Protein 6ARF (pdb70)

Sequence (1583 aa):
LPAVYIVSSARTPVGSFLGSLSSLTAPQLGAHAIKAALAKVDGLKPSDVQEVFFGNVISANVGQNPARQCALGAGLEESTICTTVNKVCASGLKAIILGAQTIMTGNADVVVAGGTESMSNAPHYLPNLRTGAKYGHQSLVDGIMKKDGLTDAGKQELMGLQAEECAQDHGFSREQQDEYAIRTYEKAQAAQKAGLFDEEIAPIQLPGFRGKPDVTVTQDEEPKKNLNPEKLRAIKPAFIPGSGTVTAPNSSPLNDGAAAVVLVSEAKLKELNLKPVAKILGWGDAAQQQPSKFTTAPALAIPKALKHAGVGQDAIDAFEINEAFSSVVALANMKLLGIPEEKVNLHGGAVAIGHPIGASGARILTTLLGVLKAKKGKLGCAGICNGGGGASALVVELLGMSSLPAVYIVSSARTPVGSFLGSLSSLTAPQLGAHAIKAALAKVDGLKPSDVQEVFFGNVISANVGQNPARQCALGAGLEESTICTTVNKVCASGLKAIILGAQTIMTGNADVVVAGGTESMSNAPHYLPNLRTGAKYGHQSLVDGIMKDGLTDAGKKQELMGLQAEECAQDHGFSREQQDEYAIRTYEKAQAAQKAGLFDEEIAPIQLPGFKPDVTVTQDEEPKNLNPEKLRAIKPAFIPGSGTVTAPNSSPLNDGAAAVVLVSEAKLKELNLKPVAKILGWGDAAQQQPSKFTTAPALAIPKALKHAGVGQDAIDAFEINEAFSVVALANMKLLGIPEEKVNLHGGAVAIGHPIGASGARILTTLLGVLKAKKGKLGCAGICNGGGGASALVVELLMSSLPAVYIVSSARTPVGSFLGSLSSLTAPQLGAHAIKAALAKVDGLKPSDVQEVFFGNVISANVGQNPARQCALGAGLEESTIICTTVNKVCASGLKAIILGAQTIMTGNADVVVAGGTESMSNAPHYLPNNLRTGAKYGHQSLVDGIMKKDGLTDAGKQELMGLQAEECAQDHGFSREQQDEYAIRTYEKAQAAQKAGLFDEEEIAPIQLPGFKPDVTVTTQDEEPKNLNPEKLRAIKPAFIPGSGTVTAPNSSSPLNDGAAAVVLVSEAKLKELNLKKPVAKILGWGDAAQQPSKFTTAPALAIPKALKHAGVGQDAIDAFEINEAFSVVALANMKLLGIPEEKVNLLHGGAVAIGHPIGASGARILTTTLLGVLKAKKGKLGCAGICNGGGGASALVVELLMSSLPAVYIVSSARTPVGSFLGSLSSLTAPQLGAHAIKAALAKVDGLKPSDVQEVFFGNVISANVGQNPARQCALGAGLEESTIICTTVVNKVCASGLKAIILGAQTIMTGNADVVVAGGTESMSNAPHYLPNLRTGAKYGHQSSLVDGIMKDGLTDAGKQELMGLQAEECAQDHGFSREQQDEYAIRTYEKAQAAQKAGLFDEEIAPIQLPGKPDVTVTQQDEEPKKNLNPEKLRAIKPAFIPGSGTVTAPNSSPLNDGAAAVVLVSEAKLKELNLKPVAKILGWGDAAQQPSKFTTAPALAIPKALKHAGVGQDAIDAFEINEAFSVVALANMKLLGIPEEKVNLHGGAVAIGHPIGASGARILTTTLLGVLKAKKGKKLGCAGICNGGGGASALVVELL

Nearest PDB structures (foldseek):
  6arr-assembly1_B  TM=1.000E+00  e=5.600E-88  Aspergillus fumigatus Af293
  5f0v-assembly1_B  TM=9.777E-01  e=1.425E-54  Escherichia coli K-12
  8gqn-assembly1_D  TM=9.813E-01  e=4.218E-52  Pseudomonas aeruginosa PAO1
  4w61-assembly3_K  TM=9.725E-01  e=3.397E-49  Cupriavidus necator H16
  4w61-assembly2_H  TM=9.724E-01  e=9.240E-49  Cupriavidus necator H16

Radius of gyration: 37.5 Å; Cα contacts (8 Å, |Δi|>4): 4767; chains: 4; bounding box: 85×72×110 Å

Solvent-accessible surface area: 49628 Å² total; per-residue (Å²): 120,62,24,0,26,0,6,5,14,0,0,0,0,1,0,21,47,37,24,38,0,29,82,30,57,3,9,94,0,0,9,47,0,0,115,19,0,6,85,77,12,128,54,9,137,61,58,40,3,78,8,0,0,1,0,3,4,6,16,4,36,28,6,4,3,1,0,14,37,0,0,56,53,3,47,9,80,67,69,1,8,4,0,5,0,15,4,0,2,0,0,0,0,4,0,0,0,1,0,0,4,3,3,26,7,62,40,6,52,0,0,0,0,0,0,0,1,9,1,6,62,3,1,1,0,0,53,42,1,10,99,17,18,142,91,15,91,33,66,2,23,0,0,0,18,53,8,0,25,16,4,35,70,94,115,55,53,12,1,55,1,0,14,39,1,4,92,72,35,52,24,46,32,110,84,1,5,62,2,0,16,96,1,7,100,56,0,65,62,4,29,192,67,26,64,2,94,116,8,9,16,59,5,117,40,77,26,179,104,82,54,107,109,78,66,14,64,92,2,39,21,0,134,76,32,53,42,125,153,6,134,87,72,70,39,47,72,63,124,76,89,6,22,0,0,69,29,1,7,22,34,35,0,0,0,2,0,0,0,0,0,0,8,84,69,43,23,170,118,51,139,14,85,38,56,0,62,7,39,1,9,2,8,10,9,36,93,22,16,56,2,2,21,0,2,17,83,0,0,52,96,0,9,170,74,21,70,23,42,58,103,48,4,63,1,1,3,0,4,0,7,17,0,0,0,0,19,0,0,14,116,82,25,57,10,58,38,137,53,1,1,26,1,0,2,0,0,0,0,0,10,0,2,0,0,0,0,0,3,0,0,2,0,0,10,22,0,0,140,44,102,188,11,123,31,0,0,0,0,0,0,4,0,7,0,5,0,0,0,0,0,0,44,23,120,89,37,118,92,23,65,21,4,21,0,6,5,9,0,0,0,0,1,0,22,47,42,23,32,0,33,86,32,60,3,11,93,0,0,10,50,0,0,116,20,0,8,88,77,13,109,46,12,131,61,57,36,4,74,8,0,0,2,0,3,4,5,16,4,32,28,6,4,3,1,0,12,38,0,0,57,45,4,48,8,83,74,71,1,8,6,0,5,0,15,4,0,0,0,0,0,0,3,0,0,0,2,0,0,3,2,3,4,17,61,37,5,53,0,0,0,0,0,0,0,0,8,1,7,65,3,1,0,0,1,47,41,1,9,97,16,19,49,87,15,91,35,51,2,22,0,0,0,29,50,9,0,25,12,4,32,68,116,110,52,47,10,3,36,1,0,5,38,2,4,134,71,32,55,24,49,46,62,87,0,3,66,0,0,10,96,0,6,87,44,0,64,61,3,35,190,68,24,62,4,92,116,9,13,12,62,4,103,29,119,46,117,94,117,84,99,57,17,56,89,4,40,22,0,139,76,31,61,49,145,144,5,126,84,73,144,22,54,78,65,104,78,92,6,24,0,0,70,36,0,9,24,35,34,0,0,0,2,0,0,0,0,0,0,10,70,69,45,17,151,120,34,126,10,147,40,38,0,66,3,30,0,7,2,9,10,8,30,87,21,11,61,0,3,7,0,1,13,86,0,0,53,95,0,10,176,48,18,70,26,42,53,139,49,1,54,2,3,2,1,3,0,3,13,0,0,0,0,19,0,0,17,120,85,29,53,6,68,43,136,70,0,1,36,2,0,2,0,0,0,0,0,6,0,2,0,0,0,0,0,2,2,0,1,0,0,1,13,0,1,93,42,104,191,12,101,31,0,0,0,0,0,1,5,1,8,0,5,0,0,0,0,0,0,43,20,108,49,108,109,45,75,16,3,21,0,6,5,14,0,0,1,0,2,0,21,46,55,24,36,0,29,86,32,60,3,11,95,0,0,10,52,0,0,117,20,0,4,89,96,13,134,45,9,133,59,59,44,4,79,4,0,0,1,0,2,4,5,16,4,34,29,6,5,3,1,0,12,38,0,0,56,49,3,48,10,77,76,69,1,10,5,0,5,0,15,4,0,0,0,0,0,0,4,0,0,0,2,0,0,3,2,6,19,20,60,35,3,49,1,0,0,0,0,0,0,1,8,0,6,61,4,1,1,0,1,53,41,1,8,102,16,15,141,91,14,90,30,57,2,22,0,0,0,32,53,9,0,30,15,4,31,67,108,116,54,50,12,3,65,1,0,3,38,3,4,121,78,42,60,22,42,39,115,83,0,4,65,0,0,11,99,0,7,94,49,0,61,63,2,29,196,70,27,59,5,97,123,10,14,15,60,5,119,29,115,31,134,98,118,101,80,66,13,65,90,5,40,22,0,135,79,32,51,40,124,131,6,122,86,56,151,29,51,66,44,124,78,93,6,21,0,0,69,30,1,8,24,35,34,0,0,0,2,0,0,0,0,0,0,12,92,71,44,23,78,119,53,134,10,174,35,56,0,63,13,36,1,12,3,8,10,7,43,67,14,1,60,0,3,12,0,1,17,86,0,0,56,95,0,8,177,40,18,70,24,48,49,130,50,0,64,2,2,2,1,4,0,3,15,0,0,0,0,19,0,0,17,122,92,28,56,7,68,43,146,57,0,1,42,2,0,2,1,0,0,0,0,7,0,3,0,0,0,0,0,2,2,0,2,0,0,9,20,1,1,118,40,96,186,7,111,32,0,0,0,0,0,1,4,0,5,0,5,0,0,0,0,0,0,54,18,105,54,110,111,37,74,15,0,19,0,6,5,16,0,0,1,0,1,0,21,45,44,24,36,0,30,86,33,59,3,10,95,0,0,12,53,0,0,126,20,0,6,89,80,13,134,48,10,130,59,59,41,3,82,7,0,0,1,0,3,4,5,17,3,38,29,7,3,3,1,0,12,36,0,0,57,52,4,47,9,81,75,70,1,9,5,0,6,0,15,3,0,2,0,0,0,0,3,0,0,0,1,0,0,4,3,4,7,5,61,38,4,46,0,0,0,0,0,0,0,0,7,1,7,63,3,1,1,0,1,48,40,1,13,92,15,18,135,86,15,101,31,57,3,21,0,0,0,29,55,9,0,25,16,5,33,74,97,114,62,46,15,2,52,1,0,5,23,2,6,129,76,35,56,25,48,38,115,87,0,4,63,0,0,9,95,0,8,92,47,0,35,60,3,34,169,70,27,63,6,102,127,9,14,14,71,6,74,29,125,60,124,114,104,87,81,14,57,92,3,41,21,0,134,74,32,57,41,123,142,5,118,86,73,73,31,53,70,48,122,76,94,6,21,0,0,68,30,0,8,22,35,31,0,0,0,3,0,0,0,0,0,0,9,91,75,44,24,178,118,49,136,12,165,31,52,0,65,2,28,0,6,3,6,11,7,43,71,20,2,59,1,3,12,0,0,17,87,0,0,54,91,0,8,174,43,18,69,24,49,50,133,50,0,58,2,4,2,0,4,0,3,14,0,0,0,0,18,0,0,16,126,88,27,56,7,71,35,140,65,0,1,34,2,0,2,0,0,0,0,0,8,0,5,0,0,0,0,0,2,2,0,2,0,0,11,23,0,0,153,41,98,184,14,108,16,0,0,0,0,0,1,5,1,7,0,6,0,0,0,0,0,0,38,35,116

Organism: Aspergillus fumigatus (strain ATCC MYA-4609 / CBS 101355 / FGSC A1100 / Af293) (NCBI:txid330879)

Foldseek 3Di:
DFWKFFQWKAKAAWAFQVGDCLVDAQLLQLLLGQLLRVVSWPLDDLQQAAEEEEEEFLCPPVDPQSQLSNSVSNPHDPNHHGHYAYPALQQFQVQVVVQRVCVVVPVGFKYKGFYWFNLNPRAWDDDCPVVDDDDDDGDTHRSCLPGHAAFPPVRDGLLVLLLVLCVVQPAALVNLLVLLVVLLVLQVVCVVVCLCQPRHDKDWDQDDPPDHIDIGRHRDFSVPDDSVCSSPDAADHDGPGGNFHLLQAFGAIGMAMMTMMGTPVVCVVSVIDGFKIWQFKFKFFDAQSNLLQQLLPGQVVGCVRRVHDPVQAQAEEEAPNGSSSVVSNCVSVVPDCVRYSSNGHRSRRHRSSRGRNRVSVSSQSSVCVVVVHFKYKYKYGRGRGMIMMTIIGGD/DCVVWFWKFFQWKAKAAKAAQVGDCLVDAFLRQLLLRQLVRQVNWPQDDLQQAAEEEEEEFLCPPVDPQSQLSNSVSNVHDPNHHGHYAYPALQQFQVQVVVQRVCVRVPNGFKYKGFYWFNLNPRAWDDDCVPVDDDDDDDDTHRSCLPGHAAFPVVRHGLLVLLQVLCVVQPAALVNLLVLLVVLLVLQVVCVVVCLCQVRHDWDWDCDPDHTDIHRHHDQSVVDDSVCSSVPAADPDGPRTSFHLLQAFHAITMAMMTMMGTPCCCVVSVIDTFKIWQFKFKFFDAQSVLLQQLLVGQVVRCVSNVHDPVLAQAEEEAPNGSSSVVRNCVSNVPDPVRYSSSHHRSRRHDSRRGRNRVSVSVQSSVCVVVVHFKYKYKYTRRRGMIMMTIMGGD/DVVFFWKFFQWKAKAFWAFQVGDCLVDAFLLQLLLGQLLGQVPWPQDDLQQAAEEEEEEFLCPPVDPQSQLSNSVSNPYDPNHHGHYADPALQQFQVQVVVQRVCVRVPVGFKYKGFYWFNLNPRAWDQPCPVVDDDDDDGDTHRSCLVGHAAFPPPRHGLLVLLQVLCVVQVPALVNLLVLLVVLLVLQVVCVVVCLCVSRHDWDWAPDVPHIDIHRHQDFSVVDDSVCSSVDADDHDGPRGRFHLLQAFGAITMIMMTMMGTPVVCVVSVIDGFKIWQFKFKFFDAQSVLLQQLLVGQVVGCVSSVHDPVLAQAEEEACNGSSSVVSNCVSNVPDCCRYSSSGHRSRRHRSSRGRNRVSVSVQSSVCVVVVHFKYKYKYGRGRGMMMMTIMGGD/DVVFFWKFFQWKAKAAWAAQVGDCLVDAFLRQLLLGQLVGQVNWPQDDLQQAAEEEEEEFLCPPVDPQSQLSNSVSNPYDPNHHGHYAYPALQQFQVQVVVQRVCVRVPVGFKYKGFYWFNLNPRDWDDPCPVVDDDDDDGDTHRSCLPGHAAFPPVRDGLLVLLQVLCVVQPPALVNLLVLLLVLLVLQVVCVVVCLCQVRHDWDWADDVHIDIHRHQDFSVVDDSVCSSPDAADGDGPRDRFHLLQAFHAITMIMMTMMGTPVVCVVSVIDGFKIWQFKFKFFDAQSNLLQQLLVGQVVRCVSSVHDPVQAQAEEEAPNGSSSVVSNCVSNVPDCVRYSSSGHRSRRHRSRRGRNRVSVSVQSSVCVVVVGFKYKYKYGRRRTMIMMTIMGGD

Structure (mmCIF, N/CA/C/O backbone):
data_6ARF
#
_entry.id   6ARF
#
_cell.length_a   71.440
_cell.length_b   105.410
_cell.length_c   110.420
_cell.angle_alpha   90.000
_cell.angle_beta   108.740
_cell.angle_gamma   90.000
#
_symmetry.space_group_name_H-M   'P 1 21 1'
#
loop_
_entity.id
_entity.type
_entity.pdbx_description
1 polymer 'Acetyl-CoA acetyltransferase'
2 non-polymer 'CHLORIDE ION'
3 non-polymer 'POTASSIUM ION'
4 non-polymer GLYCEROL
5 water water
#
loop_
_atom_site.group_PDB
_atom_site.id
_atom_site.type_symbol
_atom_site.label_atom_id
_atom_site.label_alt_id
_atom_site.label_comp_id
_atom_site.label_asym_id
_atom_site.label_entity_id
_atom_site.label_seq_id
_atom_site.pdbx_PDB_ins_code
_atom_site.Cartn_x
_atom_site.Cartn_y
_atom_site.Cartn_z
_atom_site.occupancy
_atom_site.B_iso_or_equiv
_atom_site.auth_seq_id
_atom_site.auth_comp_id
_atom_site.auth_asym_id
_atom_site.auth_atom_id
_atom_site.pdbx_PDB_model_num
ATOM 1 N N . LEU A 1 5 ? -46.039 11.780 186.890 1.00 71.62 4 LEU A N 1
ATOM 2 C CA . LEU A 1 5 ? -45.659 13.038 186.248 1.00 68.17 4 LEU A CA 1
ATOM 3 C C . LEU A 1 5 ? -46.878 13.920 185.991 1.00 68.91 4 LEU A C 1
ATOM 4 O O . LEU A 1 5 ? -48.004 13.420 185.951 1.00 71.33 4 LEU A O 1
ATOM 9 N N . PRO A 1 6 ? -46.655 15.229 185.845 1.00 63.30 5 PRO A N 1
ATOM 10 C CA . PRO A 1 6 ? -47.774 16.144 185.580 1.00 65.47 5 PRO A CA 1
ATOM 11 C C . PRO A 1 6 ? -48.586 15.726 184.361 1.00 69.38 5 PRO A C 1
ATOM 12 O O . PRO A 1 6 ? -48.064 15.154 183.399 1.00 72.30 5 PRO A O 1
ATOM 16 N N . ALA A 1 7 ? -49.880 16.032 184.407 1.00 64.32 6 ALA A N 1
ATOM 17 C CA . ALA A 1 7 ? -50.780 15.714 183.309 1.00 72.96 6 ALA A CA 1
ATOM 18 C C . ALA A 1 7 ? -50.652 16.740 182.187 1.00 68.39 6 ALA A C 1
ATOM 19 O O . ALA A 1 7 ? -50.401 17.927 182.424 1.00 70.07 6 ALA A O 1
ATOM 21 N N . VAL A 1 8 ? -50.837 16.275 180.954 1.00 62.24 7 VAL A N 1
ATOM 22 C CA . VAL A 1 8 ? -50.717 17.117 179.768 1.00 61.71 7 VAL A CA 1
ATOM 23 C C . VAL A 1 8 ? -52.042 17.096 179.021 1.00 63.23 7 VAL A C 1
ATOM 24 O O . VAL A 1 8 ? -52.551 16.023 178.676 1.00 60.03 7 VAL A O 1
ATOM 28 N N . TYR A 1 9 ? -52.586 18.281 178.754 1.00 59.00 8 TYR A N 1
ATOM 29 C CA . TYR A 1 9 ? -53.905 18.424 178.157 1.00 59.96 8 TYR A CA 1
ATOM 30 C C . TYR A 1 9 ? -53.820 19.078 176.784 1.00 66.29 8 TYR A C 1
ATOM 31 O O . TYR A 1 9 ? -53.035 20.008 176.566 1.00 56.33 8 TYR A O 1
ATOM 40 N N . ILE A 1 10 ? -54.630 18.574 175.862 1.00 62.48 9 ILE A N 1
ATOM 41 C CA . ILE A 1 10 ? -54.831 19.200 174.564 1.00 56.98 9 ILE A CA 1
ATOM 42 C C . ILE A 1 10 ? -56.011 20.151 174.692 1.00 66.52 9 ILE A C 1
ATOM 43 O O . ILE A 1 10 ? -57.141 19.718 174.947 1.00 67.19 9 ILE A O 1
ATOM 48 N N . VAL A 1 11 ? -55.756 21.451 174.533 1.00 62.20 10 VAL A N 1
ATOM 49 C CA . VAL A 1 11 ? -56.827 22.437 174.632 1.00 68.10 10 VAL A CA 1
ATOM 50 C C . VAL A 1 11 ? -57.397 22.817 173.276 1.00 70.12 10 VAL A C 1
ATOM 51 O O . VAL A 1 11 ? -58.477 23.426 173.226 1.00 65.21 10 VAL A O 1
ATOM 55 N N . SER A 1 12 ? -56.718 22.477 172.180 1.00 66.25 11 SER A N 1
ATOM 56 C CA . SER A 1 12 ? -57.243 22.699 170.838 1.00 62.44 11 SER A CA 1
ATOM 57 C C . SER A 1 12 ? -56.335 22.004 169.836 1.00 59.23 11 SER A C 1
ATOM 58 O O . SER A 1 12 ? -55.280 21.469 170.184 1.00 57.00 11 SER A O 1
ATOM 61 N N . SER A 1 13 ? -56.765 22.033 168.580 1.00 53.96 12 SER A N 1
ATOM 62 C CA . SER A 1 13 ? -55.993 21.516 167.464 1.00 56.47 12 SER A CA 1
ATOM 63 C C . SER A 1 13 ? -56.617 22.040 166.182 1.00 60.55 12 SER A C 1
ATOM 64 O O . SER A 1 13 ? -57.819 22.326 166.136 1.00 64.65 12 SER A O 1
ATOM 67 N N . ALA A 1 14 ? -55.784 22.178 165.154 1.00 49.82 13 ALA A N 1
ATOM 68 C CA . ALA A 1 14 ? -56.231 22.645 163.853 1.00 51.94 13 ALA A CA 1
ATOM 69 C C . ALA A 1 14 ? -55.291 22.101 162.792 1.00 50.79 13 ALA A C 1
ATOM 70 O O . ALA A 1 14 ? -54.118 21.828 163.061 1.00 55.61 13 ALA A O 1
ATOM 72 N N . ARG A 1 15 ? -55.812 21.940 161.582 1.00 59.51 14 ARG A N 1
ATOM 73 C CA . ARG A 1 15 ? -54.997 21.510 160.459 1.00 52.99 14 ARG A CA 1
ATOM 74 C C . ARG A 1 15 ? -55.425 22.278 159.222 1.00 54.40 14 ARG A C 1
ATOM 75 O O . ARG A 1 15 ? -56.591 22.657 159.082 1.00 61.04 14 ARG A O 1
ATOM 83 N N . THR A 1 16 ? -54.470 22.519 158.332 1.00 45.11 15 THR A N 1
ATOM 84 C CA . THR A 1 16 ? -54.821 23.039 157.028 1.00 52.93 15 THR A CA 1
ATOM 85 C C . THR A 1 16 ? -55.599 21.977 156.255 1.00 51.30 15 THR A C 1
ATOM 86 O O . THR A 1 16 ? -55.566 20.793 156.603 1.00 51.30 15 THR A O 1
ATOM 90 N N . PRO A 1 17 ? -56.322 22.374 155.212 1.00 48.83 16 PRO A N 1
ATOM 91 C CA . PRO A 1 17 ? -56.675 21.402 154.176 1.00 51.89 16 PRO A CA 1
ATOM 92 C C . PRO A 1 17 ? -55.405 20.770 153.633 1.00 51.52 16 PRO A C 1
ATOM 93 O O . PRO A 1 17 ? -54.334 21.381 153.634 1.00 55.93 16 PRO A O 1
ATOM 97 N N . VAL A 1 18 ? -55.514 19.529 153.180 1.00 51.09 17 VAL A N 1
ATOM 98 C CA . VAL A 1 18 ? -54.362 18.838 152.616 1.00 45.89 17 VAL A CA 1
ATOM 99 C C . VAL A 1 18 ? -54.389 19.026 151.103 1.00 56.01 17 VAL A C 1
ATOM 100 O O . VAL A 1 18 ? -55.280 18.519 150.415 1.00 52.05 17 VAL A O 1
ATOM 104 N N . GLY A 1 19 ? -53.409 19.762 150.582 1.00 47.36 18 GLY A N 1
ATOM 105 C CA . GLY A 1 19 ? -53.349 20.050 149.162 1.00 44.28 18 GLY A CA 1
ATOM 106 C C . GLY A 1 19 ? -52.662 18.951 148.373 1.00 47.35 18 GLY A C 1
ATOM 107 O O . GLY A 1 19 ? -51.808 18.238 148.885 1.00 47.77 18 GLY A O 1
ATOM 108 N N . SER A 1 20 ? -53.054 18.826 147.106 1.00 50.55 19 SER A N 1
ATOM 109 C CA . SER A 1 20 ? -52.390 17.897 146.205 1.00 53.87 19 SER A CA 1
ATOM 110 C C . SER A 1 20 ? -51.010 18.410 145.812 1.00 49.68 19 SER A C 1
ATOM 111 O O . SER A 1 20 ? -50.700 19.599 145.930 1.00 45.90 19 SER A O 1
ATOM 114 N N . PHE A 1 21 ? -50.188 17.485 145.315 1.00 49.12 20 PHE A N 1
ATOM 115 C CA . PHE A 1 21 ? -48.835 17.801 144.873 1.00 48.08 20 PHE A CA 1
ATOM 116 C C . PHE A 1 21 ? -48.881 18.783 143.711 1.00 45.87 20 PHE A C 1
ATOM 117 O O . PHE A 1 21 ? -49.494 18.506 142.675 1.00 51.71 20 PHE A O 1
ATOM 125 N N . LEU A 1 22 ? -48.242 19.938 143.895 1.00 42.89 21 LEU A N 1
ATOM 126 C CA . LEU A 1 22 ? -48.278 21.009 142.905 1.00 47.37 21 LEU A CA 1
ATOM 127 C C . LEU A 1 22 ? -49.714 21.467 142.671 1.00 47.08 21 LEU A C 1
ATOM 128 O O . LEU A 1 22 ? -50.108 21.787 141.548 1.00 54.23 21 LEU A O 1
ATOM 133 N N . GLY A 1 23 ? -50.504 21.490 143.746 1.00 42.74 22 GLY A N 1
ATOM 134 C CA . GLY A 1 23 ? -51.923 21.768 143.639 1.00 45.21 22 GLY A CA 1
ATOM 135 C C . GLY A 1 23 ? -52.378 22.996 144.401 1.00 49.25 22 GLY A C 1
ATOM 136 O O . GLY A 1 23 ? -51.698 24.029 144.402 1.00 46.87 22 GLY A O 1
ATOM 137 N N . SER A 1 24 ? -53.520 22.873 145.085 1.00 51.46 23 SER A N 1
ATOM 138 C CA . SER A 1 24 ? -54.229 24.036 145.609 1.00 52.32 23 SER A CA 1
ATOM 139 C C . SER A 1 24 ? -53.437 24.811 146.653 1.00 48.97 23 SER A C 1
ATOM 140 O O . SER A 1 24 ? -53.731 25.990 146.877 1.00 49.36 23 SER A O 1
ATOM 143 N N . LEU A 1 25 ? -52.447 24.193 147.299 1.00 51.94 24 LEU A N 1
ATOM 144 C CA . LEU A 1 25 ? -51.644 24.878 148.306 1.00 40.54 24 LEU A CA 1
ATOM 145 C C . LEU A 1 25 ? -50.186 25.005 147.896 1.00 46.90 24 LEU A C 1
ATOM 146 O O . LEU A 1 25 ? -49.358 25.427 148.713 1.00 41.70 24 LEU A O 1
ATOM 151 N N . SER A 1 26 ? -49.859 24.669 146.649 1.00 49.51 25 SER A N 1
ATOM 152 C CA . SER A 1 26 ? -48.475 24.672 146.191 1.00 42.17 25 SER A CA 1
ATOM 153 C C . SER A 1 26 ? -47.826 26.047 146.277 1.00 44.54 25 SER A C 1
ATOM 154 O O . SER A 1 26 ? -46.596 26.135 146.257 1.00 42.32 25 SER A O 1
ATOM 157 N N . SER A 1 27 ? -48.611 27.121 146.370 1.00 49.24 26 SER A N 1
ATOM 158 C CA . SER A 1 27 ? -48.019 28.451 146.431 1.00 49.46 26 SER A CA 1
ATOM 159 C C . SER A 1 27 ? -47.499 28.812 147.818 1.00 47.67 26 SER A C 1
ATOM 160 O O . SER A 1 27 ? -46.770 29.803 147.944 1.00 46.90 26 SER A O 1
ATOM 163 N N . LEU A 1 28 ? -47.830 28.033 148.845 1.00 43.23 27 LEU A N 1
ATOM 164 C CA . LEU A 1 28 ? -47.446 28.336 150.219 1.00 37.36 27 LEU A CA 1
ATOM 165 C C . LEU A 1 28 ? -46.256 27.491 150.643 1.00 38.71 27 LEU A C 1
ATOM 166 O O . LEU A 1 28 ? -46.157 26.317 150.278 1.00 41.15 27 LEU A O 1
ATOM 171 N N . THR A 1 29 ? -45.351 28.098 151.410 1.00 38.58 28 THR A N 1
ATOM 172 C CA . THR A 1 29 ? -44.191 27.396 151.940 1.00 38.58 28 THR A CA 1
ATOM 173 C C . THR A 1 29 ? -44.593 26.563 153.158 1.00 40.17 28 THR A C 1
ATOM 174 O O . THR A 1 29 ? -45.669 26.734 153.734 1.00 41.79 28 THR A O 1
ATOM 178 N N . ALA A 1 30 ? -43.705 25.646 153.546 1.00 34.34 29 ALA A N 1
ATOM 179 C CA . ALA A 1 30 ? -43.948 24.853 154.748 1.00 34.27 29 ALA A CA 1
ATOM 180 C C . ALA A 1 30 ? -44.130 25.703 156.002 1.00 36.84 29 ALA A C 1
ATOM 181 O O . ALA A 1 30 ? -45.001 25.361 156.821 1.00 40.80 29 ALA A O 1
ATOM 183 N N . PRO A 1 31 ? -43.378 26.787 156.227 1.00 33.90 30 PRO A N 1
ATOM 184 C CA . PRO A 1 31 ? -43.669 27.612 157.409 1.00 33.08 30 PRO A CA 1
ATOM 185 C C . PRO A 1 31 ? -44.955 28.417 157.302 1.00 36.92 30 PRO A C 1
ATOM 186 O O . PRO A 1 31 ? -45.548 28.735 158.336 1.00 39.64 30 PRO A O 1
ATOM 190 N N . GLN A 1 32 ? -45.394 28.789 156.099 1.00 39.22 31 GLN A N 1
ATOM 191 C CA . GLN A 1 32 ? -46.664 29.504 155.992 1.00 37.99 31 GLN A CA 1
ATOM 192 C C . GLN A 1 32 ? -47.826 28.587 156.335 1.00 40.49 31 GLN A C 1
ATOM 193 O O . GLN A 1 32 ? -48.754 28.988 157.047 1.00 43.79 31 GLN A O 1
ATOM 199 N N . LEU A 1 33 ? -47.787 27.351 155.840 1.00 35.30 32 LEU A N 1
ATOM 200 C CA . LEU A 1 33 ? -48.788 26.360 156.218 1.00 40.39 32 LEU A CA 1
ATOM 201 C C . LEU A 1 33 ? -48.747 26.085 157.713 1.00 42.03 32 LEU A C 1
ATOM 202 O O . LEU A 1 33 ? -49.794 25.970 158.361 1.00 45.83 32 LEU A O 1
ATOM 207 N N . GLY A 1 34 ? -47.540 25.973 158.276 1.00 41.02 33 GLY A N 1
ATOM 208 C CA . GLY A 1 34 ? -47.423 25.695 159.698 1.00 38.54 33 GLY A CA 1
ATOM 209 C C . GLY A 1 34 ? -47.924 26.840 160.556 1.00 43.44 33 GLY A C 1
ATOM 210 O O . GLY A 1 34 ? -48.621 26.622 161.553 1.00 41.82 33 GLY A O 1
ATOM 211 N N . ALA A 1 35 ? -47.575 28.075 160.182 1.00 43.31 34 ALA A N 1
ATOM 212 C CA . ALA A 1 35 ? -48.079 29.237 160.907 1.00 43.66 34 ALA A CA 1
ATOM 213 C C . ALA A 1 35 ? -49.601 29.307 160.845 1.00 45.38 34 ALA A C 1
ATOM 214 O O . ALA A 1 35 ? -50.255 29.659 161.834 1.00 47.45 34 ALA A O 1
ATOM 216 N N . HIS A 1 36 ? -50.181 28.973 159.688 1.00 46.48 35 HIS A N 1
ATOM 217 C CA . HIS A 1 36 ? -51.634 28.989 159.556 1.00 49.27 35 HIS A CA 1
ATOM 218 C C . HIS A 1 36 ? -52.287 28.043 160.556 1.00 46.19 35 HIS A C 1
ATOM 219 O O . HIS A 1 36 ? -53.272 28.403 161.213 1.00 51.61 35 HIS A O 1
ATOM 226 N N . ALA A 1 37 ? -51.749 26.829 160.691 1.00 43.02 36 ALA A N 1
ATOM 227 C CA . ALA A 1 37 ? -52.352 25.852 161.590 1.00 46.97 36 ALA A CA 1
ATOM 228 C C . ALA A 1 37 ? -52.155 26.232 163.049 1.00 48.40 36 ALA A C 1
ATOM 229 O O . ALA A 1 37 ? -53.039 25.980 163.875 1.00 48.47 36 ALA A O 1
ATOM 231 N N . ILE A 1 38 ? -51.014 26.841 163.384 1.00 47.98 37 ILE A N 1
ATOM 232 C CA . ILE A 1 38 ? -50.748 27.206 164.773 1.00 46.75 37 ILE A CA 1
ATOM 233 C C . ILE A 1 38 ? -51.730 28.271 165.246 1.00 46.23 37 ILE A C 1
ATOM 234 O O . ILE A 1 38 ? -52.382 28.121 166.286 1.00 52.31 37 ILE A O 1
ATOM 239 N N . LYS A 1 39 ? -51.839 29.375 164.501 1.00 46.21 38 LYS A N 1
ATOM 240 C CA . LYS A 1 39 ? -52.680 30.469 164.974 1.00 54.01 38 LYS A CA 1
ATOM 241 C C . LYS A 1 39 ? -54.156 30.097 164.918 1.00 51.17 38 LYS A C 1
ATOM 242 O O . LYS A 1 39 ? -54.947 30.604 165.719 1.00 53.69 38 LYS A O 1
ATOM 248 N N . ALA A 1 40 ? -54.535 29.190 164.014 1.00 50.03 39 ALA A N 1
ATOM 249 C CA . ALA A 1 40 ? -55.912 28.710 163.971 1.00 48.18 39 ALA A CA 1
ATOM 250 C C . ALA A 1 40 ? -56.257 27.917 165.226 1.00 57.15 39 ALA A C 1
ATOM 251 O O . ALA A 1 40 ? -57.325 28.110 165.822 1.00 59.73 39 ALA A O 1
ATOM 253 N N . ALA A 1 41 ? -55.367 27.015 165.646 1.00 51.19 40 ALA A N 1
ATOM 254 C CA . ALA A 1 41 ? -55.634 26.255 166.862 1.00 55.60 40 ALA A CA 1
ATOM 255 C C . ALA A 1 41 ? -55.637 27.162 168.084 1.00 58.35 40 ALA A C 1
ATOM 256 O O . ALA A 1 41 ? -56.465 26.991 168.986 1.00 64.75 40 ALA A O 1
ATOM 258 N N . LEU A 1 42 ? -54.729 28.139 168.128 1.00 53.28 41 LEU A N 1
ATOM 259 C CA . LEU A 1 42 ? -54.710 29.066 169.255 1.00 51.91 41 LEU A CA 1
ATOM 260 C C . LEU A 1 42 ? -55.963 29.930 169.294 1.00 58.09 41 LEU A C 1
ATOM 261 O O . LEU A 1 42 ? -56.394 30.342 170.377 1.00 59.64 41 LEU A O 1
ATOM 266 N N . ALA A 1 43 ? -56.564 30.210 168.137 1.00 54.52 42 ALA A N 1
ATOM 267 C CA . ALA A 1 43 ? -57.799 30.981 168.116 1.00 55.57 42 ALA A CA 1
ATOM 268 C C . ALA A 1 43 ? -58.958 30.225 168.750 1.00 60.15 42 ALA A C 1
ATOM 269 O O . ALA A 1 43 ? -59.909 30.857 169.223 1.00 65.39 42 ALA A O 1
ATOM 271 N N . LYS A 1 44 ? -58.899 28.893 168.775 1.00 55.55 43 LYS A N 1
ATOM 272 C CA . LYS A 1 44 ? -59.964 28.102 169.376 1.00 61.21 43 LYS A CA 1
ATOM 273 C C . LYS A 1 44 ? -59.951 28.130 170.899 1.00 67.49 43 LYS A C 1
ATOM 274 O O . LYS A 1 44 ? -60.930 27.695 171.511 1.00 68.71 43 LYS A O 1
ATOM 280 N N . VAL A 1 45 ? -58.884 28.613 171.526 1.00 72.57 44 VAL A N 1
ATOM 281 C CA . VAL A 1 45 ? -58.746 28.571 172.978 1.00 76.78 44 VAL A CA 1
ATOM 282 C C . VAL A 1 45 ? -59.064 29.961 173.512 1.00 75.44 44 VAL A C 1
ATOM 283 O O . VAL A 1 45 ? -58.227 30.865 173.469 1.00 68.56 44 VAL A O 1
ATOM 287 N N . ASP A 1 46 ? -60.273 30.134 174.033 1.00 80.26 45 ASP A N 1
ATOM 288 C CA . ASP A 1 46 ? -60.609 31.371 174.721 1.00 83.25 45 ASP A CA 1
ATOM 289 C C . ASP A 1 46 ? -59.923 31.401 176.082 1.00 75.34 45 ASP A C 1
ATOM 290 O O . ASP A 1 46 ? -59.980 30.426 176.839 1.00 71.55 45 ASP A O 1
ATOM 295 N N . GLY A 1 47 ? -59.266 32.517 176.390 1.00 67.71 46 GLY A N 1
ATOM 296 C CA . GLY A 1 47 ? -58.556 32.658 177.643 1.00 63.77 46 GLY A CA 1
ATOM 297 C C . GLY A 1 47 ? -57.089 32.298 177.587 1.00 67.63 46 GLY A C 1
ATOM 298 O O . GLY A 1 47 ? -56.425 32.294 178.633 1.00 72.47 46 GLY A O 1
ATOM 299 N N . LEU A 1 48 ? -56.562 31.990 176.407 1.00 62.65 47 LEU A N 1
ATOM 300 C CA . LEU A 1 48 ? -55.150 31.678 176.227 1.00 57.26 47 LEU A CA 1
ATOM 301 C C . LEU A 1 48 ? -54.621 32.603 175.141 1.00 64.28 47 LEU A C 1
ATOM 302 O O . LEU A 1 48 ? -55.037 32.504 173.983 1.00 61.96 47 LEU A O 1
ATOM 307 N N . LYS A 1 49 ? -53.733 33.516 175.518 1.00 67.26 48 LYS A N 1
ATOM 308 C CA . LYS A 1 49 ? -53.129 34.400 174.534 1.00 67.16 48 LYS A CA 1
ATOM 309 C C . LYS A 1 49 ? -52.030 33.673 173.761 1.00 64.20 48 LYS A C 1
ATOM 310 O O . LYS A 1 49 ? -51.391 32.760 174.288 1.00 66.48 48 LYS A O 1
ATOM 316 N N . PRO A 1 50 ? -51.796 34.056 172.502 1.00 58.79 49 PRO A N 1
ATOM 317 C CA . PRO A 1 50 ? -50.620 33.526 171.793 1.00 52.39 49 PRO A CA 1
ATOM 318 C C . PRO A 1 50 ? -49.316 33.871 172.485 1.00 56.88 49 PRO A C 1
ATOM 319 O O . PRO A 1 50 ? -48.335 33.128 172.351 1.00 58.37 49 PRO A O 1
ATOM 323 N N . SER A 1 51 ? -49.276 34.980 173.227 1.00 58.64 50 SER A N 1
ATOM 324 C CA . SER A 1 51 ? -48.098 35.336 174.007 1.00 53.60 50 SER A CA 1
ATOM 325 C C . SER A 1 51 ? -47.844 34.375 175.162 1.00 54.12 50 SER A C 1
ATOM 326 O O . SER A 1 51 ? -46.762 34.426 175.757 1.00 57.65 50 SER A O 1
ATOM 329 N N . ASP A 1 52 ? -48.804 33.506 175.493 1.00 52.14 51 ASP A N 1
ATOM 330 C CA . ASP A 1 52 ? -48.619 32.514 176.546 1.00 52.72 51 ASP A CA 1
ATOM 331 C C . ASP A 1 52 ? -47.853 31.278 176.084 1.00 56.59 51 ASP A C 1
ATOM 332 O O . ASP A 1 52 ? -47.420 30.489 176.932 1.00 57.19 51 ASP A O 1
ATOM 337 N N . VAL A 1 53 ? -47.683 31.081 174.775 1.00 53.09 52 VAL A N 1
ATOM 338 C CA . VAL A 1 53 ? -46.962 29.911 174.288 1.00 52.26 52 VAL A CA 1
ATOM 339 C C . VAL A 1 53 ? -45.470 30.110 174.518 1.00 53.33 52 VAL A C 1
ATOM 340 O O . VAL A 1 53 ? -44.881 31.103 174.069 1.00 55.09 52 VAL A O 1
ATOM 344 N N . GLN A 1 54 ? -44.850 29.159 175.213 1.00 50.20 53 GLN A N 1
ATOM 345 C CA . GLN A 1 54 ? -43.444 29.266 175.580 1.00 47.00 53 GLN A CA 1
ATOM 346 C C . GLN A 1 54 ? -42.513 28.464 174.685 1.00 44.15 53 GLN A C 1
ATOM 347 O O . GLN A 1 54 ? -41.345 28.839 174.539 1.00 40.75 53 GLN A O 1
ATOM 353 N N . GLU A 1 55 ? -42.984 27.368 174.094 1.00 42.16 54 GLU A N 1
ATOM 354 C CA . GLU A 1 55 ? -42.098 26.503 173.328 1.00 40.96 54 GLU A CA 1
ATOM 355 C C . GLU A 1 55 ? -42.886 25.834 172.215 1.00 44.26 54 GLU A C 1
ATOM 356 O O . GLU A 1 55 ? -44.089 25.579 172.349 1.00 45.85 54 GLU A O 1
ATOM 362 N N . VAL A 1 56 ? -42.181 25.543 171.121 1.00 37.79 55 VAL A N 1
ATOM 363 C CA . VAL A 1 56 ? -42.739 24.941 169.918 1.00 44.21 55 VAL A CA 1
ATOM 364 C C . VAL A 1 56 ? -41.842 23.787 169.486 1.00 40.31 55 VAL A C 1
ATOM 365 O O . VAL A 1 56 ? -40.615 23.937 169.433 1.00 42.69 55 VAL A O 1
ATOM 369 N N . PHE A 1 57 ? -42.453 22.640 169.186 1.00 37.90 56 PHE A N 1
ATOM 370 C CA . PHE A 1 57 ? -41.804 21.544 168.468 1.00 41.64 56 PHE A CA 1
ATOM 371 C C . PHE A 1 57 ? -42.586 21.303 167.184 1.00 42.77 56 PHE A C 1
ATOM 372 O O . PHE A 1 57 ? -43.795 21.045 167.235 1.00 41.97 56 PHE A O 1
ATOM 380 N N . PHE A 1 58 ? -41.915 21.387 166.034 1.00 35.97 57 PHE A N 1
ATOM 381 C CA . PHE A 1 58 ? -42.616 21.210 164.770 1.00 39.78 57 PHE A CA 1
ATOM 382 C C . PHE A 1 58 ? -41.855 20.267 163.857 1.00 37.93 57 PHE A C 1
ATOM 383 O O . PHE A 1 58 ? -40.657 20.454 163.609 1.00 35.40 57 PHE A O 1
ATOM 391 N N . GLY A 1 59 ? -42.566 19.261 163.354 1.00 39.90 58 GLY A N 1
ATOM 392 C CA . GLY A 1 59 ? -41.965 18.301 162.448 1.00 39.16 58 GLY A CA 1
ATOM 393 C C . GLY A 1 59 ? -41.879 18.840 161.027 1.00 36.21 58 GLY A C 1
ATOM 394 O O . GLY A 1 59 ? -42.750 19.572 160.553 1.00 37.46 58 GLY A O 1
ATOM 395 N N . ASN A 1 60 ? -40.804 18.462 160.352 1.00 31.79 59 ASN A N 1
ATOM 396 C CA . ASN A 1 60 ? -40.575 18.843 158.967 1.00 30.98 59 ASN A CA 1
ATOM 397 C C . ASN A 1 60 ? -39.460 17.951 158.445 1.00 30.28 59 ASN A C 1
ATOM 398 O O . ASN A 1 60 ? -38.406 17.849 159.073 1.00 39.99 59 ASN A O 1
ATOM 403 N N . VAL A 1 61 ? -39.702 17.281 157.324 1.00 33.69 60 VAL A N 1
ATOM 404 C CA . VAL A 1 61 ? -38.752 16.287 156.835 1.00 33.16 60 VAL A CA 1
ATOM 405 C C . VAL A 1 61 ? -37.829 16.907 155.794 1.00 37.83 60 VAL A C 1
ATOM 406 O O . VAL A 1 61 ? -36.610 16.990 155.994 1.00 31.01 60 VAL A O 1
ATOM 410 N N . ILE A 1 62 ? -38.404 17.338 154.673 1.00 31.72 61 ILE A N 1
ATOM 411 C CA . ILE A 1 62 ? -37.614 17.836 153.542 1.00 28.08 61 ILE A CA 1
ATOM 412 C C . ILE A 1 62 ? -37.471 19.340 153.746 1.00 35.86 61 ILE A C 1
ATOM 413 O O . ILE A 1 62 ? -38.231 20.148 153.197 1.00 31.47 61 ILE A O 1
ATOM 418 N N . SER A 1 63 ? -36.462 19.718 154.528 1.00 28.72 62 SER A N 1
ATOM 419 C CA . SER A 1 63 ? -36.265 21.092 154.970 1.00 29.64 62 SER A CA 1
ATOM 420 C C . SER A 1 63 ? -35.410 21.919 154.011 1.00 31.43 62 SER A C 1
ATOM 421 O O . SER A 1 63 ? -35.273 23.133 154.219 1.00 31.91 62 SER A O 1
ATOM 424 N N . ALA A 1 64 ? -34.861 21.304 152.963 1.00 25.53 63 ALA A N 1
ATOM 425 C CA . ALA A 1 64 ? -33.985 22.019 152.037 1.00 26.93 63 ALA A CA 1
ATOM 426 C C . ALA A 1 64 ? -34.687 23.243 151.464 1.00 30.20 63 ALA A C 1
ATOM 427 O O . ALA A 1 64 ? -35.816 23.152 150.970 1.00 28.54 63 ALA A O 1
ATOM 429 N N . ASN A 1 65 ? -34.026 24.400 151.559 1.00 26.91 64 ASN A N 1
ATOM 430 C CA . ASN A 1 65 ? -34.485 25.680 151.015 1.00 28.97 64 ASN A CA 1
ATOM 431 C C . ASN A 1 65 ? -35.665 26.269 151.782 1.00 29.78 64 ASN A C 1
ATOM 432 O O . ASN A 1 65 ? -36.242 27.275 151.347 1.00 35.62 64 ASN A O 1
ATOM 437 N N . VAL A 1 66 ? -36.055 25.670 152.912 1.00 31.13 65 VAL A N 1
ATOM 438 C CA . VAL A 1 66 ? -37.097 26.258 153.751 1.00 32.07 65 VAL A CA 1
ATOM 439 C C . VAL A 1 66 ? -36.546 27.431 154.551 1.00 30.09 65 VAL A C 1
ATOM 440 O O . VAL A 1 66 ? -37.308 28.324 154.948 1.00 30.43 65 VAL A O 1
ATOM 444 N N . GLY A 1 67 ? -35.234 27.477 154.755 1.00 30.57 66 GLY A N 1
ATOM 445 C CA . GLY A 1 67 ? -34.604 28.492 155.575 1.00 30.11 66 GLY A CA 1
ATOM 446 C C . GLY A 1 67 ? -34.292 27.979 156.969 1.00 29.35 66 GLY A C 1
ATOM 447 O O . GLY A 1 67 ? -34.644 26.861 157.355 1.00 29.27 66 GLY A O 1
ATOM 448 N N . GLN A 1 68 ? -33.603 28.831 157.730 1.00 29.68 67 GLN A N 1
ATOM 449 C CA . GLN A 1 68 ? -33.214 28.512 159.101 1.00 29.38 67 GLN A CA 1
ATOM 450 C C . GLN A 1 68 ? -34.405 28.063 159.937 1.00 31.45 67 GLN A C 1
ATOM 451 O O . GLN A 1 68 ? -35.434 28.739 159.976 1.00 30.85 67 GLN A O 1
ATOM 457 N N . ASN A 1 69 ? -34.238 26.924 160.640 1.00 32.17 68 ASN A N 1
ATOM 458 C CA . ASN A 1 69 ? -35.154 26.395 161.652 1.00 33.52 68 ASN A CA 1
ATOM 459 C C . ASN A 1 69 ? -36.617 26.545 161.237 1.00 34.07 68 ASN A C 1
ATOM 460 O O . ASN A 1 69 ? -37.283 27.501 161.658 1.00 31.65 68 ASN A O 1
ATOM 465 N N . PRO A 1 70 ? -37.148 25.632 160.415 1.00 34.03 69 PRO A N 1
ATOM 466 C CA . PRO A 1 70 ? -38.559 25.745 160.005 1.00 31.22 69 PRO A CA 1
ATOM 467 C C . PRO A 1 70 ? -39.534 26.004 161.149 1.00 34.92 69 PRO A C 1
ATOM 468 O O . PRO A 1 70 ? -40.463 26.808 160.983 1.00 37.46 69 PRO A O 1
ATOM 472 N N . ALA A 1 71 ? -39.343 25.362 162.304 1.00 38.66 70 ALA A N 1
ATOM 473 C CA . ALA A 1 71 ? -40.279 25.528 163.414 1.00 41.01 70 ALA A CA 1
ATOM 474 C C . ALA A 1 71 ? -40.311 26.968 163.910 1.00 39.93 70 ALA A C 1
ATOM 475 O O . ALA A 1 71 ? -41.376 27.486 164.275 1.00 34.86 70 ALA A O 1
ATOM 477 N N . ARG A 1 72 ? -39.148 27.622 163.948 1.00 36.47 71 ARG A N 1
ATOM 478 C CA . ARG A 1 72 ? -39.081 29.024 164.346 1.00 40.36 71 ARG A CA 1
ATOM 479 C C . ARG A 1 72 ? -39.876 29.909 163.390 1.00 39.70 71 ARG A C 1
ATOM 480 O O . ARG A 1 72 ? -40.616 30.803 163.825 1.00 39.22 71 ARG A O 1
ATOM 488 N N . GLN A 1 73 ? -39.744 29.676 162.083 1.00 36.24 72 GLN A N 1
ATOM 489 C CA . GLN A 1 73 ? -40.539 30.435 161.126 1.00 37.26 72 GLN A CA 1
ATOM 490 C C . GLN A 1 73 ? -42.028 30.175 161.330 1.00 31.61 72 GLN A C 1
ATOM 491 O O . GLN A 1 73 ? -42.848 31.092 161.202 1.00 37.81 72 GLN A O 1
ATOM 497 N N . CYS A 1 74 ? -42.398 28.930 161.638 1.00 36.21 73 CYS A N 1
ATOM 498 C CA . CYS A 1 74 ? -43.799 28.623 161.906 1.00 37.17 73 CYS A CA 1
ATOM 499 C C . CYS A 1 74 ? -44.302 29.428 163.094 1.00 37.62 73 CYS A C 1
ATOM 500 O O . CYS A 1 74 ? -45.375 30.040 163.038 1.00 39.55 73 CYS A O 1
ATOM 503 N N . ALA A 1 75 ? -43.522 29.456 164.174 1.00 42.22 74 ALA A N 1
ATOM 504 C CA . ALA A 1 75 ? -43.941 30.162 165.379 1.00 39.23 74 ALA A CA 1
ATOM 505 C C . ALA A 1 75 ? -44.108 31.652 165.111 1.00 44.24 74 ALA A C 1
ATOM 506 O O . ALA A 1 75 ? -45.157 32.237 165.406 1.00 44.03 74 ALA A O 1
ATOM 508 N N . LEU A 1 76 ? -43.082 32.280 164.532 1.00 42.27 75 LEU A N 1
ATOM 509 C CA . LEU A 1 76 ? -43.121 33.725 164.331 1.00 43.43 75 LEU A CA 1
ATOM 510 C C . LEU A 1 76 ? -44.196 34.113 163.322 1.00 44.97 75 LEU A C 1
ATOM 511 O O . LEU A 1 76 ? -44.893 35.117 163.508 1.00 49.38 75 LEU A O 1
ATOM 516 N N . GLY A 1 77 ? -44.358 33.324 162.257 1.00 41.26 76 GLY A N 1
ATOM 517 C CA . GLY A 1 77 ? -45.425 33.591 161.309 1.00 43.09 76 GLY A CA 1
ATOM 518 C C . GLY A 1 77 ? -46.805 33.483 161.926 1.00 47.07 76 GLY A C 1
ATOM 519 O O . GLY A 1 77 ? -47.754 34.127 161.465 1.00 46.68 76 GLY A O 1
ATOM 520 N N . ALA A 1 78 ? -46.941 32.678 162.973 1.00 42.60 77 ALA A N 1
ATOM 521 C CA . ALA A 1 78 ? -48.224 32.512 163.637 1.00 43.57 77 ALA A CA 1
ATOM 522 C C . ALA A 1 78 ? -48.510 33.609 164.651 1.00 44.02 77 ALA A C 1
ATOM 523 O O . ALA A 1 78 ? -49.583 33.600 165.262 1.00 50.07 77 ALA A O 1
ATOM 525 N N . GLY A 1 79 ? -47.577 34.537 164.853 1.00 44.88 78 GLY A N 1
ATOM 526 C CA . GLY A 1 79 ? -47.737 35.582 165.837 1.00 50.39 78 GLY A CA 1
ATOM 527 C C . GLY A 1 79 ? -47.219 35.259 167.219 1.00 53.82 78 GLY A C 1
ATOM 528 O O . GLY A 1 79 ? -47.492 36.018 168.157 1.00 57.70 78 GLY A O 1
ATOM 529 N N . LEU A 1 80 ? -46.488 34.162 167.387 1.00 50.46 79 LEU A N 1
ATOM 530 C CA . LEU A 1 80 ? -45.927 33.875 168.696 1.00 50.92 79 LEU A CA 1
ATOM 531 C C . LEU A 1 80 ? -44.799 34.853 169.008 1.00 49.02 79 LEU A C 1
ATOM 532 O O . LEU A 1 80 ? -44.225 35.486 168.117 1.00 51.16 79 LEU A O 1
ATOM 537 N N . GLU A 1 81 ? -44.495 34.982 170.296 1.00 49.06 80 GLU A N 1
ATOM 538 C CA . GLU A 1 81 ? -43.479 35.923 170.740 1.00 50.79 80 GLU A CA 1
ATOM 539 C C . GLU A 1 81 ? -42.092 35.463 170.315 1.00 49.82 80 GLU A C 1
ATOM 540 O O . GLU A 1 81 ? -41.814 34.266 170.217 1.00 43.93 80 GLU A O 1
ATOM 546 N N . GLU A 1 82 ? -41.213 36.438 170.078 1.00 52.30 81 GLU A N 1
ATOM 547 C CA . GLU A 1 82 ? -39.825 36.135 169.749 1.00 53.57 81 GLU A CA 1
ATOM 548 C C . GLU A 1 82 ? -39.119 35.380 170.868 1.00 54.26 81 GLU A C 1
ATOM 549 O O . GLU A 1 82 ? -38.055 34.797 170.635 1.00 56.33 81 GLU A O 1
ATOM 555 N N . SER A 1 83 ? -39.692 35.373 172.070 1.00 54.54 82 SER A N 1
ATOM 556 C CA . SER A 1 83 ? -39.161 34.641 173.212 1.00 48.33 82 SER A CA 1
ATOM 557 C C . SER A 1 83 ? -39.430 33.146 173.135 1.00 47.37 82 SER A C 1
ATOM 558 O O . SER A 1 83 ? -38.957 32.406 174.004 1.00 48.75 82 SER A O 1
ATOM 561 N N . THR A 1 84 ? -40.175 32.693 172.130 1.00 44.44 83 THR A N 1
ATOM 562 C CA . THR A 1 84 ? -40.604 31.302 172.069 1.00 46.71 83 THR A CA 1
ATOM 563 C C . THR A 1 84 ? -39.441 30.387 171.696 1.00 41.74 83 THR A C 1
ATOM 564 O O . THR A 1 84 ? -38.650 30.697 170.802 1.00 41.59 83 THR A O 1
ATOM 568 N N . ILE A 1 85 ? -39.342 29.254 172.389 1.00 43.94 84 ILE A N 1
ATOM 569 C CA . ILE A 1 85 ? -38.337 28.246 172.062 1.00 44.11 84 ILE A CA 1
ATOM 570 C C . ILE A 1 85 ? -38.857 27.392 170.917 1.00 42.06 84 ILE A C 1
ATOM 571 O O . ILE A 1 85 ? -39.971 26.856 170.983 1.00 43.07 84 ILE A O 1
ATOM 576 N N . CYS A 1 86 ? -38.048 27.237 169.875 1.00 37.05 85 CYS A N 1
ATOM 577 C CA . CYS A 1 86 ? -38.505 26.590 168.654 1.00 42.81 85 CYS A CA 1
ATOM 578 C C . CYS A 1 86 ? -37.493 25.558 168.190 1.00 37.04 85 CYS A C 1
ATOM 579 O O . CYS A 1 86 ? -36.310 25.872 168.018 1.00 33.96 85 CYS A O 1
ATOM 582 N N . THR A 1 87 ? -37.963 24.330 167.986 1.00 34.92 86 THR A N 1
ATOM 583 C CA . THR A 1 87 ? -37.110 23.242 167.524 1.00 35.41 86 THR A CA 1
ATOM 584 C C . THR A 1 87 ? -37.822 22.476 166.422 1.00 38.89 86 THR A C 1
ATOM 585 O O . THR A 1 87 ? -38.992 22.106 166.576 1.00 40.12 86 THR A O 1
ATOM 589 N N . THR A 1 88 ? -37.106 22.232 165.325 1.00 36.32 87 THR A N 1
ATOM 590 C CA . THR A 1 88 ? -37.604 21.418 164.226 1.00 34.90 87 THR A CA 1
ATOM 591 C C . THR A 1 88 ? -37.157 19.976 164.429 1.00 32.41 87 THR A C 1
ATOM 592 O O . THR A 1 88 ? -35.991 19.721 164.750 1.00 36.68 87 THR A O 1
ATOM 596 N N . VAL A 1 89 ? -38.075 19.034 164.247 1.00 33.40 88 VAL A N 1
ATOM 597 C CA . VAL A 1 89 ? -37.787 17.628 164.495 1.00 38.37 88 VAL A CA 1
ATOM 598 C C . VAL A 1 89 ? -38.027 16.841 163.216 1.00 37.07 88 VAL A C 1
ATOM 599 O O . VAL A 1 89 ? -38.991 17.098 162.485 1.00 34.61 88 VAL A O 1
ATOM 603 N N . ASN A 1 90 ? -37.133 15.893 162.937 1.00 31.18 89 ASN A N 1
ATOM 604 C CA . ASN A 1 90 ? -37.245 15.021 161.770 1.00 40.90 89 ASN A CA 1
ATOM 605 C C . ASN A 1 90 ? -37.154 13.571 162.228 1.00 42.94 89 ASN A C 1
ATOM 606 O O . ASN A 1 90 ? -36.075 13.096 162.602 1.00 36.37 89 ASN A O 1
ATOM 611 N N . LYS A 1 91 ? -38.287 12.879 162.205 1.00 36.73 90 LYS A N 1
ATOM 612 C CA . LYS A 1 91 ? -38.360 11.427 162.307 1.00 38.81 90 LYS A CA 1
ATOM 613 C C . LYS A 1 91 ? -39.110 10.901 161.091 1.00 43.90 90 LYS A C 1
ATOM 614 O O . LYS A 1 91 ? -39.963 10.013 161.179 1.00 45.01 90 LYS A O 1
ATOM 620 N N . VAL A 1 92 ? -38.794 11.496 159.937 1.00 39.77 91 VAL A N 1
ATOM 621 C CA . VAL A 1 92 ? -39.461 11.255 158.663 1.00 38.25 91 VAL A CA 1
ATOM 622 C C . VAL A 1 92 ? -40.976 11.310 158.851 1.00 40.77 91 VAL A C 1
ATOM 623 O O . VAL A 1 92 ? -41.514 12.314 159.332 1.00 43.10 91 VAL A O 1
ATOM 627 N N . CYS A 1 93 ? -41.677 10.234 158.493 1.00 40.38 92 CYS A N 1
ATOM 628 C CA . CYS A 1 93 ? -43.134 10.273 158.475 1.00 43.91 92 CYS A CA 1
ATOM 629 C C . CYS A 1 93 ? -43.737 10.431 159.869 1.00 47.75 92 CYS A C 1
ATOM 630 O O . CYS A 1 93 ? -44.893 10.855 159.986 1.00 49.77 92 CYS A O 1
ATOM 633 N N . ALA A 1 94 ? -42.987 10.128 160.924 1.00 45.36 93 ALA A N 1
ATOM 634 C CA . ALA A 1 94 ? -43.494 10.245 162.282 1.00 46.25 93 ALA A CA 1
ATOM 635 C C . ALA A 1 94 ? -43.193 11.598 162.925 1.00 46.81 93 ALA A C 1
ATOM 636 O O . ALA A 1 94 ? -43.500 11.782 164.109 1.00 45.50 93 ALA A O 1
ATOM 638 N N . SER A 1 95 ? -42.655 12.556 162.161 1.00 41.93 94 SER A N 1
ATOM 639 C CA . SER A 1 95 ? -42.157 13.808 162.739 1.00 38.84 94 SER A CA 1
ATOM 640 C C . SER A 1 95 ? -43.254 14.572 163.473 1.00 42.75 94 SER A C 1
ATOM 641 O O . SER A 1 95 ? -43.033 15.101 164.568 1.00 40.84 94 SER A O 1
ATOM 644 N N . GLY A 1 96 ? -44.434 14.677 162.865 1.00 38.30 95 GLY A N 1
ATOM 645 C CA . GLY A 1 96 ? -45.502 15.445 163.486 1.00 39.24 95 GLY A CA 1
ATOM 646 C C . GLY A 1 96 ? -45.955 14.882 164.819 1.00 46.65 95 GLY A C 1
ATOM 647 O O . GLY A 1 96 ? -46.379 15.632 165.701 1.00 45.59 95 GLY A O 1
ATOM 648 N N . LEU A 1 97 ? -45.882 13.560 164.986 1.00 47.81 96 LEU A N 1
ATOM 649 C CA . LEU A 1 97 ? -46.300 12.971 166.253 1.00 49.72 96 LEU A CA 1
ATOM 650 C C . LEU A 1 97 ? -45.169 12.985 167.271 1.00 47.72 96 LEU A C 1
ATOM 651 O O . LEU A 1 97 ? -45.400 13.285 168.447 1.00 48.10 96 LEU A O 1
ATOM 656 N N . LYS A 1 98 ? -43.941 12.677 166.841 1.00 48.07 97 LYS A N 1
ATOM 657 C CA . LYS A 1 98 ? -42.807 12.759 167.756 1.00 40.77 97 LYS A CA 1
ATOM 658 C C . LYS A 1 98 ? -42.655 14.170 168.313 1.00 49.83 97 LYS A C 1
ATOM 659 O O . LYS A 1 98 ? -42.358 14.346 169.502 1.00 42.60 97 LYS A O 1
ATOM 665 N N . ALA A 1 99 ? -42.877 15.190 167.474 1.00 40.10 98 ALA A N 1
ATOM 666 C CA . ALA A 1 99 ? -42.881 16.570 167.955 1.00 43.11 98 ALA A CA 1
ATOM 667 C C . ALA A 1 99 ? -43.843 16.748 169.127 1.00 42.03 98 ALA A C 1
ATOM 668 O O . ALA A 1 99 ? -43.512 17.395 170.127 1.00 42.39 98 ALA A O 1
ATOM 670 N N . ILE A 1 100 ? -45.050 16.186 169.007 1.00 45.30 99 ILE A N 1
ATOM 671 C CA . ILE A 1 100 ? -46.063 16.310 170.052 1.00 50.63 99 ILE A CA 1
ATOM 672 C C . ILE A 1 100 ? -45.614 15.590 171.318 1.00 49.36 99 ILE A C 1
ATOM 673 O O . ILE A 1 100 ? -45.822 16.076 172.438 1.00 50.03 99 ILE A O 1
ATOM 678 N N . ILE A 1 101 ? -44.982 14.428 171.160 1.00 51.13 100 ILE A N 1
ATOM 679 C CA . ILE A 1 101 ? -44.459 13.697 172.309 1.00 55.52 100 ILE A CA 1
ATOM 680 C C . ILE A 1 101 ? -43.385 14.513 173.018 1.00 55.05 100 ILE A C 1
ATOM 681 O O . ILE A 1 101 ? -43.360 14.594 174.252 1.00 45.60 100 ILE A O 1
ATOM 686 N N . LEU A 1 102 ? -42.489 15.138 172.248 1.00 50.61 101 LEU A N 1
ATOM 687 C CA . LEU A 1 102 ? -41.454 15.977 172.847 1.00 42.33 101 LEU A CA 1
ATOM 688 C C . LEU A 1 102 ? -42.063 17.171 173.572 1.00 42.34 101 LEU A C 1
ATOM 689 O O . LEU A 1 102 ? -41.554 17.599 174.615 1.00 50.34 101 LEU A O 1
ATOM 694 N N . GLY A 1 103 ? -43.153 17.725 173.034 1.00 49.15 102 GLY A N 1
ATOM 695 C CA . GLY A 1 103 ? -43.814 18.835 173.703 1.00 49.54 102 GLY A CA 1
ATOM 696 C C . GLY A 1 103 ? -44.468 18.427 175.012 1.00 45.49 102 GLY A C 1
ATOM 697 O O . GLY A 1 103 ? -44.427 19.171 175.997 1.00 46.20 102 GLY A O 1
ATOM 698 N N . ALA A 1 104 ? -45.080 17.241 175.045 1.00 53.84 103 ALA A N 1
ATOM 699 C CA . ALA A 1 104 ? -45.654 16.747 176.294 1.00 48.84 103 ALA A CA 1
ATOM 700 C C . ALA A 1 104 ? -44.572 16.503 177.337 1.00 58.81 103 ALA A C 1
ATOM 701 O O . ALA A 1 104 ? -44.772 16.783 178.526 1.00 50.50 103 ALA A O 1
ATOM 703 N N . GLN A 1 105 ? -43.417 15.981 176.908 1.00 50.98 104 GLN A N 1
ATOM 704 C CA . GLN A 1 105 ? -42.306 15.764 177.829 1.00 51.87 104 GLN A CA 1
ATOM 705 C C . GLN A 1 105 ? -41.777 17.079 178.383 1.00 47.37 104 GLN A C 1
ATOM 706 O O . GLN A 1 105 ? -41.379 17.152 179.551 1.00 55.66 104 GLN A O 1
ATOM 712 N N . THR A 1 106 ? -41.749 18.126 177.554 1.00 50.18 105 THR A N 1
ATOM 713 C CA . THR A 1 106 ? -41.284 19.431 178.013 1.00 47.76 105 THR A CA 1
ATOM 714 C C . THR A 1 106 ? -42.219 20.015 179.069 1.00 56.67 105 THR A C 1
ATOM 715 O O . THR A 1 106 ? -41.776 20.784 179.930 1.00 47.90 105 THR A O 1
ATOM 719 N N . ILE A 1 107 ? -43.505 19.655 179.024 1.00 48.66 106 ILE A N 1
ATOM 720 C CA . ILE A 1 107 ? -44.438 20.036 180.081 1.00 58.93 106 ILE A CA 1
ATOM 721 C C . ILE A 1 107 ? -44.270 19.129 181.295 1.00 57.05 106 ILE A C 1
ATOM 722 O O . ILE A 1 107 ? -44.363 19.580 182.440 1.00 53.99 106 ILE A O 1
ATOM 727 N N . MET A 1 108 ? -44.003 17.843 181.063 1.00 53.52 107 MET A N 1
ATOM 728 C CA . MET A 1 108 ? -43.877 16.896 182.162 1.00 57.19 107 MET A CA 1
ATOM 729 C C . MET A 1 108 ? -42.642 17.163 183.011 1.00 62.22 107 MET A C 1
ATOM 730 O O . MET A 1 108 ? -42.677 16.941 184.227 1.00 56.08 107 MET A O 1
ATOM 735 N N . THR A 1 109 ? -41.547 17.625 182.401 1.00 52.15 108 THR A N 1
ATOM 736 C CA . THR A 1 109 ? -40.355 18.011 183.151 1.00 53.64 108 THR A CA 1
ATOM 737 C C . THR A 1 109 ? -40.440 19.430 183.705 1.00 58.23 108 THR A C 1
ATOM 738 O O . THR A 1 109 ? -39.467 19.908 184.298 1.00 61.21 108 THR A O 1
ATOM 742 N N . GLY A 1 110 ? -41.568 20.112 183.528 1.00 52.85 109 GLY A N 1
ATOM 743 C CA . GLY A 1 110 ? -41.756 21.423 184.117 1.00 53.50 109 GLY A CA 1
ATOM 744 C C . GLY A 1 110 ? -40.928 22.534 183.518 1.00 58.40 109 GLY A C 1
ATOM 745 O O . GLY A 1 110 ? -40.632 23.516 184.206 1.00 52.30 109 GLY A O 1
ATOM 746 N N . ASN A 1 111 ? -40.545 22.414 182.246 1.00 49.59 110 ASN A N 1
ATOM 747 C CA . ASN A 1 111 ? -39.834 23.486 181.568 1.00 52.32 110 ASN A CA 1
ATOM 748 C C . ASN A 1 111 ? -40.753 24.370 180.738 1.00 51.54 110 ASN A C 1
ATOM 749 O O . ASN A 1 111 ? -40.319 25.433 180.283 1.00 46.33 110 ASN A O 1
ATOM 754 N N . ALA A 1 112 ? -42.011 23.972 180.554 1.00 50.24 111 ALA A N 1
ATOM 755 C CA . ALA A 1 112 ? -42.995 24.794 179.868 1.00 50.93 111 ALA A CA 1
ATOM 756 C C . ALA A 1 112 ? -44.376 24.491 180.433 1.00 58.80 111 ALA A C 1
ATOM 757 O O . ALA A 1 112 ? -44.631 23.389 180.929 1.00 51.17 111 ALA A O 1
ATOM 759 N N . ASP A 1 113 ? -45.257 25.496 180.372 1.00 59.00 112 ASP A N 1
ATOM 760 C CA . ASP A 1 113 ? -46.668 25.343 180.706 1.00 59.11 112 ASP A CA 1
ATOM 761 C C . ASP A 1 113 ? -47.582 25.377 179.493 1.00 54.63 112 ASP A C 1
ATOM 762 O O . ASP A 1 113 ? -48.707 24.876 179.574 1.00 53.37 112 ASP A O 1
ATOM 767 N N . VAL A 1 114 ? -47.146 25.984 178.391 1.00 58.82 113 VAL A N 1
ATOM 768 C CA . VAL A 1 114 ? -47.935 26.068 177.169 1.00 56.76 113 VAL A CA 1
ATOM 769 C C . VAL A 1 114 ? -47.000 25.766 176.006 1.00 51.01 113 VAL A C 1
ATOM 770 O O . VAL A 1 114 ? -46.008 26.474 175.806 1.00 50.65 113 VAL A O 1
ATOM 774 N N . VAL A 1 115 ? -47.305 24.712 175.252 1.00 56.17 114 VAL A N 1
ATOM 775 C CA . VAL A 1 115 ? -46.482 24.270 174.132 1.00 50.42 114 VAL A CA 1
ATOM 776 C C . VAL A 1 115 ? -47.376 24.058 172.919 1.00 53.31 114 VAL A C 1
ATOM 777 O O . VAL A 1 115 ? -48.475 23.504 173.033 1.00 54.26 114 VAL A O 1
ATOM 781 N N . VAL A 1 116 ? -46.908 24.506 171.760 1.00 47.78 115 VAL A N 1
ATOM 782 C CA . VAL A 1 116 ? -47.544 24.215 170.483 1.00 47.97 115 VAL A CA 1
ATOM 783 C C . VAL A 1 116 ? -46.673 23.206 169.748 1.00 48.77 115 VAL A C 1
ATOM 784 O O . VAL A 1 116 ? -45.468 23.425 169.575 1.00 48.96 115 VAL A O 1
ATOM 788 N N . ALA A 1 117 ? -47.274 22.096 169.325 1.00 48.97 116 ALA A N 1
ATOM 789 C CA . ALA A 1 117 ? -46.514 21.044 168.669 1.00 46.14 116 ALA A CA 1
ATOM 790 C C . ALA A 1 117 ? -47.297 20.501 167.485 1.00 48.09 116 ALA A C 1
ATOM 791 O O . ALA A 1 117 ? -48.530 20.520 167.478 1.00 52.00 116 ALA A O 1
ATOM 793 N N . GLY A 1 118 ? -46.568 20.014 166.483 1.00 40.89 117 GLY A N 1
ATOM 794 C CA . GLY A 1 118 ? -47.212 19.536 165.268 1.00 42.42 117 GLY A CA 1
ATOM 795 C C . GLY A 1 118 ? -46.207 19.288 164.168 1.00 42.13 117 GLY A C 1
ATOM 796 O O . GLY A 1 118 ? -45.073 18.876 164.426 1.00 47.21 117 GLY A O 1
ATOM 797 N N . GLY A 1 119 ? -46.637 19.543 162.935 1.00 44.89 118 GLY A N 1
ATOM 798 C CA . GLY A 1 119 ? -45.769 19.320 161.791 1.00 42.56 118 GLY A CA 1
ATOM 799 C C . GLY A 1 119 ? -46.304 19.981 160.542 1.00 39.56 118 GLY A C 1
ATOM 800 O O . GLY A 1 119 ? -47.504 20.258 160.421 1.00 38.96 118 GLY A O 1
ATOM 801 N N . THR A 1 120 ? -45.390 20.207 159.598 1.00 38.78 119 THR A N 1
ATOM 802 C CA . THR A 1 120 ? -45.695 20.857 158.333 1.00 39.26 119 THR A CA 1
ATOM 803 C C . THR A 1 120 ? -44.856 20.233 157.228 1.00 38.75 119 THR A C 1
ATOM 804 O O . THR A 1 120 ? -43.740 19.757 157.463 1.00 38.58 119 THR A O 1
ATOM 808 N N . GLU A 1 121 ? -45.400 20.237 156.016 1.00 39.78 120 GLU A N 1
ATOM 809 C CA . GLU A 1 121 ? -44.624 19.813 154.859 1.00 39.79 120 GLU A CA 1
ATOM 810 C C . GLU A 1 121 ? -45.189 20.466 153.612 1.00 39.54 120 GLU A C 1
ATOM 811 O O . GLU A 1 121 ? -46.405 20.458 153.397 1.00 38.75 120 GLU A O 1
ATOM 817 N N . SER A 1 122 ? -44.304 21.032 152.801 1.00 39.91 121 SER A N 1
ATOM 818 C CA . SER A 1 122 ? -44.640 21.502 151.466 1.00 39.75 121 SER A CA 1
ATOM 819 C C . SER A 1 122 ? -43.832 20.642 150.506 1.00 41.15 121 SER A C 1
ATOM 820 O O . SER A 1 122 ? -42.720 21.005 150.112 1.00 39.98 121 SER A O 1
ATOM 823 N N . MET A 1 123 ? -44.377 19.480 150.155 1.00 37.49 122 MET A N 1
ATOM 824 C CA . MET A 1 123 ? -43.680 18.630 149.204 1.00 36.79 122 MET A CA 1
ATOM 825 C C . MET A 1 123 ? -43.663 19.267 147.824 1.00 41.00 122 MET A C 1
ATOM 826 O O . MET A 1 123 ? -42.726 19.034 147.051 1.00 39.96 122 MET A O 1
ATOM 831 N N . SER A 1 124 ? -44.647 20.125 147.532 1.00 36.65 123 SER A N 1
ATOM 832 C CA . SER A 1 124 ? -44.643 20.877 146.280 1.00 34.97 123 SER A CA 1
ATOM 833 C C . SER A 1 124 ? -43.373 21.702 146.131 1.00 37.17 123 SER A C 1
ATOM 834 O O . SER A 1 124 ? -42.825 21.817 145.030 1.00 35.65 123 SER A O 1
ATOM 837 N N . ASN A 1 125 ? -42.892 22.292 147.222 1.00 35.03 124 ASN A N 1
ATOM 838 C CA . ASN A 1 125 ? -41.765 23.208 147.152 1.00 30.93 124 ASN A CA 1
ATOM 839 C C . ASN A 1 125 ? -40.454 22.571 147.586 1.00 34.30 124 ASN A C 1
ATOM 840 O O . ASN A 1 125 ? -39.492 23.289 147.881 1.00 34.58 124 ASN A O 1
ATOM 845 N N . ALA A 1 126 ? -40.379 21.245 147.594 1.00 33.37 125 ALA A N 1
ATOM 846 C CA . ALA A 1 126 ? -39.084 20.595 147.809 1.00 34.43 125 ALA A CA 1
ATOM 847 C C . ALA A 1 126 ? -38.203 20.773 146.571 1.00 32.87 125 ALA A C 1
ATOM 848 O O . ALA A 1 126 ? -38.656 20.521 145.448 1.00 33.41 125 ALA A O 1
ATOM 850 N N . PRO A 1 127 ? -36.956 21.199 146.728 1.00 31.50 126 PRO A N 1
ATOM 851 C CA . PRO A 1 127 ? -36.112 21.536 145.577 1.00 33.59 126 PRO A CA 1
ATOM 852 C C . PRO A 1 127 ? -35.434 20.299 144.993 1.00 35.78 126 PRO A C 1
ATOM 853 O O . PRO A 1 127 ? -35.560 19.183 145.492 1.00 29.23 126 PRO A O 1
ATOM 857 N N . HIS A 1 128 ? -34.708 20.525 143.898 1.00 30.33 127 HIS A N 1
ATOM 858 C CA . HIS A 1 128 ? -33.693 19.595 143.435 1.00 26.48 127 HIS A CA 1
ATOM 859 C C . HIS A 1 128 ? -32.329 20.056 143.939 1.00 28.53 127 HIS A C 1
ATOM 860 O O . HIS A 1 128 ? -32.138 21.227 144.282 1.00 31.57 127 HIS A O 1
ATOM 867 N N . TYR A 1 129 ? -31.387 19.109 144.020 1.00 25.76 128 TYR A N 1
ATOM 868 C CA . TYR A 1 129 ? -30.052 19.359 144.559 1.00 24.10 128 TYR A CA 1
ATOM 869 C C . TYR A 1 129 ? -28.997 19.212 143.477 1.00 28.64 128 TYR A C 1
ATOM 870 O O . TYR A 1 129 ? -29.053 18.287 142.661 1.00 35.81 128 TYR A O 1
ATOM 879 N N . LEU A 1 130 ? -28.028 20.120 143.483 1.00 28.91 129 LEU A N 1
ATOM 880 C CA . LEU A 1 130 ? -26.788 19.910 142.745 1.00 29.62 129 LEU A CA 1
ATOM 881 C C . LEU A 1 130 ? -25.700 19.643 143.771 1.00 30.66 129 LEU A C 1
ATOM 882 O O . LEU A 1 130 ? -25.296 20.570 144.490 1.00 34.26 129 LEU A O 1
ATOM 887 N N . PRO A 1 131 ? -25.217 18.405 143.906 1.00 33.37 130 PRO A N 1
ATOM 888 C CA . PRO A 1 131 ? -24.382 18.057 145.061 1.00 39.10 130 PRO A CA 1
ATOM 889 C C . PRO A 1 131 ? -22.888 18.301 144.921 1.00 41.74 130 PRO A C 1
ATOM 890 O O . PRO A 1 131 ? -22.191 18.233 145.944 1.00 37.77 130 PRO A O 1
ATOM 894 N N . ASN A 1 132 ? -22.364 18.581 143.723 1.00 33.45 131 ASN A N 1
ATOM 895 C CA . ASN A 1 132 ? -20.917 18.566 143.538 1.00 36.84 131 ASN A CA 1
ATOM 896 C C . ASN A 1 132 ? -20.389 19.866 142.927 1.00 36.90 131 ASN A C 1
ATOM 897 O O . ASN A 1 132 ? -19.329 19.867 142.298 1.00 32.30 131 ASN A O 1
ATOM 902 N N . LEU A 1 133 ? -21.102 20.986 143.109 1.00 33.97 132 LEU A N 1
ATOM 903 C CA . LEU A 1 133 ? -20.644 22.248 142.524 1.00 27.08 132 LEU A CA 1
ATOM 904 C C . LEU A 1 133 ? -19.426 22.815 143.252 1.00 35.24 132 LEU A C 1
ATOM 905 O O . LEU A 1 133 ? -18.638 23.548 142.646 1.00 34.23 132 LEU A O 1
ATOM 910 N N . ARG A 1 134 ? -19.247 22.502 144.544 1.00 29.93 133 ARG A N 1
ATOM 911 C CA . ARG A 1 134 ? -18.144 23.115 145.287 1.00 26.15 133 ARG A CA 1
ATOM 912 C C . ARG A 1 134 ? -16.789 22.607 144.810 1.00 32.96 133 ARG A C 1
ATOM 913 O O . ARG A 1 134 ? -15.832 23.382 144.700 1.00 39.30 133 ARG A O 1
ATOM 921 N N . THR A 1 135 ? -16.676 21.309 144.563 1.00 32.38 134 THR A N 1
ATOM 922 C CA . THR A 1 135 ? -15.430 20.742 144.077 1.00 36.04 134 THR A CA 1
ATOM 923 C C . THR A 1 135 ? -15.411 20.628 142.564 1.00 37.86 134 THR A C 1
ATOM 924 O O . THR A 1 135 ? -14.332 20.528 141.973 1.00 42.01 134 THR A O 1
ATOM 928 N N . GLY A 1 136 ? -16.574 20.642 141.932 1.00 34.35 135 GLY A N 1
ATOM 929 C CA . GLY A 1 136 ? -16.651 20.634 140.490 1.00 29.25 135 GLY A CA 1
ATOM 930 C C . GLY A 1 136 ? -16.581 19.229 139.934 1.00 36.82 135 GLY A C 1
ATOM 931 O O . GLY A 1 136 ? -16.226 18.264 140.609 1.00 36.51 135 GLY A O 1
ATOM 932 N N . ALA A 1 137 ? -16.958 19.120 138.668 1.00 31.84 136 ALA A N 1
ATOM 933 C CA . ALA A 1 137 ? -16.856 17.876 137.919 1.00 35.56 136 ALA A CA 1
ATOM 934 C C . ALA A 1 137 ? -16.347 18.249 136.540 1.00 32.87 136 ALA A C 1
ATOM 935 O O . ALA A 1 137 ? -17.022 18.980 135.805 1.00 30.51 136 ALA A O 1
ATOM 937 N N . LYS A 1 138 ? -15.156 17.766 136.192 1.00 29.00 137 LYS A N 1
ATOM 938 C CA . LYS A 1 138 ? -14.466 18.331 135.037 1.00 29.02 137 LYS A CA 1
ATOM 939 C C . LYS A 1 138 ? -15.115 17.954 133.708 1.00 28.71 137 LYS A C 1
ATOM 940 O O . LYS A 1 138 ? -15.103 18.765 132.775 1.00 29.28 137 LYS A O 1
ATOM 946 N N . TYR A 1 139 ? -15.672 16.746 133.586 1.00 28.60 138 TYR A N 1
ATOM 947 C CA . TYR A 1 139 ? -16.120 16.260 132.275 1.00 29.97 138 TYR A CA 1
ATOM 948 C C . TYR A 1 139 ? -17.098 15.111 132.457 1.00 38.24 138 TYR A C 1
ATOM 949 O O . TYR A 1 139 ? -16.722 14.050 132.964 1.00 36.64 138 TYR A O 1
ATOM 958 N N . GLY A 1 140 ? -18.327 15.298 132.015 1.00 35.50 139 GLY A N 1
ATOM 959 C CA . GLY A 1 140 ? -19.354 14.276 132.117 1.00 31.34 139 GLY A CA 1
ATOM 960 C C . GLY A 1 140 ? -20.700 14.878 132.469 1.00 30.87 139 GLY A C 1
ATOM 961 O O . GLY A 1 140 ? -20.799 15.938 133.089 1.00 29.75 139 GLY A O 1
ATOM 962 N N . HIS A 1 141 ? -21.765 14.191 132.065 1.00 31.85 140 HIS A N 1
ATOM 963 C CA . HIS A 1 141 ? -23.100 14.569 132.520 1.00 31.54 140 HIS A CA 1
ATOM 964 C C . HIS A 1 141 ? -23.205 14.426 134.037 1.00 38.39 140 HIS A C 1
ATOM 965 O O . HIS A 1 141 ? -22.532 13.598 134.654 1.00 40.79 140 HIS A O 1
ATOM 972 N N . GLN A 1 142 ? -24.056 15.246 134.649 1.00 34.31 141 GLN A N 1
ATOM 973 C CA . GLN A 1 142 ? -24.205 15.259 136.099 1.00 32.02 141 GLN A CA 1
ATOM 974 C C . GLN A 1 142 ? -25.683 15.131 136.457 1.00 31.97 141 GLN A C 1
ATOM 975 O O . GLN A 1 142 ? -26.561 15.200 135.598 1.00 43.04 141 GLN A O 1
ATOM 981 N N . SER A 1 143 ? -25.946 14.896 137.735 1.00 39.91 142 SER A N 1
ATOM 982 C CA . SER A 1 143 ? -27.284 14.609 138.228 1.00 41.19 142 SER A CA 1
ATOM 983 C C . SER A 1 143 ? -27.811 15.767 139.061 1.00 35.64 142 SER A C 1
ATOM 984 O O . SER A 1 143 ? -27.051 16.431 139.771 1.00 34.17 142 SER A O 1
ATOM 987 N N . LEU A 1 144 ? -29.114 16.008 138.953 1.00 29.66 143 LEU A N 1
ATOM 988 C CA . LEU A 1 144 ? -29.856 16.853 139.878 1.00 33.89 143 LEU A CA 1
ATOM 989 C C . LEU A 1 144 ? -30.746 15.934 140.702 1.00 34.20 143 LEU A C 1
ATOM 990 O O . LEU A 1 144 ? -31.585 15.220 140.147 1.00 39.55 143 LEU A O 1
ATOM 995 N N . VAL A 1 145 ? -30.539 15.931 142.010 1.00 30.88 144 VAL A N 1
ATOM 996 C CA . VAL A 1 145 ? -31.201 14.990 142.905 1.00 28.72 144 VAL A CA 1
ATOM 997 C C . VAL A 1 145 ? -32.551 15.564 143.311 1.00 29.95 144 VAL A C 1
ATOM 998 O O . VAL A 1 145 ? -32.644 16.716 143.745 1.00 31.37 144 VAL A O 1
ATOM 1002 N N . ASP A 1 146 ? -33.602 14.770 143.157 1.00 28.95 145 ASP A N 1
ATOM 1003 C CA . ASP A 1 146 ? -34.924 15.203 143.576 1.00 30.87 145 ASP A CA 1
ATOM 1004 C C . ASP A 1 146 ? -34.993 15.042 145.090 1.00 32.26 145 ASP A C 1
ATOM 1005 O O . ASP A 1 146 ? -34.881 13.927 145.612 1.00 35.85 145 ASP A O 1
ATOM 1010 N N . GLY A 1 147 ? -35.145 16.164 145.792 1.00 29.98 146 GLY A N 1
ATOM 1011 C CA . GLY A 1 147 ? -35.122 16.136 147.245 1.00 27.77 146 GLY A CA 1
ATOM 1012 C C . GLY A 1 147 ? -36.220 15.295 147.868 1.00 30.00 146 GLY A C 1
ATOM 1013 O O . GLY A 1 147 ? -36.046 14.765 148.968 1.00 31.87 146 GLY A O 1
ATOM 1014 N N . ILE A 1 148 ? -37.363 15.163 147.193 1.00 36.54 147 ILE A N 1
ATOM 1015 C CA . ILE A 1 148 ? -38.424 14.310 147.723 1.00 32.36 147 ILE A CA 1
ATOM 1016 C C . ILE A 1 148 ? -37.971 12.856 147.747 1.00 31.87 147 ILE A C 1
ATOM 1017 O O . ILE A 1 148 ? -38.136 12.155 148.748 1.00 32.94 147 ILE A O 1
ATOM 1022 N N . MET A 1 149 ? -37.398 12.379 146.643 1.00 32.04 148 MET A N 1
ATOM 1023 C CA . MET A 1 149 ? -36.918 11.003 146.605 1.00 36.45 148 MET A CA 1
ATOM 1024 C C . MET A 1 149 ? -35.790 10.778 147.601 1.00 37.46 148 MET A C 1
ATOM 1025 O O . MET A 1 149 ? -35.792 9.786 148.337 1.00 40.72 148 MET A O 1
ATOM 1030 N N . LYS A 1 150 ? -34.835 11.708 147.665 1.00 34.58 149 LYS A N 1
ATOM 1031 C CA A LYS A 1 150 ? -33.626 11.479 148.451 0.54 31.27 149 LYS A CA 1
ATOM 1032 C CA B LYS A 1 150 ? -33.626 11.480 148.452 0.46 31.47 149 LYS A CA 1
ATOM 1033 C C . LYS A 1 150 ? -33.902 11.570 149.948 1.00 32.64 149 LYS A C 1
ATOM 1034 O O . LYS A 1 150 ? -33.538 10.671 150.714 1.00 32.25 149 LYS A O 1
ATOM 1045 N N . ASP A 1 151 ? -34.534 12.650 150.385 1.00 33.35 150 ASP A N 1
ATOM 1046 C CA . ASP A 1 151 ? -34.675 12.907 151.808 1.00 28.79 150 ASP A CA 1
ATOM 1047 C C . ASP A 1 151 ? -36.044 12.537 152.367 1.00 30.84 150 ASP A C 1
ATOM 1048 O O . ASP A 1 151 ? -36.239 12.630 153.581 1.00 36.52 150 ASP A O 1
ATOM 1053 N N . GLY A 1 152 ? -36.980 12.087 151.530 1.00 31.06 151 GLY A N 1
ATOM 1054 C CA . GLY A 1 152 ? -38.299 11.731 152.012 1.00 32.36 151 GLY A CA 1
ATOM 1055 C C . GLY A 1 152 ? -38.679 10.280 151.799 1.00 33.88 151 GLY A C 1
ATOM 1056 O O . GLY A 1 152 ? -39.095 9.601 152.738 1.00 34.74 151 GLY A O 1
ATOM 1057 N N . LEU A 1 153 ? -38.524 9.781 150.573 1.00 40.39 152 LEU A N 1
ATOM 1058 C CA . LEU A 1 153 ? -39.140 8.522 150.185 1.00 40.67 152 LEU A CA 1
ATOM 1059 C C . LEU A 1 153 ? -38.159 7.384 149.931 1.00 41.79 152 LEU A C 1
ATOM 1060 O O . LEU A 1 153 ? -38.597 6.297 149.553 1.00 49.70 152 LEU A O 1
ATOM 1065 N N . THR A 1 154 ? -36.860 7.581 150.123 1.00 41.76 153 THR A N 1
ATOM 1066 C CA . THR A 1 154 ? -35.884 6.523 149.879 1.00 42.95 153 THR A CA 1
ATOM 1067 C C . THR A 1 154 ? -35.308 6.041 151.201 1.00 45.94 153 THR A C 1
ATOM 1068 O O . THR A 1 154 ? -34.772 6.840 151.975 1.00 46.58 153 THR A O 1
ATOM 1072 N N . ASP A 1 155 ? -35.411 4.737 151.456 1.00 43.64 154 ASP A N 1
ATOM 1073 C CA . ASP A 1 155 ? -34.684 4.155 152.577 1.00 47.82 154 ASP A CA 1
ATOM 1074 C C . ASP A 1 155 ? -33.185 4.313 152.350 1.00 48.83 154 ASP A C 1
ATOM 1075 O O . ASP A 1 155 ? -32.686 4.064 151.250 1.00 52.42 154 ASP A O 1
ATOM 1080 N N . ALA A 1 156 ? -32.469 4.730 153.399 1.00 49.43 155 ALA A N 1
ATOM 1081 C CA . ALA A 1 156 ? -31.053 5.066 153.252 1.00 51.37 155 ALA A CA 1
ATOM 1082 C C . ALA A 1 156 ? -30.195 3.828 153.010 1.00 58.92 155 ALA A C 1
ATOM 1083 O O . ALA A 1 156 ? -29.231 3.877 152.237 1.00 61.16 155 ALA A O 1
ATOM 1085 N N . GLY A 1 157 ? -30.520 2.711 153.665 1.00 63.84 156 GLY A N 1
ATOM 1086 C CA . GLY A 1 157 ? -29.693 1.521 153.527 1.00 65.18 156 GLY A CA 1
ATOM 1087 C C . GLY A 1 157 ? -29.869 0.824 152.189 1.00 66.81 156 GLY A C 1
ATOM 1088 O O . GLY A 1 157 ? -28.893 0.545 151.488 1.00 66.97 156 GLY A O 1
ATOM 1089 N N . LYS A 1 158 ? -31.117 0.526 151.818 1.00 70.30 157 LYS A N 1
ATOM 1090 C CA . LYS A 1 158 ? -31.379 -0.215 150.589 1.00 72.47 157 LYS A CA 1
ATOM 1091 C C . LYS A 1 158 ? -31.422 0.661 149.344 1.00 67.95 157 LYS A C 1
ATOM 1092 O O . LYS A 1 158 ? -31.378 0.120 148.235 1.00 70.05 157 LYS A O 1
ATOM 1098 N N . GLN A 1 159 ? -31.506 1.984 149.494 1.00 59.66 158 GLN A N 1
ATOM 1099 C CA . GLN A 1 159 ? -31.648 2.894 148.356 1.00 60.82 158 GLN A CA 1
ATOM 1100 C C . GLN A 1 159 ? -32.843 2.509 147.487 1.00 65.44 158 GLN A C 1
ATOM 1101 O O . GLN A 1 159 ? -32.770 2.512 146.256 1.00 69.03 158 GLN A O 1
ATOM 1107 N N . GLU A 1 160 ? -33.954 2.160 148.137 1.00 67.37 159 GLU A N 1
ATOM 1108 C CA . GLU A 1 160 ? -35.192 1.812 147.452 1.00 69.47 159 GLU A CA 1
ATOM 1109 C C . GLU A 1 160 ? -36.333 2.663 147.991 1.00 60.35 159 GLU A C 1
ATOM 1110 O O . GLU A 1 160 ? -36.403 2.932 149.194 1.00 55.21 159 GLU A O 1
ATOM 1116 N N . LEU A 1 161 ? -37.228 3.075 147.095 1.00 62.54 160 LEU A N 1
ATOM 1117 C CA . LEU A 1 161 ? -38.367 3.900 147.473 1.00 59.67 160 LEU A CA 1
ATOM 1118 C C . LEU A 1 161 ? -39.320 3.128 148.385 1.00 64.86 160 LEU A C 1
ATOM 1119 O O . LEU A 1 161 ? -39.308 1.894 148.442 1.00 68.11 160 LEU A O 1
ATOM 1124 N N . MET A 1 162 ? -40.161 3.880 149.108 1.00 65.20 161 MET A N 1
ATOM 1125 C CA . MET A 1 162 ? -41.055 3.261 150.085 1.00 65.45 161 MET A CA 1
ATOM 1126 C C . MET A 1 162 ? -42.049 2.316 149.423 1.00 59.37 161 MET A C 1
ATOM 1127 O O . MET A 1 162 ? -42.522 1.371 150.061 1.00 59.66 161 MET A O 1
ATOM 1132 N N . GLY A 1 163 ? -42.380 2.558 148.153 1.00 67.44 162 GLY A N 1
ATOM 1133 C CA . GLY A 1 163 ? -43.291 1.670 147.452 1.00 71.60 162 GLY A CA 1
ATOM 1134 C C . GLY A 1 163 ? -42.756 0.260 147.315 1.00 70.46 162 GLY A C 1
ATOM 1135 O O . GLY A 1 163 ? -43.527 -0.704 147.334 1.00 74.07 162 GLY A O 1
ATOM 1136 N N . LEU A 1 164 ? -41.433 0.116 147.178 1.00 59.73 163 LEU A N 1
ATOM 1137 C CA . LEU A 1 164 ? -40.843 -1.218 147.109 1.00 53.12 163 LEU A CA 1
ATOM 1138 C C . LEU A 1 164 ? -40.867 -1.900 148.469 1.00 55.29 163 LEU A C 1
ATOM 1139 O O . LEU A 1 164 ? -41.069 -3.117 148.553 1.00 54.94 163 LEU A O 1
ATOM 1144 N N . GLN A 1 165 ? -40.669 -1.137 149.547 1.00 58.83 164 GLN A N 1
ATOM 1145 C CA . GLN A 1 165 ? -40.901 -1.690 150.877 1.00 65.14 164 GLN A CA 1
ATOM 1146 C C . GLN A 1 165 ? -42.371 -2.005 151.113 1.00 66.37 164 GLN A C 1
ATOM 1147 O O . GLN A 1 165 ? -42.681 -2.857 151.952 1.00 66.11 164 GLN A O 1
ATOM 1153 N N . ALA A 1 166 ? -43.281 -1.328 150.404 1.00 68.03 165 ALA A N 1
ATOM 1154 C CA . ALA A 1 166 ? -44.699 -1.661 150.515 1.00 71.38 165 ALA A CA 1
ATOM 1155 C C . ALA A 1 166 ? -45.011 -2.967 149.798 1.00 75.15 165 ALA A C 1
ATOM 1156 O O . ALA A 1 166 ? -45.826 -3.764 150.274 1.00 74.76 165 ALA A O 1
ATOM 1158 N N . GLU A 1 167 ? -44.376 -3.198 148.644 1.00 77.28 166 GLU A N 1
ATOM 1159 C CA . GLU A 1 167 ? -44.508 -4.485 147.971 1.00 78.09 166 GLU A CA 1
ATOM 1160 C C . GLU A 1 167 ? -43.925 -5.604 148.821 1.00 79.79 166 GLU A C 1
ATOM 1161 O O . GLU A 1 167 ? -44.442 -6.728 148.822 1.00 82.64 166 GLU A O 1
ATOM 1167 N N . GLU A 1 168 ? -42.839 -5.319 149.543 1.00 77.87 167 GLU A N 1
ATOM 1168 C CA . GLU A 1 168 ? -42.350 -6.265 150.539 1.00 78.13 167 GLU A CA 1
ATOM 1169 C C . GLU A 1 168 ? -43.446 -6.605 151.534 1.00 79.06 167 GLU A C 1
ATOM 1170 O O . GLU A 1 168 ? -43.755 -7.780 151.759 1.00 81.36 167 GLU A O 1
ATOM 1176 N N . CYS A 1 169 ? -44.067 -5.578 152.119 1.00 81.45 168 CYS A N 1
ATOM 1177 C CA . CYS A 1 169 ? -45.132 -5.791 153.091 1.00 89.99 168 CYS A CA 1
ATOM 1178 C C . CYS A 1 169 ? -46.269 -6.630 152.517 1.00 94.75 168 CYS A C 1
ATOM 1179 O O . CYS A 1 169 ? -46.884 -7.421 153.243 1.00 93.33 168 CYS A O 1
ATOM 1182 N N . ALA A 1 170 ? -46.557 -6.480 151.223 1.00 96.00 169 ALA A N 1
ATOM 1183 C CA . ALA A 1 170 ? -47.623 -7.261 150.604 1.00 95.52 169 ALA A CA 1
ATOM 1184 C C . ALA A 1 170 ? -47.254 -8.739 150.541 1.00 96.58 169 ALA A C 1
ATOM 1185 O O . ALA A 1 170 ? -48.027 -9.601 150.976 1.00 99.85 169 ALA A O 1
ATOM 1187 N N . GLN A 1 171 ? -46.072 -9.052 150.000 1.00 91.44 170 GLN A N 1
ATOM 1188 C CA . GLN A 1 171 ? -45.619 -10.438 149.946 1.00 86.78 170 GLN A CA 1
ATOM 1189 C C . GLN A 1 171 ? -45.274 -10.982 151.325 1.00 90.59 170 GLN A C 1
ATOM 1190 O O . GLN A 1 171 ? -45.192 -12.203 151.492 1.00 96.41 170 GLN A O 1
ATOM 1192 N N . ASP A 1 172 ? -45.074 -10.106 152.314 1.00 87.77 171 ASP A N 1
ATOM 1193 C CA . ASP A 1 172 ? -44.751 -10.572 153.658 1.00 86.43 171 ASP A CA 1
ATOM 1194 C C . ASP A 1 172 ? -45.978 -11.133 154.358 1.00 87.34 171 ASP A C 1
ATOM 1195 O O . ASP A 1 172 ? -45.902 -12.181 155.010 1.00 89.56 171 ASP A O 1
ATOM 1200 N N . HIS A 1 173 ? -47.119 -10.455 154.233 1.00 91.54 172 HIS A N 1
ATOM 1201 C CA . HIS A 1 173 ? -48.316 -10.808 154.982 1.00 95.17 172 HIS A CA 1
ATOM 1202 C C . HIS A 1 173 ? -49.470 -11.283 154.109 1.00 98.92 172 HIS A C 1
ATOM 1203 O O . HIS A 1 173 ? -50.499 -11.703 154.651 1.00 97.50 172 HIS A O 1
ATOM 1210 N N . GLY A 1 174 ? -49.333 -11.230 152.786 1.00 102.38 173 GLY A N 1
ATOM 1211 C CA . GLY A 1 174 ? -50.333 -11.788 151.895 1.00 103.57 173 GLY A CA 1
ATOM 1212 C C . GLY A 1 174 ? -51.499 -10.867 151.607 1.00 100.31 173 GLY A C 1
ATOM 1213 O O . GLY A 1 174 ? -52.618 -11.110 152.069 1.00 101.46 173 GLY A O 1
ATOM 1214 N N . PHE A 1 175 ? -51.256 -9.809 150.838 1.00 97.02 174 PHE A N 1
ATOM 1215 C CA . PHE A 1 175 ? -52.302 -8.869 150.452 1.00 95.07 174 PHE A CA 1
ATOM 1216 C C . PHE A 1 175 ? -52.185 -8.585 148.963 1.00 94.92 174 PHE A C 1
ATOM 1217 O O . PHE A 1 175 ? -51.145 -8.106 148.497 1.00 90.07 174 PHE A O 1
ATOM 1225 N N . SER A 1 176 ? -53.249 -8.886 148.222 1.00 92.71 175 SER A N 1
ATOM 1226 C CA . SER A 1 176 ? -53.232 -8.811 146.770 1.00 88.31 175 SER A CA 1
ATOM 1227 C C . SER A 1 176 ? -53.620 -7.417 146.287 1.00 84.47 175 SER A C 1
ATOM 1228 O O . SER A 1 176 ? -54.123 -6.581 147.042 1.00 88.45 175 SER A O 1
ATOM 1231 N N . ARG A 1 177 ? -53.374 -7.177 144.995 1.00 76.64 176 ARG A N 1
ATOM 1232 C CA . ARG A 1 177 ? -53.763 -5.917 144.372 1.00 80.73 176 ARG A CA 1
ATOM 1233 C C . ARG A 1 177 ? -55.253 -5.637 144.549 1.00 89.19 176 ARG A C 1
ATOM 1234 O O . ARG A 1 177 ? -55.658 -4.475 144.684 1.00 85.84 176 ARG A O 1
ATOM 1242 N N . GLU A 1 178 ? -56.078 -6.688 144.583 1.00 94.58 177 GLU A N 1
ATOM 1243 C CA . GLU A 1 178 ? -57.516 -6.501 144.763 1.00 98.07 177 GLU A CA 1
ATOM 1244 C C . GLU A 1 178 ? -57.854 -6.140 146.207 1.00 92.06 177 GLU A C 1
ATOM 1245 O O . GLU A 1 178 ? -58.739 -5.312 146.453 1.00 94.94 177 GLU A O 1
ATOM 1251 N N . GLN A 1 179 ? -57.175 -6.760 147.177 1.00 85.19 178 GLN A N 1
ATOM 1252 C CA . GLN A 1 179 ? -57.417 -6.423 148.577 1.00 84.79 178 GLN A CA 1
ATOM 1253 C C . GLN A 1 179 ? -57.037 -4.978 148.872 1.00 83.05 178 GLN A C 1
ATOM 1254 O O . GLN A 1 179 ? -57.746 -4.275 149.602 1.00 85.89 178 GLN A O 1
ATOM 1260 N N . GLN A 1 180 ? -55.914 -4.521 148.321 1.00 75.54 179 GLN A N 1
ATOM 1261 C CA . GLN A 1 180 ? -55.484 -3.154 148.576 1.00 75.10 179 GLN A CA 1
ATOM 1262 C C . GLN A 1 180 ? -56.380 -2.156 147.855 1.00 79.70 179 GLN A C 1
ATOM 1263 O O . GLN A 1 180 ? -56.701 -1.093 148.400 1.00 76.62 179 GLN A O 1
ATOM 1269 N N . ASP A 1 181 ? -56.803 -2.485 146.631 1.00 85.77 180 ASP A N 1
ATOM 1270 C CA . ASP A 1 181 ? -57.722 -1.608 145.915 1.00 88.36 180 ASP A CA 1
ATOM 1271 C C . ASP A 1 181 ? -59.060 -1.509 146.637 1.00 92.06 180 ASP A C 1
ATOM 1272 O O . ASP A 1 181 ? -59.664 -0.431 146.694 1.00 92.43 180 ASP A O 1
ATOM 1277 N N . GLU A 1 182 ? -59.536 -2.623 147.197 1.00 95.88 181 GLU A N 1
ATOM 1278 C CA . GLU A 1 182 ? -60.785 -2.595 147.952 1.00 93.92 181 GLU A CA 1
ATOM 1279 C C . GLU A 1 182 ? -60.663 -1.705 149.182 1.00 88.91 181 GLU A C 1
ATOM 1280 O O . GLU A 1 182 ? -61.571 -0.920 149.481 1.00 85.91 181 GLU A O 1
ATOM 1286 N N . TYR A 1 183 ? -59.543 -1.806 149.904 1.00 86.56 182 TYR A N 1
ATOM 1287 C CA . TYR A 1 183 ? -59.326 -0.924 151.045 1.00 81.91 182 TYR A CA 1
ATOM 1288 C C . TYR A 1 183 ? -59.222 0.531 150.602 1.00 76.72 182 TYR A C 1
ATOM 1289 O O . TYR A 1 183 ? -59.809 1.421 151.228 1.00 74.17 182 TYR A O 1
ATOM 1298 N N . ALA A 1 184 ? -58.470 0.793 149.531 1.00 78.20 183 ALA A N 1
ATOM 1299 C CA . ALA A 1 184 ? -58.348 2.160 149.035 1.00 77.01 183 ALA A CA 1
ATOM 1300 C C . ALA A 1 184 ? -59.711 2.741 148.685 1.00 79.17 183 ALA A C 1
ATOM 1301 O O . ALA A 1 184 ? -60.009 3.894 149.018 1.00 75.25 183 ALA A O 1
ATOM 1303 N N . ILE A 1 185 ? -60.558 1.949 148.024 1.00 81.82 184 ILE A N 1
ATOM 1304 C CA . ILE A 1 185 ? -61.890 2.423 147.665 1.00 80.10 184 ILE A CA 1
ATOM 1305 C C . ILE A 1 185 ? -62.720 2.677 148.918 1.00 83.21 184 ILE A C 1
ATOM 1306 O O . ILE A 1 185 ? -63.465 3.662 148.997 1.00 81.62 184 ILE A O 1
ATOM 1311 N N . ARG A 1 186 ? -62.586 1.812 149.928 1.00 75.39 185 ARG A N 1
ATOM 1312 C CA . ARG A 1 186 ? -63.338 2.007 151.165 1.00 79.14 185 ARG A CA 1
ATOM 1313 C C . ARG A 1 186 ? -62.890 3.266 151.899 1.00 75.22 185 ARG A C 1
ATOM 1314 O O . ARG A 1 186 ? -63.726 4.034 152.389 1.00 74.22 185 ARG A O 1
ATOM 1322 N N . THR A 1 187 ? -61.578 3.502 151.986 1.00 71.02 186 THR A N 1
ATOM 1323 C CA . THR A 1 187 ? -61.117 4.688 152.698 1.00 68.68 186 THR A CA 1
ATOM 1324 C C . THR A 1 187 ? -61.438 5.961 151.918 1.00 67.83 186 THR A C 1
ATOM 1325 O O . THR A 1 187 ? -61.690 7.009 152.524 1.00 74.19 186 THR A O 1
ATOM 1329 N N . TYR A 1 188 ? -61.477 5.879 150.582 1.00 68.19 187 TYR A N 1
ATOM 1330 C CA . TYR A 1 188 ? -61.893 7.021 149.773 1.00 67.79 187 TYR A CA 1
ATOM 1331 C C . TYR A 1 188 ? -63.355 7.378 150.026 1.00 73.07 187 TYR A C 1
ATOM 1332 O O . TYR A 1 188 ? -63.714 8.560 150.089 1.00 69.38 187 TYR A O 1
ATOM 1341 N N . GLU A 1 189 ? -64.217 6.373 150.164 1.00 77.65 188 GLU A N 1
ATOM 1342 C CA . GLU A 1 189 ? -65.633 6.662 150.361 1.00 80.56 188 GLU A CA 1
ATOM 1343 C C . GLU A 1 189 ? -65.926 7.126 151.782 1.00 79.41 188 GLU A C 1
ATOM 1344 O O . GLU A 1 189 ? -66.856 7.912 151.990 1.00 89.75 188 GLU A O 1
ATOM 1350 N N . LYS A 1 190 ? -65.146 6.671 152.765 1.00 77.76 189 LYS A N 1
ATOM 1351 C CA . LYS A 1 190 ? -65.279 7.233 154.103 1.00 79.41 189 LYS A CA 1
ATOM 1352 C C . LYS A 1 190 ? -64.796 8.675 154.146 1.00 81.50 189 LYS A C 1
ATOM 1353 O O . LYS A 1 190 ? -65.330 9.482 154.915 1.00 85.49 189 LYS A O 1
ATOM 1359 N N . ALA A 1 191 ? -63.802 9.023 153.321 1.00 68.68 190 ALA A N 1
ATOM 1360 C CA . ALA A 1 191 ? -63.356 10.409 153.253 1.00 66.75 190 ALA A CA 1
ATOM 1361 C C . ALA A 1 191 ? -64.401 11.289 152.578 1.00 67.65 190 ALA A C 1
ATOM 1362 O O . ALA A 1 191 ? -64.718 12.380 153.069 1.00 68.49 190 ALA A O 1
ATOM 1364 N N . GLN A 1 192 ? -64.949 10.828 151.450 1.00 69.21 191 GLN A N 1
ATOM 1365 C CA . GLN A 1 192 ? -65.952 11.611 150.734 1.00 75.93 191 GLN A CA 1
ATOM 1366 C C . GLN A 1 192 ? -67.221 11.787 151.561 1.00 80.36 191 GLN A C 1
ATOM 1367 O O . GLN A 1 192 ? -67.860 12.846 151.515 1.00 73.00 191 GLN A O 1
ATOM 1373 N N . ALA A 1 193 ? -67.605 10.758 152.319 1.00 81.99 192 ALA A N 1
ATOM 1374 C CA . ALA A 1 193 ? -68.805 10.857 153.142 1.00 80.46 192 ALA A CA 1
ATOM 1375 C C . ALA A 1 193 ? -68.608 11.845 154.285 1.00 81.44 192 ALA A C 1
ATOM 1376 O O . ALA A 1 193 ? -69.538 12.579 154.648 1.00 76.42 192 ALA A O 1
ATOM 1378 N N . ALA A 1 194 ? -67.404 11.882 154.864 1.00 72.78 193 ALA A N 1
ATOM 1379 C CA . ALA A 1 194 ? -67.126 12.843 155.926 1.00 74.02 193 ALA A CA 1
ATOM 1380 C C . ALA A 1 194 ? -67.139 14.270 155.392 1.00 73.02 193 ALA A C 1
ATOM 1381 O O . ALA A 1 194 ? -67.664 15.179 156.047 1.00 73.88 193 ALA A O 1
ATOM 1383 N N . GLN A 1 195 ? -66.569 14.484 154.202 1.00 69.00 194 GLN A N 1
ATOM 1384 C CA . GLN A 1 195 ? -66.644 15.793 153.559 1.00 70.20 194 GLN A CA 1
ATOM 1385 C C . GLN A 1 195 ? -68.091 16.248 153.400 1.00 76.35 194 GLN A C 1
ATOM 1386 O O . GLN A 1 195 ? -68.446 17.377 153.759 1.00 70.60 194 GLN A O 1
ATOM 1392 N N . LYS A 1 196 ? -68.939 15.377 152.848 1.00 78.22 195 LYS A N 1
ATOM 1393 C CA . LYS A 1 196 ? -70.323 15.749 152.578 1.00 80.11 195 LYS A CA 1
ATOM 1394 C C . LYS A 1 196 ? -71.110 15.957 153.864 1.00 81.31 195 LYS A C 1
ATOM 1395 O O . LYS A 1 196 ? -72.069 16.738 153.880 1.00 88.06 195 LYS A O 1
ATOM 1401 N N . ALA A 1 197 ? -70.730 15.276 154.942 1.00 77.99 196 ALA A N 1
ATOM 1402 C CA . ALA A 1 197 ? -71.414 15.414 156.221 1.00 78.09 196 ALA A CA 1
ATOM 1403 C C . ALA A 1 197 ? -70.854 16.545 157.071 1.00 82.05 196 ALA A C 1
ATOM 1404 O O . ALA A 1 197 ? -71.345 16.769 158.183 1.00 77.25 196 ALA A O 1
ATOM 1406 N N . GLY A 1 198 ? -69.841 17.257 156.580 1.00 82.82 197 GLY A N 1
ATOM 1407 C CA . GLY A 1 198 ? -69.255 18.349 157.332 1.00 81.05 197 GLY A CA 1
ATOM 1408 C C . GLY A 1 198 ? -68.384 17.935 158.496 1.00 78.28 197 GLY A C 1
ATOM 1409 O O . GLY A 1 198 ? -68.087 18.764 159.360 1.00 81.71 197 GLY A O 1
ATOM 1410 N N . LEU A 1 199 ? -67.947 16.676 158.538 1.00 75.92 198 LEU A N 1
ATOM 1411 C CA . LEU A 1 199 ? -67.212 16.166 159.688 1.00 69.44 198 LEU A CA 1
ATOM 1412 C C . LEU A 1 199 ? -65.757 16.633 159.727 1.00 70.57 198 LEU A C 1
ATOM 1413 O O . LEU A 1 199 ? -65.089 16.435 160.747 1.00 66.05 198 LEU A O 1
ATOM 1418 N N . PHE A 1 200 ? -65.256 17.255 158.659 1.00 65.39 199 PHE A N 1
ATOM 1419 C CA . PHE A 1 200 ? -63.927 17.853 158.653 1.00 66.13 199 PHE A CA 1
ATOM 1420 C C . PHE A 1 200 ? -63.954 19.357 158.892 1.00 66.89 199 PHE A C 1
ATOM 1421 O O . PHE A 1 200 ? -62.890 19.978 158.974 1.00 68.54 199 PHE A O 1
ATOM 1429 N N . ASP A 1 201 ? -65.141 19.951 159.018 1.00 67.92 200 ASP A N 1
ATOM 1430 C CA . ASP A 1 201 ? -65.257 21.407 158.996 1.00 74.92 200 ASP A CA 1
ATOM 1431 C C . ASP A 1 201 ? -64.603 22.051 160.213 1.00 75.72 200 ASP A C 1
ATOM 1432 O O . ASP A 1 201 ? -63.951 23.096 160.092 1.00 81.02 200 ASP A O 1
ATOM 1437 N N . GLU A 1 202 ? -64.770 21.454 161.393 1.00 69.58 201 GLU A N 1
ATOM 1438 C CA . GLU A 1 202 ? -64.250 22.070 162.610 1.00 71.76 201 GLU A CA 1
ATOM 1439 C C . GLU A 1 202 ? -62.726 22.062 162.620 1.00 66.51 201 GLU A C 1
ATOM 1440 O O . GLU A 1 202 ? -62.096 23.085 162.911 1.00 62.00 201 GLU A O 1
ATOM 1446 N N . GLU A 1 203 ? -62.119 20.913 162.301 1.00 61.52 202 GLU A N 1
ATOM 1447 C CA . GLU A 1 203 ? -60.667 20.774 162.406 1.00 61.65 202 GLU A CA 1
ATOM 1448 C C . GLU A 1 203 ? -59.941 21.550 161.314 1.00 61.02 202 GLU A C 1
ATOM 1449 O O . GLU A 1 203 ? -58.841 22.066 161.546 1.00 62.55 202 GLU A O 1
ATOM 1455 N N . ILE A 1 204 ? -60.533 21.646 160.130 1.00 58.34 203 ILE A N 1
ATOM 1456 C CA . ILE A 1 204 ? -59.891 22.307 159.005 1.00 62.62 203 ILE A CA 1
ATOM 1457 C C . ILE A 1 204 ? -60.049 23.813 159.146 1.00 61.64 203 ILE A C 1
ATOM 1458 O O . ILE A 1 204 ? -61.165 24.325 159.298 1.00 59.24 203 ILE A O 1
ATOM 1463 N N . ALA A 1 205 ? -58.926 24.525 159.103 1.00 61.08 204 ALA A N 1
ATOM 1464 C CA . ALA A 1 205 ? -58.944 25.973 158.999 1.00 62.50 204 ALA A CA 1
ATOM 1465 C C . ALA A 1 205 ? -58.740 26.335 157.539 1.00 62.97 204 ALA A C 1
ATOM 1466 O O . ALA A 1 205 ? -57.637 26.123 157.011 1.00 60.62 204 ALA A O 1
ATOM 1468 N N . PRO A 1 206 ? -59.752 26.855 156.845 1.00 61.06 205 PRO A N 1
ATOM 1469 C CA . PRO A 1 206 ? -59.585 27.181 155.426 1.00 60.86 205 PRO A CA 1
ATOM 1470 C C . PRO A 1 206 ? -58.481 28.207 155.217 1.00 59.96 205 PRO A C 1
ATOM 1471 O O . PRO A 1 206 ? -58.115 28.964 156.120 1.00 60.37 205 PRO A O 1
ATOM 1475 N N . ILE A 1 207 ? -57.943 28.223 154.001 1.00 56.53 206 ILE A N 1
ATOM 1476 C CA . ILE A 1 207 ? -56.823 29.084 153.648 1.00 58.65 206 ILE A CA 1
ATOM 1477 C C . ILE A 1 207 ? -57.283 30.074 152.591 1.00 63.79 206 ILE A C 1
ATOM 1478 O O . ILE A 1 207 ? -57.927 29.687 151.609 1.00 64.35 206 ILE A O 1
ATOM 1483 N N . GLN A 1 208 ? -56.950 31.345 152.792 1.00 66.87 207 GLN A N 1
ATOM 1484 C CA . GLN A 1 208 ? -57.307 32.410 151.866 1.00 68.85 207 GLN A CA 1
ATOM 1485 C C . GLN A 1 208 ? -56.109 32.717 150.977 1.00 64.76 207 GLN A C 1
ATOM 1486 O O . GLN A 1 208 ? -55.039 33.080 151.473 1.00 65.05 207 GLN A O 1
ATOM 1492 N N . LEU A 1 209 ? -56.293 32.575 149.666 1.00 67.16 208 LEU A N 1
ATOM 1493 C CA . LEU A 1 209 ? -55.280 32.938 148.680 1.00 73.56 208 LEU A CA 1
ATOM 1494 C C . LEU A 1 209 ? -55.796 34.117 147.866 1.00 80.83 208 LEU A C 1
ATOM 1495 O O . LEU A 1 209 ? -56.449 33.926 146.830 1.00 75.18 208 LEU A O 1
ATOM 1500 N N . PRO A 1 210 ? -55.538 35.356 148.290 1.00 96.24 209 PRO A N 1
ATOM 1501 C CA . PRO A 1 210 ? -56.100 36.514 147.580 1.00 106.06 209 PRO A CA 1
ATOM 1502 C C . PRO A 1 210 ? -55.239 36.908 146.387 1.00 110.84 209 PRO A C 1
ATOM 1503 O O . PRO A 1 210 ? -54.019 37.055 146.503 1.00 109.77 209 PRO A O 1
ATOM 1507 N N . GLY A 1 211 ? -55.884 37.069 145.235 1.00 114.24 210 GLY A N 1
ATOM 1508 C CA . GLY A 1 211 ? -55.239 37.621 144.058 1.00 118.24 210 GLY A CA 1
ATOM 1509 C C . GLY A 1 211 ? -55.638 39.077 143.900 1.00 123.70 210 GLY A C 1
ATOM 1510 O O . GLY A 1 211 ? -56.823 39.415 143.948 1.00 127.06 210 GLY A O 1
ATOM 1511 N N . PHE A 1 212 ? -54.630 39.939 143.728 1.00 124.58 211 PHE A N 1
ATOM 1512 C CA . PHE A 1 212 ? -54.869 41.376 143.647 1.00 125.60 211 PHE A CA 1
ATOM 1513 C C . PHE A 1 212 ? -54.263 42.000 142.394 1.00 127.56 211 PHE A C 1
ATOM 1514 O O . PHE A 1 212 ? -54.051 43.216 142.357 1.00 130.10 211 PHE A O 1
ATOM 1522 N N . ARG A 1 213 ? -53.980 41.200 141.369 1.00 126.11 212 ARG A N 1
ATOM 1523 C CA . ARG A 1 213 ? -53.628 41.713 140.047 1.00 126.74 212 ARG A CA 1
ATOM 1524 C C . ARG A 1 213 ? -54.847 41.737 139.138 1.00 127.76 212 ARG A C 1
ATOM 1525 O O . ARG A 1 213 ? -54.751 41.485 137.933 1.00 130.41 212 ARG A O 1
ATOM 1527 N N . GLY A 1 214 ? -56.013 42.048 139.706 1.00 125.71 213 GLY A N 1
ATOM 1528 C CA . GLY A 1 214 ? -57.277 41.842 139.041 1.00 127.32 213 GLY A CA 1
ATOM 1529 C C . GLY A 1 214 ? -57.833 40.443 139.176 1.00 125.42 213 GLY A C 1
ATOM 1530 O O . GLY A 1 214 ? -59.027 40.237 138.925 1.00 127.76 213 GLY A O 1
ATOM 1531 N N . LYS A 1 215 ? -57.005 39.476 139.571 1.00 118.67 214 LYS A N 1
ATOM 1532 C CA . LYS A 1 215 ? -57.442 38.102 139.738 1.00 112.71 214 LYS A CA 1
ATOM 1533 C C . LYS A 1 215 ? -58.444 37.999 140.887 1.00 110.50 214 LYS A C 1
ATOM 1534 O O . LYS A 1 215 ? -58.495 38.869 141.760 1.00 111.21 214 LYS A O 1
ATOM 1536 N N . PRO A 1 216 ? -59.264 36.949 140.906 1.00 106.15 215 PRO A N 1
ATOM 1537 C CA . PRO A 1 216 ? -60.213 36.769 142.006 1.00 103.92 215 PRO A CA 1
ATOM 1538 C C . PRO A 1 216 ? -59.605 36.005 143.175 1.00 101.67 215 PRO A C 1
ATOM 1539 O O . PRO A 1 216 ? -58.658 35.228 143.032 1.00 96.35 215 PRO A O 1
ATOM 1543 N N . ASP A 1 217 ? -60.176 36.249 144.351 1.00 102.71 216 ASP A N 1
ATOM 1544 C CA . ASP A 1 217 ? -59.724 35.578 145.559 1.00 98.49 216 ASP A CA 1
ATOM 1545 C C . ASP A 1 217 ? -60.111 34.104 145.526 1.00 86.88 216 ASP A C 1
ATOM 1546 O O . ASP A 1 217 ? -61.132 33.719 144.949 1.00 85.96 216 ASP A O 1
ATOM 1551 N N . VAL A 1 218 ? -59.274 33.274 146.145 1.00 76.39 217 VAL A N 1
ATOM 1552 C CA . VAL A 1 218 ? -59.465 31.829 146.178 1.00 67.24 217 VAL A CA 1
ATOM 1553 C C . VAL A 1 218 ? -59.382 31.365 147.625 1.00 63.22 217 VAL A C 1
ATOM 1554 O O . VAL A 1 218 ? -58.418 31.685 148.328 1.00 81.77 217 VAL A O 1
ATOM 1558 N N . THR A 1 219 ? -60.388 30.614 148.067 1.00 66.72 218 THR A N 1
ATOM 1559 C CA . THR A 1 219 ? -60.404 30.023 149.399 1.00 65.94 218 THR A CA 1
ATOM 1560 C C . THR A 1 219 ? -60.359 28.509 149.259 1.00 61.90 218 THR A C 1
ATOM 1561 O O . THR A 1 219 ? -61.204 27.919 148.578 1.00 62.76 218 THR A O 1
ATOM 1565 N N . VAL A 1 220 ? -59.375 27.885 149.896 1.00 61.68 219 VAL A N 1
ATOM 1566 C CA . VAL A 1 220 ? -59.266 26.434 149.944 1.00 62.49 219 VAL A CA 1
ATOM 1567 C C . VAL A 1 220 ? -59.882 25.974 151.256 1.00 58.74 219 VAL A C 1
ATOM 1568 O O . VAL A 1 220 ? -59.378 26.306 152.335 1.00 59.32 219 VAL A O 1
ATOM 1572 N N . THR A 1 221 ? -60.980 25.219 151.165 1.00 59.94 220 THR A N 1
ATOM 1573 C CA . THR A 1 221 ? -61.644 24.665 152.337 1.00 60.91 220 THR A CA 1
ATOM 1574 C C . THR A 1 221 ? -61.632 23.146 152.390 1.00 59.87 220 THR A C 1
ATOM 1575 O O . THR A 1 221 ? -61.724 22.590 153.489 1.00 61.29 220 THR A O 1
ATOM 1579 N N . GLN A 1 222 ? -61.521 22.464 151.252 1.00 64.42 221 GLN A N 1
ATOM 1580 C CA . GLN A 1 222 ? -61.610 21.013 151.179 1.00 66.22 221 GLN A CA 1
ATOM 1581 C C . GLN A 1 222 ? -60.235 20.382 150.986 1.00 61.98 221 GLN A C 1
ATOM 1582 O O . GLN A 1 222 ? -59.331 20.981 150.400 1.00 57.69 221 GLN A O 1
ATOM 1588 N N . ASP A 1 223 ? -60.094 19.154 151.476 1.00 58.20 222 ASP A N 1
ATOM 1589 C CA . ASP A 1 223 ? -58.963 18.324 151.089 1.00 59.01 222 ASP A CA 1
ATOM 1590 C C . ASP A 1 223 ? -59.049 18.013 149.602 1.00 59.11 222 ASP A C 1
ATOM 1591 O O . ASP A 1 223 ? -60.120 17.680 149.086 1.00 62.43 222 ASP A O 1
ATOM 1596 N N . GLU A 1 224 ? -57.913 18.124 148.909 1.00 57.25 223 GLU A N 1
ATOM 1597 C CA . GLU A 1 224 ? -57.944 18.065 147.452 1.00 58.42 223 GLU A CA 1
ATOM 1598 C C . GLU A 1 224 ? -58.116 16.642 146.930 1.00 65.05 223 GLU A C 1
ATOM 1599 O O . GLU A 1 224 ? -58.734 16.446 145.878 1.00 62.55 223 GLU A O 1
ATOM 1605 N N . GLU A 1 225 ? -57.616 15.643 147.657 1.00 63.30 224 GLU A N 1
ATOM 1606 C CA . GLU A 1 225 ? -57.510 14.288 147.121 1.00 64.70 224 GLU A CA 1
ATOM 1607 C C . GLU A 1 225 ? -58.799 13.460 147.147 1.00 67.03 224 GLU A C 1
ATOM 1608 O O . GLU A 1 225 ? -59.062 12.747 146.170 1.00 68.01 224 GLU A O 1
ATOM 1614 N N . PRO A 1 226 ? -59.613 13.488 148.215 1.00 61.36 225 PRO A N 1
ATOM 1615 C CA . PRO A 1 226 ? -60.752 12.544 148.282 1.00 70.11 225 PRO A CA 1
ATOM 1616 C C . PRO A 1 226 ? -61.674 12.547 147.071 1.00 69.82 225 PRO A C 1
ATOM 1617 O O . PRO A 1 226 ? -62.212 11.492 146.716 1.00 67.33 225 PRO A O 1
ATOM 1621 N N . LYS A 1 227 ? -61.865 13.692 146.414 1.00 69.10 226 LYS A N 1
ATOM 1622 C CA A LYS A 1 227 ? -62.768 13.756 145.271 0.10 70.11 226 LYS A CA 1
ATOM 1623 C CA B LYS A 1 227 ? -62.774 13.746 145.275 0.90 68.57 226 LYS A CA 1
ATOM 1624 C C . LYS A 1 227 ? -62.242 12.993 144.061 1.00 73.39 226 LYS A C 1
ATOM 1625 O O . LYS A 1 227 ? -63.030 12.640 143.179 1.00 73.36 226 LYS A O 1
ATOM 1636 N N . ASN A 1 228 ? -60.933 12.734 143.997 1.00 73.10 227 ASN A N 1
ATOM 1637 C CA . ASN A 1 228 ? -60.327 12.163 142.797 1.00 68.59 227 ASN A CA 1
ATOM 1638 C C . ASN A 1 228 ? -60.641 10.688 142.583 1.00 70.25 227 ASN A C 1
ATOM 1639 O O . ASN A 1 228 ? -60.261 10.148 141.538 1.00 71.55 227 ASN A O 1
ATOM 1644 N N . LEU A 1 229 ? -61.313 10.028 143.524 1.00 70.46 228 LEU A N 1
ATOM 1645 C CA . LEU A 1 229 ? -61.604 8.605 143.375 1.00 76.44 228 LEU A CA 1
ATOM 1646 C C . LEU A 1 229 ? -62.396 8.327 142.102 1.00 78.25 228 LEU A C 1
ATOM 1647 O O . LEU A 1 229 ? -63.414 8.972 141.828 1.00 76.64 228 LEU A O 1
ATOM 1652 N N . ASN A 1 230 ? -61.914 7.363 141.319 1.00 77.65 229 ASN A N 1
ATOM 1653 C CA . ASN A 1 230 ? -62.675 6.792 140.209 1.00 81.86 229 ASN A CA 1
ATOM 1654 C C . ASN A 1 230 ? -62.409 5.294 140.241 1.00 82.87 229 ASN A C 1
ATOM 1655 O O . ASN A 1 230 ? -61.342 4.839 139.798 1.00 82.84 229 ASN A O 1
ATOM 1660 N N . PRO A 1 231 ? -63.342 4.499 140.774 1.00 82.40 230 PRO A N 1
ATOM 1661 C CA . PRO A 1 231 ? -63.064 3.062 140.949 1.00 83.39 230 PRO A CA 1
ATOM 1662 C C . PRO A 1 231 ? -62.773 2.337 139.647 1.00 85.83 230 PRO A C 1
ATOM 1663 O O . PRO A 1 231 ? -61.903 1.457 139.624 1.00 85.67 230 PRO A O 1
ATOM 1667 N N . GLU A 1 232 ? -63.472 2.683 138.561 1.00 89.39 231 GLU A N 1
ATOM 1668 C CA . GLU A 1 232 ? -63.157 2.099 137.259 1.00 92.07 231 GLU A CA 1
ATOM 1669 C C . GLU A 1 232 ? -61.703 2.361 136.887 1.00 89.69 231 GLU A C 1
ATOM 1670 O O . GLU A 1 232 ? -60.949 1.430 136.580 1.00 89.63 231 GLU A O 1
ATOM 1676 N N . LYS A 1 233 ? -61.292 3.632 136.913 1.00 86.75 232 LYS A N 1
ATOM 1677 C CA . LYS A 1 233 ? -59.898 3.967 136.639 1.00 84.94 232 LYS A CA 1
ATOM 1678 C C . LYS A 1 233 ? -58.966 3.311 137.649 1.00 86.97 232 LYS A C 1
ATOM 1679 O O . LYS A 1 233 ? -57.870 2.862 137.294 1.00 92.65 232 LYS A O 1
ATOM 1685 N N . LEU A 1 234 ? -59.390 3.240 138.911 1.00 81.08 233 LEU A N 1
ATOM 1686 C CA . LEU A 1 234 ? -58.525 2.723 139.968 1.00 85.00 233 LEU A CA 1
ATOM 1687 C C . LEU A 1 234 ? -58.205 1.248 139.752 1.00 87.12 233 LEU A C 1
ATOM 1688 O O . LEU A 1 234 ? -57.037 0.842 139.797 1.00 79.79 233 LEU A O 1
ATOM 1693 N N . ARG A 1 235 ? -59.236 0.428 139.512 1.00 87.81 234 ARG A N 1
ATOM 1694 C CA . ARG A 1 235 ? -59.034 -1.013 139.389 1.00 91.31 234 ARG A CA 1
ATOM 1695 C C . ARG A 1 235 ? -58.186 -1.376 138.175 1.00 98.04 234 ARG A C 1
ATOM 1696 O O . ARG A 1 235 ? -57.519 -2.417 138.179 1.00 98.54 234 ARG A O 1
ATOM 1704 N N . ALA A 1 236 ? -58.201 -0.544 137.134 1.00 100.50 235 ALA A N 1
ATOM 1705 C CA . ALA A 1 236 ? -57.570 -0.869 135.862 1.00 99.22 235 ALA A CA 1
ATOM 1706 C C . ALA A 1 236 ? -56.211 -0.208 135.662 1.00 94.75 235 ALA A C 1
ATOM 1707 O O . ALA A 1 236 ? -55.579 -0.438 134.627 1.00 94.13 235 ALA A O 1
ATOM 1709 N N . ILE A 1 237 ? -55.742 0.603 136.615 1.00 86.69 236 ILE A N 1
ATOM 1710 C CA . ILE A 1 237 ? -54.454 1.265 136.445 1.00 88.53 236 ILE A CA 1
ATOM 1711 C C . ILE A 1 237 ? -53.324 0.258 136.648 1.00 87.17 236 ILE A C 1
ATOM 1712 O O . ILE A 1 237 ? -53.438 -0.701 137.427 1.00 84.44 236 ILE A O 1
ATOM 1717 N N . LYS A 1 238 ? -52.224 0.467 135.929 1.00 82.55 237 LYS A N 1
ATOM 1718 C CA . LYS A 1 238 ? -51.103 -0.455 135.985 1.00 83.11 237 LYS A CA 1
ATOM 1719 C C . LYS A 1 238 ? -50.383 -0.341 137.330 1.00 83.12 237 LYS A C 1
ATOM 1720 O O . LYS A 1 238 ? -50.493 0.676 138.021 1.00 79.89 237 LYS A O 1
ATOM 1722 N N . PRO A 1 239 ? -49.659 -1.387 137.734 1.00 85.56 238 PRO A N 1
ATOM 1723 C CA . PRO A 1 239 ? -48.886 -1.312 138.979 1.00 79.23 238 PRO A CA 1
ATOM 1724 C C . PRO A 1 239 ? -47.856 -0.193 138.924 1.00 81.46 238 PRO A C 1
ATOM 1725 O O . PRO A 1 239 ? -47.412 0.233 137.856 1.00 81.29 238 PRO A O 1
ATOM 1729 N N . ALA A 1 240 ? -47.469 0.282 140.109 1.00 80.99 239 ALA A N 1
ATOM 1730 C CA . ALA A 1 240 ? -46.618 1.460 140.207 1.00 81.20 239 ALA A CA 1
ATOM 1731 C C . ALA A 1 240 ? -45.148 1.148 140.440 1.00 79.85 239 ALA A C 1
ATOM 1732 O O . ALA A 1 240 ? -44.304 1.995 140.130 1.00 77.86 239 ALA A O 1
ATOM 1734 N N . PHE A 1 241 ? -44.812 -0.028 140.969 1.00 80.91 240 PHE A N 1
ATOM 1735 C CA . PHE A 1 241 ? -43.426 -0.272 141.354 1.00 82.64 240 PHE A CA 1
ATOM 1736 C C . PHE A 1 241 ? -42.901 -1.613 140.858 1.00 82.85 240 PHE A C 1
ATOM 1737 O O . PHE A 1 241 ? -41.694 -1.766 140.641 1.00 79.58 240 PHE A O 1
ATOM 1745 N N . ILE A 1 242 ? -43.784 -2.588 140.676 1.00 85.63 241 ILE A N 1
ATOM 1746 C CA . ILE A 1 242 ? -43.385 -3.867 140.093 1.00 88.33 241 ILE A CA 1
ATOM 1747 C C . ILE A 1 242 ? -44.272 -4.136 138.883 1.00 93.13 241 ILE A C 1
ATOM 1748 O O . ILE A 1 242 ? -45.476 -4.387 139.040 1.00 96.97 241 ILE A O 1
ATOM 1753 N N . PRO A 1 243 ? -43.727 -4.086 137.669 1.00 96.09 242 PRO A N 1
ATOM 1754 C CA . PRO A 1 243 ? -44.568 -4.215 136.472 1.00 96.75 242 PRO A CA 1
ATOM 1755 C C . PRO A 1 243 ? -45.218 -5.587 136.392 1.00 99.12 242 PRO A C 1
ATOM 1756 O O . PRO A 1 243 ? -44.566 -6.615 136.586 1.00 105.02 242 PRO A O 1
ATOM 1760 N N . GLY A 1 244 ? -46.512 -5.593 136.108 1.00 95.21 243 GLY A N 1
ATOM 1761 C CA . GLY A 1 244 ? -47.242 -6.844 135.918 1.00 97.70 243 GLY A CA 1
ATOM 1762 C C . GLY A 1 244 ? -47.667 -7.601 137.155 1.00 100.45 243 GLY A C 1
ATOM 1763 O O . GLY A 1 244 ? -48.829 -8.005 137.263 1.00 103.23 243 GLY A O 1
ATOM 1764 N N . SER A 1 245 ? -46.749 -7.808 138.102 1.00 102.08 244 SER A N 1
ATOM 1765 C CA . SER A 1 245 ? -47.032 -8.595 139.294 1.00 102.30 244 SER A CA 1
ATOM 1766 C C . SER A 1 245 ? -47.139 -7.768 140.568 1.00 96.51 244 SER A C 1
ATOM 1767 O O . SER A 1 245 ? -47.553 -8.308 141.599 1.00 95.13 244 SER A O 1
ATOM 1770 N N . GLY A 1 246 ? -46.781 -6.486 140.529 1.00 90.54 245 GLY A N 1
ATOM 1771 C CA . GLY A 1 246 ? -46.878 -5.662 141.717 1.00 87.48 245 GLY A CA 1
ATOM 1772 C C . GLY A 1 246 ? -48.307 -5.513 142.199 1.00 91.37 245 GLY A C 1
ATOM 1773 O O . GLY A 1 246 ? -49.273 -5.760 141.473 1.00 99.03 245 GLY A O 1
ATOM 1774 N N . THR A 1 247 ? -48.435 -5.108 143.464 1.00 85.22 246 THR A N 1
ATOM 1775 C CA . THR A 1 247 ? -49.733 -4.889 144.087 1.00 82.75 246 THR A CA 1
ATOM 1776 C C . THR A 1 247 ? -49.929 -3.462 144.583 1.00 81.63 246 THR A C 1
ATOM 1777 O O . THR A 1 247 ? -51.019 -3.138 145.070 1.00 83.36 246 THR A O 1
ATOM 1781 N N . VAL A 1 248 ? -48.920 -2.602 144.474 1.00 76.30 247 VAL A N 1
ATOM 1782 C CA . VAL A 1 248 ? -48.998 -1.225 144.947 1.00 74.92 247 VAL A CA 1
ATOM 1783 C C . VAL A 1 248 ? -49.140 -0.306 143.743 1.00 78.00 247 VAL A C 1
ATOM 1784 O O . VAL A 1 248 ? -48.367 -0.407 142.780 1.00 77.69 247 VAL A O 1
ATOM 1788 N N . THR A 1 249 ? -50.134 0.580 143.792 1.00 75.38 248 THR A N 1
ATOM 1789 C CA . THR A 1 249 ? -50.387 1.547 142.733 1.00 74.37 248 THR A CA 1
ATOM 1790 C C . THR A 1 249 ? -50.462 2.944 143.334 1.00 72.11 248 THR A C 1
ATOM 1791 O O . THR A 1 249 ? -50.488 3.123 144.555 1.00 64.74 248 THR A O 1
ATOM 1795 N N . ALA A 1 250 ? -50.499 3.944 142.458 1.00 74.67 249 ALA A N 1
ATOM 1796 C CA . ALA A 1 250 ? -50.643 5.326 142.902 1.00 73.18 249 ALA A CA 1
ATOM 1797 C C . ALA A 1 250 ? -52.018 5.570 143.529 1.00 72.53 249 ALA A C 1
ATOM 1798 O O . ALA A 1 250 ? -52.097 6.238 144.569 1.00 69.67 249 ALA A O 1
ATOM 1800 N N . PRO A 1 251 ? -53.120 5.068 142.949 1.00 70.59 250 PRO A N 1
ATOM 1801 C CA . PRO A 1 251 ? -54.419 5.256 143.618 1.00 69.14 250 PRO A CA 1
ATOM 1802 C C . PRO A 1 251 ? -54.519 4.606 144.989 1.00 69.11 250 PRO A C 1
ATOM 1803 O O . PRO A 1 251 ? -55.178 5.164 145.875 1.00 68.18 250 PRO A O 1
ATOM 1807 N N . ASN A 1 252 ? -53.912 3.437 145.197 1.00 68.62 251 ASN A N 1
ATOM 1808 C CA . ASN A 1 252 ? -54.036 2.769 146.488 1.00 68.47 251 ASN A CA 1
ATOM 1809 C C . ASN A 1 252 ? -52.910 3.123 147.450 1.00 67.63 251 ASN A C 1
ATOM 1810 O O . ASN A 1 252 ? -52.846 2.554 148.545 1.00 64.46 251 ASN A O 1
ATOM 1815 N N . SER A 1 253 ? -52.030 4.044 147.072 1.00 65.92 252 SER A N 1
ATOM 1816 C CA . SER A 1 253 ? -51.010 4.575 147.960 1.00 61.22 252 SER A CA 1
ATOM 1817 C C . SER A 1 253 ? -51.380 5.992 148.372 1.00 61.33 252 SER A C 1
ATOM 1818 O O . SER A 1 253 ? -52.295 6.611 147.823 1.00 66.18 252 SER A O 1
ATOM 1821 N N . SER A 1 254 ? -50.658 6.500 149.354 1.00 63.33 253 SER A N 1
ATOM 1822 C CA . SER A 1 254 ? -50.842 7.903 149.663 1.00 62.36 253 SER A CA 1
ATOM 1823 C C . SER A 1 254 ? -50.164 8.756 148.592 1.00 55.40 253 SER A C 1
ATOM 1824 O O . SER A 1 254 ? -49.189 8.324 147.969 1.00 56.30 253 SER A O 1
ATOM 1827 N N . PRO A 1 255 ? -50.685 9.948 148.328 1.00 55.04 254 PRO A N 1
ATOM 1828 C CA . PRO A 1 255 ? -50.042 10.854 147.373 1.00 61.34 254 PRO A CA 1
ATOM 1829 C C . PRO A 1 255 ? -48.904 11.617 148.045 1.00 58.99 254 PRO A C 1
ATOM 1830 O O . PRO A 1 255 ? -48.577 11.404 149.210 1.00 52.94 254 PRO A O 1
ATOM 1834 N N . LEU A 1 256 ? -48.296 12.513 147.276 1.00 53.15 255 LEU A N 1
ATOM 1835 C CA . LEU A 1 256 ? -47.456 13.560 147.835 1.00 54.50 255 LEU A CA 1
ATOM 1836 C C . LEU A 1 256 ? -48.326 14.791 148.037 1.00 58.65 255 LEU A C 1
ATOM 1837 O O . LEU A 1 256 ? -49.166 15.110 147.190 1.00 62.20 255 LEU A O 1
ATOM 1842 N N . ASN A 1 257 ? -48.158 15.466 149.174 1.00 50.44 256 ASN A N 1
ATOM 1843 C CA . ASN A 1 257 ? -49.145 16.471 149.547 1.00 50.33 256 ASN A CA 1
ATOM 1844 C C . ASN A 1 257 ? -48.502 17.605 150.333 1.00 49.35 256 ASN A C 1
ATOM 1845 O O . ASN A 1 257 ? -47.384 17.487 150.843 1.00 52.18 256 ASN A O 1
ATOM 1850 N N . ASP A 1 258 ? -49.224 18.722 150.394 1.00 41.12 257 ASP A N 1
ATOM 1851 C CA . ASP A 1 258 ? -48.877 19.866 151.225 1.00 40.52 257 ASP A CA 1
ATOM 1852 C C . ASP A 1 258 ? -49.891 19.993 152.352 1.00 46.86 257 ASP A C 1
ATOM 1853 O O . ASP A 1 258 ? -51.084 19.761 152.146 1.00 48.28 257 ASP A O 1
ATOM 1858 N N . GLY A 1 259 ? -49.429 20.378 153.534 1.00 42.94 258 GLY A N 1
ATOM 1859 C CA . GLY A 1 259 ? -50.347 20.540 154.647 1.00 44.58 258 GLY A CA 1
ATOM 1860 C C . GLY A 1 259 ? -49.600 20.714 155.947 1.00 40.45 258 GLY A C 1
ATOM 1861 O O . GLY A 1 259 ? -48.388 20.496 156.035 1.00 40.56 258 GLY A O 1
ATOM 1862 N N . ALA A 1 260 ? -50.352 21.118 156.968 1.00 47.13 259 ALA A N 1
ATOM 1863 C CA . ALA A 1 260 ? -49.795 21.305 158.298 1.00 46.17 259 ALA A CA 1
ATOM 1864 C C . ALA A 1 260 ? -50.886 21.088 159.335 1.00 47.55 259 ALA A C 1
ATOM 1865 O O . ALA A 1 260 ? -52.085 21.159 159.039 1.00 42.35 259 ALA A O 1
ATOM 1867 N N . ALA A 1 261 ? -50.453 20.827 160.565 1.00 45.70 260 ALA A N 1
ATOM 1868 C CA . ALA A 1 261 ? -51.373 20.630 161.674 1.00 44.29 260 ALA A CA 1
ATOM 1869 C C . ALA A 1 261 ? -50.634 20.924 162.973 1.00 45.73 260 ALA A C 1
ATOM 1870 O O . ALA A 1 261 ? -49.417 20.731 163.065 1.00 43.69 260 ALA A O 1
ATOM 1872 N N . ALA A 1 262 ? -51.384 21.396 163.971 1.00 44.52 261 ALA A N 1
ATOM 1873 C CA . ALA A 1 262 ? -50.835 21.773 165.266 1.00 43.04 261 ALA A CA 1
ATOM 1874 C C . ALA A 1 262 ? -51.803 21.416 166.384 1.00 52.70 261 ALA A C 1
ATOM 1875 O O . ALA A 1 262 ? -53.025 21.375 166.191 1.00 48.23 261 ALA A O 1
ATOM 1877 N N . VAL A 1 263 ? -51.237 21.175 167.564 1.00 53.90 262 VAL A N 1
ATOM 1878 C CA . VAL A 1 263 ? -51.991 21.048 168.803 1.00 49.57 262 VAL A CA 1
ATOM 1879 C C . VAL A 1 263 ? -51.431 22.047 169.802 1.00 51.16 262 VAL A C 1
ATOM 1880 O O . VAL A 1 263 ? -50.251 22.411 169.757 1.00 51.97 262 VAL A O 1
ATOM 1884 N N . VAL A 1 264 ? -52.294 22.503 170.702 1.00 48.73 263 VAL A N 1
ATOM 1885 C CA . 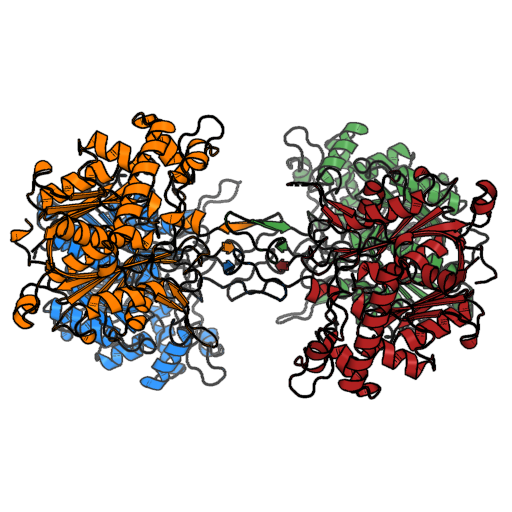VAL A 1 264 ? -51.895 23.340 171.826 1.00 56.47 263 VAL A CA 1
ATOM 1886 C C . VAL A 1 264 ? -51.965 22.481 173.080 1.00 57.37 263 VAL A C 1
ATOM 1887 O O . VAL A 1 264 ? -53.037 21.972 173.434 1.00 56.57 263 VAL A O 1
ATOM 1891 N N . LEU A 1 265 ? -50.822 22.299 173.738 1.00 54.94 264 LEU A N 1
ATOM 1892 C CA . LEU A 1 265 ? -50.733 21.532 174.972 1.00 50.99 264 LEU A CA 1
ATOM 1893 C C . LEU A 1 265 ? -50.559 22.477 176.155 1.00 52.48 264 LEU A C 1
ATOM 1894 O O . LEU A 1 265 ? -49.952 23.543 176.028 1.00 50.18 264 LEU A O 1
ATOM 1899 N N . VAL A 1 266 ? -51.121 22.090 177.308 1.00 55.08 265 VAL A N 1
ATOM 1900 C CA . VAL A 1 266 ? -51.005 22.867 178.539 1.00 59.85 265 VAL A CA 1
ATOM 1901 C C . VAL A 1 266 ? -50.800 21.926 179.721 1.00 62.21 265 VAL A C 1
ATOM 1902 O O . VAL A 1 266 ? -51.191 20.756 179.696 1.00 62.10 265 VAL A O 1
ATOM 1906 N N . SER A 1 267 ? -50.186 22.465 180.775 1.00 61.70 266 SER A N 1
ATOM 1907 C CA . SER A 1 267 ? -49.945 21.715 181.999 1.00 61.75 266 SER A CA 1
ATOM 1908 C C . SER A 1 267 ? -51.218 21.608 182.833 1.00 65.32 266 SER A C 1
ATOM 1909 O O . SER A 1 267 ? -52.189 22.343 182.636 1.00 67.40 266 SER A O 1
ATOM 1912 N N . GLU A 1 268 ? -51.198 20.663 183.776 1.00 61.92 267 GLU A N 1
ATOM 1913 C CA . GLU A 1 268 ? -52.286 20.534 184.742 1.00 73.69 267 GLU A CA 1
ATOM 1914 C C . GLU A 1 268 ? -52.548 21.857 185.450 1.00 72.34 267 GLU A C 1
ATOM 1915 O O . GLU A 1 268 ? -53.698 22.294 185.573 1.00 66.65 267 GLU A O 1
ATOM 1921 N N . ALA A 1 269 ? -51.480 22.522 185.900 1.00 70.29 268 ALA A N 1
ATOM 1922 C CA . ALA A 1 269 ? -51.637 23.744 186.682 1.00 68.63 268 ALA A CA 1
ATOM 1923 C C . ALA A 1 269 ? -52.123 24.903 185.822 1.00 65.37 268 ALA A C 1
ATOM 1924 O O . ALA A 1 269 ? -52.919 25.731 186.281 1.00 64.46 268 ALA A O 1
ATOM 1926 N N . LYS A 1 270 ? -51.656 24.987 184.574 1.00 64.40 269 LYS A N 1
ATOM 1927 C CA . LYS A 1 270 ? -52.080 26.090 183.716 1.00 65.30 269 LYS A CA 1
ATOM 1928 C C . LYS A 1 270 ? -53.546 25.949 183.324 1.00 61.47 269 LYS A C 1
ATOM 1929 O O . LYS A 1 270 ? -54.270 26.949 183.240 1.00 61.92 269 LYS A O 1
ATOM 1935 N N . LEU A 1 271 ? -53.994 24.717 183.065 1.00 62.48 270 LEU A N 1
ATOM 1936 C CA . LEU A 1 271 ? -55.404 24.479 182.780 1.00 64.36 270 LEU A CA 1
ATOM 1937 C C . LEU A 1 271 ? -56.276 25.049 183.884 1.00 68.41 270 LEU A C 1
ATOM 1938 O O . LEU A 1 271 ? -57.301 25.685 183.618 1.00 74.13 270 LEU A O 1
ATOM 1943 N N . LYS A 1 272 ? -55.865 24.847 185.133 1.00 67.75 271 LYS A N 1
ATOM 1944 C CA . LYS A 1 272 ? -56.623 25.349 186.272 1.00 70.08 271 LYS A CA 1
ATOM 1945 C C . LYS A 1 272 ? -56.456 26.855 186.437 1.00 69.30 271 LYS A C 1
ATOM 1946 O O . LYS A 1 272 ? -57.430 27.559 186.716 1.00 70.82 271 LYS A O 1
ATOM 1952 N N . GLU A 1 273 ? -55.238 27.369 186.247 1.00 70.80 272 GLU A N 1
ATOM 1953 C CA . GLU A 1 273 ? -54.982 28.791 186.463 1.00 68.65 272 GLU A CA 1
ATOM 1954 C C . GLU A 1 273 ? -55.778 29.656 185.493 1.00 69.45 272 GLU A C 1
ATOM 1955 O O . GLU A 1 273 ? -56.391 30.654 185.891 1.00 66.95 272 GLU A O 1
ATOM 1961 N N . LEU A 1 274 ? -55.768 29.298 184.213 1.00 70.03 273 LEU A N 1
ATOM 1962 C CA . LEU A 1 274 ? -56.441 30.076 183.182 1.00 70.89 273 LEU A CA 1
ATOM 1963 C C . LEU A 1 274 ? -57.888 29.658 182.960 1.00 74.01 273 LEU A C 1
ATOM 1964 O O . LEU A 1 274 ? -58.559 30.246 182.105 1.00 74.01 273 LEU A O 1
ATOM 1969 N N . ASN A 1 275 ? -58.376 28.658 183.695 1.00 67.88 274 ASN A N 1
ATOM 1970 C CA . ASN A 1 275 ? -59.761 28.202 183.586 1.00 70.08 274 ASN A CA 1
ATOM 1971 C C . ASN A 1 275 ? -60.081 27.741 182.161 1.00 75.98 274 ASN A C 1
ATOM 1972 O O . ASN A 1 275 ? -61.110 28.094 181.583 1.00 81.24 274 ASN A O 1
ATOM 1977 N N . LEU A 1 276 ? -59.182 26.943 181.592 1.00 67.70 275 LEU A N 1
ATOM 1978 C CA . LEU A 1 276 ? -59.343 26.452 180.231 1.00 72.53 275 LEU A CA 1
ATOM 1979 C C . LEU A 1 276 ? -60.136 25.150 180.225 1.00 77.15 275 LEU A C 1
ATOM 1980 O O . LEU A 1 276 ? -60.148 24.402 181.206 1.00 75.89 275 LEU A O 1
ATOM 1985 N N . LYS A 1 277 ? -60.802 24.884 179.102 1.00 77.96 276 LYS A N 1
ATOM 1986 C CA . LYS A 1 277 ? -61.601 23.673 178.953 1.00 80.12 276 LYS A CA 1
ATOM 1987 C C . LYS A 1 277 ? -60.859 22.695 178.055 1.00 76.73 276 LYS A C 1
ATOM 1988 O O . LYS A 1 277 ? -60.690 22.972 176.857 1.00 81.16 276 LYS A O 1
ATOM 1990 N N . PRO A 1 278 ? -60.407 21.551 178.569 1.00 72.02 277 PRO A N 1
ATOM 1991 C CA . PRO A 1 278 ? -59.532 20.680 177.775 1.00 69.91 277 PRO A CA 1
ATOM 1992 C C . PRO A 1 278 ? -60.312 19.818 176.794 1.00 71.63 277 PRO A C 1
ATOM 1993 O O . PRO A 1 278 ? -61.383 19.292 177.106 1.00 70.85 277 PRO A O 1
ATOM 1997 N N . VAL A 1 279 ? -59.758 19.679 175.589 1.00 70.69 278 VAL A N 1
ATOM 1998 C CA . VAL A 1 279 ? -60.374 18.815 174.587 1.00 70.93 278 VAL A CA 1
ATOM 1999 C C . VAL A 1 279 ? -60.084 17.349 174.889 1.00 69.43 278 VAL A C 1
ATOM 2000 O O . VAL A 1 279 ? -60.970 16.493 174.785 1.00 70.39 278 VAL A O 1
ATOM 2004 N N . ALA A 1 280 ? -58.851 17.043 175.285 1.00 67.05 279 ALA A N 1
ATOM 2005 C CA . ALA A 1 280 ? -58.427 15.674 175.530 1.00 74.79 279 ALA A CA 1
ATOM 2006 C C . ALA A 1 280 ? -57.260 15.695 176.505 1.00 74.01 279 ALA A C 1
ATOM 2007 O O . ALA A 1 280 ? -56.737 16.755 176.858 1.00 74.04 279 ALA A O 1
ATOM 2009 N N . LYS A 1 281 ? -56.849 14.503 176.934 1.00 75.23 280 LYS A N 1
ATOM 2010 C CA . LYS A 1 281 ? -55.667 14.337 177.770 1.00 69.67 280 LYS A CA 1
ATOM 2011 C C . LYS A 1 281 ? -54.784 13.244 177.189 1.00 69.08 280 LYS A C 1
ATOM 2012 O O . LYS A 1 281 ? -55.271 12.164 176.841 1.00 73.47 280 LYS A O 1
ATOM 2018 N N . ILE A 1 282 ? -53.487 13.528 177.089 1.00 69.52 281 ILE A N 1
ATOM 2019 C CA . ILE A 1 282 ? -52.536 12.539 176.599 1.00 63.16 281 ILE A CA 1
ATOM 2020 C C . ILE A 1 282 ? -52.337 11.476 177.670 1.00 69.49 281 ILE A C 1
ATOM 2021 O O . ILE A 1 282 ? -51.928 11.779 178.797 1.00 74.93 281 ILE A O 1
ATOM 2026 N N . LEU A 1 283 ? -52.629 10.222 177.323 1.00 69.01 282 LEU A N 1
ATOM 2027 C CA . LEU A 1 283 ? -52.522 9.117 178.271 1.00 68.50 282 LEU A CA 1
ATOM 2028 C C . LEU A 1 283 ? -51.166 8.426 178.208 1.00 69.54 282 LEU A C 1
ATOM 2029 O O . LEU A 1 283 ? -50.612 8.062 179.250 1.00 68.01 282 LEU A O 1
ATOM 2034 N N . GLY A 1 284 ? -50.625 8.231 177.011 1.00 65.89 283 GLY A N 1
ATOM 2035 C CA . GLY A 1 284 ? -49.302 7.649 176.884 1.00 66.99 283 GLY A CA 1
ATOM 2036 C C . GLY A 1 284 ? -48.845 7.672 175.442 1.00 67.04 283 GLY A C 1
ATOM 2037 O O . GLY A 1 284 ? -49.584 8.071 174.537 1.00 66.33 283 GLY A O 1
ATOM 2038 N N . TRP A 1 285 ? -47.604 7.233 175.238 1.00 61.05 284 TRP A N 1
ATOM 2039 C CA . TRP A 1 285 ? -47.043 7.135 173.899 1.00 59.24 284 TRP A CA 1
ATOM 2040 C C . TRP A 1 285 ? -46.018 6.013 173.846 1.00 61.48 284 TRP A C 1
ATOM 2041 O O . TRP A 1 285 ? -45.637 5.436 174.866 1.00 63.78 284 TRP A O 1
ATOM 2052 N N . GLY A 1 286 ? -45.547 5.737 172.634 1.00 58.90 285 GLY A N 1
ATOM 2053 C CA . GLY A 1 286 ? -44.525 4.732 172.440 1.00 59.80 285 GLY A CA 1
ATOM 2054 C C . GLY A 1 286 ? -43.848 4.834 171.092 1.00 60.91 285 GLY A C 1
ATOM 2055 O O . GLY A 1 286 ? -44.514 4.947 170.059 1.00 58.79 285 GLY A O 1
ATOM 2056 N N . ASP A 1 287 ? -42.520 4.814 171.094 1.00 59.94 286 ASP A N 1
ATOM 2057 C CA . ASP A 1 287 ? -41.725 4.740 169.883 1.00 60.19 286 ASP A CA 1
ATOM 2058 C C . ASP A 1 287 ? -41.120 3.346 169.764 1.00 62.03 286 ASP A C 1
ATOM 2059 O O . ASP A 1 287 ? -40.801 2.702 170.768 1.00 59.66 286 ASP A O 1
ATOM 2064 N N . ALA A 1 288 ? -40.971 2.881 168.525 1.00 52.81 287 ALA A N 1
ATOM 2065 C CA . ALA A 1 288 ? -40.434 1.553 168.266 1.00 58.26 287 ALA A CA 1
ATOM 2066 C C . ALA A 1 288 ? -39.773 1.541 166.894 1.00 57.91 287 ALA A C 1
ATOM 2067 O O . ALA A 1 288 ? -40.093 2.356 166.026 1.00 57.11 287 ALA A O 1
ATOM 2069 N N . ALA A 1 289 ? -38.841 0.605 166.708 1.00 61.23 288 ALA A N 1
ATOM 2070 C CA . ALA A 1 289 ? -38.124 0.484 165.447 1.00 58.75 288 ALA A CA 1
ATOM 2071 C C . ALA A 1 289 ? -37.703 -0.964 165.216 1.00 66.80 288 ALA A C 1
ATOM 2072 O O . ALA A 1 289 ? -37.542 -1.740 166.162 1.00 68.25 288 ALA A O 1
ATOM 2074 N N . GLN A 1 290 ? -37.525 -1.315 163.947 1.00 66.56 289 GLN A N 1
ATOM 2075 C CA . GLN A 1 290 ? -37.075 -2.646 163.540 1.00 62.63 289 GLN A CA 1
ATOM 2076 C C . GLN A 1 290 ? -36.318 -2.498 162.221 1.00 61.86 289 GLN A C 1
ATOM 2077 O O . GLN A 1 290 ? -35.815 -1.415 161.908 1.00 62.66 289 GLN A O 1
ATOM 2083 N N . GLN A 1 291 ? -36.239 -3.582 161.445 1.00 60.74 290 GLN A N 1
ATOM 2084 C CA A GLN A 1 291 ? -35.498 -3.550 160.189 0.40 61.81 290 GLN A CA 1
ATOM 2085 C CA B GLN A 1 291 ? -35.495 -3.546 160.191 0.60 61.97 290 GLN A CA 1
ATOM 2086 C C . GLN A 1 291 ? -36.017 -2.418 159.305 1.00 64.29 290 GLN A C 1
ATOM 2087 O O . GLN A 1 291 ? -37.231 -2.327 159.078 1.00 72.41 290 GLN A O 1
ATOM 2098 N N . PRO A 1 292 ? -35.141 -1.545 158.789 1.00 63.55 291 PRO A N 1
ATOM 2099 C CA . PRO A 1 292 ? -35.616 -0.380 158.017 1.00 65.55 291 PRO A CA 1
ATOM 2100 C C . PRO A 1 292 ? -36.618 -0.699 156.917 1.00 68.44 291 PRO A C 1
ATOM 2101 O O . PRO A 1 292 ? -37.597 0.042 156.757 1.00 65.97 291 PRO A O 1
ATOM 2105 N N . SER A 1 293 ? -36.417 -1.783 156.162 1.00 69.19 292 SER A N 1
ATOM 2106 C CA . SER A 1 293 ? -37.348 -2.107 155.087 1.00 66.11 292 SER A CA 1
ATOM 2107 C C . SER A 1 293 ? -38.686 -2.615 155.610 1.00 67.63 292 SER A C 1
ATOM 2108 O O . SER A 1 293 ? -39.675 -2.583 154.870 1.00 73.13 292 SER A O 1
ATOM 2111 N N . LYS A 1 294 ? -38.744 -3.085 156.857 1.00 62.68 293 LYS A N 1
ATOM 2112 C CA . LYS A 1 294 ? -39.989 -3.538 157.465 1.00 64.69 293 LYS A CA 1
ATOM 2113 C C . LYS A 1 294 ? -40.641 -2.452 158.318 1.00 66.61 293 LYS A C 1
ATOM 2114 O O . LYS A 1 294 ? -41.331 -2.758 159.296 1.00 68.48 293 LYS A O 1
ATOM 2120 N N . PHE A 1 295 ? -40.428 -1.183 157.963 1.00 65.45 294 PHE A N 1
ATOM 2121 C CA . PHE A 1 295 ? -41.040 -0.088 158.708 1.00 66.31 294 PHE A CA 1
ATOM 2122 C C . PHE A 1 295 ? -42.557 -0.150 158.647 1.00 63.22 294 PHE A C 1
ATOM 2123 O O . PHE A 1 295 ? -43.238 0.367 159.541 1.00 62.38 294 PHE A O 1
ATOM 2131 N N . THR A 1 296 ? -43.100 -0.760 157.590 1.00 63.74 295 THR A N 1
ATOM 2132 C CA . THR A 1 296 ? -44.546 -0.825 157.407 1.00 69.62 295 THR A CA 1
ATOM 2133 C C . THR A 1 296 ? -45.241 -1.416 158.623 1.00 72.81 295 THR A C 1
ATOM 2134 O O . THR A 1 296 ? -46.294 -0.928 159.049 1.00 74.76 295 THR A O 1
ATOM 2138 N N . THR A 1 297 ? -44.668 -2.467 159.199 1.00 74.46 296 THR A N 1
ATOM 2139 C CA . THR A 1 297 ? -45.266 -3.138 160.341 1.00 72.72 296 THR A CA 1
ATOM 2140 C C . THR A 1 297 ? -44.700 -2.655 161.671 1.00 66.79 296 THR A C 1
ATOM 2141 O O . THR A 1 297 ? -44.967 -3.272 162.705 1.00 64.50 296 THR A O 1
ATOM 2145 N N . ALA A 1 298 ? -43.927 -1.571 161.671 1.00 66.89 297 ALA A N 1
ATOM 2146 C CA . ALA A 1 298 ? -43.451 -1.019 162.934 1.00 65.11 297 ALA A CA 1
ATOM 2147 C C . ALA A 1 298 ? -44.566 -0.513 163.849 1.00 64.36 297 ALA A C 1
ATOM 2148 O O . ALA A 1 298 ? -44.391 -0.605 165.076 1.00 67.62 297 ALA A O 1
ATOM 2150 N N . PRO A 1 299 ? -45.702 0.039 163.351 1.00 63.24 298 PRO A N 1
ATOM 2151 C CA . PRO A 1 299 ? -46.809 0.371 164.260 1.00 65.94 298 PRO A CA 1
ATOM 2152 C C . PRO A 1 299 ? -47.278 -0.807 165.096 1.00 68.77 298 PRO A C 1
ATOM 2153 O O . PRO A 1 299 ? -47.862 -0.616 166.166 1.00 69.62 298 PRO A O 1
ATOM 2157 N N . ALA A 1 300 ? -47.031 -2.029 164.625 1.00 75.67 299 ALA A N 1
ATOM 2158 C CA . ALA A 1 300 ? -47.380 -3.205 165.410 1.00 81.20 299 ALA A CA 1
ATOM 2159 C C . ALA A 1 300 ? -46.577 -3.313 166.699 1.00 75.12 299 ALA A C 1
ATOM 2160 O O . ALA A 1 300 ? -46.953 -4.095 167.576 1.00 71.62 299 ALA A O 1
ATOM 2162 N N . LEU A 1 301 ? -45.490 -2.557 166.836 1.00 74.04 300 LEU A N 1
ATOM 2163 C CA . LEU A 1 301 ? -44.716 -2.515 168.070 1.00 72.51 300 LEU A CA 1
ATOM 2164 C C . LEU A 1 301 ? -44.996 -1.270 168.898 1.00 72.93 300 LEU A C 1
ATOM 2165 O O . LEU A 1 301 ? -45.133 -1.361 170.122 1.00 73.41 300 LEU A O 1
ATOM 2170 N N . ALA A 1 302 ? -45.085 -0.108 168.251 1.00 69.56 301 ALA A N 1
ATOM 2171 C CA . ALA A 1 302 ? -45.284 1.136 168.986 1.00 68.47 301 ALA A CA 1
ATOM 2172 C C . ALA A 1 302 ? -46.702 1.240 169.537 1.00 67.81 301 ALA A C 1
ATOM 2173 O O . ALA A 1 302 ? -46.906 1.761 170.641 1.00 65.85 301 ALA A O 1
ATOM 2175 N N . ILE A 1 303 ? -47.697 0.764 168.781 1.00 70.39 302 ILE A N 1
ATOM 2176 C CA . ILE A 1 303 ? -49.082 0.834 169.255 1.00 73.13 302 ILE A CA 1
ATOM 2177 C C . ILE A 1 303 ? -49.282 0.049 170.546 1.00 75.92 302 ILE A C 1
ATOM 2178 O O . ILE A 1 303 ? -49.903 0.586 171.478 1.00 76.65 302 ILE A O 1
ATOM 2183 N N . PRO A 1 304 ? -48.799 -1.193 170.681 1.00 79.13 303 PRO A N 1
ATOM 2184 C CA . PRO A 1 304 ? -48.865 -1.834 172.005 1.00 82.14 303 PRO A CA 1
ATOM 2185 C C . PRO A 1 304 ? -48.014 -1.125 173.038 1.00 78.81 303 PRO A C 1
ATOM 2186 O O . PRO A 1 304 ? -48.418 -1.021 174.204 1.00 81.77 303 PRO A O 1
ATOM 2190 N N . LYS A 1 305 ? -46.840 -0.629 172.637 1.00 73.38 304 LYS A N 1
ATOM 2191 C CA . LYS A 1 305 ? -45.983 0.095 173.570 1.00 67.29 304 LYS A CA 1
ATOM 2192 C C . LYS A 1 305 ? -46.697 1.321 174.123 1.00 71.31 304 LYS A C 1
ATOM 2193 O O . LYS A 1 305 ? -46.607 1.614 175.321 1.00 67.33 304 LYS A O 1
ATOM 2199 N N . ALA A 1 306 ? -47.435 2.033 173.269 1.00 70.82 305 ALA A N 1
ATOM 2200 C CA . ALA A 1 306 ? -48.156 3.218 173.719 1.00 67.92 305 ALA A CA 1
ATOM 2201 C C . ALA A 1 306 ? -49.365 2.855 174.570 1.00 68.69 305 ALA A C 1
ATOM 2202 O O . ALA A 1 306 ? -49.705 3.587 175.506 1.00 68.94 305 ALA A O 1
ATOM 2204 N N . LEU A 1 307 ? -50.034 1.748 174.255 1.00 70.93 306 LEU A N 1
ATOM 2205 C CA . LEU A 1 307 ? -51.170 1.326 175.067 1.00 74.60 306 LEU A CA 1
ATOM 2206 C C . LEU A 1 307 ? -50.722 0.867 176.449 1.00 76.77 306 LEU A C 1
ATOM 2207 O O . LEU A 1 307 ? -51.420 1.098 177.444 1.00 79.91 306 LEU A O 1
ATOM 2212 N N . LYS A 1 308 ? -49.560 0.216 176.531 1.00 74.44 307 LYS A N 1
ATOM 2213 C CA . LYS A 1 308 ? -49.060 -0.243 177.822 1.00 79.14 307 LYS A CA 1
ATOM 2214 C C . LYS A 1 308 ? -48.508 0.915 178.645 1.00 76.93 307 LYS A C 1
ATOM 2215 O O . LYS A 1 308 ? -48.743 0.989 179.856 1.00 79.73 307 LYS A O 1
ATOM 2221 N N . HIS A 1 309 ? -47.769 1.828 178.008 1.00 74.84 308 HIS A N 1
ATOM 2222 C CA . HIS A 1 309 ? -47.290 3.017 178.709 1.00 74.24 308 HIS A CA 1
ATOM 2223 C C . HIS A 1 309 ? -48.448 3.841 179.259 1.00 73.88 308 HIS A C 1
ATOM 2224 O O . HIS A 1 309 ? -48.302 4.516 180.286 1.00 70.40 308 HIS A O 1
ATOM 2231 N N . ALA A 1 310 ? -49.609 3.780 178.607 1.00 76.33 309 ALA A N 1
ATOM 2232 C CA . ALA A 1 310 ? -50.773 4.542 179.031 1.00 77.26 309 ALA A CA 1
ATOM 2233 C C . ALA A 1 310 ? -51.678 3.783 179.991 1.00 78.22 309 ALA A C 1
ATOM 2234 O O . ALA A 1 310 ? -52.525 4.407 180.640 1.00 77.20 309 ALA A O 1
ATOM 2236 N N . GLY A 1 311 ? -51.532 2.465 180.095 1.00 79.18 310 GLY A N 1
ATOM 2237 C CA . GLY A 1 311 ? -52.414 1.692 180.947 1.00 83.05 310 GLY A CA 1
ATOM 2238 C C . GLY A 1 311 ? -53.778 1.421 180.355 1.00 84.63 310 GLY A C 1
ATOM 2239 O O . GLY A 1 311 ? -54.759 1.314 181.097 1.00 89.03 310 GLY A O 1
ATOM 2240 N N . VAL A 1 312 ? -53.869 1.303 179.033 1.00 84.11 311 VAL A N 1
ATOM 2241 C CA . VAL A 1 312 ? -55.124 1.073 178.331 1.00 88.08 311 VAL A CA 1
ATOM 2242 C C . VAL A 1 312 ? -55.001 -0.223 177.543 1.00 85.66 311 VAL A C 1
ATOM 2243 O O . VAL A 1 312 ? -53.922 -0.553 177.039 1.00 85.36 311 VAL A O 1
ATOM 2247 N N . GLY A 1 313 ? -56.100 -0.964 177.449 1.00 87.17 312 GLY A N 1
ATOM 2248 C CA . GLY A 1 313 ? -56.122 -2.175 176.658 1.00 91.17 312 GLY A CA 1
ATOM 2249 C C . GLY A 1 313 ? -56.513 -1.910 175.214 1.00 91.43 312 GLY A C 1
ATOM 2250 O O . GLY A 1 313 ? -57.210 -0.947 174.907 1.00 92.17 312 GLY A O 1
ATOM 2251 N N . GLN A 1 314 ? -56.049 -2.789 174.323 1.00 90.37 313 GLN A N 1
ATOM 2252 C CA . GLN A 1 314 ? -56.390 -2.659 172.910 1.00 91.27 313 GLN A CA 1
ATOM 2253 C C . GLN A 1 314 ? -57.893 -2.784 172.680 1.00 94.67 313 GLN A C 1
ATOM 2254 O O . GLN A 1 314 ? -58.446 -2.109 171.804 1.00 88.82 313 GLN A O 1
ATOM 2260 N N . ASP A 1 315 ? -58.572 -3.626 173.463 1.00 90.84 314 ASP A N 1
ATOM 2261 C CA . ASP A 1 315 ? -60.015 -3.766 173.323 1.00 93.14 314 ASP A CA 1
ATOM 2262 C C . ASP A 1 315 ? -60.779 -2.550 173.832 1.00 96.02 314 ASP A C 1
ATOM 2263 O O . ASP A 1 315 ? -61.999 -2.486 173.647 1.00 98.14 314 ASP A O 1
ATOM 2265 N N . ALA A 1 316 ? -60.100 -1.591 174.460 1.00 90.70 315 ALA A N 1
ATOM 2266 C CA . ALA A 1 316 ? -60.750 -0.434 175.060 1.00 90.41 315 ALA A CA 1
ATOM 2267 C C . ALA A 1 316 ? -60.735 0.800 174.165 1.00 91.43 315 ALA A C 1
ATOM 2268 O O . ALA A 1 316 ? -61.321 1.824 174.535 1.00 90.61 315 ALA A O 1
ATOM 2270 N N . ILE A 1 317 ? -60.090 0.734 173.005 1.00 86.11 316 ILE A N 1
ATOM 2271 C CA . ILE A 1 317 ? -59.977 1.898 172.134 1.00 84.52 316 ILE A CA 1
ATOM 2272 C C . ILE A 1 317 ? -61.229 2.008 171.275 1.00 88.64 316 ILE A C 1
ATOM 2273 O O . ILE A 1 317 ? -61.668 1.025 170.666 1.00 91.78 316 ILE A O 1
ATOM 2278 N N . ASP A 1 318 ? -61.803 3.212 171.218 1.00 83.97 317 ASP A N 1
ATOM 2279 C CA . ASP A 1 318 ? -62.999 3.437 170.415 1.00 85.00 317 ASP A CA 1
ATOM 2280 C C . ASP A 1 318 ? -62.680 3.636 168.938 1.00 87.65 317 ASP A C 1
ATOM 2281 O O . ASP A 1 318 ? -63.482 3.247 168.080 1.00 86.83 317 ASP A O 1
ATOM 2286 N N . ALA A 1 319 ? -61.533 4.234 168.619 1.00 86.49 318 ALA A N 1
ATOM 2287 C CA . ALA A 1 319 ? -61.179 4.498 167.232 1.00 78.70 318 ALA A CA 1
ATOM 2288 C C . ALA A 1 319 ? -59.667 4.582 167.106 1.00 79.41 318 ALA A C 1
ATOM 2289 O O . ALA A 1 319 ? -58.997 5.168 167.960 1.00 74.82 318 ALA A O 1
ATOM 2291 N N . PHE A 1 320 ? -59.145 3.994 166.034 1.00 75.54 319 PHE A N 1
ATOM 2292 C CA . PHE A 1 320 ? -57.733 4.059 165.695 1.00 73.08 319 PHE A CA 1
ATOM 2293 C C . PHE A 1 320 ? -57.537 4.930 164.463 1.00 70.93 319 PHE A C 1
ATOM 2294 O O . PHE A 1 320 ? -58.352 4.904 163.535 1.00 71.76 319 PHE A O 1
ATOM 2302 N N . GLU A 1 321 ? -56.459 5.708 164.466 1.00 73.02 320 GLU A N 1
ATOM 2303 C CA . GLU A 1 321 ? -55.934 6.350 163.263 1.00 68.04 320 GLU A CA 1
ATOM 2304 C C . GLU A 1 321 ? -54.595 5.681 162.980 1.00 64.69 320 GLU A C 1
ATOM 2305 O O . GLU A 1 321 ? -53.577 6.034 163.579 1.00 69.03 320 GLU A O 1
ATOM 2311 N N . ILE A 1 322 ? -54.606 4.692 162.097 1.00 72.89 321 ILE A N 1
ATOM 2312 C CA . ILE A 1 322 ? -53.391 4.039 161.625 1.00 66.75 321 ILE A CA 1
ATOM 2313 C C . ILE A 1 322 ? -53.036 4.676 160.288 1.00 66.50 321 ILE A C 1
ATOM 2314 O O . ILE A 1 322 ? -53.736 4.482 159.289 1.00 63.51 321 ILE A O 1
ATOM 2319 N N . ASN A 1 323 ? -51.957 5.452 160.268 1.00 64.42 322 ASN A N 1
ATOM 2320 C CA . ASN A 1 323 ? -51.641 6.250 159.095 1.00 58.76 322 ASN A CA 1
ATOM 2321 C C . ASN A 1 323 ? -51.370 5.353 157.900 1.00 64.77 322 ASN A C 1
ATOM 2322 O O . ASN A 1 323 ? -50.492 4.485 157.946 1.00 67.33 322 ASN A O 1
ATOM 2327 N N . GLU A 1 324 ? -52.134 5.568 156.830 1.00 65.28 323 GLU A N 1
ATOM 2328 C CA . GLU A 1 324 ? -52.034 4.753 155.621 1.00 65.32 323 GLU A CA 1
ATOM 2329 C C . GLU A 1 324 ? -50.930 5.313 154.729 1.00 56.74 323 GLU A C 1
ATOM 2330 O O . GLU A 1 324 ? -51.177 6.035 153.762 1.00 64.62 323 GLU A O 1
ATOM 2336 N N . ALA A 1 325 ? -49.683 4.974 155.063 1.00 55.47 324 ALA A N 1
ATOM 2337 C CA . ALA A 1 325 ? -48.604 5.245 154.118 1.00 53.27 324 ALA A CA 1
ATOM 2338 C C . ALA A 1 325 ? -48.876 4.535 152.800 1.00 62.90 324 ALA A C 1
ATOM 2339 O O . ALA A 1 325 ? -48.613 5.075 151.718 1.00 63.40 324 ALA A O 1
ATOM 2341 N N . PHE A 1 326 ? -49.410 3.321 152.882 1.00 65.81 325 PHE A N 1
ATOM 2342 C CA . PHE A 1 326 ? -49.965 2.596 151.753 1.00 66.37 325 PHE A CA 1
ATOM 2343 C C . PHE A 1 326 ? -51.183 1.844 152.264 1.00 66.96 325 PHE A C 1
ATOM 2344 O O . PHE A 1 326 ? -51.300 1.571 153.460 1.00 65.87 325 PHE A O 1
ATOM 2352 N N . SER A 1 327 ? -52.107 1.522 151.355 1.00 73.45 326 SER A N 1
ATOM 2353 C CA A SER A 1 327 ? -53.270 0.734 151.756 0.86 77.36 326 SER A CA 1
ATOM 2354 C CA B SER A 1 327 ? -53.269 0.735 151.756 0.14 77.58 326 SER A CA 1
ATOM 2355 C C . SER A 1 327 ? -52.841 -0.578 152.398 1.00 81.28 326 SER A C 1
ATOM 2356 O O . SER A 1 327 ? -53.470 -1.046 153.354 1.00 88.42 326 SER A O 1
ATOM 2361 N N . VAL A 1 328 ? -51.759 -1.177 151.893 1.00 82.81 327 VAL A N 1
ATOM 2362 C CA . VAL A 1 328 ? -51.261 -2.430 152.444 1.00 78.57 327 VAL A CA 1
ATOM 2363 C C . VAL A 1 328 ? -50.724 -2.252 153.859 1.00 73.40 327 VAL A C 1
ATOM 2364 O O . VAL A 1 328 ? -50.687 -3.218 154.630 1.00 72.81 327 VAL A O 1
ATOM 2368 N N . VAL A 1 329 ? -50.320 -1.035 154.229 1.00 73.50 328 VAL A N 1
ATOM 2369 C CA . VAL A 1 329 ? -49.806 -0.797 155.574 1.00 71.65 328 VAL A CA 1
ATOM 2370 C C . VAL A 1 329 ? -50.925 -0.921 156.600 1.00 76.56 328 VAL A C 1
ATOM 2371 O O . VAL A 1 329 ? -50.770 -1.566 157.644 1.00 74.10 328 VAL A O 1
ATOM 2375 N N . ALA A 1 330 ? -52.074 -0.308 156.313 1.00 74.19 329 ALA A N 1
ATOM 2376 C CA . ALA A 1 330 ? -53.213 -0.433 157.212 1.00 73.49 329 ALA A CA 1
ATOM 2377 C C . ALA A 1 330 ? -53.665 -1.882 157.321 1.00 74.65 329 ALA A C 1
ATOM 2378 O O . ALA A 1 330 ? -53.933 -2.375 158.423 1.00 74.78 329 ALA A O 1
ATOM 2380 N N . LEU A 1 331 ? -53.734 -2.585 156.189 1.00 74.97 330 LEU A N 1
ATOM 2381 C CA . LEU A 1 331 ? -54.176 -3.975 156.210 1.00 76.69 330 LEU A CA 1
ATOM 2382 C C . LEU A 1 331 ? -53.226 -4.845 157.024 1.00 80.61 330 LEU A C 1
ATOM 2383 O O . LEU A 1 331 ? -53.668 -5.667 157.836 1.00 85.16 330 LEU A O 1
ATOM 2388 N N . ALA A 1 332 ? -51.917 -4.668 156.836 1.00 79.43 331 ALA A N 1
ATOM 2389 C CA . ALA A 1 332 ? -50.949 -5.503 157.541 1.00 79.46 331 ALA A CA 1
ATOM 2390 C C . ALA A 1 332 ? -51.000 -5.262 159.045 1.00 77.42 331 ALA A C 1
ATOM 2391 O O . ALA A 1 332 ? -51.055 -6.212 159.834 1.00 79.22 331 ALA A O 1
ATOM 2393 N N . ASN A 1 333 ? -50.985 -3.995 159.461 1.00 78.09 332 ASN A N 1
ATOM 2394 C CA . ASN A 1 333 ? -51.018 -3.690 160.887 1.00 78.38 332 ASN A CA 1
ATOM 2395 C C . ASN A 1 333 ? -52.314 -4.172 161.532 1.00 79.12 332 ASN A C 1
ATOM 2396 O O . ASN A 1 333 ? -52.298 -4.686 162.655 1.00 77.19 332 ASN A O 1
ATOM 2401 N N . MET A 1 334 ? -53.446 -4.025 160.837 1.00 79.30 333 MET A N 1
ATOM 2402 C CA . MET A 1 334 ? -54.704 -4.532 161.381 1.00 83.99 333 MET A CA 1
ATOM 2403 C C . MET A 1 334 ? -54.646 -6.040 161.596 1.00 90.74 333 MET A C 1
ATOM 2404 O O . MET A 1 334 ? -55.197 -6.556 162.575 1.00 94.18 333 MET A O 1
ATOM 2409 N N . LYS A 1 335 ? -53.977 -6.762 160.693 1.00 94.56 334 LYS A N 1
ATOM 2410 C CA . LYS A 1 335 ? -53.835 -8.207 160.850 1.00 96.09 334 LYS A CA 1
ATOM 2411 C C . LYS A 1 335 ? -53.016 -8.549 162.089 1.00 96.76 334 LYS A C 1
ATOM 2412 O O . LYS A 1 335 ? -53.402 -9.412 162.886 1.00 98.77 334 LYS A O 1
ATOM 2418 N N . LEU A 1 336 ? -51.877 -7.876 162.268 1.00 96.42 335 LEU A N 1
ATOM 2419 C CA . LEU A 1 336 ? -50.947 -8.254 163.327 1.00 94.36 335 LEU A CA 1
ATOM 2420 C C . LEU A 1 336 ? -51.460 -7.863 164.709 1.00 93.19 335 LEU A C 1
ATOM 2421 O O . LEU A 1 336 ? -51.184 -8.562 165.690 1.00 92.80 335 LEU A O 1
ATOM 2426 N N . LEU A 1 337 ? -52.200 -6.761 164.812 1.00 89.02 336 LEU A N 1
ATOM 2427 C CA . LEU A 1 337 ? -52.799 -6.378 166.082 1.00 85.07 336 LEU A CA 1
ATOM 2428 C C . LEU A 1 337 ? -54.191 -6.962 166.275 1.00 89.46 336 LEU A C 1
ATOM 2429 O O . LEU A 1 337 ? -54.688 -6.980 167.406 1.00 91.73 336 LEU A O 1
ATOM 2434 N N . GLY A 1 338 ? -54.823 -7.443 165.207 1.00 90.80 337 GLY A N 1
ATOM 2435 C CA . GLY A 1 338 ? -56.159 -7.996 165.305 1.00 89.90 337 GLY A CA 1
ATOM 2436 C C . GLY A 1 338 ? -57.204 -6.923 165.514 1.00 90.99 337 GLY A C 1
ATOM 2437 O O . GLY A 1 338 ? -58.087 -7.062 166.364 1.00 91.61 337 GLY A O 1
ATOM 2438 N N . ILE A 1 339 ? -57.115 -5.849 164.745 1.00 89.54 338 ILE A N 1
ATOM 2439 C CA . ILE A 1 339 ? -57.989 -4.687 164.895 1.00 91.95 338 ILE A CA 1
ATOM 2440 C C . ILE A 1 339 ? -59.019 -4.709 163.772 1.00 96.14 338 ILE A C 1
ATOM 2441 O O . ILE A 1 339 ? -58.636 -4.870 162.604 1.00 97.48 338 ILE A O 1
ATOM 2446 N N . PRO A 1 340 ? -60.310 -4.561 164.071 1.00 89.61 339 PRO A N 1
ATOM 2447 C CA . PRO A 1 340 ? -61.321 -4.567 163.006 1.00 90.76 339 PRO A CA 1
ATOM 2448 C C . PRO A 1 340 ? -61.355 -3.225 162.289 1.00 88.28 339 PRO A C 1
ATOM 2449 O O . PRO A 1 340 ? -61.362 -2.168 162.924 1.00 86.80 339 PRO A O 1
ATOM 2453 N N . GLU A 1 341 ? -61.379 -3.279 160.953 1.00 88.78 340 GLU A N 1
ATOM 2454 C CA . GLU A 1 341 ? -61.373 -2.070 160.133 1.00 85.64 340 GLU A CA 1
ATOM 2455 C C . GLU A 1 341 ? -62.555 -1.154 160.437 1.00 93.39 340 GLU A C 1
ATOM 2456 O O . GLU A 1 341 ? -62.517 0.032 160.088 1.00 84.10 340 GLU A O 1
ATOM 2462 N N . GLU A 1 342 ? -63.600 -1.672 161.088 1.00 88.88 341 GLU A N 1
ATOM 2463 C CA . GLU A 1 342 ? -64.728 -0.839 161.486 1.00 90.31 341 GLU A CA 1
ATOM 2464 C C . GLU A 1 342 ? -64.371 0.136 162.602 1.00 87.85 341 GLU A C 1
ATOM 2465 O O . GLU A 1 342 ? -65.198 0.989 162.941 1.00 88.04 341 GLU A O 1
ATOM 2471 N N . LYS A 1 343 ? -63.165 0.035 163.172 1.00 96.75 342 LYS A N 1
ATOM 2472 C CA . LYS A 1 343 ? -62.674 0.976 164.172 1.00 84.52 342 LYS A CA 1
ATOM 2473 C C . LYS A 1 343 ? -61.446 1.737 163.687 1.00 83.92 342 LYS A C 1
ATOM 2474 O O . LYS A 1 343 ? -60.683 2.254 164.507 1.00 79.63 342 LYS A O 1
ATOM 2480 N N . VAL A 1 344 ? -61.234 1.814 162.374 1.00 84.60 343 VAL A N 1
ATOM 2481 C CA . VAL A 1 344 ? -60.014 2.377 161.807 1.00 79.07 343 VAL A CA 1
ATOM 2482 C C . VAL A 1 344 ? -60.378 3.481 160.825 1.00 75.77 343 VAL A C 1
ATOM 2483 O O . VAL A 1 344 ? -61.167 3.259 159.899 1.00 77.01 343 VAL A O 1
ATOM 2487 N N . ASN A 1 345 ? -59.798 4.665 161.033 1.00 74.85 344 ASN A N 1
ATOM 2488 C CA . ASN A 1 345 ? -59.819 5.754 160.057 1.00 76.33 344 ASN A CA 1
ATOM 2489 C C . ASN A 1 345 ? -61.245 6.064 159.606 1.00 76.79 344 ASN A C 1
ATOM 2490 O O . ASN A 1 345 ? -61.549 6.124 158.413 1.00 75.51 344 ASN A O 1
ATOM 2495 N N . LEU A 1 346 ? -62.123 6.286 160.587 1.00 77.29 345 LEU A N 1
ATOM 2496 C CA . LEU A 1 346 ? -63.557 6.336 160.320 1.00 79.10 345 LEU A CA 1
ATOM 2497 C C . LEU A 1 346 ? -63.953 7.485 159.401 1.00 80.33 345 LEU A C 1
ATOM 2498 O O . LEU A 1 346 ? -65.066 7.478 158.864 1.00 81.05 345 LEU A O 1
ATOM 2503 N N . HIS A 1 347 ? -63.072 8.467 159.204 1.00 72.77 346 HIS A N 1
ATOM 2504 C CA . HIS A 1 347 ? -63.295 9.550 158.256 1.00 71.46 346 HIS A CA 1
ATOM 2505 C C . HIS A 1 347 ? -62.382 9.436 157.040 1.00 75.47 346 HIS A C 1
ATOM 2506 O O . HIS A 1 347 ? -62.229 10.405 156.289 1.00 73.24 346 HIS A O 1
ATOM 2513 N N . GLY A 1 348 ? -61.775 8.272 156.834 1.00 73.40 347 GLY A N 1
ATOM 2514 C CA . GLY A 1 348 ? -60.807 8.070 155.777 1.00 70.23 347 GLY A CA 1
ATOM 2515 C C . GLY A 1 348 ? -59.377 8.185 156.282 1.00 69.69 347 GLY A C 1
ATOM 2516 O O . GLY A 1 348 ? -59.104 8.577 157.420 1.00 66.65 347 GLY A O 1
ATOM 2517 N N . GLY A 1 349 ? -58.445 7.829 155.402 1.00 68.10 348 GLY A N 1
ATOM 2518 C CA . GLY A 1 349 ? -57.034 7.889 155.734 1.00 66.93 348 GLY A CA 1
ATOM 2519 C C . GLY A 1 349 ? -56.192 8.559 154.669 1.00 65.68 348 GLY A C 1
ATOM 2520 O O . GLY A 1 349 ? -56.729 9.068 153.681 1.00 66.70 348 GLY A O 1
ATOM 2521 N N . ALA A 1 350 ? -54.867 8.543 154.850 1.00 60.77 349 ALA A N 1
ATOM 2522 C CA . ALA A 1 350 ? -53.977 9.325 154.002 1.00 55.69 349 ALA A CA 1
ATOM 2523 C C . ALA A 1 350 ? -54.003 8.890 152.543 1.00 68.78 349 ALA A C 1
ATOM 2524 O O . ALA A 1 350 ? -53.647 9.692 151.671 1.00 63.93 349 ALA A O 1
ATOM 2526 N N . VAL A 1 351 ? -54.395 7.645 152.254 1.00 70.46 350 VAL A N 1
ATOM 2527 C CA . VAL A 1 351 ? -54.500 7.208 150.862 1.00 67.27 350 VAL A CA 1
ATOM 2528 C C . VAL A 1 351 ? -55.530 8.050 150.120 1.00 65.04 350 VAL A C 1
ATOM 2529 O O . VAL A 1 351 ? -55.358 8.369 148.937 1.00 66.39 350 VAL A O 1
ATOM 2533 N N . ALA A 1 352 ? -56.603 8.444 150.807 1.00 60.38 351 ALA A N 1
ATOM 2534 C CA . ALA A 1 352 ? -57.611 9.320 150.226 1.00 60.76 351 ALA A CA 1
ATOM 2535 C C . ALA A 1 352 ? -57.455 10.779 150.630 1.00 64.89 351 ALA A C 1
ATOM 2536 O O . ALA A 1 352 ? -57.838 11.663 149.861 1.00 65.49 351 ALA A O 1
ATOM 2538 N N . ILE A 1 353 ? -56.901 11.057 151.807 1.00 63.06 352 ILE A N 1
ATOM 2539 C CA . ILE A 1 353 ? -56.825 12.425 152.312 1.00 59.10 352 ILE A CA 1
ATOM 2540 C C . ILE A 1 353 ? -55.536 13.118 151.878 1.00 58.77 352 ILE A C 1
ATOM 2541 O O . ILE A 1 353 ? -55.536 14.318 151.587 1.00 59.36 352 ILE A O 1
ATOM 2546 N N . GLY A 1 354 ? -54.427 12.390 151.820 1.00 52.11 353 GLY A N 1
ATOM 2547 C CA . GLY A 1 354 ? -53.150 13.002 151.500 1.00 49.34 353 GLY A CA 1
ATOM 2548 C C . GLY A 1 354 ? -52.121 12.778 152.589 1.00 55.32 353 GLY A C 1
ATOM 2549 O O . GLY A 1 354 ? -52.493 12.469 153.723 1.00 49.45 353 GLY A O 1
ATOM 2550 N N . HIS A 1 355 ? -50.832 12.940 152.275 1.00 54.04 354 HIS A N 1
ATOM 2551 C CA . HIS A 1 355 ? -49.748 12.548 153.180 1.00 52.63 354 HIS A CA 1
ATOM 2552 C C . HIS A 1 355 ? -48.590 13.542 153.121 1.00 51.11 354 HIS A C 1
ATOM 2553 O O . HIS A 1 355 ? -47.498 13.222 152.637 1.00 47.38 354 HIS A O 1
ATOM 2560 N N . PRO A 1 356 ? -48.785 14.763 153.628 1.00 48.33 355 PRO A N 1
ATOM 2561 C CA . PRO A 1 356 ? -47.625 15.647 153.810 1.00 46.75 355 PRO A CA 1
ATOM 2562 C C . PRO A 1 356 ? -46.764 15.104 154.933 1.00 46.53 355 PRO A C 1
ATOM 2563 O O . PRO A 1 356 ? -47.133 15.242 156.104 1.00 46.12 355 PRO A O 1
ATOM 2567 N N . ILE A 1 357 ? -45.625 14.484 154.596 1.00 40.31 356 ILE A N 1
ATOM 2568 C CA . ILE A 1 357 ? -45.043 13.503 155.510 1.00 42.38 356 ILE A CA 1
ATOM 2569 C C . ILE A 1 357 ? -44.698 14.133 156.859 1.00 40.09 356 ILE A C 1
ATOM 2570 O O . ILE A 1 357 ? -44.969 13.545 157.911 1.00 43.42 356 ILE A O 1
ATOM 2575 N N . GLY A 1 358 ? -44.143 15.348 156.863 1.00 36.83 357 GLY A N 1
ATOM 2576 C CA . GLY A 1 358 ? -43.796 15.974 158.131 1.00 34.30 357 GLY A CA 1
ATOM 2577 C C . GLY A 1 358 ? -44.988 16.368 158.985 1.00 38.57 357 GLY A C 1
ATOM 2578 O O . GLY A 1 358 ? -44.829 16.611 160.188 1.00 40.19 357 GLY A O 1
ATOM 2579 N N . ALA A 1 359 ? -46.179 16.442 158.394 1.00 40.47 358 ALA A N 1
ATOM 2580 C CA . ALA A 1 359 ? -47.354 16.887 159.126 1.00 42.52 358 ALA A CA 1
ATOM 2581 C C . ALA A 1 359 ? -48.286 15.752 159.519 1.00 45.02 358 ALA A C 1
ATOM 2582 O O . ALA A 1 359 ? -49.055 15.912 160.474 1.00 48.10 358 ALA A O 1
ATOM 2584 N N . SER A 1 360 ? -48.212 14.611 158.828 1.00 43.79 359 SER A N 1
ATOM 2585 C CA . SER A 1 360 ? -49.243 13.589 158.952 1.00 45.07 359 SER A CA 1
ATOM 2586 C C . SER A 1 360 ? -49.371 13.061 160.375 1.00 50.84 359 SER A C 1
ATOM 2587 O O . SER A 1 360 ? -50.471 12.671 160.788 1.00 53.92 359 SER A O 1
ATOM 2590 N N . GLY A 1 361 ? -48.272 13.045 161.136 1.00 45.88 360 GLY A N 1
ATOM 2591 C CA . GLY A 1 361 ? -48.349 12.600 162.521 1.00 46.62 360 GLY A CA 1
ATOM 2592 C C . GLY A 1 361 ? -49.270 13.464 163.362 1.00 51.30 360 GLY A C 1
ATOM 2593 O O . GLY A 1 361 ? -49.971 12.966 164.247 1.00 49.89 360 GLY A O 1
ATOM 2594 N N . ALA A 1 362 ? -49.283 14.769 163.096 1.00 48.31 361 ALA A N 1
ATOM 2595 C CA . ALA A 1 362 ? -50.226 15.658 163.762 1.00 51.66 361 ALA A CA 1
ATOM 2596 C C . ALA A 1 362 ? -51.584 15.669 163.065 1.00 48.58 361 ALA A C 1
ATOM 2597 O O . ALA A 1 362 ? -52.616 15.818 163.726 1.00 55.43 361 ALA A O 1
ATOM 2599 N N . ARG A 1 363 ? -51.596 15.500 161.741 1.00 47.81 362 ARG A N 1
ATOM 2600 C CA . ARG A 1 363 ? -52.841 15.513 160.982 1.00 50.99 362 ARG A CA 1
ATOM 2601 C C . ARG A 1 363 ? -53.781 14.395 161.426 1.00 52.11 362 ARG A C 1
ATOM 2602 O O . ARG A 1 363 ? -54.987 14.617 161.591 1.00 53.99 362 ARG A O 1
ATOM 2610 N N . ILE A 1 364 ? -53.254 13.183 161.621 1.00 55.10 363 ILE A N 1
ATOM 2611 C CA . ILE A 1 364 ? -54.133 12.073 161.988 1.00 61.64 363 ILE A CA 1
ATOM 2612 C C . ILE A 1 364 ? -54.598 12.207 163.432 1.00 64.33 363 ILE A C 1
ATOM 2613 O O . ILE A 1 364 ? -55.685 11.732 163.789 1.00 65.30 363 ILE A O 1
ATOM 2618 N N . LEU A 1 365 ? -53.797 12.850 164.285 1.00 61.78 364 LEU A N 1
ATOM 2619 C CA . LEU A 1 365 ? -54.232 13.090 165.654 1.00 59.84 364 LEU A CA 1
ATOM 2620 C C . LEU A 1 365 ? -55.357 14.118 165.694 1.00 63.53 364 LEU A C 1
ATOM 2621 O O . LEU A 1 365 ? -56.324 13.964 166.452 1.00 67.23 364 LEU A O 1
ATOM 2626 N N . THR A 1 366 ? -55.250 15.169 164.878 1.00 63.06 365 THR A N 1
ATOM 2627 C CA . THR A 1 366 ? -56.338 16.133 164.745 1.00 63.02 365 THR A CA 1
ATOM 2628 C C . THR A 1 366 ? -57.617 15.444 164.284 1.00 70.68 365 THR A C 1
ATOM 2629 O O . THR A 1 366 ? -58.680 15.606 164.896 1.00 77.46 365 THR A O 1
ATOM 2633 N N . THR A 1 367 ? -57.527 14.651 163.212 1.00 67.39 366 THR A N 1
ATOM 2634 C CA . THR A 1 367 ? -58.702 13.960 162.692 1.00 66.58 366 THR A CA 1
ATOM 2635 C C . THR A 1 367 ? -59.227 12.921 163.676 1.00 67.13 366 THR A C 1
ATOM 2636 O O . THR A 1 367 ? -60.433 12.642 163.699 1.00 71.49 366 THR A O 1
ATOM 2640 N N . LEU A 1 368 ? -58.347 12.356 164.505 1.00 63.94 367 LEU A N 1
ATOM 2641 C CA . LEU A 1 368 ? -58.779 11.378 165.499 1.00 65.33 367 LEU A CA 1
ATOM 2642 C C . LEU A 1 368 ? -59.753 11.994 166.496 1.00 72.01 367 LEU A C 1
ATOM 2643 O O . LEU A 1 368 ? -60.783 11.393 166.829 1.00 69.26 367 LEU A O 1
ATOM 2648 N N . LEU A 1 369 ? -59.438 13.193 166.991 1.00 65.27 368 LEU A N 1
ATOM 2649 C CA . LEU A 1 369 ? -60.328 13.853 167.941 1.00 72.07 368 LEU A CA 1
ATOM 2650 C C . LEU A 1 369 ? -61.682 14.147 167.309 1.00 68.05 368 LEU A C 1
ATOM 2651 O O . LEU A 1 369 ? -62.721 14.022 167.966 1.00 70.27 368 LEU A O 1
ATOM 2656 N N . GLY A 1 370 ? -61.693 14.522 166.026 1.00 70.08 369 GLY A N 1
ATOM 2657 C CA . GLY A 1 370 ? -62.955 14.684 165.324 1.00 69.05 369 GLY A CA 1
ATOM 2658 C C . GLY A 1 370 ? -63.707 13.380 165.147 1.00 72.66 369 GLY A C 1
ATOM 2659 O O . GLY A 1 370 ? -64.941 13.375 165.069 1.00 72.81 369 GLY A O 1
ATOM 2660 N N . VAL A 1 371 ? -62.983 12.261 165.079 1.00 72.18 370 VAL A N 1
ATOM 2661 C CA . VAL A 1 371 ? -63.626 10.952 165.043 1.00 76.08 370 VAL A CA 1
ATOM 2662 C C . VAL A 1 371 ? -64.223 10.620 166.405 1.00 82.73 370 VAL A C 1
ATOM 2663 O O . VAL A 1 371 ? -65.376 10.182 166.507 1.00 89.02 370 VAL A O 1
ATOM 2667 N N . LEU A 1 372 ? -63.454 10.841 167.476 1.00 81.56 371 LEU A N 1
ATOM 2668 C CA . LEU A 1 372 ? -63.944 10.535 168.819 1.00 79.60 371 LEU A CA 1
ATOM 2669 C C . LEU A 1 372 ? -65.131 11.408 169.201 1.00 82.56 371 LEU A C 1
ATOM 2670 O O . LEU A 1 372 ? -66.006 10.970 169.958 1.00 80.21 371 LEU A O 1
ATOM 2675 N N . LYS A 1 373 ? -65.178 12.643 168.700 1.00 80.07 372 LYS A N 1
ATOM 2676 C CA . LYS A 1 373 ? -66.329 13.502 168.960 1.00 82.77 372 LYS A CA 1
ATOM 2677 C C . LYS A 1 373 ? -67.548 13.035 168.173 1.00 84.64 372 LYS A C 1
ATOM 2678 O O . LYS A 1 373 ? -68.642 12.883 168.733 1.00 83.20 372 LYS A O 1
ATOM 2684 N N . ALA A 1 374 ? -67.372 12.796 166.869 1.00 82.96 373 ALA A N 1
ATOM 2685 C CA . ALA A 1 374 ? -68.497 12.434 166.011 1.00 83.21 373 ALA A CA 1
ATOM 2686 C C . ALA A 1 374 ? -69.017 11.039 166.329 1.00 86.89 373 ALA A C 1
ATOM 2687 O O . ALA A 1 374 ? -70.231 10.806 166.316 1.00 85.22 373 ALA A O 1
ATOM 2689 N N . LYS A 1 375 ? -68.121 10.096 166.604 1.00 88.12 374 LYS A N 1
ATOM 2690 C CA . LYS A 1 375 ? -68.540 8.746 166.952 1.00 94.20 374 LYS A CA 1
ATOM 2691 C C . LYS A 1 375 ? -68.905 8.598 168.421 1.00 104.75 374 LYS A C 1
ATOM 2692 O O . LYS A 1 375 ? -69.252 7.488 168.839 1.00 128.14 374 LYS A O 1
ATOM 2698 N N . LYS A 1 376 ? -68.847 9.676 169.201 1.00 95.08 375 LYS A N 1
ATOM 2699 C CA . LYS A 1 376 ? -69.071 9.635 170.645 1.00 91.07 375 LYS A CA 1
ATOM 2700 C C . LYS A 1 376 ? -68.233 8.527 171.289 1.00 90.48 375 LYS A C 1
ATOM 2701 O O . LYS A 1 376 ? -68.738 7.517 171.780 1.00 96.35 375 LYS A O 1
ATOM 2707 N N . GLY A 1 377 ? -66.916 8.745 171.254 1.00 85.81 376 GLY A N 1
ATOM 2708 C CA . GLY A 1 377 ? -65.961 7.809 171.799 1.00 90.44 376 GLY A CA 1
ATOM 2709 C C . GLY A 1 377 ? -65.122 8.448 172.896 1.00 90.49 376 GLY A C 1
ATOM 2710 O O . GLY A 1 377 ? -65.076 9.675 173.048 1.00 93.47 376 GLY A O 1
ATOM 2711 N N . LYS A 1 378 ? -64.449 7.592 173.663 1.00 88.25 377 LYS A N 1
ATOM 2712 C CA . LYS A 1 378 ? -63.655 8.025 174.806 1.00 87.72 377 LYS A CA 1
ATOM 2713 C C . LYS A 1 378 ? -62.158 7.888 174.572 1.00 88.32 377 LYS A C 1
ATOM 2714 O O . LYS A 1 378 ? -61.406 8.837 174.812 1.00 87.26 377 LYS A O 1
ATOM 2720 N N . LEU A 1 379 ? -61.706 6.730 174.096 1.00 87.96 378 LEU A N 1
ATOM 2721 C CA . LEU A 1 379 ? -60.286 6.431 173.952 1.00 86.06 378 LEU A CA 1
ATOM 2722 C C . LEU A 1 379 ? -59.922 6.287 172.482 1.00 85.48 378 LEU A C 1
ATOM 2723 O O . LEU A 1 379 ? -60.534 5.492 171.760 1.00 79.32 378 LEU A O 1
ATOM 2728 N N . GLY A 1 380 ? -58.919 7.045 172.048 1.00 83.57 379 GLY A N 1
ATOM 2729 C CA . GLY A 1 380 ? -58.414 6.953 170.694 1.00 76.64 379 GLY A CA 1
ATOM 2730 C C . GLY A 1 380 ? -56.920 6.693 170.690 1.00 76.59 379 GLY A C 1
ATOM 2731 O O . GLY A 1 380 ? -56.196 7.120 171.592 1.00 74.69 379 GLY A O 1
ATOM 2732 N N . CYS A 1 381 ? -56.463 5.982 169.664 1.00 74.32 380 CYS A N 1
ATOM 2733 C CA . CYS A 1 381 ? -55.050 5.694 169.481 1.00 72.93 380 CYS A CA 1
ATOM 2734 C C . CYS A 1 381 ? -54.654 6.011 168.046 1.00 75.50 380 CYS A C 1
ATOM 2735 O O . CYS A 1 381 ? -55.406 5.728 167.108 1.00 68.09 380 CYS A O 1
ATOM 2738 N N . ALA A 1 382 ? -53.475 6.606 167.878 1.00 64.54 381 ALA A N 1
ATOM 2739 C CA . ALA A 1 382 ? -52.959 6.939 166.558 1.00 65.24 381 ALA A CA 1
ATOM 2740 C C . ALA A 1 382 ? -51.553 6.381 166.412 1.00 61.11 381 ALA A C 1
ATOM 2741 O O . ALA A 1 382 ? -50.691 6.632 167.258 1.00 60.06 381 ALA A O 1
ATOM 2743 N N . GLY A 1 383 ? -51.334 5.624 165.351 1.00 65.89 382 GLY A N 1
ATOM 2744 C CA . GLY A 1 383 ? -50.012 5.099 165.046 1.00 62.02 382 GLY A CA 1
ATOM 2745 C C . GLY A 1 383 ? -49.597 5.473 163.642 1.00 61.05 382 GLY A C 1
ATOM 2746 O O . GLY A 1 383 ? -50.418 5.496 162.725 1.00 61.37 382 GLY A O 1
ATOM 2747 N N . ILE A 1 384 ? -48.308 5.769 163.480 1.00 59.22 383 ILE A N 1
ATOM 2748 C CA . ILE A 1 384 ? -47.781 6.230 162.202 1.00 57.82 383 ILE A CA 1
ATOM 2749 C C . ILE A 1 384 ? -46.389 5.638 162.003 1.00 58.72 383 ILE A C 1
ATOM 2750 O O . ILE A 1 384 ? -45.506 5.806 162.850 1.00 53.08 383 ILE A O 1
ATOM 2755 N N . CYS A 1 385 ? -46.206 4.922 160.898 1.00 52.61 384 CYS A N 1
ATOM 2756 C CA . CYS A 1 385 ? -44.913 4.379 160.532 1.00 53.64 384 CYS A CA 1
ATOM 2757 C C . CYS A 1 385 ? -44.072 5.455 159.849 1.00 54.82 384 CYS A C 1
ATOM 2758 O O . CYS A 1 385 ? -44.592 6.436 159.308 1.00 55.02 384 CYS A O 1
ATOM 2761 N N . ASN A 1 386 ? -42.756 5.271 159.887 1.00 50.60 385 ASN A N 1
ATOM 2762 C CA . ASN A 1 386 ? -41.863 6.231 159.253 1.00 50.49 385 ASN A CA 1
ATOM 2763 C C . ASN A 1 386 ? -40.718 5.504 158.564 1.00 50.63 385 ASN A C 1
ATOM 2764 O O . ASN A 1 386 ? -40.330 4.400 158.958 1.00 56.22 385 ASN A O 1
ATOM 2769 N N . GLY A 1 387 ? -40.189 6.139 157.523 1.00 44.06 386 GLY A N 1
ATOM 2770 C CA . GLY A 1 387 ? -39.045 5.574 156.831 1.00 49.02 386 GLY A CA 1
ATOM 2771 C C . GLY A 1 387 ? -37.851 5.422 157.756 1.00 49.73 386 GLY A C 1
ATOM 2772 O O . GLY A 1 387 ? -37.611 6.248 158.640 1.00 45.74 386 GLY A O 1
ATOM 2773 N N . GLY A 1 388 ? -37.094 4.347 157.539 1.00 48.19 387 GLY A N 1
ATOM 2774 C CA . GLY A 1 388 ? -35.970 3.999 158.376 1.00 48.07 387 GLY A CA 1
ATOM 2775 C C . GLY A 1 388 ? -36.222 2.836 159.312 1.00 49.68 387 GLY A C 1
ATOM 2776 O O . GLY A 1 388 ? -35.266 2.326 159.908 1.00 53.89 387 GLY A O 1
ATOM 2777 N N . GLY A 1 389 ? -37.472 2.400 159.458 1.00 51.01 388 GLY A N 1
ATOM 2778 C CA . GLY A 1 389 ? -37.802 1.281 160.313 1.00 51.61 388 GLY A CA 1
ATOM 2779 C C . GLY A 1 389 ? -38.547 1.613 161.590 1.00 50.13 388 GLY A C 1
ATOM 2780 O O . GLY A 1 389 ? -38.775 0.707 162.397 1.00 55.28 388 GLY A O 1
ATOM 2781 N N . GLY A 1 390 ? -38.945 2.870 161.799 1.00 49.99 389 GLY A N 1
ATOM 2782 C CA . GLY A 1 390 ? -39.539 3.296 163.047 1.00 54.05 389 GLY A CA 1
ATOM 2783 C C . GLY A 1 390 ? -41.043 3.528 162.964 1.00 52.32 389 GLY A C 1
ATOM 2784 O O . GLY A 1 390 ? -41.662 3.475 161.900 1.00 49.33 389 GLY A O 1
ATOM 2785 N N . ALA A 1 391 ? -41.625 3.791 164.133 1.00 53.56 390 ALA A N 1
ATOM 2786 C CA . ALA A 1 391 ? -43.032 4.153 164.250 1.00 54.16 390 ALA A CA 1
ATOM 2787 C C . ALA A 1 391 ? -43.240 4.891 165.567 1.00 57.30 390 ALA A C 1
ATOM 2788 O O . ALA A 1 391 ? -42.480 4.712 166.521 1.00 57.89 390 ALA A O 1
ATOM 2790 N N . SER A 1 392 ? -44.276 5.730 165.600 1.00 59.99 391 SER A N 1
ATOM 2791 C CA . SER A 1 392 ? -44.664 6.470 166.793 1.00 57.42 391 SER A CA 1
ATOM 2792 C C . SER A 1 392 ? -46.153 6.294 167.027 1.00 53.97 391 SER A C 1
ATOM 2793 O O . SER A 1 392 ? -46.939 6.278 166.075 1.00 55.92 391 SER A O 1
ATOM 2796 N N . ALA A 1 393 ? -46.536 6.186 168.299 1.00 55.48 392 ALA A N 1
ATOM 2797 C CA . ALA A 1 393 ? -47.918 5.932 168.675 1.00 57.99 392 ALA A CA 1
ATOM 2798 C C . ALA A 1 393 ? -48.268 6.754 169.906 1.00 64.50 392 ALA A C 1
ATOM 2799 O O . ALA A 1 393 ? -47.432 6.969 170.785 1.00 62.13 392 ALA A O 1
ATOM 2801 N N . LEU A 1 394 ? -49.521 7.204 169.962 1.00 59.49 393 LEU A N 1
ATOM 2802 C CA . LEU A 1 394 ? -49.989 8.115 170.998 1.00 70.27 393 LEU A CA 1
ATOM 2803 C C . LEU A 1 394 ? -51.430 7.768 171.348 1.00 62.53 393 LEU A C 1
ATOM 2804 O O . LEU A 1 394 ? -52.223 7.429 170.464 1.00 63.44 393 LEU A O 1
ATOM 2809 N N . VAL A 1 395 ? -51.765 7.861 172.635 1.00 63.90 394 VAL A N 1
ATOM 2810 C CA . VAL A 1 395 ? -53.071 7.464 173.155 1.00 66.69 394 VAL A CA 1
ATOM 2811 C C . VAL A 1 395 ? -53.705 8.658 173.856 1.00 66.74 394 VAL A C 1
ATOM 2812 O O . VAL A 1 395 ? -53.094 9.254 174.749 1.00 66.51 394 VAL A O 1
ATOM 2816 N N . VAL A 1 396 ? -54.936 8.990 173.467 1.00 67.83 395 VAL A N 1
ATOM 2817 C CA . VAL A 1 396 ? -55.651 10.123 174.040 1.00 68.06 395 VAL A CA 1
ATOM 2818 C C . VAL A 1 396 ? -56.978 9.652 174.613 1.00 71.07 395 VAL A C 1
ATOM 2819 O O . VAL A 1 396 ? -57.554 8.655 174.169 1.00 72.72 395 VAL A O 1
ATOM 2823 N N . GLU A 1 397 ? -57.463 10.394 175.604 1.00 71.82 396 GLU A N 1
ATOM 2824 C CA . GLU A 1 397 ? -58.819 10.250 176.121 1.00 74.50 396 GLU A CA 1
ATOM 2825 C C . GLU A 1 397 ? -59.565 11.549 175.859 1.00 74.00 396 GLU A C 1
ATOM 2826 O O . GLU A 1 397 ? -59.113 12.619 176.278 1.00 79.34 396 GLU A O 1
ATOM 2832 N N . LEU A 1 398 ? -60.697 11.459 175.168 1.00 75.23 397 LEU A N 1
ATOM 2833 C CA . LEU A 1 398 ? -61.515 12.643 174.952 1.00 79.72 397 LEU A CA 1
ATOM 2834 C C . LEU A 1 398 ? -62.218 13.027 176.249 1.00 82.35 397 LEU A C 1
ATOM 2835 O O . LEU A 1 398 ? -62.620 12.164 177.034 1.00 86.04 397 LEU A O 1
ATOM 2840 N N . LEU A 1 399 ? -62.361 14.330 176.476 1.00 82.90 398 LEU A N 1
ATOM 2841 C CA . LEU A 1 399 ? -62.911 14.816 177.744 1.00 87.64 398 LEU A CA 1
ATOM 2842 C C . LEU A 1 399 ? -64.247 15.532 177.595 1.00 95.37 398 LEU A C 1
ATOM 2843 O O . LEU A 1 399 ? -64.668 16.261 178.493 1.00 98.70 398 LEU A O 1
ATOM 2849 N N . GLY B 1 1 ? -39.167 21.020 190.899 1.00 78.88 0 GLY B N 1
ATOM 2850 C CA . GLY B 1 1 ? -37.787 21.260 190.518 1.00 80.59 0 GLY B CA 1
ATOM 2851 C C . GLY B 1 1 ? -37.107 20.058 189.887 1.00 83.02 0 GLY B C 1
ATOM 2852 O O . GLY B 1 1 ? -37.739 19.025 189.664 1.00 84.76 0 GLY B O 1
ATOM 2853 N N . MET B 1 2 ? -35.812 20.201 189.587 1.00 78.61 1 MET B N 1
ATOM 2854 C CA . MET B 1 2 ? -35.047 19.085 189.041 1.00 64.86 1 MET B CA 1
ATOM 2855 C C . MET B 1 2 ? -35.014 17.904 189.999 1.00 59.05 1 MET B C 1
ATOM 2856 O O . MET B 1 2 ? -35.000 16.749 189.561 1.00 60.52 1 MET B O 1
ATOM 2861 N N . SER B 1 3 ? -35.004 18.165 191.305 1.00 61.52 2 SER B N 1
ATOM 2862 C CA . SER B 1 3 ? -34.862 17.080 192.270 1.00 62.18 2 SER B CA 1
ATOM 2863 C C . SER B 1 3 ? -36.103 16.201 192.370 1.00 63.39 2 SER B C 1
ATOM 2864 O O . SER B 1 3 ? -36.019 15.102 192.931 1.00 65.34 2 SER B O 1
ATOM 2867 N N . SER B 1 4 ? -37.251 16.653 191.869 1.00 63.04 3 SER B N 1
ATOM 2868 C CA . SER B 1 4 ? -38.420 15.785 191.831 1.00 64.21 3 SER B CA 1
ATOM 2869 C C . SER B 1 4 ? -38.410 14.852 190.631 1.00 62.50 3 SER B C 1
ATOM 2870 O O . SER B 1 4 ? -39.359 14.083 190.455 1.00 72.68 3 SER B O 1
ATOM 2873 N N . LEU B 1 5 ? -37.359 14.891 189.819 1.00 60.27 4 LEU B N 1
ATOM 2874 C CA . LEU B 1 5 ? -37.231 14.117 188.598 1.00 67.22 4 LEU B CA 1
ATOM 2875 C C . LEU B 1 5 ? -35.973 13.257 188.642 1.00 62.89 4 LEU B C 1
ATOM 2876 O O . LEU B 1 5 ? -35.016 13.588 189.348 1.00 58.70 4 LEU B O 1
ATOM 2881 N N . PRO B 1 6 ? -35.949 12.145 187.907 1.00 59.89 5 PRO B N 1
ATOM 2882 C CA . PRO B 1 6 ? -34.793 11.240 187.966 1.00 58.95 5 PRO B CA 1
ATOM 2883 C C . PRO B 1 6 ? -33.495 11.926 187.558 1.00 58.42 5 PRO B C 1
ATOM 2884 O O . PRO B 1 6 ? -33.482 12.910 186.814 1.00 54.14 5 PRO B O 1
ATOM 2888 N N . ALA B 1 7 ? -32.385 11.384 188.057 1.00 56.67 6 ALA B N 1
ATOM 2889 C CA . ALA B 1 7 ? -31.067 11.911 187.733 1.00 55.27 6 ALA B CA 1
ATOM 2890 C C . ALA B 1 7 ? -30.620 11.434 186.355 1.00 53.27 6 ALA B C 1
ATOM 2891 O O . ALA B 1 7 ? -31.063 10.394 185.863 1.00 53.41 6 ALA B O 1
ATOM 2893 N N . VAL B 1 8 ? -29.728 12.205 185.735 1.00 56.26 7 VAL B N 1
ATOM 2894 C CA . VAL B 1 8 ? -29.191 11.884 184.413 1.00 49.69 7 VAL B CA 1
ATOM 2895 C C . VAL B 1 8 ? -27.685 12.108 184.439 1.00 49.34 7 VAL B C 1
ATOM 2896 O O . VAL B 1 8 ? -27.226 13.234 184.666 1.00 56.02 7 VAL B O 1
ATOM 2900 N N . TYR B 1 9 ? -26.919 11.046 184.204 1.00 49.61 8 TYR B N 1
ATOM 2901 C CA . TYR B 1 9 ? -25.465 11.109 184.235 1.00 49.56 8 TYR B CA 1
ATOM 2902 C C . TYR B 1 9 ? -24.891 10.995 182.829 1.00 54.37 8 TYR B C 1
ATOM 2903 O O . TYR B 1 9 ? -25.425 10.263 181.989 1.00 47.06 8 TYR B O 1
ATOM 2912 N N . ILE B 1 10 ? -23.811 11.738 182.585 1.00 53.46 9 ILE B N 1
ATOM 2913 C CA . ILE B 1 10 ? -22.969 11.565 181.404 1.00 45.67 9 ILE B CA 1
ATOM 2914 C C . ILE B 1 10 ? -21.875 10.564 181.755 1.00 51.58 9 ILE B C 1
ATOM 2915 O O . ILE B 1 10 ? -21.076 10.808 182.666 1.00 52.94 9 ILE B O 1
ATOM 2920 N N . VAL B 1 11 ? -21.816 9.446 181.030 1.00 46.85 10 VAL B N 1
ATOM 2921 C CA . VAL B 1 11 ? -20.787 8.443 181.295 1.00 50.55 10 VAL B CA 1
ATOM 2922 C C . VAL B 1 11 ? -19.635 8.490 180.297 1.00 51.65 10 VAL B C 1
ATOM 2923 O O . VAL B 1 11 ? -18.587 7.877 180.560 1.00 52.81 10 VAL B O 1
ATOM 2927 N N . SER B 1 12 ? -19.784 9.192 179.172 1.00 47.67 11 SER B N 1
ATOM 2928 C CA . SER B 1 12 ? -18.666 9.407 178.261 1.00 51.10 11 SER B CA 1
ATOM 2929 C C . SER B 1 12 ? -19.062 10.439 177.217 1.00 49.36 11 SER B C 1
ATOM 2930 O O . SER B 1 12 ? -20.230 10.821 177.088 1.00 45.04 11 SER B O 1
ATOM 2933 N N . SER B 1 13 ? -18.057 10.875 176.464 1.00 45.33 12 SER B N 1
ATOM 2934 C CA . SER B 1 13 ? -18.242 11.783 175.347 1.00 41.95 12 SER B CA 1
ATOM 2935 C C . SER B 1 13 ? -17.091 11.576 174.375 1.00 43.37 12 SER B C 1
ATOM 2936 O O . SER B 1 13 ? -16.038 11.034 174.730 1.00 41.33 12 SER B O 1
ATOM 2939 N N . ALA B 1 14 ? -17.304 12.005 173.137 1.00 39.79 13 ALA B N 1
ATOM 2940 C CA . ALA B 1 14 ? -16.272 11.880 172.123 1.00 39.36 13 ALA B CA 1
ATOM 2941 C C . ALA B 1 14 ? -16.628 12.788 170.962 1.00 38.69 13 ALA B C 1
ATOM 2942 O O . ALA B 1 14 ? -17.802 13.077 170.722 1.00 37.56 13 ALA B O 1
ATOM 2944 N N . ARG B 1 15 ? -15.600 13.246 170.254 1.00 36.75 14 ARG B N 1
ATOM 2945 C CA . ARG B 1 15 ? -15.804 14.092 169.094 1.00 39.38 14 ARG B CA 1
ATOM 2946 C C . ARG B 1 15 ? -14.756 13.761 168.044 1.00 39.33 14 ARG B C 1
ATOM 2947 O O . ARG B 1 15 ? -13.655 13.303 168.362 1.00 43.54 14 ARG B O 1
ATOM 2955 N N . THR B 1 16 ? -15.127 13.973 166.788 1.00 36.70 15 THR B N 1
ATOM 2956 C CA . THR B 1 16 ? -14.169 13.929 165.707 1.00 36.95 15 THR B CA 1
ATOM 2957 C C . THR B 1 16 ? -13.254 15.146 165.807 1.00 36.37 15 THR B C 1
ATOM 2958 O O . THR B 1 16 ? -13.582 16.121 166.487 1.00 34.98 15 THR B O 1
ATOM 2962 N N . PRO B 1 17 ? -12.101 15.123 165.138 1.00 38.68 16 PRO B N 1
ATOM 2963 C CA . PRO B 1 17 ? -11.436 16.390 164.833 1.00 44.04 16 PRO B CA 1
ATOM 2964 C C . PRO B 1 17 ? -12.401 17.263 164.050 1.00 40.84 16 PRO B C 1
ATOM 2965 O O . PRO B 1 17 ? -13.291 16.767 163.356 1.00 43.71 16 PRO B O 1
ATOM 2969 N N . VAL B 1 18 ? -12.231 18.573 164.162 1.00 42.65 17 VAL B N 1
ATOM 2970 C CA . VAL B 1 18 ? -13.021 19.501 163.361 1.00 39.54 17 VAL B CA 1
ATOM 2971 C C . VAL B 1 18 ? -12.235 19.835 162.103 1.00 40.68 17 VAL B C 1
ATOM 2972 O O . VAL B 1 18 ? -11.125 20.379 162.172 1.00 37.17 17 VAL B O 1
ATOM 2976 N N . GLY B 1 19 ? -12.804 19.491 160.953 1.00 40.55 18 GLY B N 1
ATOM 2977 C CA . GLY B 1 19 ? -12.142 19.721 159.691 1.00 37.67 18 GLY B CA 1
ATOM 2978 C C . GLY B 1 19 ? -12.539 21.048 159.080 1.00 34.86 18 GLY B C 1
ATOM 2979 O O . GLY B 1 19 ? -13.623 21.567 159.333 1.00 34.00 18 GLY B O 1
ATOM 2980 N N . SER B 1 20 ? -11.639 21.585 158.260 1.00 39.77 19 SER B N 1
ATOM 2981 C CA . SER B 1 20 ? -11.904 22.817 157.536 1.00 40.75 19 SER B CA 1
ATOM 2982 C C . SER B 1 20 ? -12.856 22.564 156.371 1.00 35.21 19 SER B C 1
ATOM 2983 O O . SER B 1 20 ? -13.032 21.437 155.901 1.00 38.48 19 SER B O 1
ATOM 2986 N N . PHE B 1 21 ? -13.465 23.649 155.904 1.00 36.98 20 PHE B N 1
ATOM 2987 C CA . PHE B 1 21 ? -14.368 23.596 154.763 1.00 35.74 20 PHE B CA 1
ATOM 2988 C C . PHE B 1 21 ? -13.642 23.036 153.549 1.00 41.67 20 PHE B C 1
ATOM 2989 O O . PHE B 1 21 ? -12.556 23.504 153.195 1.00 40.81 20 PHE B O 1
ATOM 2997 N N . LEU B 1 22 ? -14.240 22.017 152.921 1.00 33.98 21 LEU B N 1
ATOM 2998 C CA . LEU B 1 22 ? -13.603 21.288 151.821 1.00 37.10 21 LEU B CA 1
ATOM 2999 C C . LEU B 1 22 ? -12.210 20.793 152.211 1.00 40.66 21 LEU B C 1
ATOM 3000 O O . LEU B 1 22 ? -11.300 20.731 151.382 1.00 37.64 21 LEU B O 1
ATOM 3005 N N . GLY B 1 23 ? -12.034 20.434 153.477 1.00 38.55 22 GLY B N 1
ATOM 3006 C CA . GLY B 1 23 ? -10.714 20.106 153.966 1.00 37.44 22 GLY B CA 1
ATOM 3007 C C . GLY B 1 23 ? -10.516 18.655 154.346 1.00 35.11 22 GLY B C 1
ATOM 3008 O O . GLY B 1 23 ? -10.891 17.747 153.600 1.00 40.32 22 GLY B O 1
ATOM 3009 N N . SER B 1 24 ? -9.943 18.437 155.532 1.00 40.43 23 SER B N 1
ATOM 3010 C CA . SER B 1 24 ? -9.408 17.127 155.897 1.00 42.61 23 SER B CA 1
ATOM 3011 C C . SER B 1 24 ? -10.480 16.045 155.942 1.00 44.17 23 SER B C 1
ATOM 3012 O O . SER B 1 24 ? -10.193 14.883 155.632 1.00 47.68 23 SER B O 1
ATOM 3015 N N . LEU B 1 25 ? -11.704 16.393 156.336 1.00 37.43 24 LEU B N 1
ATOM 3016 C CA . LEU B 1 25 ? -12.787 15.425 156.463 1.00 34.51 24 LEU B CA 1
ATOM 3017 C C . LEU B 1 25 ? -13.850 15.587 155.381 1.00 39.59 24 LEU B C 1
ATOM 3018 O O . LEU B 1 25 ? -14.913 14.963 155.474 1.00 40.58 24 LEU B O 1
ATOM 3023 N N . SER B 1 26 ? -13.584 16.396 154.351 1.00 34.76 25 SER B N 1
ATOM 3024 C CA . SER B 1 26 ? -14.590 16.684 153.334 1.00 40.36 25 SER B CA 1
ATOM 3025 C C . SER B 1 26 ? -15.062 15.435 152.591 1.00 39.84 25 SER B C 1
ATOM 3026 O O . SER B 1 26 ? -16.111 15.474 151.940 1.00 38.98 25 SER B O 1
ATOM 3029 N N . SER B 1 27 ? -14.313 14.333 152.665 1.00 38.81 26 SER B N 1
ATOM 3030 C CA . SER B 1 27 ? -14.725 13.092 152.024 1.00 41.52 26 SER B CA 1
ATOM 3031 C C . SER B 1 27 ? -15.795 12.333 152.803 1.00 43.28 26 SER B C 1
ATOM 3032 O O . SER B 1 27 ? -16.368 11.384 152.255 1.00 45.04 26 SER B O 1
ATOM 3035 N N . LEU B 1 28 ? -16.082 12.716 154.051 1.00 35.51 27 LEU B N 1
ATOM 3036 C CA . LEU B 1 28 ? -17.041 12.004 154.886 1.00 38.54 27 LEU B CA 1
ATOM 3037 C C . LEU B 1 28 ? -18.385 12.727 154.924 1.00 35.78 27 LEU B C 1
ATOM 3038 O O . LEU B 1 28 ? -18.438 13.958 154.992 1.00 36.04 27 LEU B O 1
ATOM 3043 N N . THR B 1 29 ? -19.469 11.952 154.906 1.00 32.57 28 THR B N 1
ATOM 3044 C CA . THR B 1 29 ? -20.806 12.506 155.058 1.00 31.66 28 THR B CA 1
ATOM 3045 C C . THR B 1 29 ? -21.106 12.811 156.523 1.00 36.67 28 THR B C 1
ATOM 3046 O O . THR B 1 29 ? -20.442 12.317 157.439 1.00 32.66 28 THR B O 1
ATOM 3050 N N . ALA B 1 30 ? -22.144 13.621 156.734 1.00 26.34 29 ALA B N 1
ATOM 3051 C CA . ALA B 1 30 ? -22.543 13.952 158.097 1.00 29.64 29 ALA B CA 1
ATOM 3052 C C . ALA B 1 30 ? -22.864 12.715 158.933 1.00 32.66 29 ALA B C 1
ATOM 3053 O O . ALA B 1 30 ? -22.412 12.662 160.089 1.00 29.77 29 ALA B O 1
ATOM 3055 N N . PRO B 1 31 ? -23.576 11.692 158.436 1.00 33.58 30 PRO B N 1
ATOM 3056 C CA . PRO B 1 31 ? -23.780 10.500 159.276 1.00 31.73 30 PRO B CA 1
ATOM 3057 C C . PRO B 1 31 ? -22.510 9.701 159.512 1.00 38.01 30 PRO B C 1
ATOM 3058 O O . PRO B 1 31 ? -22.403 9.030 160.547 1.00 40.47 30 PRO B O 1
ATOM 3062 N N . GLN B 1 32 ? -21.556 9.724 158.579 1.00 38.48 31 GLN B N 1
ATOM 3063 C CA . GLN B 1 32 ? -20.284 9.050 158.822 1.00 38.97 31 GLN B CA 1
ATOM 3064 C C . GLN B 1 32 ? -19.532 9.702 159.975 1.00 32.84 31 GLN B C 1
ATOM 3065 O O . GLN B 1 32 ? -19.009 9.007 160.855 1.00 39.05 31 GLN B O 1
ATOM 3071 N N . LEU B 1 33 ? -19.499 11.037 160.009 1.00 34.62 32 LEU B N 1
ATOM 3072 C CA . LEU B 1 33 ? -18.913 11.730 161.154 1.00 38.17 32 LEU B CA 1
ATOM 3073 C C . LEU B 1 33 ? -19.666 11.406 162.441 1.00 37.79 32 LEU B C 1
ATOM 3074 O O . LEU B 1 33 ? -19.048 11.157 163.485 1.00 34.44 32 LEU B O 1
ATOM 3079 N N . GLY B 1 34 ? -21.001 11.407 162.387 1.00 34.60 33 GLY B N 1
ATOM 3080 C CA . GLY B 1 34 ? -21.779 11.174 163.594 1.00 35.88 33 GLY B CA 1
ATOM 3081 C C . GLY B 1 34 ? -21.628 9.761 164.118 1.00 37.89 33 GLY B C 1
ATOM 3082 O O . GLY B 1 34 ? -21.543 9.541 165.331 1.00 35.46 33 GLY B O 1
ATOM 3083 N N . ALA B 1 35 ? -21.593 8.785 163.211 1.00 41.41 34 ALA B N 1
ATOM 3084 C CA . ALA B 1 35 ? -21.387 7.401 163.618 1.00 43.52 34 ALA B CA 1
ATOM 3085 C C . ALA B 1 35 ? -20.016 7.218 164.261 1.00 45.10 34 ALA B C 1
ATOM 3086 O O . ALA B 1 35 ? -19.867 6.441 165.212 1.00 47.71 34 ALA B O 1
ATOM 3088 N N . HIS B 1 36 ? -19.007 7.948 163.767 1.00 39.79 35 HIS B N 1
ATOM 3089 C CA . HIS B 1 36 ? -17.656 7.851 164.317 1.00 37.16 35 HIS B CA 1
ATOM 3090 C C . HIS B 1 36 ? -17.598 8.361 165.753 1.00 37.94 35 HIS B C 1
ATOM 3091 O O . HIS B 1 36 ? -16.955 7.745 166.610 1.00 41.64 35 HIS B O 1
ATOM 3098 N N . ALA B 1 37 ? -18.256 9.488 166.033 1.00 37.06 36 ALA B N 1
ATOM 3099 C CA . ALA B 1 37 ? -18.265 10.018 167.393 1.00 36.28 36 ALA B CA 1
ATOM 3100 C C . ALA B 1 37 ? -19.072 9.127 168.332 1.00 37.25 36 ALA B C 1
ATOM 3101 O O . ALA B 1 37 ? -18.663 8.891 169.475 1.00 40.53 36 ALA B O 1
ATOM 3103 N N . ILE B 1 38 ? -20.220 8.622 167.870 1.00 41.73 37 ILE B N 1
ATOM 3104 C CA . ILE B 1 38 ? -21.034 7.744 168.708 1.00 40.91 37 ILE B CA 1
ATOM 3105 C C . ILE B 1 38 ? -20.253 6.492 169.081 1.00 42.95 37 ILE B C 1
ATOM 3106 O O . ILE B 1 38 ? -20.235 6.071 170.244 1.00 45.36 37 ILE B O 1
ATOM 3111 N N . LYS B 1 39 ? -19.606 5.867 168.094 1.00 42.31 38 LYS B N 1
ATOM 3112 C CA . LYS B 1 39 ? -18.859 4.644 168.372 1.00 43.96 38 LYS B CA 1
ATOM 3113 C C . LYS B 1 39 ? -17.733 4.906 169.362 1.00 47.86 38 LYS B C 1
ATOM 3114 O O . LYS B 1 39 ? -17.491 4.101 170.271 1.00 54.57 38 LYS B O 1
ATOM 3120 N N . ALA B 1 40 ? -17.062 6.049 169.229 1.00 42.30 39 ALA B N 1
ATOM 3121 C CA . ALA B 1 40 ? -15.934 6.355 170.100 1.00 47.65 39 ALA B CA 1
ATOM 3122 C C . ALA B 1 40 ? -16.386 6.634 171.527 1.00 45.48 39 ALA B C 1
ATOM 3123 O O . ALA B 1 40 ? -15.741 6.193 172.484 1.00 53.19 39 ALA B O 1
ATOM 3125 N N . ALA B 1 41 ? -17.488 7.369 171.696 1.00 42.36 40 ALA B N 1
ATOM 3126 C CA . ALA B 1 41 ? -17.967 7.651 173.047 1.00 42.78 40 ALA B CA 1
ATOM 3127 C C . ALA B 1 41 ? -18.417 6.376 173.750 1.00 48.49 40 ALA B C 1
ATOM 3128 O O . ALA B 1 41 ? -18.201 6.215 174.957 1.00 50.10 40 ALA B O 1
ATOM 3130 N N . LEU B 1 42 ? -19.036 5.452 173.012 1.00 51.64 41 LEU B N 1
ATOM 3131 C CA . LEU B 1 42 ? -19.504 4.215 173.630 1.00 52.26 41 LEU B CA 1
ATOM 3132 C C . LEU B 1 42 ? -18.342 3.295 173.976 1.00 56.75 41 LEU B C 1
ATOM 3133 O O . LEU B 1 42 ? -18.373 2.611 175.005 1.00 58.57 41 LEU B O 1
ATOM 3138 N N . ALA B 1 43 ? -17.311 3.262 173.129 1.00 56.65 42 ALA B N 1
ATOM 3139 C CA . ALA B 1 43 ? -16.132 2.461 173.431 1.00 53.91 42 ALA B CA 1
ATOM 3140 C C . ALA B 1 43 ? -15.486 2.863 174.747 1.00 55.22 42 ALA B C 1
ATOM 3141 O O . ALA B 1 43 ? -14.786 2.048 175.357 1.00 60.83 42 ALA B O 1
ATOM 3143 N N . LYS B 1 44 ? -15.717 4.093 175.208 1.00 54.53 43 LYS B N 1
ATOM 3144 C CA . LYS B 1 44 ? -15.106 4.575 176.440 1.00 56.79 43 LYS B CA 1
ATOM 3145 C C . LYS B 1 44 ? -15.843 4.139 177.701 1.00 61.53 43 LYS B C 1
ATOM 3146 O O . LYS B 1 44 ? -15.313 4.345 178.798 1.00 58.64 43 LYS B O 1
ATOM 3152 N N . VAL B 1 45 ? -17.036 3.560 177.591 1.00 66.52 44 VAL B N 1
ATOM 3153 C CA . VAL B 1 45 ? -17.818 3.166 178.760 1.00 61.29 44 VAL B CA 1
ATOM 3154 C C . VAL B 1 45 ? -17.559 1.693 179.035 1.00 67.22 44 VAL B C 1
ATOM 3155 O O . VAL B 1 45 ? -18.010 0.819 178.287 1.00 68.70 44 VAL B O 1
ATOM 3159 N N . ASP B 1 46 ? -16.844 1.417 180.120 1.00 70.02 45 ASP B N 1
ATOM 3160 C CA . ASP B 1 46 ? -16.624 0.050 180.565 1.00 76.70 45 ASP B CA 1
ATOM 3161 C C . ASP B 1 46 ? -17.891 -0.463 181.240 1.00 69.39 45 ASP B C 1
ATOM 3162 O O . ASP B 1 46 ? -18.351 0.116 182.231 1.00 61.54 45 ASP B O 1
ATOM 3167 N N . GLY B 1 47 ? -18.461 -1.538 180.698 1.00 71.67 46 GLY B N 1
ATOM 3168 C CA . GLY B 1 47 ? -19.672 -2.120 181.234 1.00 60.47 46 GLY B CA 1
ATOM 3169 C C . GLY B 1 47 ? -20.936 -1.822 180.456 1.00 69.20 46 GLY B C 1
ATOM 3170 O O . GLY B 1 47 ? -22.009 -2.286 180.859 1.00 66.00 46 GLY B O 1
ATOM 3171 N N . LEU B 1 48 ? -20.848 -1.076 179.355 1.00 66.41 47 LEU B N 1
ATOM 3172 C CA . LEU B 1 48 ? -22.015 -0.677 178.581 1.00 54.70 47 LEU B CA 1
ATOM 3173 C C . LEU B 1 48 ? -21.821 -1.079 177.128 1.00 64.84 47 LEU B C 1
ATOM 3174 O O . LEU B 1 48 ? -20.801 -0.739 176.516 1.00 63.99 47 LEU B O 1
ATOM 3179 N N . LYS B 1 49 ? -22.814 -1.796 176.570 1.00 65.45 48 LYS B N 1
ATOM 3180 C CA . LYS B 1 49 ? -22.775 -2.299 175.205 1.00 65.91 48 LYS B CA 1
ATOM 3181 C C . LYS B 1 49 ? -23.522 -1.362 174.261 1.00 62.05 48 LYS B C 1
ATOM 3182 O O . LYS B 1 49 ? -24.446 -0.656 174.680 1.00 62.92 48 LYS B O 1
ATOM 3188 N N . PRO B 1 50 ? -23.143 -1.322 172.979 1.00 59.92 49 PRO B N 1
ATOM 3189 C CA . PRO B 1 50 ? -23.903 -0.499 172.023 1.00 57.12 49 PRO B CA 1
ATOM 3190 C C . PRO B 1 50 ? -25.350 -0.930 171.898 1.00 63.73 49 PRO B C 1
ATOM 3191 O O . PRO B 1 50 ? -26.224 -0.097 171.620 1.00 62.88 49 PRO B O 1
ATOM 3195 N N . SER B 1 51 ? -25.629 -2.219 172.098 1.00 66.48 50 SER B N 1
ATOM 3196 C CA . SER B 1 51 ? -26.996 -2.716 172.105 1.00 60.59 50 SER B CA 1
ATOM 3197 C C . SER B 1 51 ? -27.795 -2.223 173.303 1.00 57.47 50 SER B C 1
ATOM 3198 O O . SER B 1 51 ? -29.024 -2.363 173.304 1.00 58.73 50 SER B O 1
ATOM 3201 N N . ASP B 1 52 ? -27.138 -1.662 174.321 1.00 54.33 51 ASP B N 1
ATOM 3202 C CA . ASP B 1 52 ? -27.861 -1.104 175.457 1.00 56.64 51 ASP B CA 1
ATOM 3203 C C . ASP B 1 52 ? -28.485 0.247 175.143 1.00 57.23 51 ASP B C 1
ATOM 3204 O O . ASP B 1 52 ? -29.373 0.691 175.881 1.00 53.70 51 ASP B O 1
ATOM 3209 N N . VAL B 1 53 ? -28.044 0.903 174.069 1.00 57.03 52 VAL B N 1
ATOM 3210 C CA . VAL B 1 53 ? -28.573 2.210 173.702 1.00 50.34 52 VAL B CA 1
ATOM 3211 C C . VAL B 1 53 ? -29.978 2.049 173.141 1.00 51.58 52 VAL B C 1
ATOM 3212 O O . VAL B 1 53 ? -30.200 1.299 172.182 1.00 56.83 52 VAL B O 1
ATOM 3216 N N . GLN B 1 54 ? -30.931 2.766 173.728 1.00 50.54 53 GLN B N 1
ATOM 3217 C CA . GLN B 1 54 ? -32.339 2.672 173.364 1.00 50.81 53 GLN B CA 1
ATOM 3218 C C . GLN B 1 54 ? -32.790 3.774 172.422 1.00 47.39 53 GLN B C 1
ATOM 3219 O O . GLN B 1 54 ? -33.615 3.519 171.538 1.00 59.27 53 GLN B O 1
ATOM 3225 N N . GLU B 1 55 ? -32.285 4.996 172.598 1.00 42.50 54 GLU B N 1
ATOM 3226 C CA . GLU B 1 55 ? -32.765 6.138 171.835 1.00 44.63 54 GLU B CA 1
ATOM 3227 C C . GLU B 1 55 ? -31.616 7.091 171.532 1.00 46.34 54 GLU B C 1
ATOM 3228 O O . GLU B 1 55 ? -30.694 7.250 172.337 1.00 43.74 54 GLU B O 1
ATOM 3234 N N . VAL B 1 56 ? -31.688 7.726 170.355 1.00 44.09 55 VAL B N 1
ATOM 3235 C CA . VAL B 1 56 ? -30.706 8.699 169.893 1.00 43.12 55 VAL B CA 1
ATOM 3236 C C . VAL B 1 56 ? -31.431 9.980 169.513 1.00 40.28 55 VAL B C 1
ATOM 3237 O O . VAL B 1 56 ? -32.438 9.939 168.796 1.00 39.12 55 VAL B O 1
ATOM 3241 N N . PHE B 1 57 ? -30.922 11.111 169.996 1.00 38.39 56 PHE B N 1
ATOM 3242 C CA . PHE B 1 57 ? -31.238 12.428 169.459 1.00 35.66 56 PHE B CA 1
ATOM 3243 C C . PHE B 1 57 ? -29.962 12.999 168.862 1.00 34.61 56 PHE B C 1
ATOM 3244 O O . PHE B 1 57 ? -28.931 13.034 169.539 1.00 40.28 56 PHE B O 1
ATOM 3252 N N . PHE B 1 58 ? -30.008 13.427 167.597 1.00 30.42 57 PHE B N 1
ATOM 3253 C CA . PHE B 1 58 ? -28.803 13.975 166.996 1.00 38.06 57 PHE B CA 1
ATOM 3254 C C . PHE B 1 58 ? -29.123 15.235 166.207 1.00 33.17 57 PHE B C 1
ATOM 3255 O O . PHE B 1 58 ? -30.049 15.251 165.391 1.00 36.40 57 PHE B O 1
ATOM 3263 N N . GLY B 1 59 ? -28.348 16.287 166.467 1.00 32.14 58 GLY B N 1
ATOM 3264 C CA . GLY B 1 59 ? -28.507 17.524 165.740 1.00 27.49 58 GLY B CA 1
ATOM 3265 C C . GLY B 1 59 ? -27.879 17.480 164.357 1.00 28.81 58 GLY B C 1
ATOM 3266 O O . GLY B 1 59 ? -26.882 16.801 164.106 1.00 27.04 58 GLY B O 1
ATOM 3267 N N . ASN B 1 60 ? -28.482 18.239 163.452 1.00 29.64 59 ASN B N 1
ATOM 3268 C CA . ASN B 1 60 ? -28.015 18.394 162.079 1.00 27.75 59 ASN B CA 1
ATOM 3269 C C . ASN B 1 60 ? -28.849 19.500 161.446 1.00 27.91 59 ASN B C 1
ATOM 3270 O O . ASN B 1 60 ? -30.085 19.467 161.500 1.00 30.81 59 ASN B O 1
ATOM 3275 N N . VAL B 1 61 ? -28.199 20.502 160.866 1.00 29.32 60 VAL B N 1
ATOM 3276 C CA . VAL B 1 61 ? -28.944 21.649 160.366 1.00 31.28 60 VAL B CA 1
ATOM 3277 C C . VAL B 1 61 ? -29.178 21.510 158.870 1.00 28.43 60 VAL B C 1
ATOM 3278 O O . VAL B 1 61 ? -30.325 21.514 158.401 1.00 30.11 60 VAL B O 1
ATOM 3282 N N . ILE B 1 62 ? -28.093 21.399 158.116 1.00 25.97 61 ILE B N 1
ATOM 3283 C CA . ILE B 1 62 ? -28.171 21.398 156.643 1.00 23.01 61 ILE B CA 1
ATOM 3284 C C . ILE B 1 62 ? -28.270 19.932 156.242 1.00 33.33 61 ILE B C 1
ATOM 3285 O O . ILE B 1 62 ? -27.289 19.262 155.913 1.00 31.55 61 ILE B O 1
ATOM 3290 N N . SER B 1 63 ? -29.496 19.414 156.290 1.00 25.73 62 SER B N 1
ATOM 3291 C CA . SER B 1 63 ? -29.742 17.998 156.077 1.00 26.82 62 SER B CA 1
ATOM 3292 C C . SER B 1 63 ? -29.984 17.658 154.616 1.00 22.79 62 SER B C 1
ATOM 3293 O O . SER B 1 63 ? -30.161 16.481 154.296 1.00 30.35 62 SER B O 1
ATOM 3296 N N . ALA B 1 64 ? -29.997 18.652 153.730 1.00 31.38 63 ALA B N 1
ATOM 3297 C CA . ALA B 1 64 ? -30.275 18.400 152.319 1.00 32.33 63 ALA B CA 1
ATOM 3298 C C . ALA B 1 64 ? -29.297 17.387 151.742 1.00 27.57 63 ALA B C 1
ATOM 3299 O O . ALA B 1 64 ? -28.081 17.504 151.925 1.00 31.04 63 ALA B O 1
ATOM 3301 N N . ASN B 1 65 ? -29.837 16.388 151.042 1.00 30.70 64 ASN B N 1
ATOM 3302 C CA . ASN B 1 65 ? -29.095 15.335 150.351 1.00 29.74 64 ASN B CA 1
ATOM 3303 C C . ASN B 1 65 ? -28.377 14.391 151.309 1.00 35.10 64 ASN B C 1
ATOM 3304 O O . ASN B 1 65 ? -27.580 13.555 150.863 1.00 33.64 64 ASN B O 1
ATOM 3309 N N . VAL B 1 66 ? -28.632 14.500 152.615 1.00 31.66 65 VAL B N 1
ATOM 3310 C CA . VAL B 1 66 ? -28.066 13.555 153.569 1.00 29.92 65 VAL B CA 1
ATOM 3311 C C . VAL B 1 66 ? -28.840 12.237 153.538 1.00 35.32 65 VAL B C 1
ATOM 3312 O O . VAL B 1 66 ? -28.288 11.175 153.847 1.00 38.60 65 VAL B O 1
ATOM 3316 N N . GLY B 1 67 ? -30.104 12.275 153.134 1.00 29.32 66 GLY B N 1
ATOM 3317 C CA . GLY B 1 67 ? -30.954 11.100 153.153 1.00 31.94 66 GLY B CA 1
ATOM 3318 C C . GLY B 1 67 ? -31.911 11.119 154.329 1.00 38.85 66 GLY B C 1
ATOM 3319 O O . GLY B 1 67 ? -31.880 12.003 155.192 1.00 34.85 66 GLY B O 1
ATOM 3320 N N . GLN B 1 68 ? -32.781 10.107 154.346 1.00 39.14 67 GLN B N 1
ATOM 3321 C CA . GLN B 1 68 ? -33.788 9.971 155.393 1.00 42.55 67 GLN B CA 1
ATOM 3322 C C . GLN B 1 68 ? -33.153 9.975 156.778 1.00 41.48 67 GLN B C 1
ATOM 3323 O O . GLN B 1 68 ? -32.225 9.205 157.048 1.00 42.03 67 GLN B O 1
ATOM 3329 N N . ASN B 1 69 ? -33.671 10.852 157.655 1.00 32.17 68 ASN B N 1
ATOM 3330 C CA . ASN B 1 69 ? -33.405 10.892 159.093 1.00 27.73 68 ASN B CA 1
ATOM 3331 C C . ASN B 1 69 ? -31.924 10.765 159.427 1.00 41.84 68 ASN B C 1
ATOM 3332 O O . ASN B 1 69 ? -31.455 9.668 159.761 1.00 40.41 68 ASN B O 1
ATOM 3337 N N . PRO B 1 70 ? -31.168 11.863 159.371 1.00 32.68 69 PRO B N 1
ATOM 3338 C CA . PRO B 1 70 ? -29.721 11.778 159.638 1.00 31.49 69 PRO B CA 1
ATOM 3339 C C . PRO B 1 70 ? -29.362 11.066 160.939 1.00 34.94 69 PRO B C 1
ATOM 3340 O O . PRO B 1 70 ? -28.349 10.356 160.980 1.00 39.30 69 PRO B O 1
ATOM 3344 N N . ALA B 1 71 ? -30.165 11.231 161.998 1.00 33.36 70 ALA B N 1
ATOM 3345 C CA . ALA B 1 71 ? -29.862 10.594 163.279 1.00 35.93 70 ALA B CA 1
ATOM 3346 C C . ALA B 1 71 ? -29.954 9.075 163.184 1.00 36.43 70 ALA B C 1
ATOM 3347 O O . ALA B 1 71 ? -29.128 8.357 163.760 1.00 38.83 70 ALA B O 1
ATOM 3349 N N . ARG B 1 72 ? -30.963 8.567 162.474 1.00 36.99 71 ARG B N 1
ATOM 3350 C CA . ARG B 1 72 ? -31.050 7.128 162.241 1.00 41.59 71 ARG B CA 1
ATOM 3351 C C . ARG B 1 72 ? -29.818 6.617 161.497 1.00 41.14 71 ARG B C 1
ATOM 3352 O O . ARG B 1 72 ? -29.282 5.555 161.827 1.00 44.72 71 ARG B O 1
ATOM 3360 N N . GLN B 1 73 ? -29.339 7.375 160.506 1.00 40.79 72 GLN B N 1
ATOM 3361 C CA . GLN B 1 73 ? -28.129 6.980 159.789 1.00 42.09 72 GLN B CA 1
ATOM 3362 C C . GLN B 1 73 ? -26.905 6.998 160.699 1.00 42.47 72 GLN B C 1
ATOM 3363 O O . GLN B 1 73 ? -26.035 6.127 160.588 1.00 37.94 72 GLN B O 1
ATOM 3369 N N . CYS B 1 74 ? -26.808 7.987 161.598 1.00 36.47 73 CYS B N 1
ATOM 3370 C CA . CYS B 1 74 ? -25.692 8.004 162.543 1.00 37.44 73 CYS B CA 1
ATOM 3371 C C . CYS B 1 74 ? -25.744 6.799 163.467 1.00 40.50 73 CYS B C 1
ATOM 3372 O O . CYS B 1 74 ? -24.710 6.195 163.774 1.00 36.23 73 CYS B O 1
ATOM 3375 N N . ALA B 1 75 ? -26.945 6.438 163.921 1.00 38.59 74 ALA B N 1
ATOM 3376 C CA . ALA B 1 75 ? -27.077 5.363 164.897 1.00 43.44 74 ALA B CA 1
ATOM 3377 C C . ALA B 1 75 ? -26.805 4.006 164.263 1.00 43.40 74 ALA B C 1
ATOM 3378 O O . ALA B 1 75 ? -26.063 3.191 164.819 1.00 45.14 74 ALA B O 1
ATOM 3380 N N . LEU B 1 76 ? -27.400 3.737 163.101 1.00 44.39 75 LEU B N 1
ATOM 3381 C CA . LEU B 1 76 ? -27.136 2.459 162.454 1.00 44.58 75 LEU B CA 1
ATOM 3382 C C . LEU B 1 76 ? -25.678 2.363 162.021 1.00 43.68 75 LEU B C 1
ATOM 3383 O O . LEU B 1 76 ? -25.058 1.300 162.143 1.00 49.25 75 LEU B O 1
ATOM 3388 N N . GLY B 1 77 ? -25.101 3.471 161.549 1.00 41.15 76 GLY B N 1
ATOM 3389 C CA . GLY B 1 77 ? -23.695 3.467 161.180 1.00 39.12 76 GLY B CA 1
ATOM 3390 C C . GLY B 1 77 ? -22.762 3.165 162.336 1.00 43.84 76 GLY B C 1
ATOM 3391 O O . GLY B 1 77 ? -21.700 2.568 162.141 1.00 45.21 76 GLY B O 1
ATOM 3392 N N . ALA B 1 78 ? -23.138 3.565 163.551 1.00 41.75 77 ALA B N 1
ATOM 3393 C CA . ALA B 1 78 ? -22.308 3.342 164.727 1.00 44.50 77 ALA B CA 1
ATOM 3394 C C . ALA B 1 78 ? -22.469 1.949 165.313 1.00 46.34 77 ALA B C 1
ATOM 3395 O O . ALA B 1 78 ? -21.853 1.655 166.340 1.00 52.38 77 ALA B O 1
ATOM 3397 N N . GLY B 1 79 ? -23.279 1.095 164.699 1.00 46.29 78 GLY B N 1
ATOM 3398 C CA . GLY B 1 79 ? -23.464 -0.245 165.206 1.00 43.57 78 GLY B CA 1
ATOM 3399 C C . GLY B 1 79 ? -24.511 -0.373 166.282 1.00 52.19 78 GLY B C 1
ATOM 3400 O O . GLY B 1 79 ? -24.458 -1.318 167.073 1.00 57.56 78 GLY B O 1
ATOM 3401 N N . LEU B 1 80 ? -25.461 0.553 166.343 1.00 52.21 79 LEU B N 1
ATOM 3402 C CA . LEU B 1 80 ? -26.561 0.440 167.284 1.00 49.66 79 LEU B CA 1
ATOM 3403 C C . LEU B 1 80 ? -27.651 -0.457 166.714 1.00 51.35 79 LEU B C 1
ATOM 3404 O O . LEU B 1 80 ? -27.828 -0.556 165.497 1.00 52.68 79 LEU B O 1
ATOM 3409 N N . GLU B 1 81 ? -28.373 -1.124 167.611 1.00 52.36 80 GLU B N 1
ATOM 3410 C CA . GLU B 1 81 ? -29.447 -2.017 167.201 1.00 55.88 80 GLU B CA 1
ATOM 3411 C C . GLU B 1 81 ? -30.472 -1.270 166.358 1.00 55.68 80 GLU B C 1
ATOM 3412 O O . GLU B 1 81 ? -30.705 -0.072 166.537 1.00 51.21 80 GLU B O 1
ATOM 3418 N N . GLU B 1 82 ? -31.088 -1.993 165.420 1.00 60.68 81 GLU B N 1
ATOM 3419 C CA . GLU B 1 82 ? -32.149 -1.402 164.615 1.00 57.09 81 GLU B CA 1
ATOM 3420 C C . GLU B 1 82 ? -33.404 -1.124 165.429 1.00 58.16 81 GLU B C 1
ATOM 3421 O O . GLU B 1 82 ? -34.324 -0.476 164.923 1.00 58.50 81 GLU B O 1
ATOM 3427 N N . SER B 1 83 ? -33.462 -1.596 166.669 1.00 60.61 82 SER B N 1
ATOM 3428 C CA . SER B 1 83 ? -34.543 -1.269 167.587 1.00 63.98 82 SER B CA 1
ATOM 3429 C C . SER B 1 83 ? -34.409 0.124 168.182 1.00 60.02 82 SER B C 1
ATOM 3430 O O . SER B 1 83 ? -35.238 0.505 169.015 1.00 57.16 82 SER B O 1
ATOM 3433 N N . THR B 1 84 ? -33.392 0.881 167.783 1.00 55.39 83 THR B N 1
ATOM 3434 C CA . THR B 1 84 ? -33.093 2.159 168.413 1.00 52.04 83 THR B CA 1
ATOM 3435 C C . THR B 1 84 ? -34.007 3.252 167.867 1.00 52.05 83 THR B C 1
ATOM 3436 O O . THR B 1 84 ? -34.220 3.350 166.653 1.00 53.66 83 THR B O 1
ATOM 3440 N N . ILE B 1 85 ? -34.555 4.061 168.772 1.00 50.93 84 ILE B N 1
ATOM 3441 C CA . ILE B 1 85 ? -35.383 5.205 168.402 1.00 46.65 84 ILE B CA 1
ATOM 3442 C C . ILE B 1 85 ? -34.471 6.364 168.034 1.00 43.52 84 ILE B C 1
ATOM 3443 O O . ILE B 1 85 ? -33.606 6.758 168.823 1.00 45.91 84 ILE B O 1
ATOM 3448 N N . CYS B 1 86 ? -34.682 6.942 166.857 1.00 36.10 85 CYS B N 1
ATOM 3449 C CA . CYS B 1 86 ? -33.775 7.956 166.340 1.00 42.24 85 CYS B CA 1
ATOM 3450 C C . CYS B 1 86 ? -34.550 9.161 165.836 1.00 41.94 85 CYS B C 1
ATOM 3451 O O . CYS B 1 86 ? -35.436 9.022 164.986 1.00 43.15 85 CYS B O 1
ATOM 3454 N N . THR B 1 87 ? -34.192 10.342 166.343 1.00 39.78 86 THR B N 1
ATOM 3455 C CA . THR B 1 87 ? -34.795 11.602 165.932 1.00 39.61 86 THR B CA 1
ATOM 3456 C C . THR B 1 87 ? -33.703 12.626 165.651 1.00 37.36 86 THR B C 1
ATOM 3457 O O . THR B 1 87 ? -32.781 12.788 166.457 1.00 36.84 86 THR B O 1
ATOM 3461 N N . THR B 1 88 ? -33.812 13.314 164.512 1.00 35.04 87 THR B N 1
ATOM 3462 C CA . THR B 1 88 ? -32.890 14.386 164.157 1.00 39.37 87 THR B CA 1
ATOM 3463 C C . THR B 1 88 ? -33.469 15.717 164.623 1.00 38.08 87 THR B C 1
ATOM 3464 O O . THR B 1 88 ? -34.682 15.941 164.547 1.00 38.65 87 THR B O 1
ATOM 3468 N N . VAL B 1 89 ? -32.589 16.600 165.095 1.00 33.96 88 VAL B N 1
ATOM 3469 C CA . VAL B 1 89 ? -32.961 17.820 165.804 1.00 31.85 88 VAL B CA 1
ATOM 3470 C C . VAL B 1 89 ? -32.328 19.020 165.110 1.00 33.36 88 VAL B C 1
ATOM 3471 O O . VAL B 1 89 ? -31.113 19.037 164.880 1.00 33.67 88 VAL B O 1
ATOM 3475 N N . ASN B 1 90 ? -33.138 20.032 164.798 1.00 26.88 89 ASN B N 1
ATOM 3476 C CA . ASN B 1 90 ? -32.646 21.260 164.171 1.00 33.27 89 ASN B CA 1
ATOM 3477 C C . ASN B 1 90 ? -33.052 22.467 165.015 1.00 35.54 89 ASN B C 1
ATOM 3478 O O . ASN B 1 90 ? -34.195 22.935 164.951 1.00 37.66 89 ASN B O 1
ATOM 3483 N N . LYS B 1 91 ? -32.105 22.985 165.783 1.00 29.84 90 LYS B N 1
ATOM 3484 C CA . LYS B 1 91 ? -32.229 24.283 166.429 1.00 34.51 90 LYS B CA 1
ATOM 3485 C C . LYS B 1 91 ? -31.074 25.159 165.970 1.00 34.49 90 LYS B C 1
ATOM 3486 O O . LYS B 1 91 ? -30.419 25.833 166.767 1.00 32.19 90 LYS B O 1
ATOM 3492 N N . VAL B 1 92 ? -30.820 25.119 164.655 1.00 32.21 91 VAL B N 1
ATOM 3493 C CA . VAL B 1 92 ? -29.656 25.697 163.985 1.00 32.47 91 VAL B CA 1
ATOM 3494 C C . VAL B 1 92 ? -28.412 25.426 164.823 1.00 30.87 91 VAL B C 1
ATOM 3495 O O . VAL B 1 92 ? -28.098 24.267 165.115 1.00 29.67 91 VAL B O 1
ATOM 3499 N N . CYS B 1 93 ? -27.706 26.485 165.235 1.00 32.16 92 CYS B N 1
ATOM 3500 C CA . CYS B 1 93 ? -26.425 26.315 165.917 1.00 39.29 92 CYS B CA 1
ATOM 3501 C C . CYS B 1 93 ? -26.563 25.603 167.259 1.00 36.47 92 CYS B C 1
ATOM 3502 O O . CYS B 1 93 ? -25.589 25.015 167.739 1.00 35.27 92 CYS B O 1
ATOM 3505 N N . ALA B 1 94 ? -27.749 25.616 167.863 1.00 32.88 93 ALA B N 1
ATOM 3506 C CA . ALA B 1 94 ? -27.969 24.983 169.156 1.00 32.21 93 ALA B CA 1
ATOM 3507 C C . ALA B 1 94 ? -28.352 23.508 169.046 1.00 34.38 93 ALA B C 1
ATOM 3508 O O . ALA B 1 94 ? -28.576 22.862 170.076 1.00 34.63 93 ALA B O 1
ATOM 3510 N N . SER B 1 95 ? -28.398 22.957 167.830 1.00 32.17 94 SER B N 1
ATOM 3511 C CA . SER B 1 95 ? -28.974 21.627 167.630 1.00 31.98 94 SER B CA 1
ATOM 3512 C C . SER B 1 95 ? -28.299 20.574 168.503 1.00 34.54 94 SER B C 1
ATOM 3513 O O . SER B 1 95 ? -28.979 19.738 169.111 1.00 33.35 94 SER B O 1
ATOM 3516 N N . GLY B 1 96 ? -26.965 20.594 168.577 1.00 29.18 95 GLY B N 1
ATOM 3517 C CA . GLY B 1 96 ? -26.261 19.572 169.334 1.00 35.89 95 GLY B CA 1
ATOM 3518 C C . GLY B 1 96 ? -26.559 19.599 170.821 1.00 40.22 95 GLY B C 1
ATOM 3519 O O . GLY B 1 96 ? -26.528 18.556 171.484 1.00 37.80 95 GLY B O 1
ATOM 3520 N N . LEU B 1 97 ? -26.845 20.780 171.372 1.00 36.48 96 LEU B N 1
ATOM 3521 C CA . LEU B 1 97 ? -27.104 20.864 172.804 1.00 38.96 96 LEU B CA 1
ATOM 3522 C C . LEU B 1 97 ? -28.563 20.558 173.123 1.00 37.17 96 LEU B C 1
ATOM 3523 O O . LEU B 1 97 ? -28.858 19.924 174.142 1.00 40.78 96 LEU B O 1
ATOM 3528 N N . LYS B 1 98 ? -29.486 20.981 172.260 1.00 37.21 97 LYS B N 1
ATOM 3529 C CA . LYS B 1 98 ? -30.894 20.670 172.478 1.00 37.66 97 LYS B CA 1
ATOM 3530 C C . LYS B 1 98 ? -31.159 19.173 172.343 1.00 35.84 97 LYS B C 1
ATOM 3531 O O . LYS B 1 98 ? -31.988 18.615 173.071 1.00 39.51 97 LYS B O 1
ATOM 3537 N N . ALA B 1 99 ? -30.468 18.507 171.413 1.00 34.42 98 ALA B N 1
ATOM 3538 C CA . ALA B 1 99 ? -30.548 17.051 171.333 1.00 32.07 98 ALA B CA 1
ATOM 3539 C C . ALA B 1 99 ? -30.182 16.413 172.665 1.00 37.38 98 ALA B C 1
ATOM 3540 O O . ALA B 1 99 ? -30.831 15.455 173.099 1.00 37.18 98 ALA B O 1
ATOM 3542 N N . ILE B 1 100 ? -29.136 16.927 173.322 1.00 36.82 99 ILE B N 1
ATOM 3543 C CA . ILE B 1 100 ? -28.729 16.382 174.615 1.00 44.01 99 ILE B CA 1
ATOM 3544 C C . ILE B 1 100 ? -29.794 16.667 175.664 1.00 43.47 99 ILE B C 1
ATOM 3545 O O . ILE B 1 100 ? -30.088 15.821 176.519 1.00 37.66 99 ILE B O 1
ATOM 3550 N N . ILE B 1 101 ? -30.421 17.841 175.593 1.00 36.06 100 ILE B N 1
ATOM 3551 C CA . ILE B 1 101 ? -31.488 18.169 176.538 1.00 40.58 100 ILE B CA 1
ATOM 3552 C C . ILE B 1 101 ? -32.675 17.230 176.344 1.00 42.51 100 ILE B C 1
ATOM 3553 O O . ILE B 1 101 ? -33.208 16.661 177.306 1.00 39.05 100 ILE B O 1
ATOM 3558 N N . LEU B 1 102 ? -33.099 17.044 175.094 1.00 38.16 101 LEU B N 1
ATOM 3559 C CA . LEU B 1 102 ? -34.182 16.110 174.811 1.00 38.56 101 LEU B CA 1
ATOM 3560 C C . LEU B 1 102 ? -33.814 14.692 175.230 1.00 43.60 101 LEU B C 1
ATOM 3561 O O . LEU B 1 102 ? -34.681 13.929 175.680 1.00 45.01 101 LEU B O 1
ATOM 3566 N N . GLY B 1 103 ? -32.534 14.331 175.109 1.00 43.80 102 GLY B N 1
ATOM 3567 C CA . GLY B 1 103 ? -32.101 13.022 175.563 1.00 38.42 102 GLY B CA 1
ATOM 3568 C C . GLY B 1 103 ? -32.240 12.863 177.063 1.00 46.72 102 GLY B C 1
ATOM 3569 O O . GLY B 1 103 ? -32.722 11.836 177.546 1.00 41.63 102 GLY B O 1
ATOM 3570 N N . ALA B 1 104 ? -31.821 13.884 177.818 1.00 45.12 103 ALA B N 1
ATOM 3571 C CA . ALA B 1 104 ? -31.980 13.872 179.268 1.00 42.27 103 ALA B CA 1
ATOM 3572 C C . ALA B 1 104 ? -33.447 13.773 179.669 1.00 51.77 103 ALA B C 1
ATOM 3573 O O . ALA B 1 104 ? -33.798 13.042 180.607 1.00 49.56 103 ALA B O 1
ATOM 3575 N N . GLN B 1 105 ? -34.319 14.510 178.978 1.00 48.27 104 GLN B N 1
ATOM 3576 C CA . GLN B 1 105 ? -35.733 14.503 179.336 1.00 51.42 104 GLN B CA 1
ATOM 3577 C C . GLN B 1 105 ? -36.355 13.133 179.104 1.00 51.61 104 GLN B C 1
ATOM 3578 O O . GLN B 1 105 ? -37.229 12.704 179.866 1.00 46.21 104 GLN B O 1
ATOM 3584 N N . THR B 1 106 ? -35.918 12.432 178.055 1.00 46.89 105 THR B N 1
ATOM 3585 C CA . THR B 1 106 ? -36.501 11.134 177.736 1.00 49.40 105 THR B CA 1
ATOM 3586 C C . THR B 1 106 ? -36.192 10.096 178.812 1.00 51.64 105 THR B C 1
ATOM 3587 O O . THR B 1 106 ? -37.013 9.207 179.070 1.00 52.22 105 THR B O 1
ATOM 3591 N N . ILE B 1 107 ? -35.030 10.193 179.457 1.00 51.63 106 ILE B N 1
ATOM 3592 C CA . ILE B 1 107 ? -34.787 9.389 180.650 1.00 56.94 106 ILE B CA 1
ATOM 3593 C C . ILE B 1 107 ? -35.680 9.860 181.792 1.00 59.64 106 ILE B C 1
ATOM 3594 O O . ILE B 1 107 ? -36.258 9.051 182.530 1.00 59.53 106 ILE B O 1
ATOM 3599 N N . MET B 1 108 ? -35.829 11.177 181.938 1.00 56.26 107 MET B N 1
ATOM 3600 C CA . MET B 1 108 ? -36.518 11.718 183.103 1.00 54.35 107 MET B CA 1
ATOM 3601 C C . MET B 1 108 ? -38.014 11.428 183.076 1.00 52.27 107 MET B C 1
ATOM 3602 O O . MET B 1 108 ? -38.632 11.302 184.139 1.00 54.24 107 MET B O 1
ATOM 3607 N N . THR B 1 109 ? -38.617 11.316 181.898 1.00 50.93 108 THR B N 1
ATOM 3608 C CA . THR B 1 109 ? -39.990 10.831 181.842 1.00 58.44 108 THR B CA 1
ATOM 3609 C C . THR B 1 109 ? -40.070 9.313 181.911 1.00 61.98 108 THR B C 1
ATOM 3610 O O . THR B 1 109 ? -41.175 8.764 181.837 1.00 62.15 108 THR B O 1
ATOM 3614 N N . GLY B 1 110 ? -38.932 8.630 182.044 1.00 53.67 109 GLY B N 1
ATOM 3615 C CA . GLY B 1 110 ? -38.922 7.190 182.211 1.00 62.22 109 GLY B CA 1
ATOM 3616 C C . GLY B 1 110 ? -39.161 6.378 180.959 1.00 62.91 109 GLY B C 1
ATOM 3617 O O . GLY B 1 110 ? -39.572 5.218 181.062 1.00 60.95 109 GLY B O 1
ATOM 3618 N N . ASN B 1 111 ? -38.922 6.946 179.777 1.00 52.19 110 ASN B N 1
ATOM 3619 C CA . ASN B 1 111 ? -39.100 6.232 178.521 1.00 53.55 110 ASN B CA 1
ATOM 3620 C C . ASN B 1 111 ? -37.802 5.644 177.991 1.00 54.74 110 ASN B C 1
ATOM 3621 O O . ASN B 1 111 ? -37.824 4.938 176.981 1.00 58.19 110 ASN B O 1
ATOM 3626 N N . ALA B 1 112 ? -36.678 5.908 178.648 1.00 54.03 111 ALA B N 1
ATOM 3627 C CA . ALA B 1 112 ? -35.417 5.298 178.258 1.00 51.86 111 ALA B CA 1
ATOM 3628 C C . ALA B 1 112 ? -34.497 5.270 179.467 1.00 50.70 111 ALA B C 1
ATOM 3629 O O . ALA B 1 112 ? -34.694 6.007 180.438 1.00 52.57 111 ALA B O 1
ATOM 3631 N N . ASP B 1 113 ? -33.496 4.393 179.401 1.00 53.28 112 ASP B N 1
ATOM 3632 C CA . ASP B 1 113 ? -32.448 4.328 180.407 1.00 56.74 112 ASP B CA 1
ATOM 3633 C C . ASP B 1 113 ? -31.064 4.633 179.863 1.00 54.28 112 ASP B C 1
ATOM 3634 O O . ASP B 1 113 ? -30.196 5.046 180.639 1.00 55.84 112 ASP B O 1
ATOM 3639 N N . VAL B 1 114 ? -30.826 4.428 178.570 1.00 48.95 113 VAL B N 1
ATOM 3640 C CA . VAL B 1 114 ? -29.533 4.669 177.942 1.00 49.84 113 VAL B CA 1
ATOM 3641 C C . VAL B 1 114 ? -29.795 5.449 176.663 1.00 48.65 113 VAL B C 1
ATOM 3642 O O . VAL B 1 114 ? -30.386 4.912 175.717 1.00 44.95 113 VAL B O 1
ATOM 3646 N N . VAL B 1 115 ? -29.352 6.706 176.625 1.00 47.77 114 VAL B N 1
ATOM 3647 C CA . VAL B 1 115 ? -29.557 7.586 175.479 1.00 47.55 114 VAL B CA 1
ATOM 3648 C C . VAL B 1 115 ? -28.208 8.101 174.993 1.00 46.73 114 VAL B C 1
ATOM 3649 O O . VAL B 1 115 ? -27.343 8.465 175.796 1.00 46.86 114 VAL B O 1
ATOM 3653 N N . VAL B 1 116 ? -28.030 8.123 173.673 1.00 47.29 115 VAL B N 1
ATOM 3654 C CA . VAL B 1 116 ? -26.899 8.778 173.032 1.00 41.32 115 VAL B CA 1
ATOM 3655 C C . VAL B 1 116 ? -27.425 10.046 172.371 1.00 39.21 115 VAL B C 1
ATOM 3656 O O . VAL B 1 116 ? -28.417 10.000 171.635 1.00 39.53 115 VAL B O 1
ATOM 3660 N N . ALA B 1 117 ? -26.782 11.179 172.652 1.00 38.57 116 ALA B N 1
ATOM 3661 C CA . ALA B 1 117 ? -27.215 12.457 172.103 1.00 40.51 116 ALA B CA 1
ATOM 3662 C C . ALA B 1 117 ? -26.013 13.276 171.646 1.00 41.32 116 ALA B C 1
ATOM 3663 O O . ALA B 1 117 ? -24.928 13.200 172.230 1.00 42.97 116 ALA B O 1
ATOM 3665 N N . GLY B 1 118 ? -26.214 14.056 170.585 1.00 32.44 117 GLY B N 1
ATOM 3666 C CA . GLY B 1 118 ? -25.149 14.911 170.087 1.00 31.80 117 GLY B CA 1
ATOM 3667 C C . GLY B 1 118 ? -25.569 15.621 168.818 1.00 36.63 117 GLY B C 1
ATOM 3668 O O . GLY B 1 118 ? -26.741 15.975 168.644 1.00 34.08 117 GLY B O 1
ATOM 3669 N N . GLY B 1 119 ? -24.594 15.826 167.933 1.00 39.45 118 GLY B N 1
ATOM 3670 C CA . GLY B 1 119 ? -24.860 16.470 166.660 1.00 31.12 118 GLY B CA 1
ATOM 3671 C C . GLY B 1 119 ? -23.731 16.268 165.679 1.00 30.96 118 GLY B C 1
ATOM 3672 O O . GLY B 1 119 ? -22.608 15.898 166.050 1.00 30.24 118 GLY B O 1
ATOM 3673 N N . THR B 1 120 ? -24.040 16.524 164.409 1.00 34.60 119 THR B N 1
ATOM 3674 C CA . THR B 1 120 ? -23.092 16.339 163.321 1.00 33.47 119 THR B CA 1
ATOM 3675 C C . THR B 1 120 ? -23.371 17.371 162.239 1.00 33.67 119 THR B C 1
ATOM 3676 O O . THR B 1 120 ? -24.503 17.839 162.092 1.00 28.46 119 THR B O 1
ATOM 3680 N N . GLU B 1 121 ? -22.330 17.735 161.488 1.00 28.37 120 GLU B N 1
ATOM 3681 C CA . GLU B 1 121 ? -22.512 18.612 160.335 1.00 32.04 120 GLU B CA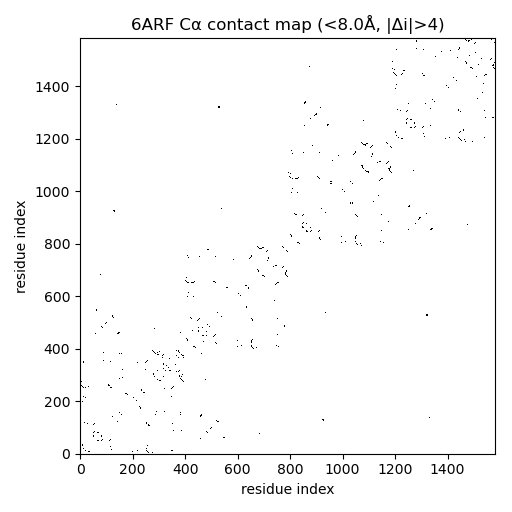 1
ATOM 3682 C C . GLU B 1 121 ? -21.371 18.395 159.356 1.00 38.76 120 GLU B C 1
ATOM 3683 O O . GLU B 1 121 ? -20.198 18.439 159.745 1.00 30.12 120 GLU B O 1
ATOM 3689 N N . SER B 1 122 ? -21.713 18.151 158.097 1.00 35.85 121 SER B N 1
ATOM 3690 C CA . SER B 1 122 ? -20.746 18.169 157.007 1.00 33.07 121 SER B CA 1
ATOM 3691 C C . SER B 1 122 ? -21.100 19.360 156.131 1.00 30.96 121 SER B C 1
ATOM 3692 O O . SER B 1 122 ? -21.913 19.255 155.210 1.00 26.39 121 SER B O 1
ATOM 3695 N N . MET B 1 123 ? -20.485 20.502 156.420 1.00 30.20 122 MET B N 1
ATOM 3696 C CA . MET B 1 123 ? -20.755 21.677 155.611 1.00 31.11 122 MET B CA 1
ATOM 3697 C C . MET B 1 123 ? -20.090 21.581 154.244 1.00 37.08 122 MET B C 1
ATOM 3698 O O . MET B 1 123 ? -20.589 22.186 153.289 1.00 29.74 122 MET B O 1
ATOM 3703 N N . SER B 1 124 ? -19.007 20.797 154.124 1.00 32.87 123 SER B N 1
ATOM 3704 C CA . SER B 1 124 ? -18.398 20.562 152.815 1.00 31.84 123 SER B CA 1
ATOM 3705 C C . SER B 1 124 ? -19.381 19.921 151.850 1.00 34.24 123 SER B C 1
ATOM 3706 O O . SER B 1 124 ? -19.356 20.205 150.647 1.00 28.95 123 SER B O 1
ATOM 3709 N N . ASN B 1 125 ? -20.239 19.038 152.347 1.00 34.54 124 ASN B N 1
ATOM 3710 C CA . ASN B 1 125 ? -21.144 18.291 151.488 1.00 30.31 124 ASN B CA 1
ATOM 3711 C C . ASN B 1 125 ? -22.553 18.872 151.468 1.00 26.77 124 ASN B C 1
ATOM 3712 O O . ASN B 1 125 ? -23.482 18.216 150.986 1.00 31.46 124 ASN B O 1
ATOM 3717 N N . ALA B 1 126 ? -22.723 20.100 151.949 1.00 30.23 125 ALA B N 1
ATOM 3718 C CA . ALA B 1 126 ? -23.989 20.804 151.761 1.00 31.13 125 ALA B CA 1
ATOM 3719 C C . ALA B 1 126 ? -24.168 21.143 150.284 1.00 33.07 125 ALA B C 1
ATOM 3720 O O . ALA B 1 126 ? -23.257 21.714 149.668 1.00 29.94 125 ALA B O 1
ATOM 3722 N N . PRO B 1 127 ? -25.307 20.806 149.680 1.00 28.52 126 PRO B N 1
ATOM 3723 C CA . PRO B 1 127 ? -25.460 21.017 148.234 1.00 25.98 126 PRO B CA 1
ATOM 3724 C C . PRO B 1 127 ? -25.935 22.418 147.886 1.00 28.38 126 PRO B C 1
ATOM 3725 O O . PRO B 1 127 ? -26.158 23.254 148.776 1.00 27.46 126 PRO B O 1
ATOM 3729 N N . HIS B 1 128 ? -26.067 22.677 146.581 1.00 29.34 127 HIS B N 1
ATOM 3730 C CA . HIS B 1 128 ? -26.823 23.802 146.055 1.00 26.94 127 HIS B CA 1
ATOM 3731 C C . HIS B 1 128 ? -28.215 23.324 145.660 1.00 25.76 127 HIS B C 1
ATOM 3732 O O . HIS B 1 128 ? -28.413 22.148 145.344 1.00 31.53 127 HIS B O 1
ATOM 3739 N N . TYR B 1 129 ? -29.181 24.241 145.690 1.00 30.08 128 TYR B N 1
ATOM 3740 C CA . TYR B 1 129 ? -30.581 23.914 145.433 1.00 29.21 128 TYR B CA 1
ATOM 3741 C C . TYR B 1 129 ? -31.031 24.507 144.111 1.00 29.09 128 TYR B C 1
ATOM 3742 O O . TYR B 1 129 ? -30.727 25.664 143.807 1.00 30.23 128 TYR B O 1
ATOM 3751 N N . LEU B 1 130 ? -31.815 23.735 143.361 1.00 28.31 129 LEU B N 1
ATOM 3752 C CA . LEU B 1 130 ? -32.544 24.263 142.215 1.00 33.20 129 LEU B CA 1
ATOM 3753 C C . LEU B 1 130 ? -34.005 24.354 142.614 1.00 32.30 129 LEU B C 1
ATOM 3754 O O . LEU B 1 130 ? -34.717 23.341 142.582 1.00 37.84 129 LEU B O 1
ATOM 3759 N N . PRO B 1 131 ? -34.499 25.533 143.006 1.00 35.07 130 PRO B N 1
ATOM 3760 C CA . PRO B 1 131 ? -35.778 25.592 143.730 1.00 36.64 130 PRO B CA 1
ATOM 3761 C C . PRO B 1 131 ? -37.034 25.447 142.884 1.00 46.60 130 PRO B C 1
ATOM 3762 O O . PRO B 1 131 ? -38.077 25.067 143.439 1.00 49.30 130 PRO B O 1
ATOM 3766 N N . ASN B 1 132 ? -36.992 25.724 141.582 1.00 43.83 131 ASN B N 1
ATOM 3767 C CA . ASN B 1 132 ? -38.224 25.912 140.822 1.00 41.77 131 ASN B CA 1
ATOM 3768 C C . ASN B 1 132 ? -38.295 25.006 139.593 1.00 41.29 131 ASN B C 1
ATOM 3769 O O . ASN B 1 132 ? -38.927 25.360 138.594 1.00 40.77 131 ASN B O 1
ATOM 3774 N N . LEU B 1 133 ? -37.664 23.827 139.652 1.00 33.80 132 LEU B N 1
ATOM 3775 C CA . LEU B 1 133 ? -37.646 22.909 138.515 1.00 33.96 132 LEU B CA 1
ATOM 3776 C C . LEU B 1 133 ? -38.962 22.156 138.314 1.00 40.63 132 LEU B C 1
ATOM 3777 O O . LEU B 1 133 ? -39.203 21.656 137.213 1.00 43.88 132 LEU B O 1
ATOM 3782 N N . ARG B 1 134 ? -39.820 22.066 139.335 1.00 36.17 133 ARG B N 1
ATOM 3783 C CA . ARG B 1 134 ? -41.039 21.267 139.208 1.00 42.20 133 ARG B CA 1
ATOM 3784 C C . ARG B 1 134 ? -42.084 21.973 138.360 1.00 45.29 133 ARG B C 1
ATOM 3785 O O . ARG B 1 134 ? -42.669 21.373 137.452 1.00 45.91 133 ARG B O 1
ATOM 3793 N N . THR B 1 135 ? -42.351 23.239 138.666 1.00 45.03 134 THR B N 1
ATOM 3794 C CA . THR B 1 135 ? -43.331 24.014 137.923 1.00 49.25 134 THR B CA 1
ATOM 3795 C C . THR B 1 135 ? -42.716 24.738 136.742 1.00 44.21 134 THR B C 1
ATOM 3796 O O . THR B 1 135 ? -43.448 25.196 135.858 1.00 48.10 134 THR B O 1
ATOM 3800 N N . GLY B 1 136 ? -41.394 24.845 136.707 1.00 42.45 135 GLY B N 1
ATOM 3801 C CA . GLY B 1 136 ? -40.719 25.547 135.644 1.00 42.11 135 GLY B CA 1
ATOM 3802 C C . GLY B 1 136 ? -40.580 27.030 135.915 1.00 42.21 135 GLY B C 1
ATOM 3803 O O . GLY B 1 136 ? -41.163 27.601 136.841 1.00 43.49 135 GLY B O 1
ATOM 3804 N N . ALA B 1 137 ? -39.747 27.647 135.088 1.00 36.27 136 ALA B N 1
ATOM 3805 C CA . ALA B 1 137 ? -39.612 29.096 135.008 1.00 43.60 136 ALA B CA 1
ATOM 3806 C C . ALA B 1 137 ? -39.377 29.396 133.536 1.00 41.56 136 ALA B C 1
ATOM 3807 O O . ALA B 1 137 ? -38.344 29.016 132.973 1.00 44.91 136 ALA B O 1
ATOM 3809 N N . LYS B 1 138 ? -40.349 30.054 132.911 1.00 37.43 137 LYS B N 1
ATOM 3810 C CA . LYS B 1 138 ? -40.413 30.114 131.459 1.00 39.41 137 LYS B CA 1
ATOM 3811 C C . LYS B 1 138 ? -39.252 30.897 130.851 1.00 39.73 137 LYS B C 1
ATOM 3812 O O . LYS B 1 138 ? -38.795 30.560 129.754 1.00 33.63 137 LYS B O 1
ATOM 3814 N N . TYR B 1 139 ? -38.769 31.938 131.529 1.00 33.09 138 TYR B N 1
ATOM 3815 C CA . TYR B 1 139 ? -37.854 32.875 130.896 1.00 34.10 138 TYR B CA 1
ATOM 3816 C C . TYR B 1 139 ? -37.125 33.689 131.956 1.00 48.04 138 TYR B C 1
ATOM 3817 O O . TYR B 1 139 ? -37.728 34.129 132.938 1.00 44.38 138 TYR B O 1
ATOM 3826 N N . GLY B 1 140 ? -35.824 33.880 131.747 1.00 34.11 139 GLY B N 1
ATOM 3827 C CA . GLY B 1 140 ? -34.992 34.621 132.676 1.00 34.07 139 GLY B CA 1
ATOM 3828 C C . GLY B 1 140 ? -33.891 33.788 133.298 1.00 33.00 139 GLY B C 1
ATOM 3829 O O . GLY B 1 140 ? -34.047 32.575 133.455 1.00 32.36 139 GLY B O 1
ATOM 3830 N N . HIS B 1 141 ? -32.776 34.420 133.669 1.00 33.43 140 HIS B N 1
ATOM 3831 C CA . HIS B 1 141 ? -31.794 33.729 134.488 1.00 32.46 140 HIS B CA 1
ATOM 3832 C C . HIS B 1 141 ? -32.418 33.309 135.810 1.00 35.60 140 HIS B C 1
ATOM 3833 O O . HIS B 1 141 ? -33.294 33.986 136.357 1.00 32.85 140 HIS B O 1
ATOM 3840 N N . GLN B 1 142 ? -31.968 32.173 136.323 1.00 35.70 141 GLN B N 1
ATOM 3841 C CA . GLN B 1 142 ? -32.447 31.625 137.573 1.00 29.96 141 GLN B CA 1
ATOM 3842 C C . GLN B 1 142 ? -31.270 31.437 138.522 1.00 33.52 141 GLN B C 1
ATOM 3843 O O . GLN B 1 142 ? -30.119 31.742 138.195 1.00 40.86 141 GLN B O 1
ATOM 3849 N N . SER B 1 143 ? -31.564 30.951 139.718 1.00 41.92 142 SER B N 1
ATOM 3850 C CA . SER B 1 143 ? -30.583 30.915 140.785 1.00 38.84 142 SER B CA 1
ATOM 3851 C C . SER B 1 143 ? -30.355 29.485 141.248 1.00 35.11 142 SER B C 1
ATOM 3852 O O . SER B 1 143 ? -31.305 28.700 141.380 1.00 35.02 142 SER B O 1
ATOM 3855 N N . LEU B 1 144 ? -29.085 29.156 141.466 1.00 28.40 143 LEU B N 1
ATOM 3856 C CA . LEU B 1 144 ? -28.689 27.972 142.214 1.00 28.73 143 LEU B CA 1
ATOM 3857 C C . LEU B 1 144 ? -28.354 28.410 143.634 1.00 30.37 143 LEU B C 1
ATOM 3858 O O . LEU B 1 144 ? -27.383 29.142 143.847 1.00 29.23 143 LEU B O 1
ATOM 3863 N N . VAL B 1 145 ? -29.148 27.951 144.588 1.00 27.76 144 VAL B N 1
ATOM 3864 C CA . VAL B 1 145 ? -29.124 28.447 145.963 1.00 30.15 144 VAL B CA 1
ATOM 3865 C C . VAL B 1 145 ? -28.113 27.649 146.778 1.00 29.25 144 VAL B C 1
ATOM 3866 O O . VAL B 1 145 ? -28.211 26.421 146.855 1.00 34.57 144 VAL B O 1
ATOM 3870 N N . ASP B 1 146 ? -27.159 28.347 147.406 1.00 27.59 145 ASP B N 1
ATOM 3871 C CA . ASP B 1 146 ? -26.178 27.693 148.274 1.00 31.09 145 ASP B CA 1
ATOM 3872 C C . ASP B 1 146 ? -26.847 27.286 149.589 1.00 26.03 145 ASP B C 1
ATOM 3873 O O . ASP B 1 146 ? -27.239 28.142 150.390 1.00 29.92 145 ASP B O 1
ATOM 3878 N N . GLY B 1 147 ? -26.956 25.972 149.820 1.00 26.49 146 GLY B N 1
ATOM 3879 C CA . GLY B 1 147 ? -27.664 25.476 150.997 1.00 29.97 146 GLY B CA 1
ATOM 3880 C C . GLY B 1 147 ? -27.063 25.894 152.329 1.00 33.99 146 GLY B C 1
ATOM 3881 O O . GLY B 1 147 ? -27.776 25.977 153.335 1.00 27.81 146 GLY B O 1
ATOM 3882 N N . ILE B 1 148 ? -25.751 26.136 152.373 1.00 27.25 147 ILE B N 1
ATOM 3883 C CA . ILE B 1 148 ? -25.147 26.663 153.591 1.00 30.38 147 ILE B CA 1
ATOM 3884 C C . ILE B 1 148 ? -25.719 28.035 153.906 1.00 36.21 147 ILE B C 1
ATOM 3885 O O . ILE B 1 148 ? -26.133 28.318 155.039 1.00 40.02 147 ILE B O 1
ATOM 3890 N N . MET B 1 149 ? -25.719 28.918 152.906 1.00 33.84 148 MET B N 1
ATOM 3891 C CA . MET B 1 149 ? -26.224 30.266 153.112 1.00 32.21 148 MET B CA 1
ATOM 3892 C C . MET B 1 149 ? -27.704 30.254 153.463 1.00 34.13 148 MET B C 1
ATOM 3893 O O . MET B 1 149 ? -28.136 30.976 154.365 1.00 32.29 148 MET B O 1
ATOM 3898 N N . LYS B 1 150 ? -28.495 29.432 152.768 1.00 32.58 149 LYS B N 1
ATOM 3899 C CA . LYS B 1 150 ? -29.949 29.516 152.892 1.00 30.08 149 LYS B CA 1
ATOM 3900 C C . LYS B 1 150 ? -30.437 28.917 154.201 1.00 28.33 149 LYS B C 1
ATOM 3901 O O . LYS B 1 150 ? -31.226 29.533 154.927 1.00 29.64 149 LYS B O 1
ATOM 3907 N N . ASP B 1 151 ? -30.009 27.697 154.496 1.00 26.08 150 ASP B N 1
ATOM 3908 C CA . ASP B 1 151 ? -30.523 26.945 155.622 1.00 29.01 150 ASP B CA 1
ATOM 3909 C C . ASP B 1 151 ? -29.632 27.024 156.851 1.00 30.86 150 ASP B C 1
ATOM 3910 O O . ASP B 1 151 ? -30.090 26.690 157.940 1.00 30.05 150 ASP B O 1
ATOM 3915 N N . GLY B 1 152 ? -28.386 27.473 156.709 1.00 32.85 151 GLY B N 1
ATOM 3916 C CA . GLY B 1 152 ? -27.503 27.556 157.851 1.00 24.93 151 GLY B CA 1
ATOM 3917 C C . GLY B 1 152 ? -27.220 28.952 158.365 1.00 29.62 151 GLY B C 1
ATOM 3918 O O . GLY B 1 152 ? -27.277 29.166 159.577 1.00 29.11 151 GLY B O 1
ATOM 3919 N N . LEU B 1 153 ? -26.917 29.918 157.487 1.00 29.98 152 LEU B N 1
ATOM 3920 C CA . LEU B 1 153 ? -26.317 31.173 157.936 1.00 34.08 152 LEU B CA 1
ATOM 3921 C C . LEU B 1 153 ? -27.133 32.433 157.671 1.00 42.20 152 LEU B C 1
ATOM 3922 O O . LEU B 1 153 ? -26.656 33.526 157.996 1.00 44.73 152 LEU B O 1
ATOM 3927 N N . THR B 1 154 ? -28.325 32.333 157.092 1.00 38.68 153 THR B N 1
ATOM 3928 C CA . THR B 1 154 ? -29.157 33.498 156.817 1.00 40.36 153 THR B CA 1
ATOM 3929 C C . THR B 1 154 ? -30.354 33.519 157.758 1.00 42.64 153 THR B C 1
ATOM 3930 O O . THR B 1 154 ? -31.083 32.527 157.861 1.00 44.44 153 THR B O 1
ATOM 3934 N N . ASP B 1 155 ? -30.546 34.649 158.439 1.00 43.60 154 ASP B N 1
ATOM 3935 C CA . ASP B 1 155 ? -31.761 34.872 159.209 1.00 45.89 154 ASP B CA 1
ATOM 3936 C C . ASP B 1 155 ? -32.960 34.950 158.274 1.00 42.92 154 ASP B C 1
ATOM 3937 O O . ASP B 1 155 ? -32.944 35.694 157.289 1.00 47.25 154 ASP B O 1
ATOM 3942 N N . ALA B 1 156 ? -34.004 34.178 158.582 1.00 40.08 155 ALA B N 1
ATOM 3943 C CA . ALA B 1 156 ? -35.157 34.091 157.691 1.00 37.86 155 ALA B CA 1
ATOM 3944 C C . ALA B 1 156 ? -35.924 35.409 157.627 1.00 48.81 155 ALA B C 1
ATOM 3945 O O . ALA B 1 156 ? -36.392 35.808 156.554 1.00 53.16 155 ALA B O 1
ATOM 3947 N N . GLY B 1 157 ? -36.069 36.092 158.759 1.00 59.00 156 GLY B N 1
ATOM 3948 C CA . GLY B 1 157 ? -36.783 37.354 158.791 1.00 62.09 156 GLY B CA 1
ATOM 3949 C C . GLY B 1 157 ? -36.174 38.428 157.914 1.00 64.19 156 GLY B C 1
ATOM 3950 O O . GLY B 1 157 ? -36.745 38.790 156.883 1.00 68.49 156 GLY B O 1
ATOM 3951 N N . LYS B 1 158 ? -35.007 38.942 158.309 1.00 64.90 157 LYS B N 1
ATOM 3952 C CA A LYS B 1 158 ? -34.333 39.998 157.563 0.49 63.86 157 LYS B CA 1
ATOM 3953 C CA B LYS B 1 158 ? -34.354 40.001 157.552 0.51 63.85 157 LYS B CA 1
ATOM 3954 C C . LYS B 1 158 ? -33.666 39.500 156.288 1.00 61.72 157 LYS B C 1
ATOM 3955 O O . LYS B 1 158 ? -33.242 40.325 155.473 1.00 54.87 157 LYS B O 1
ATOM 3966 N N . GLN B 1 159 ? -33.549 38.183 156.103 1.00 58.20 158 GLN B N 1
ATOM 3967 C CA . GLN B 1 159 ? -32.885 37.607 154.932 1.00 52.13 158 GLN B CA 1
ATOM 3968 C C . GLN B 1 159 ? -31.454 38.122 154.794 1.00 55.53 158 GLN B C 1
ATOM 3969 O O . GLN B 1 159 ? -30.969 38.379 153.689 1.00 66.48 158 GLN B O 1
ATOM 3975 N N . GLU B 1 160 ? -30.768 38.277 155.923 1.00 48.98 159 GLU B N 1
ATOM 3976 C CA . GLU B 1 160 ? -29.386 38.730 155.923 1.00 55.33 159 GLU B CA 1
ATOM 3977 C C . GLU B 1 160 ? -28.512 37.739 156.678 1.00 51.98 159 GLU B C 1
ATOM 3978 O O . GLU B 1 160 ? -28.982 36.999 157.549 1.00 45.20 159 GLU B O 1
ATOM 3984 N N . LEU B 1 161 ? -27.230 37.732 156.329 1.00 54.19 160 LEU B N 1
ATOM 3985 C CA . LEU B 1 161 ? -26.296 36.786 156.914 1.00 53.60 160 LEU B CA 1
ATOM 3986 C C . LEU B 1 161 ? -26.109 37.064 158.401 1.00 55.53 160 LEU B C 1
ATOM 3987 O O . LEU B 1 161 ? -26.359 38.168 158.894 1.00 58.35 160 LEU B O 1
ATOM 3992 N N . MET B 1 162 ? -25.674 36.028 159.122 1.00 58.16 161 MET B N 1
ATOM 3993 C CA . MET B 1 162 ? -25.409 36.188 160.548 1.00 54.85 161 MET B CA 1
ATOM 3994 C C . MET B 1 162 ? -24.195 37.075 160.792 1.00 51.51 161 MET B C 1
ATOM 3995 O O . MET B 1 162 ? -24.115 37.741 161.829 1.00 52.08 161 MET B O 1
ATOM 4000 N N . GLY B 1 163 ? -23.248 37.102 159.851 1.00 52.86 162 GLY B N 1
ATOM 4001 C CA . GLY B 1 163 ? -22.123 38.013 159.978 1.00 52.99 162 GLY B CA 1
ATOM 4002 C C . GLY B 1 163 ? -22.559 39.463 160.057 1.00 55.37 162 GLY B C 1
ATOM 4003 O O . GLY B 1 163 ? -22.083 40.222 160.906 1.00 54.70 162 GLY B O 1
ATOM 4004 N N . LEU B 1 164 ? -23.483 39.867 159.177 1.00 51.10 163 LEU B N 1
ATOM 4005 C CA . LEU B 1 164 ? -24.002 41.231 159.237 1.00 47.25 163 LEU B CA 1
ATOM 4006 C C . LEU B 1 164 ? -24.699 41.508 160.564 1.00 52.87 163 LEU B C 1
ATOM 4007 O O . LEU B 1 164 ? -24.703 42.650 161.037 1.00 57.83 163 LEU B O 1
ATOM 4009 N N . GLN B 1 165 ? -25.275 40.481 161.191 1.00 59.25 164 GLN B N 1
ATOM 4010 C CA . GLN B 1 165 ? -25.865 40.666 162.513 1.00 58.97 164 GLN B CA 1
ATOM 4011 C C . GLN B 1 165 ? -24.819 40.592 163.620 1.00 54.86 164 GLN B C 1
ATOM 4012 O O . GLN B 1 165 ? -24.989 41.221 164.671 1.00 52.67 164 GLN B O 1
ATOM 4018 N N . ALA B 1 166 ? -23.737 39.838 163.412 1.00 53.53 165 ALA B N 1
ATOM 4019 C CA . ALA B 1 166 ? -22.572 39.985 164.279 1.00 58.15 165 ALA B CA 1
ATOM 4020 C C . ALA B 1 166 ? -22.026 41.403 164.200 1.00 56.48 165 ALA B C 1
ATOM 4021 O O . ALA B 1 166 ? -21.611 41.979 165.213 1.00 61.70 165 ALA B O 1
ATOM 4023 N 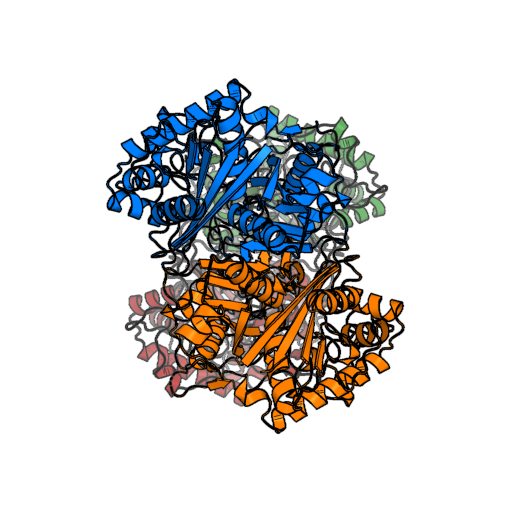N . GLU B 1 167 ? -22.023 41.977 162.994 1.00 53.97 166 GLU B N 1
ATOM 4024 C CA . GLU B 1 167 ? -21.678 43.384 162.822 1.00 56.08 166 GLU B CA 1
ATOM 4025 C C . GLU B 1 167 ? -22.632 44.282 163.603 1.00 64.85 166 GLU B C 1
ATOM 4026 O O . GLU B 1 167 ? -22.210 45.275 164.207 1.00 70.29 166 GLU B O 1
ATOM 4032 N N . GLU B 1 168 ? -23.925 43.939 163.611 1.00 67.04 167 GLU B N 1
ATOM 4033 C CA . GLU B 1 168 ? -24.893 44.695 164.401 1.00 69.78 167 GLU B CA 1
ATOM 4034 C C . GLU B 1 168 ? -24.611 44.561 165.894 1.00 70.65 167 GLU B C 1
ATOM 4035 O O . GLU B 1 168 ? -24.707 45.542 166.639 1.00 72.36 167 GLU B O 1
ATOM 4041 N N . CYS B 1 169 ? -24.261 43.352 166.345 1.00 70.11 168 CYS B N 1
ATOM 4042 C CA . CYS B 1 169 ? -23.920 43.146 167.750 1.00 69.73 168 CYS B CA 1
ATOM 4043 C C . CYS B 1 169 ? -22.750 44.029 168.170 1.00 67.87 168 CYS B C 1
ATOM 4044 O O . CYS B 1 169 ? -22.737 44.572 169.283 1.00 64.72 168 CYS B O 1
ATOM 4047 N N . ALA B 1 170 ? -21.760 44.189 167.288 1.00 69.56 169 ALA B N 1
ATOM 4048 C CA . ALA B 1 170 ? -20.600 45.012 167.616 1.00 71.96 169 ALA B CA 1
ATOM 4049 C C . ALA B 1 170 ? -21.007 46.455 167.870 1.00 69.52 169 ALA B C 1
ATOM 4050 O O . ALA B 1 170 ? -20.519 47.092 168.809 1.00 68.69 169 ALA B O 1
ATOM 4052 N N . GLN B 1 171 ? -21.910 46.984 167.045 1.00 70.42 170 GLN B N 1
ATOM 4053 C CA . GLN B 1 171 ? -22.369 48.352 167.240 1.00 74.55 170 GLN B CA 1
ATOM 4054 C C . GLN B 1 171 ? -23.250 48.473 168.476 1.00 78.58 170 GLN B C 1
ATOM 4055 O O . GLN B 1 171 ? -23.263 49.524 169.128 1.00 76.60 170 GLN B O 1
ATOM 4061 N N . ASP B 1 172 ? -23.980 47.407 168.818 1.00 84.38 171 ASP B N 1
ATOM 4062 C CA . ASP B 1 172 ? -24.890 47.462 169.959 1.00 87.44 171 ASP B CA 1
ATOM 4063 C C . ASP B 1 172 ? -24.130 47.540 171.277 1.00 86.05 171 ASP B C 1
ATOM 4064 O O . ASP B 1 172 ? -24.533 48.272 172.188 1.00 86.75 171 ASP B O 1
ATOM 4069 N N . HIS B 1 173 ? -23.033 46.795 171.400 1.00 82.78 172 HIS B N 1
ATOM 4070 C CA . HIS B 1 173 ? -22.355 46.637 172.680 1.00 87.63 172 HIS B CA 1
ATOM 4071 C C . HIS B 1 173 ? -20.940 47.202 172.679 1.00 93.98 172 HIS B C 1
ATOM 4072 O O . HIS B 1 173 ? -20.208 47.013 173.660 1.00 97.21 172 HIS B O 1
ATOM 4079 N N . GLY B 1 174 ? -20.537 47.890 171.614 1.00 91.97 173 GLY B N 1
ATOM 4080 C CA . GLY B 1 174 ? -19.285 48.623 171.611 1.00 91.10 173 GLY B CA 1
ATOM 4081 C C . GLY B 1 174 ? -18.033 47.772 171.641 1.00 84.28 173 GLY B C 1
ATOM 4082 O O . GLY B 1 174 ? -17.257 47.836 172.599 1.00 82.77 173 GLY B O 1
ATOM 4083 N N . PHE B 1 175 ? -17.820 46.976 170.594 1.00 79.66 174 PHE B N 1
ATOM 4084 C CA . PHE B 1 175 ? -16.600 46.196 170.444 1.00 77.91 174 PHE B CA 1
ATOM 4085 C C . PHE B 1 175 ? -16.006 46.470 169.072 1.00 80.14 174 PHE B C 1
ATOM 4086 O O . PHE B 1 175 ? -16.696 46.349 168.054 1.00 80.40 174 PHE B O 1
ATOM 4094 N N . SER B 1 176 ? -14.730 46.845 169.054 1.00 81.22 175 SER B N 1
ATOM 4095 C CA . SER B 1 176 ? -14.068 47.324 167.852 1.00 77.78 175 SER B CA 1
ATOM 4096 C C . SER B 1 176 ? -13.491 46.170 167.037 1.00 75.44 175 SER B C 1
ATOM 4097 O O . SER B 1 176 ? -13.474 45.012 167.464 1.00 74.72 175 SER B O 1
ATOM 4100 N N . ARG B 1 177 ? -13.016 46.511 165.835 1.00 73.33 176 ARG B N 1
ATOM 4101 C CA . ARG B 1 177 ? -12.281 45.550 165.020 1.00 74.40 176 ARG B CA 1
ATOM 4102 C C . ARG B 1 177 ? -11.026 45.075 165.741 1.00 76.21 176 ARG B C 1
ATOM 4103 O O . ARG B 1 177 ? -10.694 43.883 165.712 1.00 75.00 176 ARG B O 1
ATOM 4111 N N . GLU B 1 178 ? -10.320 45.996 166.403 1.00 78.43 177 GLU B N 1
ATOM 4112 C CA . GLU B 1 178 ? -9.144 45.610 167.175 1.00 72.83 177 GLU B CA 1
ATOM 4113 C C . GLU B 1 178 ? -9.530 44.738 168.363 1.00 74.05 177 GLU B C 1
ATOM 4114 O O . GLU B 1 178 ? -8.839 43.760 168.670 1.00 76.49 177 GLU B O 1
ATOM 4116 N N . GLN B 1 179 ? -10.634 45.067 169.039 1.00 74.99 178 GLN B N 1
ATOM 4117 C CA . GLN B 1 179 ? -11.057 44.269 170.187 1.00 75.78 178 GLN B CA 1
ATOM 4118 C C . GLN B 1 179 ? -11.466 42.865 169.762 1.00 68.85 178 GLN B C 1
ATOM 4119 O O . GLN B 1 179 ? -11.182 41.888 170.466 1.00 57.44 178 GLN B O 1
ATOM 4125 N N . GLN B 1 180 ? -12.129 42.739 168.614 1.00 65.60 179 GLN B N 1
ATOM 4126 C CA . GLN B 1 180 ? -12.460 41.412 168.114 1.00 59.77 179 GLN B CA 1
ATOM 4127 C C . GLN B 1 180 ? -11.212 40.680 167.634 1.00 63.35 179 GLN B C 1
ATOM 4128 O O . GLN B 1 180 ? -11.078 39.469 167.840 1.00 66.73 179 GLN B O 1
ATOM 4134 N N . ASP B 1 181 ? -10.278 41.397 167.004 1.00 63.43 180 ASP B N 1
ATOM 4135 C CA . ASP B 1 181 ? -9.066 40.748 166.516 1.00 66.00 180 ASP B CA 1
ATOM 4136 C C . ASP B 1 181 ? -8.198 40.256 167.668 1.00 67.74 180 ASP B C 1
ATOM 4137 O O . ASP B 1 181 ? -7.614 39.169 167.590 1.00 67.05 180 ASP B O 1
ATOM 4142 N N . GLU B 1 182 ? -8.105 41.035 168.750 1.00 71.23 181 GLU B N 1
ATOM 4143 C CA . GLU B 1 182 ? -7.265 40.631 169.874 1.00 71.20 181 GLU B CA 1
ATOM 4144 C C . GLU B 1 182 ? -7.847 39.420 170.595 1.00 69.42 181 GLU B C 1
ATOM 4145 O O . GLU B 1 182 ? -7.098 38.547 171.050 1.00 71.16 181 GLU B O 1
ATOM 4151 N N . TYR B 1 183 ? -9.177 39.352 170.711 1.00 64.51 182 TYR B N 1
ATOM 4152 C CA . TYR B 1 183 ? -9.816 38.155 171.253 1.00 61.18 182 TYR B CA 1
ATOM 4153 C C . TYR B 1 183 ? -9.532 36.943 170.377 1.00 55.55 182 TYR B C 1
ATOM 4154 O O . TYR B 1 183 ? -9.143 35.878 170.875 1.00 56.09 182 TYR B O 1
ATOM 4163 N N . ALA B 1 184 ? -9.762 37.081 169.066 1.00 54.86 183 ALA B N 1
ATOM 4164 C CA . ALA B 1 184 ? -9.515 35.989 168.132 1.00 56.06 183 ALA B CA 1
ATOM 4165 C C . ALA B 1 184 ? -8.113 35.424 168.306 1.00 59.20 183 ALA B C 1
ATOM 4166 O O . ALA B 1 184 ? -7.925 34.202 168.354 1.00 56.72 183 ALA B O 1
ATOM 4168 N N . ILE B 1 185 ? -7.117 36.307 168.419 1.00 62.75 184 ILE B N 1
ATOM 4169 C CA . ILE B 1 185 ? -5.738 35.861 168.607 1.00 60.55 184 ILE B CA 1
ATOM 4170 C C . ILE B 1 185 ? -5.606 35.059 169.895 1.00 60.08 184 ILE B C 1
ATOM 4171 O O . ILE B 1 185 ? -5.011 33.976 169.910 1.00 63.27 184 ILE B O 1
ATOM 4176 N N . ARG B 1 186 ? -6.169 35.571 170.992 1.00 56.70 185 ARG B N 1
ATOM 4177 C CA . ARG B 1 186 ? -6.041 34.877 172.270 1.00 55.87 185 ARG B CA 1
ATOM 4178 C C . ARG B 1 186 ? -6.675 33.490 172.225 1.00 56.35 185 ARG B C 1
ATOM 4179 O O . ARG B 1 186 ? -6.103 32.524 172.743 1.00 56.33 185 ARG B O 1
ATOM 4187 N N . THR B 1 187 ? -7.855 33.360 171.611 1.00 51.31 186 THR B N 1
ATOM 4188 C CA . THR B 1 187 ? -8.482 32.042 171.600 1.00 54.20 186 THR B CA 1
ATOM 4189 C C . THR B 1 187 ? -7.775 31.097 170.632 1.00 54.69 186 THR B C 1
ATOM 4190 O O . THR B 1 187 ? -7.728 29.885 170.881 1.00 47.93 186 THR B O 1
ATOM 4194 N N . TYR B 1 188 ? -7.195 31.630 169.549 1.00 52.14 187 TYR B N 1
ATOM 4195 C CA . TYR B 1 188 ? -6.311 30.830 168.704 1.00 53.47 187 TYR B CA 1
ATOM 4196 C C . TYR B 1 188 ? -5.097 30.342 169.488 1.00 54.93 187 TYR B C 1
ATOM 4197 O O . TYR B 1 188 ? -4.618 29.220 169.280 1.00 55.06 187 TYR B O 1
ATOM 4206 N N . GLU B 1 189 ? -4.578 31.173 170.392 1.00 57.04 188 GLU B N 1
ATOM 4207 C CA . GLU B 1 189 ? -3.417 30.763 171.173 1.00 60.02 188 GLU B CA 1
ATOM 4208 C C . GLU B 1 189 ? -3.795 29.720 172.217 1.00 56.01 188 GLU B C 1
ATOM 4209 O O . GLU B 1 189 ? -3.076 28.732 172.400 1.00 55.56 188 GLU B O 1
ATOM 4215 N N . LYS B 1 190 ? -4.925 29.913 172.902 1.00 57.61 189 LYS B N 1
ATOM 4216 C CA . LYS B 1 190 ? -5.408 28.888 173.822 1.00 59.16 189 LYS B CA 1
ATOM 4217 C C . LYS B 1 190 ? -5.638 27.567 173.102 1.00 61.08 189 LYS B C 1
ATOM 4218 O O . LYS B 1 190 ? -5.298 26.498 173.623 1.00 51.03 189 LYS B O 1
ATOM 4224 N N . ALA B 1 191 ? -6.211 27.622 171.897 1.00 49.12 190 ALA B N 1
ATOM 4225 C CA . ALA B 1 191 ? -6.409 26.407 171.115 1.00 48.84 190 ALA B CA 1
ATOM 4226 C C . ALA B 1 191 ? -5.075 25.749 170.786 1.00 49.71 190 ALA B C 1
ATOM 4227 O O . ALA B 1 191 ? -4.909 24.535 170.958 1.00 54.13 190 ALA B O 1
ATOM 4229 N N . GLN B 1 192 ? -4.106 26.540 170.318 1.00 51.74 191 GLN B N 1
ATOM 4230 C CA . GLN B 1 192 ? -2.797 25.985 169.987 1.00 54.17 191 GLN B CA 1
ATOM 4231 C C . GLN B 1 192 ? -2.102 25.437 171.225 1.00 53.48 191 GLN B C 1
ATOM 4232 O O . GLN B 1 192 ? -1.461 24.382 171.169 1.00 56.53 191 GLN B O 1
ATOM 4238 N N . ALA B 1 193 ? -2.208 26.146 172.352 1.00 62.65 192 ALA B N 1
ATOM 4239 C CA . ALA B 1 193 ? -1.595 25.663 173.585 1.00 65.66 192 ALA B CA 1
ATOM 4240 C C . ALA B 1 193 ? -2.223 24.349 174.028 1.00 65.10 192 ALA B C 1
ATOM 4241 O O . ALA B 1 193 ? -1.521 23.440 174.484 1.00 63.68 192 ALA B O 1
ATOM 4243 N N . ALA B 1 194 ? -3.546 24.228 173.890 1.00 64.55 193 ALA B N 1
ATOM 4244 C CA . ALA B 1 194 ? -4.216 22.984 174.253 1.00 60.23 193 ALA B CA 1
ATOM 4245 C C . ALA B 1 194 ? -3.781 21.839 173.348 1.00 58.83 193 ALA B C 1
ATOM 4246 O O . ALA B 1 194 ? -3.537 20.725 173.825 1.00 55.97 193 ALA B O 1
ATOM 4248 N N . GLN B 1 195 ? -3.681 22.094 172.039 1.00 51.09 194 GLN B N 1
ATOM 4249 C CA . GLN B 1 195 ? -3.171 21.082 171.117 1.00 53.54 194 GLN B CA 1
ATOM 4250 C C . GLN B 1 195 ? -1.753 20.672 171.478 1.00 57.37 194 GLN B C 1
ATOM 4251 O O . GLN B 1 195 ? -1.428 19.480 171.517 1.00 60.26 194 GLN B O 1
ATOM 4257 N N . LYS B 1 196 ? -0.884 21.658 171.711 1.00 63.24 195 LYS B N 1
ATOM 4258 C CA . LYS B 1 196 ? 0.518 21.377 171.994 1.00 66.89 195 LYS B CA 1
ATOM 4259 C C . LYS B 1 196 ? 0.681 20.559 173.266 1.00 68.50 195 LYS B C 1
ATOM 4260 O O . LYS B 1 196 ? 1.597 19.734 173.360 1.00 71.67 195 LYS B O 1
ATOM 4266 N N . ALA B 1 197 ? -0.198 20.758 174.246 1.00 67.70 196 ALA B N 1
ATOM 4267 C CA . ALA B 1 197 ? -0.138 20.024 175.502 1.00 68.62 196 ALA B CA 1
ATOM 4268 C C . ALA B 1 197 ? -0.870 18.691 175.447 1.00 66.60 196 ALA B C 1
ATOM 4269 O O . ALA B 1 197 ? -0.848 17.952 176.436 1.00 65.19 196 ALA B O 1
ATOM 4271 N N . GLY B 1 198 ? -1.514 18.366 174.327 1.00 54.72 197 GLY B N 1
ATOM 4272 C CA . GLY B 1 198 ? -2.251 17.122 174.226 1.00 53.53 197 GLY B CA 1
ATOM 4273 C C . GLY B 1 198 ? -3.564 17.098 174.972 1.00 56.65 197 GLY B C 1
ATOM 4274 O O . GLY B 1 198 ? -4.123 16.018 175.194 1.00 55.57 197 GLY B O 1
ATOM 4275 N N . LEU B 1 199 ? -4.083 18.264 175.362 1.00 52.16 198 LEU B N 1
ATOM 4276 C CA . LEU B 1 199 ? -5.328 18.347 176.115 1.00 56.90 198 LEU B CA 1
ATOM 4277 C C . LEU B 1 199 ? -6.550 17.978 175.287 1.00 56.58 198 LEU B C 1
ATOM 4278 O O . LEU B 1 199 ? -7.637 17.815 175.851 1.00 57.46 198 LEU B O 1
ATOM 4283 N N . PHE B 1 200 ? -6.401 17.850 173.972 1.00 52.50 199 PHE B N 1
ATOM 4284 C CA . PHE B 1 200 ? -7.478 17.412 173.101 1.00 48.62 199 PHE B CA 1
ATOM 4285 C C . PHE B 1 200 ? -7.412 15.926 172.768 1.00 50.64 199 PHE B C 1
ATOM 4286 O O . PHE B 1 200 ? -8.341 15.408 172.141 1.00 50.81 199 PHE B O 1
ATOM 4294 N N . ASP B 1 201 ? -6.345 15.231 173.178 1.00 47.36 200 ASP B N 1
ATOM 4295 C CA . ASP B 1 201 ? -6.146 13.847 172.755 1.00 47.62 200 ASP B CA 1
ATOM 4296 C C . ASP B 1 201 ? -7.235 12.928 173.296 1.00 47.05 200 ASP B C 1
ATOM 4297 O O . ASP B 1 201 ? -7.714 12.034 172.585 1.00 49.59 200 ASP B O 1
ATOM 4302 N N . GLU B 1 202 ? -7.639 13.130 174.551 1.00 54.23 201 GLU B N 1
ATOM 4303 C CA . GLU B 1 202 ? -8.649 12.269 175.157 1.00 55.88 201 GLU B CA 1
ATOM 4304 C C . GLU B 1 202 ? -9.991 12.405 174.442 1.00 54.94 201 GLU B C 1
ATOM 4305 O O . GLU B 1 202 ? -10.596 11.406 174.039 1.00 44.79 201 GLU B O 1
ATOM 4311 N N . GLU B 1 203 ? -10.469 13.639 174.268 1.00 48.27 202 GLU B N 1
ATOM 4312 C CA . GLU B 1 203 ? -11.807 13.840 173.720 1.00 48.12 202 GLU B CA 1
ATOM 4313 C C . GLU B 1 203 ? -11.874 13.574 172.218 1.00 45.94 202 GLU B C 1
ATOM 4314 O O . GLU B 1 203 ? -12.928 13.169 171.714 1.00 50.91 202 GLU B O 1
ATOM 4320 N N . ILE B 1 204 ? -10.782 13.781 171.488 1.00 43.67 203 ILE B N 1
ATOM 4321 C CA . ILE B 1 204 ? -10.800 13.599 170.041 1.00 45.69 203 ILE B CA 1
ATOM 4322 C C . ILE B 1 204 ? -10.712 12.116 169.709 1.00 44.50 203 ILE B C 1
ATOM 4323 O O . ILE B 1 204 ? -9.911 11.375 170.291 1.00 47.33 203 ILE B O 1
ATOM 4328 N N . ALA B 1 205 ? -11.537 11.673 168.765 1.00 48.23 204 ALA B N 1
ATOM 4329 C CA . ALA B 1 205 ? -11.398 10.338 168.201 1.00 51.98 204 ALA B CA 1
ATOM 4330 C C . ALA B 1 205 ? -10.788 10.452 166.813 1.00 48.19 204 ALA B C 1
ATOM 4331 O O . ALA B 1 205 ? -11.485 10.858 165.873 1.00 45.26 204 ALA B O 1
ATOM 4333 N N . PRO B 1 206 ? -9.508 10.118 166.631 1.00 48.34 205 PRO B N 1
ATOM 4334 C CA . PRO B 1 206 ? -8.879 10.288 165.316 1.00 45.44 205 PRO B CA 1
ATOM 4335 C C . PRO B 1 206 ? -9.570 9.459 164.244 1.00 49.04 205 PRO B C 1
ATOM 4336 O O . PRO B 1 206 ? -10.124 8.390 164.514 1.00 53.48 205 PRO B O 1
ATOM 4340 N N . ILE B 1 207 ? -9.524 9.967 163.013 1.00 45.14 206 ILE B N 1
ATOM 4341 C CA . ILE B 1 207 ? -10.247 9.398 161.882 1.00 43.33 206 ILE B CA 1
ATOM 4342 C C . ILE B 1 207 ? -9.244 8.832 160.890 1.00 55.77 206 ILE B C 1
ATOM 4343 O O . ILE B 1 207 ? -8.238 9.480 160.570 1.00 55.02 206 ILE B O 1
ATOM 4348 N N . GLN B 1 208 ? -9.511 7.616 160.421 1.00 61.59 207 GLN B N 1
ATOM 4349 C CA . GLN B 1 208 ? -8.693 6.950 159.419 1.00 60.23 207 GLN B CA 1
ATOM 4350 C C . GLN B 1 208 ? -9.412 7.015 158.081 1.00 55.94 207 GLN B C 1
ATOM 4351 O O . GLN B 1 208 ? -10.601 6.695 157.996 1.00 62.87 207 GLN B O 1
ATOM 4357 N N . LEU B 1 209 ? -8.693 7.433 157.044 1.00 57.80 208 LEU B N 1
ATOM 4358 C CA . LEU B 1 209 ? -9.245 7.521 155.701 1.00 58.85 208 LEU B CA 1
ATOM 4359 C C . LEU B 1 209 ? -8.579 6.475 154.823 1.00 70.88 208 LEU B C 1
ATOM 4360 O O . LEU B 1 209 ? -7.360 6.548 154.606 1.00 72.62 208 LEU B O 1
ATOM 4365 N N . PRO B 1 210 ? -9.326 5.506 154.297 1.00 82.78 209 PRO B N 1
ATOM 4366 C CA . PRO B 1 210 ? -8.695 4.379 153.596 1.00 87.02 209 PRO B CA 1
ATOM 4367 C C . PRO B 1 210 ? -7.961 4.826 152.340 1.00 86.37 209 PRO B C 1
ATOM 4368 O O . PRO B 1 210 ? -8.454 5.651 151.568 1.00 86.94 209 PRO B O 1
ATOM 4372 N N . GLY B 1 211 ? -6.774 4.262 152.137 1.00 86.14 210 GLY B N 1
ATOM 4373 C CA . GLY B 1 211 ? -5.982 4.580 150.966 1.00 92.08 210 GLY B CA 1
ATOM 4374 C C . GLY B 1 211 ? -6.195 3.617 149.816 1.00 96.98 210 GLY B C 1
ATOM 4375 O O . GLY B 1 211 ? -7.325 3.196 149.551 1.00 94.53 210 GLY B O 1
ATOM 4376 N N . PHE B 1 212 ? -5.115 3.261 149.125 1.00 102.27 211 PHE B N 1
ATOM 4377 C CA . PHE B 1 212 ? -5.196 2.341 147.996 1.00 102.11 211 PHE B CA 1
ATOM 4378 C C . PHE B 1 212 ? -5.297 0.900 148.486 1.00 104.15 211 PHE B C 1
ATOM 4379 O O . PHE B 1 212 ? -4.493 0.046 148.111 1.00 107.46 211 PHE B O 1
ATOM 4381 N N . LYS B 1 215 ? -1.552 2.181 149.470 1.00 113.16 214 LYS B N 1
ATOM 4382 C CA . LYS B 1 215 ? -2.221 1.201 150.323 1.00 110.32 214 LYS B CA 1
ATOM 4383 C C . LYS B 1 215 ? -2.454 1.676 151.774 1.00 107.92 214 LYS B C 1
ATOM 4384 O O . LYS B 1 215 ? -3.553 1.483 152.297 1.00 110.61 214 LYS B O 1
ATOM 4386 N N . PRO B 1 216 ? -1.433 2.295 152.438 1.00 101.00 215 PRO B N 1
ATOM 4387 C CA . PRO B 1 216 ? -1.642 2.747 153.827 1.00 97.30 215 PRO B CA 1
ATOM 4388 C C . PRO B 1 216 ? -2.765 3.763 153.995 1.00 98.52 215 PRO B C 1
ATOM 4389 O O . PRO B 1 216 ? -3.388 4.196 153.019 1.00 101.02 215 PRO B O 1
ATOM 4393 N N . ASP B 1 217 ? -3.024 4.157 155.241 1.00 97.66 216 ASP B N 1
ATOM 4394 C CA . ASP B 1 217 ? -4.183 4.968 155.590 1.00 97.13 216 ASP B CA 1
ATOM 4395 C C . ASP B 1 217 ? -3.751 6.336 156.099 1.00 89.74 216 ASP B C 1
ATOM 4396 O O . ASP B 1 217 ? -2.857 6.439 156.946 1.00 92.69 216 ASP B O 1
ATOM 4401 N N . VAL B 1 218 ? -4.401 7.379 155.583 1.00 73.76 217 VAL B N 1
ATOM 4402 C CA . VAL B 1 218 ? -4.239 8.734 156.096 1.00 60.64 217 VAL B CA 1
ATOM 4403 C C . VAL B 1 218 ? -5.061 8.882 157.368 1.00 58.77 217 VAL B C 1
ATOM 4404 O O . VAL B 1 218 ? -6.214 8.440 157.439 1.00 53.12 217 VAL B O 1
ATOM 4408 N N . THR B 1 219 ? -4.470 9.504 158.383 1.00 59.14 218 THR B N 1
ATOM 4409 C CA . THR B 1 219 ? -5.111 9.665 159.683 1.00 59.16 218 THR B CA 1
ATOM 4410 C C . THR B 1 219 ? -5.239 11.144 160.007 1.00 56.95 218 THR B C 1
ATOM 4411 O O . THR B 1 219 ? -4.230 11.851 160.095 1.00 62.98 218 THR B O 1
ATOM 4415 N N . VAL B 1 220 ? -6.469 11.608 160.195 1.00 49.46 219 VAL B N 1
ATOM 4416 C CA . VAL B 1 220 ? -6.716 12.968 160.657 1.00 48.34 219 VAL B CA 1
ATOM 4417 C C . VAL B 1 220 ? -6.816 12.909 162.176 1.00 48.55 219 VAL B C 1
ATOM 4418 O O . VAL B 1 220 ? -7.766 12.340 162.717 1.00 52.74 219 VAL B O 1
ATOM 4422 N N . THR B 1 221 ? -5.822 13.467 162.869 1.00 48.54 220 THR B N 1
ATOM 4423 C CA . THR B 1 221 ? -5.794 13.423 164.326 1.00 45.42 220 THR B CA 1
ATOM 4424 C C . THR B 1 221 ? -6.066 14.764 164.992 1.00 42.72 220 THR B C 1
ATOM 4425 O O . THR B 1 221 ? -6.535 14.785 166.131 1.00 52.69 220 THR B O 1
ATOM 4429 N N . GLN B 1 222 ? -5.800 15.875 164.311 1.00 46.77 221 GLN B N 1
ATOM 4430 C CA . GLN B 1 222 ? -5.874 17.209 164.891 1.00 42.95 221 GLN B CA 1
ATOM 4431 C C . GLN B 1 222 ? -7.001 18.020 164.261 1.00 48.02 221 GLN B C 1
ATOM 4432 O O . GLN B 1 222 ? -7.368 17.810 163.097 1.00 48.07 221 GLN B O 1
ATOM 4438 N N . ASP B 1 223 ? -7.530 18.972 165.031 1.00 40.47 222 ASP B N 1
ATOM 4439 C CA . ASP B 1 223 ? -8.382 20.001 164.445 1.00 43.72 222 ASP B CA 1
ATOM 4440 C C . ASP B 1 223 ? -7.595 20.782 163.395 1.00 44.62 222 ASP B C 1
ATOM 4441 O O . ASP B 1 223 ? -6.396 21.030 163.549 1.00 45.10 222 ASP B O 1
ATOM 4446 N N . GLU B 1 224 ? -8.268 21.165 162.313 1.00 38.70 223 GLU B N 1
ATOM 4447 C CA . GLU B 1 224 ? -7.551 21.740 161.181 1.00 41.21 223 GLU B CA 1
ATOM 4448 C C . GLU B 1 224 ? -7.338 23.248 161.295 1.00 44.23 223 GLU B C 1
ATOM 4449 O O . GLU B 1 224 ? -6.335 23.760 160.785 1.00 47.84 223 GLU B O 1
ATOM 4455 N N . GLU B 1 225 ? -8.237 23.975 161.953 1.00 43.82 224 GLU B N 1
ATOM 4456 C CA . GLU B 1 225 ? -8.176 25.434 161.922 1.00 42.13 224 GLU B CA 1
ATOM 4457 C C . GLU B 1 225 ? -7.148 26.073 162.854 1.00 48.73 224 GLU B C 1
ATOM 4458 O O . GLU B 1 225 ? -6.584 27.109 162.477 1.00 47.86 224 GLU B O 1
ATOM 4464 N N . PRO B 1 226 ? -6.882 25.541 164.067 1.00 49.09 225 PRO B N 1
ATOM 4465 C CA . PRO B 1 226 ? -5.995 26.278 164.993 1.00 47.30 225 PRO B CA 1
ATOM 4466 C C . PRO B 1 226 ? -4.648 26.675 164.403 1.00 51.14 225 PRO B C 1
ATOM 4467 O O . PRO B 1 226 ? -4.179 27.791 164.658 1.00 50.85 225 PRO B O 1
ATOM 4471 N N . LYS B 1 227 ? -4.023 25.803 163.609 1.00 52.15 226 LYS B N 1
ATOM 4472 C CA . LYS B 1 227 ? -2.703 26.088 163.052 1.00 54.16 226 LYS B CA 1
ATOM 4473 C C . LYS B 1 227 ? -2.703 27.253 162.071 1.00 57.31 226 LYS B C 1
ATOM 4474 O O . LYS B 1 227 ? -1.621 27.716 161.695 1.00 54.24 226 LYS B O 1
ATOM 4480 N N . ASN B 1 228 ? -3.871 27.729 161.645 1.00 51.52 227 ASN B N 1
ATOM 4481 C CA . ASN B 1 228 ? -3.938 28.742 160.600 1.00 53.38 227 ASN B CA 1
ATOM 4482 C C . ASN B 1 228 ? -3.709 30.159 161.108 1.00 55.67 227 ASN B C 1
ATOM 4483 O O . ASN B 1 228 ? -3.668 31.085 160.290 1.00 60.39 227 ASN B O 1
ATOM 4488 N N . LEU B 1 229 ? -3.577 30.354 162.420 1.00 56.37 228 LEU B N 1
ATOM 4489 C CA . LEU B 1 229 ? -3.421 31.698 162.964 1.00 61.16 228 LEU B CA 1
ATOM 4490 C C . LEU B 1 229 ? -2.220 32.403 162.351 1.00 64.02 228 LEU B C 1
ATOM 4491 O O . LEU B 1 229 ? -1.121 31.846 162.290 1.00 58.93 228 LEU B O 1
ATOM 4496 N N . ASN B 1 230 ? -2.443 33.632 161.889 1.00 66.82 229 ASN B N 1
ATOM 4497 C CA . ASN B 1 230 ? -1.374 34.508 161.416 1.00 69.78 229 ASN B CA 1
ATOM 4498 C C . ASN B 1 230 ? -1.717 35.918 161.879 1.00 71.02 229 ASN B C 1
ATOM 4499 O O . ASN B 1 230 ? -2.525 36.610 161.237 1.00 68.48 229 ASN B O 1
ATOM 4504 N N . PRO B 1 231 ? -1.125 36.377 162.988 1.00 64.75 230 PRO B N 1
ATOM 4505 C CA . PRO B 1 231 ? -1.528 37.681 163.545 1.00 66.67 230 PRO B CA 1
ATOM 4506 C C . PRO B 1 231 ? -1.307 38.841 162.594 1.00 72.80 230 PRO B C 1
ATOM 4507 O O . PRO B 1 231 ? -2.159 39.736 162.512 1.00 71.30 230 PRO B O 1
ATOM 4511 N N . GLU B 1 232 ? -0.183 38.853 161.872 1.00 77.32 231 GLU B N 1
ATOM 4512 C CA . GLU B 1 232 ? 0.056 39.910 160.894 1.00 81.45 231 GLU B CA 1
ATOM 4513 C C . GLU B 1 232 ? -1.072 39.969 159.871 1.00 77.26 231 GLU B C 1
ATOM 4514 O O . GLU B 1 232 ? -1.668 41.028 159.646 1.00 76.42 231 GLU B O 1
ATOM 4520 N N . LYS B 1 233 ? -1.392 38.830 159.254 1.00 74.07 232 LYS B N 1
ATOM 4521 C CA . LYS B 1 233 ? -2.492 38.796 158.297 1.00 72.81 232 LYS B CA 1
ATOM 4522 C C . LYS B 1 233 ? -3.831 39.061 158.977 1.00 65.69 232 LYS B C 1
ATOM 4523 O O . LYS B 1 233 ? -4.708 39.709 158.394 1.00 57.81 232 LYS B O 1
ATOM 4529 N N . LEU B 1 234 ? -4.007 38.572 160.209 1.00 66.02 233 LEU B N 1
ATOM 4530 C CA . LEU B 1 234 ? -5.304 38.685 160.873 1.00 64.75 233 LEU B CA 1
ATOM 4531 C C . LEU B 1 234 ? -5.676 40.145 161.118 1.00 68.08 233 LEU B C 1
ATOM 4532 O O . LEU B 1 234 ? -6.792 40.577 160.800 1.00 60.86 233 LEU B O 1
ATOM 4537 N N . ARG B 1 235 ? -4.747 40.924 161.679 1.00 71.83 234 ARG B N 1
ATOM 4538 C CA . ARG B 1 235 ? -5.012 42.333 161.945 1.00 74.51 234 ARG B CA 1
ATOM 4539 C C . ARG B 1 235 ? -5.072 43.176 160.675 1.00 80.34 234 ARG B C 1
ATOM 4540 O O . ARG B 1 235 ? -5.551 44.314 160.733 1.00 84.79 234 ARG B O 1
ATOM 4548 N N . ALA B 1 236 ? -4.620 42.649 159.536 1.00 78.53 235 ALA B N 1
ATOM 4549 C CA . ALA B 1 236 ? -4.545 43.410 158.297 1.00 75.23 235 ALA B CA 1
ATOM 4550 C C . ALA B 1 236 ? -5.577 42.990 157.260 1.00 73.55 235 ALA B C 1
ATOM 4551 O O . ALA B 1 236 ? -5.611 43.577 156.173 1.00 74.48 235 ALA B O 1
ATOM 4553 N N . ILE B 1 237 ? -6.423 42.002 157.564 1.00 70.54 236 ILE B N 1
ATOM 4554 C CA . ILE B 1 237 ? -7.375 41.504 156.579 1.00 71.45 236 ILE B CA 1
ATOM 4555 C C . ILE B 1 237 ? -8.512 42.503 156.399 1.00 71.95 236 ILE B C 1
ATOM 4556 O O . ILE B 1 237 ? -8.902 43.221 157.331 1.00 71.79 236 ILE B O 1
ATOM 4561 N N . LYS B 1 238 ? -9.039 42.563 155.178 1.00 70.93 237 LYS B N 1
ATOM 4562 C CA . LYS B 1 238 ? -10.208 43.380 154.910 1.00 77.06 237 LYS B CA 1
ATOM 4563 C C . LYS B 1 238 ? -11.413 42.851 155.689 1.00 74.64 237 LYS B C 1
ATOM 4564 O O . LYS B 1 238 ? -11.539 41.641 155.906 1.00 74.77 237 LYS B O 1
ATOM 4570 N N . PRO B 1 239 ? -12.309 43.735 156.134 1.00 68.19 238 PRO B N 1
ATOM 4571 C CA . PRO B 1 239 ? -13.539 43.268 156.781 1.00 64.94 238 PRO B CA 1
ATOM 4572 C C . PRO B 1 239 ? -14.372 42.432 155.822 1.00 64.09 238 PRO B C 1
ATOM 4573 O O . PRO B 1 239 ? -14.357 42.640 154.606 1.00 64.85 238 PRO B O 1
ATOM 4577 N N . ALA B 1 240 ? -15.106 41.473 156.387 1.00 60.71 239 ALA B N 1
ATOM 4578 C CA . ALA B 1 240 ? -15.796 40.472 155.580 1.00 54.83 239 ALA B CA 1
ATOM 4579 C C . ALA B 1 240 ? -17.171 40.911 155.098 1.00 61.52 239 ALA B C 1
ATOM 4580 O O . ALA B 1 240 ? -17.628 40.432 154.053 1.00 68.31 239 ALA B O 1
ATOM 4582 N N . PHE B 1 241 ? -17.851 41.795 155.820 1.00 62.53 240 PHE B N 1
ATOM 4583 C CA . PHE B 1 241 ? -19.235 42.112 155.487 1.00 67.40 240 PHE B CA 1
ATOM 4584 C C . PHE B 1 241 ? -19.463 43.578 155.172 1.00 74.21 240 PHE B C 1
ATOM 4585 O O . PHE B 1 241 ? -20.154 43.892 154.200 1.00 80.68 240 PHE B O 1
ATOM 4593 N N . ILE B 1 242 ? -18.901 44.487 155.958 1.00 75.41 241 ILE B N 1
ATOM 4594 C CA . ILE B 1 242 ? -18.992 45.914 155.680 1.00 79.71 241 ILE B CA 1
ATOM 4595 C C . ILE B 1 242 ? -17.602 46.398 155.270 1.00 85.52 241 ILE B C 1
ATOM 4596 O O . ILE B 1 242 ? -16.710 46.513 156.125 1.00 85.97 241 ILE B O 1
ATOM 4601 N N . PRO B 1 243 ? -17.363 46.671 153.988 1.00 86.73 242 PRO B N 1
ATOM 4602 C CA . PRO B 1 243 ? -16.051 47.180 153.578 1.00 83.24 242 PRO B CA 1
ATOM 4603 C C . PRO B 1 243 ? -15.760 48.519 154.236 1.00 82.38 242 PRO B C 1
ATOM 4604 O O . PRO B 1 243 ? -16.645 49.364 154.386 1.00 82.52 242 PRO B O 1
ATOM 4608 N N . GLY B 1 244 ? -14.508 48.701 154.645 1.00 81.04 243 GLY B N 1
ATOM 4609 C CA . GLY B 1 244 ? -14.088 49.958 155.230 1.00 88.23 243 GLY B CA 1
ATOM 4610 C C . GLY B 1 244 ? -14.323 50.067 156.723 1.00 92.73 243 GLY B C 1
ATOM 4611 O O . GLY B 1 244 ? -13.366 50.112 157.501 1.00 94.85 243 GLY B O 1
ATOM 4612 N N . SER B 1 245 ? -15.588 50.111 157.139 1.00 94.71 244 SER B N 1
ATOM 4613 C CA . SER B 1 245 ? -15.937 50.326 158.538 1.00 96.75 244 SER B CA 1
ATOM 4614 C C . SER B 1 245 ? -16.333 49.041 159.258 1.00 93.68 244 SER B C 1
ATOM 4615 O O . SER B 1 245 ? -16.775 49.101 160.411 1.00 94.31 244 SER B O 1
ATOM 4618 N N . GLY B 1 246 ? -16.188 47.887 158.613 1.00 86.91 245 GLY B N 1
ATOM 4619 C CA . GLY B 1 246 ? -16.552 46.642 159.257 1.00 81.19 245 GLY B CA 1
ATOM 4620 C C . GLY B 1 246 ? -15.583 46.259 160.360 1.00 78.58 245 GLY B C 1
ATOM 4621 O O . GLY B 1 246 ? -14.393 46.582 160.327 1.00 78.26 245 GLY B O 1
ATOM 4622 N N . THR B 1 247 ? -16.120 45.560 161.364 1.00 77.40 246 THR B N 1
ATOM 4623 C CA . THR B 1 247 ? -15.328 44.992 162.446 1.00 73.96 246 THR B CA 1
ATOM 4624 C C . THR B 1 247 ? -15.287 43.473 162.426 1.00 67.75 246 THR B C 1
ATOM 4625 O O . THR B 1 247 ? -14.388 42.889 163.038 1.00 67.44 246 THR B O 1
ATOM 4629 N N . VAL B 1 248 ? -16.233 42.828 161.750 1.00 68.64 247 VAL B N 1
ATOM 4630 C CA . VAL B 1 248 ? -16.275 41.375 161.636 1.00 66.68 247 VAL B CA 1
ATOM 4631 C C . VAL B 1 248 ? -15.465 40.956 160.417 1.00 65.89 247 VAL B C 1
ATOM 4632 O O . VAL B 1 248 ? -15.671 41.473 159.313 1.00 66.20 247 VAL B O 1
ATOM 4636 N N . THR B 1 249 ? -14.532 40.027 160.620 1.00 63.22 248 THR B N 1
ATOM 4637 C CA . THR B 1 249 ? -13.709 39.476 159.553 1.00 59.58 248 THR B CA 1
ATOM 4638 C C . THR B 1 249 ? -13.803 37.957 159.577 1.00 57.05 248 THR B C 1
ATOM 4639 O O . THR B 1 249 ? -14.280 37.354 160.541 1.00 59.65 248 THR B O 1
ATOM 4643 N N . ALA B 1 250 ? -13.319 37.336 158.505 1.00 56.25 249 ALA B N 1
ATOM 4644 C CA . ALA B 1 250 ? -13.248 35.877 158.482 1.00 53.85 249 ALA B CA 1
ATOM 4645 C C . ALA B 1 250 ? -12.348 35.325 159.582 1.00 53.81 249 ALA B C 1
ATOM 4646 O O . ALA B 1 250 ? -12.787 34.413 160.306 1.00 50.15 249 ALA B O 1
ATOM 4648 N N . PRO B 1 251 ? -11.117 35.811 159.784 1.00 51.09 250 PRO B N 1
ATOM 4649 C CA . PRO B 1 251 ? -10.295 35.235 160.862 1.00 47.95 250 PRO B CA 1
ATOM 4650 C C . PRO B 1 251 ? -10.874 35.412 162.262 1.00 53.96 250 PRO B C 1
ATOM 4651 O O . PRO B 1 251 ? -10.614 34.562 163.122 1.00 47.09 250 PRO B O 1
ATOM 4655 N N . ASN B 1 252 ? -11.645 36.468 162.538 1.00 56.22 251 ASN B N 1
ATOM 4656 C CA . ASN B 1 252 ? -12.237 36.605 163.867 1.00 57.71 251 ASN B CA 1
ATOM 4657 C C . ASN B 1 252 ? -13.660 36.062 163.947 1.00 53.76 251 ASN B C 1
ATOM 4658 O O . ASN B 1 252 ? -14.259 36.091 165.028 1.00 52.22 251 ASN B O 1
ATOM 4663 N N . SER B 1 253 ? -14.203 35.561 162.839 1.00 49.47 252 SER B N 1
ATOM 4664 C CA . SER B 1 253 ? -15.447 34.805 162.841 1.00 44.26 252 SER B CA 1
ATOM 4665 C C . SER B 1 253 ? -15.155 33.309 162.905 1.00 46.26 252 SER B C 1
ATOM 4666 O O . SER B 1 253 ? -14.033 32.855 162.665 1.00 47.72 252 SER B O 1
ATOM 4669 N N . SER B 1 254 ? -16.191 32.538 163.221 1.00 46.55 253 SER B N 1
ATOM 4670 C CA . SER B 1 254 ? -16.085 31.097 163.101 1.00 38.82 253 SER B CA 1
ATOM 4671 C C . SER B 1 254 ? -16.008 30.711 161.624 1.00 37.66 253 SER B C 1
ATOM 4672 O O . SER B 1 254 ? -16.540 31.414 160.760 1.00 35.54 253 SER B O 1
ATOM 4675 N N . PRO B 1 255 ? -15.328 29.618 161.305 1.00 38.31 254 PRO B N 1
ATOM 4676 C CA . PRO B 1 255 ? -15.296 29.161 159.914 1.00 42.33 254 PRO B CA 1
ATOM 4677 C C . PRO B 1 255 ? -16.458 28.239 159.581 1.00 39.94 254 PRO B C 1
ATOM 4678 O O . PRO B 1 255 ? -17.320 27.963 160.422 1.00 35.49 254 PRO B O 1
ATOM 4682 N N . LEU B 1 256 ? -16.491 27.766 158.342 1.00 32.96 255 LEU B N 1
ATOM 4683 C CA . LEU B 1 256 ? -17.343 26.651 157.964 1.00 34.65 255 LEU B CA 1
ATOM 4684 C C . LEU B 1 256 ? -16.540 25.379 158.199 1.00 29.93 255 LEU B C 1
ATOM 4685 O O . LEU B 1 256 ? -15.351 25.331 157.869 1.00 33.17 255 LEU B O 1
ATOM 4690 N N . ASN B 1 257 ? -17.171 24.364 158.786 1.00 33.92 256 ASN B N 1
ATOM 4691 C CA . ASN B 1 257 ? -16.406 23.212 159.252 1.00 29.96 256 ASN B CA 1
ATOM 4692 C C . ASN B 1 257 ? -17.250 21.947 159.220 1.00 33.09 256 ASN B C 1
ATOM 4693 O O . ASN B 1 257 ? -18.483 21.988 159.139 1.00 30.75 256 ASN B O 1
ATOM 4698 N N . ASP B 1 258 ? -16.548 20.818 159.282 1.00 31.26 257 ASP B N 1
ATOM 4699 C CA . ASP B 1 258 ? -17.134 19.489 159.370 1.00 35.25 257 ASP B CA 1
ATOM 4700 C C . ASP B 1 258 ? -16.732 18.875 160.701 1.00 38.29 257 ASP B C 1
ATOM 4701 O O . ASP B 1 258 ? -15.602 19.074 161.160 1.00 36.44 257 ASP B O 1
ATOM 4706 N N . GLY B 1 259 ? -17.639 18.126 161.312 1.00 32.38 258 GLY B N 1
ATOM 4707 C CA . GLY B 1 259 ? -17.313 17.425 162.539 1.00 30.56 258 GLY B CA 1
ATOM 4708 C C . GLY B 1 259 ? -18.558 16.970 163.268 1.00 30.99 258 GLY B C 1
ATOM 4709 O O . GLY B 1 259 ? -19.684 17.359 162.949 1.00 33.15 258 GLY B O 1
ATOM 4710 N N . ALA B 1 260 ? -18.338 16.114 164.259 1.00 29.49 259 ALA B N 1
ATOM 4711 C CA . ALA B 1 260 ? -19.441 15.614 165.063 1.00 32.38 259 ALA B CA 1
ATOM 4712 C C . ALA B 1 260 ? -18.955 15.397 166.485 1.00 37.94 259 ALA B C 1
ATOM 4713 O O . ALA B 1 260 ? -17.751 15.371 166.755 1.00 39.26 259 ALA B O 1
ATOM 4715 N N . ALA B 1 261 ? -19.918 15.243 167.391 1.00 32.31 260 ALA B N 1
ATOM 4716 C CA . ALA B 1 261 ? -19.645 15.004 168.800 1.00 32.24 260 ALA B CA 1
ATOM 4717 C C . ALA B 1 261 ? -20.846 14.296 169.411 1.00 33.96 260 ALA B C 1
ATOM 4718 O O . ALA B 1 261 ? -21.979 14.467 168.951 1.00 33.67 260 ALA B O 1
ATOM 4720 N N . ALA B 1 262 ? -20.587 13.508 170.456 1.00 38.09 261 ALA B N 1
ATOM 4721 C CA . ALA B 1 262 ? -21.616 12.680 171.067 1.00 35.81 261 ALA B CA 1
ATOM 4722 C C . ALA B 1 262 ? -21.336 12.518 172.554 1.00 45.76 261 ALA B C 1
ATOM 4723 O O . ALA B 1 262 ? -20.182 12.545 172.988 1.00 39.82 261 ALA B O 1
ATOM 4725 N N . VAL B 1 263 ? -22.409 12.353 173.327 1.00 36.23 262 VAL B N 1
ATOM 4726 C CA . VAL B 1 263 ? -22.337 12.000 174.740 1.00 37.94 262 VAL B CA 1
ATOM 4727 C C . VAL B 1 263 ? -23.293 10.843 174.990 1.00 45.13 262 VAL B C 1
ATOM 4728 O O . VAL B 1 263 ? -24.278 10.661 174.268 1.00 42.06 262 VAL B O 1
ATOM 4732 N N . VAL B 1 264 ? -22.998 10.061 176.025 1.00 47.69 263 VAL B N 1
ATOM 4733 C CA . VAL B 1 264 ? -23.838 8.942 176.437 1.00 47.07 263 VAL B CA 1
ATOM 4734 C C . VAL B 1 264 ? -24.434 9.279 177.799 1.00 44.37 263 VAL B C 1
ATOM 4735 O O . VAL B 1 264 ? -23.704 9.615 178.740 1.00 48.40 263 VAL B O 1
ATOM 4739 N N . LEU B 1 265 ? -25.760 9.224 177.885 1.00 42.33 264 LEU B N 1
ATOM 4740 C CA . LEU B 1 265 ? -26.512 9.510 179.096 1.00 43.84 264 LEU B CA 1
ATOM 4741 C C . LEU B 1 265 ? -27.155 8.225 179.589 1.00 49.69 264 LEU B C 1
ATOM 4742 O O . LEU B 1 265 ? -27.688 7.448 178.790 1.00 52.68 264 LEU B O 1
ATOM 4747 N N . VAL B 1 266 ? -27.115 8.005 180.904 1.00 47.18 265 VAL B N 1
ATOM 4748 C CA . VAL B 1 266 ? -27.781 6.864 181.517 1.00 58.22 265 VAL B CA 1
ATOM 4749 C C . VAL B 1 266 ? -28.592 7.343 182.713 1.00 56.32 265 VAL B C 1
ATOM 4750 O O . VAL B 1 266 ? -28.280 8.368 183.330 1.00 50.88 265 VAL B O 1
ATOM 4754 N N . SER B 1 267 ? -29.649 6.594 183.029 1.00 54.22 266 SER B N 1
ATOM 4755 C CA . SER B 1 267 ? -30.417 6.819 184.244 1.00 59.16 266 SER B CA 1
ATOM 4756 C C . SER B 1 267 ? -29.663 6.276 185.454 1.00 60.40 266 SER B C 1
ATOM 4757 O O . SER B 1 267 ? -28.704 5.507 185.334 1.00 59.75 266 SER B O 1
ATOM 4760 N N . GLU B 1 268 ? -30.115 6.691 186.639 1.00 60.41 267 GLU B N 1
ATOM 4761 C CA . GLU B 1 268 ? -29.445 6.289 187.873 1.00 63.18 267 GLU B CA 1
ATOM 4762 C C . GLU B 1 268 ? -29.513 4.781 188.078 1.00 62.08 267 GLU B C 1
ATOM 4763 O O . GLU B 1 268 ? -28.551 4.170 188.557 1.00 62.79 267 GLU B O 1
ATOM 4769 N N . ALA B 1 269 ? -30.636 4.160 187.709 1.00 71.92 268 ALA B N 1
ATOM 4770 C CA . ALA B 1 269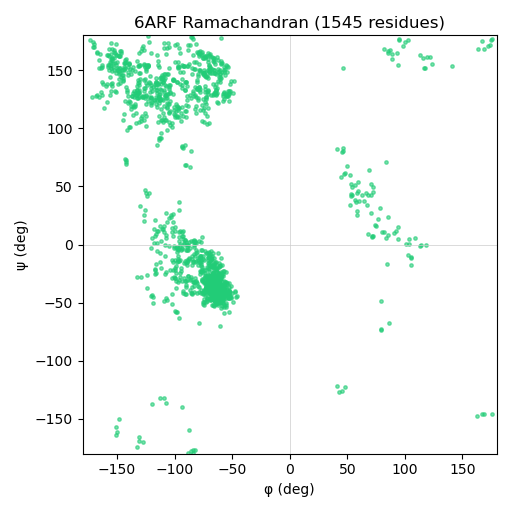 ? -30.758 2.711 187.844 1.00 76.64 268 ALA B CA 1
ATOM 4771 C C . ALA B 1 269 ? -29.678 1.991 187.045 1.00 77.04 268 ALA B C 1
ATOM 4772 O O . ALA B 1 269 ? -28.950 1.152 187.585 1.00 81.26 268 ALA B O 1
ATOM 4774 N N . LYS B 1 270 ? -29.553 2.319 185.752 1.00 66.41 269 LYS B N 1
ATOM 4775 C CA . LYS B 1 270 ? -28.536 1.690 184.912 1.00 62.85 269 LYS B CA 1
ATOM 4776 C C . LYS B 1 270 ? -27.130 1.957 185.426 1.00 61.09 269 LYS B C 1
ATOM 4777 O O . LYS B 1 270 ? -26.246 1.106 185.277 1.00 63.51 269 LYS B O 1
ATOM 4783 N N . LEU B 1 271 ? -26.903 3.133 186.018 1.00 58.64 270 LEU B N 1
ATOM 4784 C CA . LEU B 1 271 ? -25.562 3.485 186.471 1.00 59.19 270 LEU B CA 1
ATOM 4785 C C . LEU B 1 271 ? -25.076 2.513 187.534 1.00 68.88 270 LEU B C 1
ATOM 4786 O O . LEU B 1 271 ? -23.915 2.089 187.518 1.00 68.27 270 LEU B O 1
ATOM 4791 N N . LYS B 1 272 ? -25.952 2.144 188.459 1.00 76.26 271 LYS B N 1
ATOM 4792 C CA . LYS B 1 272 ? -25.608 1.167 189.480 1.00 81.44 271 LYS B CA 1
ATOM 4793 C C . LYS B 1 272 ? -25.922 -0.257 189.043 1.00 83.51 271 LYS B C 1
ATOM 4794 O O . LYS B 1 272 ? -25.213 -1.187 189.444 1.00 91.60 271 LYS B O 1
ATOM 4800 N N . GLU B 1 273 ? -26.954 -0.445 188.212 1.00 79.54 272 GLU B N 1
ATOM 4801 C CA . GLU B 1 273 ? -27.225 -1.767 187.653 1.00 79.48 272 GLU B CA 1
ATOM 4802 C C . GLU B 1 273 ? -26.039 -2.283 186.852 1.00 76.47 272 GLU B C 1
ATOM 4803 O O . GLU B 1 273 ? -25.766 -3.488 186.852 1.00 77.34 272 GLU B O 1
ATOM 4809 N N . LEU B 1 274 ? -25.323 -1.391 186.170 1.00 71.95 273 LEU B N 1
ATOM 4810 C CA . LEU B 1 274 ? -24.157 -1.764 185.385 1.00 65.41 273 LEU B CA 1
ATOM 4811 C C . LEU B 1 274 ? -22.847 -1.384 186.059 1.00 66.45 273 LEU B C 1
ATOM 4812 O O . LEU B 1 274 ? -21.778 -1.679 185.512 1.00 61.86 273 LEU B O 1
ATOM 4817 N N . ASN B 1 275 ? -22.906 -0.751 187.230 1.00 65.12 274 ASN B N 1
ATOM 4818 C CA . ASN B 1 275 ? -21.722 -0.313 187.966 1.00 66.72 274 ASN B CA 1
ATOM 4819 C C . ASN B 1 275 ? -20.806 0.524 187.070 1.00 69.16 274 ASN B C 1
ATOM 4820 O O . ASN B 1 275 ? -19.646 0.189 186.821 1.00 68.05 274 ASN B O 1
ATOM 4825 N N . LEU B 1 276 ? -21.365 1.625 186.575 1.00 70.44 275 LEU B N 1
ATOM 4826 C CA . LEU B 1 276 ? -20.678 2.513 185.647 1.00 62.21 275 LEU B CA 1
ATOM 4827 C C . LEU B 1 276 ? -20.073 3.695 186.395 1.00 59.57 275 LEU B C 1
ATOM 4828 O O . LEU B 1 276 ? -20.691 4.246 187.309 1.00 60.67 275 LEU B O 1
ATOM 4833 N N . LYS B 1 277 ? -18.861 4.080 185.999 1.00 62.09 276 LYS B N 1
ATOM 4834 C CA . LYS B 1 277 ? -18.220 5.272 186.540 1.00 65.12 276 LYS B CA 1
ATOM 4835 C C . LYS B 1 277 ? -18.772 6.496 185.817 1.00 61.89 276 LYS B C 1
ATOM 4836 O O . LYS B 1 277 ? -18.547 6.650 184.610 1.00 60.79 276 LYS B O 1
ATOM 4842 N N . PRO B 1 278 ? -19.505 7.375 186.496 1.00 60.95 277 PRO B N 1
ATOM 4843 C CA . PRO B 1 278 ? -20.047 8.554 185.812 1.00 59.96 277 PRO B CA 1
ATOM 4844 C C . PRO B 1 278 ? -19.019 9.670 185.711 1.00 59.94 277 PRO B C 1
ATOM 4845 O O . PRO B 1 278 ? -18.308 9.983 186.671 1.00 58.99 277 PRO B O 1
ATOM 4849 N N . VAL B 1 279 ? -18.948 10.269 184.518 1.00 58.11 278 VAL B N 1
ATOM 4850 C CA . VAL B 1 279 ? -18.049 11.394 184.284 1.00 52.59 278 VAL B CA 1
ATOM 4851 C C . VAL B 1 279 ? -18.640 12.680 184.847 1.00 52.89 278 VAL B C 1
ATOM 4852 O O . VAL B 1 279 ? -17.929 13.491 185.452 1.00 64.61 278 VAL B O 1
ATOM 4856 N N . ALA B 1 280 ? -19.944 12.885 184.669 1.00 52.16 279 ALA B N 1
ATOM 4857 C CA . ALA B 1 280 ? -20.571 14.125 185.098 1.00 59.01 279 ALA B CA 1
ATOM 4858 C C . ALA B 1 280 ? -22.064 13.902 185.283 1.00 58.69 279 ALA B C 1
ATOM 4859 O O . ALA B 1 280 ? -22.633 12.922 184.793 1.00 51.77 279 ALA B O 1
ATOM 4861 N N . LYS B 1 281 ? -22.689 14.833 186.004 1.00 53.27 280 LYS B N 1
ATOM 4862 C CA . LYS B 1 281 ? -24.127 14.840 186.224 1.00 53.45 280 LYS B CA 1
ATOM 4863 C C . LYS B 1 281 ? -24.737 16.083 185.587 1.00 51.99 280 LYS B C 1
ATOM 4864 O O . LYS B 1 281 ? -24.182 17.183 185.692 1.00 52.02 280 LYS B O 1
ATOM 4870 N N . ILE B 1 282 ? -25.881 15.913 184.931 1.00 50.82 281 ILE B N 1
ATOM 4871 C CA . ILE B 1 282 ? -26.590 17.048 184.351 1.00 54.94 281 ILE B CA 1
ATOM 4872 C C . ILE B 1 282 ? -27.415 17.707 185.450 1.00 53.99 281 ILE B C 1
ATOM 4873 O O . ILE B 1 282 ? -28.325 17.091 186.014 1.00 53.08 281 ILE B O 1
ATOM 4878 N N . LEU B 1 283 ? -27.084 18.956 185.768 1.00 51.86 282 LEU B N 1
ATOM 4879 C CA . LEU B 1 283 ? -27.757 19.668 186.848 1.00 57.37 282 LEU B CA 1
ATOM 4880 C C . LEU B 1 283 ? -28.950 20.485 186.373 1.00 55.22 282 LEU B C 1
ATOM 4881 O O . LEU B 1 283 ? -29.891 20.696 187.148 1.00 54.83 282 LEU B O 1
ATOM 4886 N N . GLY B 1 284 ? -28.928 20.957 185.132 1.00 51.20 283 GLY B N 1
ATOM 4887 C CA . GLY B 1 284 ? -30.005 21.782 184.620 1.00 54.14 283 GLY B CA 1
ATOM 4888 C C . GLY B 1 284 ? -29.667 22.311 183.244 1.00 50.48 283 GLY B C 1
ATOM 4889 O O . GLY B 1 284 ? -28.544 22.170 182.746 1.00 49.40 283 GLY B O 1
ATOM 4890 N N . TRP B 1 285 ? -30.668 22.938 182.633 1.00 49.83 284 TRP B N 1
ATOM 4891 C CA . TRP B 1 285 ? -30.516 23.475 181.289 1.00 49.06 284 TRP B CA 1
ATOM 4892 C C . TRP B 1 285 ? -31.514 24.604 181.092 1.00 47.10 284 TRP B C 1
ATOM 4893 O O . TRP B 1 285 ? -32.486 24.736 181.839 1.00 47.41 284 TRP B O 1
ATOM 4904 N N . GLY B 1 286 ? -31.277 25.400 180.056 1.00 44.86 285 GLY B N 1
ATOM 4905 C CA . GLY B 1 286 ? -32.169 26.502 179.768 1.00 49.53 285 GLY B CA 1
ATOM 4906 C C . GLY B 1 286 ? -32.098 26.985 178.336 1.00 50.61 285 GLY B C 1
ATOM 4907 O O . GLY B 1 286 ? -31.026 27.355 177.849 1.00 60.32 285 GLY B O 1
ATOM 4908 N N . ASP B 1 287 ? -33.233 26.965 177.646 1.00 44.65 286 ASP B N 1
ATOM 4909 C CA . ASP B 1 287 ? -33.368 27.592 176.342 1.00 48.40 286 ASP B CA 1
ATOM 4910 C C . ASP B 1 287 ? -33.939 28.994 176.518 1.00 49.52 286 ASP B C 1
ATOM 4911 O O . ASP B 1 287 ? -34.722 29.251 177.435 1.00 51.61 286 ASP B O 1
ATOM 4916 N N . ALA B 1 288 ? -33.539 29.901 175.632 1.00 54.75 287 ALA B N 1
ATOM 4917 C CA . ALA B 1 288 ? -34.098 31.245 175.611 1.00 52.64 287 ALA B CA 1
ATOM 4918 C C . ALA B 1 288 ? -34.049 31.765 174.183 1.00 47.66 287 ALA B C 1
ATOM 4919 O O . ALA B 1 288 ? -33.345 31.224 173.325 1.00 45.75 287 ALA B O 1
ATOM 4921 N N . ALA B 1 289 ? -34.823 32.814 173.925 1.00 42.53 288 ALA B N 1
ATOM 4922 C CA . ALA B 1 289 ? -34.856 33.383 172.586 1.00 41.49 288 ALA B CA 1
ATOM 4923 C C . ALA B 1 289 ? -35.283 34.836 172.683 1.00 43.24 288 ALA B C 1
ATOM 4924 O O . ALA B 1 289 ? -35.983 35.230 173.619 1.00 46.92 288 ALA B O 1
ATOM 4926 N N . GLN B 1 290 ? -34.850 35.625 171.703 1.00 47.43 289 GLN B N 1
ATOM 4927 C CA . GLN B 1 290 ? -35.240 37.025 171.635 1.00 50.37 289 GLN B CA 1
ATOM 4928 C C . GLN B 1 290 ? -35.305 37.470 170.182 1.00 53.77 289 GLN B C 1
ATOM 4929 O O . GLN B 1 290 ? -35.596 36.661 169.294 1.00 55.96 289 GLN B O 1
ATOM 4935 N N . GLN B 1 291 ? -35.047 38.746 169.933 1.00 56.60 290 GLN B N 1
ATOM 4936 C CA A GLN B 1 291 ? -35.131 39.275 168.580 0.46 57.89 290 GLN B CA 1
ATOM 4937 C CA B GLN B 1 291 ? -35.133 39.270 168.580 0.54 57.94 290 GLN B CA 1
ATOM 4938 C C . GLN B 1 291 ? -34.177 38.510 167.666 1.00 56.85 290 GLN B C 1
ATOM 4939 O O . GLN B 1 291 ? -32.991 38.371 167.998 1.00 60.35 290 GLN B O 1
ATOM 4950 N N . PRO B 1 292 ? -34.650 37.998 166.523 1.00 51.39 291 PRO B N 1
ATOM 4951 C CA . PRO B 1 292 ? -33.784 37.174 165.656 1.00 46.36 291 PRO B CA 1
ATOM 4952 C C . PRO B 1 292 ? -32.415 37.767 165.345 1.00 47.79 291 PRO B C 1
ATOM 4953 O O . PRO B 1 292 ? -31.402 37.075 165.502 1.00 48.87 291 PRO B O 1
ATOM 4957 N N . SER B 1 293 ? -32.351 39.030 164.917 1.00 43.96 292 SER B N 1
ATOM 4958 C CA . SER B 1 293 ? -31.064 39.643 164.610 1.00 46.22 292 SER B CA 1
ATOM 4959 C C . SER B 1 293 ? -30.196 39.854 165.845 1.00 56.46 292 SER B C 1
ATOM 4960 O O . SER B 1 293 ? -29.013 40.185 165.698 1.00 56.12 292 SER B O 1
ATOM 4963 N N . LYS B 1 294 ? -30.742 39.669 167.050 1.00 58.33 293 LYS B N 1
ATOM 4964 C CA . LYS B 1 294 ? -29.980 39.793 168.286 1.00 59.70 293 LYS B CA 1
ATOM 4965 C C . LYS B 1 294 ? -29.718 38.433 168.928 1.00 59.74 293 LYS B C 1
ATOM 4966 O O . LYS B 1 294 ? -29.554 38.339 170.147 1.00 61.88 293 LYS B O 1
ATOM 4972 N N . PHE B 1 295 ? -29.677 37.371 168.115 1.00 58.67 294 PHE B N 1
ATOM 4973 C CA . PHE B 1 295 ? -29.342 36.046 168.629 1.00 55.60 294 PHE B CA 1
ATOM 4974 C C . PHE B 1 295 ? -27.977 36.039 169.294 1.00 51.15 294 PHE B C 1
ATOM 4975 O O . PHE B 1 295 ? -27.709 35.201 170.161 1.00 49.90 294 PHE B O 1
ATOM 4983 N N . THR B 1 296 ? -27.107 36.967 168.895 1.00 49.86 295 THR B N 1
ATOM 4984 C CA . THR B 1 296 ? -25.739 36.996 169.394 1.00 53.38 295 THR B CA 1
ATOM 4985 C C . THR B 1 296 ? -25.692 37.071 170.918 1.00 51.20 295 THR B C 1
ATOM 4986 O O . THR B 1 296 ? -24.824 36.455 171.547 1.00 52.50 295 THR B O 1
ATOM 4990 N N . THR B 1 297 ? -26.623 37.802 171.533 1.00 51.05 296 THR B N 1
ATOM 4991 C CA . THR B 1 297 ? -26.671 37.939 172.985 1.00 56.61 296 THR B CA 1
ATOM 4992 C C . THR B 1 297 ? -27.749 37.073 173.631 1.00 55.30 296 THR B C 1
ATOM 4993 O O . THR B 1 297 ? -28.023 37.231 174.828 1.00 54.71 296 THR B O 1
ATOM 4997 N N . ALA B 1 298 ? -28.354 36.161 172.875 1.00 45.08 297 ALA B N 1
ATOM 4998 C CA . ALA B 1 298 ? -29.318 35.236 173.464 1.00 48.17 297 ALA B CA 1
ATOM 4999 C C . ALA B 1 298 ? -28.742 34.379 174.591 1.00 51.36 297 ALA B C 1
ATOM 5000 O O . ALA B 1 298 ? -29.479 34.116 175.558 1.00 53.63 297 ALA B O 1
ATOM 5002 N N . PRO B 1 299 ? -27.485 33.913 174.549 1.00 50.11 298 PRO B N 1
ATOM 5003 C CA . PRO B 1 299 ? -26.955 33.172 175.708 1.00 48.63 298 PRO B CA 1
ATOM 5004 C C . PRO B 1 299 ? -27.005 33.958 177.009 1.00 52.40 298 PRO B C 1
ATOM 5005 O O . PRO B 1 299 ? -27.028 33.346 178.084 1.00 48.63 298 PRO B O 1
ATOM 5009 N N . ALA B 1 300 ? -27.043 35.291 176.945 1.00 55.22 299 ALA B N 1
ATOM 5010 C CA . ALA B 1 300 ? -27.175 36.094 178.154 1.00 57.04 299 ALA B CA 1
ATOM 5011 C C . ALA B 1 300 ? -28.505 35.865 178.861 1.00 62.34 299 ALA B C 1
ATOM 5012 O O . ALA B 1 300 ? -28.618 36.177 180.050 1.00 69.05 299 ALA B O 1
ATOM 5014 N N . LEU B 1 301 ? -29.511 35.337 178.163 1.00 58.03 300 LEU B N 1
ATOM 5015 C CA . LEU B 1 301 ? -30.736 34.884 178.811 1.00 51.09 300 LEU B CA 1
ATOM 5016 C C . LEU B 1 301 ? -30.681 33.404 179.163 1.00 54.53 300 LEU B C 1
ATOM 5017 O O . LEU B 1 301 ? -31.114 33.008 180.254 1.00 53.58 300 LEU B O 1
ATOM 5022 N N . ALA B 1 302 ? -30.154 32.581 178.253 1.00 56.13 301 ALA B N 1
ATOM 5023 C CA . ALA B 1 302 ? -30.161 31.136 178.457 1.00 55.59 301 ALA B CA 1
ATOM 5024 C C . ALA B 1 302 ? -29.233 30.724 179.593 1.00 50.01 301 ALA B C 1
ATOM 5025 O O . ALA B 1 302 ? -29.569 29.829 180.378 1.00 48.45 301 ALA B O 1
ATOM 5027 N N . ILE B 1 303 ? -28.055 31.346 179.691 1.00 48.84 302 ILE B N 1
ATOM 5028 C CA . ILE B 1 303 ? -27.111 30.963 180.742 1.00 52.45 302 ILE B CA 1
ATOM 5029 C C . ILE B 1 303 ? -27.704 31.152 182.133 1.00 54.62 302 ILE B C 1
ATOM 5030 O O . ILE B 1 303 ? -27.736 30.177 182.901 1.00 57.28 302 ILE B O 1
ATOM 5035 N N . PRO B 1 304 ? -28.208 32.334 182.517 1.00 56.94 303 PRO B N 1
ATOM 5036 C CA . PRO B 1 304 ? -28.805 32.447 183.859 1.00 61.43 303 PRO B CA 1
ATOM 5037 C C . PRO B 1 304 ? -30.012 31.547 184.052 1.00 61.22 303 PRO B C 1
ATOM 5038 O O . PRO B 1 304 ? -30.235 31.055 185.166 1.00 64.31 303 PRO B O 1
ATOM 5042 N N . LYS B 1 305 ? -30.791 31.304 182.996 1.00 57.41 304 LYS B N 1
ATOM 5043 C CA . LYS B 1 305 ? -31.927 30.397 183.112 1.00 60.54 304 LYS B CA 1
ATOM 5044 C C . LYS B 1 305 ? -31.467 28.973 183.409 1.00 60.25 304 LYS B C 1
ATOM 5045 O O . LYS B 1 305 ? -32.087 28.268 184.217 1.00 60.72 304 LYS B O 1
ATOM 5051 N N . ALA B 1 306 ? -30.368 28.541 182.783 1.00 56.92 305 ALA B N 1
ATOM 5052 C CA . ALA B 1 306 ? -29.814 27.222 183.074 1.00 50.78 305 ALA B CA 1
ATOM 5053 C C . ALA B 1 306 ? -29.274 27.146 184.500 1.00 54.36 305 ALA B C 1
ATOM 5054 O O . ALA B 1 306 ? -29.463 26.137 185.188 1.00 53.70 305 ALA B O 1
ATOM 5056 N N . LEU B 1 307 ? -28.586 28.195 184.954 1.00 54.68 306 LEU B N 1
ATOM 5057 C CA . LEU B 1 307 ? -28.076 28.212 186.319 1.00 64.12 306 LEU B CA 1
ATOM 5058 C C . LEU B 1 307 ? -29.211 28.131 187.331 1.00 64.71 306 LEU B C 1
ATOM 5059 O O . LEU B 1 307 ? -29.112 27.408 188.331 1.00 60.34 306 LEU B O 1
ATOM 5064 N N . LYS B 1 308 ? -30.303 28.856 187.081 1.00 64.76 307 LYS B N 1
ATOM 5065 C CA . LYS B 1 308 ? -31.447 28.829 187.987 1.00 60.91 307 LYS B CA 1
ATOM 5066 C C . LYS B 1 308 ? -32.082 27.443 188.030 1.00 60.62 307 LYS B C 1
ATOM 5067 O O . LYS B 1 308 ? -32.370 26.912 189.109 1.00 67.76 307 LYS B O 1
ATOM 5073 N N . HIS B 1 309 ? -32.316 26.847 186.854 1.00 57.45 308 HIS B N 1
ATOM 5074 C CA . HIS B 1 309 ? -32.847 25.490 186.772 1.00 56.55 308 HIS B CA 1
ATOM 5075 C C . HIS B 1 309 ? -31.996 24.508 187.569 1.00 59.57 308 HIS B C 1
ATOM 5076 O O . HIS B 1 309 ? -32.523 23.558 188.161 1.00 58.16 308 HIS B O 1
ATOM 5083 N N . ALA B 1 310 ? -30.687 24.734 187.611 1.00 57.96 309 ALA B N 1
ATOM 5084 C CA . ALA B 1 310 ? -29.756 23.848 188.291 1.00 58.22 309 ALA B CA 1
ATOM 5085 C C . ALA B 1 310 ? -29.473 24.265 189.727 1.00 61.23 309 ALA B C 1
ATOM 5086 O O . ALA B 1 310 ? -28.751 23.550 190.426 1.00 62.26 309 ALA B O 1
ATOM 5088 N N . GLY B 1 311 ? -30.015 25.394 190.176 1.00 64.82 310 GLY B N 1
ATOM 5089 C CA . GLY B 1 311 ? -29.784 25.863 191.537 1.00 72.46 310 GLY B CA 1
ATOM 5090 C C . GLY B 1 311 ? -28.335 26.172 191.838 1.00 74.62 310 GLY B C 1
ATOM 5091 O O . GLY B 1 311 ? -27.842 25.833 192.920 1.00 81.33 310 GLY B O 1
ATOM 5092 N N . VAL B 1 312 ? -27.641 26.817 190.903 1.00 69.17 311 VAL B N 1
ATOM 5093 C CA . VAL B 1 312 ? -26.205 27.053 190.988 1.00 69.97 311 VAL B CA 1
ATOM 5094 C C . VAL B 1 312 ? -25.937 28.517 190.671 1.00 70.46 311 VAL B C 1
ATOM 5095 O O . VAL B 1 312 ? -26.575 29.095 189.785 1.00 68.42 311 VAL B O 1
ATOM 5099 N N . GLY B 1 313 ? -24.987 29.118 191.392 1.00 67.81 312 GLY B N 1
ATOM 5100 C CA . GLY B 1 313 ? -24.626 30.495 191.133 1.00 68.47 312 GLY B CA 1
ATOM 5101 C C . GLY B 1 313 ? -23.633 30.649 189.991 1.00 68.38 312 GLY B C 1
ATOM 5102 O O . GLY B 1 313 ? -22.893 29.732 189.637 1.00 67.38 312 GLY B O 1
ATOM 5103 N N . GLN B 1 314 ? -23.632 31.851 189.405 1.00 69.54 313 GLN B N 1
ATOM 5104 C CA . GLN B 1 314 ? -22.695 32.159 188.329 1.00 64.98 313 GLN B CA 1
ATOM 5105 C C . GLN B 1 314 ? -21.255 32.174 188.824 1.00 66.15 313 GLN B C 1
ATOM 5106 O O . GLN B 1 314 ? -20.340 31.809 188.077 1.00 64.66 313 GLN B O 1
ATOM 5112 N N . ASP B 1 315 ? -21.035 32.577 190.080 1.00 78.69 314 ASP B N 1
ATOM 5113 C CA . ASP B 1 315 ? -19.688 32.584 190.639 1.00 77.27 314 ASP B CA 1
ATOM 5114 C C . ASP B 1 315 ? -19.194 31.187 190.982 1.00 78.47 314 ASP B C 1
ATOM 5115 O O . ASP B 1 315 ? -17.980 30.981 191.085 1.00 79.93 314 ASP B O 1
ATOM 5120 N N . ALA B 1 316 ? -20.100 30.226 191.169 1.00 78.01 315 ALA B N 1
ATOM 5121 C CA . ALA B 1 316 ? -19.690 28.867 191.495 1.00 74.72 315 ALA B CA 1
ATOM 5122 C C . ALA B 1 316 ? -19.179 28.102 190.283 1.00 66.02 315 ALA B C 1
ATOM 5123 O O . ALA B 1 316 ? -18.530 27.065 190.453 1.00 65.83 315 ALA B O 1
ATOM 5125 N N . ILE B 1 317 ? -19.441 28.599 189.073 1.00 64.00 316 ILE B N 1
ATOM 5126 C CA . ILE B 1 317 ? -19.030 27.906 187.856 1.00 64.44 316 ILE B CA 1
ATOM 5127 C C . ILE B 1 317 ? -17.521 28.020 187.684 1.00 62.21 316 ILE B C 1
ATOM 5128 O O . ILE B 1 317 ? -16.956 29.122 187.706 1.00 62.86 316 ILE B O 1
ATOM 5133 N N . ASP B 1 318 ? -16.861 26.874 187.501 1.00 60.86 317 ASP B N 1
ATOM 5134 C CA . ASP B 1 318 ? -15.413 26.860 187.334 1.00 61.23 317 ASP B CA 1
ATOM 5135 C C . ASP B 1 318 ? -14.990 27.150 185.895 1.00 65.41 317 ASP B C 1
ATOM 5136 O O . ASP B 1 318 ? -13.930 27.748 185.673 1.00 59.80 317 ASP B O 1
ATOM 5141 N N . ALA B 1 319 ? -15.785 26.740 184.911 1.00 56.86 318 ALA B N 1
ATOM 5142 C CA . ALA B 1 319 ? -15.428 26.973 183.519 1.00 54.97 318 ALA B CA 1
ATOM 5143 C C . ALA B 1 319 ? -16.686 27.184 182.693 1.00 61.49 318 ALA B C 1
ATOM 5144 O O . ALA B 1 319 ? -17.692 26.496 182.885 1.00 63.67 318 ALA B O 1
ATOM 5146 N N . PHE B 1 320 ? -16.616 28.143 181.777 1.00 53.47 319 PHE B N 1
ATOM 5147 C CA . PHE B 1 320 ? -17.675 28.409 180.819 1.00 52.39 319 PHE B CA 1
ATOM 5148 C C . PHE B 1 320 ? -17.206 28.049 179.419 1.00 51.12 319 PHE B C 1
ATOM 5149 O O . PHE B 1 320 ? -16.049 28.292 179.060 1.00 50.70 319 PHE B O 1
ATOM 5157 N N . GLU B 1 321 ? -18.109 27.469 178.636 1.00 54.33 320 GLU B N 1
ATOM 5158 C CA . GLU B 1 321 ? -17.965 27.359 177.191 1.00 45.03 320 GLU B CA 1
ATOM 5159 C C . GLU B 1 321 ? -19.030 28.258 176.578 1.00 49.84 320 GLU B C 1
ATOM 5160 O O . GLU B 1 321 ? -20.223 27.944 176.640 1.00 52.21 320 GLU B O 1
ATOM 5166 N N . ILE B 1 322 ? -18.609 29.388 176.024 1.00 47.60 321 ILE B N 1
ATOM 5167 C CA . ILE B 1 322 ? -19.499 30.286 175.299 1.00 51.52 321 ILE B CA 1
ATOM 5168 C C . ILE B 1 322 ? -19.130 30.182 173.829 1.00 52.30 321 ILE B C 1
ATOM 5169 O O . ILE B 1 322 ? -18.061 30.652 173.415 1.00 50.59 321 ILE B O 1
ATOM 5174 N N . ASN B 1 323 ? -20.012 29.576 173.032 1.00 49.65 322 ASN B N 1
ATOM 5175 C CA . ASN B 1 323 ? -19.634 29.222 171.673 1.00 47.81 322 ASN B CA 1
ATOM 5176 C C . ASN B 1 323 ? -19.323 30.463 170.855 1.00 47.92 322 ASN B C 1
ATOM 5177 O O . ASN B 1 323 ? -20.106 31.415 170.824 1.00 44.96 322 ASN B O 1
ATOM 5182 N N . GLU B 1 324 ? -18.173 30.436 170.184 1.00 54.77 323 GLU B N 1
ATOM 5183 C CA . GLU B 1 324 ? -17.659 31.597 169.459 1.00 53.99 323 GLU B CA 1
ATOM 5184 C C . GLU B 1 324 ? -18.143 31.576 168.010 1.00 50.73 323 GLU B C 1
ATOM 5185 O O . GLU B 1 324 ? -17.375 31.389 167.063 1.00 46.99 323 GLU B O 1
ATOM 5191 N N . ALA B 1 325 ? -19.455 31.772 167.846 1.00 45.60 324 ALA B N 1
ATOM 5192 C CA . ALA B 1 325 ? -19.980 32.009 166.508 1.00 46.80 324 ALA B CA 1
ATOM 5193 C C . ALA B 1 325 ? -19.220 33.150 165.851 1.00 48.79 324 ALA B C 1
ATOM 5194 O O . ALA B 1 325 ? -18.844 33.072 164.674 1.00 45.92 324 ALA B O 1
ATOM 5196 N N . PHE B 1 326 ? -18.974 34.212 166.616 1.00 45.00 325 PHE B N 1
ATOM 5197 C CA . PHE B 1 326 ? -18.085 35.303 166.251 1.00 46.54 325 PHE B CA 1
ATOM 5198 C C . PHE B 1 326 ? -17.356 35.745 167.514 1.00 51.95 325 PHE B C 1
ATOM 5199 O O . PHE B 1 326 ? -17.808 35.489 168.633 1.00 53.27 325 PHE B O 1
ATOM 5207 N N . SER B 1 327 ? -16.208 36.399 167.330 1.00 53.64 326 SER B N 1
ATOM 5208 C CA . SER B 1 327 ? -15.477 36.911 168.485 1.00 51.85 326 SER B CA 1
ATOM 5209 C C . SER B 1 327 ? -16.333 37.885 169.283 1.00 51.02 326 SER B C 1
ATOM 5210 O O . SER B 1 327 ? -16.263 37.919 170.517 1.00 54.89 326 SER B O 1
ATOM 5213 N N . VAL B 1 328 ? -17.165 38.668 168.594 1.00 52.46 327 VAL B N 1
ATOM 5214 C CA . VAL B 1 328 ? -18.005 39.645 169.275 1.00 57.51 327 VAL B CA 1
ATOM 5215 C C . VAL B 1 328 ? -19.107 38.951 170.064 1.00 55.42 327 VAL B C 1
ATOM 5216 O O . VAL B 1 328 ? -19.581 39.480 171.076 1.00 55.41 327 VAL B O 1
ATOM 5220 N N . VAL B 1 329 ? -19.533 37.764 169.625 1.00 54.38 328 VAL B N 1
ATOM 5221 C CA . VAL B 1 329 ? -20.505 36.994 170.398 1.00 53.81 328 VAL B CA 1
ATOM 5222 C C . VAL B 1 329 ? -19.947 36.679 171.781 1.00 51.08 328 VAL B C 1
ATOM 5223 O O . VAL B 1 329 ? -20.618 36.872 172.802 1.00 51.49 328 VAL B O 1
ATOM 5227 N N . ALA B 1 330 ? -18.704 36.199 171.838 1.00 53.03 329 ALA B N 1
ATOM 5228 C CA . ALA B 1 330 ? -18.097 35.895 173.129 1.00 54.31 329 ALA B CA 1
ATOM 5229 C C . ALA B 1 330 ? -17.823 37.166 173.919 1.00 55.35 329 ALA B C 1
ATOM 5230 O O . ALA B 1 330 ? -18.027 37.201 175.137 1.00 56.13 329 ALA B O 1
ATOM 5232 N N . LEU B 1 331 ? -17.364 38.221 173.241 1.00 54.78 330 LEU B N 1
ATOM 5233 C CA . LEU B 1 331 ? -17.082 39.479 173.925 1.00 63.32 330 LEU B CA 1
ATOM 5234 C C . LEU B 1 331 ? -18.344 40.059 174.550 1.00 64.54 330 LEU B C 1
ATOM 5235 O O . LEU B 1 331 ? -18.343 40.475 175.714 1.00 66.98 330 LEU B O 1
ATOM 5240 N N . ALA B 1 332 ? -19.438 40.088 173.787 1.00 61.50 331 ALA B N 1
ATOM 5241 C CA . ALA B 1 332 ? -20.654 40.736 174.265 1.00 61.40 331 ALA B CA 1
ATOM 5242 C C . ALA B 1 332 ? -21.266 39.978 175.435 1.00 63.17 331 ALA B C 1
ATOM 5243 O O . ALA B 1 332 ? -21.663 40.586 176.436 1.00 66.68 331 ALA B O 1
ATOM 5245 N N . ASN B 1 333 ? -21.346 38.650 175.331 1.00 64.63 332 ASN B N 1
ATOM 5246 C CA . ASN B 1 333 ? -21.948 37.870 176.407 1.00 67.71 332 ASN B CA 1
ATOM 5247 C C . ASN B 1 333 ? -21.118 37.955 177.684 1.00 65.44 332 ASN B C 1
ATOM 5248 O O . ASN B 1 333 ? -21.676 38.002 178.786 1.00 68.49 332 ASN B O 1
ATOM 5253 N N . MET B 1 334 ? -19.786 37.999 177.565 1.00 63.26 333 MET B N 1
ATOM 5254 C CA . MET B 1 334 ? -18.958 38.185 178.755 1.00 63.55 333 MET B CA 1
ATOM 5255 C C . MET B 1 334 ? -19.263 39.513 179.436 1.00 60.37 333 MET B C 1
ATOM 5256 O O . MET B 1 334 ? -19.369 39.578 180.666 1.00 62.16 333 MET B O 1
ATOM 5261 N N . LYS B 1 335 ? -19.405 40.584 178.653 1.00 70.05 334 LYS B N 1
ATOM 5262 C CA . LYS B 1 335 ? -19.727 41.888 179.226 1.00 70.77 334 LYS B CA 1
ATOM 5263 C C . LYS B 1 335 ? -21.120 41.888 179.844 1.00 69.11 334 LYS B C 1
ATOM 5264 O O . LYS B 1 335 ? -21.307 42.345 180.977 1.00 69.55 334 LYS B O 1
ATOM 5270 N N . LEU B 1 336 ? -22.110 41.370 179.111 1.00 61.59 335 LEU B N 1
ATOM 5271 C CA . LEU B 1 336 ? -23.489 41.380 179.592 1.00 61.86 335 LEU B CA 1
ATOM 5272 C C . LEU B 1 336 ? -23.632 40.608 180.903 1.00 69.51 335 LEU B C 1
ATOM 5273 O O . LEU B 1 336 ? -24.215 41.110 181.871 1.00 64.66 335 LEU B O 1
ATOM 5278 N N . LEU B 1 337 ? -23.104 39.381 180.958 1.00 67.28 336 LEU B N 1
ATOM 5279 C CA . LEU B 1 337 ? -23.229 38.570 182.166 1.00 70.40 336 LEU B CA 1
ATOM 5280 C C . LEU B 1 337 ? -22.224 38.947 183.246 1.00 70.64 336 LEU B C 1
ATOM 5281 O O . LEU B 1 337 ? -22.420 38.578 184.408 1.00 68.62 336 LEU B O 1
ATOM 5286 N N . GLY B 1 338 ? -21.158 39.659 182.897 1.00 69.29 337 GLY B N 1
ATOM 5287 C CA . GLY B 1 338 ? -20.099 39.911 183.851 1.00 69.01 337 GLY B CA 1
ATOM 5288 C C . GLY B 1 338 ? -19.305 38.658 184.164 1.00 72.31 337 GLY B C 1
ATOM 5289 O O . GLY B 1 338 ? -19.125 38.297 185.331 1.00 76.66 337 GLY B O 1
ATOM 5290 N N . ILE B 1 339 ? -18.831 37.983 183.124 1.00 69.18 338 ILE B N 1
ATOM 5291 C CA . ILE B 1 339 ? -18.043 36.765 183.247 1.00 63.74 338 ILE B CA 1
ATOM 5292 C C . ILE B 1 339 ? -16.651 37.056 182.699 1.00 66.50 338 ILE B C 1
ATOM 5293 O O . ILE B 1 339 ? -16.510 37.375 181.514 1.00 69.14 338 ILE B O 1
ATOM 5298 N N . PRO B 1 340 ? -15.599 36.956 183.508 1.00 70.02 339 PRO B N 1
ATOM 5299 C CA . PRO B 1 340 ? -14.257 37.284 183.015 1.00 73.82 339 PRO B CA 1
ATOM 5300 C C . PRO B 1 340 ? -13.733 36.224 182.061 1.00 74.91 339 PRO B C 1
ATOM 5301 O O . PRO B 1 340 ? -13.991 35.027 182.215 1.00 75.51 339 PRO B O 1
ATOM 5305 N N . GLU B 1 341 ? -12.979 36.689 181.062 1.00 75.77 340 GLU B N 1
ATOM 5306 C CA . GLU B 1 341 ? -12.425 35.798 180.047 1.00 69.93 340 GLU B CA 1
ATOM 5307 C C . GLU B 1 341 ? -11.526 34.723 180.644 1.00 64.75 340 GLU B C 1
ATOM 5308 O O . GLU B 1 341 ? -11.381 33.648 180.051 1.00 62.11 340 GLU B O 1
ATOM 5314 N N . GLU B 1 342 ? -10.944 34.974 181.816 1.00 69.08 341 GLU B N 1
ATOM 5315 C CA . GLU B 1 342 ? -10.111 33.977 182.471 1.00 69.18 341 GLU B CA 1
ATOM 5316 C C . GLU B 1 342 ? -10.863 32.686 182.771 1.00 66.98 341 GLU B C 1
ATOM 5317 O O . GLU B 1 342 ? -10.224 31.685 183.111 1.00 62.02 341 GLU B O 1
ATOM 5323 N N . LYS B 1 343 ? -12.191 32.674 182.637 1.00 68.13 342 LYS B N 1
ATOM 5324 C CA . LYS B 1 343 ? -12.993 31.488 182.911 1.00 63.88 342 LYS B CA 1
ATOM 5325 C C . LYS B 1 343 ? -13.741 30.973 181.686 1.00 60.65 342 LYS B C 1
ATOM 5326 O O . LYS B 1 343 ? -14.628 30.123 181.837 1.00 55.33 342 LYS B O 1
ATOM 5332 N N . VAL B 1 344 ? -13.401 31.440 180.484 1.00 58.29 343 VAL B N 1
ATOM 5333 C CA . VAL B 1 344 ? -14.194 31.208 179.278 1.00 56.42 343 VAL B CA 1
ATOM 5334 C C . VAL B 1 344 ? -13.317 30.578 178.205 1.00 57.88 343 VAL B C 1
ATOM 5335 O O . VAL B 1 344 ? -12.253 31.115 177.876 1.00 61.99 343 VAL B O 1
ATOM 5339 N N . ASN B 1 345 ? -13.782 29.462 177.642 1.00 50.33 344 ASN B N 1
ATOM 5340 C CA . ASN B 1 345 ? -13.126 28.781 176.523 1.00 48.11 344 ASN B CA 1
ATOM 5341 C C . ASN B 1 345 ? -11.627 28.609 176.782 1.00 52.07 344 ASN B C 1
ATOM 5342 O O . ASN B 1 345 ? -10.771 29.116 176.056 1.00 49.95 344 ASN B O 1
ATOM 5347 N N . LEU B 1 346 ? -11.318 27.869 177.844 1.00 50.28 345 LEU B N 1
ATOM 5348 C CA . LEU B 1 346 ? -9.936 27.810 178.306 1.00 53.09 345 LEU B CA 1
ATOM 5349 C C . LEU B 1 346 ? -9.025 27.048 177.350 1.00 53.71 345 LEU B C 1
ATOM 5350 O O . LEU B 1 346 ? -7.805 27.250 177.386 1.00 52.10 345 LEU B O 1
ATOM 5355 N N . HIS B 1 347 ? -9.584 26.188 176.496 1.00 48.84 346 HIS B N 1
ATOM 5356 C CA . HIS B 1 347 ? -8.829 25.505 175.453 1.00 48.97 346 HIS B CA 1
ATOM 5357 C C . HIS B 1 347 ? -9.127 26.077 174.073 1.00 46.51 346 HIS B C 1
ATOM 5358 O O . HIS B 1 347 ? -8.865 25.419 173.060 1.00 52.79 346 HIS B O 1
ATOM 5365 N N . GLY B 1 348 ? -9.661 27.291 174.017 1.00 46.83 347 GLY B N 1
ATOM 5366 C CA . GLY B 1 348 ? -10.065 27.905 172.771 1.00 45.71 347 GLY B CA 1
ATOM 5367 C C . GLY B 1 348 ? -11.531 27.660 172.448 1.00 45.47 347 GLY B C 1
ATOM 5368 O O . GLY B 1 348 ? -12.195 26.796 173.020 1.00 43.82 347 GLY B O 1
ATOM 5369 N N . GLY B 1 349 ? -12.037 28.443 171.492 1.00 43.35 348 GLY B N 1
ATOM 5370 C CA . GLY B 1 349 ? -13.416 28.325 171.073 1.00 41.85 348 GLY B CA 1
ATOM 5371 C C . GLY B 1 349 ? -13.552 28.164 169.572 1.00 49.55 348 GLY B C 1
ATOM 5372 O O . GLY B 1 349 ? -12.550 27.979 168.874 1.00 40.36 348 GLY B O 1
ATOM 5373 N N . ALA B 1 350 ? -14.786 28.254 169.063 1.00 48.16 349 ALA B N 1
ATOM 5374 C CA . ALA B 1 350 ? -15.060 27.896 167.676 1.00 47.85 349 ALA B CA 1
ATOM 5375 C C . ALA B 1 350 ? -14.347 28.796 166.677 1.00 45.47 349 ALA B C 1
ATOM 5376 O O . ALA B 1 350 ? -14.173 28.393 165.523 1.00 40.27 349 ALA B O 1
ATOM 5378 N N . VAL B 1 351 ? -13.943 30.005 167.079 1.00 45.59 350 VAL B N 1
ATOM 5379 C CA . VAL B 1 351 ? -13.243 30.889 166.148 1.00 49.31 350 VAL B CA 1
ATOM 5380 C C . VAL B 1 351 ? -11.932 30.265 165.694 1.00 47.31 350 VAL B C 1
ATOM 5381 O O . VAL B 1 351 ? -11.523 30.431 164.536 1.00 45.82 350 VAL B O 1
ATOM 5385 N N . ALA B 1 352 ? -11.274 29.515 166.576 1.00 45.49 351 ALA B N 1
ATOM 5386 C CA . ALA B 1 352 ? -10.029 28.826 166.259 1.00 46.60 351 ALA B CA 1
ATOM 5387 C C . ALA B 1 352 ? -10.214 27.339 165.998 1.00 46.43 351 ALA B C 1
ATOM 5388 O O . ALA B 1 352 ? -9.431 26.751 165.244 1.00 39.64 351 ALA B O 1
ATOM 5390 N N . ILE B 1 353 ? -11.222 26.721 166.607 1.00 44.19 352 ILE B N 1
ATOM 5391 C CA . ILE B 1 353 ? -11.399 25.275 166.515 1.00 44.95 352 ILE B CA 1
ATOM 5392 C C . ILE B 1 353 ? -12.279 24.892 165.335 1.00 41.82 352 ILE B C 1
ATOM 5393 O O . ILE B 1 353 ? -12.063 23.857 164.701 1.00 37.50 352 ILE B O 1
ATOM 5398 N N . GLY B 1 354 ? -13.274 25.712 165.027 1.00 35.57 353 GLY B N 1
ATOM 5399 C CA . GLY B 1 354 ? -14.218 25.374 163.986 1.00 35.61 353 GLY B CA 1
ATOM 5400 C C . GLY B 1 354 ? -15.637 25.274 164.505 1.00 33.27 353 GLY B C 1
ATOM 5401 O O . GLY B 1 354 ? -15.863 25.103 165.713 1.00 35.49 353 GLY B O 1
ATOM 5402 N N . HIS B 1 355 ? -16.602 25.358 163.593 1.00 32.57 354 HIS B N 1
ATOM 5403 C CA . HIS B 1 355 ? -18.018 25.474 163.943 1.00 33.42 354 HIS B CA 1
ATOM 5404 C C . HIS B 1 355 ? -18.852 24.658 162.964 1.00 35.15 354 HIS B C 1
ATOM 5405 O O . HIS B 1 355 ? -19.549 25.211 162.106 1.00 32.59 354 HIS B O 1
ATOM 5412 N N . PRO B 1 356 ? -18.814 23.319 163.073 1.00 33.32 355 PRO B N 1
ATOM 5413 C CA . PRO B 1 356 ? -19.785 22.508 162.324 1.00 34.76 355 PRO B CA 1
ATOM 5414 C C . PRO B 1 356 ? -21.148 22.620 162.993 1.00 34.11 355 PRO B C 1
ATOM 5415 O O . PRO B 1 356 ? -21.362 22.030 164.055 1.00 31.01 355 PRO B O 1
ATOM 5419 N N . ILE B 1 357 ? -22.073 23.377 162.392 1.00 32.49 356 ILE B N 1
ATOM 5420 C CA . ILE B 1 357 ? -23.088 24.071 163.190 1.00 30.81 356 ILE B CA 1
ATOM 5421 C C . ILE B 1 357 ? -23.992 23.094 163.939 1.00 27.35 356 ILE B C 1
ATOM 5422 O O . ILE B 1 357 ? -24.304 23.307 165.115 1.00 31.02 356 ILE B O 1
ATOM 5427 N N . GLY B 1 358 ? -24.431 22.014 163.287 1.00 31.34 357 GLY B N 1
ATOM 5428 C CA . GLY B 1 358 ? -25.281 21.047 163.973 1.00 28.89 357 GLY B CA 1
ATOM 5429 C C . GLY B 1 358 ? -24.594 20.302 165.104 1.00 35.59 357 GLY B C 1
ATOM 5430 O O . GLY B 1 358 ? -25.278 19.750 165.980 1.00 32.00 357 GLY B O 1
ATOM 5431 N N . ALA B 1 359 ? -23.258 20.283 165.112 1.00 31.16 358 ALA B N 1
ATOM 5432 C CA . ALA B 1 359 ? -22.484 19.533 166.094 1.00 33.93 358 ALA B CA 1
ATOM 5433 C C . ALA B 1 359 ? -21.946 20.383 167.239 1.00 35.78 358 ALA B C 1
ATOM 5434 O O . ALA B 1 359 ? -21.610 19.827 168.289 1.00 33.15 358 ALA B O 1
ATOM 5436 N N . SER B 1 360 ? -21.857 21.706 167.068 1.00 37.32 359 SER B N 1
ATOM 5437 C CA . SER B 1 360 ? -21.054 22.509 167.985 1.00 35.30 359 SER B CA 1
ATOM 5438 C C . SER B 1 360 ? -21.614 22.513 169.400 1.00 36.14 359 SER B C 1
ATOM 5439 O O . SER B 1 360 ? -20.843 22.616 170.358 1.00 35.95 359 SER B O 1
ATOM 5442 N N . GLY B 1 361 ? -22.940 22.405 169.555 1.00 31.83 360 GLY B N 1
ATOM 5443 C CA . GLY B 1 361 ? -23.514 22.393 170.893 1.00 32.91 360 GLY B CA 1
ATOM 5444 C C . GLY B 1 361 ? -23.059 21.205 171.710 1.00 33.75 360 GLY B C 1
ATOM 5445 O O . GLY B 1 361 ? -22.881 21.309 172.932 1.00 35.03 360 GLY B O 1
ATOM 5446 N N . ALA B 1 362 ? -22.865 20.062 171.057 1.00 32.58 361 ALA B N 1
ATOM 5447 C CA . ALA B 1 362 ? -22.270 18.913 171.724 1.00 33.47 361 ALA B CA 1
ATOM 5448 C C . ALA B 1 362 ? -20.751 19.023 171.776 1.00 34.03 361 ALA B C 1
ATOM 5449 O O . ALA B 1 362 ? -20.125 18.552 172.739 1.00 35.24 361 ALA B O 1
ATOM 5451 N N . ARG B 1 363 ? -20.148 19.651 170.762 1.00 36.97 362 ARG B N 1
ATOM 5452 C CA . ARG B 1 363 ? -18.696 19.809 170.729 1.00 33.90 362 ARG B CA 1
ATOM 5453 C C . ARG B 1 363 ? -18.198 20.606 171.934 1.00 44.77 362 ARG B C 1
ATOM 5454 O O . ARG B 1 363 ? -17.230 20.211 172.594 1.00 49.65 362 ARG B O 1
ATOM 5462 N N . ILE B 1 364 ? -18.850 21.733 172.245 1.00 39.66 363 ILE B N 1
ATOM 5463 C CA . ILE B 1 364 ? -18.364 22.541 173.363 1.00 43.80 363 ILE B CA 1
ATOM 5464 C C . ILE B 1 364 ? -18.615 21.837 174.686 1.00 38.70 363 ILE B C 1
ATOM 5465 O O . ILE B 1 364 ? -17.898 22.077 175.667 1.00 42.92 363 ILE B O 1
ATOM 5470 N N . LEU B 1 365 ? -19.629 20.971 174.761 1.00 38.02 364 LEU B N 1
ATOM 5471 C CA . LEU B 1 365 ? -19.820 20.228 176.008 1.00 40.18 364 LEU B CA 1
ATOM 5472 C C . LEU B 1 365 ? -18.710 19.204 176.197 1.00 45.53 364 LEU B C 1
ATOM 5473 O O . LEU B 1 365 ? -18.189 19.043 177.306 1.00 48.25 364 LEU B O 1
ATOM 5478 N N . THR B 1 366 ? -18.327 18.510 175.121 1.00 42.77 365 THR B N 1
ATOM 5479 C CA . THR B 1 366 ? -17.213 17.572 175.204 1.00 44.85 365 THR B CA 1
ATOM 5480 C C . THR B 1 366 ? -15.943 18.288 175.633 1.00 45.82 365 THR B C 1
ATOM 5481 O O . THR B 1 366 ? -15.235 17.834 176.538 1.00 44.23 365 THR B O 1
ATOM 5485 N N . THR B 1 367 ? -15.643 19.419 174.988 1.00 43.99 366 THR B N 1
ATOM 5486 C CA . THR B 1 367 ? -14.481 20.216 175.367 1.00 47.67 366 THR B CA 1
ATOM 5487 C C . THR B 1 367 ? -14.600 20.716 176.802 1.00 49.44 366 THR B C 1
ATOM 5488 O O . THR B 1 367 ? -13.612 20.721 177.547 1.00 51.18 366 THR B O 1
ATOM 5492 N N . LEU B 1 368 ? -15.809 21.109 177.218 1.00 48.19 367 LEU B N 1
ATOM 5493 C CA . LEU B 1 368 ? -16.010 21.587 178.585 1.00 44.73 367 LEU B CA 1
ATOM 5494 C C . LEU B 1 368 ? -15.629 20.520 179.602 1.00 55.29 367 LEU B C 1
ATOM 5495 O O . LEU B 1 368 ? -14.948 20.807 180.592 1.00 59.85 367 LEU B O 1
ATOM 5500 N N . LEU B 1 369 ? -16.070 19.280 179.379 1.00 49.60 368 LEU B N 1
ATOM 5501 C CA . LEU B 1 369 ? -15.682 18.195 180.273 1.00 46.30 368 LEU B CA 1
ATOM 5502 C C . LEU B 1 369 ? -14.167 18.065 180.346 1.00 49.63 368 LEU B C 1
ATOM 5503 O O . LEU B 1 369 ? -13.610 17.839 181.424 1.00 53.12 368 LEU B O 1
ATOM 5508 N N . GLY B 1 370 ? -13.480 18.251 179.220 1.00 46.15 369 GLY B N 1
ATOM 5509 C CA . GLY B 1 370 ? -12.029 18.165 179.229 1.00 47.10 369 GLY B CA 1
ATOM 5510 C C . GLY B 1 370 ? -11.374 19.329 179.948 1.00 57.18 369 GLY B C 1
ATOM 5511 O O . GLY B 1 370 ? -10.341 19.165 180.605 1.00 58.15 369 GLY B O 1
ATOM 5512 N N . VAL B 1 371 ? -11.961 20.522 179.835 1.00 52.46 370 VAL B N 1
ATOM 5513 C CA . VAL B 1 371 ? -11.413 21.681 180.534 1.00 50.24 370 VAL B CA 1
ATOM 5514 C C . VAL B 1 371 ? -11.554 21.508 182.044 1.00 52.21 370 VAL B C 1
ATOM 5515 O O . VAL B 1 371 ? -10.645 21.853 182.809 1.00 54.10 370 VAL B O 1
ATOM 5519 N N . LEU B 1 372 ? -12.685 20.961 182.497 1.00 54.07 371 LEU B N 1
ATOM 5520 C CA . LEU B 1 372 ? -12.883 20.772 183.933 1.00 53.95 371 LEU B CA 1
ATOM 5521 C C . LEU B 1 372 ? -11.891 19.764 184.504 1.00 59.64 371 LEU B C 1
ATOM 5522 O O . LEU B 1 372 ? -11.319 19.991 185.578 1.00 62.20 371 LEU B O 1
ATOM 5527 N N . LYS B 1 373 ? -11.668 18.650 183.804 1.00 57.45 372 LYS B N 1
ATOM 5528 C CA . LYS B 1 373 ? -10.633 17.707 184.219 1.00 63.18 372 LYS B CA 1
ATOM 5529 C C . LYS B 1 373 ? -9.266 18.381 184.262 1.00 66.60 372 LYS B C 1
ATOM 5530 O O . LYS B 1 373 ? -8.551 18.297 185.267 1.00 69.00 372 LYS B O 1
ATOM 5536 N N . ALA B 1 374 ? -8.900 19.082 183.186 1.00 55.10 373 ALA B N 1
ATOM 5537 C CA . ALA B 1 374 ? -7.561 19.656 183.083 1.00 56.15 373 ALA B CA 1
ATOM 5538 C C . ALA B 1 374 ? -7.312 20.704 184.161 1.00 63.95 373 ALA B C 1
ATOM 5539 O O . ALA B 1 374 ? -6.264 20.699 184.819 1.00 65.35 373 ALA B O 1
ATOM 5541 N N . LYS B 1 375 ? -8.258 21.620 184.349 1.00 58.12 374 LYS B N 1
ATOM 5542 C CA . LYS B 1 375 ? -8.084 22.735 185.270 1.00 63.07 374 LYS B CA 1
ATOM 5543 C C . LYS B 1 375 ? -8.587 22.428 186.676 1.00 62.66 374 LYS B C 1
ATOM 5544 O O . LYS B 1 375 ? -8.562 23.317 187.534 1.00 63.91 374 LYS B O 1
ATOM 5550 N N . LYS B 1 376 ? -9.041 21.196 186.923 1.00 61.51 375 LYS B N 1
ATOM 5551 C CA . LYS B 1 376 ? -9.475 20.744 188.246 1.00 63.32 375 LYS B CA 1
ATOM 5552 C C . LYS B 1 376 ? -10.623 21.596 188.788 1.00 66.51 375 LYS B C 1
ATOM 5553 O O . LYS B 1 376 ? -10.565 22.132 189.899 1.00 66.06 375 LYS B O 1
ATOM 5559 N N . GLY B 1 377 ? -11.682 21.713 187.981 1.00 62.06 376 GLY B N 1
ATOM 5560 C CA . GLY B 1 377 ? -12.931 22.310 188.399 1.00 61.96 376 GLY B CA 1
ATOM 5561 C C . GLY B 1 377 ? -14.023 21.255 188.532 1.00 65.52 376 GLY B C 1
ATOM 5562 O O . GLY B 1 377 ? -13.843 20.087 188.191 1.00 68.74 376 GLY B O 1
ATOM 5563 N N . LYS B 1 378 ? -15.176 21.686 189.041 1.00 61.71 377 LYS B N 1
ATOM 5564 C CA . LYS B 1 378 ? -16.301 20.768 189.192 1.00 62.53 377 LYS B CA 1
ATOM 5565 C C . LYS B 1 378 ? -17.567 21.225 188.486 1.00 61.28 377 LYS B C 1
ATOM 5566 O O . LYS B 1 378 ? -18.282 20.390 187.924 1.00 58.72 377 LYS B O 1
ATOM 5572 N N . LEU B 1 379 ? -17.867 22.520 188.484 1.00 60.41 378 LEU B N 1
ATOM 5573 C CA . LEU B 1 379 ? -19.087 23.034 187.875 1.00 58.52 378 LEU B CA 1
ATOM 5574 C C . LEU B 1 379 ? -18.756 23.758 186.574 1.00 57.09 378 LEU B C 1
ATOM 5575 O O . LEU B 1 379 ? -17.875 24.625 186.545 1.00 57.39 378 LEU B O 1
ATOM 5580 N N . GLY B 1 380 ? -19.465 23.396 185.500 1.00 54.38 379 GLY B N 1
ATOM 5581 C CA . GLY B 1 380 ? -19.288 24.043 184.220 1.00 52.62 379 GLY B CA 1
ATOM 5582 C C . GLY B 1 380 ? -20.622 24.404 183.597 1.00 51.34 379 GLY B C 1
ATOM 5583 O O . GLY B 1 380 ? -21.665 23.831 183.919 1.00 51.25 379 GLY B O 1
ATOM 5584 N N . CYS B 1 381 ? -20.569 25.372 182.680 1.00 51.06 380 CYS B N 1
ATOM 5585 C CA . CYS B 1 381 ? -21.754 25.834 181.969 1.00 49.23 380 CYS B CA 1
ATOM 5586 C C . CYS B 1 381 ? -21.415 26.061 180.503 1.00 51.40 380 CYS B C 1
ATOM 5587 O O . CYS B 1 381 ? -20.525 26.852 180.182 1.00 47.63 380 CYS B O 1
ATOM 5590 N N . ALA B 1 382 ? -22.129 25.379 179.618 1.00 50.39 381 ALA B N 1
ATOM 5591 C CA . ALA B 1 382 ? -22.002 25.579 178.184 1.00 43.53 381 ALA B CA 1
ATOM 5592 C C . ALA B 1 382 ? -23.199 26.370 177.672 1.00 47.96 381 ALA B C 1
ATOM 5593 O O . ALA B 1 382 ? -24.339 26.099 178.051 1.00 48.95 381 ALA B O 1
ATOM 5595 N N . GLY B 1 383 ? -22.932 27.353 176.817 1.00 42.59 382 GLY B N 1
ATOM 5596 C CA . GLY B 1 383 ? -23.978 28.171 176.236 1.00 42.15 382 GLY B CA 1
ATOM 5597 C C . GLY B 1 383 ? -23.681 28.479 174.784 1.00 44.63 382 GLY B C 1
ATOM 5598 O O . GLY B 1 383 ? -22.558 28.861 174.444 1.00 43.70 382 GLY B O 1
ATOM 5599 N N . ILE B 1 384 ? -24.668 28.306 173.914 1.00 41.88 383 ILE B N 1
ATOM 5600 C CA . ILE B 1 384 ? -24.470 28.447 172.477 1.00 40.92 383 ILE B CA 1
ATOM 5601 C C . ILE B 1 384 ? -25.688 29.144 171.883 1.00 41.15 383 ILE B C 1
ATOM 5602 O O . ILE B 1 384 ? -26.827 28.730 172.119 1.00 47.59 383 ILE B O 1
ATOM 5607 N N . CYS B 1 385 ? -25.446 30.210 171.129 1.00 42.56 384 CYS B N 1
ATOM 5608 C CA . CYS B 1 385 ? -26.502 30.917 170.423 1.00 44.08 384 CYS B CA 1
ATOM 5609 C C . CYS B 1 385 ? -26.800 30.233 169.092 1.00 39.11 384 CYS B C 1
ATOM 5610 O O . CYS B 1 385 ? -26.001 29.448 168.577 1.00 39.83 384 CYS B O 1
ATOM 5613 N N . ASN B 1 386 ? -27.957 30.556 168.516 1.00 42.35 385 ASN B N 1
ATOM 5614 C CA . ASN B 1 386 ? -28.326 29.986 167.227 1.00 36.71 385 ASN B CA 1
ATOM 5615 C C . ASN B 1 386 ? -29.091 31.006 166.397 1.00 40.56 385 ASN B C 1
ATOM 5616 O O . ASN B 1 386 ? -29.876 31.796 166.933 1.00 46.18 385 ASN B O 1
ATOM 5621 N N . GLY B 1 387 ? -28.850 30.985 165.086 1.00 36.10 386 GLY B N 1
ATOM 5622 C CA . GLY B 1 387 ? -29.578 31.834 164.164 1.00 32.19 386 GLY B CA 1
ATOM 5623 C C . GLY B 1 387 ? -31.074 31.763 164.385 1.00 38.90 386 GLY B C 1
ATOM 5624 O O . GLY B 1 387 ? -31.614 30.688 164.664 1.00 42.47 386 GLY B O 1
ATOM 5625 N N . GLY B 1 388 ? -31.751 32.902 164.282 1.00 42.71 387 GLY B N 1
ATOM 5626 C CA . GLY B 1 388 ? -33.173 32.990 164.557 1.00 43.51 387 GLY B CA 1
ATOM 5627 C C . GLY B 1 388 ? -33.523 33.661 165.870 1.00 45.12 387 GLY B C 1
ATOM 5628 O O . GLY B 1 388 ? -34.706 33.954 166.096 1.00 42.86 387 GLY B O 1
ATOM 5629 N N . GLY B 1 389 ? -32.544 33.910 166.741 1.00 45.01 388 GLY B N 1
ATOM 5630 C CA . GLY B 1 389 ? -32.768 34.615 167.989 1.00 48.63 388 GLY B CA 1
ATOM 5631 C C . GLY B 1 389 ? -32.590 33.800 169.255 1.00 46.32 388 GLY B C 1
ATOM 5632 O O . GLY B 1 389 ? -32.737 34.359 170.351 1.00 44.15 388 GLY B O 1
ATOM 5633 N N . GLY B 1 390 ? -32.271 32.509 169.159 1.00 48.03 389 GLY B N 1
ATOM 5634 C CA . GLY B 1 390 ? -32.308 31.617 170.295 1.00 41.20 389 GLY B CA 1
ATOM 5635 C C . GLY B 1 390 ? -30.938 31.256 170.855 1.00 44.36 389 GLY B C 1
ATOM 5636 O O . GLY B 1 390 ? -29.893 31.554 170.281 1.00 40.28 389 GLY B O 1
ATOM 5637 N N . ALA B 1 391 ? -30.971 30.606 172.019 1.00 38.56 390 ALA B N 1
ATOM 5638 C CA . ALA B 1 391 ? -29.775 30.050 172.638 1.00 38.32 390 ALA B CA 1
ATOM 5639 C C . ALA B 1 391 ? -30.168 28.892 173.540 1.00 45.37 390 ALA B C 1
ATOM 5640 O O . ALA B 1 391 ? -31.311 28.788 173.995 1.00 45.60 390 ALA B O 1
ATOM 5642 N N . SER B 1 392 ? -29.193 28.029 173.809 1.00 44.59 391 SER B N 1
ATOM 5643 C CA . SER B 1 392 ? -29.354 26.921 174.737 1.00 42.37 391 SER B CA 1
ATOM 5644 C C . SER B 1 392 ? -28.142 26.860 175.656 1.00 42.80 391 SER B C 1
ATOM 5645 O O . SER B 1 392 ? -27.026 27.215 175.262 1.00 45.62 391 SER B O 1
ATOM 5648 N N . ALA B 1 393 ? -28.369 26.387 176.879 1.00 40.96 392 ALA B N 1
ATOM 5649 C CA . ALA B 1 393 ? -27.315 26.314 177.878 1.00 52.71 392 ALA B CA 1
ATOM 5650 C C . ALA B 1 393 ? -27.546 25.110 178.783 1.00 48.52 392 ALA B C 1
ATOM 5651 O O . ALA B 1 393 ? -28.681 24.668 178.974 1.00 51.02 392 ALA B O 1
ATOM 5653 N N . LEU B 1 394 ? -26.452 24.576 179.328 1.00 47.51 393 LEU B N 1
ATOM 5654 C CA . LEU B 1 394 ? -26.488 23.374 180.153 1.00 44.16 393 LEU B CA 1
ATOM 5655 C C . LEU B 1 394 ? -25.449 23.488 181.255 1.00 48.96 393 LEU B C 1
ATOM 5656 O O . LEU B 1 394 ? -24.340 23.975 181.021 1.00 51.46 393 LEU B O 1
ATOM 5661 N N . VAL B 1 395 ? -25.810 23.026 182.453 1.00 47.65 394 VAL B N 1
ATOM 5662 C CA . VAL B 1 395 ? -24.933 23.042 183.620 1.00 49.68 394 VAL B CA 1
ATOM 5663 C C . VAL B 1 395 ? -24.609 21.603 183.991 1.00 53.48 394 VAL B C 1
ATOM 5664 O O . VAL B 1 395 ? -25.518 20.780 184.152 1.00 52.92 394 VAL B O 1
ATOM 5668 N N . VAL B 1 396 ? -23.318 21.298 184.115 1.00 54.45 395 VAL B N 1
ATOM 5669 C CA . VAL B 1 396 ? -22.856 19.965 184.476 1.00 53.72 395 VAL B CA 1
ATOM 5670 C C . VAL B 1 396 ? -21.998 20.062 185.728 1.00 61.27 395 VAL B C 1
ATOM 5671 O O . VAL B 1 396 ? -21.394 21.098 186.023 1.00 53.77 395 VAL B O 1
ATOM 5675 N N . GLU B 1 397 ? -21.946 18.955 186.466 1.00 58.61 396 GLU B N 1
ATOM 5676 C CA . GLU B 1 397 ? -21.032 18.792 187.591 1.00 60.60 396 GLU B CA 1
ATOM 5677 C C . GLU B 1 397 ? -20.098 17.635 187.276 1.00 56.31 396 GLU B C 1
ATOM 5678 O O . GLU B 1 397 ? -20.562 16.527 186.993 1.00 56.94 396 GLU B O 1
ATOM 5684 N N . LEU B 1 398 ? -18.793 17.892 187.313 1.00 56.11 397 LEU B N 1
ATOM 5685 C CA . LEU B 1 398 ? -17.811 16.845 187.056 1.00 63.31 397 LEU B CA 1
ATOM 5686 C C . LEU B 1 398 ? -17.650 15.973 188.293 1.00 58.32 397 LEU B C 1
ATOM 5687 O O . LEU B 1 398 ? -17.495 16.483 189.405 1.00 64.09 397 LEU B O 1
ATOM 5692 N N . LEU B 1 399 ? -17.679 14.660 188.098 1.00 72.01 398 LEU B N 1
ATOM 5693 C CA . LEU B 1 399 ? -17.711 13.728 189.221 1.00 71.16 398 LEU B CA 1
ATOM 5694 C C . LEU B 1 399 ? -16.358 13.079 189.507 1.00 74.41 398 LEU B C 1
ATOM 5695 O O . LEU B 1 399 ? -16.169 12.489 190.569 1.00 77.83 398 LEU B O 1
ATOM 5701 N N . MET C 1 2 ? -22.861 40.880 89.305 1.00 60.22 1 MET C N 1
ATOM 5702 C CA . MET C 1 2 ? -23.752 39.782 89.666 1.00 66.12 1 MET C CA 1
ATOM 5703 C C . MET C 1 2 ? -24.391 39.164 88.430 1.00 77.42 1 MET C C 1
ATOM 5704 O O . MET C 1 2 ? -24.792 37.999 88.442 1.00 79.55 1 MET C O 1
ATOM 5706 N N . SER C 1 3 ? -24.488 39.960 87.362 1.00 86.24 2 SER C N 1
ATOM 5707 C CA . SER C 1 3 ? -24.963 39.442 86.085 1.00 86.44 2 SER C CA 1
ATOM 5708 C C . SER C 1 3 ? -23.894 38.618 85.378 1.00 88.25 2 SER C C 1
ATOM 5709 O O . SER C 1 3 ? -24.225 37.664 84.662 1.00 90.92 2 SER C O 1
ATOM 5711 N N . SER C 1 4 ? -22.619 38.962 85.570 1.00 82.11 3 SER C N 1
ATOM 5712 C CA . SER C 1 4 ? -21.502 38.216 85.002 1.00 71.00 3 SER C CA 1
ATOM 5713 C C . SER C 1 4 ? -21.218 36.913 85.747 1.00 64.07 3 SER C C 1
ATOM 5714 O O . SER C 1 4 ? -20.223 36.243 85.451 1.00 73.00 3 SER C O 1
ATOM 5716 N N . LEU C 1 5 ? -22.059 36.543 86.696 1.00 55.31 4 LEU C N 1
ATOM 5717 C CA . LEU C 1 5 ? -21.934 35.321 87.467 1.00 54.36 4 LEU C CA 1
ATOM 5718 C C . LEU C 1 5 ? -23.098 34.383 87.167 1.00 45.29 4 LEU C C 1
ATOM 5719 O O . LEU C 1 5 ? -24.175 34.845 86.781 1.00 48.46 4 LEU C O 1
ATOM 5724 N N . PRO C 1 6 ? -22.917 33.068 87.338 1.00 40.54 5 PRO C N 1
ATOM 5725 C CA . PRO C 1 6 ? -23.959 32.118 86.919 1.00 39.44 5 PRO C CA 1
ATOM 5726 C C . PRO C 1 6 ? -25.273 32.342 87.651 1.00 30.30 5 PRO C C 1
ATOM 5727 O O . PRO C 1 6 ? -25.307 32.731 88.819 1.00 31.55 5 PRO C O 1
ATOM 5731 N N . ALA C 1 7 ? -26.365 32.074 86.943 1.00 25.10 6 ALA C N 1
ATOM 5732 C CA . ALA C 1 7 ? -27.695 32.263 87.500 1.00 26.39 6 ALA C CA 1
ATOM 5733 C C . ALA C 1 7 ? -27.989 31.242 88.595 1.00 29.42 6 ALA C C 1
ATOM 5734 O O . ALA C 1 7 ? -27.525 30.098 88.555 1.00 30.82 6 ALA C O 1
ATOM 5736 N N . VAL C 1 8 ? -28.772 31.670 89.587 1.00 20.91 7 VAL C N 1
ATOM 5737 C CA . VAL C 1 8 ? -29.233 30.803 90.661 1.00 18.91 7 VAL C CA 1
ATOM 5738 C C . VAL C 1 8 ? -30.755 30.882 90.708 1.00 24.39 7 VAL C C 1
ATOM 5739 O O . VAL C 1 8 ? -31.315 31.967 90.884 1.00 22.03 7 VAL C O 1
ATOM 5743 N N . TYR C 1 9 ? -31.414 29.744 90.546 1.00 19.90 8 TYR C N 1
ATOM 5744 C CA . TYR C 1 9 ? -32.871 29.680 90.548 1.00 20.84 8 TYR C CA 1
ATOM 5745 C C . TYR C 1 9 ? -33.400 29.088 91.847 1.00 22.82 8 TYR C C 1
ATOM 5746 O O . TYR C 1 9 ? -32.878 28.089 92.351 1.00 18.55 8 TYR C O 1
ATOM 5755 N N . ILE C 1 10 ? -34.461 29.702 92.371 1.00 20.51 9 ILE C N 1
ATOM 5756 C CA . ILE C 1 10 ? -35.269 29.103 93.428 1.00 19.15 9 ILE C CA 1
ATOM 5757 C C . ILE C 1 10 ? -36.360 28.265 92.759 1.00 17.46 9 ILE C C 1
ATOM 5758 O O . ILE C 1 10 ? -37.181 28.805 92.010 1.00 18.33 9 ILE C O 1
ATOM 5763 N N . VAL C 1 11 ? -36.372 26.948 93.025 1.00 17.41 10 VAL C N 1
ATOM 5764 C CA . VAL C 1 11 ? -37.400 26.075 92.450 1.00 19.42 10 VAL C CA 1
ATOM 5765 C C . VAL C 1 11 ? -38.537 25.766 93.419 1.00 18.02 10 VAL C C 1
ATOM 5766 O O . VAL C 1 11 ? -39.586 25.275 92.975 1.00 21.59 10 VAL C O 1
ATOM 5770 N N . SER C 1 12 ? -38.377 26.050 94.714 1.00 17.51 11 SER C N 1
ATOM 5771 C CA . SER C 1 12 ? -39.462 25.920 95.686 1.00 19.60 11 SER C CA 1
ATOM 5772 C C . SER C 1 12 ? -39.004 26.531 97.004 1.00 21.19 11 SER C C 1
ATOM 5773 O O . SER C 1 12 ? -37.816 26.797 97.215 1.00 16.81 11 SER C O 1
ATOM 5776 N N . SER C 1 13 ? -39.968 26.676 97.915 1.00 16.86 12 SER C N 1
ATOM 5777 C CA . SER C 1 13 ? -39.741 27.134 99.275 1.00 16.73 12 SER C CA 1
ATOM 5778 C C . SER C 1 13 ? -40.859 26.575 100.145 1.00 19.74 12 SER C C 1
ATOM 5779 O O . SER C 1 13 ? -41.920 26.187 99.644 1.00 20.17 12 SER C O 1
ATOM 5782 N N . ALA C 1 14 ? -40.616 26.532 101.457 1.00 17.55 13 ALA C N 1
ATOM 5783 C CA . ALA C 1 14 ? -41.629 26.022 102.372 1.00 14.01 13 ALA C CA 1
ATOM 5784 C C . ALA C 1 14 ? -41.263 26.466 103.773 1.00 20.39 13 ALA C C 1
ATOM 5785 O O . ALA C 1 14 ? -40.090 26.712 104.064 1.00 19.14 13 ALA C O 1
ATOM 5787 N N . ARG C 1 15 ? -42.272 26.574 104.639 1.00 15.45 14 ARG C N 1
ATOM 5788 C CA . ARG C 1 15 ? -42.010 26.918 106.033 1.00 11.91 14 ARG C CA 1
ATOM 5789 C C . ARG C 1 15 ? -42.952 26.153 106.953 1.00 14.72 14 ARG C C 1
ATOM 5790 O O . ARG C 1 15 ? -44.069 25.790 106.570 1.00 17.15 14 ARG C O 1
ATOM 5798 N N . THR C 1 16 ? -42.496 25.896 108.170 1.00 14.82 15 THR C N 1
ATOM 5799 C CA . THR C 1 16 ? -43.429 25.453 109.193 1.00 14.93 15 THR C CA 1
ATOM 5800 C C . THR C 1 16 ? -44.398 26.595 109.520 1.00 18.72 15 THR C C 1
ATOM 5801 O O . THR C 1 16 ? -44.101 27.762 109.251 1.00 15.19 15 THR C O 1
ATOM 5805 N N . PRO C 1 17 ? -45.557 26.293 110.117 1.00 18.27 16 PRO C N 1
ATOM 5806 C CA . PRO C 1 17 ? -46.247 27.334 110.892 1.00 17.53 16 PRO C CA 1
ATOM 5807 C C . PRO C 1 17 ? -45.252 27.856 111.920 1.00 21.20 16 PRO C C 1
ATOM 5808 O O . PRO C 1 17 ? -44.317 27.150 112.293 1.00 18.11 16 PRO C O 1
ATOM 5812 N N . VAL C 1 18 ? -45.422 29.106 112.351 1.00 16.21 17 VAL C N 1
ATOM 5813 C CA . VAL C 1 18 ? -44.590 29.669 113.413 1.00 15.01 17 VAL C CA 1
ATOM 5814 C C . VAL C 1 18 ? -45.345 29.504 114.728 1.00 17.91 17 VAL C C 1
ATOM 5815 O O . VAL C 1 18 ? -46.453 30.035 114.894 1.00 16.44 17 VAL C O 1
ATOM 5819 N N . GLY C 1 19 ? -44.768 28.746 115.656 1.00 19.58 18 GLY C N 1
ATOM 5820 C CA . GLY C 1 19 ? -45.404 28.522 116.938 1.00 20.34 18 GLY C CA 1
ATOM 5821 C C . GLY C 1 19 ? -44.984 29.535 117.989 1.00 21.69 18 GLY C C 1
ATOM 5822 O O . GLY C 1 19 ? -43.900 30.108 117.934 1.00 18.54 18 GLY C O 1
ATOM 5823 N N . SER C 1 20 ? -45.869 29.750 118.957 1.00 20.50 19 SER C N 1
ATOM 5824 C CA . SER C 1 20 ? -45.556 30.629 120.069 1.00 20.96 19 SER C CA 1
ATOM 5825 C C . SER C 1 20 ? -44.570 29.965 121.030 1.00 16.58 19 SER C C 1
ATOM 5826 O O . SER C 1 20 ? -44.386 28.741 121.051 1.00 20.06 19 SER C O 1
ATOM 5829 N N . PHE C 1 21 ? -43.931 30.808 121.835 1.00 20.97 20 PHE C N 1
ATOM 5830 C CA . PHE C 1 21 ? -43.004 30.353 122.866 1.00 18.82 20 PHE C CA 1
ATOM 5831 C C . PHE C 1 21 ? -43.723 29.406 123.820 1.00 19.85 20 PHE C C 1
ATOM 5832 O O . PHE C 1 21 ? -44.777 29.749 124.378 1.00 24.50 20 PHE C O 1
ATOM 5840 N N . LEU C 1 22 ? -43.172 28.195 123.959 1.00 20.99 21 LEU C N 1
ATOM 5841 C CA . LEU C 1 22 ? -43.755 27.120 124.759 1.00 25.04 21 LEU C CA 1
ATOM 5842 C C . LEU C 1 22 ? -45.162 26.770 124.282 1.00 29.87 21 LEU C C 1
ATOM 5843 O O . LEU C 1 22 ? -46.001 26.304 125.064 1.00 25.36 21 LEU C O 1
ATOM 5848 N N . GLY C 1 23 ? -45.417 26.977 122.988 1.00 19.24 22 GLY C N 1
ATOM 5849 C CA . GLY C 1 23 ? -46.747 26.831 122.418 1.00 20.95 22 GLY C CA 1
ATOM 5850 C C . GLY C 1 23 ? -46.880 25.619 121.512 1.00 24.93 22 GLY C C 1
ATOM 5851 O O . GLY C 1 23 ? -46.429 24.526 121.870 1.00 23.82 22 GLY C O 1
ATOM 5852 N N . SER C 1 24 ? -47.461 25.813 120.322 1.00 19.16 23 SER C N 1
ATOM 5853 C CA . SER C 1 24 ? -48.005 24.695 119.545 1.00 21.86 23 SER C CA 1
ATOM 5854 C C . SER C 1 24 ? -46.924 23.748 119.032 1.00 19.66 23 SER C C 1
ATOM 5855 O O . SER C 1 24 ? -47.209 22.568 118.792 1.00 21.59 23 SER C O 1
ATOM 5858 N N . LEU C 1 25 ? -45.702 24.245 118.818 1.00 17.79 24 LEU C N 1
ATOM 5859 C CA . LEU C 1 25 ? -44.604 23.447 118.289 1.00 17.88 24 LEU C CA 1
ATOM 5860 C C . LEU C 1 25 ? -43.498 23.233 119.319 1.00 16.79 24 LEU C C 1
ATOM 5861 O O . LEU C 1 25 ? -42.395 22.795 118.970 1.00 19.81 24 LEU C O 1
ATOM 5866 N N . SER C 1 26 ? -43.785 23.484 120.597 1.00 20.87 25 SER C N 1
ATOM 5867 C CA . SER C 1 26 ? -42.737 23.427 121.604 1.00 22.41 25 SER C CA 1
ATOM 5868 C C . SER C 1 26 ? -42.227 22.011 121.826 1.00 22.38 25 SER C C 1
ATOM 5869 O O . SER C 1 26 ? -41.127 21.842 122.351 1.00 20.86 25 SER C O 1
ATOM 5872 N N . SER C 1 27 ? -42.983 20.996 121.415 1.00 21.11 26 SER C N 1
ATOM 5873 C CA . SER C 1 27 ? -42.505 19.629 121.562 1.00 19.12 26 SER C CA 1
ATOM 5874 C C . SER C 1 27 ? -41.470 19.223 120.514 1.00 20.50 26 SER C C 1
ATOM 5875 O O . SER C 1 27 ? -40.887 18.140 120.655 1.00 24.60 26 SER C O 1
ATOM 5878 N N . LEU C 1 28 ? -41.232 20.026 119.472 1.00 16.43 27 LEU C N 1
ATOM 5879 C CA . LEU C 1 28 ? -40.301 19.654 118.407 1.00 15.51 27 LEU C CA 1
ATOM 5880 C C . LEU C 1 28 ? -38.947 20.343 118.574 1.00 14.16 27 LEU C C 1
ATOM 5881 O O . LEU C 1 28 ? -38.867 21.528 118.932 1.00 17.63 27 LEU C O 1
ATOM 5886 N N . THR C 1 29 ? -37.886 19.604 118.273 1.00 15.52 28 THR C N 1
ATOM 5887 C CA . THR C 1 29 ? -36.558 20.207 118.288 1.00 17.38 28 THR C CA 1
ATOM 5888 C C . THR C 1 29 ? -36.317 21.043 117.031 1.00 16.34 28 THR C C 1
ATOM 5889 O O . THR C 1 29 ? -37.033 20.950 116.029 1.00 15.33 28 THR C O 1
ATOM 5893 N N . ALA C 1 30 ? -35.255 21.847 117.075 1.00 12.55 29 ALA C N 1
ATOM 5894 C CA . ALA C 1 30 ? -34.912 22.650 115.906 1.00 15.25 29 ALA C CA 1
ATOM 5895 C C . ALA C 1 30 ? -34.631 21.804 114.666 1.00 14.33 29 ALA C C 1
ATOM 5896 O O . ALA C 1 30 ? -35.111 22.183 113.586 1.00 16.36 29 ALA C O 1
ATOM 5898 N N . PRO C 1 31 ? -33.913 20.670 114.732 1.00 14.92 30 PRO C N 1
ATOM 5899 C CA . PRO C 1 31 ? -33.741 19.860 113.514 1.00 14.47 30 PRO C CA 1
ATOM 5900 C C . PRO C 1 31 ? -35.025 19.196 113.047 1.00 14.52 30 PRO C C 1
ATOM 5901 O O . PRO C 1 31 ? -35.162 18.945 111.846 1.00 16.96 30 PRO C O 1
ATOM 5905 N N . GLN C 1 32 ? -35.959 18.889 113.952 1.00 14.85 31 GLN C N 1
ATOM 5906 C CA . GLN C 1 32 ? -37.248 18.342 113.514 1.00 16.69 31 GLN C CA 1
ATOM 5907 C C . GLN C 1 32 ? -38.035 19.369 112.714 1.00 18.25 31 GLN C C 1
ATOM 5908 O O . GLN C 1 32 ? -38.615 19.042 111.669 1.00 18.78 31 GLN C O 1
ATOM 5914 N N . LEU C 1 33 ? -38.049 20.619 113.181 1.00 14.24 32 LEU C N 1
ATOM 5915 C CA . LEU C 1 33 ? -38.660 21.700 112.422 1.00 17.84 32 LEU C CA 1
ATOM 5916 C C . LEU C 1 33 ? -37.952 21.894 111.081 1.00 13.44 32 LEU C C 1
ATOM 5917 O O . LEU C 1 33 ? -38.597 22.049 110.035 1.00 14.59 32 LEU C O 1
ATOM 5922 N N . GLY C 1 34 ? -36.614 21.910 111.089 1.00 11.90 33 GLY C N 1
ATOM 5923 C CA . GLY C 1 34 ? -35.898 22.152 109.848 1.00 14.43 33 GLY C CA 1
ATOM 5924 C C . GLY C 1 34 ? -36.102 21.040 108.835 1.00 13.11 33 GLY C C 1
ATOM 5925 O O . GLY C 1 34 ? -36.328 21.305 107.656 1.00 14.87 33 GLY C O 1
ATOM 5926 N N . ALA C 1 35 ? -36.044 19.781 109.286 1.00 12.77 34 ALA C N 1
ATOM 5927 C CA . ALA C 1 35 ? -36.318 18.658 108.395 1.00 14.00 34 ALA C CA 1
ATOM 5928 C C . ALA C 1 35 ? -37.696 18.780 107.757 1.00 14.06 34 ALA C C 1
ATOM 5929 O O . ALA C 1 35 ? -37.868 18.506 106.561 1.00 15.96 34 ALA C O 1
ATOM 5931 N N . HIS C 1 36 ? -38.694 19.158 108.550 1.00 14.35 35 HIS C N 1
ATOM 5932 C CA . HIS C 1 36 ? -40.052 19.280 108.014 1.00 17.98 35 HIS C CA 1
ATOM 5933 C C . HIS C 1 36 ? -40.105 20.294 106.880 1.00 15.70 35 HIS C C 1
ATOM 5934 O O . HIS C 1 36 ? -40.732 20.048 105.836 1.00 16.51 35 HIS C O 1
ATOM 5941 N N . ALA C 1 37 ? -39.423 21.440 107.055 1.00 15.94 36 ALA C N 1
ATOM 5942 C CA . ALA C 1 37 ? -39.438 22.473 106.029 1.00 20.14 36 ALA C CA 1
ATOM 5943 C C . ALA C 1 37 ? -38.697 22.017 104.777 1.00 12.89 36 ALA C C 1
ATOM 5944 O O . ALA C 1 37 ? -39.148 22.264 103.645 1.00 15.77 36 ALA C O 1
ATOM 5946 N N . ILE C 1 38 ? -37.538 21.374 104.958 1.00 14.02 37 ILE C N 1
ATOM 5947 C CA . ILE C 1 38 ? -36.755 20.903 103.824 1.00 17.31 37 ILE C CA 1
ATOM 5948 C C . ILE C 1 38 ? -37.546 19.867 103.037 1.00 13.76 37 ILE C C 1
ATOM 5949 O O . ILE C 1 38 ? -37.668 19.946 101.807 1.00 14.54 37 ILE C O 1
ATOM 5954 N N . LYS C 1 39 ? -38.120 18.893 103.744 1.00 15.81 38 LYS C N 1
ATOM 5955 C CA . LYS C 1 39 ? -38.861 17.849 103.048 1.00 15.55 38 LYS C CA 1
ATOM 5956 C C . LYS C 1 39 ? -40.064 18.443 102.320 1.00 18.25 38 LYS C C 1
ATOM 5957 O O . LYS C 1 39 ? -40.319 18.110 101.159 1.00 17.88 38 LYS C O 1
ATOM 5963 N N . ALA C 1 40 ? -40.759 19.399 102.945 1.00 16.04 39 ALA C N 1
ATOM 5964 C CA . ALA C 1 40 ? -41.924 19.970 102.273 1.00 19.50 39 ALA C CA 1
ATOM 5965 C C . ALA C 1 40 ? -41.533 20.826 101.067 1.00 16.26 39 ALA C C 1
ATOM 5966 O O . ALA C 1 40 ? -42.280 20.871 100.080 1.00 21.26 39 ALA C O 1
ATOM 5968 N N . ALA C 1 41 ? -40.371 21.496 101.110 1.00 16.92 40 ALA C N 1
ATOM 5969 C CA . ALA C 1 41 ? -39.937 22.279 99.954 1.00 15.29 40 ALA C CA 1
ATOM 5970 C C . ALA C 1 41 ? -39.596 21.365 98.782 1.00 17.97 40 ALA C C 1
ATOM 5971 O O . ALA C 1 41 ? -39.959 21.646 97.631 1.00 17.77 40 ALA C O 1
ATOM 5973 N N . LEU C 1 42 ? -38.897 20.259 99.054 1.00 16.70 41 LEU C N 1
ATOM 5974 C CA . LEU C 1 42 ? -38.511 19.367 97.971 1.00 18.52 41 LEU C CA 1
ATOM 5975 C C . LEU C 1 42 ? -39.716 18.676 97.359 1.00 19.58 41 LEU C C 1
ATOM 5976 O O . LEU C 1 42 ? -39.727 18.396 96.152 1.00 18.71 41 LEU C O 1
ATOM 5981 N N . ALA C 1 43 ? -40.744 18.409 98.159 1.00 18.23 42 ALA C N 1
ATOM 5982 C CA . ALA C 1 43 ? -41.893 17.689 97.613 1.00 19.36 42 ALA C CA 1
ATOM 5983 C C . ALA C 1 43 ? -42.625 18.511 96.564 1.00 24.60 42 ALA C C 1
ATOM 5984 O O . ALA C 1 43 ? -43.356 17.945 95.740 1.00 24.09 42 ALA C O 1
ATOM 5986 N N . LYS C 1 44 ? -42.441 19.832 96.580 1.00 21.31 43 LYS C N 1
ATOM 5987 C CA . LYS C 1 44 ? -43.055 20.697 95.593 1.00 23.67 43 LYS C CA 1
ATOM 5988 C C . LYS C 1 44 ? -42.365 20.673 94.244 1.00 28.18 43 LYS C C 1
ATOM 5989 O O . LYS C 1 44 ? -42.964 21.119 93.267 1.00 28.34 43 LYS C O 1
ATOM 5995 N N . VAL C 1 45 ? -41.121 20.211 94.150 1.00 22.70 44 VAL C N 1
ATOM 5996 C CA . VAL C 1 45 ? -40.381 20.342 92.902 1.00 18.23 44 VAL C CA 1
ATOM 5997 C C . VAL C 1 45 ? -40.630 19.106 92.049 1.00 27.78 44 VAL C C 1
ATOM 5998 O O . VAL C 1 45 ? -40.139 18.018 92.354 1.00 27.36 44 VAL C O 1
ATOM 6002 N N . ASP C 1 46 ? -41.372 19.285 90.961 1.00 25.24 45 ASP C N 1
ATOM 6003 C CA . ASP C 1 46 ? -41.643 18.213 90.010 1.00 26.26 45 ASP C CA 1
ATOM 6004 C C . ASP C 1 46 ? -40.369 17.910 89.228 1.00 28.12 45 ASP C C 1
ATOM 6005 O O . ASP C 1 46 ? -39.922 18.724 88.416 1.00 28.56 45 ASP C O 1
ATOM 6010 N N . GLY C 1 47 ? -39.777 16.745 89.475 1.00 25.42 46 GLY C N 1
ATOM 6011 C CA . GLY C 1 47 ? -38.623 16.303 88.722 1.00 23.77 46 GLY C CA 1
ATOM 6012 C C . GLY C 1 47 ? -37.292 16.425 89.434 1.00 24.71 46 GLY C C 1
ATOM 6013 O O . GLY C 1 47 ? -36.255 16.145 88.821 1.00 28.54 46 GLY C O 1
ATOM 6014 N N . LEU C 1 48 ? -37.284 16.830 90.701 1.00 25.06 47 LEU C N 1
ATOM 6015 C CA . LEU C 1 48 ? -36.068 16.904 91.503 1.00 20.71 47 LEU C CA 1
ATOM 6016 C C . LEU C 1 48 ? -36.242 15.991 92.706 1.00 27.80 47 LEU C C 1
ATOM 6017 O O . LEU C 1 48 ? -37.248 16.084 93.414 1.00 25.54 47 LEU C O 1
ATOM 6022 N N . LYS C 1 49 ? -35.264 15.039 92.908 1.00 23.63 48 LYS C N 1
ATOM 6023 C CA . LYS C 1 49 ? -35.401 14.133 94.031 1.00 19.08 48 LYS C CA 1
ATOM 6024 C C . LYS C 1 49 ? -34.660 14.675 95.243 1.00 21.18 48 LYS C C 1
ATOM 6025 O O . LYS C 1 49 ? -33.695 15.435 95.101 1.00 21.09 48 LYS C O 1
ATOM 6031 N N . PRO C 1 50 ? -35.074 14.292 96.448 1.00 19.48 49 PRO C N 1
ATOM 6032 C CA . PRO C 1 50 ? -34.265 14.647 97.619 1.00 17.78 49 PRO C CA 1
ATOM 6033 C C . PRO C 1 50 ? -32.828 14.139 97.508 1.00 20.16 49 PRO C C 1
ATOM 6034 O O . PRO C 1 50 ? -31.900 14.793 98.006 1.00 18.06 49 PRO C O 1
ATOM 6038 N N . SER C 1 51 ? -32.622 12.995 96.840 1.00 20.16 50 SER C N 1
ATOM 6039 C CA . SER C 1 51 ? -31.275 12.458 96.628 1.00 18.17 50 SER C CA 1
ATOM 6040 C C . SER C 1 51 ? -30.446 13.274 95.645 1.00 25.03 50 SER C C 1
ATOM 6041 O O . SER C 1 51 ? -29.248 12.990 95.481 1.00 22.87 50 SER C O 1
ATOM 6044 N N . ASP C 1 52 ? -31.046 14.261 94.977 1.00 20.28 51 ASP C N 1
ATOM 6045 C CA . ASP C 1 52 ? -30.290 15.169 94.127 1.00 17.20 51 ASP C CA 1
ATOM 6046 C C . ASP C 1 52 ? -29.639 16.300 94.923 1.00 17.48 51 ASP C C 1
ATOM 6047 O O . ASP C 1 52 ? -28.754 16.980 94.392 1.00 17.75 51 ASP C O 1
ATOM 6052 N N . VAL C 1 53 ? -30.051 16.532 96.170 1.00 15.16 52 VAL C N 1
ATOM 6053 C CA . VAL C 1 53 ? -29.510 17.670 96.919 1.00 15.93 52 VAL C CA 1
ATOM 6054 C C . VAL C 1 53 ? -28.073 17.381 97.335 1.00 16.89 52 VAL C C 1
ATOM 6055 O O . VAL C 1 53 ? -27.794 16.366 97.985 1.00 16.57 52 VAL C O 1
ATOM 6059 N N . GLN C 1 54 ? -27.161 18.292 96.997 1.00 13.40 53 GLN C N 1
ATOM 6060 C CA . GLN C 1 54 ? -25.730 18.079 97.249 1.00 14.35 53 GLN C CA 1
ATOM 6061 C C . GLN C 1 54 ? -25.213 18.768 98.496 1.00 14.85 53 GLN C C 1
ATOM 6062 O O . GLN C 1 54 ? -24.276 18.259 99.135 1.00 15.69 53 GLN C O 1
ATOM 6068 N N . GLU C 1 55 ? -25.785 19.912 98.854 1.00 14.17 54 GLU C N 1
ATOM 6069 C CA . GLU C 1 55 ? -25.220 20.710 99.927 1.00 14.70 54 GLU C CA 1
ATOM 6070 C C . GLU C 1 55 ? -26.337 21.491 100.610 1.00 16.30 54 GLU C C 1
ATOM 6071 O O . GLU C 1 55 ? -27.353 21.820 99.988 1.00 12.94 54 GLU C O 1
ATOM 6077 N N . VAL C 1 56 ? -26.166 21.713 101.918 1.00 10.95 55 VAL C N 1
ATOM 6078 C CA . VAL C 1 56 ? -27.141 22.383 102.772 1.00 14.14 55 VAL C CA 1
ATOM 6079 C C . VAL C 1 56 ? -26.418 23.429 103.609 1.00 13.55 55 VAL C C 1
ATOM 6080 O O . VAL C 1 56 ? -25.373 23.138 104.200 1.00 13.44 55 VAL C O 1
ATOM 6084 N N . PHE C 1 57 ? -26.951 24.653 103.626 1.00 9.49 56 PHE C N 1
ATOM 6085 C CA . PHE C 1 57 ? -26.602 25.667 104.609 1.00 13.13 56 PHE C CA 1
ATOM 6086 C C . PHE C 1 57 ? -27.856 25.948 105.412 1.00 12.40 56 PHE C C 1
ATOM 6087 O O . PHE C 1 57 ? -28.895 26.258 104.821 1.00 13.48 56 PHE C O 1
ATOM 6095 N N . PHE C 1 58 ? -27.767 25.869 106.744 1.00 13.47 57 PHE C N 1
ATOM 6096 C CA . PHE C 1 58 ? -28.956 26.128 107.557 1.00 14.29 57 PHE C CA 1
ATOM 6097 C C . PHE C 1 58 ? -28.594 26.992 108.748 1.00 16.72 57 PHE C C 1
ATOM 6098 O O . PHE C 1 58 ? -27.656 26.676 109.491 1.00 14.87 57 PHE C O 1
ATOM 6106 N N . GLY C 1 59 ? -29.351 28.080 108.906 1.00 12.19 58 GLY C N 1
ATOM 6107 C CA . GLY C 1 59 ? -29.172 28.965 110.026 1.00 14.27 58 GLY C CA 1
ATOM 6108 C C . GLY C 1 59 ? -29.746 28.376 111.301 1.00 16.77 58 GLY C C 1
ATOM 6109 O O . GLY C 1 59 ? -30.734 27.639 111.290 1.00 14.35 58 GLY C O 1
ATOM 6110 N N . ASN C 1 60 ? -29.100 28.722 112.407 1.00 14.62 59 ASN C N 1
ATOM 6111 C CA . ASN C 1 60 ? -29.523 28.356 113.755 1.00 13.90 59 ASN C CA 1
ATOM 6112 C C . ASN C 1 60 ? -28.698 29.166 114.748 1.00 16.08 59 ASN C C 1
ATOM 6113 O O . ASN C 1 60 ? -27.455 29.165 114.675 1.00 14.79 59 ASN C O 1
ATOM 6118 N N . VAL C 1 61 ? -29.350 29.851 115.692 1.00 12.56 60 VAL C N 1
ATOM 6119 C CA . VAL C 1 61 ? -28.597 30.743 116.578 1.00 13.73 60 VAL C CA 1
ATOM 6120 C C . VAL C 1 61 ? -28.297 30.082 117.921 1.00 15.28 60 VAL C C 1
ATOM 6121 O O . VAL C 1 61 ? -27.129 29.966 118.318 1.00 16.21 60 VAL C O 1
ATOM 6125 N N . ILE C 1 62 ? -29.342 29.665 118.627 1.00 14.64 61 ILE C N 1
ATOM 6126 C CA . ILE C 1 62 ? -29.193 29.125 119.986 1.00 12.77 61 ILE C CA 1
ATOM 6127 C C . ILE C 1 62 ? -29.090 27.615 119.804 1.00 18.28 61 ILE C C 1
ATOM 6128 O O . ILE C 1 62 ? -30.068 26.872 119.867 1.00 15.83 61 ILE C O 1
ATOM 6133 N N . SER C 1 63 ? -27.869 27.155 119.521 1.00 13.38 62 SER C N 1
ATOM 6134 C CA . SER C 1 63 ? -27.640 25.765 119.150 1.00 14.08 62 SER C CA 1
ATOM 6135 C C . SER C 1 63 ? -27.363 24.874 120.346 1.00 13.34 62 SER C C 1
ATOM 6136 O O . SER C 1 63 ? -27.228 23.656 120.167 1.00 13.98 62 SER C O 1
ATOM 6139 N N . ALA C 1 64 ? -27.265 25.446 121.551 1.00 15.18 63 ALA C N 1
ATOM 6140 C CA . ALA C 1 64 ? -26.990 24.660 122.753 1.00 15.24 63 ALA C CA 1
ATOM 6141 C C . ALA C 1 64 ? -27.980 23.520 122.919 1.00 17.05 63 ALA C C 1
ATOM 6142 O O . ALA C 1 64 ? -29.200 23.720 122.910 1.00 15.05 63 ALA C O 1
ATOM 6144 N N . ASN C 1 65 ? -27.430 22.319 123.102 1.00 17.44 64 ASN C N 1
ATOM 6145 C CA . ASN C 1 65 ? -28.169 21.093 123.379 1.00 15.74 64 ASN C CA 1
ATOM 6146 C C . ASN C 1 65 ? -28.920 20.569 122.166 1.00 17.81 64 ASN C C 1
ATOM 6147 O O . ASN C 1 65 ? -29.694 19.611 122.289 1.00 17.63 64 ASN C O 1
ATOM 6152 N N . VAL C 1 66 ? -28.704 21.162 120.994 1.00 14.63 65 VAL C N 1
ATOM 6153 C CA . VAL C 1 66 ? -29.267 20.609 119.769 1.00 16.17 65 VAL C CA 1
ATOM 6154 C C . VAL C 1 66 ? -28.472 19.397 119.295 1.00 17.55 65 VAL C C 1
ATOM 6155 O O . VAL C 1 66 ? -29.025 18.551 118.575 1.00 18.37 65 VAL C O 1
ATOM 6159 N N . GLY C 1 67 ? -27.198 19.277 119.698 1.00 15.74 66 GLY C N 1
ATOM 6160 C CA . GLY C 1 67 ? -26.325 18.189 119.271 1.00 16.30 66 GLY C CA 1
ATOM 6161 C C . GLY C 1 67 ? -25.475 18.594 118.078 1.00 16.84 66 GLY C C 1
ATOM 6162 O O . GLY C 1 67 ? -25.599 19.693 117.528 1.00 16.24 66 GLY C O 1
ATOM 6163 N N . GLN C 1 68 ? -24.600 17.676 117.659 1.00 18.05 67 GLN C N 1
ATOM 6164 C CA . GLN C 1 68 ? -23.664 17.982 116.574 1.00 17.44 67 GLN C CA 1
ATOM 6165 C C . GLN C 1 68 ? -24.370 18.524 115.332 1.00 16.59 67 GLN C C 1
ATOM 6166 O O . GLN C 1 68 ? -25.336 17.922 114.834 1.00 14.89 67 GLN C O 1
ATOM 6172 N N . ASN C 1 69 ? -23.862 19.651 114.830 1.00 12.91 68 ASN C N 1
ATOM 6173 C CA . ASN C 1 69 ? -24.190 20.243 113.520 1.00 11.62 68 ASN C CA 1
ATOM 6174 C C . ASN C 1 69 ? -25.699 20.253 113.250 1.00 13.03 68 ASN C C 1
ATOM 6175 O O . ASN C 1 69 ? -26.210 19.405 112.507 1.00 15.18 68 ASN C O 1
ATOM 6180 N N . PRO C 1 70 ? -26.434 21.207 113.807 1.00 13.67 69 PRO C N 1
ATOM 6181 C CA . PRO C 1 70 ? -27.891 21.267 113.550 1.00 12.08 69 PRO C CA 1
ATOM 6182 C C . PRO C 1 70 ? -28.279 21.091 112.079 1.00 12.15 69 PRO C C 1
ATOM 6183 O O . PRO C 1 70 ? -29.255 20.386 111.793 1.00 15.42 69 PRO C O 1
ATOM 6187 N N . ALA C 1 71 ? -27.573 21.749 111.149 1.00 13.74 70 ALA C N 1
ATOM 6188 C CA . ALA C 1 71 ? -27.895 21.649 109.723 1.00 10.41 70 ALA C CA 1
ATOM 6189 C C . ALA C 1 71 ? -27.818 20.211 109.228 1.00 11.56 70 ALA C C 1
ATOM 6190 O O . ALA C 1 71 ? -28.640 19.785 108.414 1.00 14.07 70 ALA C O 1
ATOM 6192 N N . ARG C 1 72 ? -26.791 19.476 109.654 1.00 12.78 71 ARG C N 1
ATOM 6193 C CA . ARG C 1 72 ? -26.676 18.061 109.299 1.00 11.83 71 ARG C CA 1
ATOM 6194 C C . ARG C 1 72 ? -27.881 17.273 109.790 1.00 13.84 71 ARG C C 1
ATOM 6195 O O . ARG C 1 72 ? -28.419 16.415 109.068 1.00 15.26 71 ARG C O 1
ATOM 6203 N N . GLN C 1 73 ? -28.306 17.537 111.034 1.00 12.50 72 GLN C N 1
ATOM 6204 C CA . GLN C 1 73 ? -29.487 16.862 111.583 1.00 16.06 72 GLN C CA 1
ATOM 6205 C C . GLN C 1 73 ? -30.749 17.203 110.807 1.00 16.72 72 GLN C C 1
ATOM 6206 O O . GLN C 1 73 ? -31.611 16.330 110.602 1.00 15.24 72 GLN C O 1
ATOM 6212 N N . CYS C 1 74 ? -30.902 18.470 110.405 1.00 13.84 73 CYS C N 1
ATOM 6213 C CA . CYS C 1 74 ? -32.020 18.858 109.536 1.00 14.29 73 CYS C CA 1
ATOM 6214 C C . CYS C 1 74 ? -31.987 18.096 108.216 1.00 15.14 73 CYS C C 1
ATOM 6215 O O . CYS C 1 74 ? -33.023 17.622 107.732 1.00 14.44 73 CYS C O 1
ATOM 6218 N N . ALA C 1 75 ? -30.797 17.968 107.613 1.00 13.22 74 ALA C N 1
ATOM 6219 C CA . ALA C 1 75 ? -30.695 17.344 106.298 1.00 15.81 74 ALA C CA 1
ATOM 6220 C C . ALA C 1 75 ? -31.029 15.858 106.373 1.00 18.31 74 ALA C C 1
ATOM 6221 O O . ALA C 1 75 ? -31.766 15.334 105.530 1.00 16.39 74 ALA C O 1
ATOM 6223 N N . LEU C 1 76 ? -30.463 15.160 107.365 1.00 13.91 75 LEU C N 1
ATOM 6224 C CA . LEU C 1 76 ? -30.703 13.722 107.478 1.00 12.34 75 LEU C CA 1
ATOM 6225 C C . LEU C 1 76 ? -32.145 13.448 107.879 1.00 13.89 75 LEU C C 1
ATOM 6226 O O . LEU C 1 76 ? -32.765 12.494 107.391 1.00 17.85 75 LEU C O 1
ATOM 6231 N N . GLY C 1 77 ? -32.690 14.279 108.768 1.00 13.05 76 GLY C N 1
ATOM 6232 C CA . GLY C 1 77 ? -34.069 14.118 109.193 1.00 18.88 76 GLY C CA 1
ATOM 6233 C C . GLY C 1 77 ? -35.051 14.341 108.065 1.00 19.44 76 GLY C C 1
ATOM 6234 O O . GLY C 1 77 ? -36.137 13.755 108.054 1.00 20.60 76 GLY C O 1
ATOM 6235 N N . ALA C 1 78 ? -34.695 15.194 107.114 1.00 15.93 77 ALA C N 1
ATOM 6236 C CA . ALA C 1 78 ? -35.513 15.404 105.930 1.00 17.33 77 ALA C CA 1
ATOM 6237 C C . ALA C 1 78 ? -35.395 14.282 104.900 1.00 20.37 77 ALA C C 1
ATOM 6238 O O . ALA C 1 78 ? -36.100 14.326 103.887 1.00 24.70 77 ALA C O 1
ATOM 6240 N N . GLY C 1 79 ? -34.527 13.299 105.108 1.00 23.06 78 GLY C N 1
ATOM 6241 C CA . GLY C 1 79 ? -34.364 12.235 104.142 1.00 26.21 78 GLY C CA 1
ATOM 6242 C C . GLY C 1 79 ? -33.287 12.454 103.099 1.00 21.72 78 GLY C C 1
ATOM 6243 O O . GLY C 1 79 ? -33.227 11.680 102.140 1.00 23.11 78 GLY C O 1
ATOM 6244 N N . LEU C 1 80 ? -32.423 13.461 103.262 1.00 18.40 79 LEU C N 1
ATOM 6245 C CA . LEU C 1 80 ? -31.351 13.687 102.296 1.00 16.86 79 LEU C CA 1
ATOM 6246 C C . LEU C 1 80 ? -30.247 12.631 102.440 1.00 22.54 79 LEU C C 1
ATOM 6247 O O . LEU C 1 80 ? -30.144 11.920 103.448 1.00 19.47 79 LEU C O 1
ATOM 6252 N N . GLU C 1 81 ? -29.435 12.515 101.393 1.00 15.83 80 GLU C N 1
ATOM 6253 C CA . GLU C 1 81 ? -28.385 11.501 101.373 1.00 21.69 80 GLU C CA 1
ATOM 6254 C C . GLU C 1 81 ? -27.314 11.806 102.416 1.00 20.62 80 GLU C C 1
ATOM 6255 O O . GLU C 1 81 ? -27.026 12.969 102.718 1.00 18.76 80 GLU C O 1
ATOM 6261 N N . GLU C 1 82 ? -26.718 10.738 102.971 1.00 18.21 81 GLU C N 1
ATOM 6262 C CA . GLU C 1 82 ? -25.583 10.911 103.877 1.00 18.02 81 GLU C CA 1
ATOM 6263 C C . GLU C 1 82 ? -24.393 11.579 103.188 1.00 17.27 81 GLU C C 1
ATOM 6264 O O . GLU C 1 82 ? -23.515 12.111 103.870 1.00 18.36 81 GLU C O 1
ATOM 6270 N N . SER C 1 83 ? -24.354 11.581 101.851 1.00 20.62 82 SER C N 1
ATOM 6271 C CA . SER C 1 83 ? -23.320 12.287 101.099 1.00 14.89 82 SER C CA 1
ATOM 6272 C C . SER C 1 83 ? -23.474 13.805 101.126 1.00 13.92 82 SER C C 1
ATOM 6273 O O . SER C 1 83 ? -22.580 14.500 100.632 1.00 17.22 82 SER C O 1
ATOM 6276 N N . THR C 1 84 ? -24.572 14.326 101.670 1.00 15.20 83 THR C N 1
ATOM 6277 C CA . THR C 1 84 ? -24.849 15.755 101.595 1.00 14.10 83 THR C CA 1
ATOM 6278 C C . THR C 1 84 ? -23.893 16.543 102.493 1.00 15.54 83 THR C C 1
ATOM 6279 O O . THR C 1 84 ? -23.692 16.189 103.658 1.00 16.85 83 THR C O 1
ATOM 6283 N N . ILE C 1 85 ? -23.326 17.621 101.944 1.00 15.09 84 ILE C N 1
ATOM 6284 C CA A ILE C 1 85 ? -22.467 18.517 102.715 0.50 16.75 84 ILE C CA 1
ATOM 6285 C CA B ILE C 1 85 ? -22.464 18.551 102.681 0.50 17.22 84 ILE C CA 1
ATOM 6286 C C . ILE C 1 85 ? -23.346 19.479 103.502 1.00 16.14 84 ILE C C 1
ATOM 6287 O O . ILE C 1 85 ? -24.218 20.144 102.944 1.00 14.64 84 ILE C O 1
ATOM 6296 N N . CYS C 1 86 ? -23.114 19.555 104.817 1.00 13.36 85 CYS C N 1
ATOM 6297 C CA . CYS C 1 86 ? -23.990 20.329 105.689 1.00 11.81 85 CYS C CA 1
ATOM 6298 C C . CYS C 1 86 ? -23.206 21.246 106.613 1.00 11.21 85 CYS C C 1
ATOM 6299 O O . CYS C 1 86 ? -22.326 20.777 107.347 1.00 13.49 85 CYS C O 1
ATOM 6302 N N . THR C 1 87 ? -23.609 22.526 106.651 1.00 8.82 86 THR C N 1
ATOM 6303 C CA . THR C 1 87 ? -22.972 23.553 107.470 1.00 14.57 86 THR C CA 1
ATOM 6304 C C . THR C 1 87 ? -24.032 24.370 108.187 1.00 13.77 86 THR C C 1
ATOM 6305 O O . THR C 1 87 ? -24.964 24.870 107.551 1.00 12.29 86 THR C O 1
ATOM 6309 N N . THR C 1 88 ? -23.871 24.549 109.499 1.00 11.78 87 THR C N 1
ATOM 6310 C CA . THR C 1 88 ? -24.737 25.444 110.265 1.00 10.88 87 THR C CA 1
ATOM 6311 C C . THR C 1 88 ? -24.151 26.850 110.280 1.00 9.99 87 THR C C 1
ATOM 6312 O O . THR C 1 88 ? -22.940 27.015 110.404 1.00 13.44 87 THR C O 1
ATOM 6316 N N . VAL C 1 89 ? -25.026 27.851 110.148 1.00 10.37 88 VAL C N 1
ATOM 6317 C CA . VAL C 1 89 ? -24.666 29.258 110.001 1.00 14.49 88 VAL C CA 1
ATOM 6318 C C . VAL C 1 89 ? -25.293 30.055 111.155 1.00 17.20 88 VAL C C 1
ATOM 6319 O O . VAL C 1 89 ? -26.482 29.894 111.445 1.00 14.57 88 VAL C O 1
ATOM 6323 N N . ASN C 1 90 ? -24.511 30.942 111.780 1.00 14.77 89 ASN C N 1
ATOM 6324 C CA . ASN C 1 90 ? -25.012 31.866 112.805 1.00 11.58 89 ASN C CA 1
ATOM 6325 C C . ASN C 1 90 ? -24.577 33.285 112.469 1.00 13.82 89 ASN C C 1
ATOM 6326 O O . ASN C 1 90 ? -23.400 33.633 112.602 1.00 13.80 89 ASN C O 1
ATOM 6331 N N . LYS C 1 91 ? -25.527 34.092 112.004 1.00 13.53 90 LYS C N 1
ATOM 6332 C CA . LYS C 1 91 ? -25.401 35.534 111.918 1.00 12.60 90 LYS C CA 1
ATOM 6333 C C . LYS C 1 91 ? -26.583 36.148 112.658 1.00 15.62 90 LYS C C 1
ATOM 6334 O O . LYS C 1 91 ? -27.253 37.070 112.184 1.00 16.10 90 LYS C O 1
ATOM 6340 N N . VAL C 1 92 ? -26.826 35.605 113.862 1.00 17.15 91 VAL C N 1
ATOM 6341 C CA . VAL C 1 92 ? -27.980 35.896 114.712 1.00 13.59 91 VAL C CA 1
ATOM 6342 C C . VAL C 1 92 ? -29.233 35.941 113.843 1.00 13.69 91 VAL C C 1
ATOM 6343 O O . VAL C 1 92 ? -29.479 35.020 113.046 1.00 13.84 91 VAL C O 1
ATOM 6347 N N . CYS C 1 93 ? -29.998 37.036 113.935 1.00 14.72 92 CYS C N 1
ATOM 6348 C CA . CYS C 1 93 ? -31.305 37.091 113.292 1.00 14.59 92 CYS C CA 1
ATOM 6349 C C . CYS C 1 93 ? -31.211 37.014 111.769 1.00 16.38 92 CYS C C 1
ATOM 6350 O O . CYS C 1 93 ? -32.218 36.755 111.111 1.00 15.69 92 CYS C O 1
ATOM 6353 N N . ALA C 1 94 ? -30.039 37.246 111.184 1.00 14.79 93 ALA C N 1
ATOM 6354 C CA . ALA C 1 94 ? -29.898 37.154 109.736 1.00 13.31 93 ALA C CA 1
ATOM 6355 C C . ALA C 1 94 ? -29.476 35.758 109.270 1.00 11.60 93 ALA C C 1
ATOM 6356 O O . ALA C 1 94 ? -29.317 35.556 108.061 1.00 14.56 93 ALA C O 1
ATOM 6358 N N . SER C 1 95 ? -29.321 34.797 110.185 1.00 11.35 94 SER C N 1
ATOM 6359 C CA . SER C 1 95 ? -28.748 33.482 109.849 1.00 9.93 94 SER C CA 1
ATOM 6360 C C . SER C 1 95 ? -29.422 32.819 108.652 1.00 14.08 94 SER C C 1
ATOM 6361 O O . SER C 1 95 ? -28.755 32.251 107.777 1.00 12.26 94 SER C O 1
ATOM 6364 N N . GLY C 1 96 ? -30.758 32.836 108.628 1.00 15.02 95 GLY C N 1
ATOM 6365 C CA . GLY C 1 96 ? -31.470 32.098 107.610 1.00 13.05 95 GLY C CA 1
ATOM 6366 C C . GLY C 1 96 ? -31.302 32.706 106.236 1.00 15.27 95 GLY C C 1
ATOM 6367 O O . GLY C 1 96 ? -31.417 32.001 105.232 1.00 14.04 95 GLY C O 1
ATOM 6368 N N . LEU C 1 97 ? -31.054 34.025 106.164 1.00 12.37 96 LEU C N 1
ATOM 6369 C CA . LEU C 1 97 ? -30.813 34.643 104.866 1.00 14.07 96 LEU C CA 1
ATOM 6370 C C . LEU C 1 97 ? -29.352 34.520 104.441 1.00 13.98 96 LEU C C 1
ATOM 6371 O O . LEU C 1 97 ? -29.074 34.259 103.269 1.00 16.07 96 LEU C O 1
ATOM 6376 N N . LYS C 1 98 ? -28.416 34.724 105.366 1.00 13.01 97 LYS C N 1
ATOM 6377 C CA . LYS C 1 98 ? -27.005 34.481 105.041 1.00 14.49 97 LYS C CA 1
ATOM 6378 C C . LYS C 1 98 ? -26.788 33.045 104.586 1.00 13.30 97 LYS C C 1
ATOM 6379 O O . LYS C 1 98 ? -25.970 32.783 103.689 1.00 12.86 97 LYS C O 1
ATOM 6385 N N . ALA C 1 99 ? -27.536 32.088 105.165 1.00 12.21 98 ALA C N 1
ATOM 6386 C CA . ALA C 1 99 ? -27.421 30.705 104.690 1.00 11.78 98 ALA C CA 1
ATOM 6387 C C . ALA C 1 99 ? -27.776 30.587 103.209 1.00 12.16 98 ALA C C 1
ATOM 6388 O O . ALA C 1 99 ? -27.136 29.822 102.469 1.00 13.89 98 ALA C O 1
ATOM 6390 N N . ILE C 1 100 ? -28.841 31.276 102.782 1.00 15.07 99 ILE C N 1
ATOM 6391 C CA . ILE C 1 100 ? -29.292 31.241 101.389 1.00 15.18 99 ILE C CA 1
ATOM 6392 C C . ILE C 1 100 ? -28.259 31.899 100.471 1.00 15.09 99 ILE C C 1
ATOM 6393 O O . ILE C 1 100 ? -27.980 31.414 99.367 1.00 12.70 99 ILE C O 1
ATOM 6398 N N . ILE C 1 101 ? -27.670 33.001 100.922 1.00 12.29 100 ILE C N 1
ATOM 6399 C CA . ILE C 1 101 ? -26.583 33.655 100.185 1.00 12.75 100 ILE C CA 1
ATOM 6400 C C . ILE C 1 101 ? -25.414 32.691 99.961 1.00 13.93 100 ILE C C 1
ATOM 6401 O O . ILE C 1 101 ? -24.913 32.534 98.836 1.00 14.33 100 ILE C O 1
ATOM 6406 N N . LEU C 1 102 ? -24.991 32.002 101.024 1.00 11.82 101 LEU C N 1
ATOM 6407 C CA . LEU C 1 102 ? -23.879 31.064 100.910 1.00 15.06 101 LEU C CA 1
ATOM 6408 C C . LEU C 1 102 ? -24.231 29.901 99.996 1.00 14.70 101 LEU C C 1
ATOM 6409 O O . LEU C 1 102 ? -23.372 29.400 99.255 1.00 15.06 101 LEU C O 1
ATOM 6414 N N . GLY C 1 103 ? -25.493 29.463 100.022 1.00 12.02 102 GLY C N 1
ATOM 6415 C CA . GLY C 1 103 ? -25.900 28.399 99.109 1.00 12.49 102 GLY C CA 1
ATOM 6416 C C . GLY C 1 103 ? -25.853 28.853 97.668 1.00 13.04 102 GLY C C 1
ATOM 6417 O O . GLY C 1 103 ? -25.412 28.108 96.788 1.00 13.97 102 GLY C O 1
ATOM 6418 N N . ALA C 1 104 ? -26.325 30.085 97.401 1.00 15.76 103 ALA C N 1
ATOM 6419 C CA . ALA C 1 104 ? -26.249 30.618 96.046 1.00 15.61 103 ALA C CA 1
ATOM 6420 C C . ALA C 1 104 ? -24.800 30.701 95.581 1.00 11.92 103 ALA C C 1
ATOM 6421 O O . ALA C 1 104 ? -24.487 30.368 94.429 1.00 15.93 103 ALA C O 1
ATOM 6423 N N . GLN C 1 105 ? -23.902 31.151 96.461 1.00 15.92 104 GLN C N 1
ATOM 6424 C CA . GLN C 1 105 ? -22.502 31.297 96.080 1.00 19.47 104 GLN C CA 1
ATOM 6425 C C . GLN C 1 105 ? -21.871 29.963 95.734 1.00 16.94 104 GLN C C 1
ATOM 6426 O O . GLN C 1 105 ? -21.011 29.890 94.850 1.00 18.89 104 GLN C O 1
ATOM 6432 N N . THR C 1 106 ? -22.277 28.908 96.432 1.00 15.16 105 THR C N 1
ATOM 6433 C CA . THR C 1 106 ? -21.730 27.581 96.195 1.00 15.91 105 THR C CA 1
ATOM 6434 C C . THR C 1 106 ? -22.165 27.039 94.847 1.00 18.56 105 THR C C 1
ATOM 6435 O O . THR C 1 106 ? -21.404 26.311 94.201 1.00 20.11 105 THR C O 1
ATOM 6439 N N . ILE C 1 107 ? -23.367 27.405 94.389 1.00 16.36 106 ILE C N 1
ATOM 6440 C CA . ILE C 1 107 ? -23.735 27.137 93.002 1.00 17.75 106 ILE C CA 1
ATOM 6441 C C . ILE C 1 107 ? -22.903 27.993 92.054 1.00 19.68 106 ILE C C 1
ATOM 6442 O O . ILE C 1 107 ? -22.424 27.524 91.009 1.00 18.70 106 ILE C O 1
ATOM 6447 N N . MET C 1 108 ? -22.709 29.263 92.402 1.00 16.35 107 MET C N 1
ATOM 6448 C CA . MET C 1 108 ? -22.027 30.176 91.496 1.00 14.84 107 MET C CA 1
ATOM 6449 C C . MET C 1 108 ? -20.571 29.790 91.294 1.00 19.02 107 MET C C 1
ATOM 6450 O O . MET C 1 108 ? -20.042 29.948 90.189 1.00 21.71 107 MET C O 1
ATOM 6455 N N . THR C 1 109 ? -19.910 29.264 92.330 1.00 18.67 108 THR C N 1
ATOM 6456 C CA . THR C 1 109 ? -18.527 28.839 92.149 1.00 19.67 108 THR C CA 1
ATOM 6457 C C . THR C 1 109 ? -18.419 27.432 91.566 1.00 24.13 108 THR C C 1
ATOM 6458 O O . THR C 1 109 ? -17.300 26.942 91.384 1.00 22.66 108 THR C O 1
ATOM 6462 N N . GLY C 1 110 ? -19.547 26.791 91.234 1.00 22.25 109 GLY C N 1
ATOM 6463 C CA . GLY C 1 110 ? -19.560 25.510 90.551 1.00 22.03 109 GLY C CA 1
ATOM 6464 C C . GLY C 1 110 ? -19.410 24.297 91.440 1.00 20.90 109 GLY C C 1
ATOM 6465 O O . GLY C 1 110 ? -19.327 23.172 90.920 1.00 20.94 109 GLY C O 1
ATOM 6466 N N . ASN C 1 111 ? -19.399 24.474 92.759 1.00 16.59 110 ASN C N 1
ATOM 6467 C CA . ASN C 1 111 ? -19.188 23.362 93.673 1.00 19.02 110 ASN C CA 1
ATOM 6468 C C . ASN C 1 111 ? -20.463 22.599 93.986 1.00 21.29 110 ASN C C 1
ATOM 6469 O O . ASN C 1 111 ? -20.390 21.517 94.583 1.00 17.33 110 ASN C O 1
ATOM 6474 N N . ALA C 1 112 ? -21.618 23.116 93.584 1.00 18.38 111 ALA C N 1
ATOM 6475 C CA . ALA C 1 112 ? -22.860 22.365 93.682 1.00 17.50 111 ALA C CA 1
ATOM 6476 C C . ALA C 1 112 ? -23.772 22.820 92.568 1.00 16.01 111 ALA C C 1
ATOM 6477 O O . ALA C 1 112 ? -23.621 23.923 92.040 1.00 20.98 111 ALA C O 1
ATOM 6479 N N . ASP C 1 113 ? -24.728 21.952 92.212 1.00 14.38 112 ASP C N 1
ATOM 6480 C CA . ASP C 1 113 ? -25.815 22.315 91.321 1.00 16.97 112 ASP C CA 1
ATOM 6481 C C . ASP C 1 113 ? -27.178 22.257 91.988 1.00 16.49 112 ASP C C 1
ATOM 6482 O O . ASP C 1 113 ? -28.123 22.846 91.454 1.00 19.68 112 ASP C O 1
ATOM 6487 N N . VAL C 1 114 ? -27.300 21.589 93.144 1.00 15.33 113 VAL C N 1
ATOM 6488 C CA . VAL C 1 114 ? -28.543 21.531 93.907 1.00 18.02 113 VAL C CA 1
ATOM 6489 C C . VAL C 1 114 ? -28.207 21.786 95.370 1.00 17.44 113 VAL C C 1
ATOM 6490 O O . VAL C 1 114 ? -27.440 21.025 95.973 1.00 17.03 113 VAL C O 1
ATOM 6494 N N . VAL C 1 115 ? -28.775 22.856 95.938 1.00 14.62 114 VAL C N 1
ATOM 6495 C CA . VAL C 1 115 ? -28.517 23.277 97.313 1.00 16.44 114 VAL C CA 1
ATOM 6496 C C . VAL C 1 115 ? -29.838 23.535 98.018 1.00 15.71 114 VAL C C 1
ATOM 6497 O O . VAL C 1 115 ? -30.746 24.141 97.446 1.00 19.16 114 VAL C O 1
ATOM 6501 N N . VAL C 1 116 ? -29.934 23.129 99.278 1.00 16.05 115 VAL C N 1
ATOM 6502 C CA . VAL C 1 116 ? -31.041 23.525 100.147 1.00 13.99 115 VAL C CA 1
ATOM 6503 C C . VAL C 1 116 ? -30.500 24.494 101.187 1.00 15.71 115 VAL C C 1
ATOM 6504 O O . VAL C 1 116 ? -29.454 24.235 101.794 1.00 13.41 115 VAL C O 1
ATOM 6508 N N . ALA C 1 117 ? -31.180 25.630 101.377 1.00 12.21 116 ALA C N 1
ATOM 6509 C CA . ALA C 1 117 ? -30.700 26.570 102.383 1.00 12.47 116 ALA C CA 1
ATOM 6510 C C . ALA C 1 117 ? -31.892 27.151 103.130 1.00 15.78 116 ALA C C 1
ATOM 6511 O O . ALA C 1 117 ? -33.016 27.186 102.624 1.00 13.97 116 ALA C O 1
ATOM 6513 N N . GLY C 1 118 ? -31.641 27.595 104.351 1.00 16.09 117 GLY C N 1
ATOM 6514 C CA . GLY C 1 118 ? -32.729 28.155 105.140 1.00 17.80 117 GLY C CA 1
ATOM 6515 C C . GLY C 1 118 ? -32.279 28.288 106.573 1.00 14.90 117 GLY C C 1
ATOM 6516 O O . GLY C 1 118 ? -31.100 28.527 106.837 1.00 13.26 117 GLY C O 1
ATOM 6517 N N . GLY C 1 119 ? -33.220 28.097 107.493 1.00 10.59 118 GLY C N 1
ATOM 6518 C CA . GLY C 1 119 ? -32.896 28.206 108.909 1.00 14.78 118 GLY C CA 1
ATOM 6519 C C . GLY C 1 119 ? -33.995 27.667 109.795 1.00 14.99 118 GLY C C 1
ATOM 6520 O O . GLY C 1 119 ? -35.133 27.455 109.359 1.00 16.29 118 GLY C O 1
ATOM 6521 N N . THR C 1 120 ? -33.636 27.450 111.056 1.00 13.53 119 THR C N 1
ATOM 6522 C CA . THR C 1 120 ? -34.534 26.856 112.035 1.00 14.64 119 THR C CA 1
ATOM 6523 C C . THR C 1 120 ? -34.201 27.432 113.398 1.00 16.62 119 THR C C 1
ATOM 6524 O O . THR C 1 120 ? -33.052 27.791 113.665 1.00 15.61 119 THR C O 1
ATOM 6528 N N . GLU C 1 121 ? -35.218 27.541 114.249 1.00 13.13 120 GLU C N 1
ATOM 6529 C CA . GLU C 1 121 ? -34.979 27.883 115.647 1.00 13.37 120 GLU C CA 1
ATOM 6530 C C . GLU C 1 121 ? -36.067 27.263 116.508 1.00 16.26 120 GLU C C 1
ATOM 6531 O O . GLU C 1 121 ? -37.251 27.405 116.205 1.00 15.24 120 GLU C O 1
ATOM 6537 N N . SER C 1 122 ? -35.677 26.580 117.578 1.00 14.63 121 SER C N 1
ATOM 6538 C CA . SER C 1 122 ? -36.635 26.211 118.612 1.00 17.42 121 SER C CA 1
ATOM 6539 C C . SER C 1 122 ? -36.271 27.013 119.862 1.00 17.02 121 SER C C 1
ATOM 6540 O O . SER C 1 122 ? -35.459 26.575 120.670 1.00 18.36 121 SER C O 1
ATOM 6543 N N . MET C 1 123 ? -36.882 28.200 120.017 1.00 17.11 122 MET C N 1
ATOM 6544 C CA . MET C 1 123 ? -36.605 28.974 121.220 1.00 15.92 122 MET C CA 1
ATOM 6545 C C . MET C 1 123 ? -37.229 28.324 122.451 1.00 17.50 122 MET C C 1
ATOM 6546 O O . MET C 1 123 ? -36.660 28.412 123.546 1.00 18.11 122 MET C O 1
ATOM 6551 N N . SER C 1 124 ? -38.340 27.589 122.276 1.00 19.24 123 SER C N 1
ATOM 6552 C CA . SER C 1 124 ? -38.916 26.832 123.388 1.00 19.99 123 SER C CA 1
ATOM 6553 C C . SER C 1 124 ? -37.906 25.884 124.020 1.00 21.66 123 SER C C 1
ATOM 6554 O O . SER C 1 124 ? -37.939 25.666 125.238 1.00 20.51 123 SER C O 1
ATOM 6557 N N . ASN C 1 125 ? -37.033 25.272 123.213 1.00 19.86 124 ASN C N 1
ATOM 6558 C CA . ASN C 1 125 ? -36.116 24.251 123.718 1.00 19.67 124 ASN C CA 1
ATOM 6559 C C . ASN C 1 125 ? -34.694 24.757 123.920 1.00 21.04 124 ASN C C 1
ATOM 6560 O O . ASN C 1 125 ? -33.785 23.943 124.121 1.00 18.61 124 ASN C O 1
ATOM 6565 N N . ALA C 1 126 ? -34.490 26.074 123.904 1.00 19.62 125 ALA C N 1
ATOM 6566 C CA . ALA C 1 126 ? -33.217 26.630 124.346 1.00 21.05 125 ALA C CA 1
ATOM 6567 C C . ALA C 1 126 ? -33.040 26.322 125.833 1.00 19.75 125 ALA C C 1
ATOM 6568 O O . ALA C 1 126 ? -33.949 26.586 126.622 1.00 22.41 125 ALA C O 1
ATOM 6570 N N . PRO C 1 127 ? -31.903 25.770 126.251 1.00 19.44 126 PRO C N 1
ATOM 6571 C CA . PRO C 1 127 ? -31.716 25.408 127.662 1.00 16.23 126 PRO C CA 1
ATOM 6572 C C . PRO C 1 127 ? -31.244 26.603 128.488 1.00 19.20 126 PRO C C 1
ATOM 6573 O O . PRO C 1 127 ? -31.058 27.713 127.991 1.00 20.77 126 PRO C O 1
ATOM 6577 N N . HIS C 1 128 ? -31.035 26.337 129.778 1.00 20.06 127 HIS C N 1
ATOM 6578 C CA . HIS C 1 128 ? -30.241 27.198 130.643 1.00 21.23 127 HIS C CA 1
ATOM 6579 C C . HIS C 1 128 ? -28.836 26.616 130.799 1.00 25.15 127 HIS C C 1
ATOM 6580 O O . HIS C 1 128 ? -28.621 25.415 130.626 1.00 21.60 127 HIS C O 1
ATOM 6587 N N . TYR C 1 129 ? -27.874 27.478 131.142 1.00 17.99 128 TYR C N 1
ATOM 6588 C CA . TYR C 1 129 ? -26.479 27.075 131.280 1.00 17.23 128 TYR C CA 1
ATOM 6589 C C . TYR C 1 129 ? -26.012 27.139 132.730 1.00 22.67 128 TYR C C 1
ATOM 6590 O O . TYR C 1 129 ? -26.370 28.059 133.468 1.00 25.28 128 TYR C O 1
ATOM 6599 N N . LEU C 1 130 ? -25.150 26.196 133.111 1.00 21.18 129 LEU C N 1
ATOM 6600 C CA . LEU C 1 130 ? -24.397 26.281 134.360 1.00 24.62 129 LEU C CA 1
ATOM 6601 C C . LEU C 1 130 ? -22.935 26.418 133.976 1.00 26.81 129 LEU C C 1
ATOM 6602 O O . LEU C 1 130 ? -22.329 25.432 133.530 1.00 23.59 129 LEU C O 1
ATOM 6607 N N . PRO C 1 131 ? -22.343 27.600 134.097 1.00 23.99 130 PRO C N 1
ATOM 6608 C CA . PRO C 1 131 ? -21.029 27.833 133.485 1.00 26.58 130 PRO C CA 1
ATOM 6609 C C . PRO C 1 131 ? -19.805 27.422 134.288 1.00 39.88 130 PRO C C 1
ATOM 6610 O O . PRO C 1 131 ? -18.731 27.283 133.689 1.00 42.21 130 PRO C O 1
ATOM 6614 N N . ASN C 1 132 ? -19.916 27.208 135.602 1.00 33.39 131 ASN C N 1
ATOM 6615 C CA A ASN C 1 132 ? -18.724 26.999 136.421 0.59 35.23 131 ASN C CA 1
ATOM 6616 C CA B ASN C 1 132 ? -18.747 27.012 136.456 0.41 34.91 131 ASN C CA 1
ATOM 6617 C C . ASN C 1 132 ? -18.701 25.635 137.110 1.00 31.89 131 ASN C C 1
ATOM 6618 O O . ASN C 1 132 ? -18.034 25.472 138.134 1.00 33.84 131 ASN C O 1
ATOM 6627 N N . LEU C 1 133 ? -19.385 24.637 136.555 1.00 32.05 132 LEU C N 1
ATOM 6628 C CA . LEU C 1 133 ? -19.358 23.326 137.202 1.00 35.28 132 LEU C CA 1
ATOM 6629 C C . LEU C 1 133 ? -18.023 22.603 137.009 1.00 33.93 132 LEU C C 1
ATOM 6630 O O . LEU C 1 133 ? -17.665 21.760 137.834 1.00 29.30 132 LEU C O 1
ATOM 6635 N N . ARG C 1 134 ? -17.276 22.896 135.940 1.00 26.62 133 ARG C N 1
ATOM 6636 C CA . ARG C 1 134 ? -16.035 22.151 135.693 1.00 26.79 133 ARG C CA 1
ATOM 6637 C C . ARG C 1 134 ? -14.977 22.470 136.730 1.00 31.56 133 ARG C C 1
ATOM 6638 O O . ARG C 1 134 ? -14.323 21.565 137.259 1.00 38.60 133 ARG C O 1
ATOM 6646 N N . THR C 1 135 ? -14.761 23.751 137.001 1.00 28.58 134 THR C N 1
ATOM 6647 C CA . THR C 1 135 ? -13.769 24.136 137.989 1.00 31.81 134 THR C CA 1
ATOM 6648 C C . THR C 1 135 ? -14.368 24.220 139.377 1.00 35.73 134 THR C C 1
ATOM 6649 O O . THR C 1 135 ? -13.625 24.202 140.357 1.00 35.63 134 THR C O 1
ATOM 6653 N N . GLY C 1 136 ? -15.688 24.297 139.476 1.00 41.23 135 GLY C N 1
ATOM 6654 C CA . GLY C 1 136 ? -16.347 24.375 140.759 1.00 35.61 135 GLY C CA 1
ATOM 6655 C C . GLY C 1 136 ? -16.505 25.804 141.246 1.00 38.61 135 GLY C C 1
ATOM 6656 O O . GLY C 1 136 ? -15.823 26.729 140.810 1.00 37.75 135 GLY C O 1
ATOM 6657 N N . ALA C 1 137 ? -17.440 25.974 142.173 1.00 32.86 136 ALA C N 1
ATOM 6658 C CA . ALA C 1 137 ? -17.649 27.245 142.855 1.00 34.89 136 ALA C CA 1
ATOM 6659 C C . ALA C 1 137 ? -17.828 26.904 144.322 1.00 35.10 136 ALA C C 1
ATOM 6660 O O . ALA C 1 137 ? -18.832 26.292 144.697 1.00 34.11 136 ALA C O 1
ATOM 6662 N N . LYS C 1 138 ? -16.854 27.290 145.147 1.00 32.80 137 LYS C N 1
ATOM 6663 C CA . LYS C 1 138 ? -16.777 26.748 146.499 1.00 32.99 137 LYS C CA 1
ATOM 6664 C C . LYS C 1 138 ? -17.906 27.243 147.395 1.00 33.18 137 LYS C C 1
ATOM 6665 O O . LYS C 1 138 ? -18.328 26.518 148.300 1.00 34.24 137 LYS C O 1
ATOM 6671 N N . TYR C 1 139 ? -18.381 28.470 147.197 1.00 33.42 138 TYR C N 1
ATOM 6672 C CA . TYR C 1 139 ? -19.281 29.063 148.176 1.00 34.88 138 TYR C CA 1
ATOM 6673 C C . TYR C 1 139 ? -20.016 30.247 147.561 1.00 44.07 138 TYR C C 1
ATOM 6674 O O . TYR C 1 139 ? -19.387 31.137 146.984 1.00 44.76 138 TYR C O 1
ATOM 6683 N N . GLY C 1 140 ? -21.344 30.252 147.684 1.00 40.97 139 GLY C N 1
ATOM 6684 C CA . GLY C 1 140 ? -22.149 31.366 147.222 1.00 34.67 139 GLY C CA 1
ATOM 6685 C C . GLY C 1 140 ? -23.220 30.961 146.227 1.00 33.28 139 GLY C C 1
ATOM 6686 O O . GLY C 1 140 ? -23.096 29.927 145.572 1.00 32.00 139 GLY C O 1
ATOM 6687 N N . HIS C 1 141 ? -24.291 31.743 146.127 1.00 38.40 140 HIS C N 1
ATOM 6688 C CA . HIS C 1 141 ? -25.311 31.459 145.129 1.00 37.52 140 HIS C CA 1
ATOM 6689 C C . HIS C 1 141 ? -24.710 31.554 143.733 1.00 42.06 140 HIS C C 1
ATOM 6690 O O . HIS C 1 141 ? -23.768 32.314 143.493 1.00 43.13 140 HIS C O 1
ATOM 6697 N N . GLN C 1 142 ? -25.235 30.743 142.814 1.00 37.25 141 GLN C N 1
ATOM 6698 C CA . GLN C 1 142 ? -24.740 30.698 141.448 1.00 32.83 141 GLN C CA 1
ATOM 6699 C C . GLN C 1 142 ? -25.894 30.909 140.476 1.00 33.64 141 GLN C C 1
ATOM 6700 O O . GLN C 1 142 ? -27.058 30.662 140.798 1.00 45.39 141 GLN C O 1
ATOM 6706 N N . SER C 1 143 ? -25.552 31.389 139.290 1.00 35.13 142 SER C N 1
ATOM 6707 C CA . SER C 1 143 ? -26.528 31.784 138.286 1.00 31.57 142 SER C CA 1
ATOM 6708 C C . SER C 1 143 ? -26.730 30.667 137.270 1.00 30.13 142 SER C C 1
ATOM 6709 O O . SER C 1 143 ? -25.775 29.997 136.862 1.00 33.08 142 SER C O 1
ATOM 6712 N N . LEU C 1 144 ? -27.982 30.466 136.876 1.00 25.21 143 LEU C N 1
ATOM 6713 C CA . LEU C 1 144 ? -28.332 29.627 135.735 1.00 28.59 143 LEU C CA 1
ATOM 6714 C C . LEU C 1 144 ? -28.687 30.559 134.584 1.00 28.31 143 LEU C C 1
ATOM 6715 O O . LEU C 1 144 ? -29.678 31.294 134.663 1.00 28.28 143 LEU C O 1
ATOM 6720 N N . VAL C 1 145 ? -27.884 30.522 133.521 1.00 27.06 144 VAL C N 1
ATOM 6721 C CA . VAL C 1 145 ? -27.949 31.504 132.441 1.00 21.62 144 VAL C CA 1
ATOM 6722 C C . VAL C 1 145 ? -28.998 31.066 131.426 1.00 20.89 144 VAL C C 1
ATOM 6723 O O . VAL C 1 145 ? -28.961 29.940 130.927 1.00 18.63 144 VAL C O 1
ATOM 6727 N N . ASP C 1 146 ? -29.950 31.955 131.126 1.00 22.69 145 ASP C N 1
ATOM 6728 C CA . ASP C 1 146 ? -30.956 31.676 130.117 1.00 17.69 145 ASP C CA 1
ATOM 6729 C C . ASP C 1 146 ? -30.327 31.812 128.736 1.00 16.53 145 ASP C C 1
ATOM 6730 O O . ASP C 1 146 ? -29.893 32.903 128.358 1.00 21.19 145 ASP C O 1
ATOM 6735 N N . GLY C 1 147 ? -30.274 30.700 127.991 1.00 15.65 146 GLY C N 1
ATOM 6736 C CA . GLY C 1 147 ? -29.573 30.700 126.720 1.00 14.94 146 GLY C CA 1
ATOM 6737 C C . GLY C 1 147 ? -30.179 31.626 125.679 1.00 14.61 146 GLY C C 1
ATOM 6738 O O . GLY C 1 147 ? -29.465 32.123 124.803 1.00 15.44 146 GLY C O 1
ATOM 6739 N N . ILE C 1 148 ? -31.499 31.840 125.728 1.00 17.90 147 ILE C N 1
ATOM 6740 C CA . ILE C 1 148 ? -32.122 32.811 124.832 1.00 16.02 147 ILE C CA 1
ATOM 6741 C C . ILE C 1 148 ? -31.566 34.207 125.076 1.00 17.47 147 ILE C C 1
ATOM 6742 O O . ILE C 1 148 ? -31.233 34.942 124.135 1.00 18.73 147 ILE C O 1
ATOM 6747 N N . MET C 1 149 ? -31.528 34.627 126.339 1.00 19.58 148 MET C N 1
ATOM 6748 C CA . MET C 1 149 ? -31.020 35.956 126.647 1.00 16.77 148 MET C CA 1
ATOM 6749 C C . MET C 1 149 ? -29.559 36.083 126.248 1.00 24.22 148 MET C C 1
ATOM 6750 O O . MET C 1 149 ? -29.165 37.070 125.617 1.00 20.03 148 MET C O 1
ATOM 6755 N N . LYS C 1 150 ? -28.749 35.070 126.578 1.00 19.98 149 LYS C N 1
ATOM 6756 C CA A LYS C 1 150 ? -27.297 35.169 126.413 0.84 15.58 149 LYS C CA 1
ATOM 6757 C CA B LYS C 1 150 ? -27.303 35.188 126.411 0.16 21.10 149 LYS C CA 1
ATOM 6758 C C . LYS C 1 150 ? -26.883 35.088 124.948 1.00 20.10 149 LYS C C 1
ATOM 6759 O O . LYS C 1 150 ? -26.132 35.937 124.450 1.00 22.26 149 LYS C O 1
ATOM 6770 N N . ASP C 1 151 ? -27.329 34.054 124.257 1.00 19.36 150 ASP C N 1
ATOM 6771 C CA . ASP C 1 151 ? -26.857 33.787 122.910 1.00 13.36 150 ASP C CA 1
ATOM 6772 C C . ASP C 1 151 ? -27.787 34.322 121.840 1.00 14.43 150 ASP C C 1
ATOM 6773 O O . ASP C 1 151 ? -27.382 34.406 120.675 1.00 19.34 150 ASP C O 1
ATOM 6778 N N . GLY C 1 152 ? -29.014 34.695 122.202 1.00 19.30 151 GLY C N 1
ATOM 6779 C CA . GLY C 1 152 ? -29.943 35.194 121.208 1.00 19.81 151 GLY C CA 1
ATOM 6780 C C . GLY C 1 152 ? -30.207 36.685 121.246 1.00 17.08 151 GLY C C 1
ATOM 6781 O O . GLY C 1 152 ? -30.167 37.341 120.201 1.00 21.10 151 GLY C O 1
ATOM 6782 N N . LEU C 1 153 ? -30.480 37.244 122.429 1.00 14.72 152 LEU C N 1
ATOM 6783 C CA . LEU C 1 153 ? -31.112 38.561 122.526 1.00 21.45 152 LEU C CA 1
ATOM 6784 C C . LEU C 1 153 ? -30.241 39.674 123.104 1.00 24.77 152 LEU C C 1
ATOM 6785 O O . LEU C 1 153 ? -30.684 40.829 123.117 1.00 26.58 152 LEU C O 1
ATOM 6790 N N . THR C 1 154 ? -29.053 39.378 123.618 1.00 19.49 153 THR C N 1
ATOM 6791 C CA . THR C 1 154 ? -28.232 40.383 124.293 1.00 21.05 153 THR C CA 1
ATOM 6792 C C . THR C 1 154 ? -27.053 40.739 123.398 1.00 19.66 153 THR C C 1
ATOM 6793 O O . THR C 1 154 ? -26.317 39.851 122.963 1.00 22.42 153 THR C O 1
ATOM 6797 N N . ASP C 1 155 ? -26.878 42.029 123.117 1.00 21.23 154 ASP C N 1
ATOM 6798 C CA . ASP C 1 155 ? -25.689 42.456 122.392 1.00 23.53 154 ASP C CA 1
ATOM 6799 C C . ASP C 1 155 ? -24.461 42.190 123.257 1.00 22.31 154 ASP C C 1
ATOM 6800 O O . ASP C 1 155 ? -24.447 42.530 124.444 1.00 24.11 154 ASP C O 1
ATOM 6805 N N . ALA C 1 156 ? -23.434 41.559 122.659 1.00 21.43 155 ALA C N 1
ATOM 6806 C CA . ALA C 1 156 ? -22.270 41.138 123.442 1.00 28.51 155 ALA C CA 1
ATOM 6807 C C . ALA C 1 156 ? -21.473 42.331 123.960 1.00 34.24 155 ALA C C 1
ATOM 6808 O O . ALA C 1 156 ? -21.010 42.318 125.106 1.00 31.35 155 ALA C O 1
ATOM 6810 N N . GLY C 1 157 ? -21.315 43.375 123.147 1.00 34.24 156 GLY C N 1
ATOM 6811 C CA . GLY C 1 157 ? -20.528 44.527 123.547 1.00 36.69 156 GLY C CA 1
ATOM 6812 C C . GLY C 1 157 ? -20.988 45.209 124.823 1.00 47.09 156 GLY C C 1
ATOM 6813 O O . GLY C 1 157 ? -20.227 45.303 125.788 1.00 50.42 156 GLY C O 1
ATOM 6814 N N . LYS C 1 158 ? -22.230 45.684 124.845 1.00 44.64 157 LYS C N 1
ATOM 6815 C CA . LYS C 1 158 ? -22.758 46.453 125.966 1.00 51.41 157 LYS C CA 1
ATOM 6816 C C . LYS C 1 158 ? -23.517 45.607 126.978 1.00 45.83 157 LYS C C 1
ATOM 6817 O O . LYS C 1 158 ? -23.937 46.140 128.012 1.00 37.67 157 LYS C O 1
ATOM 6823 N N . GLN C 1 159 ? -23.707 44.311 126.712 1.00 31.88 158 GLN C N 1
ATOM 6824 C CA . GLN C 1 159 ? -24.542 43.458 127.558 1.00 39.44 158 GLN C CA 1
ATOM 6825 C C . GLN C 1 159 ? -25.966 44.002 127.662 1.00 36.99 158 GLN C C 1
ATOM 6826 O O . GLN C 1 159 ? -26.607 43.918 128.711 1.00 39.02 158 GLN C O 1
ATOM 6832 N N . GLU C 1 160 ? -26.464 44.566 126.567 1.00 27.92 159 GLU C N 1
ATOM 6833 C CA . GLU C 1 160 ? -27.792 45.169 126.533 1.00 36.40 159 GLU C CA 1
ATOM 6834 C C . GLU C 1 160 ? -28.736 44.313 125.706 1.00 27.60 159 GLU C C 1
ATOM 6835 O O . GLU C 1 160 ? -28.401 43.930 124.579 1.00 28.62 159 GLU C O 1
ATOM 6841 N N . LEU C 1 161 ? -29.930 44.062 126.243 1.00 29.76 160 LEU C N 1
ATOM 6842 C CA . LEU C 1 161 ? -30.970 43.409 125.460 1.00 30.27 160 LEU C CA 1
ATOM 6843 C C . LEU C 1 161 ? -31.299 44.231 124.219 1.00 31.64 160 LEU C C 1
ATOM 6844 O O . LEU C 1 161 ? -31.225 45.465 124.221 1.00 32.58 160 LEU C O 1
ATOM 6849 N N . MET C 1 162 ? -31.674 43.536 123.145 1.00 27.25 161 MET C N 1
ATOM 6850 C CA . MET C 1 162 ? -31.880 44.241 121.884 1.00 25.39 161 MET C CA 1
ATOM 6851 C C . MET C 1 162 ? -33.079 45.175 121.977 1.00 28.79 161 MET C C 1
ATOM 6852 O O . MET C 1 162 ? -33.122 46.202 121.286 1.00 31.77 161 MET C O 1
ATOM 6857 N N . GLY C 1 163 ? -34.029 44.857 122.859 1.00 29.32 162 GLY C N 1
ATOM 6858 C CA . GLY C 1 163 ? -35.145 45.756 123.098 1.00 30.67 162 GLY C CA 1
ATOM 6859 C C . GLY C 1 163 ? -34.715 47.099 123.652 1.00 35.32 162 GLY C C 1
ATOM 6860 O O . GLY C 1 163 ? -35.336 48.120 123.350 1.00 31.90 162 GLY C O 1
ATOM 6861 N N . LEU C 1 164 ? -33.656 47.121 124.477 1.00 24.29 163 LEU C N 1
ATOM 6862 C CA . LEU C 1 164 ? -33.116 48.399 124.941 1.00 29.72 163 LEU C CA 1
ATOM 6863 C C . LEU C 1 164 ? -32.528 49.194 123.784 1.00 28.01 163 LEU C C 1
ATOM 6864 O O . LEU C 1 164 ? -32.689 50.419 123.709 1.00 29.43 163 LEU C O 1
ATOM 6869 N N . GLN C 1 165 ? -31.852 48.506 122.860 1.00 27.84 164 GLN C N 1
ATOM 6870 C CA . GLN C 1 165 ? -31.322 49.197 121.695 1.00 31.57 164 GLN C CA 1
ATOM 6871 C C . GLN C 1 165 ? -32.444 49.626 120.752 1.00 26.93 164 GLN C C 1
ATOM 6872 O O . GLN C 1 165 ? -32.300 50.620 120.032 1.00 31.76 164 GLN C O 1
ATOM 6878 N N . ALA C 1 166 ? -33.570 48.914 120.770 1.00 22.67 165 ALA C N 1
ATOM 6879 C CA . ALA C 1 166 ? -34.743 49.376 120.035 1.00 31.09 165 ALA C CA 1
ATOM 6880 C C . ALA C 1 166 ? -35.246 50.694 120.599 1.00 29.41 165 ALA C C 1
ATOM 6881 O O . ALA C 1 166 ? -35.576 51.612 119.838 1.00 33.54 165 ALA C O 1
ATOM 6883 N N . GLU C 1 167 ? -35.281 50.821 121.932 1.00 26.55 166 GLU C N 1
ATOM 6884 C CA . GLU C 1 167 ? -35.614 52.110 122.542 1.00 30.36 166 GLU C CA 1
ATOM 6885 C C . GLU C 1 167 ? -34.661 53.203 122.086 1.00 30.59 166 GLU C C 1
ATOM 6886 O O . GLU C 1 167 ? -35.078 54.342 121.834 1.00 32.99 166 GLU C O 1
ATOM 6892 N N . GLU C 1 168 ? -33.368 52.885 122.015 1.00 27.60 167 GLU C N 1
ATOM 6893 C CA . GLU C 1 168 ? -32.396 53.824 121.473 1.00 35.23 167 GLU C CA 1
ATOM 6894 C C . GLU C 1 168 ? -32.786 54.245 120.057 1.00 31.93 167 GLU C C 1
ATOM 6895 O O . GLU C 1 168 ? -32.659 55.418 119.691 1.00 38.04 167 GLU C O 1
ATOM 6901 N N . CYS C 1 169 ? -33.281 53.300 119.259 1.00 33.55 168 CYS C N 1
ATOM 6902 C CA . CYS C 1 169 ? -33.697 53.595 117.890 1.00 33.28 168 CYS C CA 1
ATOM 6903 C C . CYS C 1 169 ? -34.887 54.551 117.879 1.00 35.84 168 CYS C C 1
ATOM 6904 O O . CYS C 1 169 ? -34.910 55.538 117.131 1.00 32.57 168 CYS C O 1
ATOM 6907 N N . ALA C 1 170 ? -35.869 54.288 118.735 1.00 28.40 169 ALA C N 1
ATOM 6908 C CA . ALA C 1 170 ? -37.054 55.141 118.814 1.00 27.77 169 ALA C CA 1
ATOM 6909 C C . ALA C 1 170 ? -36.685 56.564 119.231 1.00 30.00 169 ALA C C 1
ATOM 6910 O O . ALA C 1 170 ? -37.198 57.548 118.670 1.00 30.32 169 ALA C O 1
ATOM 6912 N N . GLN C 1 171 ? -35.775 56.693 120.201 1.00 33.50 170 GLN C N 1
ATOM 6913 C CA . GLN C 1 171 ? -35.298 58.019 120.596 1.00 37.12 170 GLN C CA 1
ATOM 6914 C C . GLN C 1 171 ? -34.514 58.677 119.468 1.00 34.45 170 GLN C C 1
ATOM 6915 O O . GLN C 1 171 ? -34.731 59.854 119.157 1.00 44.46 170 GLN C O 1
ATOM 6921 N N . ASP C 1 172 ? -33.578 57.938 118.862 1.00 37.68 171 ASP C N 1
ATOM 6922 C CA . ASP C 1 172 ? -32.757 58.482 117.781 1.00 38.52 171 ASP C CA 1
ATOM 6923 C C . ASP C 1 172 ? -33.615 59.089 116.675 1.00 45.43 171 ASP C C 1
ATOM 6924 O O . ASP C 1 172 ? -33.345 60.194 116.193 1.00 51.87 171 ASP C O 1
ATOM 6929 N N . HIS C 1 173 ? -34.656 58.372 116.257 1.00 40.73 172 HIS C N 1
ATOM 6930 C CA . HIS C 1 173 ? -35.388 58.706 115.044 1.00 38.81 172 HIS C CA 1
ATOM 6931 C C . HIS C 1 173 ? -36.763 59.296 115.300 1.00 40.70 172 HIS C C 1
ATOM 6932 O O . HIS C 1 173 ? -37.497 59.525 114.335 1.00 38.97 172 HIS C O 1
ATOM 6939 N N . GLY C 1 174 ? -37.127 59.554 116.555 1.00 35.98 173 GLY C N 1
ATOM 6940 C CA . GLY C 1 174 ? -38.380 60.226 116.874 1.00 32.86 173 GLY C CA 1
ATOM 6941 C C . GLY C 1 174 ? -39.654 59.435 116.651 1.00 32.25 173 GLY C C 1
ATOM 6942 O O . GLY C 1 174 ? -40.636 59.985 116.137 1.00 33.01 173 GLY C O 1
ATOM 6943 N N . PHE C 1 175 ? -39.673 58.158 117.022 1.00 30.98 174 PHE C N 1
ATOM 6944 C CA . PHE C 1 175 ? -40.874 57.338 116.898 1.00 34.26 174 PHE C CA 1
ATOM 6945 C C . PHE C 1 175 ? -41.479 57.122 118.274 1.00 35.26 174 PHE C C 1
ATOM 6946 O O . PHE C 1 175 ? -40.825 56.573 119.170 1.00 31.64 174 PHE C O 1
ATOM 6954 N N . SER C 1 176 ? -42.725 57.551 118.429 1.00 32.22 175 SER C N 1
ATOM 6955 C CA . SER C 1 176 ? -43.441 57.520 119.688 1.00 33.21 175 SER C CA 1
ATOM 6956 C C . SER C 1 176 ? -44.013 56.133 119.962 1.00 35.46 175 SER C C 1
ATOM 6957 O O . SER C 1 176 ? -44.101 55.271 119.083 1.00 33.00 175 SER C O 1
ATOM 6960 N N . ARG C 1 177 ? -44.414 55.942 121.219 1.00 37.96 176 ARG C N 1
ATOM 6961 C CA . ARG C 1 177 ? -45.229 54.793 121.598 1.00 37.86 176 ARG C CA 1
ATOM 6962 C C . ARG C 1 177 ? -46.392 54.596 120.630 1.00 32.07 176 ARG C C 1
ATOM 6963 O O . ARG C 1 177 ? -46.659 53.473 120.177 1.00 32.03 176 ARG C O 1
ATOM 6971 N N . GLU C 1 178 ? -47.082 55.688 120.283 1.00 34.27 177 GLU C N 1
ATOM 6972 C CA . GLU C 1 178 ? -48.292 55.568 119.478 1.00 35.82 177 GLU C CA 1
ATOM 6973 C C . GLU C 1 178 ? -47.974 55.204 118.030 1.00 32.13 177 GLU C C 1
ATOM 6974 O O . GLU C 1 178 ? -48.726 54.455 117.398 1.00 31.33 177 GLU C O 1
ATOM 6980 N N . GLN C 1 179 ? -46.883 55.733 117.472 1.00 31.69 178 GLN C N 1
ATOM 6981 C CA . GLN C 1 179 ? -46.556 55.368 116.100 1.00 30.49 178 GLN C CA 1
ATOM 6982 C C . GLN C 1 179 ? -46.194 53.895 116.010 1.00 28.80 178 GLN C C 1
ATOM 6983 O O . GLN C 1 179 ? -46.561 53.218 115.043 1.00 32.61 178 GLN C O 1
ATOM 6989 N N . GLN C 1 180 ? -45.478 53.389 117.014 1.00 28.43 179 GLN C N 1
ATOM 6990 C CA . GLN C 1 180 ? -45.120 51.976 117.041 1.00 26.95 179 GLN C CA 1
ATOM 6991 C C . GLN C 1 180 ? -46.346 51.082 117.231 1.00 29.08 179 GLN C C 1
ATOM 6992 O O . GLN C 1 180 ? -46.435 50.009 116.614 1.00 27.01 179 GLN C O 1
ATOM 6998 N N . ASP C 1 181 ? -47.291 51.498 118.089 1.00 33.72 180 ASP C N 1
ATOM 6999 C CA . ASP C 1 181 ? -48.495 50.698 118.340 1.00 31.71 180 ASP C CA 1
ATOM 7000 C C . ASP C 1 181 ? -49.399 50.656 117.119 1.00 30.77 180 ASP C C 1
ATOM 7001 O O . ASP C 1 181 ? -49.992 49.614 116.807 1.00 29.64 180 ASP C O 1
ATOM 7006 N N . GLU C 1 182 ? -49.558 51.792 116.437 1.00 28.79 181 GLU C N 1
ATOM 7007 C CA . GLU C 1 182 ? -50.409 51.787 115.259 1.00 34.00 181 GLU C CA 1
ATOM 7008 C C . GLU C 1 182 ? -49.766 51.015 114.117 1.00 28.60 181 GLU C C 1
ATOM 7009 O O . GLU C 1 182 ? -50.480 50.406 113.311 1.00 27.02 181 GLU C O 1
ATOM 7015 N N . TYR C 1 183 ? -48.429 51.016 114.027 1.00 26.49 182 TYR C N 1
ATOM 7016 C CA . TYR C 1 183 ? -47.767 50.111 113.094 1.00 25.06 182 TYR C CA 1
ATOM 7017 C C . TYR C 1 183 ? -48.070 48.656 113.459 1.00 30.13 182 TYR C C 1
ATOM 7018 O O . TYR C 1 183 ? -48.433 47.851 112.593 1.00 25.02 182 TYR C O 1
ATOM 7027 N N . ALA C 1 184 ? -47.939 48.307 114.744 1.00 24.28 183 ALA C N 1
ATOM 7028 C CA . ALA C 1 184 ? -48.142 46.923 115.155 1.00 24.44 183 ALA C CA 1
ATOM 7029 C C . ALA C 1 184 ? -49.569 46.463 114.874 1.00 26.68 183 ALA C C 1
ATOM 7030 O O . ALA C 1 184 ? -49.787 45.341 114.403 1.00 26.28 183 ALA C O 1
ATOM 7032 N N . ILE C 1 185 ? -50.555 47.311 115.149 1.00 25.12 184 ILE C N 1
ATOM 7033 C CA . ILE C 1 185 ? -51.927 46.919 114.853 1.00 25.53 184 ILE C CA 1
ATOM 7034 C C . ILE C 1 185 ? -52.088 46.665 113.360 1.00 28.29 184 ILE C C 1
ATOM 7035 O O . ILE C 1 185 ? -52.639 45.638 112.943 1.00 25.65 184 ILE C O 1
ATOM 7040 N N . ARG C 1 186 ? -51.543 47.566 112.534 1.00 25.23 185 ARG C N 1
ATOM 7041 C CA . ARG C 1 186 ? -51.635 47.408 111.081 1.00 24.51 185 ARG C CA 1
ATOM 7042 C C . ARG C 1 186 ? -51.025 46.090 110.613 1.00 25.89 185 ARG C C 1
ATOM 7043 O O . ARG C 1 186 ? -51.593 45.407 109.750 1.00 22.81 185 ARG C O 1
ATOM 7051 N N . THR C 1 187 ? -49.856 45.722 111.147 1.00 23.27 186 THR C N 1
ATOM 7052 C CA . THR C 1 187 ? -49.230 44.500 110.660 1.00 21.09 186 THR C CA 1
ATOM 7053 C C . THR C 1 187 ? -49.952 43.255 111.188 1.00 20.84 186 THR C C 1
ATOM 7054 O O . THR C 1 187 ? -50.058 42.258 110.468 1.00 20.64 186 THR C O 1
ATOM 7058 N N . TYR C 1 188 ? -50.497 43.295 112.406 1.00 22.08 187 TYR C N 1
ATOM 7059 C CA . TYR C 1 188 ? -51.380 42.205 112.840 1.00 25.90 187 TYR C CA 1
ATOM 7060 C C . TYR C 1 188 ? -52.605 42.074 111.927 1.00 26.59 187 TYR C C 1
ATOM 7061 O O . TYR C 1 188 ? -53.006 40.958 111.562 1.00 26.11 187 TYR C O 1
ATOM 7070 N N . GLU C 1 189 ? -53.240 43.197 111.590 1.00 25.02 188 GLU C N 1
ATOM 7071 C CA . GLU C 1 189 ? -54.407 43.148 110.709 1.00 23.35 188 GLU C CA 1
ATOM 7072 C C . GLU C 1 189 ? -54.038 42.559 109.348 1.00 22.51 188 GLU C C 1
ATOM 7073 O O . GLU C 1 189 ? -54.797 41.764 108.782 1.00 25.43 188 GLU C O 1
ATOM 7079 N N . LYS C 1 190 ? -52.855 42.908 108.826 1.00 21.89 189 LYS C N 1
ATOM 7080 C CA . LYS C 1 190 ? -52.428 42.348 107.546 1.00 24.02 189 LYS C CA 1
ATOM 7081 C C . LYS C 1 190 ? -52.207 40.850 107.653 1.00 20.28 189 LYS C C 1
ATOM 7082 O O . LYS C 1 190 ? -52.536 40.101 106.724 1.00 23.22 189 LYS C O 1
ATOM 7088 N N . ALA C 1 191 ? -51.612 40.399 108.767 1.00 19.83 190 ALA C N 1
ATOM 7089 C CA . ALA C 1 191 ? -51.362 38.969 108.951 1.00 19.06 190 ALA C CA 1
ATOM 7090 C C . ALA C 1 191 ? -52.668 38.207 109.109 1.00 21.27 190 ALA C C 1
ATOM 7091 O O . ALA C 1 191 ? -52.822 37.094 108.572 1.00 22.52 190 ALA C O 1
ATOM 7093 N N . GLN C 1 192 ? -53.601 38.769 109.877 1.00 21.14 191 GLN C N 1
ATOM 7094 C CA . GLN C 1 192 ? -54.918 38.148 110.003 1.00 24.48 191 GLN C CA 1
ATOM 7095 C C . GLN C 1 192 ? -55.621 38.071 108.654 1.00 24.12 191 GLN C C 1
ATOM 7096 O O . GLN C 1 192 ? -56.229 37.040 108.321 1.00 26.79 191 GLN C O 1
ATOM 7102 N N . ALA C 1 193 ? -55.547 39.152 107.861 1.00 22.49 192 ALA C N 1
ATOM 7103 C CA . ALA C 1 193 ? -56.229 39.180 106.570 1.00 21.97 192 ALA C CA 1
ATOM 7104 C C . ALA C 1 193 ? -55.661 38.126 105.634 1.00 21.59 192 ALA C C 1
ATOM 7105 O O . ALA C 1 193 ? -56.416 37.413 104.952 1.00 22.77 192 ALA C O 1
ATOM 7107 N N . ALA C 1 194 ? -54.326 38.004 105.603 1.00 20.23 193 ALA C N 1
ATOM 7108 C CA . ALA C 1 194 ? -53.680 36.988 104.775 1.00 19.47 193 ALA C CA 1
ATOM 7109 C C . ALA C 1 194 ? -54.039 35.583 105.242 1.00 25.60 193 ALA C C 1
ATOM 7110 O O . ALA C 1 194 ? -54.354 34.707 104.427 1.00 26.06 193 ALA C O 1
ATOM 7112 N N . GLN C 1 195 ? -53.996 35.352 106.553 1.00 25.10 194 GLN C N 1
ATOM 7113 C CA . GLN C 1 195 ? -54.451 34.087 107.126 1.00 30.67 194 GLN C CA 1
ATOM 7114 C C . GLN C 1 195 ? -55.859 33.738 106.663 1.00 30.79 194 GLN C C 1
ATOM 7115 O O . GLN C 1 195 ? -56.109 32.672 106.087 1.00 26.98 194 GLN C O 1
ATOM 7121 N N . LYS C 1 196 ? -56.796 34.636 106.939 1.00 26.70 195 LYS C N 1
ATOM 7122 C CA . LYS C 1 196 ? -58.200 34.402 106.631 1.00 29.05 195 LYS C CA 1
ATOM 7123 C C . LYS C 1 196 ? -58.429 34.208 105.137 1.00 32.10 195 LYS C C 1
ATOM 7124 O O . LYS C 1 196 ? -59.317 33.443 104.740 1.00 30.24 195 LYS C O 1
ATOM 7130 N N . ALA C 1 197 ? -57.634 34.868 104.295 1.00 25.55 196 ALA C N 1
ATOM 7131 C CA . ALA C 1 197 ? -57.789 34.713 102.855 1.00 26.82 196 ALA C CA 1
ATOM 7132 C C . ALA C 1 197 ? -57.070 33.485 102.309 1.00 30.17 196 ALA C C 1
ATOM 7133 O O . ALA C 1 197 ? -57.128 33.242 101.097 1.00 24.81 196 ALA C O 1
ATOM 7135 N N . GLY C 1 198 ? -56.393 32.707 103.154 1.00 22.50 197 GLY C N 1
ATOM 7136 C CA . GLY C 1 198 ? -55.730 31.535 102.646 1.00 20.05 197 GLY C CA 1
ATOM 7137 C C . GLY C 1 198 ? -54.381 31.815 102.011 1.00 21.40 197 GLY C C 1
ATOM 7138 O O . GLY C 1 198 ? -53.820 30.926 101.367 1.00 20.84 197 GLY C O 1
ATOM 7139 N N . LEU C 1 199 ? -53.845 33.022 102.175 1.00 22.71 198 LEU C N 1
ATOM 7140 C CA . LEU C 1 199 ? -52.654 33.426 101.440 1.00 19.60 198 LEU C CA 1
ATOM 7141 C C . LEU C 1 199 ? -51.368 32.843 102.001 1.00 19.48 198 LEU C C 1
ATOM 7142 O O . LEU C 1 199 ? -50.322 32.964 101.345 1.00 21.30 198 LEU C O 1
ATOM 7147 N N . PHE C 1 200 ? -51.405 32.212 103.182 1.00 19.19 199 PHE C N 1
ATOM 7148 C CA . PHE C 1 200 ? -50.254 31.460 103.675 1.00 18.07 199 PHE C CA 1
ATOM 7149 C C . PHE C 1 200 ? -50.372 29.963 103.409 1.00 19.39 199 PHE C C 1
ATOM 7150 O O . PHE C 1 200 ? -49.458 29.214 103.780 1.00 19.41 199 PHE C O 1
ATOM 7158 N N . ASP C 1 201 ? -51.485 29.509 102.812 1.00 19.49 200 ASP C N 1
ATOM 7159 C CA . ASP C 1 201 ? -51.726 28.073 102.679 1.00 17.35 200 ASP C CA 1
ATOM 7160 C C . ASP C 1 201 ? -50.645 27.372 101.856 1.00 18.35 200 ASP C C 1
ATOM 7161 O O . ASP C 1 201 ? -50.227 26.259 102.206 1.00 20.68 200 ASP C O 1
ATOM 7166 N N A GLU C 1 202 ? -50.200 28.007 100.764 0.50 20.06 201 GLU C N 1
ATOM 7167 N N B GLU C 1 202 ? -50.192 27.964 100.737 0.50 20.13 201 GLU C N 1
ATOM 7168 C CA A GLU C 1 202 ? -49.226 27.386 99.872 0.50 22.70 201 GLU C CA 1
ATOM 7169 C CA B GLU C 1 202 ? -49.195 27.253 99.926 0.50 22.81 201 GLU C CA 1
ATOM 7170 C C A GLU C 1 202 ? -47.864 27.263 100.543 0.50 20.15 201 GLU C C 1
ATOM 7171 C C B GLU C 1 202 ? -47.849 27.206 100.634 0.50 20.62 201 GLU C C 1
ATOM 7172 O O A GLU C 1 202 ? -47.217 26.208 100.476 0.50 19.92 201 GLU C O 1
ATOM 7173 O O B GLU C 1 202 ? -47.192 26.156 100.671 0.50 17.17 201 GLU C O 1
ATOM 7184 N N . GLU C 1 203 ? -47.416 28.330 101.207 1.00 18.19 202 GLU C N 1
ATOM 7185 C CA . GLU C 1 203 ? -46.067 28.347 101.766 1.00 16.68 202 GLU C CA 1
ATOM 7186 C C . GLU C 1 203 ? -45.956 27.508 103.037 1.00 16.98 202 GLU C C 1
ATOM 7187 O O . GLU C 1 203 ? -44.899 26.905 103.285 1.00 15.15 202 GLU C O 1
ATOM 7193 N N . ILE C 1 204 ? -47.021 27.417 103.832 1.00 17.34 203 ILE C N 1
ATOM 7194 C CA . ILE C 1 204 ? -46.975 26.650 105.078 1.00 17.02 203 ILE C CA 1
ATOM 7195 C C . ILE C 1 204 ? -47.160 25.167 104.777 1.00 17.32 203 ILE C C 1
ATOM 7196 O O . ILE C 1 204 ? -48.026 24.778 103.984 1.00 20.64 203 ILE C O 1
ATOM 7201 N N . ALA C 1 205 ? -46.318 24.343 105.389 1.00 14.56 204 ALA C N 1
ATOM 7202 C CA . ALA C 1 205 ? -46.480 22.897 105.459 1.00 15.10 204 ALA C CA 1
ATOM 7203 C C . ALA C 1 205 ? -47.014 22.545 106.844 1.00 19.70 204 ALA C C 1
ATOM 7204 O O . ALA C 1 205 ? -46.242 22.560 107.813 1.00 19.72 204 ALA C O 1
ATOM 7206 N N . PRO C 1 206 ? -48.301 22.210 106.997 1.00 17.85 205 PRO C N 1
ATOM 7207 C CA . PRO C 1 206 ? -48.821 21.862 108.325 1.00 16.92 205 PRO C CA 1
ATOM 7208 C C . PRO C 1 206 ? -48.063 20.707 108.968 1.00 20.27 205 PRO C C 1
ATOM 7209 O O . PRO C 1 206 ? -47.541 19.815 108.295 1.00 22.55 205 PRO C O 1
ATOM 7213 N N . ILE C 1 207 ? -48.029 20.729 110.298 1.00 18.67 206 ILE C N 1
ATOM 7214 C CA . ILE C 1 207 ? -47.294 19.769 111.109 1.00 17.77 206 ILE C CA 1
ATOM 7215 C C . ILE C 1 207 ? -48.264 18.835 111.820 1.00 20.23 206 ILE C C 1
ATOM 7216 O O . ILE C 1 207 ? -49.204 19.293 112.485 1.00 22.68 206 ILE C O 1
ATOM 7221 N N . GLN C 1 208 ? -48.027 17.522 111.690 1.00 19.19 207 GLN C N 1
ATOM 7222 C CA . GLN C 1 208 ? -48.833 16.499 112.350 1.00 24.64 207 GLN C CA 1
ATOM 7223 C C . GLN C 1 208 ? -48.104 16.012 113.595 1.00 29.98 207 GLN C C 1
ATOM 7224 O O . GLN C 1 208 ? -47.023 15.425 113.488 1.00 26.17 207 GLN C O 1
ATOM 7230 N N . LEU C 1 209 ? -48.688 16.249 114.768 1.00 27.49 208 LEU C N 1
ATOM 7231 C CA . LEU C 1 209 ? -48.086 15.769 116.004 1.00 28.97 208 LEU C CA 1
ATOM 7232 C C . LEU C 1 209 ? -48.791 14.492 116.430 1.00 34.92 208 LEU C C 1
ATOM 7233 O O . LEU C 1 209 ? -49.962 14.547 116.833 1.00 27.65 208 LEU C O 1
ATOM 7238 N N . PRO C 1 210 ? -48.145 13.331 116.349 1.00 43.52 209 PRO C N 1
ATOM 7239 C CA . PRO C 1 210 ? -48.823 12.096 116.753 1.00 45.94 209 PRO C CA 1
ATOM 7240 C C . PRO C 1 210 ? -49.089 12.095 118.252 1.00 43.16 209 PRO C C 1
ATOM 7241 O O . PRO C 1 210 ? -48.256 12.531 119.052 1.00 38.51 209 PRO C O 1
ATOM 7245 N N . GLY C 1 211 ? -50.279 11.631 118.623 1.00 42.67 210 GLY C N 1
ATOM 7246 C CA . GLY C 1 211 ? -50.651 11.609 120.024 1.00 48.60 210 GLY C CA 1
ATOM 7247 C C . GLY C 1 211 ? -49.933 10.511 120.787 1.00 57.27 210 GLY C C 1
ATOM 7248 O O . GLY C 1 211 ? -49.615 9.448 120.249 1.00 55.36 210 GLY C O 1
ATOM 7249 N N . PHE C 1 212 ? -49.666 10.783 122.064 1.00 60.42 211 PHE C N 1
ATOM 7250 C CA . PHE C 1 212 ? -49.004 9.819 122.942 1.00 62.85 211 PHE C CA 1
ATOM 7251 C C . PHE C 1 212 ? -50.007 8.829 123.526 1.00 65.48 211 PHE C C 1
ATOM 7252 O O . PHE C 1 212 ? -49.903 7.623 123.296 1.00 69.42 211 PHE C O 1
ATOM 7254 N N . LYS C 1 215 ? -53.577 9.271 123.049 1.00 57.06 214 LYS C N 1
ATOM 7255 C CA . LYS C 1 215 ? -54.201 10.584 122.916 1.00 55.20 214 LYS C CA 1
ATOM 7256 C C . LYS C 1 215 ? -54.337 10.971 121.439 1.00 48.42 214 LYS C C 1
ATOM 7257 O O . LYS C 1 215 ? -53.586 10.478 120.596 1.00 38.67 214 LYS C O 1
ATOM 7259 N N . PRO C 1 216 ? -55.302 11.837 121.122 1.00 47.34 215 PRO C N 1
ATOM 7260 C CA . PRO C 1 216 ? -55.526 12.199 119.717 1.00 44.82 215 PRO C CA 1
ATOM 7261 C C . PRO C 1 216 ? -54.351 12.950 119.113 1.00 37.90 215 PRO C C 1
ATOM 7262 O O . PRO C 1 216 ? -53.639 13.700 119.790 1.00 36.20 215 PRO C O 1
ATOM 7266 N N . ASP C 1 217 ? -54.156 12.732 117.812 1.00 36.66 216 ASP C N 1
ATOM 7267 C CA . ASP C 1 217 ? -53.205 13.515 117.045 1.00 38.22 216 ASP C CA 1
ATOM 7268 C C . ASP C 1 217 ? -53.614 14.984 117.031 1.00 30.66 216 ASP C C 1
ATOM 7269 O O . ASP C 1 217 ? -54.774 15.349 117.262 1.00 30.80 216 ASP C O 1
ATOM 7274 N N . VAL C 1 218 ? -52.641 15.837 116.755 1.00 25.52 217 VAL C N 1
ATOM 7275 C CA . VAL C 1 218 ? -52.877 17.268 116.634 1.00 24.71 217 VAL C CA 1
ATOM 7276 C C . VAL C 1 218 ? -52.231 17.722 115.337 1.00 29.07 217 VAL C C 1
ATOM 7277 O O . VAL C 1 218 ? -51.074 17.391 115.071 1.00 28.73 217 VAL C O 1
ATOM 7281 N N . THR C 1 219 ? -52.973 18.464 114.522 1.00 23.09 218 THR C N 1
ATOM 7282 C CA . THR C 1 219 ? -52.415 19.087 113.329 1.00 22.44 218 THR C CA 1
ATOM 7283 C C . THR C 1 219 ? -52.289 20.580 113.578 1.00 22.82 218 THR C C 1
ATOM 7284 O O . THR C 1 219 ? -53.281 21.244 113.889 1.00 21.87 218 THR C O 1
ATOM 7288 N N . VAL C 1 220 ? -51.074 21.100 113.457 1.00 19.92 219 VAL C N 1
ATOM 7289 C CA . VAL C 1 220 ? -50.810 22.532 113.553 1.00 19.19 219 VAL C CA 1
ATOM 7290 C C . VAL C 1 220 ? -50.756 23.086 112.143 1.00 19.92 219 VAL C C 1
ATOM 7291 O O . VAL C 1 220 ? -49.874 22.720 111.362 1.00 20.81 219 VAL C O 1
ATOM 7295 N N . THR C 1 221 ? -51.663 23.994 111.823 1.00 21.35 220 THR C N 1
ATOM 7296 C CA A THR C 1 221 ? -51.849 24.486 110.462 0.65 19.15 220 THR C CA 1
ATOM 7297 C CA B THR C 1 221 ? -51.777 24.474 110.456 0.35 19.19 220 THR C CA 1
ATOM 7298 C C . THR C 1 221 ? -51.515 25.955 110.303 1.00 20.91 220 THR C C 1
ATOM 7299 O O . THR C 1 221 ? -51.020 26.365 109.251 1.00 21.76 220 THR C O 1
ATOM 7306 N N . GLN C 1 222 ? -51.814 26.758 111.311 1.00 23.10 221 GLN C N 1
ATOM 7307 C CA . GLN C 1 222 ? -51.655 28.194 111.198 1.00 22.68 221 GLN C CA 1
ATOM 7308 C C . GLN C 1 222 ? -50.578 28.730 112.134 1.00 19.60 221 GLN C C 1
ATOM 7309 O O . GLN C 1 222 ? -50.270 28.150 113.179 1.00 21.58 221 GLN C O 1
ATOM 7315 N N . ASP C 1 223 ? -50.071 29.906 111.779 1.00 17.80 222 ASP C N 1
ATOM 7316 C CA . ASP C 1 223 ? -49.209 30.646 112.691 1.00 18.44 222 ASP C CA 1
ATOM 7317 C C . ASP C 1 223 ? -49.987 30.972 113.960 1.00 19.51 222 ASP C C 1
ATOM 7318 O O . ASP C 1 223 ? -51.184 31.291 113.913 1.00 21.07 222 ASP C O 1
ATOM 7323 N N . GLU C 1 224 ? -49.314 30.861 115.102 1.00 21.87 223 GLU C N 1
ATOM 7324 C CA . GLU C 1 224 ? -50.024 30.937 116.376 1.00 19.65 223 GLU C CA 1
ATOM 7325 C C . GLU C 1 224 ? -50.263 32.382 116.811 1.00 18.89 223 GLU C C 1
ATOM 7326 O O . GLU C 1 224 ? -51.309 32.686 117.395 1.00 20.03 223 GLU C O 1
ATOM 7332 N N . GLU C 1 225 ? -49.316 33.289 116.529 1.00 18.26 224 GLU C N 1
ATOM 7333 C CA . GLU C 1 225 ? -49.393 34.647 117.079 1.00 21.91 224 GLU C CA 1
ATOM 7334 C C . GLU C 1 225 ? -50.449 35.593 116.499 1.00 25.36 224 GLU C C 1
ATOM 7335 O O . GLU C 1 225 ? -50.995 36.405 117.259 1.00 22.71 224 GLU C O 1
ATOM 7341 N N . PRO C 1 226 ? -50.734 35.598 115.186 1.00 18.85 225 PRO C N 1
ATOM 7342 C CA . PRO C 1 226 ? -51.615 36.664 114.648 1.00 22.76 225 PRO C CA 1
ATOM 7343 C C . PRO C 1 226 ? -52.946 36.822 115.365 1.00 28.62 225 PRO C C 1
ATOM 7344 O O . PRO C 1 226 ? -53.402 37.953 115.584 1.00 23.74 225 PRO C O 1
ATOM 7348 N N . LYS C 1 227 ? -53.582 35.722 115.759 1.00 23.66 226 LYS C N 1
ATOM 7349 C CA . LYS C 1 227 ? -54.887 35.825 116.394 1.00 22.37 226 LYS C CA 1
ATOM 7350 C C . LYS C 1 227 ? -54.830 36.498 117.761 1.00 26.43 226 LYS C C 1
ATOM 7351 O O . LYS C 1 227 ? -55.884 36.787 118.324 1.00 27.28 226 LYS C O 1
ATOM 7357 N N . ASN C 1 228 ? -53.642 36.776 118.297 1.00 25.57 227 ASN C N 1
ATOM 7358 C CA . ASN C 1 228 ? -53.546 37.327 119.645 1.00 26.41 227 ASN C CA 1
ATOM 7359 C C . ASN C 1 228 ? -53.771 38.835 119.706 1.00 29.45 227 ASN C C 1
ATOM 7360 O O . ASN C 1 228 ? -53.840 39.384 120.811 1.00 29.87 227 ASN C O 1
ATOM 7365 N N . LEU C 1 229 ? -53.882 39.510 118.565 1.00 26.84 228 LEU C N 1
ATOM 7366 C CA . LEU C 1 229 ? -54.118 40.954 118.567 1.00 25.77 228 LEU C CA 1
ATOM 7367 C C . LEU C 1 229 ? -55.344 41.324 119.392 1.00 33.30 228 LEU C C 1
ATOM 7368 O O . LEU C 1 229 ? -56.432 40.761 119.216 1.00 33.30 228 LEU C O 1
ATOM 7373 N N . ASN C 1 230 ? -55.155 42.273 120.306 1.00 32.02 229 ASN C N 1
ATOM 7374 C CA . ASN C 1 230 ? -56.250 42.918 121.031 1.00 35.54 229 ASN C CA 1
ATOM 7375 C C . ASN C 1 230 ? -55.881 44.394 121.090 1.00 34.95 229 ASN C C 1
ATOM 7376 O O . ASN C 1 230 ? -55.033 44.792 121.905 1.00 35.02 229 ASN C O 1
ATOM 7381 N N . PRO C 1 231 ? -56.479 45.230 120.239 1.00 36.52 230 PRO C N 1
ATOM 7382 C CA . PRO C 1 231 ? -55.978 46.612 120.102 1.00 32.03 230 PRO C CA 1
ATOM 7383 C C . PRO C 1 231 ? -56.070 47.436 121.377 1.00 37.92 230 PRO C C 1
ATOM 7384 O O . PRO C 1 231 ? -55.160 48.226 121.658 1.00 39.73 230 PRO C O 1
ATOM 7388 N N . GLU C 1 232 ? -57.147 47.300 122.154 1.00 33.57 231 GLU C N 1
ATOM 7389 C CA . GLU C 1 232 ? -57.237 48.085 123.380 1.00 35.31 231 GLU C CA 1
ATOM 7390 C C . GLU C 1 232 ? -56.173 47.659 124.380 1.00 44.54 231 GLU C C 1
ATOM 7391 O O . GLU C 1 232 ? -55.538 48.505 125.021 1.00 44.21 231 GLU C O 1
ATOM 7397 N N . LYS C 1 233 ? -55.943 46.353 124.515 1.00 42.65 232 LYS C N 1
ATOM 7398 C CA . LYS C 1 233 ? -54.916 45.904 125.446 1.00 38.36 232 LYS C CA 1
ATOM 7399 C C . LYS C 1 233 ? -53.525 46.275 124.943 1.00 36.56 232 LYS C C 1
ATOM 7400 O O . LYS C 1 233 ? -52.645 46.628 125.739 1.00 39.03 232 LYS C O 1
ATOM 7406 N N . LEU C 1 234 ? -53.315 46.204 123.623 1.00 38.44 233 LEU C N 1
ATOM 7407 C CA . LEU C 1 234 ? -52.039 46.602 123.039 1.00 35.08 233 LEU C CA 1
ATOM 7408 C C . LEU C 1 234 ? -51.719 48.063 123.349 1.00 34.87 233 LEU C C 1
ATOM 7409 O O . LEU C 1 234 ? -50.579 48.404 123.678 1.00 32.22 233 LEU C O 1
ATOM 7414 N N . ARG C 1 235 ? -52.709 48.942 123.239 1.00 32.72 234 ARG C N 1
ATOM 7415 C CA . ARG C 1 235 ? -52.466 50.352 123.513 1.00 34.05 234 ARG C CA 1
ATOM 7416 C C . ARG C 1 235 ? -52.313 50.650 125.000 1.00 44.95 234 ARG C C 1
ATOM 7417 O O . ARG C 1 235 ? -51.719 51.675 125.351 1.00 42.12 234 ARG C O 1
ATOM 7425 N N . ALA C 1 236 ? -52.826 49.787 125.878 1.00 36.08 235 ALA C N 1
ATOM 7426 C CA . ALA C 1 236 ? -52.817 50.056 127.310 1.00 38.34 235 ALA C CA 1
ATOM 7427 C C . ALA C 1 236 ? -51.656 49.407 128.053 1.00 40.71 235 ALA C C 1
ATOM 7428 O O . ALA C 1 236 ? -51.407 49.763 129.211 1.00 42.17 235 ALA C O 1
ATOM 7430 N N . ILE C 1 237 ? -50.928 48.487 127.422 1.00 41.23 236 ILE C N 1
ATOM 7431 C CA . ILE C 1 237 ? -49.927 47.722 128.153 1.00 43.78 236 ILE C CA 1
ATOM 7432 C C . ILE C 1 237 ? -48.749 48.615 128.547 1.00 44.59 236 ILE C C 1
ATOM 7433 O O . ILE C 1 237 ? -48.461 49.640 127.910 1.00 37.14 236 ILE C O 1
ATOM 7438 N N . LYS C 1 238 ? -48.074 48.227 129.628 1.00 43.10 237 LYS C N 1
ATOM 7439 C CA . LYS C 1 238 ? -46.898 48.933 130.101 1.00 44.34 237 LYS C CA 1
ATOM 7440 C C . LYS C 1 238 ? -45.727 48.723 129.140 1.00 36.10 237 LYS C C 1
ATOM 7441 O O . LYS C 1 238 ? -45.680 47.728 128.410 1.00 36.66 237 LYS C O 1
ATOM 7447 N N . PRO C 1 239 ? -44.775 49.657 129.117 1.00 40.67 238 PRO C N 1
ATOM 7448 C CA . PRO C 1 239 ? -43.532 49.432 128.370 1.00 41.18 238 PRO C CA 1
ATOM 7449 C C . PRO C 1 239 ? -42.797 48.197 128.868 1.00 40.79 238 PRO C C 1
ATOM 7450 O O . PRO C 1 239 ? -42.953 47.757 130.009 1.00 44.53 238 PRO C O 1
ATOM 7454 N N . ALA C 1 240 ? -41.970 47.640 127.988 1.00 37.36 239 ALA C N 1
ATOM 7455 C CA . ALA C 1 240 ? -41.260 46.410 128.304 1.00 39.40 239 ALA C CA 1
ATOM 7456 C C . ALA C 1 240 ? -39.852 46.639 128.840 1.00 43.17 239 ALA C C 1
ATOM 7457 O O . ALA C 1 240 ? -39.338 45.772 129.554 1.00 50.93 239 ALA C O 1
ATOM 7459 N N . PHE C 1 241 ? -39.221 47.775 128.532 1.00 41.92 240 PHE C N 1
ATOM 7460 C CA . PHE C 1 241 ? -37.791 47.925 128.790 1.00 41.88 240 PHE C CA 1
ATOM 7461 C C . PHE C 1 241 ? -37.440 49.200 129.549 1.00 52.42 240 PHE C C 1
ATOM 7462 O O . PHE C 1 241 ? -36.430 49.236 130.260 1.00 55.44 240 PHE C O 1
ATOM 7470 N N . ILE C 1 242 ? -38.247 50.248 129.403 1.00 49.11 241 ILE C N 1
ATOM 7471 C CA . ILE C 1 242 ? -38.009 51.510 130.103 1.00 57.05 241 ILE C CA 1
ATOM 7472 C C . ILE C 1 242 ? -39.302 51.927 130.793 1.00 60.35 241 ILE C C 1
ATOM 7473 O O . ILE C 1 242 ? -40.265 52.314 130.116 1.00 59.61 241 ILE C O 1
ATOM 7478 N N . PRO C 1 243 ? -39.380 51.857 132.119 1.00 63.89 242 PRO C N 1
ATOM 7479 C CA . PRO C 1 243 ? -40.619 52.248 132.802 1.00 61.08 242 PRO C CA 1
ATOM 7480 C C . PRO C 1 243 ? -40.963 53.710 132.553 1.00 63.76 242 PRO C C 1
ATOM 7481 O O . PRO C 1 243 ? -40.084 54.569 132.443 1.00 61.49 242 PRO C O 1
ATOM 7485 N N . GLY C 1 244 ? -42.263 53.983 132.451 1.00 63.03 243 GLY C N 1
ATOM 7486 C CA . GLY C 1 244 ? -42.748 55.339 132.313 1.00 59.86 243 GLY C CA 1
ATOM 7487 C C . GLY C 1 244 ? -42.640 55.907 130.915 1.00 62.16 243 GLY C C 1
ATOM 7488 O O . GLY C 1 244 ? -43.648 56.064 130.220 1.00 65.76 243 GLY C O 1
ATOM 7489 N N . SER C 1 245 ? -41.420 56.224 130.493 1.00 60.47 244 SER C N 1
ATOM 7490 C CA . SER C 1 245 ? -41.178 56.863 129.207 1.00 58.68 244 SER C CA 1
ATOM 7491 C C . SER C 1 245 ? -40.949 55.869 128.071 1.00 53.20 244 SER C C 1
ATOM 7492 O O . SER C 1 245 ? -40.706 56.293 126.935 1.00 48.25 244 SER C O 1
ATOM 7495 N N . GLY C 1 246 ? -41.026 54.568 128.339 1.00 51.22 245 GLY C N 1
ATOM 7496 C CA . GLY C 1 246 ? -40.719 53.592 127.311 1.00 49.22 245 GLY C CA 1
ATOM 7497 C C . GLY C 1 246 ? -41.754 53.570 126.203 1.00 50.05 245 GLY C C 1
ATOM 7498 O O . GLY C 1 246 ? -42.926 53.891 126.399 1.00 53.53 245 GLY C O 1
ATOM 7499 N N . THR C 1 247 ? -41.298 53.179 125.010 1.00 43.98 246 THR C N 1
ATOM 7500 C CA . THR C 1 247 ? -42.145 53.093 123.832 1.00 32.61 246 THR C CA 1
ATOM 7501 C C . THR C 1 247 ? -42.272 51.685 123.285 1.00 36.35 246 THR C C 1
ATOM 7502 O O . THR C 1 247 ? -43.247 51.404 122.576 1.00 35.86 246 THR C O 1
ATOM 7506 N N . VAL C 1 248 ? -41.321 50.802 123.595 1.00 29.81 247 VAL C N 1
ATOM 7507 C CA . VAL C 1 248 ? -41.288 49.435 123.092 1.00 28.05 247 VAL C CA 1
ATOM 7508 C C . VAL C 1 248 ? -42.025 48.540 124.079 1.00 31.79 247 VAL C C 1
ATOM 7509 O O . VAL C 1 248 ? -41.813 48.632 125.296 1.00 32.65 247 VAL C O 1
ATOM 7513 N N . THR C 1 249 ? -42.913 47.691 123.559 1.00 33.52 248 THR C N 1
ATOM 7514 C CA . THR C 1 249 ? -43.740 46.805 124.366 1.00 27.69 248 THR C CA 1
ATOM 7515 C C . THR C 1 249 ? -43.658 45.389 123.813 1.00 26.08 248 THR C C 1
ATOM 7516 O O . THR C 1 249 ? -43.225 45.158 122.677 1.00 26.54 248 THR C O 1
ATOM 7520 N N . ALA C 1 250 ? -44.103 44.428 124.618 1.00 31.84 249 ALA C N 1
ATOM 7521 C CA . ALA C 1 250 ? -44.193 43.063 124.105 1.00 29.17 249 ALA C CA 1
ATOM 7522 C C . ALA C 1 250 ? -45.111 42.989 122.897 1.00 28.16 249 ALA C C 1
ATOM 7523 O O . ALA C 1 250 ? -44.692 42.432 121.870 1.00 27.34 249 ALA C O 1
ATOM 7525 N N . PRO C 1 251 ? -46.327 43.558 122.911 1.00 33.55 250 PRO C N 1
ATOM 7526 C CA . PRO C 1 251 ? -47.156 43.489 121.695 1.00 24.40 250 PRO C CA 1
ATOM 7527 C C . PRO C 1 251 ? -46.564 44.177 120.472 1.00 33.18 250 PRO C C 1
ATOM 7528 O O . PRO C 1 251 ? -46.761 43.663 119.364 1.00 25.53 250 PRO C O 1
ATOM 7532 N N . ASN C 1 252 ? -45.851 45.307 120.602 1.00 24.17 251 ASN C N 1
ATOM 7533 C CA . ASN C 1 252 ? -45.326 45.925 119.384 1.00 25.90 251 ASN C CA 1
ATOM 7534 C C . ASN C 1 252 ? -43.902 45.480 119.047 1.00 25.61 251 ASN C C 1
ATOM 7535 O O . ASN C 1 252 ? -43.293 46.050 118.135 1.00 23.48 251 ASN C O 1
ATOM 7540 N N . SER C 1 253 ? -43.392 44.443 119.717 1.00 26.25 252 SER C N 1
ATOM 7541 C CA . SER C 1 253 ? -42.123 43.793 119.412 1.00 20.94 252 SER C CA 1
ATOM 7542 C C . SER C 1 253 ? -42.378 42.408 118.832 1.00 19.77 252 SER C C 1
ATOM 7543 O O . SER C 1 253 ? -43.493 41.890 118.874 1.00 22.44 252 SER C O 1
ATOM 7546 N N . SER C 1 254 ? -41.326 41.799 118.296 1.00 21.57 253 SER C N 1
ATOM 7547 C CA A SER C 1 254 ? -41.434 40.403 117.922 0.56 18.72 253 SER C CA 1
ATOM 7548 C CA B SER C 1 254 ? -41.376 40.390 117.923 0.44 19.41 253 SER C CA 1
ATOM 7549 C C . SER C 1 254 ? -41.548 39.535 119.176 1.00 20.17 253 SER C C 1
ATOM 7550 O O . SER C 1 254 ? -41.015 39.874 120.235 1.00 20.95 253 SER C O 1
ATOM 7555 N N . PRO C 1 255 ? -42.248 38.411 119.080 1.00 20.66 254 PRO C N 1
ATOM 7556 C CA . PRO C 1 255 ? -42.280 37.452 120.188 1.00 20.31 254 PRO C CA 1
ATOM 7557 C C . PRO C 1 255 ? -41.058 36.535 120.125 1.00 18.81 254 PRO C C 1
ATOM 7558 O O . PRO C 1 255 ? -40.184 36.667 119.260 1.00 22.31 254 PRO C O 1
ATOM 7562 N N . LEU C 1 256 ? -41.023 35.571 121.046 1.00 17.92 255 LEU C N 1
ATOM 7563 C CA . LEU C 1 256 ? -40.127 34.417 120.938 1.00 17.27 255 LEU C CA 1
ATOM 7564 C C . LEU C 1 256 ? -40.922 33.284 120.308 1.00 16.97 255 LEU C C 1
ATOM 7565 O O . LEU C 1 256 ? -42.103 33.104 120.625 1.00 17.42 255 LEU C O 1
ATOM 7570 N N . ASN C 1 257 ? -40.303 32.548 119.388 1.00 17.49 256 ASN C N 1
ATOM 7571 C CA . ASN C 1 257 ? -41.078 31.637 118.556 1.00 16.58 256 ASN C CA 1
ATOM 7572 C C . ASN C 1 257 ? -40.232 30.465 118.103 1.00 18.44 256 ASN C C 1
ATOM 7573 O O . ASN C 1 257 ? -38.999 30.499 118.144 1.00 16.46 256 ASN C O 1
ATOM 7578 N N . ASP C 1 258 ? -40.935 29.445 117.620 1.00 15.46 257 ASP C N 1
ATOM 7579 C CA . ASP C 1 258 ? -40.372 28.232 117.055 1.00 14.26 257 ASP C CA 1
ATOM 7580 C C . ASP C 1 258 ? -40.769 28.150 115.593 1.00 16.72 257 ASP C C 1
ATOM 7581 O O . ASP C 1 258 ? -41.935 28.360 115.265 1.00 18.17 257 ASP C O 1
ATOM 7586 N N . GLY C 1 259 ? -39.826 27.796 114.722 1.00 13.28 258 GLY C N 1
ATOM 7587 C CA . GLY C 1 259 ? -40.189 27.556 113.331 1.00 15.37 258 GLY C CA 1
ATOM 7588 C C . GLY C 1 259 ? -38.964 27.354 112.470 1.00 15.70 258 GLY C C 1
ATOM 7589 O O . GLY C 1 259 ? -37.822 27.561 112.907 1.00 15.49 258 GLY C O 1
ATOM 7590 N N . ALA C 1 260 ? -39.217 26.943 111.221 1.00 15.67 259 ALA C N 1
ATOM 7591 C CA . ALA C 1 260 ? -38.144 26.762 110.244 1.00 14.66 259 ALA C CA 1
ATOM 7592 C C . ALA C 1 260 ? -38.662 27.100 108.845 1.00 14.67 259 ALA C C 1
ATOM 7593 O O . ALA C 1 260 ? -39.870 27.063 108.585 1.00 13.61 259 ALA C O 1
ATOM 7595 N N . ALA C 1 261 ? -37.727 27.345 107.925 1.00 12.39 260 ALA C N 1
ATOM 7596 C CA . ALA C 1 261 ? -38.065 27.659 106.538 1.00 13.28 260 ALA C CA 1
ATOM 7597 C C . ALA C 1 261 ? -36.915 27.231 105.637 1.00 16.54 260 ALA C C 1
ATOM 7598 O O . ALA C 1 261 ? -35.746 27.270 106.047 1.00 14.20 260 ALA C O 1
ATOM 7600 N N . ALA C 1 262 ? -37.238 26.866 104.388 1.00 14.50 261 ALA C N 1
ATOM 7601 C CA . ALA C 1 262 ? -36.224 26.330 103.482 1.00 13.96 261 ALA C CA 1
ATOM 7602 C C . ALA C 1 262 ? -36.549 26.739 102.052 1.00 16.76 261 ALA C C 1
ATOM 7603 O O . ALA C 1 262 ? -37.719 26.856 101.684 1.00 15.07 261 ALA C O 1
ATOM 7605 N N . VAL C 1 263 ? -35.503 26.936 101.244 1.00 13.57 262 VAL C N 1
ATOM 7606 C CA . VAL C 1 263 ? -35.615 27.132 99.798 1.00 14.81 262 VAL C CA 1
ATOM 7607 C C . VAL C 1 263 ? -34.718 26.113 99.105 1.00 19.27 262 VAL C C 1
ATOM 7608 O O . VAL C 1 263 ? -33.718 25.648 99.664 1.00 20.27 262 VAL C O 1
ATOM 7612 N N . VAL C 1 264 ? -35.084 25.753 97.879 1.00 16.43 263 VAL C N 1
ATOM 7613 C CA . VAL C 1 264 ? -34.308 24.831 97.064 1.00 13.53 263 VAL C CA 1
ATOM 7614 C C . VAL C 1 264 ? -33.746 25.619 95.891 1.00 17.43 263 VAL C C 1
ATOM 7615 O O . VAL C 1 264 ? -34.505 26.235 95.143 1.00 17.64 263 VAL C O 1
ATOM 7619 N N . LEU C 1 265 ? -32.422 25.575 95.727 1.00 15.70 264 LEU C N 1
ATOM 7620 C CA . LEU C 1 265 ? -31.686 26.343 94.729 1.00 19.74 264 LEU C CA 1
ATOM 7621 C C . LEU C 1 265 ? -31.044 25.397 93.731 1.00 14.31 264 LEU C C 1
ATOM 7622 O O . LEU C 1 265 ? -30.506 24.352 94.125 1.00 16.20 264 LEU C O 1
ATOM 7627 N N . VAL C 1 266 ? -31.088 25.764 92.448 1.00 16.59 265 VAL C N 1
ATOM 7628 C CA . VAL C 1 266 ? -30.442 24.994 91.393 1.00 16.64 265 VAL C CA 1
ATOM 7629 C C . VAL C 1 266 ? -29.728 25.917 90.416 1.00 20.59 265 VAL C C 1
ATOM 7630 O O . VAL C 1 266 ? -30.123 27.068 90.192 1.00 20.17 265 VAL C O 1
ATOM 7634 N N . SER C 1 267 ? -28.652 25.392 89.837 1.00 17.33 266 SER C N 1
ATOM 7635 C CA . SER C 1 267 ? -27.957 26.055 88.741 1.00 24.65 266 SER C CA 1
ATOM 7636 C C . SER C 1 267 ? -28.785 26.058 87.456 1.00 24.38 266 SER C C 1
ATOM 7637 O O . SER C 1 267 ? -29.756 25.306 87.287 1.00 23.51 266 SER C O 1
ATOM 7640 N N . GLU C 1 268 ? -28.371 26.924 86.525 1.00 26.69 267 GLU C N 1
ATOM 7641 C CA . GLU C 1 268 ? -28.988 26.972 85.202 1.00 28.52 267 GLU C CA 1
ATOM 7642 C C . GLU C 1 268 ? -28.887 25.629 84.486 1.00 26.21 267 GLU C C 1
ATOM 7643 O O . GLU C 1 268 ? -29.850 25.178 83.851 1.00 31.04 267 GLU C O 1
ATOM 7649 N N . ALA C 1 269 ? -27.724 24.983 84.569 1.00 26.01 268 ALA C N 1
ATOM 7650 C CA . ALA C 1 269 ? -27.528 23.698 83.908 1.00 30.16 268 ALA C CA 1
ATOM 7651 C C . ALA C 1 269 ? -28.491 22.647 84.442 1.00 26.30 268 ALA C C 1
ATOM 7652 O O . ALA C 1 269 ? -29.067 21.870 83.676 1.00 24.80 268 ALA C O 1
ATOM 7654 N N . LYS C 1 270 ? -28.641 22.579 85.767 1.00 24.98 269 LYS C N 1
ATOM 7655 C CA . LYS C 1 270 ? -29.501 21.565 86.370 1.00 27.03 269 LYS C CA 1
ATOM 7656 C C . LYS C 1 270 ? -30.974 21.864 86.103 1.00 29.40 269 LYS C C 1
ATOM 7657 O O . LYS C 1 270 ? -31.783 20.944 85.914 1.00 28.93 269 LYS C O 1
ATOM 7663 N N . LEU C 1 271 ? -31.335 23.146 86.078 1.00 26.79 270 LEU C N 1
ATOM 7664 C CA . LEU C 1 271 ? -32.692 23.533 85.715 1.00 22.97 270 LEU C CA 1
ATOM 7665 C C . LEU C 1 271 ? -33.054 22.998 84.335 1.00 30.76 270 LEU C C 1
ATOM 7666 O O . LEU C 1 271 ? -34.149 22.460 84.137 1.00 27.93 270 LEU C O 1
ATOM 7671 N N . LYS C 1 272 ? -32.132 23.115 83.377 1.00 30.33 271 LYS C N 1
ATOM 7672 C CA . LYS C 1 272 ? -32.381 22.612 82.030 1.00 30.15 271 LYS C CA 1
ATOM 7673 C C . LYS C 1 272 ? -32.360 21.087 81.998 1.00 31.83 271 LYS C C 1
ATOM 7674 O O . LYS C 1 272 ? -33.263 20.456 81.433 1.00 36.99 271 LYS C O 1
ATOM 7676 N N . GLU C 1 273 ? -31.329 20.478 82.594 1.00 28.88 272 GLU C N 1
ATOM 7677 C CA . GLU C 1 273 ? -31.171 19.028 82.540 1.00 34.51 272 GLU C CA 1
ATOM 7678 C C . GLU C 1 273 ? -32.419 18.308 83.040 1.00 33.15 272 GLU C C 1
ATOM 7679 O O . GLU C 1 273 ? -32.877 17.336 82.425 1.00 35.81 272 GLU C O 1
ATOM 7685 N N . LEU C 1 274 ? -32.990 18.778 84.144 1.00 28.09 273 LEU C N 1
ATOM 7686 C CA . LEU C 1 274 ? -34.151 18.142 84.742 1.00 33.35 273 LEU C CA 1
ATOM 7687 C C . LEU C 1 274 ? -35.464 18.780 84.319 1.00 32.01 273 LEU C C 1
ATOM 7688 O O . LEU C 1 274 ? -36.520 18.365 84.813 1.00 28.56 273 LEU C O 1
ATOM 7693 N N . ASN C 1 275 ? -35.424 19.778 83.436 1.00 32.99 274 ASN C N 1
ATOM 7694 C CA . ASN C 1 275 ? -36.632 20.439 82.942 1.00 29.02 274 ASN C CA 1
ATOM 7695 C C . ASN C 1 275 ? -37.483 20.940 84.107 1.00 30.55 274 ASN C C 1
ATOM 7696 O O . ASN C 1 275 ? -38.686 20.684 84.199 1.00 35.06 274 ASN C O 1
ATOM 7701 N N . LEU C 1 276 ? -36.836 21.640 85.026 1.00 26.96 275 LEU C N 1
ATOM 7702 C CA . LEU C 1 276 ? -37.500 22.124 86.225 1.00 25.67 275 LEU C CA 1
ATOM 7703 C C . LEU C 1 276 ? -38.186 23.455 85.952 1.00 30.44 275 LEU C C 1
ATOM 7704 O O . LEU C 1 276 ? -37.723 24.256 85.134 1.00 34.80 275 LEU C O 1
ATOM 7709 N N . LYS C 1 277 ? -39.313 23.671 86.624 1.00 25.40 276 LYS C N 1
ATOM 7710 C CA A LYS C 1 277 ? -40.009 24.947 86.540 0.66 26.21 276 LYS C CA 1
ATOM 7711 C CA B LYS C 1 277 ? -40.011 24.946 86.544 0.34 27.07 276 LYS C CA 1
ATOM 7712 C C . LYS C 1 277 ? -39.495 25.868 87.641 1.00 23.78 276 LYS C C 1
ATOM 7713 O O . LYS C 1 277 ? -39.674 25.558 88.829 1.00 27.96 276 LYS C O 1
ATOM 7724 N N . PRO C 1 278 ? -38.841 26.976 87.306 1.00 26.40 277 PRO C N 1
ATOM 7725 C CA . PRO C 1 278 ? -38.335 27.870 88.348 1.00 25.95 277 PRO C CA 1
ATOM 7726 C C . PRO C 1 278 ? -39.439 28.772 88.878 1.00 23.49 277 PRO C C 1
ATOM 7727 O O . PRO C 1 278 ? -40.303 29.241 88.136 1.00 30.01 277 PRO C O 1
ATOM 7731 N N . VAL C 1 279 ? -39.407 28.993 90.187 1.00 21.73 278 VAL C N 1
ATOM 7732 C CA . VAL C 1 279 ? -40.296 29.957 90.822 1.00 22.20 278 VAL C CA 1
ATOM 7733 C C . VAL C 1 279 ? -39.727 31.366 90.721 1.00 22.80 278 VAL C C 1
ATOM 7734 O O . VAL C 1 279 ? -40.463 32.334 90.481 1.00 22.49 278 VAL C O 1
ATOM 7738 N N . ALA C 1 280 ? -38.418 31.508 90.921 1.00 19.88 279 ALA C N 1
ATOM 7739 C CA . ALA C 1 280 ? -37.804 32.823 91.007 1.00 20.18 279 ALA C CA 1
ATOM 7740 C C . ALA C 1 280 ? -36.312 32.718 90.720 1.00 21.46 279 ALA C C 1
ATOM 7741 O O . ALA C 1 280 ? -35.722 31.638 90.745 1.00 20.51 279 ALA C O 1
ATOM 7743 N N . LYS C 1 281 ? -35.715 33.861 90.433 1.00 18.86 280 LYS C N 1
ATOM 7744 C CA . LYS C 1 281 ? -34.279 33.958 90.215 1.00 21.35 280 LYS C CA 1
ATOM 7745 C C . LYS C 1 281 ? -33.709 34.865 91.294 1.00 20.25 280 LYS C C 1
ATOM 7746 O O . LYS C 1 281 ? -34.324 35.879 91.641 1.00 24.09 280 LYS C O 1
ATOM 7752 N N . ILE C 1 282 ? -32.559 34.497 91.855 1.00 18.60 281 ILE C N 1
ATOM 7753 C CA . ILE C 1 282 ? -31.877 35.393 92.787 1.00 20.24 281 ILE C CA 1
ATOM 7754 C C . ILE C 1 282 ? -31.091 36.405 91.966 1.00 22.14 281 ILE C C 1
ATOM 7755 O O . ILE C 1 282 ? -30.202 36.030 91.195 1.00 30.00 281 ILE C O 1
ATOM 7760 N N . LEU C 1 283 ? -31.407 37.689 92.127 1.00 18.94 282 LEU C N 1
ATOM 7761 C CA . LEU C 1 283 ? -30.718 38.720 91.351 1.00 24.85 282 LEU C CA 1
ATOM 7762 C C . LEU C 1 283 ? -29.482 39.278 92.048 1.00 23.82 282 LEU C C 1
ATOM 7763 O O . LEU C 1 283 ? -28.517 39.647 91.365 1.00 23.36 282 LEU C O 1
ATOM 7768 N N . GLY C 1 284 ? -29.474 39.338 93.374 1.00 21.38 283 GLY C N 1
ATOM 7769 C CA . GLY C 1 284 ? -28.311 39.830 94.096 1.00 25.54 283 GLY C CA 1
ATOM 7770 C C . GLY C 1 284 ? -28.607 39.909 95.577 1.00 24.30 283 GLY C C 1
ATOM 7771 O O . GLY C 1 284 ? -29.724 39.626 96.033 1.00 21.24 283 GLY C O 1
ATOM 7772 N N . TRP C 1 285 ? -27.570 40.276 96.335 1.00 18.07 284 TRP C N 1
ATOM 7773 C CA . TRP C 1 285 ? -27.658 40.324 97.791 1.00 15.13 284 TRP C CA 1
ATOM 7774 C C . TRP C 1 285 ? -26.641 41.329 98.338 1.00 18.94 284 TRP C C 1
ATOM 7775 O O . TRP C 1 285 ? -25.731 41.794 97.641 1.00 20.25 284 TRP C O 1
ATOM 7786 N N . GLY C 1 286 ? -26.793 41.646 99.620 1.00 16.86 285 GLY C N 1
ATOM 7787 C CA . GLY C 1 286 ? -25.819 42.500 100.285 1.00 21.93 285 GLY C CA 1
ATOM 7788 C C . GLY C 1 286 ? -25.886 42.335 101.794 1.00 20.19 285 GLY C C 1
ATOM 7789 O O . GLY C 1 286 ? -26.977 42.246 102.361 1.00 20.17 285 GLY C O 1
ATOM 7790 N N . ASP C 1 287 ? -24.728 42.250 102.438 1.00 17.64 286 ASP C N 1
ATOM 7791 C CA . ASP C 1 287 ? -24.592 42.301 103.887 1.00 17.38 286 ASP C CA 1
ATOM 7792 C C . ASP C 1 287 ? -23.968 43.643 104.245 1.00 16.90 286 ASP C C 1
ATOM 7793 O O . ASP C 1 287 ? -23.176 44.196 103.476 1.00 19.33 286 ASP C O 1
ATOM 7798 N N . ALA C 1 288 ? -24.358 44.194 105.394 1.00 19.92 287 ALA C N 1
ATOM 7799 C CA . ALA C 1 288 ? -23.755 45.425 105.886 1.00 23.75 287 ALA C CA 1
ATOM 7800 C C . ALA C 1 288 ? -23.751 45.372 107.408 1.00 17.68 287 ALA C C 1
ATOM 7801 O O . ALA C 1 288 ? -24.420 44.537 108.016 1.00 16.97 287 ALA C O 1
ATOM 7803 N N . ALA C 1 289 ? -22.993 46.272 108.024 1.00 20.31 288 ALA C N 1
ATOM 7804 C CA . ALA C 1 289 ? -22.957 46.340 109.480 1.00 20.95 288 ALA C CA 1
ATOM 7805 C C . ALA C 1 289 ? -22.528 47.731 109.904 1.00 22.47 288 ALA C C 1
ATOM 7806 O O . ALA C 1 289 ? -21.888 48.464 109.142 1.00 21.25 288 ALA C O 1
ATOM 7808 N N . GLN C 1 290 ? -22.898 48.086 111.129 1.00 20.92 289 GLN C N 1
ATOM 7809 C CA . GLN C 1 290 ? -22.553 49.375 111.714 1.00 22.45 289 GLN C CA 1
ATOM 7810 C C . GLN C 1 290 ? -22.457 49.171 113.227 1.00 23.75 289 GLN C C 1
ATOM 7811 O O . GLN C 1 290 ? -22.355 48.033 113.698 1.00 23.71 289 GLN C O 1
ATOM 7817 N N . GLN C 1 291 ? -22.479 50.265 113.983 1.00 24.17 290 GLN C N 1
ATOM 7818 C CA . GLN C 1 291 ? -22.348 50.201 115.432 1.00 24.79 290 GLN C CA 1
ATOM 7819 C C . GLN C 1 291 ? -23.362 49.209 116.001 1.00 28.09 290 GLN C C 1
ATOM 7820 O O . GLN C 1 291 ? -24.536 49.227 115.595 1.00 25.77 290 GLN C O 1
ATOM 7826 N N . PRO C 1 292 ? -22.945 48.304 116.888 1.00 26.38 291 PRO C N 1
ATOM 7827 C CA . PRO C 1 292 ? -23.863 47.251 117.353 1.00 22.40 291 PRO C CA 1
ATOM 7828 C C . PRO C 1 292 ? -25.194 47.756 117.873 1.00 26.51 291 PRO C C 1
ATOM 7829 O O . PRO C 1 292 ? -26.244 47.187 117.527 1.00 26.13 291 PRO C O 1
ATOM 7833 N N . SER C 1 293 ? -25.188 48.815 118.685 1.00 26.45 292 SER C N 1
ATOM 7834 C CA . SER C 1 293 ? -26.443 49.329 119.227 1.00 30.04 292 SER C CA 1
ATOM 7835 C C . SER C 1 293 ? -27.327 49.967 118.164 1.00 30.81 292 SER C C 1
ATOM 7836 O O . SER C 1 293 ? -28.498 50.242 118.451 1.00 32.12 292 SER C O 1
ATOM 7839 N N . LYS C 1 294 ? -26.808 50.196 116.952 1.00 26.45 293 LYS C N 1
ATOM 7840 C CA . LYS C 1 294 ? -27.586 50.697 115.821 1.00 24.77 293 LYS C CA 1
ATOM 7841 C C . LYS C 1 294 ? -27.933 49.594 114.817 1.00 24.07 293 LYS C C 1
ATOM 7842 O O . LYS C 1 294 ? -28.144 49.869 113.630 1.00 23.76 293 LYS C O 1
ATOM 7848 N N . PHE C 1 295 ? -27.990 48.334 115.267 1.00 22.52 294 PHE C N 1
ATOM 7849 C CA . PHE C 1 295 ? -28.363 47.242 114.369 1.00 23.75 294 PHE C CA 1
ATOM 7850 C C . PHE C 1 295 ? -29.744 47.478 113.758 1.00 19.59 294 PHE C C 1
ATOM 7851 O O . PHE C 1 295 ? -30.024 47.022 112.642 1.00 21.46 294 PHE C O 1
ATOM 7859 N N . THR C 1 296 ? -30.602 48.215 114.469 1.00 22.13 295 THR C N 1
ATOM 7860 C CA . THR C 1 296 ? -31.964 48.483 114.015 1.00 31.56 295 THR C CA 1
ATOM 7861 C C . THR C 1 296 ? -32.006 49.054 112.603 1.00 27.41 295 THR C C 1
ATOM 7862 O O . THR C 1 296 ? -32.912 48.731 111.828 1.00 26.12 295 THR C O 1
ATOM 7866 N N . THR C 1 297 ? -31.034 49.891 112.240 1.00 26.50 296 THR C N 1
ATOM 7867 C CA . THR C 1 297 ? -31.044 50.545 110.934 1.00 22.49 296 THR C CA 1
ATOM 7868 C C . THR C 1 297 ? -29.949 50.038 110.005 1.00 26.04 296 THR C C 1
ATOM 7869 O O . THR C 1 297 ? -29.701 50.642 108.956 1.00 22.66 296 THR C O 1
ATOM 7873 N N . ALA C 1 298 ? -29.316 48.919 110.338 1.00 20.98 297 ALA C N 1
ATOM 7874 C CA . ALA C 1 298 ? -28.417 48.290 109.376 1.00 22.85 297 ALA C CA 1
ATOM 7875 C C . ALA C 1 298 ? -29.104 47.873 108.074 1.00 19.68 297 ALA C C 1
ATOM 7876 O O . ALA C 1 298 ? -28.413 47.841 107.041 1.00 21.67 297 ALA C O 1
ATOM 7878 N N . PRO C 1 299 ? -30.411 47.575 108.025 1.00 18.17 298 PRO C N 1
ATOM 7879 C CA . PRO C 1 299 ? -31.028 47.296 106.715 1.00 21.53 298 PRO C CA 1
ATOM 7880 C C . PRO C 1 299 ? -31.002 48.479 105.776 1.00 20.02 298 PRO C C 1
ATOM 7881 O O . PRO C 1 299 ? -31.044 48.282 104.557 1.00 23.99 298 PRO C O 1
ATOM 7885 N N . ALA C 1 300 ? -30.902 49.702 106.292 1.00 21.54 299 ALA C N 1
ATOM 7886 C CA . ALA C 1 300 ? -30.782 50.857 105.416 1.00 24.27 299 ALA C CA 1
ATOM 7887 C C . ALA C 1 300 ? -29.453 50.886 104.664 1.00 30.03 299 ALA C C 1
ATOM 7888 O O . ALA C 1 300 ? -29.355 51.574 103.645 1.00 25.59 299 ALA C O 1
ATOM 7890 N N . LEU C 1 301 ? -28.434 50.158 105.136 1.00 22.63 300 LEU C N 1
ATOM 7891 C CA . LEU C 1 301 ? -27.228 49.928 104.351 1.00 24.67 300 LEU C CA 1
ATOM 7892 C C . LEU C 1 301 ? -27.329 48.671 103.491 1.00 19.73 300 LEU C C 1
ATOM 7893 O O . LEU C 1 301 ? -26.915 48.687 102.325 1.00 24.70 300 LEU C O 1
ATOM 7898 N N . ALA C 1 302 ? -27.866 47.570 104.038 1.00 19.94 301 ALA C N 1
ATOM 7899 C CA . ALA C 1 302 ? -27.844 46.314 103.294 1.00 19.06 301 ALA C CA 1
ATOM 7900 C C . ALA C 1 302 ? -28.765 46.352 102.074 1.00 20.97 301 ALA C C 1
ATOM 7901 O O . ALA C 1 302 ? -28.456 45.738 101.041 1.00 21.01 301 ALA C O 1
ATOM 7903 N N . ILE C 1 303 ? -29.916 47.015 102.180 1.00 23.34 302 ILE C N 1
ATOM 7904 C CA . ILE C 1 303 ? -30.899 46.994 101.095 1.00 20.22 302 ILE C CA 1
ATOM 7905 C C . ILE C 1 303 ? -30.350 47.721 99.868 1.00 19.16 302 ILE C C 1
ATOM 7906 O O . ILE C 1 303 ? -30.370 47.147 98.771 1.00 20.62 302 ILE C O 1
ATOM 7911 N N . PRO C 1 304 ? -29.851 48.962 99.976 1.00 21.56 303 PRO C N 1
ATOM 7912 C CA . PRO C 1 304 ? -29.215 49.581 98.798 1.00 26.20 303 PRO C CA 1
ATOM 7913 C C . PRO C 1 304 ? -28.066 48.762 98.253 1.00 23.87 303 PRO C C 1
ATOM 7914 O O . PRO C 1 304 ? -27.871 48.718 97.026 1.00 24.07 303 PRO C O 1
ATOM 7918 N N . LYS C 1 305 ? -27.302 48.102 99.134 1.00 21.76 304 LYS C N 1
ATOM 7919 C CA . LYS C 1 305 ? -26.175 47.288 98.682 1.00 23.10 304 LYS C CA 1
ATOM 7920 C C . LYS C 1 305 ? -26.666 46.118 97.842 1.00 24.06 304 LYS C C 1
ATOM 7921 O O . LYS C 1 305 ? -26.096 45.821 96.784 1.00 22.06 304 LYS C O 1
ATOM 7927 N N . ALA C 1 306 ? -27.745 45.461 98.289 1.00 20.16 305 ALA C N 1
ATOM 7928 C CA . ALA C 1 306 ? -28.294 44.340 97.540 1.00 18.36 305 ALA C CA 1
ATOM 7929 C C . ALA C 1 306 ? -28.922 44.802 96.229 1.00 28.10 305 ALA C C 1
ATOM 7930 O O . ALA C 1 306 ? -28.810 44.111 95.205 1.00 21.92 305 ALA C O 1
ATOM 7932 N N . LEU C 1 307 ? -29.577 45.971 96.236 1.00 22.38 306 LEU C N 1
ATOM 7933 C CA . LEU C 1 307 ? -30.182 46.482 95.010 1.00 20.28 306 LEU C CA 1
ATOM 7934 C C . LEU C 1 307 ? -29.108 46.805 93.977 1.00 26.26 306 LEU C C 1
ATOM 7935 O O . LEU C 1 307 ? -29.281 46.540 92.778 1.00 25.72 306 LEU C O 1
ATOM 7940 N N . LYS C 1 308 ? -27.987 47.380 94.424 1.00 24.63 307 LYS C N 1
ATOM 7941 C CA . LYS C 1 308 ? -26.877 47.662 93.520 1.00 27.80 307 LYS C CA 1
ATOM 7942 C C . LYS C 1 308 ? -26.252 46.378 92.983 1.00 29.27 307 LYS C C 1
ATOM 7943 O O . LYS C 1 308 ? -25.908 46.303 91.793 1.00 27.31 307 LYS C O 1
ATOM 7949 N N . HIS C 1 309 ? -26.060 45.375 93.855 1.00 23.07 308 HIS C N 1
ATOM 7950 C CA . HIS C 1 309 ? -25.563 44.072 93.412 1.00 23.58 308 HIS C CA 1
ATOM 7951 C C . HIS C 1 309 ? -26.489 43.469 92.361 1.00 27.07 308 HIS C C 1
ATOM 7952 O O . HIS C 1 309 ? -26.025 42.891 91.369 1.00 27.64 308 HIS C O 1
ATOM 7959 N N . ALA C 1 310 ? -27.800 43.630 92.542 1.00 25.75 309 ALA C N 1
ATOM 7960 C CA . ALA C 1 310 ? -28.805 43.113 91.620 1.00 25.39 309 ALA C CA 1
ATOM 7961 C C . ALA C 1 310 ? -28.964 43.948 90.352 1.00 28.28 309 ALA C C 1
ATOM 7962 O O . ALA C 1 310 ? -29.613 43.483 89.407 1.00 33.00 309 ALA C O 1
ATOM 7964 N N . GLY C 1 311 ? -28.415 45.160 90.310 1.00 28.68 310 GLY C N 1
ATOM 7965 C CA . GLY C 1 311 ? -28.656 46.056 89.185 1.00 30.14 310 GLY C CA 1
ATOM 7966 C C . GLY C 1 311 ? -30.088 46.538 89.086 1.00 33.71 310 GLY C C 1
ATOM 7967 O O . GLY C 1 311 ? -30.596 46.740 87.978 1.00 33.96 310 GLY C O 1
ATOM 7968 N N . VAL C 1 312 ? -30.751 46.728 90.222 1.00 28.27 311 VAL C N 1
ATOM 7969 C CA . VAL C 1 312 ? -32.165 47.067 90.283 1.00 37.61 311 VAL C CA 1
ATOM 7970 C C . VAL C 1 312 ? -32.318 48.337 91.108 1.00 31.74 311 VAL C C 1
ATOM 7971 O O . VAL C 1 312 ? -31.695 48.479 92.166 1.00 31.02 311 VAL C O 1
ATOM 7975 N N . GLY C 1 313 ? -33.132 49.271 90.614 1.00 31.09 312 GLY C N 1
ATOM 7976 C CA . GLY C 1 313 ? -33.434 50.467 91.383 1.00 27.51 312 GLY C CA 1
ATOM 7977 C C . GLY C 1 313 ? -34.482 50.208 92.454 1.00 31.12 312 GLY C C 1
ATOM 7978 O O . GLY C 1 313 ? -35.374 49.371 92.303 1.00 28.92 312 GLY C O 1
ATOM 7979 N N . GLN C 1 314 ? -34.387 50.974 93.545 1.00 24.88 313 GLN C N 1
ATOM 7980 C CA . GLN C 1 314 ? -35.320 50.808 94.656 1.00 26.31 313 GLN C CA 1
ATOM 7981 C C . GLN C 1 314 ? -36.771 50.977 94.211 1.00 29.57 313 GLN C C 1
ATOM 7982 O O . GLN C 1 314 ? -37.660 50.259 94.685 1.00 25.71 313 GLN C O 1
ATOM 7988 N N . ASP C 1 315 ? -37.034 51.927 93.311 1.00 26.18 314 ASP C N 1
ATOM 7989 C CA . ASP C 1 315 ? -38.408 52.180 92.887 1.00 30.94 314 ASP C CA 1
ATOM 7990 C C . ASP C 1 315 ? -38.990 51.036 92.065 1.00 31.99 314 ASP C C 1
ATOM 7991 O O . ASP C 1 315 ? -40.216 50.956 91.922 1.00 30.14 314 ASP C O 1
ATOM 7996 N N . ALA C 1 316 ? -38.146 50.165 91.512 1.00 30.00 315 ALA C N 1
ATOM 7997 C CA . ALA C 1 316 ? -38.601 49.037 90.709 1.00 31.43 315 ALA C CA 1
ATOM 7998 C C . ALA C 1 316 ? -39.088 47.868 91.557 1.00 27.90 315 ALA C C 1
ATOM 7999 O O . ALA C 1 316 ? -39.721 46.952 91.023 1.00 29.50 315 ALA C O 1
ATOM 8001 N N . ILE C 1 317 ? -38.807 47.873 92.859 1.00 23.45 316 ILE C N 1
ATOM 8002 C CA . ILE C 1 317 ? -39.230 46.781 93.727 1.00 23.90 316 ILE C CA 1
ATOM 8003 C C . ILE C 1 317 ? -40.739 46.833 93.920 1.00 21.68 316 ILE C C 1
ATOM 8004 O O . ILE C 1 317 ? -41.303 47.888 94.225 1.00 29.84 316 ILE C O 1
ATOM 8009 N N . ASP C 1 318 ? -41.397 45.684 93.763 1.00 23.17 317 ASP C N 1
ATOM 8010 C CA . ASP C 1 318 ? -42.845 45.629 93.931 1.00 26.47 317 ASP C CA 1
ATOM 8011 C C . ASP C 1 318 ? -43.260 45.360 95.367 1.00 24.02 317 ASP C C 1
ATOM 8012 O O . ASP C 1 318 ? -44.363 45.752 95.774 1.00 26.45 317 ASP C O 1
ATOM 8017 N N . ALA C 1 319 ? -42.414 44.686 96.138 1.00 21.42 318 ALA C N 1
ATOM 8018 C CA . ALA C 1 319 ? -42.726 44.349 97.518 1.00 19.39 318 ALA C CA 1
ATOM 8019 C C . ALA C 1 319 ? -41.436 44.166 98.294 1.00 23.61 318 ALA C C 1
ATOM 8020 O O . ALA C 1 319 ? -40.492 43.523 97.818 1.00 24.08 318 ALA C O 1
ATOM 8022 N N . PHE C 1 320 ? -41.430 44.690 99.514 1.00 18.46 319 PHE C N 1
ATOM 8023 C CA . PHE C 1 320 ? -40.322 44.535 100.444 1.00 19.80 319 PHE C CA 1
ATOM 8024 C C . PHE C 1 320 ? -40.759 43.682 101.622 1.00 18.34 319 PHE C C 1
ATOM 8025 O O . PHE C 1 320 ? -41.907 43.777 102.081 1.00 19.98 319 PHE C O 1
ATOM 8033 N N . GLU C 1 321 ? -39.842 42.855 102.105 1.00 16.60 320 GLU C N 1
ATOM 8034 C CA . GLU C 1 321 ? -39.943 42.243 103.422 1.00 14.94 320 GLU C CA 1
ATOM 8035 C C . GLU C 1 321 ? -38.854 42.871 104.281 1.00 18.17 320 GLU C C 1
ATOM 8036 O O . GLU C 1 321 ? -37.658 42.606 104.090 1.00 21.10 320 GLU C O 1
ATOM 8042 N N . ILE C 1 322 ? -39.256 43.733 105.201 1.00 18.97 321 ILE C N 1
ATOM 8043 C CA . ILE C 1 322 ? -38.343 44.301 106.186 1.00 20.81 321 ILE C CA 1
ATOM 8044 C C . ILE C 1 322 ? -38.638 43.597 107.502 1.00 20.33 321 ILE C C 1
ATOM 8045 O O . ILE C 1 322 ? -39.737 43.730 108.047 1.00 22.13 321 ILE C O 1
ATOM 8050 N N . ASN C 1 323 ? -37.692 42.812 108.012 1.00 18.15 322 ASN C N 1
ATOM 8051 C CA . ASN C 1 323 ? -38.042 41.965 109.143 1.00 16.55 322 ASN C CA 1
ATOM 8052 C C . ASN C 1 323 ? -38.344 42.817 110.361 1.00 18.99 322 ASN C C 1
ATOM 8053 O O . ASN C 1 323 ? -37.543 43.670 110.752 1.00 20.41 322 ASN C O 1
ATOM 8058 N N . GLU C 1 324 ? -39.506 42.565 110.972 1.00 18.23 323 GLU C N 1
ATOM 8059 C CA . GLU C 1 324 ? -39.999 43.348 112.103 1.00 21.71 323 GLU C CA 1
ATOM 8060 C C . GLU C 1 324 ? -39.456 42.801 113.426 1.00 18.32 323 GLU C C 1
ATOM 8061 O O . GLU C 1 324 ? -40.194 42.301 114.274 1.00 18.68 323 GLU C O 1
ATOM 8067 N N . ALA C 1 325 ? -38.138 42.916 113.613 1.00 16.79 324 ALA C N 1
ATOM 8068 C CA . ALA C 1 325 ? -37.586 42.611 114.930 1.00 26.40 324 ALA C CA 1
ATOM 8069 C C . ALA C 1 325 ? -38.336 43.402 115.994 1.00 26.44 324 ALA C C 1
ATOM 8070 O O . ALA C 1 325 ? -38.663 42.881 117.072 1.00 23.69 324 ALA C O 1
ATOM 8072 N N . PHE C 1 326 ? -38.629 44.665 115.688 1.00 22.18 325 PHE C N 1
ATOM 8073 C CA . PHE C 1 326 ? -39.492 45.525 116.473 1.00 24.57 325 PHE C CA 1
ATOM 8074 C C . PHE C 1 326 ? -40.279 46.380 115.491 1.00 22.04 325 PHE C C 1
ATOM 8075 O O . PHE C 1 326 ? -39.858 46.587 114.350 1.00 23.60 325 PHE C O 1
ATOM 8083 N N . SER C 1 327 ? -41.440 46.866 115.924 1.00 22.74 326 SER C N 1
ATOM 8084 C CA . SER C 1 327 ? -42.163 47.801 115.066 1.00 21.62 326 SER C CA 1
ATOM 8085 C C . SER C 1 327 ? -41.283 48.986 114.679 1.00 22.96 326 SER C C 1
ATOM 8086 O O . SER C 1 327 ? -41.303 49.431 113.524 1.00 24.24 326 SER C O 1
ATOM 8089 N N . VAL C 1 328 ? -40.480 49.488 115.623 1.00 26.93 327 VAL C N 1
ATOM 8090 C CA . VAL C 1 328 ? -39.666 50.666 115.343 1.00 26.29 327 VAL C CA 1
ATOM 8091 C C . VAL C 1 328 ? -38.615 50.369 114.274 1.00 24.09 327 VAL C C 1
ATOM 8092 O O . VAL C 1 328 ? -38.217 51.274 113.530 1.00 24.36 327 VAL C O 1
ATOM 8096 N N . VAL C 1 329 ? -38.164 49.112 114.155 1.00 24.72 328 VAL C N 1
ATOM 8097 C CA . VAL C 1 329 ? -37.196 48.761 113.114 1.00 20.43 328 VAL C CA 1
ATOM 8098 C C . VAL C 1 329 ? -37.800 48.967 111.731 1.00 22.45 328 VAL C C 1
ATOM 8099 O O . VAL C 1 329 ? -37.147 49.497 110.822 1.00 26.09 328 VAL C O 1
ATOM 8103 N N . ALA C 1 330 ? -39.056 48.547 111.545 1.00 20.44 329 ALA C N 1
ATOM 8104 C CA . ALA C 1 330 ? -39.693 48.751 110.247 1.00 19.94 329 ALA C CA 1
ATOM 8105 C C . ALA C 1 330 ? -39.933 50.232 109.988 1.00 21.27 329 ALA C C 1
ATOM 8106 O O . ALA C 1 330 ? -39.647 50.734 108.891 1.00 21.72 329 ALA C O 1
ATOM 8108 N N . LEU C 1 331 ? -40.408 50.956 111.000 1.00 22.48 330 LEU C N 1
ATOM 8109 C CA . LEU C 1 331 ? -40.631 52.392 110.840 1.00 28.71 330 LEU C CA 1
ATOM 8110 C C . LEU C 1 331 ? -39.339 53.126 110.477 1.00 24.22 330 LEU C C 1
ATOM 8111 O O . LEU C 1 331 ? -39.342 54.010 109.608 1.00 25.00 330 LEU C O 1
ATOM 8116 N N . ALA C 1 332 ? -38.225 52.778 111.127 1.00 23.86 331 ALA C N 1
ATOM 8117 C CA . ALA C 1 332 ? -37.000 53.548 110.928 1.00 27.22 331 ALA C CA 1
ATOM 8118 C C . ALA C 1 332 ? -36.373 53.264 109.570 1.00 23.86 331 ALA C C 1
ATOM 8119 O O . ALA C 1 332 ? -35.866 54.178 108.907 1.00 24.75 331 ALA C O 1
ATOM 8121 N N . ASN C 1 333 ? -36.383 52.002 109.135 1.00 22.43 332 ASN C N 1
ATOM 8122 C CA . ASN C 1 333 ? -35.836 51.709 107.817 1.00 29.26 332 ASN C CA 1
ATOM 8123 C C . ASN C 1 333 ? -36.731 52.247 106.708 1.00 22.44 332 ASN C C 1
ATOM 8124 O O . ASN C 1 333 ? -36.228 52.668 105.662 1.00 27.22 332 ASN C O 1
ATOM 8129 N N . MET C 1 334 ? -38.053 52.239 106.902 1.00 22.56 333 MET C N 1
ATOM 8130 C CA . MET C 1 334 ? -38.920 52.873 105.910 1.00 23.30 333 MET C CA 1
ATOM 8131 C C . MET C 1 334 ? -38.609 54.363 105.791 1.00 24.90 333 MET C C 1
ATOM 8132 O O . MET C 1 334 ? -38.582 54.909 104.684 1.00 25.55 333 MET C O 1
ATOM 8137 N N . LYS C 1 335 ? -38.383 55.034 106.922 1.00 25.69 334 LYS C N 1
ATOM 8138 C CA . LYS C 1 335 ? -38.079 56.464 106.896 1.00 27.38 334 LYS C CA 1
ATOM 8139 C C . LYS C 1 335 ? -36.736 56.733 106.217 1.00 27.59 334 LYS C C 1
ATOM 8140 O O . LYS C 1 335 ? -36.631 57.623 105.360 1.00 28.71 334 LYS C O 1
ATOM 8146 N N . LEU C 1 336 ? -35.695 55.987 106.594 1.00 26.64 335 LEU C N 1
ATOM 8147 C CA . LEU C 1 336 ? -34.356 56.268 106.068 1.00 26.98 335 LEU C CA 1
ATOM 8148 C C . LEU C 1 336 ? -34.275 56.003 104.568 1.00 32.41 335 LEU C C 1
ATOM 8149 O O . LEU C 1 336 ? -33.617 56.754 103.832 1.00 30.11 335 LEU C O 1
ATOM 8154 N N . LEU C 1 337 ? -34.930 54.940 104.096 1.00 25.42 336 LEU C N 1
ATOM 8155 C CA . LEU C 1 337 ? -34.912 54.560 102.692 1.00 25.14 336 LEU C CA 1
ATOM 8156 C C . LEU C 1 337 ? -35.992 55.236 101.853 1.00 29.95 336 LEU C C 1
ATOM 8157 O O . LEU C 1 337 ? -35.915 55.184 100.622 1.00 28.02 336 LEU C O 1
ATOM 8162 N N . GLY C 1 338 ? -36.980 55.874 102.469 1.00 30.24 337 GLY C N 1
ATOM 8163 C CA . GLY C 1 338 ? -38.086 56.413 101.691 1.00 31.52 337 GLY C CA 1
ATOM 8164 C C . GLY C 1 338 ? -38.941 55.349 101.030 1.00 26.62 337 GLY C C 1
ATOM 8165 O O . GLY C 1 338 ? -39.285 55.482 99.851 1.00 28.65 337 GLY C O 1
ATOM 8166 N N . ILE C 1 339 ? -39.277 54.291 101.755 1.00 25.29 338 ILE C N 1
ATOM 8167 C CA . ILE C 1 339 ? -40.118 53.208 101.254 1.00 24.34 338 ILE C CA 1
ATOM 8168 C C . ILE C 1 339 ? -41.497 53.362 101.886 1.00 26.76 338 ILE C C 1
ATOM 8169 O O . ILE C 1 339 ? -41.611 53.347 103.120 1.00 24.45 338 ILE C O 1
ATOM 8174 N N . PRO C 1 340 ? -42.553 53.516 101.099 1.00 25.21 339 PRO C N 1
ATOM 8175 C CA . PRO C 1 340 ? -43.894 53.665 101.685 1.00 25.60 339 PRO C CA 1
ATOM 8176 C C . PRO C 1 340 ? -44.381 52.344 102.258 1.00 28.16 339 PRO C C 1
ATOM 8177 O O . PRO C 1 340 ? -44.093 51.275 101.719 1.00 23.72 339 PRO C O 1
ATOM 8181 N N . GLU C 1 341 ? -45.129 52.423 103.361 1.00 24.44 340 GLU C N 1
ATOM 8182 C CA . GLU C 1 341 ? -45.539 51.190 104.045 1.00 29.08 340 GLU C CA 1
ATOM 8183 C C . GLU C 1 341 ? -46.400 50.302 103.151 1.00 23.62 340 GLU C C 1
ATOM 8184 O O . GLU C 1 341 ? -46.443 49.077 103.341 1.00 23.18 340 GLU C O 1
ATOM 8190 N N . GLU C 1 342 ? -47.071 50.885 102.154 1.00 24.43 341 GLU C N 1
ATOM 8191 C CA . GLU C 1 342 ? -47.915 50.078 101.278 1.00 25.95 341 GLU C CA 1
ATOM 8192 C C . GLU C 1 342 ? -47.114 49.126 100.401 1.00 28.99 341 GLU C C 1
ATOM 8193 O O . GLU C 1 342 ? -47.718 48.323 99.684 1.00 29.61 341 GLU C O 1
ATOM 8199 N N . LYS C 1 343 ? -45.779 49.196 100.430 1.00 22.99 342 LYS C N 1
ATOM 8200 C CA . LYS C 1 343 ? -44.930 48.224 99.756 1.00 25.67 342 LYS C CA 1
ATOM 8201 C C . LYS C 1 343 ? -44.222 47.275 100.715 1.00 22.70 342 LYS C C 1
ATOM 8202 O O . LYS C 1 343 ? -43.376 46.498 100.270 1.00 23.03 342 LYS C O 1
ATOM 8208 N N . VAL C 1 344 ? -44.554 47.291 102.003 1.00 19.87 343 VAL C N 1
ATOM 8209 C CA . VAL C 1 344 ? -43.759 46.604 103.021 1.00 23.46 343 VAL C CA 1
ATOM 8210 C C . VAL C 1 344 ? -44.613 45.548 103.714 1.00 21.14 343 VAL C C 1
ATOM 8211 O O . VAL C 1 344 ? -45.734 45.845 104.139 1.00 23.44 343 VAL C O 1
ATOM 8215 N N . ASN C 1 345 ? -44.076 44.332 103.852 1.00 20.60 344 ASN C N 1
ATOM 8216 C CA . ASN C 1 345 ? -44.690 43.269 104.654 1.00 17.70 344 ASN C CA 1
ATOM 8217 C C . ASN C 1 345 ? -46.198 43.173 104.389 1.00 17.42 344 ASN C C 1
ATOM 8218 O O . ASN C 1 345 ? -47.028 43.288 105.290 1.00 19.56 344 ASN C O 1
ATOM 8223 N N . LEU C 1 346 ? -46.536 42.955 103.115 1.00 18.86 345 LEU C N 1
ATOM 8224 C CA A LEU C 1 346 ? -47.925 43.053 102.675 0.47 21.89 345 LEU C CA 1
ATOM 8225 C CA B LEU C 1 346 ? -47.923 43.055 102.673 0.53 21.91 345 LEU C CA 1
ATOM 8226 C C . LEU C 1 346 ? -48.827 41.989 103.288 1.00 20.32 345 LEU C C 1
ATOM 8227 O O . LEU C 1 346 ? -50.049 42.185 103.328 1.00 19.72 345 LEU C O 1
ATOM 8236 N N . HIS C 1 347 ? -48.268 40.869 103.751 1.00 21.21 346 HIS C N 1
ATOM 8237 C CA . HIS C 1 347 ? -49.036 39.859 104.476 1.00 22.23 346 HIS C CA 1
ATOM 8238 C C . HIS C 1 347 ? -48.738 39.899 105.971 1.00 19.48 346 HIS C C 1
ATOM 8239 O O . HIS C 1 347 ? -48.970 38.917 106.684 1.00 19.11 346 HIS C O 1
ATOM 8246 N N . GLY C 1 348 ? -48.256 41.033 106.470 1.00 20.63 347 GLY C N 1
ATOM 8247 C CA . GLY C 1 348 ? -47.898 41.133 107.867 1.00 18.70 347 GLY C CA 1
ATOM 8248 C C . GLY C 1 348 ? -46.451 40.720 108.095 1.00 19.71 347 GLY C C 1
ATOM 8249 O O . GLY C 1 348 ? -45.802 40.102 107.248 1.00 20.82 347 GLY C O 1
ATOM 8250 N N . GLY C 1 349 ? -45.937 41.080 109.265 1.00 19.36 348 GLY C N 1
ATOM 8251 C CA . GLY C 1 349 ? -44.558 40.736 109.565 1.00 18.66 348 GLY C CA 1
ATOM 8252 C C . GLY C 1 349 ? -44.349 40.078 110.918 1.00 17.22 348 GLY C C 1
ATOM 8253 O O . GLY C 1 349 ? -45.309 39.718 111.592 1.00 18.26 348 GLY C O 1
ATOM 8254 N N . ALA C 1 350 ? -43.083 39.952 111.323 1.00 17.02 349 ALA C N 1
ATOM 8255 C CA . ALA C 1 350 ? -42.702 39.152 112.491 1.00 20.14 349 ALA C CA 1
ATOM 8256 C C . ALA C 1 350 ? -43.352 39.613 113.795 1.00 20.78 349 ALA C C 1
ATOM 8257 O O . ALA C 1 350 ? -43.479 38.810 114.733 1.00 16.62 349 ALA C O 1
ATOM 8259 N N . VAL C 1 351 ? -43.683 40.904 113.916 1.00 18.03 350 VAL C N 1
ATOM 8260 C CA . VAL C 1 351 ? -44.382 41.368 115.112 1.00 18.39 350 VAL C CA 1
ATOM 8261 C C . VAL C 1 351 ? -45.690 40.594 115.287 1.00 20.95 350 VAL C C 1
ATOM 8262 O O . VAL C 1 351 ? -46.086 40.258 116.411 1.00 22.23 350 VAL C O 1
ATOM 8266 N N . ALA C 1 352 ? -46.360 40.267 114.175 1.00 21.80 351 ALA C N 1
ATOM 8267 C CA . ALA C 1 352 ? -47.615 39.516 114.223 1.00 19.85 351 ALA C CA 1
ATOM 8268 C C . ALA C 1 352 ? -47.440 38.029 113.934 1.00 20.63 351 ALA C C 1
ATOM 8269 O O . ALA C 1 352 ? -48.233 37.223 114.433 1.00 21.27 351 ALA C O 1
ATOM 8271 N N . ILE C 1 353 ? -46.428 37.655 113.146 1.00 16.36 352 ILE C N 1
ATOM 8272 C CA . ILE C 1 353 ? -46.287 36.273 112.700 1.00 19.25 352 ILE C CA 1
ATOM 8273 C C . ILE C 1 353 ? -45.381 35.474 113.626 1.00 23.54 352 ILE C C 1
ATOM 8274 O O . ILE C 1 353 ? -45.581 34.268 113.794 1.00 19.63 352 ILE C O 1
ATOM 8279 N N . GLY C 1 354 ? -44.392 36.125 114.236 1.00 18.59 353 GLY C N 1
ATOM 8280 C CA . GLY C 1 354 ? -43.420 35.413 115.037 1.00 16.21 353 GLY C CA 1
ATOM 8281 C C . GLY C 1 354 ? -42.021 35.501 114.470 1.00 16.60 353 GLY C C 1
ATOM 8282 O O . GLY C 1 354 ? -41.846 35.764 113.277 1.00 15.91 353 GLY C O 1
ATOM 8283 N N . HIS C 1 355 ? -41.023 35.229 115.312 1.00 16.71 354 HIS C N 1
ATOM 8284 C CA . HIS C 1 355 ? -39.614 35.503 115.009 1.00 14.51 354 HIS C CA 1
ATOM 8285 C C . HIS C 1 355 ? -38.726 34.389 115.559 1.00 15.66 354 HIS C C 1
ATOM 8286 O O . HIS C 1 355 ? -37.990 34.584 116.530 1.00 17.14 354 HIS C O 1
ATOM 8293 N N . PRO C 1 356 ? -38.773 33.178 114.949 1.00 15.44 355 PRO C N 1
ATOM 8294 C CA . PRO C 1 356 ? -37.795 32.140 115.331 1.00 14.82 355 PRO C CA 1
ATOM 8295 C C . PRO C 1 356 ? -36.448 32.558 114.787 1.00 18.61 355 PRO C C 1
ATOM 8296 O O . PRO C 1 356 ? -36.241 32.488 113.576 1.00 14.88 355 PRO C O 1
ATOM 8300 N N . ILE C 1 357 ? -35.560 33.061 115.638 1.00 16.96 356 ILE C N 1
ATOM 8301 C CA . ILE C 1 357 ? -34.538 33.978 115.127 1.00 17.57 356 ILE C CA 1
ATOM 8302 C C . ILE C 1 357 ? -33.661 33.324 114.046 1.00 18.02 356 ILE C C 1
ATOM 8303 O O . ILE C 1 357 ? -33.399 33.942 113.001 1.00 15.44 356 ILE C O 1
ATOM 8308 N N . GLY C 1 358 ? -33.222 32.071 114.243 1.00 13.65 357 GLY C N 1
ATOM 8309 C CA . GLY C 1 358 ? -32.386 31.455 113.213 1.00 12.14 357 GLY C CA 1
ATOM 8310 C C . GLY C 1 358 ? -33.093 31.196 111.888 1.00 15.83 357 GLY C C 1
ATOM 8311 O O . GLY C 1 358 ? -32.430 30.996 110.859 1.00 16.15 357 GLY C O 1
ATOM 8312 N N . ALA C 1 359 ? -34.429 31.188 111.885 1.00 12.19 358 ALA C N 1
ATOM 8313 C CA . ALA C 1 359 ? -35.221 30.897 110.691 1.00 15.53 358 ALA C CA 1
ATOM 8314 C C . ALA C 1 359 ? -35.742 32.139 109.965 1.00 16.42 358 ALA C C 1
ATOM 8315 O O . ALA C 1 359 ? -36.048 32.054 108.770 1.00 15.33 358 ALA C O 1
ATOM 8317 N N . SER C 1 360 ? -35.893 33.274 110.656 1.00 13.73 359 SER C N 1
ATOM 8318 C CA . SER C 1 360 ? -36.655 34.393 110.083 1.00 13.87 359 SER C CA 1
ATOM 8319 C C . SER C 1 360 ? -36.106 34.882 108.747 1.00 15.02 359 SER C C 1
ATOM 8320 O O . SER C 1 360 ? -36.877 35.316 107.888 1.00 15.04 359 SER C O 1
ATOM 8323 N N . GLY C 1 361 ? -34.790 34.852 108.545 1.00 13.13 360 GLY C N 1
ATOM 8324 C CA . GLY C 1 361 ? -34.278 35.347 107.277 1.00 16.79 360 GLY C CA 1
ATOM 8325 C C . GLY C 1 361 ? -34.755 34.512 106.106 1.00 16.14 360 GLY C C 1
ATOM 8326 O O . GLY C 1 361 ? -34.964 35.030 105.010 1.00 16.04 360 GLY C O 1
ATOM 8327 N N . ALA C 1 362 ? -34.931 33.210 106.316 1.00 14.53 361 ALA C N 1
ATOM 8328 C CA . ALA C 1 362 ? -35.515 32.367 105.280 1.00 12.14 361 ALA C CA 1
ATOM 8329 C C . ALA C 1 362 ? -37.037 32.437 105.293 1.00 14.67 361 ALA C C 1
ATOM 8330 O O . ALA C 1 362 ? -37.674 32.350 104.239 1.00 13.93 361 ALA C O 1
ATOM 8332 N N . ARG C 1 363 ? -37.626 32.626 106.473 1.00 13.96 362 ARG C N 1
ATOM 8333 C CA . ARG C 1 363 ? -39.075 32.738 106.570 1.00 15.73 362 ARG C CA 1
ATOM 8334 C C . ARG C 1 363 ? -39.587 33.940 105.771 1.00 16.28 362 ARG C C 1
ATOM 8335 O O . ARG C 1 363 ? -40.591 33.838 105.052 1.00 14.72 362 ARG C O 1
ATOM 8343 N N . ILE C 1 364 ? -38.908 35.090 105.877 1.00 17.16 363 ILE C N 1
ATOM 8344 C CA . ILE C 1 364 ? -39.426 36.259 105.176 1.00 17.81 363 ILE C CA 1
ATOM 8345 C C . ILE C 1 364 ? -39.265 36.088 103.672 1.00 18.84 363 ILE C C 1
ATOM 8346 O O . ILE C 1 364 ? -40.055 36.623 102.906 1.00 15.74 363 ILE C O 1
ATOM 8351 N N . LEU C 1 365 ? -38.247 35.356 103.217 1.00 17.40 364 LEU C N 1
ATOM 8352 C CA . LEU C 1 365 ? -38.125 35.138 101.777 1.00 17.44 364 LEU C CA 1
ATOM 8353 C C . LEU C 1 365 ? -39.245 34.243 101.248 1.00 16.02 364 LEU C C 1
ATOM 8354 O O . LEU C 1 365 ? -39.795 34.504 100.168 1.00 15.88 364 LEU C O 1
ATOM 8359 N N . THR C 1 366 ? -39.596 33.180 101.977 1.00 17.89 365 THR C N 1
ATOM 8360 C CA A THR C 1 366 ? -40.749 32.352 101.626 0.64 18.32 365 THR C CA 1
ATOM 8361 C CA B THR C 1 366 ? -40.726 32.387 101.506 0.36 17.78 365 THR C CA 1
ATOM 8362 C C . THR C 1 366 ? -42.018 33.200 101.529 1.00 15.61 365 THR C C 1
ATOM 8363 O O . THR C 1 366 ? -42.798 33.116 100.571 1.00 15.76 365 THR C O 1
ATOM 8370 N N . THR C 1 367 ? -42.223 34.063 102.528 1.00 15.79 366 THR C N 1
ATOM 8371 C CA . THR C 1 367 ? -43.423 34.903 102.535 1.00 15.15 366 THR C CA 1
ATOM 8372 C C . THR C 1 367 ? -43.391 35.916 101.395 1.00 19.35 366 THR C C 1
ATOM 8373 O O . THR C 1 367 ? -44.423 36.168 100.765 1.00 17.81 366 THR C O 1
ATOM 8377 N N . LEU C 1 368 ? -42.205 36.473 101.096 1.00 13.53 367 LEU C N 1
ATOM 8378 C CA . LEU C 1 368 ? -42.063 37.420 99.991 1.00 15.28 367 LEU C CA 1
ATOM 8379 C C . LEU C 1 368 ? -42.474 36.799 98.660 1.00 16.01 367 LEU C C 1
ATOM 8380 O O . LEU C 1 368 ? -43.144 37.445 97.844 1.00 17.06 367 LEU C O 1
ATOM 8385 N N . LEU C 1 369 ? -42.092 35.540 98.421 1.00 16.38 368 LEU C N 1
ATOM 8386 C CA . LEU C 1 369 ? -42.491 34.893 97.177 1.00 18.78 368 LEU C CA 1
ATOM 8387 C C . LEU C 1 369 ? -44.008 34.742 97.108 1.00 20.93 368 LEU C C 1
ATOM 8388 O O . LEU C 1 369 ? -44.603 34.919 96.045 1.00 22.23 368 LEU C O 1
ATOM 8393 N N . GLY C 1 370 ? -44.641 34.446 98.244 1.00 16.29 369 GLY C N 1
ATOM 8394 C CA . GLY C 1 370 ? -46.100 34.415 98.296 1.00 15.50 369 GLY C CA 1
ATOM 8395 C C . GLY C 1 370 ? -46.742 35.770 98.057 1.00 19.94 369 GLY C C 1
ATOM 8396 O O . GLY C 1 370 ? -47.777 35.868 97.391 1.00 26.02 369 GLY C O 1
ATOM 8397 N N . VAL C 1 371 ? -46.146 36.829 98.610 1.00 20.90 370 VAL C N 1
ATOM 8398 C CA . VAL C 1 371 ? -46.643 38.183 98.374 1.00 18.10 370 VAL C CA 1
ATOM 8399 C C . VAL C 1 371 ? -46.547 38.545 96.894 1.00 22.77 370 VAL C C 1
ATOM 8400 O O . VAL C 1 371 ? -47.492 39.092 96.309 1.00 21.09 370 VAL C O 1
ATOM 8404 N N . LEU C 1 372 ? -45.392 38.279 96.266 1.00 21.82 371 LEU C N 1
ATOM 8405 C CA . LEU C 1 372 ? -45.262 38.630 94.849 1.00 20.00 371 LEU C CA 1
ATOM 8406 C C . LEU C 1 372 ? -46.295 37.889 93.998 1.00 21.16 371 LEU C C 1
ATOM 8407 O O . LEU C 1 372 ? -46.892 38.468 93.091 1.00 27.61 371 LEU C O 1
ATOM 8412 N N . LYS C 1 373 ? -46.512 36.604 94.274 1.00 24.79 372 LYS C N 1
ATOM 8413 C CA . LYS C 1 373 ? -47.506 35.862 93.513 1.00 23.73 372 LYS C CA 1
ATOM 8414 C C . LYS C 1 373 ? -48.904 36.430 93.751 1.00 26.87 372 LYS C C 1
ATOM 8415 O O . LYS C 1 373 ? -49.632 36.720 92.793 1.00 27.95 372 LYS C O 1
ATOM 8421 N N . ALA C 1 374 ? -49.276 36.643 95.025 1.00 25.48 373 ALA C N 1
ATOM 8422 C CA . ALA C 1 374 ? -50.632 37.108 95.344 1.00 29.10 373 ALA C CA 1
ATOM 8423 C C . ALA C 1 374 ? -50.907 38.498 94.787 1.00 31.43 373 ALA C C 1
ATOM 8424 O O . ALA C 1 374 ? -52.014 38.774 94.299 1.00 31.21 373 ALA C O 1
ATOM 8426 N N . LYS C 1 375 ? -49.929 39.395 94.862 1.00 25.75 374 LYS C N 1
ATOM 8427 C CA . LYS C 1 375 ? -50.118 40.761 94.403 1.00 30.74 374 LYS C CA 1
ATOM 8428 C C . LYS C 1 375 ? -49.637 40.969 92.966 1.00 31.35 374 LYS C C 1
ATOM 8429 O O . LYS C 1 375 ? -49.557 42.114 92.513 1.00 33.91 374 LYS C O 1
ATOM 8435 N N . LYS C 1 376 ? -49.349 39.884 92.238 1.00 31.36 375 LYS C N 1
ATOM 8436 C CA . LYS C 1 376 ? -48.916 39.944 90.835 1.00 29.01 375 LYS C CA 1
ATOM 8437 C C . LYS C 1 376 ? -47.714 40.876 90.648 1.00 36.27 375 LYS C C 1
ATOM 8438 O O . LYS C 1 376 ? -47.656 41.675 89.708 1.00 37.55 375 LYS C O 1
ATOM 8444 N N . GLY C 1 377 ? -46.739 40.765 91.559 1.00 31.41 376 GLY C N 1
ATOM 8445 C CA . GLY C 1 377 ? -45.502 41.510 91.470 1.00 26.58 376 GLY C CA 1
ATOM 8446 C C . GLY C 1 377 ? -44.402 40.682 90.821 1.00 25.79 376 GLY C C 1
ATOM 8447 O O . GLY C 1 377 ? -44.546 39.486 90.597 1.00 28.78 376 GLY C O 1
ATOM 8448 N N . LYS C 1 378 ? -43.302 41.357 90.498 1.00 28.13 377 LYS C N 1
ATOM 8449 C CA . LYS C 1 378 ? -42.178 40.724 89.821 1.00 27.92 377 LYS C CA 1
ATOM 8450 C C . LYS C 1 378 ? -40.887 40.787 90.617 1.00 26.35 377 LYS C C 1
ATOM 8451 O O . LYS C 1 378 ? -40.168 39.787 90.691 1.00 24.60 377 LYS C O 1
ATOM 8457 N N . LEU C 1 379 ? -40.581 41.933 91.220 1.00 23.33 378 LEU C N 1
ATOM 8458 C CA . LEU C 1 379 ? -39.312 42.167 91.900 1.00 20.37 378 LEU C CA 1
ATOM 8459 C C . LEU C 1 379 ? -39.544 42.327 93.397 1.00 19.53 378 LEU C C 1
ATOM 8460 O O . LEU C 1 379 ? -40.411 43.096 93.815 1.00 25.70 378 LEU C O 1
ATOM 8465 N N . GLY C 1 380 ? -38.794 41.583 94.201 1.00 19.06 379 GLY C N 1
ATOM 8466 C CA . GLY C 1 380 ? -38.922 41.667 95.642 1.00 18.51 379 GLY C CA 1
ATOM 8467 C C . GLY C 1 380 ? -37.567 41.819 96.297 1.00 20.23 379 GLY C C 1
ATOM 8468 O O . GLY C 1 380 ? -36.546 41.400 95.758 1.00 20.43 379 GLY C O 1
ATOM 8469 N N . CYS C 1 381 ? -37.572 42.442 97.476 1.00 19.27 380 CYS C N 1
ATOM 8470 C CA . CYS C 1 381 ? -36.371 42.600 98.288 1.00 20.63 380 CYS C CA 1
ATOM 8471 C C . CYS C 1 381 ? -36.698 42.282 99.739 1.00 17.05 380 CYS C C 1
ATOM 8472 O O . CYS C 1 381 ? -37.654 42.833 100.292 1.00 17.83 380 CYS C O 1
ATOM 8475 N N . ALA C 1 382 ? -35.929 41.376 100.330 1.00 17.83 381 ALA C N 1
ATOM 8476 C CA . ALA C 1 382 ? -35.994 41.039 101.749 1.00 16.05 381 ALA C CA 1
ATOM 8477 C C . ALA C 1 382 ? -34.765 41.597 102.455 1.00 22.66 381 ALA C C 1
ATOM 8478 O O . ALA C 1 382 ? -33.648 41.481 101.947 1.00 22.48 381 ALA C O 1
ATOM 8480 N N . GLY C 1 383 ? -34.972 42.193 103.625 1.00 16.76 382 GLY C N 1
ATOM 8481 C CA . GLY C 1 383 ? -33.858 42.710 104.407 1.00 20.98 382 GLY C CA 1
ATOM 8482 C C . GLY C 1 383 ? -34.091 42.477 105.885 1.00 22.33 382 GLY C C 1
ATOM 8483 O O . GLY C 1 383 ? -35.211 42.687 106.368 1.00 20.20 382 GLY C O 1
ATOM 8484 N N . ILE C 1 384 ? -33.068 42.020 106.609 1.00 17.02 383 ILE C N 1
ATOM 8485 C CA . ILE C 1 384 ? -33.232 41.581 107.993 1.00 15.65 383 ILE C CA 1
ATOM 8486 C C . ILE C 1 384 ? -32.024 42.057 108.805 1.00 17.53 383 ILE C C 1
ATOM 8487 O O . ILE C 1 384 ? -30.872 41.764 108.451 1.00 17.43 383 ILE C O 1
ATOM 8492 N N . CYS C 1 385 ? -32.284 42.839 109.861 1.00 19.70 384 CYS C N 1
ATOM 8493 C CA . CYS C 1 385 ? -31.246 43.258 110.795 1.00 21.93 384 CYS C CA 1
ATOM 8494 C C . CYS C 1 385 ? -30.897 42.103 111.726 1.00 21.55 384 CYS C C 1
ATOM 8495 O O . CYS C 1 385 ? -31.625 41.105 111.811 1.00 22.10 384 CYS C O 1
ATOM 8498 N N . ASN C 1 386 ? -29.750 42.220 112.398 1.00 16.08 385 ASN C N 1
ATOM 8499 C CA . ASN C 1 386 ? -29.329 41.166 113.318 1.00 17.06 385 ASN C CA 1
ATOM 8500 C C . ASN C 1 386 ? -28.543 41.770 114.473 1.00 18.73 385 ASN C C 1
ATOM 8501 O O . ASN C 1 386 ? -27.851 42.791 114.328 1.00 19.61 385 ASN C O 1
ATOM 8506 N N . GLY C 1 387 ? -28.699 41.151 115.638 1.00 17.77 386 GLY C N 1
ATOM 8507 C CA . GLY C 1 387 ? -27.952 41.542 116.820 1.00 18.90 386 GLY C CA 1
ATOM 8508 C C . GLY C 1 387 ? -26.459 41.602 116.542 1.00 18.33 386 GLY C C 1
ATOM 8509 O O . GLY C 1 387 ? -25.927 40.743 115.834 1.00 20.33 386 GLY C O 1
ATOM 8510 N N . GLY C 1 388 ? -25.790 42.626 117.068 1.00 20.11 387 GLY C N 1
ATOM 8511 C CA . GLY C 1 388 ? -24.378 42.865 116.843 1.00 24.38 387 GLY C CA 1
ATOM 8512 C C . GLY C 1 388 ? -24.084 43.962 115.845 1.00 24.77 387 GLY C C 1
ATOM 8513 O O . GLY C 1 388 ? -22.917 44.348 115.695 1.00 20.37 387 GLY C O 1
ATOM 8514 N N . GLY C 1 389 ? -25.103 44.470 115.151 1.00 21.14 388 GLY C N 1
ATOM 8515 C CA . GLY C 1 389 ? -24.945 45.611 114.269 1.00 22.88 388 GLY C CA 1
ATOM 8516 C C . GLY C 1 389 ? -25.159 45.322 112.797 1.00 20.32 388 GLY C C 1
ATOM 8517 O O . GLY C 1 389 ? -25.062 46.254 111.997 1.00 21.00 388 GLY C O 1
ATOM 8518 N N . GLY C 1 390 ? -25.469 44.074 112.413 1.00 20.06 389 GLY C N 1
ATOM 8519 C CA . GLY C 1 390 ? -25.498 43.675 111.020 1.00 17.09 389 GLY C CA 1
ATOM 8520 C C . GLY C 1 390 ? -26.883 43.677 110.389 1.00 17.43 389 GLY C C 1
ATOM 8521 O O . GLY C 1 390 ? -27.907 43.893 111.043 1.00 18.25 389 GLY C O 1
ATOM 8522 N N . ALA C 1 391 ? -26.889 43.454 109.075 1.00 18.06 390 ALA C N 1
ATOM 8523 C CA . ALA C 1 391 ? -28.098 43.177 108.309 1.00 15.09 390 ALA C CA 1
ATOM 8524 C C . ALA C 1 391 ? -27.702 42.440 107.036 1.00 19.12 390 ALA C C 1
ATOM 8525 O O . ALA C 1 391 ? -26.558 42.532 106.578 1.00 16.94 390 ALA C O 1
ATOM 8527 N N . SER C 1 392 ? -28.651 41.667 106.503 1.00 13.98 391 SER C N 1
ATOM 8528 C CA . SER C 1 392 ? -28.517 40.983 105.230 1.00 17.09 391 SER C CA 1
ATOM 8529 C C . SER C 1 392 ? -29.749 41.269 104.385 1.00 18.48 391 SER C C 1
ATOM 8530 O O . SER C 1 392 ? -30.845 41.447 104.921 1.00 16.80 391 SER C O 1
ATOM 8533 N N . ALA C 1 393 ? -29.554 41.327 103.064 1.00 19.31 392 ALA C N 1
ATOM 8534 C CA . ALA C 1 393 ? -30.617 41.657 102.130 1.00 15.43 392 ALA C CA 1
ATOM 8535 C C . ALA C 1 393 ? -30.433 40.876 100.833 1.00 18.14 392 ALA C C 1
ATOM 8536 O O . ALA C 1 393 ? -29.312 40.565 100.425 1.00 18.48 392 ALA C O 1
ATOM 8538 N N . LEU C 1 394 ? -31.554 40.578 100.179 1.00 18.79 393 LEU C N 1
ATOM 8539 C CA . LEU C 1 394 ? -31.543 39.782 98.962 1.00 17.80 393 LEU C CA 1
ATOM 8540 C C . LEU C 1 394 ? -32.672 40.222 98.043 1.00 20.15 393 LEU C C 1
ATOM 8541 O O . LEU C 1 394 ? -33.784 40.496 98.501 1.00 18.74 393 LEU C O 1
ATOM 8546 N N . VAL C 1 395 ? -32.393 40.216 96.741 1.00 18.64 394 VAL C N 1
ATOM 8547 C CA . VAL C 1 395 ? -33.332 40.634 95.703 1.00 18.88 394 VAL C CA 1
ATOM 8548 C C . VAL C 1 395 ? -33.665 39.425 94.836 1.00 19.45 394 VAL C C 1
ATOM 8549 O O . VAL C 1 395 ? -32.755 38.727 94.364 1.00 19.61 394 VAL C O 1
ATOM 8553 N N . VAL C 1 396 ? -34.961 39.191 94.615 1.00 18.86 395 VAL C N 1
ATOM 8554 C CA . VAL C 1 396 ? -35.454 38.084 93.798 1.00 21.36 395 VAL C CA 1
ATOM 8555 C C . VAL C 1 396 ? -36.347 38.619 92.689 1.00 24.68 395 VAL C C 1
ATOM 8556 O O . VAL C 1 396 ? -36.982 39.672 92.813 1.00 21.13 395 VAL C O 1
ATOM 8560 N N . GLU C 1 397 ? -36.402 37.868 91.595 1.00 21.18 396 GLU C N 1
ATOM 8561 C CA . GLU C 1 397 ? -37.336 38.111 90.504 1.00 21.42 396 GLU C CA 1
ATOM 8562 C C . GLU C 1 397 ? -38.277 36.921 90.394 1.00 26.84 396 GLU C C 1
ATOM 8563 O O . GLU C 1 397 ? -37.825 35.790 90.179 1.00 28.13 396 GLU C O 1
ATOM 8569 N N . LEU C 1 398 ? -39.580 37.167 90.541 1.00 25.10 397 LEU C N 1
ATOM 8570 C CA . LEU C 1 398 ? -40.546 36.097 90.327 1.00 28.12 397 LEU C CA 1
ATOM 8571 C C . LEU C 1 398 ? -40.657 35.811 88.835 1.00 29.37 397 LEU C C 1
ATOM 8572 O O . LEU C 1 398 ? -40.738 36.734 88.022 1.00 31.20 397 LEU C O 1
ATOM 8577 N N . LEU C 1 399 ? -40.628 34.535 88.467 1.00 23.70 398 LEU C N 1
ATOM 8578 C CA . LEU C 1 399 ? -40.683 34.157 87.057 1.00 29.96 398 LEU C CA 1
ATOM 8579 C C . LEU C 1 399 ? -42.072 33.642 86.688 1.00 43.41 398 LEU C C 1
ATOM 8580 O O . LEU C 1 399 ? -42.333 33.311 85.533 1.00 42.07 398 LEU C O 1
ATOM 8586 N N . MET D 1 2 ? -12.500 25.917 88.773 1.00 64.54 1 MET D N 1
ATOM 8587 C CA . MET D 1 2 ? -11.764 26.622 89.821 1.00 72.63 1 MET D CA 1
ATOM 8588 C C . MET D 1 2 ? -10.733 27.588 89.247 1.00 84.44 1 MET D C 1
ATOM 8589 O O . MET D 1 2 ? -10.606 28.725 89.708 1.00 85.30 1 MET D O 1
ATOM 8594 N N . SER D 1 3 ? -9.990 27.123 88.240 1.00 91.04 2 SER D N 1
ATOM 8595 C CA . SER D 1 3 ? -9.015 27.972 87.569 1.00 92.41 2 SER D CA 1
ATOM 8596 C C . SER D 1 3 ? -9.665 29.045 86.702 1.00 97.91 2 SER D C 1
ATOM 8597 O O . SER D 1 3 ? -8.968 29.966 86.265 1.00 104.61 2 SER D O 1
ATOM 8599 N N . SER D 1 4 ? -10.970 28.956 86.448 1.00 94.37 3 SER D N 1
ATOM 8600 C CA . SER D 1 4 ? -11.682 29.949 85.655 1.00 94.77 3 SER D CA 1
ATOM 8601 C C . SER D 1 4 ? -12.330 31.037 86.507 1.00 90.57 3 SER D C 1
ATOM 8602 O O . SER D 1 4 ? -13.069 31.870 85.971 1.00 92.54 3 SER D O 1
ATOM 8604 N N . LEU D 1 5 ? -12.069 31.050 87.807 1.00 84.30 4 LEU D N 1
ATOM 8605 C CA . LEU D 1 5 ? -12.621 32.018 88.738 1.00 77.38 4 LEU D CA 1
ATOM 8606 C C . LEU D 1 5 ? -11.498 32.870 89.324 1.00 67.50 4 LEU D C 1
ATOM 8607 O O . LEU D 1 5 ? -10.321 32.504 89.222 1.00 69.43 4 LEU D O 1
ATOM 8609 N N . PRO D 1 6 ? -11.822 34.022 89.925 1.00 52.43 5 PRO D N 1
ATOM 8610 C CA . PRO D 1 6 ? -10.766 34.897 90.460 1.00 47.45 5 PRO D CA 1
ATOM 8611 C C . PRO D 1 6 ? -9.871 34.183 91.464 1.00 38.48 5 PRO D C 1
ATOM 8612 O O . PRO D 1 6 ? -10.315 33.319 92.224 1.00 35.92 5 PRO D O 1
ATOM 8616 N N . ALA D 1 7 ? -8.592 34.563 91.463 1.00 29.12 6 ALA D N 1
ATOM 8617 C CA . ALA D 1 7 ? -7.617 33.954 92.357 1.00 31.16 6 ALA D CA 1
ATOM 8618 C C . ALA D 1 7 ? -7.783 34.468 93.782 1.00 25.40 6 ALA D C 1
ATOM 8619 O O . ALA D 1 7 ? -8.153 35.625 94.007 1.00 29.90 6 ALA D O 1
ATOM 8621 N N . VAL D 1 8 ? -7.485 33.602 94.750 1.00 23.96 7 VAL D N 1
ATOM 8622 C CA . VAL D 1 8 ? -7.553 33.946 96.167 1.00 21.96 7 VAL D CA 1
ATOM 8623 C C . VAL D 1 8 ? -6.191 33.680 96.792 1.00 26.94 7 VAL D C 1
ATOM 8624 O O . VAL D 1 8 ? -5.695 32.546 96.751 1.00 21.43 7 VAL D O 1
ATOM 8628 N N . TYR D 1 9 ? -5.609 34.707 97.403 1.00 20.73 8 TYR D N 1
ATOM 8629 C CA . TYR D 1 9 ? -4.274 34.624 97.988 1.00 22.37 8 TYR D CA 1
ATOM 8630 C C . TYR D 1 9 ? -4.355 34.668 99.511 1.00 22.66 8 TYR D C 1
ATOM 8631 O O . TYR D 1 9 ? -5.160 35.411 100.075 1.00 23.43 8 TYR D O 1
ATOM 8640 N N . ILE D 1 10 ? -3.531 33.852 100.173 1.00 18.35 9 ILE D N 1
ATOM 8641 C CA . ILE D 1 10 ? -3.316 33.947 101.616 1.00 16.71 9 ILE D CA 1
ATOM 8642 C C . ILE D 1 10 ? -2.150 34.900 101.811 1.00 17.16 9 ILE D C 1
ATOM 8643 O O . ILE D 1 10 ? -1.039 34.616 101.349 1.00 22.12 9 ILE D O 1
ATOM 8648 N N . VAL D 1 11 ? -2.400 36.054 102.439 1.00 17.48 10 VAL D N 1
ATOM 8649 C CA . VAL D 1 11 ? -1.297 36.975 102.689 1.00 19.47 10 VAL D CA 1
ATOM 8650 C C . VAL D 1 11 ? -0.696 36.812 104.078 1.00 22.85 10 VAL D C 1
ATOM 8651 O O . VAL D 1 11 ? 0.421 37.308 104.313 1.00 23.42 10 VAL D O 1
ATOM 8655 N N . SER D 1 12 ? -1.357 36.094 104.987 1.00 19.69 11 SER D N 1
ATOM 8656 C CA . SER D 1 12 ? -0.749 35.766 106.280 1.00 21.31 11 SER D CA 1
ATOM 8657 C C . SER D 1 12 ? -1.611 34.751 107.012 1.00 23.97 11 SER D C 1
ATOM 8658 O O . SER D 1 12 ? -2.746 34.460 106.617 1.00 19.37 11 SER D O 1
ATOM 8661 N N . SER D 1 13 ? -1.071 34.262 108.128 1.00 20.26 12 SER D N 1
ATOM 8662 C CA . SER D 1 13 ? -1.817 33.369 109.001 1.00 18.14 12 SER D CA 1
ATOM 8663 C C . SER D 1 13 ? -1.198 33.452 110.383 1.00 20.45 12 SER D C 1
ATOM 8664 O O . SER D 1 13 ? -0.058 33.895 110.539 1.00 21.00 12 SER D O 1
ATOM 8667 N N . ALA D 1 14 ? -1.957 33.009 111.382 1.00 17.14 13 ALA D N 1
ATOM 8668 C CA . ALA D 1 14 ? -1.465 33.016 112.759 1.00 18.55 13 ALA D CA 1
ATOM 8669 C C . ALA D 1 14 ? -2.334 32.103 113.601 1.00 18.30 13 ALA D C 1
ATOM 8670 O O . ALA D 1 14 ? -3.524 31.932 113.321 1.00 15.95 13 ALA D O 1
ATOM 8672 N N . ARG D 1 15 ? -1.751 31.558 114.673 1.00 18.62 14 ARG D N 1
ATOM 8673 C CA . ARG D 1 15 ? -2.556 30.799 115.624 1.00 17.46 14 ARG D CA 1
ATOM 8674 C C . ARG D 1 15 ? -2.106 31.111 117.046 1.00 17.33 14 ARG D C 1
ATOM 8675 O O . ARG D 1 15 ? -0.971 31.540 117.287 1.00 18.88 14 ARG D O 1
ATOM 8683 N N . THR D 1 16 ? -3.030 30.903 117.994 1.00 15.84 15 THR D N 1
ATOM 8684 C CA . THR D 1 16 ? -2.640 30.837 119.393 1.00 16.75 15 THR D CA 1
ATOM 8685 C C . THR D 1 16 ? -1.838 29.561 119.635 1.00 16.03 15 THR D C 1
ATOM 8686 O O . THR D 1 16 ? -1.942 28.597 118.864 1.00 16.15 15 THR D O 1
ATOM 8690 N N . PRO D 1 17 ? -1.093 29.500 120.739 1.00 17.01 16 PRO D N 1
ATOM 8691 C CA . PRO D 1 17 ? -0.743 28.189 121.295 1.00 16.97 16 PRO D CA 1
ATOM 8692 C C . PRO D 1 17 ? -2.034 27.428 121.520 1.00 16.32 16 PRO D C 1
ATOM 8693 O O . PRO D 1 17 ? -3.105 28.027 121.662 1.00 19.97 16 PRO D O 1
ATOM 8697 N N . VAL D 1 18 ? -1.943 26.098 121.510 1.00 15.09 17 VAL D N 1
ATOM 8698 C CA . VAL D 1 18 ? -3.088 25.246 121.816 1.00 12.89 17 VAL D CA 1
ATOM 8699 C C . VAL D 1 18 ? -2.943 24.863 123.279 1.00 19.36 17 VAL D C 1
ATOM 8700 O O . VAL D 1 18 ? -1.933 24.269 123.671 1.00 17.66 17 VAL D O 1
ATOM 8704 N N . GLY D 1 19 ? -3.917 25.247 124.093 1.00 17.85 18 GLY D N 1
ATOM 8705 C CA . GLY D 1 19 ? -3.889 24.925 125.512 1.00 17.27 18 GLY D CA 1
ATOM 8706 C C . GLY D 1 19 ? -4.614 23.625 125.823 1.00 20.13 18 GLY D C 1
ATOM 8707 O O . GLY D 1 19 ? -5.537 23.221 125.121 1.00 16.12 18 GLY D O 1
ATOM 8708 N N . SER D 1 20 ? -4.207 22.988 126.914 1.00 17.32 19 SER D N 1
ATOM 8709 C CA . SER D 1 20 ? -4.873 21.787 127.394 1.00 15.52 19 SER D CA 1
ATOM 8710 C C . SER D 1 20 ? -6.203 22.123 128.075 1.00 17.04 19 SER D C 1
ATOM 8711 O O . SER D 1 20 ? -6.440 23.243 128.544 1.00 17.66 19 SER D O 1
ATOM 8714 N N . PHE D 1 21 ? -7.050 21.106 128.165 1.00 18.56 20 PHE D N 1
ATOM 8715 C CA . PHE D 1 21 ? -8.350 21.236 128.824 1.00 22.54 20 PHE D CA 1
ATOM 8716 C C . PHE D 1 21 ? -8.166 21.709 130.262 1.00 25.34 20 PHE D C 1
ATOM 8717 O O . PHE D 1 21 ? -7.406 21.107 131.029 1.00 22.58 20 PHE D O 1
ATOM 8725 N N . LEU D 1 22 ? -8.842 22.810 130.611 1.00 20.13 21 LEU D N 1
ATOM 8726 C CA . LEU D 1 22 ? -8.728 23.450 131.931 1.00 23.54 21 LEU D CA 1
ATOM 8727 C C . LEU D 1 22 ? -7.285 23.867 132.234 1.00 26.88 21 LEU D C 1
ATOM 8728 O O . LEU D 1 22 ? -6.899 24.012 133.400 1.00 22.46 21 LEU D O 1
ATOM 8733 N N . GLY D 1 23 ? -6.504 24.102 131.182 1.00 23.69 22 GLY D N 1
ATOM 8734 C CA . GLY D 1 23 ? -5.076 24.369 131.303 1.00 25.72 22 GLY D CA 1
ATOM 8735 C C . GLY D 1 23 ? -4.662 25.808 131.048 1.00 28.58 22 GLY D C 1
ATOM 8736 O O . GLY D 1 23 ? -5.339 26.735 131.493 1.00 22.97 22 GLY D O 1
ATOM 8737 N N . SER D 1 24 ? -3.567 25.994 130.293 1.00 26.99 23 SER D N 1
ATOM 8738 C CA . SER D 1 24 ? -2.846 27.270 130.242 1.00 24.49 23 SER D CA 1
ATOM 8739 C C . SER D 1 24 ? -3.695 28.420 129.698 1.00 21.45 23 SER D C 1
ATOM 8740 O O . SER D 1 24 ? -3.429 29.589 130.017 1.00 23.24 23 SER D O 1
ATOM 8743 N N . LEU D 1 25 ? -4.700 28.127 128.877 1.00 18.33 24 LEU D N 1
ATOM 8744 C CA . LEU D 1 25 ? -5.504 29.164 128.243 1.00 23.59 24 LEU D CA 1
ATOM 8745 C C . LEU D 1 25 ? -6.952 29.140 128.703 1.00 26.12 24 LEU D C 1
ATOM 8746 O O . LEU D 1 25 ? -7.785 29.822 128.098 1.00 23.09 24 LEU D O 1
ATOM 8751 N N . SER D 1 26 ? -7.269 28.388 129.761 1.00 21.44 25 SER D N 1
ATOM 8752 C CA . SER D 1 26 ? -8.660 28.209 130.147 1.00 23.05 25 SER D CA 1
ATOM 8753 C C . SER D 1 26 ? -9.278 29.481 130.723 1.00 23.79 25 SER D C 1
ATOM 8754 O O . SER D 1 26 ? -10.508 29.574 130.811 1.00 22.28 25 SER D O 1
ATOM 8757 N N . SER D 1 27 ? -8.471 30.470 131.116 1.00 23.21 26 SER D N 1
ATOM 8758 C CA . SER D 1 27 ? -9.051 31.736 131.552 1.00 21.97 26 SER D CA 1
ATOM 8759 C C . SER D 1 27 ? -9.576 32.600 130.404 1.00 22.41 26 SER D C 1
ATOM 8760 O O . SER D 1 27 ? -10.251 33.598 130.677 1.00 23.52 26 SER D O 1
ATOM 8763 N N . LEU D 1 28 ? -9.305 32.256 129.145 1.00 22.84 27 LEU D N 1
ATOM 8764 C CA . LEU D 1 28 ? -9.729 33.067 128.007 1.00 20.40 27 LEU D CA 1
ATOM 8765 C C . LEU D 1 28 ? -10.960 32.465 127.341 1.00 21.94 27 LEU D C 1
ATOM 8766 O O . LEU D 1 28 ? -11.077 31.239 127.213 1.00 22.16 27 LEU D O 1
ATOM 8771 N N . THR D 1 29 ? -11.866 33.335 126.892 1.00 19.16 28 THR D N 1
ATOM 8772 C CA . THR D 1 29 ? -13.042 32.900 126.152 1.00 21.78 28 THR D CA 1
ATOM 8773 C C . THR D 1 29 ? -12.693 32.620 124.693 1.00 20.15 28 THR D C 1
ATOM 8774 O O . THR D 1 29 ? -11.642 33.021 124.189 1.00 21.13 28 THR D O 1
ATOM 8778 N N . ALA D 1 30 ? -13.604 31.931 124.005 1.00 16.22 29 ALA D N 1
ATOM 8779 C CA . ALA D 1 30 ? -13.370 31.636 122.594 1.00 14.18 29 ALA D CA 1
ATOM 8780 C C . ALA D 1 30 ? -13.204 32.906 121.761 1.00 18.61 29 ALA D C 1
ATOM 8781 O O . ALA D 1 30 ? -12.288 32.939 120.912 1.00 15.56 29 ALA D O 1
ATOM 8783 N N . PRO D 1 31 ? -13.980 33.978 121.971 1.00 17.93 30 PRO D N 1
ATOM 8784 C CA . PRO D 1 31 ? -13.757 35.189 121.161 1.00 17.93 30 PRO D CA 1
ATOM 8785 C C . PRO D 1 31 ? -12.456 35.888 121.505 1.00 21.37 30 PRO D C 1
ATOM 8786 O O . PRO D 1 31 ? -11.874 36.543 120.628 1.00 19.52 30 PRO D O 1
ATOM 8790 N N . GLN D 1 32 ? -11.975 35.745 122.745 1.00 16.44 31 GLN D N 1
ATOM 8791 C CA . GLN D 1 32 ? -10.678 36.310 123.120 1.00 17.79 31 GLN D CA 1
ATOM 8792 C C . GLN D 1 32 ? -9.532 35.591 122.408 1.00 15.84 31 GLN D C 1
ATOM 8793 O O . GLN D 1 32 ? -8.599 36.239 121.916 1.00 19.79 31 GLN D O 1
ATOM 8799 N N . LEU D 1 33 ? -9.582 34.255 122.329 1.00 17.62 32 LEU D N 1
ATOM 8800 C CA . LEU D 1 33 ? -8.580 33.538 121.548 1.00 17.99 32 LEU D CA 1
ATOM 8801 C C . LEU D 1 33 ? -8.672 33.910 120.074 1.00 16.52 32 LEU D C 1
ATOM 8802 O O . LEU D 1 33 ? -7.649 34.119 119.410 1.00 18.57 32 LEU D O 1
ATOM 8807 N N . GLY D 1 34 ? -9.900 33.984 119.547 1.00 15.84 33 GLY D N 1
ATOM 8808 C CA . GLY D 1 34 ? -10.083 34.292 118.141 1.00 15.51 33 GLY D CA 1
ATOM 8809 C C . GLY D 1 34 ? -9.579 35.676 117.779 1.00 17.54 33 GLY D C 1
ATOM 8810 O O . GLY D 1 34 ? -8.893 35.853 116.768 1.00 20.26 33 GLY D O 1
ATOM 8811 N N . ALA D 1 35 ? -9.927 36.677 118.595 1.00 18.80 34 ALA D N 1
ATOM 8812 C CA . ALA D 1 35 ? -9.417 38.031 118.377 1.00 19.35 34 ALA D CA 1
ATOM 8813 C C . ALA D 1 35 ? -7.895 38.049 118.361 1.00 22.42 34 ALA D C 1
ATOM 8814 O O . ALA D 1 35 ? -7.279 38.752 117.548 1.00 20.70 34 ALA D O 1
ATOM 8816 N N . HIS D 1 36 ? -7.275 37.288 119.261 1.00 14.14 35 HIS D N 1
ATOM 8817 C CA . HIS D 1 36 ? -5.816 37.276 119.358 1.00 14.49 35 HIS D CA 1
ATOM 8818 C C . HIS D 1 36 ? -5.199 36.766 118.061 1.00 21.38 35 HIS D C 1
ATOM 8819 O O . HIS D 1 36 ? -4.244 37.354 117.536 1.00 21.17 35 HIS D O 1
ATOM 8826 N N . ALA D 1 37 ? -5.744 35.668 117.525 1.00 20.15 36 ALA D N 1
ATOM 8827 C CA . ALA D 1 37 ? -5.260 35.109 116.265 1.00 21.43 36 ALA D CA 1
ATOM 8828 C C . ALA D 1 37 ? -5.465 36.064 115.087 1.00 18.79 36 ALA D C 1
ATOM 8829 O O . ALA D 1 37 ? -4.567 36.220 114.254 1.00 15.59 36 ALA D O 1
ATOM 8831 N N . ILE D 1 38 ? -6.643 36.701 114.986 1.00 16.40 37 ILE D N 1
ATOM 8832 C CA . ILE D 1 38 ? -6.919 37.620 113.876 1.00 13.83 37 ILE D CA 1
ATOM 8833 C C . ILE D 1 38 ? -5.952 38.793 113.902 1.00 17.24 37 ILE D C 1
ATOM 8834 O O . ILE D 1 38 ? -5.389 39.193 112.876 1.00 17.93 37 ILE D O 1
ATOM 8839 N N . LYS D 1 39 ? -5.759 39.378 115.082 1.00 17.19 38 LYS D N 1
ATOM 8840 C CA . LYS D 1 39 ? -4.897 40.542 115.209 1.00 21.04 38 LYS D CA 1
ATOM 8841 C C . LYS D 1 39 ? -3.452 40.191 114.856 1.00 20.94 38 LYS D C 1
ATOM 8842 O O . LYS D 1 39 ? -2.775 40.939 114.142 1.00 17.79 38 LYS D O 1
ATOM 8848 N N . ALA D 1 40 ? -2.989 39.021 115.295 1.00 21.41 39 ALA D N 1
ATOM 8849 C CA . ALA D 1 40 ? -1.620 38.616 115.006 1.00 19.65 39 ALA D CA 1
ATOM 8850 C C . ALA D 1 40 ? -1.424 38.324 113.524 1.00 17.92 39 ALA D C 1
ATOM 8851 O O . ALA D 1 40 ? -0.342 38.579 112.983 1.00 21.79 39 ALA D O 1
ATOM 8853 N N . ALA D 1 41 ? -2.439 37.741 112.861 1.00 16.86 40 ALA D N 1
ATOM 8854 C CA . ALA D 1 41 ? -2.314 37.511 111.423 1.00 17.99 40 ALA D CA 1
ATOM 8855 C C . ALA D 1 41 ? -2.241 38.836 110.662 1.00 19.97 40 ALA D C 1
ATOM 8856 O O . ALA D 1 41 ? -1.427 38.988 109.744 1.00 20.80 40 ALA D O 1
ATOM 8858 N N . LEU D 1 42 ? -3.080 39.809 111.022 1.00 16.68 41 LEU D N 1
ATOM 8859 C CA . LEU D 1 42 ? -3.055 41.068 110.279 1.00 17.43 41 LEU D CA 1
ATOM 8860 C C . LEU D 1 42 ? -1.754 41.830 110.496 1.00 19.87 41 LEU D C 1
ATOM 8861 O O . LEU D 1 42 ? -1.288 42.534 109.588 1.00 23.10 41 LEU D O 1
ATOM 8866 N N . ALA D 1 43 ? -1.158 41.704 111.685 1.00 22.95 42 ALA D N 1
ATOM 8867 C CA . ALA D 1 43 ? 0.089 42.400 111.979 1.00 20.99 42 ALA D CA 1
ATOM 8868 C C . ALA D 1 43 ? 1.206 41.965 111.038 1.00 25.58 42 ALA D C 1
ATOM 8869 O O . ALA D 1 43 ? 2.148 42.730 110.788 1.00 26.90 42 ALA D O 1
ATOM 8871 N N . LYS D 1 44 ? 1.115 40.754 110.493 1.00 24.25 43 LYS D N 1
ATOM 8872 C CA . LYS D 1 44 ? 2.170 40.258 109.621 1.00 27.14 43 LYS D CA 1
ATOM 8873 C C . LYS D 1 44 ? 2.109 40.826 108.213 1.00 32.22 43 LYS D C 1
ATOM 8874 O O . LYS D 1 44 ? 3.091 40.705 107.478 1.00 30.08 43 LYS D O 1
ATOM 8880 N N . VAL D 1 45 ? 0.998 41.431 107.806 1.00 25.50 44 VAL D N 1
ATOM 8881 C CA . VAL D 1 45 ? 0.844 41.858 106.419 1.00 25.29 44 VAL D CA 1
ATOM 8882 C C . VAL D 1 45 ? 1.266 43.312 106.291 1.00 28.12 44 VAL D C 1
ATOM 8883 O O . VAL D 1 45 ? 0.531 44.227 106.672 1.00 32.08 44 VAL D O 1
ATOM 8887 N N . ASP D 1 46 ? 2.436 43.521 105.697 1.00 27.07 45 ASP D N 1
ATOM 8888 C CA . ASP D 1 46 ? 2.930 44.854 105.408 1.00 24.04 45 ASP D CA 1
ATOM 8889 C C . ASP D 1 46 ? 2.108 45.483 104.284 1.00 30.83 45 ASP D C 1
ATOM 8890 O O . ASP D 1 46 ? 2.094 44.970 103.159 1.00 37.25 45 ASP D O 1
ATOM 8895 N N . GLY D 1 47 ? 1.420 46.592 104.581 1.00 30.50 46 GLY D N 1
ATOM 8896 C CA . GLY D 1 47 ? 0.635 47.300 103.584 1.00 23.56 46 GLY D CA 1
ATOM 8897 C C . GLY D 1 47 ? -0.863 47.051 103.625 1.00 31.54 46 GLY D C 1
ATOM 8898 O O . GLY D 1 47 ? -1.584 47.604 102.784 1.00 26.95 46 GLY D O 1
ATOM 8899 N N . LEU D 1 48 ? -1.346 46.232 104.555 1.00 23.71 47 LEU D N 1
ATOM 8900 C CA . LEU D 1 48 ? -2.771 45.953 104.734 1.00 20.58 47 LEU D CA 1
ATOM 8901 C C . LEU D 1 48 ? -3.181 46.355 106.143 1.00 27.96 47 LEU D C 1
ATOM 8902 O O . LEU D 1 48 ? -2.560 45.926 107.117 1.00 29.94 47 LEU D O 1
ATOM 8907 N N . LYS D 1 49 ? -4.209 47.176 106.248 1.00 27.77 48 LYS D N 1
ATOM 8908 C CA . LYS D 1 49 ? -4.639 47.614 107.563 1.00 26.35 48 LYS D CA 1
ATOM 8909 C C . LYS D 1 49 ? -5.799 46.768 108.062 1.00 21.58 48 LYS D C 1
ATOM 8910 O O . LYS D 1 49 ? -6.573 46.222 107.267 1.00 23.23 48 LYS D O 1
ATOM 8916 N N . PRO D 1 50 ? -5.959 46.645 109.379 1.00 21.38 49 PRO D N 1
ATOM 8917 C CA . PRO D 1 50 ? -7.162 45.970 109.892 1.00 24.26 49 PRO D CA 1
ATOM 8918 C C . PRO D 1 50 ? -8.448 46.583 109.367 1.00 22.88 49 PRO D C 1
ATOM 8919 O O . PRO D 1 50 ? -9.423 45.847 109.151 1.00 21.27 49 PRO D O 1
ATOM 8923 N N . SER D 1 51 ? -8.482 47.899 109.132 1.00 23.52 50 SER D N 1
ATOM 8924 C CA . SER D 1 51 ? -9.687 48.540 108.614 1.00 22.58 50 SER D CA 1
ATOM 8925 C C . SER D 1 51 ? -10.012 48.133 107.178 1.00 25.65 50 SER D C 1
ATOM 8926 O O . SER D 1 51 ? -11.126 48.411 106.712 1.00 22.35 50 SER D O 1
ATOM 8929 N N . ASP D 1 52 ? -9.081 47.487 106.475 1.00 24.04 51 ASP D N 1
ATOM 8930 C CA . ASP D 1 52 ? -9.306 46.986 105.120 1.00 21.42 51 ASP D CA 1
ATOM 8931 C C . ASP D 1 52 ? -10.096 45.678 105.092 1.00 17.70 51 ASP D C 1
ATOM 8932 O O . ASP D 1 52 ? -10.575 45.282 104.019 1.00 23.35 51 ASP D O 1
ATOM 8937 N N . VAL D 1 53 ? -10.219 44.984 106.224 1.00 18.46 52 VAL D N 1
ATOM 8938 C CA . VAL D 1 53 ? -10.933 43.707 106.266 1.00 15.86 52 VAL D CA 1
ATOM 8939 C C . VAL D 1 53 ? -12.433 43.967 106.164 1.00 22.44 52 VAL D C 1
ATOM 8940 O O . VAL D 1 53 ? -13.009 44.683 106.989 1.00 21.03 52 VAL D O 1
ATOM 8944 N N . GLN D 1 54 ? -13.070 43.376 105.156 1.00 16.71 53 GLN D N 1
ATOM 8945 C CA . GLN D 1 54 ? -14.485 43.607 104.898 1.00 19.15 53 GLN D CA 1
ATOM 8946 C C . GLN D 1 54 ? -15.402 42.564 105.516 1.00 21.28 53 GLN D C 1
ATOM 8947 O O . GLN D 1 54 ? -16.556 42.881 105.835 1.00 18.31 53 GLN D O 1
ATOM 8953 N N . GLU D 1 55 ? -14.926 41.333 105.701 1.00 16.09 54 GLU D N 1
ATOM 8954 C CA . GLU D 1 55 ? -15.825 40.251 106.075 1.00 16.28 54 GLU D CA 1
ATOM 8955 C C . GLU D 1 55 ? -15.023 39.170 106.781 1.00 13.84 54 GLU D C 1
ATOM 8956 O O . GLU D 1 55 ? -13.824 38.974 106.491 1.00 16.10 54 GLU D O 1
ATOM 8962 N N . VAL D 1 56 ? -15.662 38.553 107.766 1.00 13.92 55 VAL D N 1
ATOM 8963 C CA . VAL D 1 56 ? -15.075 37.497 108.587 1.00 14.18 55 VAL D CA 1
ATOM 8964 C C . VAL D 1 56 ? -15.995 36.282 108.548 1.00 15.52 55 VAL D C 1
ATOM 8965 O O . VAL D 1 56 ? -17.220 36.419 108.642 1.00 15.75 55 VAL D O 1
ATOM 8969 N N . PHE D 1 57 ? -15.407 35.096 108.364 1.00 12.79 56 PHE D N 1
ATOM 8970 C CA . PHE D 1 57 ? -16.073 33.808 108.607 1.00 14.53 56 PHE D CA 1
ATOM 8971 C C . PHE D 1 57 ? -15.253 33.097 109.669 1.00 17.08 56 PHE D C 1
ATOM 8972 O O . PHE D 1 57 ? -14.049 32.899 109.474 1.00 13.73 56 PHE D O 1
ATOM 8980 N N . PHE D 1 58 ? -15.863 32.748 110.806 1.00 15.15 57 PHE D N 1
ATOM 8981 C CA . PHE D 1 58 ? -15.082 32.131 111.876 1.00 14.41 57 PHE D CA 1
ATOM 8982 C C . PHE D 1 58 ? -15.792 30.897 112.417 1.00 14.99 57 PHE D C 1
ATOM 8983 O O . PHE D 1 58 ? -16.979 30.956 112.763 1.00 13.93 57 PHE D O 1
ATOM 8991 N N . GLY D 1 59 ? -15.051 29.789 112.477 1.00 11.54 58 GLY D N 1
ATOM 8992 C CA . GLY D 1 59 ? -15.589 28.552 113.010 1.00 12.53 58 GLY D CA 1
ATOM 8993 C C . GLY D 1 59 ? -15.707 28.573 114.524 1.00 16.21 58 GLY D C 1
ATOM 8994 O O . GLY D 1 59 ? -14.901 29.165 115.229 1.00 14.47 58 GLY D O 1
ATOM 8995 N N . ASN D 1 60 ? -16.750 27.904 115.032 1.00 13.98 59 ASN D N 1
ATOM 8996 C CA . ASN D 1 60 ? -16.926 27.698 116.469 1.00 13.07 59 ASN D CA 1
ATOM 8997 C C . ASN D 1 60 ? -18.020 26.655 116.631 1.00 14.53 59 ASN D C 1
ATOM 8998 O O . ASN D 1 60 ? -19.082 26.791 116.013 1.00 13.38 59 ASN D O 1
ATOM 9003 N N . VAL D 1 61 ? -17.777 25.600 117.419 1.00 14.99 60 VAL D N 1
ATOM 9004 C CA . VAL D 1 61 ? -18.754 24.506 117.495 1.00 12.38 60 VAL D CA 1
ATOM 9005 C C . VAL D 1 61 ? -19.626 24.638 118.742 1.00 14.81 60 VAL D C 1
ATOM 9006 O O . VAL D 1 61 ? -20.867 24.664 118.642 1.00 15.11 60 VAL D O 1
ATOM 9010 N N . ILE D 1 62 ? -18.990 24.678 119.916 1.00 14.24 61 ILE D N 1
ATOM 9011 C CA . ILE D 1 62 ? -19.696 24.681 121.205 1.00 13.26 61 ILE D CA 1
ATOM 9012 C C . ILE D 1 62 ? -19.844 26.153 121.584 1.00 14.10 61 ILE D C 1
ATOM 9013 O O . ILE D 1 62 ? -19.049 26.716 122.338 1.00 18.58 61 ILE D O 1
ATOM 9018 N N . SER D 1 63 ? -20.892 26.774 121.061 1.00 12.87 62 SER D N 1
ATOM 9019 C CA . SER D 1 63 ? -21.071 28.211 121.179 1.00 14.95 62 SER D CA 1
ATOM 9020 C C . SER D 1 63 ? -21.925 28.616 122.380 1.00 16.69 62 SER D C 1
ATOM 9021 O O . SER D 1 63 ? -22.071 29.821 122.639 1.00 16.86 62 SER D O 1
ATOM 9024 N N . ALA D 1 64 ? -22.462 27.653 123.139 1.00 17.26 63 ALA D N 1
ATOM 9025 C CA . ALA D 1 64 ? -23.288 27.980 124.302 1.00 18.47 63 ALA D CA 1
ATOM 9026 C C . ALA D 1 64 ? -22.548 28.891 125.267 1.00 16.76 63 ALA D C 1
ATOM 9027 O O . ALA D 1 64 ? -21.407 28.609 125.663 1.00 16.69 63 ALA D O 1
ATOM 9029 N N . ASN D 1 65 ? -23.206 29.987 125.648 1.00 16.51 64 ASN D N 1
ATOM 9030 C CA . ASN D 1 65 ? -22.729 30.941 126.650 1.00 19.36 64 ASN D CA 1
ATOM 9031 C C . ASN D 1 65 ? -21.557 31.789 126.149 1.00 18.66 64 ASN D C 1
ATOM 9032 O O . ASN D 1 65 ? -20.978 32.576 126.922 1.00 18.80 64 ASN D O 1
ATOM 9037 N N . VAL D 1 66 ? -21.207 31.677 124.871 1.00 19.01 65 VAL D N 1
ATOM 9038 C CA . VAL D 1 66 ? -20.228 32.582 124.276 1.00 16.85 65 VAL D CA 1
ATOM 9039 C C . VAL D 1 66 ? -20.857 33.948 123.992 1.00 18.67 65 VAL D C 1
ATOM 9040 O O . VAL D 1 66 ? -20.137 34.951 123.903 1.00 20.67 65 VAL D O 1
ATOM 9044 N N . GLY D 1 67 ? -22.186 34.003 123.839 1.00 15.89 66 GLY D N 1
ATOM 9045 C CA . GLY D 1 67 ? -22.898 35.237 123.514 1.00 18.18 66 GLY D CA 1
ATOM 9046 C C . GLY D 1 67 ? -23.114 35.364 122.029 1.00 20.18 66 GLY D C 1
ATOM 9047 O O . GLY D 1 67 ? -22.662 34.531 121.227 1.00 18.98 66 GLY D O 1
ATOM 9048 N N . GLN D 1 68 ? -23.844 36.425 121.638 1.00 19.17 67 GLN D N 1
ATOM 9049 C CA . GLN D 1 68 ? -24.221 36.606 120.227 1.00 15.45 67 GLN D CA 1
ATOM 9050 C C . GLN D 1 68 ? -23.020 36.539 119.290 1.00 20.05 67 GLN D C 1
ATOM 9051 O O . GLN D 1 68 ? -22.024 37.226 119.509 1.00 21.86 67 GLN D O 1
ATOM 9057 N N . ASN D 1 69 ? -23.162 35.747 118.203 1.00 15.56 68 ASN D N 1
ATOM 9058 C CA . ASN D 1 69 ? -22.295 35.707 117.031 1.00 17.69 68 ASN D CA 1
ATOM 9059 C C . ASN D 1 69 ? -20.822 35.674 117.439 1.00 16.02 68 ASN D C 1
ATOM 9060 O O . ASN D 1 69 ? -20.143 36.713 117.436 1.00 15.75 68 ASN D O 1
ATOM 9065 N N . PRO D 1 70 ? -20.299 34.503 117.817 1.00 16.21 69 PRO D N 1
ATOM 9066 C CA . PRO D 1 70 ? -18.867 34.412 118.187 1.00 14.19 69 PRO D CA 1
ATOM 9067 C C . PRO D 1 70 ? -17.921 35.090 117.197 1.00 17.19 69 PRO D C 1
ATOM 9068 O O . PRO D 1 70 ? -17.004 35.796 117.626 1.00 17.61 69 PRO D O 1
ATOM 9072 N N . ALA D 1 71 ? -18.157 34.953 115.895 1.00 10.92 70 ALA D N 1
ATOM 9073 C CA . ALA D 1 71 ? -17.293 35.582 114.893 1.00 13.15 70 ALA D CA 1
ATOM 9074 C C . ALA D 1 71 ? -17.293 37.102 115.000 1.00 16.86 70 ALA D C 1
ATOM 9075 O O . ALA D 1 71 ? -16.250 37.743 114.839 1.00 14.31 70 ALA D O 1
ATOM 9077 N N . ARG D 1 72 ? -18.464 37.701 115.197 1.00 15.48 71 ARG D N 1
ATOM 9078 C CA . ARG D 1 72 ? -18.529 39.148 115.406 1.00 16.87 71 ARG D CA 1
ATOM 9079 C C . ARG D 1 72 ? -17.719 39.571 116.622 1.00 17.01 71 ARG D C 1
ATOM 9080 O O . ARG D 1 72 ? -17.008 40.586 116.587 1.00 15.81 71 ARG D O 1
ATOM 9088 N N . GLN D 1 73 ? -17.813 38.813 117.717 1.00 16.12 72 GLN D N 1
ATOM 9089 C CA . GLN D 1 73 ? -17.025 39.158 118.892 1.00 17.89 72 GLN D CA 1
ATOM 9090 C C . GLN D 1 73 ? -15.533 39.020 118.604 1.00 22.70 72 GLN D C 1
ATOM 9091 O O . GLN D 1 73 ? -14.732 39.845 119.064 1.00 18.43 72 GLN D O 1
ATOM 9097 N N . CYS D 1 74 ? -15.154 37.977 117.850 1.00 15.81 73 CYS D N 1
ATOM 9098 C CA . CYS D 1 74 ? -13.757 37.806 117.420 1.00 17.88 73 CYS D CA 1
ATOM 9099 C C . CYS D 1 74 ? -13.283 38.999 116.601 1.00 19.21 73 CYS D C 1
ATOM 9100 O O . CYS D 1 74 ? -12.175 39.516 116.803 1.00 16.91 73 CYS D O 1
ATOM 9103 N N . ALA D 1 75 ? -14.111 39.441 115.663 1.00 16.80 74 ALA D N 1
ATOM 9104 C CA . ALA D 1 75 ? -13.728 40.543 114.793 1.00 17.68 74 ALA D CA 1
ATOM 9105 C C . ALA D 1 75 ? -13.578 41.847 115.572 1.00 16.33 74 ALA D C 1
ATOM 9106 O O . ALA D 1 75 ? -12.553 42.532 115.459 1.00 18.23 74 ALA D O 1
ATOM 9108 N N . LEU D 1 76 ? -14.594 42.228 116.357 1.00 19.24 75 LEU D N 1
ATOM 9109 C CA . LEU D 1 76 ? -14.501 43.488 117.094 1.00 18.71 75 LEU D CA 1
ATOM 9110 C C . LEU D 1 76 ? -13.364 43.450 118.114 1.00 19.94 75 LEU D C 1
ATOM 9111 O O . LEU D 1 76 ? -12.647 44.447 118.293 1.00 20.45 75 LEU D O 1
ATOM 9116 N N . GLY D 1 77 ? -13.182 42.309 118.787 1.00 22.09 76 GLY D N 1
ATOM 9117 C CA . GLY D 1 77 ? -12.106 42.189 119.753 1.00 21.18 76 GLY D CA 1
ATOM 9118 C C . GLY D 1 77 ? -10.737 42.305 119.115 1.00 19.17 76 GLY D C 1
ATOM 9119 O O . GLY D 1 77 ? -9.774 42.730 119.759 1.00 20.19 76 GLY D O 1
ATOM 9120 N N . ALA D 1 78 ? -10.628 41.944 117.841 1.00 20.07 77 ALA D N 1
ATOM 9121 C CA . ALA D 1 78 ? -9.350 42.086 117.154 1.00 18.97 77 ALA D CA 1
ATOM 9122 C C . ALA D 1 78 ? -9.099 43.508 116.672 1.00 21.37 77 ALA D C 1
ATOM 9123 O O . ALA D 1 78 ? -8.006 43.785 116.168 1.00 23.01 77 ALA D O 1
ATOM 9125 N N . GLY D 1 79 ? -10.082 44.394 116.793 1.00 24.56 78 GLY D N 1
ATOM 9126 C CA . GLY D 1 79 ? -9.927 45.767 116.347 1.00 23.54 78 GLY D CA 1
ATOM 9127 C C . GLY D 1 79 ? -10.417 46.040 114.944 1.00 24.68 78 GLY D C 1
ATOM 9128 O O . GLY D 1 79 ? -10.088 47.107 114.385 1.00 23.66 78 GLY D O 1
ATOM 9129 N N . LEU D 1 80 ? -11.203 45.128 114.362 1.00 21.16 79 LEU D N 1
ATOM 9130 C CA . LEU D 1 80 ? -11.780 45.362 113.046 1.00 18.26 79 LEU D CA 1
ATOM 9131 C C . LEU D 1 80 ? -12.916 46.382 113.133 1.00 21.06 79 LEU D C 1
ATOM 9132 O O . LEU D 1 80 ? -13.469 46.656 114.203 1.00 20.07 79 LEU D O 1
ATOM 9137 N N . GLU D 1 81 ? -13.233 46.970 111.989 1.00 17.70 80 GLU D N 1
ATOM 9138 C CA . GLU D 1 81 ? -14.250 48.014 111.947 1.00 19.84 80 GLU D CA 1
ATOM 9139 C C . GLU D 1 81 ? -15.623 47.406 112.193 1.00 18.58 80 GLU D C 1
ATOM 9140 O O . GLU D 1 81 ? -15.866 46.229 111.898 1.00 20.70 80 GLU D O 1
ATOM 9146 N N . GLU D 1 82 ? -16.521 48.216 112.761 1.00 22.91 81 GLU D N 1
ATOM 9147 C CA . GLU D 1 82 ? -17.904 47.772 112.946 1.00 23.81 81 GLU D CA 1
ATOM 9148 C C . GLU D 1 82 ? -18.637 47.549 111.627 1.00 20.56 81 GLU D C 1
ATOM 9149 O O . GLU D 1 82 ? -19.699 46.910 111.627 1.00 23.04 81 GLU D O 1
ATOM 9155 N N . SER D 1 83 ? -18.113 48.055 110.506 1.00 22.40 82 SER D N 1
ATOM 9156 C CA . SER D 1 83 ? -18.662 47.752 109.179 1.00 18.09 82 SER D CA 1
ATOM 9157 C C . SER D 1 83 ? -18.421 46.313 108.726 1.00 18.23 82 SER D C 1
ATOM 9158 O O . SER D 1 83 ? -18.993 45.905 107.707 1.00 18.47 82 SER D O 1
ATOM 9161 N N . THR D 1 84 ? -17.594 45.555 109.442 1.00 15.77 83 THR D N 1
ATOM 9162 C CA . THR D 1 84 ? -17.179 44.223 109.002 1.00 16.54 83 THR D CA 1
ATOM 9163 C C . THR D 1 84 ? -18.341 43.233 109.094 1.00 18.59 83 THR D C 1
ATOM 9164 O O . THR D 1 84 ? -18.980 43.121 110.141 1.00 18.50 83 THR D O 1
ATOM 9168 N N . ILE D 1 85 ? -18.590 42.502 108.001 1.00 14.98 84 ILE D N 1
ATOM 9169 C CA A ILE D 1 85 ? -19.620 41.461 107.940 0.55 16.05 84 ILE D CA 1
ATOM 9170 C CA B ILE D 1 85 ? -19.635 41.483 107.987 0.45 15.51 84 ILE D CA 1
ATOM 9171 C C . ILE D 1 85 ? -19.096 40.231 108.663 1.00 15.08 84 ILE D C 1
ATOM 9172 O O . ILE D 1 85 ? -18.006 39.759 108.331 1.00 16.91 84 ILE D O 1
ATOM 9181 N N . CYS D 1 86 ? -19.860 39.690 109.627 1.00 15.04 85 CYS D N 1
ATOM 9182 C CA . CYS D 1 86 ? -19.346 38.562 110.427 1.00 15.57 85 CYS D CA 1
ATOM 9183 C C . CYS D 1 86 ? -20.323 37.401 110.535 1.00 16.88 85 CYS D C 1
ATOM 9184 O O . CYS D 1 86 ? -21.462 37.586 110.959 1.00 16.21 85 CYS D O 1
ATOM 9187 N N . THR D 1 87 ? -19.857 36.195 110.200 1.00 15.40 86 THR D N 1
ATOM 9188 C CA . THR D 1 87 ? -20.692 35.000 110.247 1.00 13.37 86 THR D CA 1
ATOM 9189 C C . THR D 1 87 ? -19.939 33.910 110.987 1.00 16.67 86 THR D C 1
ATOM 9190 O O . THR D 1 87 ? -18.770 33.639 110.669 1.00 13.49 86 THR D O 1
ATOM 9194 N N . THR D 1 88 ? -20.608 33.281 111.960 1.00 12.39 87 THR D N 1
ATOM 9195 C CA . THR D 1 88 ? -20.061 32.106 112.644 1.00 12.14 87 THR D CA 1
ATOM 9196 C C . THR D 1 88 ? -20.500 30.836 111.921 1.00 11.21 87 THR D C 1
ATOM 9197 O O . THR D 1 88 ? -21.659 30.704 111.511 1.00 15.16 87 THR D O 1
ATOM 9201 N N . VAL D 1 89 ? -19.583 29.876 111.809 1.00 11.75 88 VAL D N 1
ATOM 9202 C CA A VAL D 1 89 ? -19.727 28.667 111.000 0.60 15.09 88 VAL D CA 1
ATOM 9203 C CA B VAL D 1 89 ? -19.876 28.668 111.060 0.40 14.74 88 VAL D CA 1
ATOM 9204 C C . VAL D 1 89 ? -19.588 27.450 111.915 1.00 16.17 88 VAL D C 1
ATOM 9205 O O . VAL D 1 89 ? -18.632 27.400 112.690 1.00 14.73 88 VAL D O 1
ATOM 9212 N N . ASN D 1 90 ? -20.468 26.453 111.771 1.00 14.64 89 ASN D N 1
ATOM 9213 C CA . ASN D 1 90 ? -20.360 25.192 112.509 1.00 14.34 89 ASN D CA 1
ATOM 9214 C C . ASN D 1 90 ? -20.509 24.028 111.527 1.00 13.41 89 ASN D C 1
ATOM 9215 O O . ASN D 1 90 ? -21.613 23.718 111.064 1.00 13.71 89 ASN D O 1
ATOM 9220 N N . LYS D 1 91 ? -19.393 23.373 111.227 1.00 10.66 90 LYS D N 1
ATOM 9221 C CA . LYS D 1 91 ? -19.333 22.064 110.573 1.00 13.52 90 LYS D CA 1
ATOM 9222 C C . LYS D 1 91 ? -18.513 21.130 111.450 1.00 12.62 90 LYS D C 1
ATOM 9223 O O . LYS D 1 91 ? -17.615 20.414 111.001 1.00 12.04 90 LYS D O 1
ATOM 9229 N N . VAL D 1 92 ? -18.814 21.198 112.755 1.00 13.37 91 VAL D N 1
ATOM 9230 C CA . VAL D 1 92 ? -18.132 20.515 113.848 1.00 11.55 91 VAL D CA 1
ATOM 9231 C C . VAL D 1 92 ? -16.619 20.656 113.665 1.00 9.87 91 VAL D C 1
ATOM 9232 O O . VAL D 1 92 ? -16.113 21.780 113.532 1.00 13.45 91 VAL D O 1
ATOM 9236 N N . CYS D 1 93 ? -15.886 19.536 113.656 1.00 11.97 92 CYS D N 1
ATOM 9237 C CA . CYS D 1 93 ? -14.424 19.602 113.586 1.00 13.78 92 CYS D CA 1
ATOM 9238 C C . CYS D 1 93 ? -13.885 20.271 112.313 1.00 14.84 92 CYS D C 1
ATOM 9239 O O . CYS D 1 93 ? -12.703 20.662 112.281 1.00 15.05 92 CYS D O 1
ATOM 9242 N N . ALA D 1 94 ? -14.678 20.370 111.241 1.00 15.20 93 ALA D N 1
ATOM 9243 C CA . ALA D 1 94 ? -14.209 21.010 110.007 1.00 13.78 93 ALA D CA 1
ATOM 9244 C C . ALA D 1 94 ? -14.514 22.507 109.949 1.00 14.11 93 ALA D C 1
ATOM 9245 O O . ALA D 1 94 ? -14.213 23.154 108.921 1.00 15.16 93 ALA D O 1
ATOM 9247 N N . SER D 1 95 ? -15.086 23.061 111.021 1.00 12.83 94 SER D N 1
ATOM 9248 C CA . SER D 1 95 ? -15.588 24.452 110.998 1.00 10.57 94 SER D CA 1
ATOM 9249 C C . SER D 1 95 ? -14.534 25.455 110.542 1.00 14.55 94 SER D C 1
ATOM 9250 O O . SER D 1 95 ? -14.838 26.384 109.776 1.00 12.80 94 SER D O 1
ATOM 9253 N N . GLY D 1 96 ? -13.301 25.315 111.042 1.00 16.84 95 GLY D N 1
ATOM 9254 C CA . GLY D 1 96 ? -12.281 26.309 110.750 1.00 14.97 95 GLY D CA 1
ATOM 9255 C C . GLY D 1 96 ? -11.850 26.294 109.298 1.00 18.38 95 GLY D C 1
ATOM 9256 O O . GLY D 1 96 ? -11.393 27.316 108.770 1.00 15.68 95 GLY D O 1
ATOM 9257 N N . LEU D 1 97 ? -11.944 25.136 108.648 1.00 13.34 96 LEU D N 1
ATOM 9258 C CA . LEU D 1 97 ? -11.554 25.036 107.245 1.00 10.66 96 LEU D CA 1
ATOM 9259 C C . LEU D 1 97 ? -12.704 25.409 106.326 1.00 9.73 96 LEU D C 1
ATOM 9260 O O . LEU D 1 97 ? -12.490 26.071 105.301 1.00 14.47 96 LEU D O 1
ATOM 9265 N N . LYS D 1 98 ? -13.929 25.011 106.666 1.00 11.26 97 LYS D N 1
ATOM 9266 C CA . LYS D 1 98 ? -15.067 25.453 105.866 1.00 11.36 97 LYS D CA 1
ATOM 9267 C C . LYS D 1 98 ? -15.198 26.974 105.916 1.00 9.76 97 LYS D C 1
ATOM 9268 O O . LYS D 1 98 ? -15.573 27.608 104.921 1.00 11.27 97 LYS D O 1
ATOM 9274 N N . ALA D 1 99 ? -14.890 27.584 107.071 1.00 11.84 98 ALA D N 1
ATOM 9275 C CA . ALA D 1 99 ? -14.909 29.048 107.139 1.00 15.68 98 ALA D CA 1
ATOM 9276 C C . ALA D 1 99 ? -13.966 29.665 106.105 1.00 15.18 98 ALA D C 1
ATOM 9277 O O . ALA D 1 99 ? -14.281 30.694 105.485 1.00 14.82 98 ALA D O 1
ATOM 9279 N N . ILE D 1 100 ? -12.783 29.076 105.933 1.00 12.84 99 ILE D N 1
ATOM 9280 C CA . ILE D 1 100 ? -11.823 29.610 104.974 1.00 11.99 99 ILE D CA 1
ATOM 9281 C C . ILE D 1 100 ? -12.334 29.404 103.552 1.00 12.16 99 ILE D C 1
ATOM 9282 O O . ILE D 1 100 ? -12.169 30.269 102.674 1.00 14.27 99 ILE D O 1
ATOM 9287 N N . ILE D 1 101 ? -12.995 28.274 103.308 1.00 12.43 100 ILE D N 1
ATOM 9288 C CA . ILE D 1 101 ? -13.580 28.020 101.995 1.00 13.03 100 ILE D CA 1
ATOM 9289 C C . ILE D 1 101 ? -14.630 29.081 101.664 1.00 15.76 100 ILE D C 1
ATOM 9290 O O . ILE D 1 101 ? -14.639 29.660 100.563 1.00 14.97 100 ILE D O 1
ATOM 9295 N N . LEU D 1 102 ? -15.515 29.362 102.624 1.00 12.90 101 LEU D N 1
ATOM 9296 C CA . LEU D 1 102 ? -16.552 30.375 102.436 1.00 11.44 101 LEU D CA 1
ATOM 9297 C C . LEU D 1 102 ? -15.940 31.755 102.234 1.00 16.75 101 LEU D C 1
ATOM 9298 O O . LEU D 1 102 ? -16.444 32.544 101.430 1.00 15.24 101 LEU D O 1
ATOM 9303 N N . GLY D 1 103 ? -14.854 32.059 102.953 1.00 14.17 102 GLY D N 1
ATOM 9304 C CA . GLY D 1 103 ? -14.162 33.327 102.732 1.00 14.77 102 GLY D CA 1
ATOM 9305 C C . GLY D 1 103 ? -13.610 33.429 101.325 1.00 19.81 102 GLY D C 1
ATOM 9306 O O . GLY D 1 103 ? -13.754 34.459 100.659 1.00 14.96 102 GLY D O 1
ATOM 9307 N N . ALA D 1 104 ? -12.988 32.346 100.839 1.00 13.04 103 ALA D N 1
ATOM 9308 C CA . ALA D 1 104 ? -12.468 32.357 99.478 1.00 15.14 103 ALA D CA 1
ATOM 9309 C C . ALA D 1 104 ? -13.591 32.539 98.478 1.00 15.72 103 ALA D C 1
ATOM 9310 O O . ALA D 1 104 ? -13.470 33.336 97.539 1.00 15.70 103 ALA D O 1
ATOM 9312 N N . GLN D 1 105 ? -14.707 31.832 98.673 1.00 15.16 104 GLN D N 1
ATOM 9313 C CA . GLN D 1 105 ? -15.815 31.973 97.736 1.00 15.60 104 GLN D CA 1
ATOM 9314 C C . GLN D 1 105 ? -16.323 33.405 97.692 1.00 16.52 104 GLN D C 1
ATOM 9315 O O . GLN D 1 105 ? -16.756 33.886 96.637 1.00 16.08 104 GLN D O 1
ATOM 9321 N N . THR D 1 106 ? -16.309 34.093 98.841 1.00 13.65 105 THR D N 1
ATOM 9322 C CA . THR D 1 106 ? -16.868 35.443 98.886 1.00 18.01 105 THR D CA 1
ATOM 9323 C C . THR D 1 106 ? -15.980 36.421 98.126 1.00 15.47 105 THR D C 1
ATOM 9324 O O . THR D 1 106 ? -16.474 37.374 97.508 1.00 17.38 105 THR D O 1
ATOM 9328 N N . ILE D 1 107 ? -14.674 36.167 98.102 1.00 15.83 106 ILE D N 1
ATOM 9329 C CA . ILE D 1 107 ? -13.802 36.926 97.219 1.00 17.74 106 ILE D CA 1
ATOM 9330 C C . ILE D 1 107 ? -14.076 36.565 95.764 1.00 18.04 106 ILE D C 1
ATOM 9331 O O . ILE D 1 107 ? -14.131 37.440 94.887 1.00 18.56 106 ILE D O 1
ATOM 9336 N N . MET D 1 108 ? -14.277 35.269 95.491 1.00 16.91 107 MET D N 1
ATOM 9337 C CA . MET D 1 108 ? -14.457 34.807 94.116 1.00 19.27 107 MET D CA 1
ATOM 9338 C C . MET D 1 108 ? -15.731 35.342 93.474 1.00 19.59 107 MET D C 1
ATOM 9339 O O . MET D 1 108 ? -15.745 35.585 92.250 1.00 19.94 107 MET D O 1
ATOM 9344 N N . THR D 1 109 ? -16.806 35.515 94.248 1.00 18.23 108 THR D N 1
ATOM 9345 C CA . THR D 1 109 ? -18.034 36.075 93.698 1.00 21.61 108 THR D CA 1
ATOM 9346 C C . THR D 1 109 ? -18.020 37.593 93.708 1.00 19.33 108 THR D C 1
ATOM 9347 O O . THR D 1 109 ? -18.989 38.216 93.277 1.00 21.47 108 THR D O 1
ATOM 9351 N N . GLY D 1 110 ? -16.915 38.197 94.134 1.00 17.61 109 GLY D N 1
ATOM 9352 C CA . GLY D 1 110 ? -16.762 39.624 93.991 1.00 21.46 109 GLY D CA 1
ATOM 9353 C C . GLY D 1 110 ? -17.365 40.434 95.109 1.00 26.33 109 GLY D C 1
ATOM 9354 O O . GLY D 1 110 ? -17.369 41.668 95.014 1.00 25.64 109 GLY D O 1
ATOM 9355 N N . ASN D 1 111 ? -17.827 39.791 96.186 1.00 16.46 110 ASN D N 1
ATOM 9356 C CA . ASN D 1 111 ? -18.503 40.489 97.268 1.00 20.18 110 ASN D CA 1
ATOM 9357 C C . ASN D 1 111 ? -17.550 41.007 98.335 1.00 21.09 110 ASN D C 1
ATOM 9358 O O . ASN D 1 111 ? -17.981 41.751 99.222 1.00 20.99 110 ASN D O 1
ATOM 9363 N N . ALA D 1 112 ? -16.261 40.700 98.224 1.00 21.68 111 ALA D N 1
ATOM 9364 C CA . ALA D 1 112 ? -15.246 41.171 99.151 1.00 23.08 111 ALA D CA 1
ATOM 9365 C C . ALA D 1 112 ? -13.914 41.110 98.433 1.00 21.20 111 ALA D C 1
ATOM 9366 O O . ALA D 1 112 ? -13.722 40.278 97.538 1.00 21.00 111 ALA D O 1
ATOM 9368 N N . ASP D 1 113 ? -12.982 41.981 98.844 1.00 17.25 112 ASP D N 1
ATOM 9369 C CA . ASP D 1 113 ? -11.603 41.854 98.401 1.00 19.31 112 ASP D CA 1
ATOM 9370 C C . ASP D 1 113 ? -10.631 41.487 99.507 1.00 19.66 112 ASP D C 1
ATOM 9371 O O . ASP D 1 113 ? -9.504 41.081 99.196 1.00 18.92 112 ASP D O 1
ATOM 9376 N N . VAL D 1 114 ? -11.030 41.622 100.775 1.00 17.50 113 VAL D N 1
ATOM 9377 C CA . VAL D 1 114 ? -10.193 41.284 101.928 1.00 19.66 113 VAL D CA 1
ATOM 9378 C C . VAL D 1 114 ? -11.074 40.571 102.946 1.00 17.60 113 VAL D C 1
ATOM 9379 O O . VAL D 1 114 ? -12.062 41.141 103.426 1.00 19.52 113 VAL D O 1
ATOM 9383 N N . VAL D 1 115 ? -10.732 39.320 103.266 1.00 17.19 114 VAL D N 1
ATOM 9384 C CA . VAL D 1 115 ? -11.527 38.467 104.140 1.00 16.03 114 VAL D CA 1
ATOM 9385 C C . VAL D 1 115 ? -10.585 37.845 105.160 1.00 18.72 114 VAL D C 1
ATOM 9386 O O . VAL D 1 115 ? -9.485 37.409 104.801 1.00 19.66 114 VAL D O 1
ATOM 9390 N N . VAL D 1 116 ? -11.001 37.814 106.423 1.00 16.89 115 VAL D N 1
ATOM 9391 C CA . VAL D 1 116 ? -10.331 37.028 107.461 1.00 14.73 115 VAL D CA 1
ATOM 9392 C C . VAL D 1 116 ? -11.173 35.791 107.749 1.00 13.45 115 VAL D C 1
ATOM 9393 O O . VAL D 1 116 ? -12.395 35.882 107.885 1.00 12.81 115 VAL D O 1
ATOM 9397 N N . ALA D 1 117 ? -10.533 34.623 107.824 1.00 14.32 116 ALA D N 1
ATOM 9398 C CA . ALA D 1 117 ? -11.281 33.408 108.104 1.00 16.19 116 ALA D CA 1
ATOM 9399 C C . ALA D 1 117 ? -10.460 32.507 109.016 1.00 17.66 116 ALA D C 1
ATOM 9400 O O . ALA D 1 117 ? -9.233 32.601 109.069 1.00 19.83 116 ALA D O 1
ATOM 9402 N N . GLY D 1 118 ? -11.150 31.620 109.721 1.00 13.25 117 GLY D N 1
ATOM 9403 C CA . GLY D 1 118 ? -10.465 30.724 110.643 1.00 14.47 117 GLY D CA 1
ATOM 9404 C C . GLY D 1 118 ? -11.469 30.132 111.613 1.00 12.77 117 GLY D C 1
ATOM 9405 O O . GLY D 1 118 ? -12.635 29.934 111.270 1.00 15.82 117 GLY D O 1
ATOM 9406 N N . GLY D 1 119 ? -11.002 29.874 112.830 1.00 15.45 118 GLY D N 1
ATOM 9407 C CA . GLY D 1 119 ? -11.901 29.331 113.833 1.00 12.43 118 GLY D CA 1
ATOM 9408 C C . GLY D 1 119 ? -11.288 29.401 115.210 1.00 17.81 118 GLY D C 1
ATOM 9409 O O . GLY D 1 119 ? -10.078 29.617 115.374 1.00 15.97 118 GLY D O 1
ATOM 9410 N N . THR D 1 120 ? -12.155 29.197 116.202 1.00 12.61 119 THR D N 1
ATOM 9411 C CA . THR D 1 120 ? -11.795 29.279 117.612 1.00 14.86 119 THR D CA 1
ATOM 9412 C C . THR D 1 120 ? -12.606 28.254 118.392 1.00 17.77 119 THR D C 1
ATOM 9413 O O . THR D 1 120 ? -13.725 27.910 118.007 1.00 14.83 119 THR D O 1
ATOM 9417 N N . GLU D 1 121 ? -12.020 27.756 119.482 1.00 17.31 120 GLU D N 1
ATOM 9418 C CA . GLU D 1 121 ? -12.769 26.943 120.429 1.00 14.36 120 GLU D CA 1
ATOM 9419 C C . GLU D 1 121 ? -12.181 27.086 121.826 1.00 17.01 120 GLU D C 1
ATOM 9420 O O . GLU D 1 121 ? -10.961 26.975 122.005 1.00 17.10 120 GLU D O 1
ATOM 9426 N N . SER D 1 122 ? -13.045 27.311 122.808 1.00 15.66 121 SER D N 1
ATOM 9427 C CA . SER D 1 122 ? -12.665 27.172 124.217 1.00 15.70 121 SER D CA 1
ATOM 9428 C C . SER D 1 122 ? -13.453 26.001 124.789 1.00 13.88 121 SER D C 1
ATOM 9429 O O . SER D 1 122 ? -14.579 26.160 125.280 1.00 17.34 121 SER D O 1
ATOM 9432 N N . MET D 1 123 ? -12.863 24.803 124.722 1.00 16.53 122 MET D N 1
ATOM 9433 C CA . MET D 1 123 ? -13.541 23.661 125.324 1.00 17.65 122 MET D CA 1
ATOM 9434 C C . MET D 1 123 ? -13.538 23.752 126.855 1.00 16.75 122 MET D C 1
ATOM 9435 O O . MET D 1 123 ? -14.492 23.298 127.500 1.00 18.43 122 MET D O 1
ATOM 9440 N N . SER D 1 124 ? -12.521 24.396 127.450 1.00 14.91 123 SER D N 1
ATOM 9441 C CA . SER D 1 124 ? -12.517 24.618 128.895 1.00 21.20 123 SER D CA 1
ATOM 9442 C C . SER D 1 124 ? -13.781 25.329 129.357 1.00 23.38 123 SER D C 1
ATOM 9443 O O . SER D 1 124 ? -14.305 25.041 130.438 1.00 22.41 123 SER D O 1
ATOM 9446 N N . ASN D 1 125 ? -14.260 26.290 128.574 1.00 20.34 124 ASN D N 1
ATOM 9447 C CA . ASN D 1 125 ? -15.364 27.139 128.986 1.00 22.11 124 ASN D CA 1
ATOM 9448 C C . ASN D 1 125 ? -16.695 26.701 128.401 1.00 21.47 124 ASN D C 1
ATOM 9449 O O . ASN D 1 125 ? -17.685 27.440 128.514 1.00 21.22 124 ASN D O 1
ATOM 9454 N N . ALA D 1 126 ? -16.757 25.505 127.809 1.00 17.43 125 ALA D N 1
ATOM 9455 C CA . ALA D 1 126 ? -18.051 24.942 127.434 1.00 17.76 125 ALA D CA 1
ATOM 9456 C C . ALA D 1 126 ? -18.867 24.663 128.695 1.00 20.15 125 ALA D C 1
ATOM 9457 O O . ALA D 1 126 ? -18.354 24.030 129.627 1.00 21.30 125 ALA D O 1
ATOM 9459 N N . PRO D 1 127 ? -20.124 25.104 128.770 1.00 15.00 126 PRO D N 1
ATOM 9460 C CA . PRO D 1 127 ? -20.912 24.930 129.994 1.00 15.29 126 PRO D CA 1
ATOM 9461 C C . PRO D 1 127 ? -21.586 23.557 130.038 1.00 19.42 126 PRO D C 1
ATOM 9462 O O . PRO D 1 127 ? -21.464 22.735 129.131 1.00 19.27 126 PRO D O 1
ATOM 9466 N N . HIS D 1 128 ? -22.293 23.325 131.141 1.00 19.68 127 HIS D N 1
ATOM 9467 C CA . HIS D 1 128 ? -23.320 22.299 131.243 1.00 20.96 127 HIS D CA 1
ATOM 9468 C C . HIS D 1 128 ? -24.700 22.909 131.002 1.00 20.47 127 HIS D C 1
ATOM 9469 O O . HIS D 1 128 ? -24.924 24.094 131.255 1.00 24.04 127 HIS D O 1
ATOM 9476 N N . TYR D 1 129 ? -25.637 22.089 130.521 1.00 18.27 128 TYR D N 1
ATOM 9477 C CA . TYR D 1 129 ? -26.991 22.549 130.217 1.00 20.52 128 TYR D CA 1
ATOM 9478 C C . TYR D 1 129 ? -28.023 21.968 131.179 1.00 23.39 128 TYR D C 1
ATOM 9479 O O . TYR D 1 129 ? -27.943 20.798 131.573 1.00 22.60 128 TYR D O 1
ATOM 9488 N N . LEU D 1 130 ? -29.017 22.782 131.524 1.00 19.60 129 LEU D N 1
ATOM 9489 C CA . LEU D 1 130 ? -30.248 22.290 132.140 1.00 26.89 129 LEU D CA 1
ATOM 9490 C C . LEU D 1 130 ? -31.376 22.370 131.114 1.00 27.52 129 LEU D C 1
ATOM 9491 O O . LEU D 1 130 ? -31.830 23.480 130.789 1.00 29.43 129 LEU D O 1
ATOM 9496 N N . PRO D 1 131 ? -31.852 21.250 130.559 1.00 28.59 130 PRO D N 1
ATOM 9497 C CA . PRO D 1 131 ? -32.741 21.326 129.378 1.00 27.54 130 PRO D CA 1
ATOM 9498 C C . PRO D 1 131 ? -34.232 21.550 129.632 1.00 38.13 130 PRO D C 1
ATOM 9499 O O . PRO D 1 131 ? -34.942 21.890 128.673 1.00 46.51 130 PRO D O 1
ATOM 9503 N N . ASN D 1 132 ? -34.748 21.380 130.845 1.00 26.04 131 ASN D N 1
ATOM 9504 C CA . ASN D 1 132 ? -36.204 21.358 131.027 1.00 26.48 131 ASN D CA 1
ATOM 9505 C C . ASN D 1 132 ? -36.672 22.289 132.142 1.00 29.25 131 ASN D C 1
ATOM 9506 O O . ASN D 1 132 ? -37.684 22.013 132.812 1.00 33.91 131 ASN D O 1
ATOM 9511 N N . LEU D 1 133 ? -35.985 23.420 132.337 1.00 32.11 132 LEU D N 1
ATOM 9512 C CA . LEU D 1 133 ? -36.401 24.378 133.364 1.00 27.83 132 LEU D CA 1
ATOM 9513 C C . LEU D 1 133 ? -37.605 25.220 132.946 1.00 32.10 132 LEU D C 1
ATOM 9514 O O . LEU D 1 133 ? -38.318 25.721 133.817 1.00 36.11 132 LEU D O 1
ATOM 9519 N N . ARG D 1 134 ? -37.857 25.388 131.646 1.00 28.41 133 ARG D N 1
ATOM 9520 C CA . ARG D 1 134 ? -38.968 26.247 131.232 1.00 25.77 133 ARG D CA 1
ATOM 9521 C C . ARG D 1 134 ? -40.307 25.567 131.472 1.00 32.01 133 ARG D C 1
ATOM 9522 O O . ARG D 1 134 ? -41.238 26.180 132.003 1.00 36.85 133 ARG D O 1
ATOM 9530 N N . THR D 1 135 ? -40.433 24.309 131.066 1.00 29.38 134 THR D N 1
ATOM 9531 C CA . THR D 1 135 ? -41.685 23.594 131.260 1.00 42.02 134 THR D CA 1
ATOM 9532 C C . THR D 1 135 ? -41.714 22.837 132.572 1.00 43.73 134 THR D C 1
ATOM 9533 O O . THR D 1 135 ? -42.787 22.404 132.999 1.00 39.95 134 THR D O 1
ATOM 9537 N N . GLY D 1 136 ? -40.567 22.667 133.212 1.00 37.48 135 GLY D N 1
ATOM 9538 C CA . GLY D 1 136 ? -40.500 21.971 134.473 1.00 37.15 135 GLY D CA 1
ATOM 9539 C C . GLY D 1 136 ? -40.464 20.467 134.308 1.00 39.42 135 GLY D C 1
ATOM 9540 O O . GLY D 1 136 ? -40.686 19.907 133.231 1.00 40.82 135 GLY D O 1
ATOM 9541 N N . ALA D 1 137 ? -40.154 19.806 135.420 1.00 36.88 136 ALA D N 1
ATOM 9542 C CA . ALA D 1 137 ? -40.161 18.350 135.511 1.00 46.25 136 ALA D CA 1
ATOM 9543 C C . ALA D 1 137 ? -40.629 18.023 136.922 1.00 43.27 136 ALA D C 1
ATOM 9544 O O . ALA D 1 137 ? -39.886 18.224 137.886 1.00 46.31 136 ALA D O 1
ATOM 9546 N N . LYS D 1 138 ? -41.868 17.532 137.038 1.00 43.93 137 LYS D N 1
ATOM 9547 C CA . LYS D 1 138 ? -42.573 17.534 138.317 1.00 40.75 137 LYS D CA 1
ATOM 9548 C C . LYS D 1 138 ? -41.910 16.651 139.371 1.00 41.05 137 LYS D C 1
ATOM 9549 O O . LYS D 1 138 ? -41.971 16.971 140.564 1.00 35.67 137 LYS D O 1
ATOM 9555 N N . TYR D 1 139 ? -41.286 15.544 138.968 1.00 40.07 138 TYR D N 1
ATOM 9556 C CA . TYR D 1 139 ? -40.831 14.552 139.932 1.00 38.76 138 TYR D CA 1
ATOM 9557 C C . TYR D 1 139 ? -39.810 13.647 139.261 1.00 42.90 138 TYR D C 1
ATOM 9558 O O . TYR D 1 139 ? -39.975 13.272 138.097 1.00 42.55 138 TYR D O 1
ATOM 9567 N N . GLY D 1 140 ? -38.762 13.303 139.995 1.00 44.83 139 GLY D N 1
ATOM 9568 C CA . GLY D 1 140 ? -37.718 12.474 139.429 1.00 45.61 139 GLY D CA 1
ATOM 9569 C C . GLY D 1 140 ? -36.379 13.177 139.349 1.00 39.27 139 GLY D C 1
ATOM 9570 O O . GLY D 1 140 ? -36.314 14.405 139.237 1.00 41.75 139 GLY D O 1
ATOM 9571 N N . HIS D 1 141 ? -35.300 12.407 139.407 1.00 35.16 140 HIS D N 1
ATOM 9572 C CA . HIS D 1 141 ? -33.982 12.986 139.234 1.00 39.28 140 HIS D CA 1
ATOM 9573 C C . HIS D 1 141 ? -33.843 13.510 137.809 1.00 43.42 140 HIS D C 1
ATOM 9574 O O . HIS D 1 141 ? -34.461 12.996 136.872 1.00 41.54 140 HIS D O 1
ATOM 9581 N N . GLN D 1 142 ? -33.073 14.580 137.655 1.00 34.90 141 GLN D N 1
ATOM 9582 C CA . GLN D 1 142 ? -32.862 15.198 136.357 1.00 31.66 141 GLN D CA 1
ATOM 9583 C C . GLN D 1 142 ? -31.370 15.207 136.058 1.00 33.94 141 GLN D C 1
ATOM 9584 O O . GLN D 1 142 ? -30.553 14.803 136.886 1.00 45.17 141 GLN D O 1
ATOM 9590 N N . SER D 1 143 ? -31.007 15.636 134.853 1.00 37.40 142 SER D N 1
ATOM 9591 C CA A SER D 1 143 ? -29.619 15.585 134.431 0.37 37.79 142 SER D CA 1
ATOM 9592 C CA B SER D 1 143 ? -29.630 15.573 134.383 0.63 37.81 142 SER D CA 1
ATOM 9593 C C . SER D 1 143 ? -29.129 16.963 134.013 1.00 33.78 142 SER D C 1
ATOM 9594 O O . SER D 1 143 ? -29.903 17.820 133.570 1.00 32.43 142 SER D O 1
ATOM 9599 N N . LEU D 1 144 ? -27.830 17.171 134.204 1.00 27.61 143 LEU D N 1
ATOM 9600 C CA . LEU D 1 144 ? -27.115 18.326 133.684 1.00 27.37 143 LEU D CA 1
ATOM 9601 C C . LEU D 1 144 ? -26.257 17.820 132.535 1.00 26.97 143 LEU D C 1
ATOM 9602 O O . LEU D 1 144 ? -25.370 16.982 132.743 1.00 29.74 143 LEU D O 1
ATOM 9607 N N . VAL D 1 145 ? -26.535 18.315 131.339 1.00 24.61 144 VAL D N 1
ATOM 9608 C CA . VAL D 1 145 ? -25.901 17.829 130.120 1.00 18.18 144 VAL D CA 1
ATOM 9609 C C . VAL D 1 145 ? -24.541 18.505 129.927 1.00 20.19 144 VAL D C 1
ATOM 9610 O O . VAL D 1 145 ? -24.438 19.735 129.917 1.00 22.94 144 VAL D O 1
ATOM 9614 N N . ASP D 1 146 ? -23.493 17.708 129.733 1.00 17.77 145 ASP D N 1
ATOM 9615 C CA . ASP D 1 146 ? -22.179 18.266 129.415 1.00 15.79 145 ASP D CA 1
ATOM 9616 C C . ASP D 1 146 ? -22.156 18.768 127.961 1.00 15.18 145 ASP D C 1
ATOM 9617 O O . ASP D 1 146 ? -22.321 17.987 127.022 1.00 18.26 145 ASP D O 1
ATOM 9622 N N . GLY D 1 147 ? -21.950 20.077 127.765 1.00 16.98 146 GLY D N 1
ATOM 9623 C CA . GLY D 1 147 ? -22.024 20.636 126.418 1.00 16.02 146 GLY D CA 1
ATOM 9624 C C . GLY D 1 147 ? -20.975 20.107 125.453 1.00 21.10 146 GLY D C 1
ATOM 9625 O O . GLY D 1 147 ? -21.227 20.025 124.246 1.00 16.24 146 GLY D O 1
ATOM 9626 N N . ILE D 1 148 ? -19.776 19.777 125.955 1.00 17.43 147 ILE D N 1
ATOM 9627 C CA . ILE D 1 148 ? -18.751 19.170 125.109 1.00 17.34 147 ILE D CA 1
ATOM 9628 C C . ILE D 1 148 ? -19.248 17.849 124.543 1.00 15.07 147 ILE D C 1
ATOM 9629 O O . ILE D 1 148 ? -19.154 17.589 123.335 1.00 18.14 147 ILE D O 1
ATOM 9634 N N . MET D 1 149 ? -19.768 16.985 125.416 1.00 18.16 148 MET D N 1
ATOM 9635 C CA . MET D 1 149 ? -20.299 15.702 124.976 1.00 18.01 148 MET D CA 1
ATOM 9636 C C . MET D 1 149 ? -21.457 15.879 124.006 1.00 19.04 148 MET D C 1
ATOM 9637 O O . MET D 1 149 ? -21.504 15.222 122.962 1.00 17.59 148 MET D O 1
ATOM 9642 N N . LYS D 1 150 ? -22.396 16.775 124.329 1.00 15.59 149 LYS D N 1
ATOM 9643 C CA . LYS D 1 150 ? -23.629 16.858 123.555 1.00 16.76 149 LYS D CA 1
ATOM 9644 C C . LYS D 1 150 ? -23.403 17.516 122.200 1.00 17.38 149 LYS D C 1
ATOM 9645 O O . LYS D 1 150 ? -23.842 16.994 121.171 1.00 16.65 149 LYS D O 1
ATOM 9651 N N . ASP D 1 151 ? -22.738 18.674 122.170 1.00 15.55 150 ASP D N 1
ATOM 9652 C CA . ASP D 1 151 ? -22.674 19.424 120.927 1.00 13.34 150 ASP D CA 1
ATOM 9653 C C . ASP D 1 151 ? -21.352 19.260 120.190 1.00 15.02 150 ASP D C 1
ATOM 9654 O O . ASP D 1 151 ? -21.276 19.602 119.003 1.00 14.59 150 ASP D O 1
ATOM 9659 N N . GLY D 1 152 ? -20.323 18.736 120.855 1.00 18.78 151 GLY D N 1
ATOM 9660 C CA . GLY D 1 152 ? -19.032 18.515 120.227 1.00 16.82 151 GLY D CA 1
ATOM 9661 C C . GLY D 1 152 ? -18.781 17.070 119.845 1.00 17.17 151 GLY D C 1
ATOM 9662 O O . GLY D 1 152 ? -18.430 16.791 118.695 1.00 19.49 151 GLY D O 1
ATOM 9663 N N . LEU D 1 153 ? -18.961 16.132 120.779 1.00 14.38 152 LEU D N 1
ATOM 9664 C CA . LEU D 1 153 ? -18.326 14.820 120.641 1.00 17.31 152 LEU D CA 1
ATOM 9665 C C . LEU D 1 153 ? -19.263 13.626 120.466 1.00 23.05 152 LEU D C 1
ATOM 9666 O O . LEU D 1 153 ? -18.773 12.499 120.372 1.00 20.07 152 LEU D O 1
ATOM 9671 N N . THR D 1 154 ? -20.578 13.812 120.419 1.00 15.81 153 THR D N 1
ATOM 9672 C CA . THR D 1 154 ? -21.510 12.689 120.324 1.00 19.09 153 THR D CA 1
ATOM 9673 C C . THR D 1 154 ? -22.190 12.675 118.961 1.00 23.80 153 THR D C 1
ATOM 9674 O O . THR D 1 154 ? -22.811 13.662 118.565 1.00 18.42 153 THR D O 1
ATOM 9678 N N . ASP D 1 155 ? -22.099 11.549 118.255 1.00 23.29 154 ASP D N 1
ATOM 9679 C CA . ASP D 1 155 ? -22.864 11.393 117.022 1.00 18.36 154 ASP D CA 1
ATOM 9680 C C . ASP D 1 155 ? -24.353 11.417 117.359 1.00 15.15 154 ASP D C 1
ATOM 9681 O O . ASP D 1 155 ? -24.808 10.676 118.234 1.00 19.39 154 ASP D O 1
ATOM 9686 N N . ALA D 1 156 ? -25.109 12.260 116.663 1.00 14.15 155 ALA D N 1
ATOM 9687 C CA . ALA D 1 156 ? -26.523 12.447 117.016 1.00 17.30 155 ALA D CA 1
ATOM 9688 C C . ALA D 1 156 ? -27.353 11.174 116.822 1.00 26.17 155 ALA D C 1
ATOM 9689 O O . ALA D 1 156 ? -28.195 10.837 117.671 1.00 25.13 155 ALA D O 1
ATOM 9691 N N . GLY D 1 157 ? -27.133 10.437 115.726 1.00 24.54 156 GLY D N 1
ATOM 9692 C CA . GLY D 1 157 ? -27.979 9.274 115.450 1.00 26.58 156 GLY D CA 1
ATOM 9693 C C . GLY D 1 157 ? -27.706 8.078 116.348 1.00 29.00 156 GLY D C 1
ATOM 9694 O O . GLY D 1 157 ? -28.637 7.407 116.811 1.00 28.25 156 GLY D O 1
ATOM 9695 N N . LYS D 1 158 ? -26.436 7.767 116.587 1.00 20.02 157 LYS D N 1
ATOM 9696 C CA . LYS D 1 158 ? -26.110 6.629 117.432 1.00 19.71 157 LYS D CA 1
ATOM 9697 C C . LYS D 1 158 ? -26.025 7.001 118.899 1.00 23.90 157 LYS D C 1
ATOM 9698 O O . LYS D 1 158 ? -25.994 6.100 119.745 1.00 25.06 157 LYS D O 1
ATOM 9704 N N . GLN D 1 159 ? -25.952 8.297 119.218 1.00 21.78 158 GLN D N 1
ATOM 9705 C CA . GLN D 1 159 ? -25.748 8.734 120.603 1.00 19.44 158 GLN D CA 1
ATOM 9706 C C . GLN D 1 159 ? -24.518 8.059 121.211 1.00 27.96 158 GLN D C 1
ATOM 9707 O O . GLN D 1 159 ? -24.522 7.607 122.361 1.00 28.62 158 GLN D O 1
ATOM 9713 N N . GLU D 1 160 ? -23.458 7.972 120.416 1.00 24.56 159 GLU D N 1
ATOM 9714 C CA . GLU D 1 160 ? -22.206 7.381 120.859 1.00 23.26 159 GLU D CA 1
ATOM 9715 C C . GLU D 1 160 ? -21.088 8.398 120.709 1.00 21.44 159 GLU D C 1
ATOM 9716 O O . GLU D 1 160 ? -21.051 9.159 119.734 1.00 19.53 159 GLU D O 1
ATOM 9722 N N . LEU D 1 161 ? -20.199 8.420 121.697 1.00 20.53 160 LEU D N 1
ATOM 9723 C CA . LEU D 1 161 ? -19.052 9.327 121.672 1.00 24.82 160 LEU D CA 1
ATOM 9724 C C . LEU D 1 161 ? -18.088 8.975 120.534 1.00 21.26 160 LEU D C 1
ATOM 9725 O O . LEU D 1 161 ? -18.045 7.845 120.045 1.00 22.70 160 LEU D O 1
ATOM 9730 N N . MET D 1 162 ? -17.293 9.977 120.121 1.00 21.18 161 MET D N 1
ATOM 9731 C CA . MET D 1 162 ? -16.425 9.811 118.955 1.00 22.63 161 MET D CA 1
ATOM 9732 C C . MET D 1 162 ? -15.416 8.690 119.148 1.00 16.18 161 MET D C 1
ATOM 9733 O O . MET D 1 162 ? -15.027 8.045 118.171 1.00 19.65 161 MET D O 1
ATOM 9738 N N . GLY D 1 163 ? -14.999 8.422 120.389 1.00 18.66 162 GLY D N 1
ATOM 9739 C CA . GLY D 1 163 ? -14.070 7.316 120.603 1.00 23.08 162 GLY D CA 1
ATOM 9740 C C . GLY D 1 163 ? -14.636 5.992 1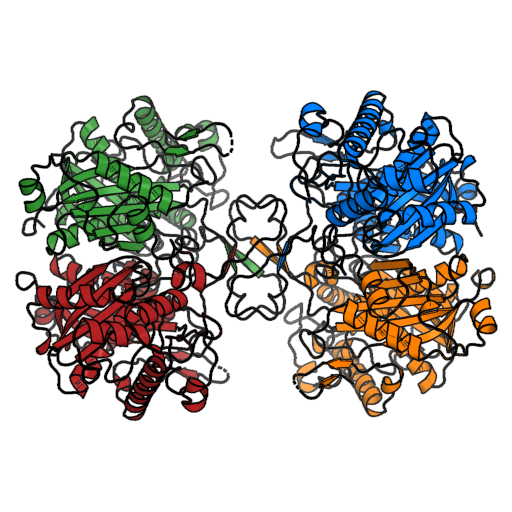20.134 1.00 19.56 162 GLY D C 1
ATOM 9741 O O . GLY D 1 163 ? -13.892 5.103 119.699 1.00 20.16 162 GLY D O 1
ATOM 9742 N N . LEU D 1 164 ? -15.963 5.836 120.211 1.00 18.78 163 LEU D N 1
ATOM 9743 C CA . LEU D 1 164 ? -16.564 4.597 119.740 1.00 17.85 163 LEU D CA 1
ATOM 9744 C C . LEU D 1 164 ? -16.596 4.546 118.223 1.00 17.31 163 LEU D C 1
ATOM 9745 O O . LEU D 1 164 ? -16.522 3.455 117.644 1.00 21.11 163 LEU D O 1
ATOM 9750 N N . GLN D 1 165 ? -16.723 5.705 117.570 1.00 18.46 164 GLN D N 1
ATOM 9751 C CA . GLN D 1 165 ? -16.505 5.740 116.129 1.00 20.96 164 GLN D CA 1
ATOM 9752 C C . GLN D 1 165 ? -15.047 5.474 115.785 1.00 17.26 164 GLN D C 1
ATOM 9753 O O . GLN D 1 165 ? -14.755 4.883 114.746 1.00 24.20 164 GLN D O 1
ATOM 9759 N N . ALA D 1 166 ? -14.124 5.932 116.624 1.00 19.00 165 ALA D N 1
ATOM 9760 C CA . ALA D 1 166 ? -12.722 5.565 116.423 1.00 17.68 165 ALA D CA 1
ATOM 9761 C C . ALA D 1 166 ? -12.551 4.048 116.463 1.00 18.69 165 ALA D C 1
ATOM 9762 O O . ALA D 1 166 ? -11.767 3.482 115.689 1.00 21.29 165 ALA D O 1
ATOM 9764 N N . GLU D 1 167 ? -13.272 3.363 117.358 1.00 19.90 166 GLU D N 1
ATOM 9765 C CA . GLU D 1 167 ? -13.161 1.905 117.407 1.00 24.37 166 GLU D CA 1
ATOM 9766 C C . GLU D 1 167 ? -13.770 1.257 116.170 1.00 25.58 166 GLU D C 1
ATOM 9767 O O . GLU D 1 167 ? -13.248 0.255 115.670 1.00 26.77 166 GLU D O 1
ATOM 9773 N N . GLU D 1 168 ? -14.877 1.806 115.659 1.00 27.72 167 GLU D N 1
ATOM 9774 C CA . GLU D 1 168 ? -15.387 1.343 114.368 1.00 25.83 167 GLU D CA 1
ATOM 9775 C C . GLU D 1 168 ? -14.325 1.443 113.285 1.00 23.60 167 GLU D C 1
ATOM 9776 O O . GLU D 1 168 ? -14.197 0.551 112.436 1.00 25.18 167 GLU D O 1
ATOM 9782 N N . CYS D 1 169 ? -13.571 2.540 113.288 1.00 23.23 168 CYS D N 1
ATOM 9783 C CA . CYS D 1 169 ? -12.515 2.731 112.299 1.00 20.29 168 CYS D CA 1
ATOM 9784 C C . CYS D 1 169 ? -11.445 1.654 112.433 1.00 22.36 168 CYS D C 1
ATOM 9785 O O . CYS D 1 169 ? -11.030 1.040 111.435 1.00 23.68 168 CYS D O 1
ATOM 9788 N N . ALA D 1 170 ? -11.008 1.390 113.669 1.00 21.21 169 ALA D N 1
ATOM 9789 C CA . ALA D 1 170 ? -9.987 0.362 113.899 1.00 20.49 169 ALA D CA 1
ATOM 9790 C C . ALA D 1 170 ? -10.466 -1.005 113.430 1.00 23.73 169 ALA D C 1
ATOM 9791 O O . ALA D 1 170 ? -9.694 -1.789 112.869 1.00 26.35 169 ALA D O 1
ATOM 9793 N N . GLN D 1 171 ? -11.742 -1.314 113.664 1.00 23.64 170 GLN D N 1
ATOM 9794 C CA . GLN D 1 171 ? -12.276 -2.602 113.235 1.00 23.54 170 GLN D CA 1
ATOM 9795 C C . GLN D 1 171 ? -12.449 -2.649 111.720 1.00 26.46 170 GLN D C 1
ATOM 9796 O O . GLN D 1 171 ? -12.127 -3.660 111.085 1.00 26.96 170 GLN D O 1
ATOM 9802 N N . ASP D 1 172 ? -12.923 -1.552 111.124 1.00 27.88 171 ASP D N 1
ATOM 9803 C CA . ASP D 1 172 ? -13.244 -1.530 109.696 1.00 27.63 171 ASP D CA 1
ATOM 9804 C C . ASP D 1 1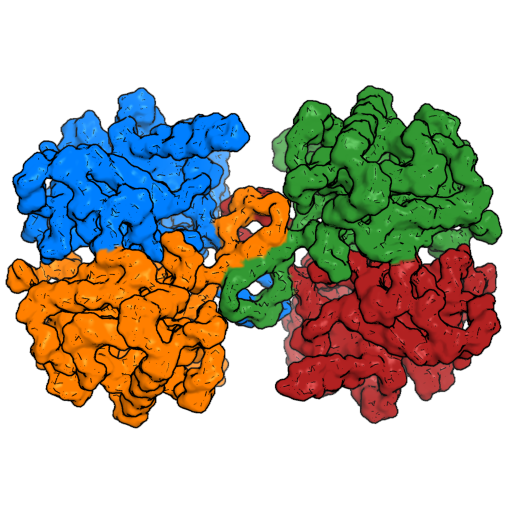72 ? -12.002 -1.581 108.823 1.00 29.73 171 ASP D C 1
ATOM 9805 O O . ASP D 1 172 ? -12.062 -2.087 107.696 1.00 30.64 171 ASP D O 1
ATOM 9810 N N . HIS D 1 173 ? -10.881 -1.039 109.297 1.00 24.78 172 HIS D N 1
ATOM 9811 C CA . HIS D 1 173 ? -9.678 -0.938 108.479 1.00 25.27 172 HIS D CA 1
ATOM 9812 C C . HIS D 1 173 ? -8.503 -1.691 109.085 1.00 30.50 172 HIS D C 1
ATOM 9813 O O . HIS D 1 173 ? -7.392 -1.645 108.533 1.00 29.59 172 HIS D O 1
ATOM 9820 N N . GLY D 1 174 ? -8.736 -2.425 110.174 1.00 23.04 173 GLY D N 1
ATOM 9821 C CA . GLY D 1 174 ? -7.775 -3.391 110.673 1.00 24.11 173 GLY D CA 1
ATOM 9822 C C . GLY D 1 174 ? -6.543 -2.797 111.318 1.00 30.34 173 GLY D C 1
ATOM 9823 O O . GLY D 1 174 ? -5.427 -3.213 110.986 1.00 28.25 173 GLY D O 1
ATOM 9824 N N . PHE D 1 175 ? -6.708 -1.847 112.241 1.00 24.56 174 PHE D N 1
ATOM 9825 C CA . PHE D 1 175 ? -5.578 -1.256 112.959 1.00 23.60 174 PHE D CA 1
ATOM 9826 C C . PHE D 1 175 ? -5.653 -1.624 114.434 1.00 26.75 174 PHE D C 1
ATOM 9827 O O . PHE D 1 175 ? -6.649 -1.339 115.108 1.00 27.18 174 PHE D O 1
ATOM 9835 N N . SER D 1 176 ? -4.604 -2.275 114.923 1.00 24.48 175 SER D N 1
ATOM 9836 C CA . SER D 1 176 ? -4.564 -2.780 116.285 1.00 24.29 175 SER D CA 1
ATOM 9837 C C . SER D 1 176 ? -4.199 -1.667 117.265 1.00 23.00 175 SER D C 1
ATOM 9838 O O . SER D 1 176 ? -3.805 -0.567 116.880 1.00 22.02 175 SER D O 1
ATOM 9841 N N . ARG D 1 177 ? -4.290 -2.003 118.555 1.00 23.48 176 ARG D N 1
ATOM 9842 C CA . ARG D 1 177 ? -3.833 -1.117 119.624 1.00 22.93 176 ARG D CA 1
ATOM 9843 C C . ARG D 1 177 ? -2.375 -0.731 119.420 1.00 22.86 176 ARG D C 1
ATOM 9844 O O . ARG D 1 177 ? -2.005 0.445 119.546 1.00 24.83 176 ARG D O 1
ATOM 9852 N N . GLU D 1 178 ? -1.537 -1.721 119.106 1.00 23.92 177 GLU D N 1
ATOM 9853 C CA . GLU D 1 178 ? -0.107 -1.478 118.940 1.00 24.05 177 GLU D CA 1
ATOM 9854 C C . GLU D 1 178 ? 0.157 -0.516 117.786 1.00 28.38 177 GLU D C 1
ATOM 9855 O O . GLU D 1 178 ? 0.911 0.454 117.937 1.00 22.61 177 GLU D O 1
ATOM 9861 N N . GLN D 1 179 ? -0.492 -0.742 116.637 1.00 22.98 178 GLN D N 1
ATOM 9862 C CA . GLN D 1 179 ? -0.298 0.152 115.494 1.00 26.50 178 GLN D CA 1
ATOM 9863 C C . GLN D 1 179 ? -0.702 1.586 115.826 1.00 25.63 178 GLN D C 1
ATOM 9864 O O . GLN D 1 179 ? -0.020 2.542 115.423 1.00 20.63 178 GLN D O 1
ATOM 9870 N N . GLN D 1 180 ? -1.824 1.761 116.534 1.00 22.72 179 GLN D N 1
ATOM 9871 C CA . GLN D 1 180 ? -2.249 3.107 116.900 1.00 21.94 179 GLN D CA 1
ATOM 9872 C C . GLN D 1 180 ? -1.270 3.748 117.876 1.00 21.86 179 GLN D C 1
ATOM 9873 O O . GLN D 1 180 ? -0.998 4.959 117.792 1.00 19.73 179 GLN D O 1
ATOM 9879 N N . ASP D 1 181 ? -0.741 2.962 118.809 1.00 21.32 180 ASP D N 1
ATOM 9880 C CA . ASP D 1 181 ? 0.177 3.524 119.794 1.00 27.12 180 ASP D CA 1
ATOM 9881 C C . ASP D 1 181 ? 1.481 3.969 119.141 1.00 28.12 180 ASP D C 1
ATOM 9882 O O . ASP D 1 181 ? 2.018 5.028 119.483 1.00 21.64 180 ASP D O 1
ATOM 9887 N N . GLU D 1 182 ? 2.037 3.154 118.235 1.00 21.52 181 GLU D N 1
ATOM 9888 C CA . GLU D 1 182 ? 3.295 3.544 117.606 1.00 20.83 181 GLU D CA 1
ATOM 9889 C C . GLU D 1 182 ? 3.104 4.754 116.699 1.00 21.80 181 GLU D C 1
ATOM 9890 O O . GLU D 1 182 ? 4.000 5.605 116.614 1.00 21.22 181 GLU D O 1
ATOM 9896 N N . TYR D 1 183 ? 1.938 4.867 116.043 1.00 21.30 182 TYR D N 1
ATOM 9897 C CA . TYR D 1 183 ? 1.618 6.088 115.309 1.00 19.23 182 TYR D CA 1
ATOM 9898 C C . TYR D 1 183 ? 1.622 7.289 116.249 1.00 23.27 182 TYR D C 1
ATOM 9899 O O . TYR D 1 183 ? 2.179 8.347 115.926 1.00 19.11 182 TYR D O 1
ATOM 9908 N N . ALA D 1 184 ? 0.966 7.149 117.408 1.00 19.52 183 ALA D N 1
ATOM 9909 C CA . ALA D 1 184 ? 0.858 8.266 118.350 1.00 21.96 183 ALA D CA 1
ATOM 9910 C C . ALA D 1 184 ? 2.235 8.694 118.858 1.00 24.31 183 ALA D C 1
ATOM 9911 O O . ALA D 1 184 ? 2.535 9.897 118.952 1.00 19.68 183 ALA D O 1
ATOM 9913 N N . ILE D 1 185 ? 3.076 7.725 119.212 1.00 21.40 184 ILE D N 1
ATOM 9914 C CA . ILE D 1 185 ? 4.422 8.056 119.659 1.00 18.72 184 ILE D CA 1
ATOM 9915 C C . ILE D 1 185 ? 5.171 8.810 118.571 1.00 23.37 184 ILE D C 1
ATOM 9916 O O . ILE D 1 185 ? 5.810 9.832 118.843 1.00 19.72 184 ILE D O 1
ATOM 9921 N N . ARG D 1 186 ? 5.056 8.360 117.314 1.00 22.64 185 ARG D N 1
ATOM 9922 C CA . ARG D 1 186 ? 5.777 9.044 116.237 1.00 23.12 185 ARG D CA 1
ATOM 9923 C C . ARG D 1 186 ? 5.319 10.489 116.093 1.00 22.85 185 ARG D C 1
ATOM 9924 O O . ARG D 1 186 ? 6.146 11.390 115.897 1.00 23.00 185 ARG D O 1
ATOM 9932 N N . THR D 1 187 ? 3.999 10.741 116.188 1.00 16.69 186 THR D N 1
ATOM 9933 C CA . THR D 1 187 ? 3.523 12.106 115.985 1.00 16.19 186 THR D CA 1
ATOM 9934 C C . THR D 1 187 ? 3.857 13.001 117.177 1.00 18.93 186 THR D C 1
ATOM 9935 O O . THR D 1 187 ? 4.186 14.174 116.976 1.00 19.62 186 THR D O 1
ATOM 9939 N N . TYR D 1 188 ? 3.866 12.462 118.409 1.00 17.73 187 TYR D N 1
ATOM 9940 C CA . TYR D 1 188 ? 4.412 13.235 119.526 1.00 19.00 187 TYR D CA 1
ATOM 9941 C C . TYR D 1 188 ? 5.895 13.558 119.307 1.00 18.42 187 TYR D C 1
ATOM 9942 O O . TYR D 1 188 ? 6.338 14.677 119.588 1.00 20.43 187 TYR D O 1
ATOM 9951 N N . GLU D 1 189 ? 6.673 12.589 118.815 1.00 19.01 188 GLU D N 1
ATOM 9952 C CA . GLU D 1 189 ? 8.105 12.828 118.567 1.00 18.02 188 GLU D CA 1
ATOM 9953 C C . GLU D 1 189 ? 8.301 13.948 117.555 1.00 24.14 188 GLU D C 1
ATOM 9954 O O . GLU D 1 189 ? 9.169 14.817 117.735 1.00 19.68 188 GLU D O 1
ATOM 9960 N N . LYS D 1 190 ? 7.503 13.938 116.484 1.00 21.24 189 LYS D N 1
ATOM 9961 C CA . LYS D 1 190 ? 7.607 14.973 115.465 1.00 18.18 189 LYS D CA 1
ATOM 9962 C C . LYS D 1 190 ? 7.222 16.338 116.022 1.00 20.13 189 LYS D C 1
ATOM 9963 O O . LYS D 1 190 ? 7.872 17.344 115.706 1.00 21.22 189 LYS D O 1
ATOM 9969 N N . ALA D 1 191 ? 6.167 16.401 116.852 1.00 16.81 190 ALA D N 1
ATOM 9970 C CA . ALA D 1 191 ? 5.772 17.681 117.438 1.00 17.28 190 ALA D CA 1
ATOM 9971 C C . ALA D 1 191 ? 6.835 18.218 118.392 1.00 21.10 190 ALA D C 1
ATOM 9972 O O . ALA D 1 191 ? 7.147 19.418 118.374 1.00 21.81 190 ALA D O 1
ATOM 9974 N N . GLN D 1 192 ? 7.392 17.354 119.244 1.00 19.41 191 GLN D N 1
ATOM 9975 C CA . GLN D 1 192 ? 8.471 17.784 120.137 1.00 22.83 191 GLN D CA 1
ATOM 9976 C C . GLN D 1 192 ? 9.696 18.257 119.365 1.00 23.76 191 GLN D C 1
ATOM 9977 O O . GLN D 1 192 ? 10.352 19.229 119.762 1.00 22.75 191 GLN D O 1
ATOM 9983 N N . ALA D 1 193 ? 10.051 17.562 118.278 1.00 19.54 192 ALA D N 1
ATOM 9984 C CA . ALA D 1 193 ? 11.216 17.970 117.516 1.00 20.16 192 ALA D CA 1
ATOM 9985 C C . ALA D 1 193 ? 10.990 19.340 116.890 1.00 25.50 192 ALA D C 1
ATOM 9986 O O . ALA D 1 193 ? 11.878 20.205 116.938 1.00 22.94 192 ALA D O 1
ATOM 9988 N N . ALA D 1 194 ? 9.801 19.554 116.310 1.00 20.03 193 ALA D N 1
ATOM 9989 C CA . ALA D 1 194 ? 9.468 20.854 115.730 1.00 20.15 193 ALA D CA 1
ATOM 9990 C C . ALA D 1 194 ? 9.479 21.944 116.791 1.00 25.32 193 ALA D C 1
ATOM 9991 O O . ALA D 1 194 ? 9.970 23.053 116.550 1.00 22.32 193 ALA D O 1
ATOM 9993 N N . GLN D 1 195 ? 8.922 21.649 117.968 1.00 24.68 194 GLN D N 1
ATOM 9994 C CA . GLN D 1 195 ? 8.942 22.596 119.079 1.00 27.40 194 GLN D CA 1
ATOM 9995 C C . GLN D 1 195 ? 10.362 23.031 119.411 1.00 26.09 194 GLN D C 1
ATOM 9996 O O . GLN D 1 195 ? 10.650 24.229 119.505 1.00 26.42 194 GLN D O 1
ATOM 10002 N N . LYS D 1 196 ? 11.249 22.058 119.642 1.00 22.63 195 LYS D N 1
ATOM 10003 C CA . LYS D 1 196 ? 12.609 22.361 120.060 1.00 26.46 195 LYS D CA 1
ATOM 10004 C C . LYS D 1 196 ? 13.382 23.085 118.969 1.00 28.45 195 LYS D C 1
ATOM 10005 O O . LYS D 1 196 ? 14.208 23.952 119.266 1.00 27.29 195 LYS D O 1
ATOM 10011 N N . ALA D 1 197 ? 13.132 22.749 117.701 1.00 23.95 196 ALA D N 1
ATOM 10012 C CA . ALA D 1 197 ? 13.838 23.374 116.590 1.00 26.31 196 ALA D CA 1
ATOM 10013 C C . ALA D 1 197 ? 13.313 24.761 116.238 1.00 23.09 196 ALA D C 1
ATOM 10014 O O . ALA D 1 197 ? 13.808 25.347 115.271 1.00 23.80 196 ALA D O 1
ATOM 10016 N N . GLY D 1 198 ? 12.334 25.287 116.980 1.00 21.57 197 GLY D N 1
ATOM 10017 C CA . GLY D 1 198 ? 11.788 26.613 116.734 1.00 25.20 197 GLY D CA 1
ATOM 10018 C C . GLY D 1 198 ? 10.782 26.693 115.606 1.00 21.88 197 GLY D C 1
ATOM 10019 O O . GLY D 1 198 ? 10.431 27.800 115.180 1.00 24.16 197 GLY D O 1
ATOM 10020 N N . LEU D 1 199 ? 10.319 25.554 115.090 1.00 19.06 198 LEU D N 1
ATOM 10021 C CA . LEU D 1 199 ? 9.609 25.562 113.819 1.00 17.96 198 LEU D CA 1
ATOM 10022 C C . LEU D 1 199 ? 8.164 26.037 113.947 1.00 21.74 198 LEU D C 1
ATOM 10023 O O . LEU D 1 199 ? 7.537 26.322 112.914 1.00 21.06 198 LEU D O 1
ATOM 10028 N N . PHE D 1 200 ? 7.643 26.149 115.174 1.00 15.95 199 PHE D N 1
ATOM 10029 C CA . PHE D 1 200 ? 6.321 26.723 115.451 1.00 17.40 199 PHE D CA 1
ATOM 10030 C C . PHE D 1 200 ? 6.402 28.193 115.859 1.00 17.23 199 PHE D C 1
ATOM 10031 O O . PHE D 1 200 ? 5.359 28.814 116.099 1.00 18.66 199 PHE D O 1
ATOM 10039 N N . ASP D 1 201 ? 7.610 28.752 115.983 1.00 20.34 200 ASP D N 1
ATOM 10040 C CA . ASP D 1 201 ? 7.747 30.110 116.510 1.00 17.02 200 ASP D CA 1
ATOM 10041 C C . ASP D 1 201 ? 7.036 31.128 115.627 1.00 22.02 200 ASP D C 1
ATOM 10042 O O . ASP D 1 201 ? 6.427 32.082 116.130 1.00 21.04 200 ASP D O 1
ATOM 10047 N N . GLU D 1 202 ? 7.146 30.967 114.307 1.00 17.20 201 GLU D N 1
ATOM 10048 C CA . GLU D 1 202 ? 6.562 31.933 113.381 1.00 21.85 201 GLU D CA 1
ATOM 10049 C C . GLU D 1 202 ? 5.036 31.883 113.423 1.00 16.35 201 GLU D C 1
ATOM 10050 O O . GLU D 1 202 ? 4.376 32.925 113.493 1.00 21.03 201 GLU D O 1
ATOM 10056 N N . GLU D 1 203 ? 4.455 30.683 113.366 1.00 16.91 202 GLU D N 1
ATOM 10057 C CA . GLU D 1 203 ? 2.990 30.623 113.279 1.00 17.12 202 GLU D CA 1
ATOM 10058 C C . GLU D 1 203 ? 2.320 30.976 114.602 1.00 20.24 202 GLU D C 1
ATOM 10059 O O . GLU D 1 203 ? 1.209 31.518 114.597 1.00 19.63 202 GLU D O 1
ATOM 10065 N N . ILE D 1 204 ? 2.951 30.663 115.734 1.00 16.67 203 ILE D N 1
ATOM 10066 C CA . ILE D 1 204 ? 2.324 30.899 117.032 1.00 17.30 203 ILE D CA 1
ATOM 10067 C C . ILE D 1 204 ? 2.482 32.361 117.422 1.00 20.72 203 ILE D C 1
ATOM 10068 O O . ILE D 1 204 ? 3.563 32.943 117.293 1.00 20.14 203 ILE D O 1
ATOM 10073 N N . ALA D 1 205 ? 1.387 32.959 117.885 1.00 16.73 204 ALA D N 1
ATOM 10074 C CA . ALA D 1 205 ? 1.393 34.270 118.515 1.00 19.77 204 ALA D CA 1
ATOM 10075 C C . ALA D 1 205 ? 1.252 34.069 120.018 1.00 18.55 204 ALA D C 1
ATOM 10076 O O . ALA D 1 205 ? 0.131 33.817 120.500 1.00 20.14 204 ALA D O 1
ATOM 10078 N N . PRO D 1 206 ? 2.333 34.189 120.801 1.00 19.56 205 PRO D N 1
ATOM 10079 C CA . PRO D 1 206 ? 2.246 33.969 122.257 1.00 20.23 205 PRO D CA 1
ATOM 10080 C C . PRO D 1 206 ? 1.163 34.821 122.905 1.00 23.52 205 PRO D C 1
ATOM 10081 O O . PRO D 1 206 ? 0.824 35.905 122.422 1.00 26.69 205 PRO D O 1
ATOM 10085 N N . ILE D 1 207 ? 0.633 34.329 124.027 1.00 22.19 206 ILE D N 1
ATOM 10086 C CA . ILE D 1 207 ? -0.453 34.990 124.751 1.00 23.90 206 ILE D CA 1
ATOM 10087 C C . ILE D 1 207 ? 0.065 35.480 126.094 1.00 26.15 206 ILE D C 1
ATOM 10088 O O . ILE D 1 207 ? 0.675 34.713 126.851 1.00 29.25 206 ILE D O 1
ATOM 10093 N N . GLN D 1 208 ? -0.181 36.753 126.396 1.00 28.45 207 GLN D N 1
ATOM 10094 C CA . GLN D 1 208 ? 0.241 37.343 127.658 1.00 31.16 207 GLN D CA 1
ATOM 10095 C C . GLN D 1 208 ? -0.957 37.394 128.600 1.00 38.77 207 GLN D C 1
ATOM 10096 O O . GLN D 1 208 ? -1.960 38.049 128.297 1.00 39.00 207 GLN D O 1
ATOM 10098 N N . LEU D 1 209 ? -0.856 36.703 129.737 1.00 33.57 208 LEU D N 1
ATOM 10099 C CA . LEU D 1 209 ? -1.934 36.696 130.722 1.00 40.67 208 LEU D CA 1
ATOM 10100 C C . LEU D 1 209 ? -1.639 37.703 131.818 1.00 56.50 208 LEU D C 1
ATOM 10101 O O . LEU D 1 209 ? -0.616 37.567 132.511 1.00 55.24 208 LEU D O 1
ATOM 10106 N N . PRO D 1 210 ? -2.489 38.710 132.013 1.00 72.31 209 PRO D N 1
ATOM 10107 C CA . PRO D 1 210 ? -2.262 39.683 133.089 1.00 80.90 209 PRO D CA 1
ATOM 10108 C C . PRO D 1 210 ? -2.089 39.006 134.442 1.00 83.53 209 PRO D C 1
ATOM 10109 O O . PRO D 1 210 ? -2.871 38.135 134.828 1.00 92.69 209 PRO D O 1
ATOM 10113 N N . GLY D 1 211 ? -1.048 39.410 135.162 1.00 81.38 210 GLY D N 1
ATOM 10114 C CA . GLY D 1 211 ? -0.777 38.869 136.481 1.00 80.43 210 GLY D CA 1
ATOM 10115 C C . GLY D 1 211 ? -1.502 39.606 137.592 1.00 86.10 210 GLY D C 1
ATOM 10116 O O . GLY D 1 211 ? -2.423 39.069 138.209 1.00 86.48 210 GLY D O 1
ATOM 10117 N N . LYS D 1 215 ? 0.675 38.787 141.849 1.00 102.27 214 LYS D N 1
ATOM 10118 C CA . LYS D 1 215 ? 1.405 37.887 140.962 1.00 101.12 214 LYS D CA 1
ATOM 10119 C C . LYS D 1 215 ? 1.808 38.603 139.671 1.00 101.31 214 LYS D C 1
ATOM 10120 O O . LYS D 1 215 ? 1.141 39.553 139.253 1.00 102.49 214 LYS D O 1
ATOM 10122 N N . PRO D 1 216 ? 2.901 38.165 139.051 1.00 98.40 215 PRO D N 1
ATOM 10123 C CA . PRO D 1 216 ? 3.341 38.766 137.791 1.00 92.64 215 PRO D CA 1
ATOM 10124 C C . PRO D 1 216 ? 2.689 38.088 136.590 1.00 77.45 215 PRO D C 1
ATOM 10125 O O . PRO D 1 216 ? 2.026 37.056 136.706 1.00 72.87 215 PRO D O 1
ATOM 10129 N N . ASP D 1 217 ? 2.905 38.690 135.423 1.00 69.17 216 ASP D N 1
ATOM 10130 C CA . ASP D 1 217 ? 2.258 38.221 134.204 1.00 67.33 216 ASP D CA 1
ATOM 10131 C C . ASP D 1 217 ? 2.834 36.886 133.746 1.00 58.57 216 ASP D C 1
ATOM 10132 O O . ASP D 1 217 ? 4.036 36.633 133.862 1.00 59.53 216 ASP D O 1
ATOM 10137 N N . VAL D 1 218 ? 1.964 36.031 133.219 1.00 39.19 217 VAL D N 1
ATOM 10138 C CA . VAL D 1 218 ? 2.349 34.756 132.632 1.00 38.83 217 VAL D CA 1
ATOM 10139 C C . VAL D 1 218 ? 2.280 34.896 131.117 1.00 41.45 217 VAL D C 1
ATOM 10140 O O . VAL D 1 218 ? 1.337 35.492 130.582 1.00 39.65 217 VAL D O 1
ATOM 10144 N N . THR D 1 219 ? 3.278 34.367 130.420 1.00 31.78 218 THR D N 1
ATOM 10145 C CA . THR D 1 219 ? 3.247 34.297 128.963 1.00 29.22 218 THR D CA 1
ATOM 10146 C C . THR D 1 219 ? 3.172 32.842 128.520 1.00 32.88 218 THR D C 1
ATOM 10147 O O . THR D 1 219 ? 3.998 32.021 128.927 1.00 31.51 218 THR D O 1
ATOM 10151 N N . VAL D 1 220 ? 2.195 32.527 127.675 1.00 24.83 219 VAL D N 1
ATOM 10152 C CA . VAL D 1 220 ? 2.031 31.180 127.138 1.00 22.69 219 VAL D CA 1
ATOM 10153 C C . VAL D 1 220 ? 2.605 31.186 125.725 1.00 28.69 219 VAL D C 1
ATOM 10154 O O . VAL D 1 220 ? 2.064 31.845 124.830 1.00 24.73 219 VAL D O 1
ATOM 10158 N N . THR D 1 221 ? 3.711 30.467 125.509 1.00 22.87 220 THR D N 1
ATOM 10159 C CA . THR D 1 221 ? 4.360 30.491 124.208 1.00 21.93 220 THR D CA 1
ATOM 10160 C C . THR D 1 221 ? 4.273 29.183 123.453 1.00 25.38 220 THR D C 1
ATOM 10161 O O . THR D 1 221 ? 4.346 29.200 122.224 1.00 24.57 220 THR D O 1
ATOM 10165 N N A GLN D 1 222 ? 4.093 28.067 124.157 0.56 26.75 221 GLN D N 1
ATOM 10166 N N B GLN D 1 222 ? 4.135 28.051 124.132 0.44 26.34 221 GLN D N 1
ATOM 10167 C CA A GLN D 1 222 ? 4.157 26.728 123.596 0.56 20.11 221 GLN D CA 1
ATOM 10168 C CA B GLN D 1 222 ? 4.184 26.762 123.462 0.44 20.16 221 GLN D CA 1
ATOM 10169 C C A GLN D 1 222 ? 2.784 26.072 123.598 0.56 20.33 221 GLN D C 1
ATOM 10170 C C B GLN D 1 222 ? 2.879 26.004 123.637 0.44 19.80 221 GLN D C 1
ATOM 10171 O O A GLN D 1 222 ? 1.931 26.372 124.438 0.56 22.75 221 GLN D O 1
ATOM 10172 O O B GLN D 1 222 ? 2.164 26.179 124.629 0.44 17.09 221 GLN D O 1
ATOM 10183 N N . ASP D 1 223 ? 2.584 25.161 122.649 1.00 21.95 222 ASP D N 1
ATOM 10184 C CA . ASP D 1 223 ? 1.494 24.201 122.769 1.00 19.73 222 ASP D CA 1
ATOM 10185 C C . ASP D 1 223 ? 1.720 23.338 124.007 1.00 18.42 222 ASP D C 1
ATOM 10186 O O . ASP D 1 223 ? 2.847 22.919 124.294 1.00 19.98 222 ASP D O 1
ATOM 10191 N N . GLU D 1 224 ? 0.634 23.073 124.746 1.00 16.70 223 GLU D N 1
ATOM 10192 C CA . GLU D 1 224 ? 0.753 22.452 126.057 1.00 19.89 223 GLU D CA 1
ATOM 10193 C C . GLU D 1 224 ? 0.916 20.933 125.996 1.00 21.62 223 GLU D C 1
ATOM 10194 O O . GLU D 1 224 ? 1.594 20.358 126.859 1.00 21.01 223 GLU D O 1
ATOM 10200 N N . GLU D 1 225 ? 0.326 20.275 124.999 1.00 19.14 224 GLU D N 1
ATOM 10201 C CA . GLU D 1 225 ? 0.242 18.815 124.988 1.00 20.67 224 GLU D CA 1
ATOM 10202 C C . GLU D 1 225 ? 1.525 18.078 124.592 1.00 21.26 224 GLU D C 1
ATOM 10203 O O . GLU D 1 225 ? 1.815 17.042 125.202 1.00 20.19 224 GLU D O 1
ATOM 10209 N N . PRO D 1 226 ? 2.323 18.546 123.614 1.00 19.62 225 PRO D N 1
ATOM 10210 C CA . PRO D 1 226 ? 3.449 17.708 123.138 1.00 21.07 225 PRO D CA 1
ATOM 10211 C C . PRO D 1 226 ? 4.372 17.180 124.225 1.00 18.23 225 PRO D C 1
ATOM 10212 O O . PRO D 1 226 ? 4.821 16.027 124.152 1.00 21.71 225 PRO D O 1
ATOM 10216 N N A LYS D 1 227 ? 4.647 17.988 125.252 0.41 19.84 226 LYS D N 1
ATOM 10217 N N B LYS D 1 227 ? 4.645 17.981 125.259 0.59 19.34 226 LYS D N 1
ATOM 10218 C CA A LYS D 1 227 ? 5.564 17.602 126.318 0.41 23.03 226 LYS D CA 1
ATOM 10219 C CA B LYS D 1 227 ? 5.580 17.565 126.297 0.59 22.82 226 LYS D CA 1
ATOM 10220 C C A LYS D 1 227 ? 5.050 16.447 127.171 0.41 24.53 226 LYS D C 1
ATOM 10221 C C B LYS D 1 227 ? 5.070 16.384 127.117 0.59 25.10 226 LYS D C 1
ATOM 10222 O O A LYS D 1 227 ? 5.820 15.912 127.974 0.41 20.21 226 LYS D O 1
ATOM 10223 O O B LYS D 1 227 ? 5.857 15.770 127.840 0.59 21.81 226 LYS D O 1
ATOM 10234 N N . ASN D 1 228 ? 3.779 16.061 127.035 1.00 23.06 227 ASN D N 1
ATOM 10235 C CA . ASN D 1 228 ? 3.188 15.040 127.899 1.00 25.23 227 ASN D CA 1
ATOM 10236 C C . ASN D 1 228 ? 3.506 13.617 127.472 1.00 28.99 227 ASN D C 1
ATOM 10237 O O . ASN D 1 228 ? 3.165 12.685 128.210 1.00 28.76 227 ASN D O 1
ATOM 10242 N N . LEU D 1 229 ? 4.137 13.426 126.316 1.00 20.00 228 LEU D N 1
ATOM 10243 C CA . LEU D 1 229 ? 4.510 12.083 125.870 1.00 26.77 228 LEU D CA 1
ATOM 10244 C C . LEU D 1 229 ? 5.297 11.334 126.936 1.00 30.59 228 LEU D C 1
ATOM 10245 O O . LEU D 1 229 ? 6.344 11.803 127.400 1.00 27.22 228 LEU D O 1
ATOM 10250 N N . ASN D 1 230 ? 4.793 10.161 127.313 1.00 28.78 229 ASN D N 1
ATOM 10251 C CA . ASN D 1 230 ? 5.554 9.174 128.081 1.00 29.24 229 ASN D CA 1
ATOM 10252 C C . ASN D 1 230 ? 5.314 7.836 127.390 1.00 28.26 229 ASN D C 1
ATOM 10253 O O . ASN D 1 230 ? 4.222 7.256 127.520 1.00 26.53 229 ASN D O 1
ATOM 10258 N N . PRO D 1 231 ? 6.290 7.319 126.641 1.00 27.71 230 PRO D N 1
ATOM 10259 C CA . PRO D 1 231 ? 5.994 6.152 125.793 1.00 27.63 230 PRO D CA 1
ATOM 10260 C C . PRO D 1 231 ? 5.647 4.911 126.591 1.00 29.62 230 PRO D C 1
ATOM 10261 O O . PRO D 1 231 ? 4.761 4.152 126.175 1.00 27.49 230 PRO D O 1
ATOM 10265 N N . GLU D 1 232 ? 6.305 4.699 127.739 1.00 26.81 231 GLU D N 1
ATOM 10266 C CA . GLU D 1 232 ? 6.003 3.536 128.572 1.00 27.66 231 GLU D CA 1
ATOM 10267 C C . GLU D 1 232 ? 4.574 3.605 129.090 1.00 33.46 231 GLU D C 1
ATOM 10268 O O . GLU D 1 232 ? 3.829 2.619 129.038 1.00 33.22 231 GLU D O 1
ATOM 10274 N N . LYS D 1 233 ? 4.174 4.770 129.598 1.00 30.90 232 LYS D N 1
ATOM 10275 C CA . LYS D 1 233 ? 2.817 4.919 130.103 1.00 29.77 232 LYS D CA 1
ATOM 10276 C C . LYS D 1 233 ? 1.799 4.830 128.976 1.00 29.09 232 LYS D C 1
ATOM 10277 O O . LYS D 1 233 ? 0.697 4.302 129.174 1.00 26.65 232 LYS D O 1
ATOM 10283 N N . LEU D 1 234 ? 2.151 5.335 127.785 1.00 27.30 233 LEU D N 1
ATOM 10284 C CA . LEU D 1 234 ? 1.234 5.271 126.650 1.00 23.65 233 LEU D CA 1
ATOM 10285 C C . LEU D 1 234 ? 0.963 3.825 126.249 1.00 27.50 233 LEU D C 1
ATOM 10286 O O . LEU D 1 234 ? -0.189 3.439 126.019 1.00 26.58 233 LEU D O 1
ATOM 10291 N N . ARG D 1 235 ? 2.011 3.003 126.172 1.00 23.51 234 ARG D N 1
ATOM 10292 C CA . ARG D 1 235 ? 1.818 1.613 125.767 1.00 28.37 234 ARG D CA 1
ATOM 10293 C C . ARG D 1 235 ? 1.106 0.788 126.832 1.00 28.73 234 ARG D C 1
ATOM 10294 O O . ARG D 1 235 ? 0.557 -0.275 126.516 1.00 31.80 234 ARG D O 1
ATOM 10302 N N . ALA D 1 236 ? 1.114 1.233 128.088 1.00 33.68 235 ALA D N 1
ATOM 10303 C CA . ALA D 1 236 ? 0.554 0.439 129.177 1.00 31.44 235 ALA D CA 1
ATOM 10304 C C . ALA D 1 236 ? -0.860 0.849 129.575 1.00 33.03 235 ALA D C 1
ATOM 10305 O O . ALA D 1 236 ? -1.559 0.056 130.210 1.00 31.75 235 ALA D O 1
ATOM 10307 N N . ILE D 1 237 ? -1.305 2.049 129.215 1.00 28.29 236 ILE D N 1
ATOM 10308 C CA . ILE D 1 237 ? -2.565 2.552 129.749 1.00 26.72 236 ILE D CA 1
ATOM 10309 C C . ILE D 1 237 ? -3.744 1.712 129.251 1.00 30.21 236 ILE D C 1
ATOM 10310 O O . ILE D 1 237 ? -3.715 1.131 128.156 1.00 31.10 236 ILE D O 1
ATOM 10315 N N . LYS D 1 238 ? -4.786 1.634 130.076 1.00 30.24 237 LYS D N 1
ATOM 10316 C CA . LYS D 1 238 ? -6.000 0.915 129.709 1.00 31.89 237 LYS D CA 1
ATOM 10317 C C . LYS D 1 238 ? -6.727 1.625 128.564 1.00 32.33 237 LYS D C 1
ATOM 10318 O O . LYS D 1 238 ? -6.628 2.847 128.416 1.00 33.33 237 LYS D O 1
ATOM 10320 N N . PRO D 1 239 ? -7.463 0.882 127.737 1.00 28.77 238 PRO D N 1
ATOM 10321 C CA . PRO D 1 239 ? -8.221 1.523 126.654 1.00 26.41 238 PRO D CA 1
ATOM 10322 C C . PRO D 1 239 ? -9.374 2.345 127.214 1.00 28.95 238 PRO D C 1
ATOM 10323 O O . PRO D 1 239 ? -9.898 2.070 128.296 1.00 31.75 238 PRO D O 1
ATOM 10327 N N . ALA D 1 240 ? -9.766 3.367 126.460 1.00 24.25 239 ALA D N 1
ATOM 10328 C CA . ALA D 1 240 ? -10.625 4.405 127.016 1.00 30.45 239 ALA D CA 1
ATOM 10329 C C . ALA D 1 240 ? -12.109 4.178 126.760 1.00 34.40 239 ALA D C 1
ATOM 10330 O O . ALA D 1 240 ? -12.943 4.718 127.504 1.00 36.62 239 ALA D O 1
ATOM 10332 N N . PHE D 1 241 ? -12.471 3.404 125.741 1.00 29.64 240 PHE D N 1
ATOM 10333 C CA . PHE D 1 241 ? -13.873 3.306 125.348 1.00 26.94 240 PHE D CA 1
ATOM 10334 C C . PHE D 1 241 ? -14.419 1.891 125.333 1.00 32.50 240 PHE D C 1
ATOM 10335 O O . PHE D 1 241 ? -15.636 1.714 125.479 1.00 32.47 240 PHE D O 1
ATOM 10343 N N . ILE D 1 242 ? -13.570 0.887 125.143 1.00 30.72 241 ILE D N 1
ATOM 10344 C CA . ILE D 1 242 ? -13.988 -0.509 125.200 1.00 33.47 241 ILE D CA 1
ATOM 10345 C C . ILE D 1 242 ? -13.058 -1.252 126.150 1.00 37.19 241 ILE D C 1
ATOM 10346 O O . ILE D 1 242 ? -11.876 -1.447 125.827 1.00 31.14 241 ILE D O 1
ATOM 10351 N N . PRO D 1 243 ? -13.538 -1.687 127.314 1.00 40.08 242 PRO D N 1
ATOM 10352 C CA . PRO D 1 243 ? -12.660 -2.398 128.254 1.00 40.94 242 PRO D CA 1
ATOM 10353 C C . PRO D 1 243 ? -12.098 -3.670 127.639 1.00 42.59 242 PRO D C 1
ATOM 10354 O O . PRO D 1 243 ? -12.770 -4.356 126.867 1.00 43.01 242 PRO D O 1
ATOM 10358 N N . GLY D 1 244 ? -10.838 -3.962 127.966 1.00 39.99 243 GLY D N 1
ATOM 10359 C CA . GLY D 1 244 ? -10.218 -5.203 127.554 1.00 42.34 243 GLY D CA 1
ATOM 10360 C C . GLY D 1 244 ? -9.731 -5.233 126.118 1.00 48.39 243 GLY D C 1
ATOM 10361 O O . GLY D 1 244 ? -8.522 -5.195 125.867 1.00 46.70 243 GLY D O 1
ATOM 10362 N N . SER D 1 245 ? -10.660 -5.317 125.169 1.00 41.05 244 SER D N 1
ATOM 10363 C CA . SER D 1 245 ? -10.324 -5.462 123.759 1.00 40.85 244 SER D CA 1
ATOM 10364 C C . SER D 1 245 ? -10.220 -4.129 123.027 1.00 34.30 244 SER D C 1
ATOM 10365 O O . SER D 1 245 ? -9.949 -4.123 121.822 1.00 31.40 244 SER D O 1
ATOM 10368 N N . GLY D 1 246 ? -10.430 -3.008 123.713 1.00 33.36 245 GLY D N 1
ATOM 10369 C CA . GLY D 1 246 ? -10.343 -1.719 123.060 1.00 28.06 245 GLY D CA 1
ATOM 10370 C C . GLY D 1 246 ? -8.947 -1.401 122.565 1.00 29.91 245 GLY D C 1
ATOM 10371 O O . GLY D 1 246 ? -7.943 -1.919 123.055 1.00 34.03 245 GLY D O 1
ATOM 10372 N N . THR D 1 247 ? -8.901 -0.533 121.550 1.00 22.65 246 THR D N 1
ATOM 10373 C CA . THR D 1 247 ? -7.652 -0.095 120.934 1.00 24.87 246 THR D CA 1
ATOM 10374 C C . THR D 1 247 ? -7.398 1.394 121.077 1.00 25.74 246 THR D C 1
ATOM 10375 O O . THR D 1 247 ? -6.241 1.823 120.968 1.00 23.78 246 THR D O 1
ATOM 10379 N N . VAL D 1 248 ? -8.435 2.182 121.314 1.00 20.03 247 VAL D N 1
ATOM 10380 C CA . VAL D 1 248 ? -8.353 3.636 121.400 1.00 18.86 247 VAL D CA 1
ATOM 10381 C C . VAL D 1 248 ? -8.098 4.020 122.852 1.00 25.81 247 VAL D C 1
ATOM 10382 O O . VAL D 1 248 ? -8.770 3.520 123.760 1.00 26.15 247 VAL D O 1
ATOM 10386 N N . THR D 1 249 ? -7.136 4.910 123.077 1.00 24.05 248 THR D N 1
ATOM 10387 C CA . THR D 1 249 ? -6.797 5.344 124.426 1.00 19.20 248 THR D CA 1
ATOM 10388 C C . THR D 1 249 ? -6.784 6.863 124.445 1.00 18.18 248 THR D C 1
ATOM 10389 O O . THR D 1 249 ? -6.747 7.509 123.397 1.00 19.07 248 THR D O 1
ATOM 10393 N N . ALA D 1 250 ? -6.768 7.448 125.641 1.00 21.77 249 ALA D N 1
ATOM 10394 C CA . ALA D 1 250 ? -6.593 8.899 125.698 1.00 25.86 249 ALA D CA 1
ATOM 10395 C C . ALA D 1 250 ? -5.244 9.331 125.124 1.00 22.88 249 ALA D C 1
ATOM 10396 O O . ALA D 1 250 ? -5.222 10.291 124.333 1.00 19.65 249 ALA D O 1
ATOM 10398 N N . PRO D 1 251 ? -4.115 8.675 125.428 1.00 24.76 250 PRO D N 1
ATOM 10399 C CA . PRO D 1 251 ? -2.863 9.069 124.763 1.00 20.81 250 PRO D CA 1
ATOM 10400 C C . PRO D 1 251 ? -2.893 8.976 123.248 1.00 17.70 250 PRO D C 1
ATOM 10401 O O . PRO D 1 251 ? -2.298 9.838 122.585 1.00 19.42 250 PRO D O 1
ATOM 10405 N N . ASN D 1 252 ? -3.541 7.960 122.659 1.00 18.09 251 ASN D N 1
ATOM 10406 C CA . ASN D 1 252 ? -3.493 7.853 121.202 1.00 19.92 251 ASN D CA 1
ATOM 10407 C C . ASN D 1 252 ? -4.677 8.527 120.503 1.00 22.01 251 ASN D C 1
ATOM 10408 O O . ASN D 1 252 ? -4.798 8.407 119.275 1.00 18.23 251 ASN D O 1
ATOM 10413 N N . SER D 1 253 ? -5.486 9.304 121.235 1.00 22.51 252 SER D N 1
ATOM 10414 C CA . SER D 1 253 ? -6.555 10.148 120.705 1.00 15.60 252 SER D CA 1
ATOM 10415 C C . SER D 1 253 ? -6.161 11.619 120.782 1.00 18.71 252 SER D C 1
ATOM 10416 O O . SER D 1 253 ? -5.254 12.000 121.529 1.00 20.42 252 SER D O 1
ATOM 10419 N N . SER D 1 254 ? -6.883 12.464 120.045 1.00 20.19 253 SER D N 1
ATOM 10420 C CA . SER D 1 254 ? -6.752 13.890 120.303 1.00 15.94 253 SER D CA 1
ATOM 10421 C C . SER D 1 254 ? -7.285 14.207 121.705 1.00 20.65 253 SER D C 1
ATOM 10422 O O . SER D 1 254 ? -8.179 13.518 122.214 1.00 20.37 253 SER D O 1
ATOM 10425 N N . PRO D 1 255 ? -6.738 15.231 122.362 1.00 17.00 254 PRO D N 1
ATOM 10426 C CA . PRO D 1 255 ? -7.297 15.669 123.644 1.00 19.75 254 PRO D CA 1
ATOM 10427 C C . PRO D 1 255 ? -8.438 16.652 123.419 1.00 18.14 254 PRO D C 1
ATOM 10428 O O . PRO D 1 255 ? -8.788 16.945 122.270 1.00 16.30 254 PRO D O 1
ATOM 10432 N N . LEU D 1 256 ? -9.006 17.168 124.502 1.00 14.65 255 LEU D N 1
ATOM 10433 C CA . LEU D 1 256 ? -9.868 18.355 124.462 1.00 13.68 255 LEU D CA 1
ATOM 10434 C C . LEU D 1 256 ? -8.965 19.576 124.669 1.00 18.31 255 LEU D C 1
ATOM 10435 O O . LEU D 1 256 ? -8.036 19.514 125.470 1.00 17.99 255 LEU D O 1
ATOM 10440 N N . ASN D 1 257 ? -9.214 20.674 123.942 1.00 17.68 256 ASN D N 1
ATOM 10441 C CA . ASN D 1 257 ? -8.227 21.758 123.917 1.00 22.25 256 ASN D CA 1
ATOM 10442 C C . ASN D 1 257 ? -8.870 23.115 123.641 1.00 17.90 256 ASN D C 1
ATOM 10443 O O . ASN D 1 257 ? -10.013 23.205 123.190 1.00 15.29 256 ASN D O 1
ATOM 10448 N N . ASP D 1 258 ? -8.090 24.178 123.907 1.00 18.22 257 ASP D N 1
ATOM 10449 C CA . ASP D 1 258 ? -8.452 25.566 123.627 1.00 16.52 257 ASP D CA 1
ATOM 10450 C C . ASP D 1 258 ? -7.494 26.158 122.595 1.00 15.78 257 ASP D C 1
ATOM 10451 O O . ASP D 1 258 ? -6.277 25.927 122.661 1.00 15.95 257 ASP D O 1
ATOM 10456 N N . GLY D 1 259 ? -8.019 26.944 121.661 1.00 18.09 258 GLY D N 1
ATOM 10457 C CA . GLY D 1 259 ? -7.154 27.690 120.768 1.00 13.99 258 GLY D CA 1
ATOM 10458 C C . GLY D 1 259 ? -7.915 28.269 119.592 1.00 16.22 258 GLY D C 1
ATOM 10459 O O . GLY D 1 259 ? -9.124 28.040 119.415 1.00 15.69 258 GLY D O 1
ATOM 10460 N N . ALA D 1 260 ? -7.186 29.049 118.798 1.00 14.19 259 ALA D N 1
ATOM 10461 C CA . ALA D 1 260 ? -7.763 29.681 117.612 1.00 18.29 259 ALA D CA 1
ATOM 10462 C C . ALA D 1 260 ? -6.695 29.824 116.536 1.00 19.87 259 ALA D C 1
ATOM 10463 O O . ALA D 1 260 ? -5.494 29.783 116.815 1.00 16.64 259 ALA D O 1
ATOM 10465 N N . ALA D 1 261 ? -7.152 30.042 115.305 1.00 19.05 260 ALA D N 1
ATOM 10466 C CA . ALA D 1 261 ? -6.247 30.234 114.175 1.00 12.93 260 ALA D CA 1
ATOM 10467 C C . ALA D 1 261 ? -6.975 31.053 113.115 1.00 17.15 260 ALA D C 1
ATOM 10468 O O . ALA D 1 261 ? -8.203 30.978 112.985 1.00 14.53 260 ALA D O 1
ATOM 10470 N N . ALA D 1 262 ? -6.209 31.840 112.353 1.00 18.30 261 ALA D N 1
ATOM 10471 C CA . ALA D 1 262 ? -6.785 32.768 111.388 1.00 13.93 261 ALA D CA 1
ATOM 10472 C C . ALA D 1 262 ? -5.882 32.872 110.167 1.00 16.91 261 ALA D C 1
ATOM 10473 O O . ALA D 1 262 ? -4.653 32.822 110.285 1.00 15.08 261 ALA D O 1
ATOM 10475 N N . VAL D 1 263 ? -6.503 33.048 108.993 1.00 16.96 262 VAL D N 1
ATOM 10476 C CA . VAL D 1 263 ? -5.800 33.391 107.756 1.00 14.55 262 VAL D CA 1
ATOM 10477 C C . VAL D 1 263 ? -6.389 34.681 107.205 1.00 18.87 262 VAL D C 1
ATOM 10478 O O . VAL D 1 263 ? -7.565 35.005 107.425 1.00 18.67 262 VAL D O 1
ATOM 10482 N N . VAL D 1 264 ? -5.569 35.406 106.453 1.00 17.80 263 VAL D N 1
ATOM 10483 C CA . VAL D 1 264 ? -5.998 36.617 105.764 1.00 15.67 263 VAL D CA 1
ATOM 10484 C C . VAL D 1 264 ? -5.963 36.359 104.261 1.00 19.84 263 VAL D C 1
ATOM 10485 O O . VAL D 1 264 ? -4.913 36.011 103.697 1.00 17.13 263 VAL D O 1
ATOM 10489 N N . LEU D 1 265 ? -7.104 36.586 103.612 1.00 16.67 264 LEU D N 1
ATOM 10490 C CA . LEU D 1 265 ? -7.314 36.289 102.201 1.00 16.31 264 LEU D CA 1
ATOM 10491 C C . LEU D 1 265 ? -7.536 37.592 101.446 1.00 16.99 264 LEU D C 1
ATOM 10492 O O . LEU D 1 265 ? -8.251 38.480 101.931 1.00 17.40 264 LEU D O 1
ATOM 10497 N N . VAL D 1 266 ? -6.924 37.714 100.259 1.00 17.35 265 VAL D N 1
ATOM 10498 C CA . VAL D 1 266 ? -7.161 38.865 99.393 1.00 15.77 265 VAL D CA 1
ATOM 10499 C C . VAL D 1 266 ? -7.341 38.418 97.946 1.00 20.59 265 VAL D C 1
ATOM 10500 O O . VAL D 1 266 ? -6.799 37.396 97.510 1.00 22.29 265 VAL D O 1
ATOM 10504 N N . SER D 1 267 ? -8.085 39.229 97.196 1.00 20.15 266 SER D N 1
ATOM 10505 C CA . SER D 1 267 ? -8.245 39.059 95.761 1.00 19.75 266 SER D CA 1
ATOM 10506 C C . SER D 1 267 ? -6.963 39.416 95.005 1.00 23.97 266 SER D C 1
ATOM 10507 O O . SER D 1 267 ? -6.061 40.078 95.521 1.00 23.75 266 SER D O 1
ATOM 10510 N N . GLU D 1 268 ? -6.910 38.989 93.740 1.00 24.69 267 GLU D N 1
ATOM 10511 C CA . GLU D 1 268 ? -5.772 39.344 92.900 1.00 25.68 267 GLU D CA 1
ATOM 10512 C C . GLU D 1 268 ? -5.681 40.849 92.702 1.00 28.13 267 GLU D C 1
ATOM 10513 O O . GLU D 1 268 ? -4.587 41.425 92.773 1.00 29.96 267 GLU D O 1
ATOM 10519 N N . ALA D 1 269 ? -6.819 41.508 92.463 1.00 29.68 268 ALA D N 1
ATOM 10520 C CA . ALA D 1 269 ? -6.801 42.946 92.211 1.00 30.17 268 ALA D CA 1
ATOM 10521 C C . ALA D 1 269 ? -6.316 43.717 93.434 1.00 34.26 268 ALA D C 1
ATOM 10522 O O . ALA D 1 269 ? -5.561 44.689 93.307 1.00 35.78 268 ALA D O 1
ATOM 10524 N N . LYS D 1 270 ? -6.745 43.296 94.627 1.00 29.60 269 LYS D N 1
ATOM 10525 C CA . LYS D 1 270 ? -6.359 43.995 95.847 1.00 21.89 269 LYS D CA 1
ATOM 10526 C C . LYS D 1 270 ? -4.889 43.745 96.182 1.00 24.87 269 LYS D C 1
ATOM 10527 O O . LYS D 1 270 ? -4.191 44.645 96.672 1.00 24.01 269 LYS D O 1
ATOM 10533 N N . LEU D 1 271 ? -4.406 42.527 95.925 1.00 24.02 270 LEU D N 1
ATOM 10534 C CA . LEU D 1 271 ? -2.984 42.231 96.062 1.00 28.71 270 LEU D CA 1
ATOM 10535 C C . LEU D 1 271 ? -2.152 43.230 95.269 1.00 31.91 270 LEU D C 1
ATOM 10536 O O . LEU D 1 271 ? -1.166 43.785 95.768 1.00 26.55 270 LEU D O 1
ATOM 10541 N N . LYS D 1 272 ? -2.557 43.488 94.028 1.00 28.32 271 LYS D N 1
ATOM 10542 C CA . LYS D 1 272 ? -1.813 44.418 93.191 1.00 27.42 271 LYS D CA 1
ATOM 10543 C C . LYS D 1 272 ? -2.030 45.871 93.624 1.00 30.50 271 LYS D C 1
ATOM 10544 O O . LYS D 1 272 ? -1.082 46.668 93.627 1.00 31.07 271 LYS D O 1
ATOM 10550 N N . GLU D 1 273 ? -3.262 46.242 93.993 1.00 27.62 272 GLU D N 1
ATOM 10551 C CA . GLU D 1 273 ? -3.532 47.620 94.395 1.00 30.51 272 GLU D CA 1
ATOM 10552 C C . GLU D 1 273 ? -2.700 48.031 95.605 1.00 31.49 272 GLU D C 1
ATOM 10553 O O . GLU D 1 273 ? -2.192 49.160 95.661 1.00 30.93 272 GLU D O 1
ATOM 10559 N N . LEU D 1 274 ? -2.575 47.145 96.595 1.00 26.44 273 LEU D N 1
ATOM 10560 C CA . LEU D 1 274 ? -1.860 47.443 97.827 1.00 25.15 273 LEU D CA 1
ATOM 10561 C C . LEU D 1 274 ? -0.409 46.968 97.802 1.00 25.59 273 LEU D C 1
ATOM 10562 O O . LEU D 1 274 ? 0.316 47.169 98.787 1.00 25.69 273 LEU D O 1
ATOM 10567 N N . ASN D 1 275 ? 0.034 46.368 96.696 1.00 25.90 274 ASN D N 1
ATOM 10568 C CA . ASN D 1 275 ? 1.413 45.892 96.545 1.00 26.45 274 ASN D CA 1
ATOM 10569 C C . ASN D 1 275 ? 1.778 44.912 97.665 1.00 25.61 274 ASN D C 1
ATOM 10570 O O . ASN D 1 275 ? 2.813 45.031 98.327 1.00 28.39 274 ASN D O 1
ATOM 10575 N N . LEU D 1 276 ? 0.929 43.910 97.855 1.00 24.36 275 LEU D N 1
ATOM 10576 C CA . LEU D 1 276 ? 1.090 42.944 98.932 1.00 25.12 275 LEU D CA 1
ATOM 10577 C C . LEU D 1 276 ? 1.873 41.732 98.453 1.00 29.55 275 LEU D C 1
ATOM 10578 O O . LEU D 1 276 ? 1.786 41.330 97.289 1.00 28.74 275 LEU D O 1
ATOM 10583 N N . LYS D 1 277 ? 2.629 41.136 99.371 1.00 30.45 276 LYS D N 1
ATOM 10584 C CA . LYS D 1 277 ? 3.394 39.945 99.035 1.00 31.13 276 LYS D CA 1
ATOM 10585 C C . LYS D 1 277 ? 2.646 38.719 99.525 1.00 29.83 276 LYS D C 1
ATOM 10586 O O . LYS D 1 277 ? 2.529 38.527 100.746 1.00 31.69 276 LYS D O 1
ATOM 10592 N N . PRO D 1 278 ? 2.124 37.874 98.636 1.00 27.26 277 PRO D N 1
ATOM 10593 C CA . PRO D 1 278 ? 1.334 36.717 99.080 1.00 27.49 277 PRO D CA 1
ATOM 10594 C C . PRO D 1 278 ? 2.220 35.613 99.632 1.00 20.90 277 PRO D C 1
ATOM 10595 O O . PRO D 1 278 ? 3.365 35.426 99.202 1.00 24.47 277 PRO D O 1
ATOM 10599 N N . VAL D 1 279 ? 1.681 34.901 100.623 1.00 27.50 278 VAL D N 1
ATOM 10600 C CA . VAL D 1 279 ? 2.360 33.723 101.161 1.00 24.79 278 VAL D CA 1
ATOM 10601 C C . VAL D 1 279 ? 2.028 32.494 100.329 1.00 23.59 278 VAL D C 1
ATOM 10602 O O . VAL D 1 279 ? 2.904 31.665 100.039 1.00 24.01 278 VAL D O 1
ATOM 10606 N N . ALA D 1 280 ? 0.760 32.342 99.950 1.00 21.36 279 ALA D N 1
ATOM 10607 C CA . ALA D 1 280 ? 0.302 31.150 99.259 1.00 19.07 279 ALA D CA 1
ATOM 10608 C C . ALA D 1 280 ? -0.902 31.499 98.392 1.00 25.44 279 ALA D C 1
ATOM 10609 O O . ALA D 1 280 ? -1.479 32.588 98.488 1.00 24.06 279 ALA D O 1
ATOM 10611 N N . LYS D 1 281 ? -1.253 30.566 97.509 1.00 19.20 280 LYS D N 1
ATOM 10612 C CA . LYS D 1 281 ? -2.450 30.659 96.679 1.00 21.43 280 LYS D CA 1
ATOM 10613 C C . LYS D 1 281 ? -3.366 29.491 97.001 1.00 24.18 280 LYS D C 1
ATOM 10614 O O . LYS D 1 281 ? -2.904 28.353 97.113 1.00 19.30 280 LYS D O 1
ATOM 10620 N N . ILE D 1 282 ? -4.664 29.752 97.139 1.00 16.95 281 ILE D N 1
ATOM 10621 C CA . ILE D 1 282 ? -5.608 28.647 97.273 1.00 16.47 281 ILE D CA 1
ATOM 10622 C C . ILE D 1 282 ? -5.864 28.087 95.881 1.00 21.76 281 ILE D C 1
ATOM 10623 O O . ILE D 1 282 ? -6.211 28.837 94.959 1.00 20.22 281 ILE D O 1
ATOM 10628 N N . LEU D 1 283 ? -5.626 26.780 95.708 1.00 17.96 282 LEU D N 1
ATOM 10629 C CA . LEU D 1 283 ? -5.815 26.134 94.409 1.00 20.52 282 LEU D CA 1
ATOM 10630 C C . LEU D 1 283 ? -7.164 25.447 94.279 1.00 24.44 282 LEU D C 1
ATOM 10631 O O . LEU D 1 283 ? -7.695 25.372 93.165 1.00 20.19 282 LEU D O 1
ATOM 10636 N N . GLY D 1 284 ? -7.731 24.950 95.374 1.00 17.40 283 GLY D N 1
ATOM 10637 C CA . GLY D 1 284 ? -9.038 24.309 95.303 1.00 16.71 283 GLY D CA 1
ATOM 10638 C C . GLY D 1 284 ? -9.418 23.730 96.645 1.00 22.38 283 GLY D C 1
ATOM 10639 O O . GLY D 1 284 ? -8.656 23.782 97.612 1.00 17.62 283 GLY D O 1
ATOM 10640 N N . TRP D 1 285 ? -10.628 23.183 96.704 1.00 20.91 284 TRP D N 1
ATOM 10641 C CA . TRP D 1 285 ? -11.086 22.606 97.958 1.00 17.11 284 TRP D CA 1
ATOM 10642 C C . TRP D 1 285 ? -12.165 21.579 97.657 1.00 19.65 284 TRP D C 1
ATOM 10643 O O . TRP D 1 285 ? -12.670 21.486 96.539 1.00 15.96 284 TRP D O 1
ATOM 10654 N N . GLY D 1 286 ? -12.504 20.806 98.678 1.00 14.51 285 GLY D N 1
ATOM 10655 C CA . GLY D 1 286 ? -13.594 19.860 98.538 1.00 18.74 285 GLY D CA 1
ATOM 10656 C C . GLY D 1 286 ? -14.165 19.455 99.872 1.00 15.52 285 GLY D C 1
ATOM 10657 O O . GLY D 1 286 ? -13.427 19.205 100.820 1.00 17.26 285 GLY D O 1
ATOM 10658 N N . ASP D 1 287 ? -15.486 19.371 99.948 1.00 13.23 286 ASP D N 1
ATOM 10659 C CA . ASP D 1 287 ? -16.188 18.790 101.080 1.00 17.55 286 ASP D CA 1
ATOM 10660 C C . ASP D 1 287 ? -16.785 17.460 100.641 1.00 14.81 286 ASP D C 1
ATOM 10661 O O . ASP D 1 287 ? -17.145 17.288 99.475 1.00 16.73 286 ASP D O 1
ATOM 10666 N N . ALA D 1 288 ? -16.858 16.498 101.564 1.00 17.32 287 ALA D N 1
ATOM 10667 C CA . ALA D 1 288 ? -17.516 15.230 101.272 1.00 16.68 287 ALA D CA 1
ATOM 10668 C C . ALA D 1 288 ? -18.174 14.740 102.557 1.00 13.86 287 ALA D C 1
ATOM 10669 O O . ALA D 1 288 ? -17.888 15.244 103.642 1.00 13.66 287 ALA D O 1
ATOM 10671 N N . ALA D 1 289 ? -19.057 13.742 102.438 1.00 18.07 288 ALA D N 1
ATOM 10672 C CA . ALA D 1 289 ? -19.698 13.168 103.616 1.00 15.82 288 ALA D CA 1
ATOM 10673 C C . ALA D 1 289 ? -20.130 11.744 103.319 1.00 15.63 288 ALA D C 1
ATOM 10674 O O . ALA D 1 289 ? -20.336 11.368 102.162 1.00 17.36 288 ALA D O 1
ATOM 10676 N N . GLN D 1 290 ? -20.257 10.954 104.378 1.00 18.50 289 GLN D N 1
ATOM 10677 C CA . GLN D 1 290 ? -20.754 9.580 104.273 1.00 20.51 289 GLN D CA 1
ATOM 10678 C C . GLN D 1 290 ? -21.474 9.230 105.581 1.00 19.66 289 GLN D C 1
ATOM 10679 O O . GLN D 1 290 ? -21.809 10.116 106.371 1.00 18.87 289 GLN D O 1
ATOM 10685 N N . GLN D 1 291 ? -21.668 7.937 105.841 1.00 15.79 290 GLN D N 1
ATOM 10686 C CA . GLN D 1 291 ? -22.363 7.497 107.050 1.00 17.77 290 GLN D CA 1
ATOM 10687 C C . GLN D 1 291 ? -21.796 8.191 108.289 1.00 17.39 290 GLN D C 1
ATOM 10688 O O . GLN D 1 291 ? -20.563 8.227 108.469 1.00 18.30 290 GLN D O 1
ATOM 10694 N N . PRO D 1 292 ? -22.649 8.766 109.156 1.00 17.32 291 PRO D N 1
ATOM 10695 C CA . PRO D 1 292 ? -22.118 9.598 110.256 1.00 18.54 291 PRO D CA 1
ATOM 10696 C C . PRO D 1 292 ? -21.134 8.866 111.160 1.00 18.53 291 PRO D C 1
ATOM 10697 O O . PRO D 1 292 ? -20.112 9.451 111.535 1.00 17.89 291 PRO D O 1
ATOM 10701 N N . SER D 1 293 ? -21.396 7.604 111.514 1.00 19.69 292 SER D N 1
ATOM 10702 C CA . SER D 1 293 ? -20.453 6.916 112.392 1.00 19.91 292 SER D CA 1
ATOM 10703 C C . SER D 1 293 ? -19.148 6.580 111.688 1.00 21.17 292 SER D C 1
ATOM 10704 O O . SER D 1 293 ? -18.193 6.183 112.362 1.00 17.94 292 SER D O 1
ATOM 10707 N N . LYS D 1 294 ? -19.092 6.724 110.359 1.00 21.91 293 LYS D N 1
ATOM 10708 C CA . LYS D 1 294 ? -17.885 6.533 109.566 1.00 20.63 293 LYS D CA 1
ATOM 10709 C C . LYS D 1 294 ? -17.240 7.865 109.182 1.00 18.90 293 LYS D C 1
ATOM 10710 O O . LYS D 1 294 ? -16.537 7.941 108.171 1.00 20.23 293 LYS D O 1
ATOM 10716 N N . PHE D 1 295 ? -17.458 8.924 109.976 1.00 16.60 294 PHE D N 1
ATOM 10717 C CA . PHE D 1 295 ? -16.855 10.211 109.628 1.00 15.57 294 PHE D CA 1
ATOM 10718 C C . PHE D 1 295 ? -15.335 10.124 109.572 1.00 17.84 294 PHE D C 1
ATOM 10719 O O . PHE D 1 295 ? -14.695 10.910 108.864 1.00 19.58 294 PHE D O 1
ATOM 10727 N N . THR D 1 296 ? -14.766 9.153 110.273 1.00 19.41 295 THR D N 1
ATOM 10728 C CA . THR D 1 296 ? -13.317 9.021 110.388 1.00 17.42 295 THR D CA 1
ATOM 10729 C C . THR D 1 296 ? -12.637 8.891 109.033 1.00 20.68 295 TH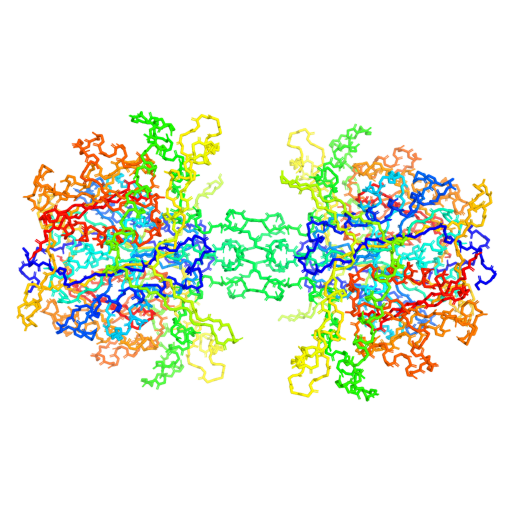R D C 1
ATOM 10730 O O . THR D 1 296 ? -11.488 9.314 108.886 1.00 20.46 295 THR D O 1
ATOM 10734 N N . THR D 1 297 ? -13.302 8.289 108.040 1.00 19.63 296 THR D N 1
ATOM 10735 C CA . THR D 1 297 ? -12.686 8.117 106.729 1.00 14.74 296 THR D CA 1
ATOM 10736 C C . THR D 1 297 ? -13.320 8.992 105.651 1.00 16.45 296 THR D C 1
ATOM 10737 O O . THR D 1 297 ? -13.047 8.796 104.457 1.00 18.69 296 THR D O 1
ATOM 10741 N N . ALA D 1 298 ? -14.130 9.973 106.038 1.00 16.96 297 ALA D N 1
ATOM 10742 C CA . ALA D 1 298 ? -14.595 10.948 105.059 1.00 19.00 297 ALA D CA 1
ATOM 10743 C C . ALA D 1 298 ? -13.465 11.716 104.377 1.00 18.64 297 ALA D C 1
ATOM 10744 O O . ALA D 1 298 ? -13.680 12.145 103.228 1.00 16.09 297 ALA D O 1
ATOM 10746 N N . PRO D 1 299 ? -12.276 11.924 104.982 1.00 19.97 298 PRO D N 1
ATOM 10747 C CA . PRO D 1 299 ? -11.201 12.583 104.228 1.00 21.04 298 PRO D CA 1
ATOM 10748 C C . PRO D 1 299 ? -10.759 11.805 103.005 1.00 20.39 298 PRO D C 1
ATOM 10749 O O . PRO D 1 299 ? -10.231 12.408 102.062 1.00 19.47 298 PRO D O 1
ATOM 10753 N N . ALA D 1 300 ? -10.957 10.489 102.985 1.00 17.12 299 ALA D N 1
ATOM 10754 C CA . ALA D 1 300 ? -10.602 9.728 101.797 1.00 18.56 299 ALA D CA 1
ATOM 10755 C C . ALA D 1 300 ? -11.478 10.078 100.600 1.00 20.99 299 ALA D C 1
ATOM 10756 O O . ALA D 1 300 ? -11.086 9.777 99.463 1.00 19.35 299 ALA D O 1
ATOM 10758 N N . LEU D 1 301 ? -12.643 10.705 100.828 1.00 18.05 300 LEU D N 1
ATOM 10759 C CA . LEU D 1 301 ? -13.451 11.285 99.757 1.00 16.70 300 LEU D CA 1
ATOM 10760 C C . LEU D 1 301 ? -13.100 12.752 99.499 1.00 17.58 300 LEU D C 1
ATOM 10761 O O . LEU D 1 301 ? -13.030 13.175 98.334 1.00 19.33 300 LEU D O 1
ATOM 10766 N N . ALA D 1 302 ? -12.903 13.535 100.570 1.00 16.71 301 ALA D N 1
ATOM 10767 C CA . ALA D 1 302 ? -12.745 14.984 100.417 1.00 15.96 301 ALA D CA 1
ATOM 10768 C C . ALA D 1 302 ? -11.393 15.328 99.795 1.00 20.42 301 ALA D C 1
ATOM 10769 O O . ALA D 1 302 ? -11.302 16.247 98.966 1.00 19.90 301 ALA D O 1
ATOM 10771 N N . ILE D 1 303 ? -10.334 14.600 100.165 1.00 18.10 302 ILE D N 1
ATOM 10772 C CA . ILE D 1 303 ? -9.005 14.922 99.629 1.00 16.53 302 ILE D CA 1
ATOM 10773 C C . ILE D 1 303 ? -8.947 14.728 98.111 1.00 17.19 302 ILE D C 1
ATOM 10774 O O . ILE D 1 303 ? -8.523 15.660 97.409 1.00 21.30 302 ILE D O 1
ATOM 10779 N N . PRO D 1 304 ? -9.378 13.597 97.545 1.00 19.64 303 PRO D N 1
ATOM 10780 C CA . PRO D 1 304 ? -9.372 13.497 96.074 1.00 22.34 303 PRO D CA 1
ATOM 10781 C C . PRO D 1 304 ? -10.259 14.531 95.410 1.00 22.35 303 PRO D C 1
ATOM 10782 O O . PRO D 1 304 ? -9.930 15.013 94.316 1.00 23.56 303 PRO D O 1
ATOM 10786 N N . LYS D 1 305 ? -11.370 14.893 96.050 1.00 23.54 304 LYS D N 1
ATOM 10787 C CA . LYS D 1 305 ? -12.244 15.906 95.480 1.00 22.30 304 LYS D CA 1
ATOM 10788 C C . LYS D 1 305 ? -11.549 17.263 95.450 1.00 22.61 304 LYS D C 1
ATOM 10789 O O . LYS D 1 305 ? -11.629 17.985 94.451 1.00 19.74 304 LYS D O 1
ATOM 10795 N N . ALA D 1 306 ? -10.862 17.627 96.533 1.00 18.20 305 ALA D N 1
ATOM 10796 C CA . ALA D 1 306 ? -10.138 18.895 96.543 1.00 17.97 305 ALA D CA 1
ATOM 10797 C C . ALA D 1 306 ? -9.012 18.890 95.512 1.00 22.76 305 ALA D C 1
ATOM 10798 O O . ALA D 1 306 ? -8.798 19.883 94.809 1.00 20.87 305 ALA D O 1
ATOM 10800 N N . LEU D 1 307 ? -8.290 17.776 95.398 1.00 19.51 306 LEU D N 1
ATOM 10801 C CA . LEU D 1 307 ? -7.227 17.683 94.404 1.00 23.14 306 LEU D CA 1
ATOM 10802 C C . LEU D 1 307 ? -7.780 17.856 92.986 1.00 19.62 306 LEU D C 1
ATOM 10803 O O . LEU D 1 307 ? -7.198 18.579 92.173 1.00 26.92 306 LEU D O 1
ATOM 10808 N N . LYS D 1 308 ? -8.925 17.222 92.684 1.00 24.38 307 LYS D N 1
ATOM 10809 C CA . LYS D 1 308 ? -9.528 17.371 91.361 1.00 23.40 307 LYS D CA 1
ATOM 10810 C C . LYS D 1 308 ? -9.961 18.812 91.117 1.00 24.26 307 LYS D C 1
ATOM 10811 O O . LYS D 1 308 ? -9.685 19.380 90.053 1.00 24.54 307 LYS D O 1
ATOM 10817 N N . HIS D 1 309 ? -10.578 19.439 92.122 1.00 20.08 308 HIS D N 1
ATOM 10818 C CA . HIS D 1 309 ? -10.964 20.845 92.018 1.00 22.82 308 HIS D CA 1
ATOM 10819 C C . HIS D 1 309 ? -9.744 21.724 91.777 1.00 20.05 308 HIS D C 1
ATOM 10820 O O . HIS D 1 309 ? -9.805 22.675 90.990 1.00 27.58 308 HIS D O 1
ATOM 10827 N N . ALA D 1 310 ? -8.625 21.424 92.449 1.00 20.28 309 ALA D N 1
ATOM 10828 C CA . ALA D 1 310 ? -7.375 22.164 92.268 1.00 23.66 309 ALA D CA 1
ATOM 10829 C C . ALA D 1 310 ? -6.656 21.829 90.969 1.00 29.63 309 ALA D C 1
ATOM 10830 O O . ALA D 1 310 ? -5.721 22.553 90.597 1.00 26.71 309 ALA D O 1
ATOM 10832 N N . GLY D 1 311 ? -7.056 20.767 90.276 1.00 26.52 310 GLY D N 1
ATOM 10833 C CA . GLY D 1 311 ? -6.316 20.322 89.098 1.00 27.68 310 GLY D CA 1
ATOM 10834 C C . GLY D 1 311 ? -4.915 19.858 89.431 1.00 30.67 310 GLY D C 1
ATOM 10835 O O . GLY D 1 311 ? -3.978 20.113 88.666 1.00 34.16 310 GLY D O 1
ATOM 10836 N N . VAL D 1 312 ? -4.749 19.185 90.568 1.00 26.96 311 VAL D N 1
ATOM 10837 C CA . VAL D 1 312 ? -3.449 18.719 91.040 1.00 28.84 311 VAL D CA 1
ATOM 10838 C C . VAL D 1 312 ? -3.538 17.214 91.286 1.00 25.12 311 VAL D C 1
ATOM 10839 O O . VAL D 1 312 ? -4.554 16.726 91.790 1.00 27.55 311 VAL D O 1
ATOM 10843 N N . GLY D 1 313 ? -2.486 16.477 90.904 1.00 29.79 312 GLY D N 1
ATOM 10844 C CA . GLY D 1 313 ? -2.434 15.049 91.194 1.00 26.01 312 GLY D CA 1
ATOM 10845 C C . GLY D 1 313 ? -1.957 14.788 92.614 1.00 29.89 312 GLY D C 1
ATOM 10846 O O . GLY D 1 313 ? -1.191 15.559 93.177 1.00 28.76 312 GLY D O 1
ATOM 10847 N N . GLN D 1 314 ? -2.413 13.671 93.199 1.00 23.95 313 GLN D N 1
ATOM 10848 C CA . GLN D 1 314 ? -2.059 13.383 94.589 1.00 27.42 313 GLN D CA 1
ATOM 10849 C C . GLN D 1 314 ? -0.547 13.257 94.772 1.00 25.98 313 GLN D C 1
ATOM 10850 O O . GLN D 1 314 ? -0.002 13.706 95.786 1.00 24.26 313 GLN D O 1
ATOM 10856 N N . ASP D 1 315 ? 0.148 12.648 93.800 1.00 29.34 314 ASP D N 1
ATOM 10857 C CA . ASP D 1 315 ? 1.593 12.453 93.915 1.00 30.99 314 ASP D CA 1
ATOM 10858 C C . ASP D 1 315 ? 2.374 13.763 93.924 1.00 30.30 314 ASP D C 1
ATOM 10859 O O . ASP D 1 315 ? 3.544 13.769 94.322 1.00 27.76 314 ASP D O 1
ATOM 10864 N N . ALA D 1 316 ? 1.777 14.865 93.470 1.00 26.07 315 ALA D N 1
ATOM 10865 C CA . ALA D 1 316 ? 2.491 16.137 93.440 1.00 30.05 315 ALA D CA 1
ATOM 10866 C C . ALA D 1 316 ? 2.430 16.874 94.771 1.00 24.92 315 ALA D C 1
ATOM 10867 O O . ALA D 1 316 ? 3.165 17.851 94.959 1.00 27.18 315 ALA D O 1
ATOM 10869 N N . ILE D 1 317 ? 1.568 16.450 95.687 1.00 20.72 316 ILE D N 1
ATOM 10870 C CA . ILE D 1 317 ? 1.527 17.087 96.997 1.00 20.89 316 ILE D CA 1
ATOM 10871 C C . ILE D 1 317 ? 2.834 16.810 97.736 1.00 29.18 316 ILE D C 1
ATOM 10872 O O . ILE D 1 317 ? 3.302 15.660 97.811 1.00 24.41 316 ILE D O 1
ATOM 10877 N N . ASP D 1 318 ? 3.446 17.869 98.273 1.00 23.56 317 ASP D N 1
ATOM 10878 C CA . ASP D 1 318 ? 4.693 17.725 99.018 1.00 20.20 317 ASP D CA 1
ATOM 10879 C C . ASP D 1 318 ? 4.461 17.440 100.494 1.00 23.20 317 ASP D C 1
ATOM 10880 O O . ASP D 1 318 ? 5.313 16.817 101.149 1.00 25.05 317 ASP D O 1
ATOM 10885 N N . ALA D 1 319 ? 3.330 17.877 101.028 1.00 17.55 318 ALA D N 1
ATOM 10886 C CA . ALA D 1 319 ? 3.012 17.646 102.424 1.00 15.77 318 ALA D CA 1
ATOM 10887 C C . ALA D 1 319 ? 1.502 17.667 102.595 1.00 23.05 318 ALA D C 1
ATOM 10888 O O . ALA D 1 319 ? 0.815 18.514 102.012 1.00 18.85 318 ALA D O 1
ATOM 10890 N N . PHE D 1 320 ? 0.999 16.713 103.375 1.00 17.37 319 PHE D N 1
ATOM 10891 C CA . PHE D 1 320 ? -0.402 16.636 103.763 1.00 18.43 319 PHE D CA 1
ATOM 10892 C C . PHE D 1 320 ? -0.530 16.942 105.245 1.00 16.23 319 PHE D C 1
ATOM 10893 O O . PHE D 1 320 ? 0.343 16.579 106.048 1.00 16.02 319 PHE D O 1
ATOM 10901 N N . GLU D 1 321 ? -1.640 17.595 105.602 1.00 13.95 320 GLU D N 1
ATOM 10902 C CA . GLU D 1 321 ? -2.108 17.654 106.982 1.00 15.01 320 GLU D CA 1
ATOM 10903 C C . GLU D 1 321 ? -3.414 16.872 107.013 1.00 20.12 320 GLU D C 1
ATOM 10904 O O . GLU D 1 321 ? -4.405 17.295 106.416 1.00 17.70 320 GLU D O 1
ATOM 10910 N N . ILE D 1 322 ? -3.403 15.710 107.659 1.00 17.26 321 ILE D N 1
ATOM 10911 C CA . ILE D 1 322 ? -4.600 14.899 107.840 1.00 15.11 321 ILE D CA 1
ATOM 10912 C C . ILE D 1 322 ? -4.939 14.987 109.315 1.00 15.67 321 ILE D C 1
ATOM 10913 O O . ILE D 1 322 ? -4.186 14.465 110.141 1.00 14.84 321 ILE D O 1
ATOM 10918 N N . ASN D 1 323 ? -6.062 15.623 109.670 1.00 14.04 322 ASN D N 1
ATOM 10919 C CA . ASN D 1 323 ? -6.239 15.944 111.085 1.00 13.48 322 ASN D CA 1
ATOM 10920 C C . ASN D 1 323 ? -6.342 14.672 111.915 1.00 16.77 322 ASN D C 1
ATOM 10921 O O . ASN D 1 323 ? -7.067 13.733 111.562 1.00 20.06 322 ASN D O 1
ATOM 10926 N N . GLU D 1 324 ? -5.594 14.637 113.020 1.00 17.55 323 GLU D N 1
ATOM 10927 C CA . GLU D 1 324 ? -5.540 13.442 113.867 1.00 15.51 323 GLU D CA 1
ATOM 10928 C C . GLU D 1 324 ? -6.621 13.498 114.950 1.00 15.87 323 GLU D C 1
ATOM 10929 O O . GLU D 1 324 ? -6.337 13.586 116.148 1.00 16.63 323 GLU D O 1
ATOM 10935 N N . ALA D 1 325 ? -7.897 13.400 114.536 1.00 15.01 324 ALA D N 1
ATOM 10936 C CA . ALA D 1 325 ? -8.933 13.255 115.564 1.00 17.37 324 ALA D CA 1
ATOM 10937 C C . ALA D 1 325 ? -8.592 12.100 116.499 1.00 18.14 324 ALA D C 1
ATOM 10938 O O . ALA D 1 325 ? -8.751 12.201 117.727 1.00 16.60 324 ALA D O 1
ATOM 10940 N N . PHE D 1 326 ? -8.098 11.005 115.921 1.00 19.84 325 PHE D N 1
ATOM 10941 C CA . PHE D 1 326 ? -7.504 9.873 116.618 1.00 17.25 325 PHE D CA 1
ATOM 10942 C C . PHE D 1 326 ? -6.325 9.384 115.783 1.00 18.87 325 PHE D C 1
ATOM 10943 O O . PHE D 1 326 ? -6.254 9.639 114.574 1.00 16.52 325 PHE D O 1
ATOM 10951 N N . SER D 1 327 ? -5.400 8.656 116.417 1.00 17.08 326 SER D N 1
ATOM 10952 C CA . SER D 1 327 ? -4.324 8.061 115.630 1.00 18.56 326 SER D CA 1
ATOM 10953 C C . SER D 1 327 ? -4.893 7.165 114.535 1.00 22.47 326 SER D C 1
ATOM 10954 O O . SER D 1 327 ? -4.400 7.161 113.398 1.00 20.78 326 SER D O 1
ATOM 10957 N N . VAL D 1 328 ? -5.956 6.421 114.848 1.00 19.76 327 VAL D N 1
ATOM 10958 C CA . VAL D 1 328 ? -6.505 5.484 113.868 1.00 20.77 327 VAL D CA 1
ATOM 10959 C C . VAL D 1 328 ? -7.059 6.224 112.647 1.00 18.90 327 VAL D C 1
ATOM 10960 O O . VAL D 1 328 ? -7.078 5.675 111.542 1.00 20.79 327 VAL D O 1
ATOM 10964 N N . VAL D 1 329 ? -7.499 7.478 112.816 1.00 18.64 328 VAL D N 1
ATOM 10965 C CA . VAL D 1 329 ? -8.015 8.261 111.687 1.00 15.23 328 VAL D CA 1
ATOM 10966 C C . VAL D 1 329 ? -6.919 8.518 110.660 1.00 20.45 328 VAL D C 1
ATOM 10967 O O . VAL D 1 329 ? -7.133 8.385 109.444 1.00 19.17 328 VAL D O 1
ATOM 10971 N N . ALA D 1 330 ? -5.729 8.914 111.124 1.00 18.56 329 ALA D N 1
ATOM 10972 C CA . ALA D 1 330 ? -4.622 9.116 110.196 1.00 23.18 329 ALA D CA 1
ATOM 10973 C C . ALA D 1 330 ? -4.215 7.805 109.533 1.00 20.58 329 ALA D C 1
ATOM 10974 O O . ALA D 1 330 ? -4.017 7.747 108.311 1.00 18.84 329 ALA D O 1
ATOM 10976 N N . LEU D 1 331 ? -4.104 6.735 110.325 1.00 16.12 330 LEU D N 1
ATOM 10977 C CA . LEU D 1 331 ? -3.766 5.434 109.769 1.00 18.98 330 LEU D CA 1
ATOM 10978 C C . LEU D 1 331 ? -4.760 5.016 108.688 1.00 17.06 330 LEU D C 1
ATOM 10979 O O . LEU D 1 331 ? -4.363 4.552 107.607 1.00 21.86 330 LEU D O 1
ATOM 10984 N N . ALA D 1 332 ? -6.065 5.151 108.957 1.00 17.89 331 ALA D N 1
ATOM 10985 C CA . ALA D 1 332 ? -7.032 4.653 107.984 1.00 16.43 331 ALA D CA 1
ATOM 10986 C C . ALA D 1 332 ? -7.006 5.475 106.705 1.00 16.97 331 ALA D C 1
ATOM 10987 O O . ALA D 1 332 ? -7.105 4.921 105.601 1.00 19.48 331 ALA D O 1
ATOM 10989 N N . ASN D 1 333 ? -6.904 6.798 106.826 1.00 19.96 332 ASN D N 1
ATOM 10990 C CA . ASN D 1 333 ? -6.926 7.622 105.626 1.00 18.48 332 ASN D CA 1
ATOM 10991 C C . ASN D 1 333 ? -5.644 7.462 104.820 1.00 20.73 332 ASN D C 1
ATOM 10992 O O . ASN D 1 333 ? -5.685 7.415 103.586 1.00 21.34 332 ASN D O 1
ATOM 10997 N N . MET D 1 334 ? -4.498 7.328 105.492 1.00 19.11 333 MET D N 1
ATOM 10998 C CA . MET D 1 334 ? -3.272 7.015 104.763 1.00 21.64 333 MET D CA 1
ATOM 10999 C C . MET D 1 334 ? -3.401 5.709 103.982 1.00 26.91 333 MET D C 1
ATOM 11000 O O . MET D 1 334 ? -3.003 5.634 102.813 1.00 21.77 333 MET D O 1
ATOM 11005 N N . LYS D 1 335 ? -3.950 4.668 104.616 1.00 21.77 334 LYS D N 1
ATOM 11006 C CA . LYS D 1 335 ? -4.163 3.393 103.928 1.00 19.22 334 LYS D CA 1
ATOM 11007 C C . LYS D 1 335 ? -5.088 3.549 102.725 1.00 22.68 334 LYS D C 1
ATOM 11008 O O . LYS D 1 335 ? -4.790 3.057 101.629 1.00 24.12 334 LYS D O 1
ATOM 11014 N N . LEU D 1 336 ? -6.234 4.198 102.922 1.00 20.54 335 LEU D N 1
ATOM 11015 C CA . LEU D 1 336 ? -7.231 4.265 101.858 1.00 20.73 335 LEU D CA 1
ATOM 11016 C C . LEU D 1 336 ? -6.718 5.054 100.664 1.00 26.08 335 LEU D C 1
ATOM 11017 O O . LEU D 1 336 ? -6.987 4.688 99.517 1.00 28.14 335 LEU D O 1
ATOM 11022 N N . LEU D 1 337 ? -5.987 6.146 100.911 1.00 21.90 336 LEU D N 1
ATOM 11023 C CA . LEU D 1 337 ? -5.502 7.004 99.839 1.00 20.99 336 LEU D CA 1
ATOM 11024 C C . LEU D 1 337 ? -4.142 6.582 99.295 1.00 25.03 336 LEU D C 1
ATOM 11025 O O . LEU D 1 337 ? -3.739 7.063 98.228 1.00 25.79 336 LEU D O 1
ATOM 11030 N N . GLY D 1 338 ? -3.436 5.693 99.983 1.00 23.42 337 GLY D N 1
ATOM 11031 C CA . GLY D 1 338 ? -2.092 5.346 99.552 1.00 22.22 337 GLY D CA 1
ATOM 11032 C C . GLY D 1 338 ? -1.116 6.493 99.707 1.00 27.34 337 GLY D C 1
ATOM 11033 O O . GLY D 1 338 ? -0.319 6.753 98.795 1.00 26.15 337 GLY D O 1
ATOM 11034 N N . ILE D 1 339 ? -1.187 7.205 100.825 1.00 23.55 338 ILE D N 1
ATOM 11035 C CA . ILE D 1 339 ? -0.290 8.316 101.137 1.00 22.82 338 ILE D CA 1
ATOM 11036 C C . ILE D 1 339 ? 0.718 7.827 102.170 1.00 19.12 338 ILE D C 1
ATOM 11037 O O . ILE D 1 339 ? 0.305 7.387 103.253 1.00 22.54 338 ILE D O 1
ATOM 11042 N N . PRO D 1 340 ? 2.023 7.916 101.909 1.00 21.33 339 PRO D N 1
ATOM 11043 C CA . PRO D 1 340 ? 2.996 7.443 102.898 1.00 26.55 339 PRO D CA 1
ATOM 11044 C C . PRO D 1 340 ? 3.108 8.396 104.079 1.00 24.74 339 PRO D C 1
ATOM 11045 O O . PRO D 1 340 ? 3.030 9.621 103.931 1.00 22.58 339 PRO D O 1
ATOM 11049 N N . GLU D 1 341 ? 3.322 7.816 105.264 1.00 20.99 340 GLU D N 1
ATOM 11050 C CA . GLU D 1 341 ? 3.378 8.634 106.472 1.00 19.59 340 GLU D CA 1
ATOM 11051 C C . GLU D 1 341 ? 4.495 9.661 106.389 1.00 18.99 340 GLU D C 1
ATOM 11052 O O . GLU D 1 341 ? 4.417 10.720 107.021 1.00 22.37 340 GLU D O 1
ATOM 11058 N N . GLU D 1 342 ? 5.530 9.373 105.593 1.00 23.62 341 GLU D N 1
ATOM 11059 C CA . GLU D 1 342 ? 6.627 10.310 105.383 1.00 20.47 341 GLU D CA 1
ATOM 11060 C C . GLU D 1 342 ? 6.192 11.615 104.734 1.00 19.63 341 GLU D C 1
ATOM 11061 O O . GLU D 1 342 ? 7.006 12.541 104.647 1.00 21.49 341 GLU D O 1
ATOM 11067 N N . LYS D 1 343 ? 4.943 11.730 104.294 1.00 18.11 342 LYS D N 1
ATOM 11068 C CA . LYS D 1 343 ? 4.437 12.986 103.758 1.00 20.78 342 LYS D CA 1
ATOM 11069 C C . LYS D 1 343 ? 3.339 13.591 104.619 1.00 20.75 342 LYS D C 1
ATOM 11070 O O . LYS D 1 343 ? 2.682 14.544 104.180 1.00 21.98 342 LYS D O 1
ATOM 11076 N N . VAL D 1 344 ? 3.125 13.085 105.834 1.00 18.71 343 VAL D N 1
ATOM 11077 C CA . VAL D 1 344 ? 1.923 13.416 106.604 1.00 14.39 343 VAL D CA 1
ATOM 11078 C C . VAL D 1 344 ? 2.309 14.053 107.934 1.00 16.67 343 VAL D C 1
ATOM 11079 O O . VAL D 1 344 ? 3.147 13.510 108.667 1.00 16.04 343 VAL D O 1
ATOM 11083 N N . ASN D 1 345 ? 1.680 15.184 108.249 1.00 17.24 344 ASN D N 1
ATOM 11084 C CA . ASN D 1 345 ? 1.797 15.828 109.559 1.00 16.36 344 ASN D CA 1
ATOM 11085 C C . ASN D 1 345 ? 3.265 15.921 109.996 1.00 18.23 344 ASN D C 1
ATOM 11086 O O . ASN D 1 345 ? 3.672 15.395 111.039 1.00 18.24 344 ASN D O 1
ATOM 11091 N N . LEU D 1 346 ? 4.055 16.633 109.191 1.00 17.93 345 LEU D N 1
ATOM 11092 C CA . LEU D 1 346 ? 5.506 16.532 109.337 1.00 24.08 345 LEU D CA 1
ATOM 11093 C C . LEU D 1 346 ? 6.016 17.177 110.622 1.00 19.35 345 LEU D C 1
ATOM 11094 O O . LEU D 1 346 ? 7.106 16.803 111.087 1.00 18.69 345 LEU D O 1
ATOM 11099 N N . HIS D 1 347 ? 5.257 18.117 111.204 1.00 18.50 346 HIS D N 1
ATOM 11100 C CA . HIS D 1 347 ? 5.541 18.695 112.513 1.00 19.81 346 HIS D CA 1
ATOM 11101 C C . HIS D 1 347 ? 4.640 18.124 113.613 1.00 19.50 346 HIS D C 1
ATOM 11102 O O . HIS D 1 347 ? 4.454 18.760 114.661 1.00 17.38 346 HIS D O 1
ATOM 11109 N N . GLY D 1 348 ? 4.101 16.924 113.407 1.00 17.79 347 GLY D N 1
ATOM 11110 C CA . GLY D 1 348 ? 3.139 16.345 114.317 1.00 16.47 347 GLY D CA 1
ATOM 11111 C C . GLY D 1 348 ? 1.712 16.793 114.031 1.00 17.40 347 GLY D C 1
ATOM 11112 O O . GLY D 1 348 ? 1.452 17.737 113.285 1.00 18.17 347 GLY D O 1
ATOM 11113 N N . GLY D 1 349 ? 0.761 16.084 114.647 1.00 15.91 348 GLY D N 1
ATOM 11114 C CA . GLY D 1 349 ? -0.643 16.441 114.484 1.00 16.53 348 GLY D CA 1
ATOM 11115 C C . GLY D 1 349 ? -1.391 16.531 115.796 1.00 14.68 348 GLY D C 1
ATOM 11116 O O . GLY D 1 349 ? -0.773 16.538 116.866 1.00 18.13 348 GLY D O 1
ATOM 11117 N N . ALA D 1 350 ? -2.729 16.549 115.725 1.00 13.95 349 ALA D N 1
ATOM 11118 C CA . ALA D 1 350 ? -3.572 16.922 116.856 1.00 16.17 349 ALA D CA 1
ATOM 11119 C C . ALA D 1 350 ? -3.512 15.947 118.018 1.00 14.83 349 ALA D C 1
ATOM 11120 O O . ALA D 1 350 ? -3.838 16.342 119.144 1.00 14.88 349 ALA D O 1
ATOM 11122 N N . VAL D 1 351 ? -3.153 14.677 117.775 1.00 15.26 350 VAL D N 1
ATOM 11123 C CA . VAL D 1 351 ? -2.954 13.748 118.888 1.00 14.23 350 VAL D CA 1
ATOM 11124 C C . VAL D 1 351 ? -1.897 14.290 119.841 1.00 18.45 350 VAL D C 1
ATOM 11125 O O . VAL D 1 351 ? -2.023 14.169 121.066 1.00 18.61 350 VAL D O 1
ATOM 11129 N N . ALA D 1 352 ? -0.852 14.927 119.296 1.00 15.68 351 ALA D N 1
ATOM 11130 C CA . ALA D 1 352 ? 0.190 15.530 120.115 1.00 16.68 351 ALA D CA 1
ATOM 11131 C C . ALA D 1 352 ? 0.000 17.023 120.342 1.00 16.90 351 ALA D C 1
ATOM 11132 O O . ALA D 1 352 ? 0.398 17.527 121.394 1.00 21.48 351 ALA D O 1
ATOM 11134 N N . ILE D 1 353 ? -0.565 17.739 119.375 1.00 17.20 352 ILE D N 1
ATOM 11135 C CA . ILE D 1 353 ? -0.641 19.196 119.462 1.00 15.50 352 ILE D CA 1
ATOM 11136 C C . ILE D 1 353 ? -1.914 19.666 120.172 1.00 26.01 352 ILE D C 1
ATOM 11137 O O . ILE D 1 353 ? -1.910 20.712 120.835 1.00 20.01 352 ILE D O 1
ATOM 11142 N N . GLY D 1 354 ? -2.993 18.911 120.067 1.00 17.85 353 GLY D N 1
ATOM 11143 C CA . GLY D 1 354 ? -4.270 19.331 120.613 1.00 13.41 353 GLY D CA 1
ATOM 11144 C C . GLY D 1 354 ? -5.290 19.591 119.512 1.00 16.48 353 GLY D C 1
ATOM 11145 O O . GLY D 1 354 ? -4.956 19.779 118.340 1.00 16.12 353 GLY D O 1
ATOM 11146 N N . HIS D 1 355 ? -6.569 19.629 119.913 1.00 15.03 354 HIS D N 1
ATOM 11147 C CA . HIS D 1 355 ? -7.696 19.630 118.978 1.00 18.11 354 HIS D CA 1
ATOM 11148 C C . HIS D 1 355 ? -8.823 20.528 119.493 1.00 14.44 354 HIS D C 1
ATOM 11149 O O . HIS D 1 355 ? -9.879 20.043 119.920 1.00 14.31 354 HIS D O 1
ATOM 11156 N N . PRO D 1 356 ? -8.649 21.864 119.430 1.00 16.18 355 PRO D N 1
ATOM 11157 C CA . PRO D 1 356 ? -9.779 22.758 119.724 1.00 17.83 355 PRO D CA 1
ATOM 11158 C C . PRO D 1 356 ? -10.712 22.757 118.528 1.00 14.47 355 PRO D C 1
ATOM 11159 O O . PRO D 1 356 ? -10.387 23.319 117.480 1.00 13.61 355 PRO D O 1
ATOM 11163 N N . ILE D 1 357 ? -11.867 22.088 118.666 1.00 17.44 356 ILE D N 1
ATOM 11164 C CA . ILE D 1 357 ? -12.502 21.508 117.482 1.00 16.68 356 ILE D CA 1
ATOM 11165 C C . ILE D 1 357 ? -12.880 22.577 116.458 1.00 17.71 356 ILE D C 1
ATOM 11166 O O . ILE D 1 357 ? -12.624 22.400 115.266 1.00 17.84 356 ILE D O 1
ATOM 11171 N N . GLY D 1 358 ? -13.457 23.713 116.893 1.00 13.57 357 GLY D N 1
ATOM 11172 C CA . GLY D 1 358 ? -13.847 24.735 115.914 1.00 12.62 357 GLY D CA 1
ATOM 11173 C C . GLY D 1 358 ? -12.679 25.444 115.242 1.00 12.90 357 GLY D C 1
ATOM 11174 O O . GLY D 1 358 ? -12.879 26.086 114.198 1.00 13.78 357 GLY D O 1
ATOM 11175 N N . ALA D 1 359 ? -11.470 25.296 115.793 1.00 13.15 358 ALA D N 1
ATOM 11176 C CA . ALA D 1 359 ? -10.269 25.946 115.277 1.00 16.85 358 ALA D CA 1
ATOM 11177 C C . ALA D 1 359 ? -9.362 25.029 114.457 1.00 15.53 358 ALA D C 1
ATOM 11178 O O . ALA D 1 359 ? -8.596 25.536 113.629 1.00 15.99 358 ALA D O 1
ATOM 11180 N N . SER D 1 360 ? -9.449 23.700 114.632 1.00 13.84 359 SER D N 1
ATOM 11181 C CA . SER D 1 360 ? -8.415 22.813 114.080 1.00 14.48 359 SER D CA 1
ATOM 11182 C C . SER D 1 360 ? -8.327 22.896 112.564 1.00 13.07 359 SER D C 1
ATOM 11183 O O . SER D 1 360 ? -7.233 22.768 111.997 1.00 12.47 359 SER D O 1
ATOM 11186 N N . GLY D 1 361 ? -9.450 23.136 111.892 1.00 14.55 360 GLY D N 1
ATOM 11187 C CA . GLY D 1 361 ? -9.419 23.216 110.441 1.00 14.18 360 GLY D CA 1
ATOM 11188 C C . GLY D 1 361 ? -8.527 24.330 109.935 1.00 15.66 360 GLY D C 1
ATOM 11189 O O . GLY D 1 361 ? -7.840 24.177 108.911 1.00 14.10 360 GLY D O 1
ATOM 11190 N N . ALA D 1 362 ? -8.506 25.461 110.652 1.00 12.57 361 ALA D N 1
ATOM 11191 C CA . ALA D 1 362 ? -7.609 26.560 110.319 1.00 12.96 361 ALA D CA 1
ATOM 11192 C C . ALA D 1 362 ? -6.236 26.368 110.951 1.00 15.24 361 ALA D C 1
ATOM 11193 O O . ALA D 1 362 ? -5.229 26.825 110.397 1.00 15.84 361 ALA D O 1
ATOM 11195 N N . ARG D 1 363 ? -6.184 25.701 112.104 1.00 15.21 362 ARG D N 1
ATOM 11196 C CA . ARG D 1 363 ? -4.909 25.418 112.757 1.00 14.69 362 ARG D CA 1
ATOM 11197 C C . ARG D 1 363 ? -4.011 24.576 111.852 1.00 16.65 362 ARG D C 1
ATOM 11198 O O . ARG D 1 363 ? -2.820 24.886 111.678 1.00 14.04 362 ARG D O 1
ATOM 11206 N N . ILE D 1 364 ? -4.549 23.491 111.286 1.00 16.08 363 ILE D N 1
ATOM 11207 C CA . ILE D 1 364 ? -3.697 22.634 110.462 1.00 17.51 363 ILE D CA 1
ATOM 11208 C C . ILE D 1 364 ? -3.274 23.337 109.183 1.00 14.46 363 ILE D C 1
ATOM 11209 O O . ILE D 1 364 ? -2.178 23.066 108.676 1.00 15.19 363 ILE D O 1
ATOM 11214 N N . LEU D 1 365 ? -4.088 24.271 108.655 1.00 16.88 364 LEU D N 1
ATOM 11215 C CA . LEU D 1 365 ? -3.644 25.037 107.482 1.00 16.72 364 LEU D CA 1
ATOM 11216 C C . LEU D 1 365 ? -2.457 25.936 107.819 1.00 12.88 364 LEU D C 1
ATOM 11217 O O . LEU D 1 365 ? -1.483 25.994 107.061 1.00 15.65 364 LEU D O 1
ATOM 11222 N N . THR D 1 366 ? -2.499 26.632 108.961 1.00 15.49 365 THR D N 1
ATOM 11223 C CA A THR D 1 366 ? -1.374 27.461 109.379 0.63 16.97 365 THR D CA 1
ATOM 11224 C CA B THR D 1 366 ? -1.351 27.468 109.293 0.37 17.07 365 THR D CA 1
ATOM 11225 C C . THR D 1 366 ? -0.109 26.619 109.536 1.00 15.67 365 THR D C 1
ATOM 11226 O O . THR D 1 366 ? 0.984 26.999 109.093 1.00 15.97 365 THR D O 1
ATOM 11233 N N . THR D 1 367 ? -0.252 25.453 110.178 1.00 13.52 366 THR D N 1
ATOM 11234 C CA . THR D 1 367 ? 0.891 24.557 110.372 1.00 14.12 366 THR D CA 1
ATOM 11235 C C . THR D 1 367 ? 1.404 24.019 109.035 1.00 15.57 366 THR D C 1
ATOM 11236 O O . THR D 1 367 ? 2.626 23.897 108.831 1.00 16.32 366 THR D O 1
ATOM 11240 N N . LEU D 1 368 ? 0.486 23.702 108.113 1.00 19.04 367 LEU D N 1
ATOM 11241 C CA . LEU D 1 368 ? 0.872 23.237 106.776 1.00 19.08 367 LEU D CA 1
ATOM 11242 C C . LEU D 1 368 ? 1.746 24.251 106.054 1.00 18.38 367 LEU D C 1
ATOM 11243 O O . LEU D 1 368 ? 2.755 23.887 105.440 1.00 18.57 367 LEU D O 1
ATOM 11248 N N . LEU D 1 369 ? 1.383 25.531 106.108 1.00 17.40 368 LEU D N 1
ATOM 11249 C CA . LEU D 1 369 ? 2.205 26.529 105.437 1.00 19.76 368 LEU D CA 1
ATOM 11250 C C . LEU D 1 369 ? 3.594 26.582 106.044 1.00 18.56 368 LEU D C 1
ATOM 11251 O O . LEU D 1 369 ? 4.567 26.838 105.332 1.00 20.67 368 LEU D O 1
ATOM 11256 N N . GLY D 1 370 ? 3.704 26.343 107.353 1.00 17.26 369 GLY D N 1
ATOM 11257 C CA . GLY D 1 370 ? 5.021 26.257 107.962 1.00 22.72 369 GLY D CA 1
ATOM 11258 C C . GLY D 1 370 ? 5.790 25.037 107.496 1.00 20.50 369 GLY D C 1
ATOM 11259 O O . GLY D 1 370 ? 7.001 25.108 107.267 1.00 17.40 369 GLY D O 1
ATOM 11260 N N . VAL D 1 371 ? 5.100 23.900 107.371 1.00 19.69 370 VAL D N 1
ATOM 11261 C CA . VAL D 1 371 ? 5.726 22.667 106.903 1.00 16.98 370 VAL D CA 1
ATOM 11262 C C . VAL D 1 371 ? 6.250 22.837 105.483 1.00 19.05 370 VAL D C 1
ATOM 11263 O O . VAL D 1 371 ? 7.372 22.428 105.172 1.00 19.33 370 VAL D O 1
ATOM 11267 N N . LEU D 1 372 ? 5.446 23.435 104.595 1.00 16.66 371 LEU D N 1
ATOM 11268 C CA . LEU D 1 372 ? 5.908 23.618 103.217 1.00 21.26 371 LEU D CA 1
ATOM 11269 C C . LEU D 1 372 ? 7.177 24.462 103.163 1.00 22.97 371 LEU D C 1
ATOM 11270 O O . LEU D 1 372 ? 8.090 24.166 102.390 1.00 23.38 371 LEU D O 1
ATOM 11275 N N . LYS D 1 373 ? 7.263 25.504 103.991 1.00 19.53 372 LYS D N 1
ATOM 11276 C CA . LYS D 1 373 ? 8.466 26.324 103.991 1.00 18.68 372 LYS D CA 1
ATOM 11277 C C . LYS D 1 373 ? 9.654 25.552 104.558 1.00 19.18 372 LYS D C 1
ATOM 11278 O O . LYS D 1 373 ? 10.751 25.545 103.973 1.00 25.28 372 LYS D O 1
ATOM 11284 N N . ALA D 1 374 ? 9.455 24.901 105.710 1.00 22.62 373 ALA D N 1
ATOM 11285 C CA . ALA D 1 374 ? 10.577 24.240 106.376 1.00 22.92 373 ALA D CA 1
ATOM 11286 C C . ALA D 1 374 ? 11.124 23.109 105.529 1.00 21.23 373 ALA D C 1
ATOM 11287 O O . ALA D 1 374 ? 12.343 22.901 105.473 1.00 24.76 373 ALA D O 1
ATOM 11289 N N . LYS D 1 375 ? 10.246 22.376 104.846 1.00 21.26 374 LYS D N 1
ATOM 11290 C CA . LYS D 1 375 ? 10.632 21.197 104.083 1.00 24.93 374 LYS D CA 1
ATOM 11291 C C . LYS D 1 375 ? 10.845 21.507 102.605 1.00 26.46 374 LYS D C 1
ATOM 11292 O O . LYS D 1 375 ? 11.035 20.582 101.806 1.00 28.83 374 LYS D O 1
ATOM 11298 N N . LYS D 1 376 ? 10.798 22.790 102.222 1.00 27.16 375 LYS D N 1
ATOM 11299 C CA . LYS D 1 376 ? 11.017 23.223 100.841 1.00 23.95 375 LYS D CA 1
ATOM 11300 C C . LYS D 1 376 ? 10.015 22.579 99.888 1.00 30.96 375 LYS D C 1
ATOM 11301 O O . LYS D 1 376 ? 10.376 22.111 98.804 1.00 31.31 375 LYS D O 1
ATOM 11307 N N . GLY D 1 377 ? 8.748 22.555 100.299 1.00 26.01 376 GLY D N 1
ATOM 11308 C CA . GLY D 1 377 ? 7.674 22.061 99.466 1.00 30.09 376 GLY D CA 1
ATOM 11309 C C . GLY D 1 377 ? 6.934 23.208 98.788 1.00 28.45 376 GLY D C 1
ATOM 11310 O O . GLY D 1 377 ? 7.101 24.376 99.118 1.00 31.88 376 GLY D O 1
ATOM 11311 N N A LYS D 1 378 ? 6.097 22.835 97.821 0.45 24.54 377 LYS D N 1
ATOM 11312 N N B LYS D 1 378 ? 6.112 22.852 97.805 0.55 24.42 377 LYS D N 1
ATOM 11313 C CA A LYS D 1 378 ? 5.357 23.785 97.003 0.45 23.91 377 LYS D CA 1
ATOM 11314 C CA B LYS D 1 378 ? 5.311 23.852 97.116 0.55 23.69 377 LYS D CA 1
ATOM 11315 C C A LYS D 1 378 ? 3.851 23.603 97.107 0.45 21.38 377 LYS D C 1
ATOM 11316 C C B LYS D 1 378 ? 3.819 23.595 97.241 0.55 20.58 377 LYS D C 1
ATOM 11317 O O A LYS D 1 378 ? 3.125 24.587 97.292 0.45 20.50 377 LYS D O 1
ATOM 11318 O O B LYS D 1 378 ? 3.069 24.519 97.581 0.55 23.23 377 LYS D O 1
ATOM 11329 N N . LEU D 1 379 ? 3.360 22.371 96.987 1.00 20.04 378 LEU D N 1
ATOM 11330 C CA . LEU D 1 379 ? 1.930 22.064 97.046 1.00 19.18 378 LEU D CA 1
ATOM 11331 C C . LEU D 1 379 ? 1.590 21.325 98.338 1.00 19.52 378 LEU D C 1
ATOM 11332 O O . LEU D 1 379 ? 2.249 20.342 98.696 1.00 22.55 378 LEU D O 1
ATOM 11337 N N . GLY D 1 380 ? 0.568 21.797 99.033 1.00 18.38 379 GLY D N 1
ATOM 11338 C CA . GLY D 1 380 ? 0.132 21.163 100.264 1.00 18.43 379 GLY D CA 1
ATOM 11339 C C . GLY D 1 380 ? -1.360 20.914 100.243 1.00 18.10 379 GLY D C 1
ATOM 11340 O O . GLY D 1 380 ? -2.115 21.612 99.565 1.00 17.79 379 GLY D O 1
ATOM 11341 N N . CYS D 1 381 ? -1.787 19.908 101.025 1.00 15.51 380 CYS D N 1
ATOM 11342 C CA . CYS D 1 381 ? -3.208 19.585 101.151 1.00 14.41 380 CYS D CA 1
ATOM 11343 C C . CYS D 1 381 ? -3.568 19.313 102.608 1.00 17.94 380 CYS D C 1
ATOM 11344 O O . CYS D 1 381 ? -2.920 18.486 103.258 1.00 19.09 380 CYS D O 1
ATOM 11347 N N . ALA D 1 382 ? -4.605 20.002 103.112 1.00 13.38 381 ALA D N 1
ATOM 11348 C CA . ALA D 1 382 ? -5.126 19.787 104.450 1.00 14.38 381 ALA D CA 1
ATOM 11349 C C . ALA D 1 382 ? -6.477 19.099 104.322 1.00 20.91 381 ALA D C 1
ATOM 11350 O O . ALA D 1 382 ? -7.272 19.445 103.447 1.00 18.20 381 ALA D O 1
ATOM 11352 N N . GLY D 1 383 ? -6.714 18.104 105.165 1.00 15.89 382 GLY D N 1
ATOM 11353 C CA . GLY D 1 383 ? -7.979 17.376 105.153 1.00 13.89 382 GLY D CA 1
ATOM 11354 C C . GLY D 1 383 ? -8.404 17.063 106.575 1.00 16.24 382 GLY D C 1
ATOM 11355 O O . GLY D 1 383 ? -7.594 16.577 107.373 1.00 16.40 382 GLY D O 1
ATOM 11356 N N . ILE D 1 384 ? -9.659 17.348 106.924 1.00 13.53 383 ILE D N 1
ATOM 11357 C CA . ILE D 1 384 ? -10.092 17.218 108.303 1.00 14.20 383 ILE D CA 1
ATOM 11358 C C . ILE D 1 384 ? -11.493 16.616 108.328 1.00 15.74 383 ILE D C 1
ATOM 11359 O O . ILE D 1 384 ? -12.416 17.152 107.712 1.00 14.90 383 ILE D O 1
ATOM 11364 N N . CYS D 1 385 ? -11.648 15.497 109.028 1.00 12.83 384 CYS D N 1
ATOM 11365 C CA . CYS D 1 385 ? -12.951 14.868 109.198 1.00 12.26 384 CYS D CA 1
ATOM 11366 C C . CYS D 1 385 ? -13.762 15.591 110.279 1.00 18.41 384 CYS D C 1
ATOM 11367 O O . CYS D 1 385 ? -13.220 16.327 111.103 1.00 17.70 384 CYS D O 1
ATOM 11370 N N . ASN D 1 386 ? -15.083 15.372 110.284 1.00 16.79 385 ASN D N 1
ATOM 11371 C CA . ASN D 1 386 ? -15.898 16.064 111.281 1.00 16.55 385 ASN D CA 1
ATOM 11372 C C . ASN D 1 386 ? -17.065 15.186 111.713 1.00 13.30 385 ASN D C 1
ATOM 11373 O O . ASN D 1 386 ? -17.608 14.409 110.915 1.00 14.85 385 ASN D O 1
ATOM 11378 N N . GLY D 1 387 ? -17.413 15.290 113.002 1.00 16.64 386 GLY D N 1
ATOM 11379 C CA . GLY D 1 387 ? -18.561 14.572 113.521 1.00 17.49 386 GLY D CA 1
ATOM 11380 C C . GLY D 1 387 ? -19.783 14.820 112.668 1.00 15.43 386 GLY D C 1
ATOM 11381 O O . GLY D 1 387 ? -19.990 15.946 112.206 1.00 19.54 386 GLY D O 1
ATOM 11382 N N . GLY D 1 388 ? -20.596 13.771 112.450 1.00 16.87 387 GLY D N 1
ATOM 11383 C CA . GLY D 1 388 ? -21.752 13.825 111.576 1.00 18.08 387 GLY D CA 1
ATOM 11384 C C . GLY D 1 388 ? -21.557 13.115 110.248 1.00 15.50 387 GLY D C 1
ATOM 11385 O O . GLY D 1 388 ? -22.547 12.835 109.557 1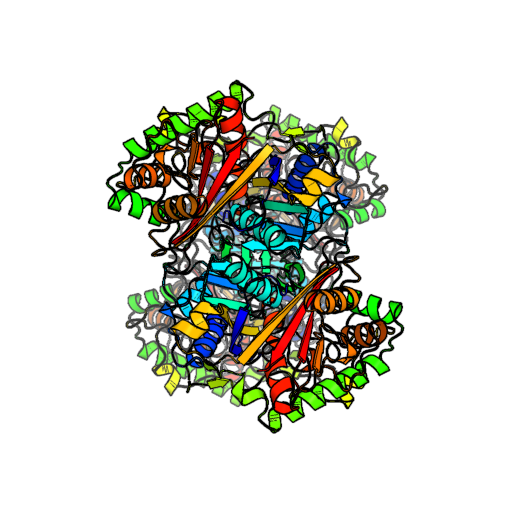.00 16.53 387 GLY D O 1
ATOM 11386 N N . GLY D 1 389 ? -20.304 12.843 109.866 1.00 16.25 388 GLY D N 1
ATOM 11387 C CA . GLY D 1 389 ? -20.001 12.081 108.654 1.00 18.49 388 GLY D CA 1
ATOM 11388 C C . GLY D 1 389 ? -19.195 12.831 107.607 1.00 17.62 388 GLY D C 1
ATOM 11389 O O . GLY D 1 389 ? -18.891 12.251 106.553 1.00 15.92 388 GLY D O 1
ATOM 11390 N N . GLY D 1 390 ? -18.828 14.089 107.835 1.00 17.78 389 GLY D N 1
ATOM 11391 C CA . GLY D 1 390 ? -18.229 14.909 106.808 1.00 14.64 389 GLY D CA 1
ATOM 11392 C C . GLY D 1 390 ? -16.718 15.010 106.897 1.00 18.20 389 GLY D C 1
ATOM 11393 O O . GLY D 1 390 ? -16.069 14.536 107.830 1.00 17.65 389 GLY D O 1
ATOM 11394 N N . ALA D 1 391 ? -16.160 15.620 105.859 1.00 16.76 390 ALA D N 1
ATOM 11395 C CA . ALA D 1 391 ? -14.776 16.067 105.865 1.00 13.75 390 ALA D CA 1
ATOM 11396 C C . ALA D 1 391 ? -14.656 17.257 104.935 1.00 13.78 390 ALA D C 1
ATOM 11397 O O . ALA D 1 391 ? -15.470 17.434 104.030 1.00 16.28 390 ALA D O 1
ATOM 11399 N N . SER D 1 392 ? -13.633 18.083 105.175 1.00 13.50 391 SER D N 1
ATOM 11400 C CA . SER D 1 392 ? -13.301 19.182 104.280 1.00 11.92 391 SER D CA 1
ATOM 11401 C C . SER D 1 392 ? -11.813 19.134 103.985 1.00 11.91 391 SER D C 1
ATOM 11402 O O . SER D 1 392 ? -11.020 18.748 104.838 1.00 15.14 391 SER D O 1
ATOM 11405 N N . ALA D 1 393 ? -11.444 19.548 102.773 1.00 14.42 392 ALA D N 1
ATOM 11406 C CA . ALA D 1 393 ? -10.043 19.546 102.386 1.00 10.60 392 ALA D CA 1
ATOM 11407 C C . ALA D 1 393 ? -9.743 20.754 101.506 1.00 17.45 392 ALA D C 1
ATOM 11408 O O . ALA D 1 393 ? -10.622 21.283 100.832 1.00 18.29 392 ALA D O 1
ATOM 11410 N N . LEU D 1 394 ? -8.470 21.158 101.485 1.00 13.56 393 LEU D N 1
ATOM 11411 C CA . LEU D 1 394 ? -8.075 22.373 100.794 1.00 16.38 393 LEU D CA 1
ATOM 11412 C C . LEU D 1 394 ? -6.648 22.205 100.283 1.00 17.42 393 LEU D C 1
ATOM 11413 O O . LEU D 1 394 ? -5.801 21.658 100.990 1.00 16.80 393 LEU D O 1
ATOM 11418 N N . VAL D 1 395 ? -6.389 22.665 99.053 1.00 15.06 394 VAL D N 1
ATOM 11419 C CA . VAL D 1 395 ? -5.072 22.559 98.426 1.00 14.21 394 VAL D CA 1
ATOM 11420 C C . VAL D 1 395 ? -4.507 23.961 98.307 1.00 18.87 394 VAL D C 1
ATOM 11421 O O . VAL D 1 395 ? -5.205 24.865 97.835 1.00 17.74 394 VAL D O 1
ATOM 11425 N N . VAL D 1 396 ? -3.240 24.141 98.705 1.00 18.16 395 VAL D N 1
ATOM 11426 C CA . VAL D 1 396 ? -2.579 25.443 98.614 1.00 15.85 395 VAL D CA 1
ATOM 11427 C C . VAL D 1 396 ? -1.273 25.281 97.867 1.00 18.68 395 VAL D C 1
ATOM 11428 O O . VAL D 1 396 ? -0.680 24.197 97.840 1.00 20.33 395 VAL D O 1
ATOM 11432 N N . GLU D 1 397 ? -0.826 26.373 97.252 1.00 16.97 396 GLU D N 1
ATOM 11433 C CA . GLU D 1 397 ? 0.523 26.465 96.714 1.00 18.35 396 GLU D CA 1
ATOM 11434 C C . GLU D 1 397 ? 1.309 27.508 97.495 1.00 23.36 396 GLU D C 1
ATOM 11435 O O . GLU D 1 397 ? 0.890 28.666 97.590 1.00 22.41 396 GLU D O 1
ATOM 11441 N N . LEU D 1 398 ? 2.462 27.114 98.025 1.00 20.32 397 LEU D N 1
ATOM 11442 C CA . LEU D 1 398 ? 3.329 28.070 98.696 1.00 21.67 397 LEU D CA 1
ATOM 11443 C C . LEU D 1 398 ? 4.075 28.892 97.655 1.00 28.05 397 LEU D C 1
ATOM 11444 O O . LEU D 1 398 ? 4.661 28.339 96.716 1.00 26.25 397 LEU D O 1
ATOM 11449 N N . LEU D 1 399 ? 4.061 30.209 97.820 1.00 21.05 398 LEU D N 1
ATOM 11450 C CA . LEU D 1 399 ? 4.653 31.085 96.818 1.00 22.92 398 LEU D CA 1
ATOM 11451 C C . LEU D 1 399 ? 6.037 31.551 97.247 1.00 32.20 398 LEU D C 1
ATOM 11452 O O . LEU D 1 399 ? 6.432 31.397 98.399 1.00 28.60 398 LEU D O 1
#

Secondary structure (DSSP, 8-state):
---EEEEEEEE---EETTSTTTTS-HHHHHHHHHHHHHHT-TT--GGG--EEEEE-S--TTS-S-HHHHHHHHTT--TT-EEEEEEBTBTHHHHHHHHHHHHHHTTS-SEEEEEEEEEGGG--EEE-STTT--SSS-EEEEEHHIIIIIB-TTT--BHHHHHHHHHHHHT--HHHHHHHHHHHHHHHHHHHHTTTTTTTB--EEE---SSPPPEEE-S-SSGGG--HHHHHHSPPSSSTTT----STTB---EEEEEEEEEEEHHHHHHTT---SEEEEEEEEEE--GGGGGGTHHHHHHHHHHHHT--GGG-SEEEE--SBHHHHHHHHHHHT--GGGB-TT--HHHH---HHHHHHHHHHHHHHHHHHTT-SEEEEEEEETTTEEEEEEEEE-/-GGGS--EEEEEEEEPPPEETTSTTTTS-HHHHHHHHHHHHHHT-TT--GGG--EEEEE-S--TTT-S-HHHHHHHHTT--TT-EEEEEEBTBTHHHHHHHHHHHHHHTTS-SEEEEEEEEESTT--EEETTTTT---SS-EEEEEHIIIIIIB-TTT--BHHHHHHHHHHHHT--HHHHHHHHHHHHHHHHHHHHTTTTTTTB--EEE------EEE-S-SSGGG--HHHHHHSPPSSSTTT----TTTB---EEEEEEEEEEEHHHHHHTT---SEEEEEEEEEE--GGGGGGTHHHHHHHHHHHHT--TTT-SEEEE--SBHHHHHHHHHHHT--GGGB-TT--HHHH---TTTHHHHHHHHHHHHHHHHT--EEEEEEEETTTEEEEEEEEE-/-TTS--EEEEEEEEPPPEETTSTTTTS-HHHHHHHHHHHHHHTSTT--GGG--EEEEE-S--TTS-S-HHHHHHHHTT--TT-EEEEEEBTBTHHHHHHHHHHHHHHTTS-SEEEEEEEEESTT--EEETTTTT---SS-EEEEEHIIIIIIEETTTTEEHHHHHHHHHHHHT--HHHHHHHHHHHHHHHHHHHHTTTTTTTB--EEE------EEE-S-SSGGG--HHHHHHSPPSSSTTT----TTTB---EEEEEEEEEEEHHHHHHTT---SEEEEEEEEEE--GGGGGGTHHHHHHHHHHHHT--GGG-SEEEE--SBHHHHHHHHHHHT--GGGB-TT--HHHH---HHHHHHHHHHHHHHHHHHTT--EEEEEEEETTTEEEEEEEEE-/-TTS--EEEEEEEEPPPEETTSTTTTS-HHHHHHHHHHHHHHT-TT--GGG--EEEEE-S--TTS-S-HHHHHHHHTT--TT-EEEEEEBTBTHHHHHHHHHHHHHHTTS-SEEEEEEEEESTT--EEETTTTT---SS-EEEEEHIIIIIIEETTTTEEHHHHHHHHHHHHT--HHHHHHHHHHHHHHHHHHHHTTTTTTTB--EEEP----EEE-S-SSGGG--HHHHHHSPPSSSTTT----TTTB---EEEEEEEEEEEHHHHHHHT---SEEEEEEEEEE--GGGGGGTHHHHHHHHHHHHT--GGG-SEEEE--SBHHHHHHHHHHHT--GGGB-TT--HHHH---HHHHHHHHHHHHHHHHHHTT-SEEEEEEEETTTEEEEEEEEE-

B-factor: mean 41.35, std 21.88, range [8.41, 130.41]

CATH classification: 3.40.47.10 (+1 more: 3.40.47.10)

InterPro domains:
  IPR002155 Thiolase [PIRSF000429] (5-397)
  IPR002155 Thiolase [TIGR01930] (9-396)
  IPR002155 Thiolase [cd00751] (8-396)
  IPR016039 Thiolase-like [G3DSA:3.40.47.10] (2-397)
  IPR016039 Thiolase-like [SSF53901] (7-275)
  IPR016039 Thiolase-like [SSF53901] (276-397)
  IPR020613 Thiolase, conserved site [PS00737] (344-360)
  IPR020615 Thiolase, acyl-enzyme intermediate active site [PS00098] (88-106)
  IPR020616 Thiolase, N-terminal [PF00108] (7-267)
  IPR020617 Thiolase, C-terminal [PF02803] (275-396)